Protein AF-0000000078397349 (afdb_homodimer)

Organism: Alligator mississippiensis (NCBI:txid8496)

Nearest PDB structures (foldseek):
  5ab0-assembly1_A  TM=7.774E-01  e=8.895E-48  Homo sapiens
  3se6-assembly1_A  TM=8.034E-01  e=4.137E-46  Homo sapiens
  7pfs-assembly1_B  TM=7.915E-01  e=5.146E-42  Homo sapiens
  5y1h-assembly1_A  TM=6.714E-01  e=1.731E-26  Plasmodium falciparum FcB1/Columbia
  2dqm-assembly1_A  TM=6.433E-01  e=1.733E-25  Escherichia coli

Radius of gyration: 44.64 Å; Cα contacts (8 Å, |Δi|>4): 2653; chains: 2; bounding box: 109×128×83 Å

Sequence (1582 aa):
MGLRGVYGALDEDLHGLFLTRYADRGRPSMLIASQLEPTYARNVFPCFDEPDMKATFNIRIVHDPSYVALSNMPAIGVSEMKDENGSIWTVTTFDTTPKMSTYITAFVVCDFDHVTVTERGKEIRIWARKEAVEKGCVDYALNITGPIFSFLEDLFNISYPLPKTDLVALPDFGAGAMENWGLMTFRESSLIYCPMENLINRKAFVSLIVSHEIGHQWFGNLVTMSWWNDLWLNEGFASYFEYIGAKYVEPKPPLDRMFYESVLQPVLRVEDTMSDRSLSQKEEKVKGTFLPDSLFDIVTYSKGASIIWMLSSFLTERLFLKALNSYLKAFSFSSANQDDLWTHIQMVIDAQDEVQLPASVKNIMDPWTCQDGFPVLTFDPSTGTISQEQFHNIRKKDNTTSYNNTWIVPITWVRNGSSQPIVWLDETSKMFPEMQISSSEHDWILLNMNLSGYYRVNYNSSYLKRIGKLLENNPEVFPVVNRLQLIDDAFSLTESGYLEIESALDLTKYLAKENDIFVWYIVLSNLMPNDLECTLKDYEIYPLLKKYLIKKMLPVYHYYAGIIRQNDDVLADDYFAETYLEHLLRKACWLGLQDCLDLCSELYAKWMDNPKDQIPAFVRRTIFCYGIAMGSDKEWEFAWEMYHHDNSTTDDKDILLYAMGCTRESWLLHRYMESGVNGSLFSSNNTIFLIYNLAATDTGLRIIWKFVTENWPLLQERFGNAPLYAVLNGMERLVNTDLQIQELQLFYNATLEENERISTTTRLQSAKLENKEKAKLIARVTDWLQKNIDDMGLRGVYGALDEDLHGLFLTRYADRGRPSMLIASQLEPTYARNVFPCFDEPDMKATFNIRIVHDPSYVALSNMPAIGVSEMKDENGSIWTVTTFDTTPKMSTYITAFVVCDFDHVTVTERGKEIRIWARKEAVEKGCVDYALNITGPIFSFLEDLFNISYPLPKTDLVALPDFGAGAMENWGLMTFRESSLIYCPMENLINRKAFVSLIVSHEIGHQWFGNLVTMSWWNDLWLNEGFASYFEYIGAKYVEPKPPLDRMFYESVLQPVLRVEDTMSDRSLSQKEEKVKGTFLPDSLFDIVTYSKGASIIWMLSSFLTERLFLKALNSYLKAFSFSSANQDDLWTHIQMVIDAQDEVQLPASVKNIMDPWTCQDGFPVLTFDPSTGTISQEQFHNIRKKDNTTSYNNTWIVPITWVRNGSSQPIVWLDETSKMFPEMQISSSEHDWILLNMNLSGYYRVNYNSSYLKRIGKLLENNPEVFPVVNRLQLIDDAFSLTESGYLEIESALDLTKYLAKENDIFVWYIVLSNLMPNDLECTLKDYEIYPLLKKYLIKKMLPVYHYYAGIIRQNDDVLADDYFAETYLEHLLRKACWLGLQDCLDLCSELYAKWMDNPKDQIPAFVRRTIFCYGIAMGSDKEWEFAWEMYHHDNSTTDDKDILLYAMGCTRESWLLHRYMESGVNGSLFSSNNTIFLIYNLAATDTGLRIIWKFVTENWPLLQERFGNAPLYAVLNGMERLVNTDLQIQELQLFYNATLEENERISTTTRLQSAKLENKEKAKLIARVTDWLQKNIDD

Foldseek 3Di:
DPPDDDDDDADCPQAAKHKDWDDFPNHIFMKIKHQQPPHRLVVHDPDDQFFFDWDKDWDKDKAAPLKDKDWQADFPDWDWDADPVRDIIIITTGDIDPTWGSRLTMMMIGNWDWDWDDAPQAIEIETERPVLVVLCFQVLLRVQLRVLQVVVCVLLVHHQDGRYAYEYADCDHPDQWALRRRYIYGHNQLRTHGVVLLAVQSSLSNLLSSQLSSQQSLQVIQEDANGLLQVLSRQQRSLQRSLVSSCVVPVLDPSLLVLCVPAQLVVLVVLLPDDQAFLGEDPVVCVPPHDSVVNPDNCSHRLSNLLLLLVCVQCPVVLSSQLSSQLSVVAGSGYDHVVSSQVSSQVSVVVDDPHDDPDRSCQQCCCSGHGGAAWEWEADQQFQKIFIAGRLVVVDDPPQDPLRRDHFWWKWKDWLLHTDDIDTDPDRMDTDNVSRFDPDLSTAMDICASVSTNYAYHYALVNLLSVLVVLLVPVVSHPPSSLLRSLSRQLSCCVSPNHPVLSSVSSCQSLLNPQQLVSVQSVCCRVPNLLCLQVCVVDPLLLLCLLQVCNSCVVNCCVVLVVQVVVDPVCSSPNRCLVRVQVSLLVNVSSPPPVSLVSLLVVLVVCLVPVVPDRNPSNRLSSLQSNQQVDDVVSLVSLVCQLPDPPDDPSSNVSSLLSQLSHPDLVSLLVSQCCCPPHPVDDLVSNLVSLLSLLSHPSSLVNSVVVCQVCVVVCCVVHNCSSVVSSLSSLLLVQQDPVSLVVVLVRCVVPDDDVVSVVSSVSSVVSNVVNVVVVVVSVVVSVSSVVVSPD/DPDDDDDDDADCPQAAKHKDWDDFPNHIFMKIKHQQPPHRLCVHDPDDQFFFDWDKDWDKDKAAPLKDKDWQADFPDKDWDADPVRDIIIITTGDIDPTWGSRLTMMMIGNWDWDWDDAPQAIEIETERPVLVVLCFQVLLRVQLRVLQVVVCVLLVHHQDGRYAYEYADCDHPDQWALRRRYIYGHNQLRTHRVVLLAVQSSLSNLLSSQLSSQQSLQVIQEDANGLLQVLSRQQRSLQRSLVSSCVVPVLDPSLLVLCVPAQLVVLVVLLPDDQAFLGEDPVVCVPPHDSVVNPDNCSHRLSNLLLLLVCVQCPVVLSSQLSSQLSVVAGSGYDHVVSSQVSSQVSVVVDDPHDDPDRSCQQCCCSGHGGAAWEWEADQQFQKIFIAGRLVVVDDPPQDPLRRDHFWWKWKDWLLHTDDIDTDPDRMDTDNVSRFDPDLSTAMDICASVSTNYAYDYALVNLLSVLVVLLVPVVSHDPSSLLRSLSRQLSCCVSPNHPVLSSVSSCQSLLRPQQLVSVQSVCCRVPNLLCLQVCVVDPQLLLCLLQVCNSCVVNCCVVLVVQVVVDPVCSSPNRCLVRVQVSLLVNVSSPPPVSLVSLLVVLVVCLVPVVPDRNPSNRLSSLQSNQQVDDVVSLVSLVCQLPDPPDDPSSNVSSLLNQLSHPDLVSLVVSQCCCPPHPVDDLVSNLVSLLSLLSHPSSLVNLVVVCQVCVVVCCVVHNCSSVVSSLSSLLLVQQDPVSLVVVLVRCVVPDDDVVSVVSSVSSVVSNVVNVVVVVVSVVVSVSSVVVSPD

Secondary structure (DSSP, 8-state):
----------BSSSSEEEEEEEEETTEEEEEEEEE-TTTTGGGTSS---STT-EE----EEEE-TTSEEEESS-EEEEEEEE-TT--EEEEEEEPPPPSEEGGG--EEEE--EEEEEEETTEEEEEEE-HHHHHTTTTHHHHHHHHHHHHHHHHHHT----SSEEEEEEESS-SSSEE--TTEEEEEHHHH---GGG--HHHHHHHHHHHHHHHHTTTBTTTEEESSGGGTHHHHHHHHHHHHHHHHHH--SS-HHHHHIIIIIHHHHHHHHHT----SS--HHHHHTT--GGGG-SHIIIIIHHHHHHHHHHHH-HHHHHHHHHHHHHHTTTEEE-HHHHHHHHHHHHHT-SS---SS-HHHHHHHHHHSSS-EEEEEETTTTEEEEEETTTTTS-----TTTT---EEE-EEETTEE---EEE-SSEEE-GGG---S-TT--EEESGGG-SSSEEEE-HHHHHHHHHHHHH-GGGS-HHHHHHHHHHHHHHHHTTSS-HHHHHHGGGGGGG---HHHHHHHHHHHS-GGGHHHHTTSTHHHHHHHHHHHHHHHHHHHHHHHHHTT-GGGGG-HHHHHHHHHHHHHHHHTT-HHHHHHHHHHHHHHHH-TTSPPPGGGHHHHHHHHHHTS-HHHHHHHHHHHT-TT--HHHHHHHHHHHTT-S-HHHHHHHHHHHHTSTT--HHHHHHHHHHHHTSHHHHHHHHHHHHHSHHHHHHHHTTHHHHHHHHHHGGG--SHHHHHHHHHHHHHHS-HHHHHHHHHHHHHHHHHHHHHHHHHHHHHHHHHHHTT-/----------BSSSSEEEEEEEEETTEEEEEEEEE-TTTTGGGTSS---STT-EE----EEEE-TTSEEEESS-EEEEEEEE-TT--EEEEEEEPPPPSEEGGG--EEEE--EEEEEEETTEEEEEEE-HHHHHTTTTHHHHHHHHHHHHHHHHHHT----SSEEEEEEESS-SSSEE--TTEEEEEHHHH---GGG--HHHHHHHHHHHHHHHHTTTBTTTEEESSGGGTHHHHHHHHHHHHHHHHHH--SS-HHHHHIIIIIHHHHHHTTTT----SSPPHHHHHTT--GGGG-SHIIIIIHHHHHHHHHHHH-HHHHHHHHHHHHHHTTTEEE-HHHHHHHHHHHHHT-SS---SS-HHHHHHHHHHSSS-EEEEEETTTTEEEEEETTTTTS-----TTTT---EEE-EEETTEE---EEE-SSEEE-GGG---S-TT--EEESGGG-SSSEEEE-HHHHHHHHHHHHH-GGGS-HHHHHHHHHHHHHHHHTTSS-HHHHHHGGGGGGG---HHHHHHHHHHHS-GGGHHHHTTSTHHHHHHHHHHHHHHHHHHHHHHHHHTT-GGGGG-HHHHHHHHHHHHHHHHTT-HHHHHHHHHHHHHHHH-TTSPPPGGGHHHHHHHHHHTS-HHHHHHHHHHHT-TT--HHHHHHHHHHHTT-S-HHHHHHHHHHHHTSTT--HHHHHHHHHHHHTSHHHHHHHHHHHHHSHHHHHHHHTTHHHHHHHHHHGGG--SHHHHHHHHHHHHHHS-HHHHHHHHHHHHHHHHHHHHHHHHHHHHHHHHHHHTT-

pLDDT: mean 90.52, std 9.83, range [25.45, 98.62]

InterPro domains:
  IPR001930 Peptidase M1, alanine aminopeptidase/leukotriene A4 hydrolase [PR00756] (42-57)
  IPR001930 Peptidase M1, alanine aminopeptidase/leukotriene A4 hydrolase [PR00756] (94-109)
  IPR001930 Peptidase M1, alanine aminopeptidase/leukotriene A4 hydrolase [PR00756] (173-183)
  IPR001930 Peptidase M1, alanine aminopeptidase/leukotriene A4 hydrolase [PR00756] (209-224)
  IPR001930 Peptidase M1, alanine aminopeptidase/leukotriene A4 hydrolase [PR00756] (228-240)
  IPR014782 Peptidase M1, membrane alanine aminopeptidase [PF01433] (140-368)
  IPR024571 ERAP1-like C-terminal domain [PF11838] (444-751)
  IPR027268 Peptidase M4/M1, CTD superfamily [G3DSA:1.10.390.10] (114-373)
  IPR034016 Aminopeptidase N-type [cd09601] (8-369)
  IPR042097 Aminopeptidase N-like , N-terminal domain superfamliy [G3DSA:2.60.40.1730] (5-112)
  IPR042097 Aminopeptidase N-like , N-terminal domain superfamliy [SSF63737] (7-111)
  IPR045357 Aminopeptidase N-like , N-terminal domain [PF17900] (8-104)
  IPR050344 Peptidase M1 family aminopeptidases [PTHR11533] (8-774)

Solvent-accessible surface area (backbone atoms only — not comparable to full-atom values): 83490 Å² total; per-residue (Å²): 131,81,84,78,80,75,87,72,83,71,37,80,50,74,52,17,51,20,54,45,77,47,72,51,85,88,38,85,46,63,34,36,40,49,38,16,65,70,71,24,34,57,73,57,42,95,68,60,42,48,52,55,47,56,45,64,47,78,50,70,49,77,41,58,66,84,44,46,82,47,39,42,41,63,75,76,43,75,45,77,44,65,50,98,87,63,49,73,31,27,35,41,31,33,43,66,44,65,60,31,37,48,23,38,54,42,45,36,38,33,71,55,40,70,51,75,50,72,44,96,87,24,43,39,36,42,34,28,49,51,55,43,56,72,65,41,15,44,48,60,49,58,66,46,48,45,57,40,51,51,50,51,22,61,62,44,69,49,73,78,86,62,69,41,37,34,39,36,37,32,88,78,52,83,54,64,58,42,52,21,56,30,30,26,39,24,16,30,80,40,40,49,44,47,67,88,70,62,49,45,58,52,50,51,49,25,38,31,47,51,23,22,39,56,36,20,53,53,27,50,48,32,29,23,32,48,44,76,34,38,47,27,63,22,43,4,49,11,51,41,35,10,53,56,37,23,35,72,76,44,63,80,57,60,52,70,57,47,43,40,62,71,25,46,51,52,38,60,54,45,49,64,78,66,55,86,56,36,50,34,50,59,58,73,62,47,71,55,92,44,57,76,72,71,58,75,40,57,52,26,31,25,45,31,16,39,51,48,49,26,49,34,57,77,58,34,62,66,54,38,38,52,16,50,30,52,38,50,64,75,28,55,64,34,50,40,54,69,66,55,49,32,50,30,40,40,54,49,46,73,72,46,84,86,61,83,71,96,57,55,52,53,72,41,44,42,41,68,32,58,33,56,69,43,42,31,36,39,47,39,49,82,61,15,32,42,32,52,38,43,58,55,47,86,76,47,72,91,71,78,50,100,52,68,58,51,53,53,42,69,40,35,33,28,48,68,82,41,79,50,80,72,45,76,42,73,51,59,59,47,75,36,72,88,53,38,47,62,93,48,91,75,50,50,76,45,73,39,52,83,59,43,44,77,58,44,67,45,65,46,64,71,58,44,50,52,54,30,51,48,33,54,72,39,54,77,76,44,58,68,66,47,54,40,46,53,53,52,35,37,51,53,33,26,76,63,66,76,38,61,63,67,54,38,55,54,53,54,70,30,40,55,70,52,71,55,59,65,50,50,48,55,52,45,50,69,76,55,32,79,91,40,51,71,60,41,35,72,42,82,37,36,69,49,50,31,56,43,49,51,67,29,41,45,61,49,48,51,55,52,51,53,46,58,73,68,68,50,77,71,55,42,80,36,55,61,54,50,68,36,43,35,59,56,52,39,51,42,36,73,55,59,39,61,69,51,46,48,50,18,38,51,53,42,49,50,24,70,77,36,75,82,57,68,68,60,76,56,43,32,58,48,28,47,19,44,19,20,35,75,45,53,70,66,46,44,50,50,46,54,50,49,52,70,35,86,88,51,50,71,67,53,35,53,40,39,59,55,17,59,65,40,43,76,46,66,43,55,48,47,50,55,53,47,26,23,72,78,37,92,49,47,41,76,68,46,28,52,50,48,46,40,57,28,18,70,37,74,71,35,29,54,55,47,50,53,49,46,71,76,40,38,73,63,46,37,73,75,55,46,63,54,62,58,56,38,41,45,63,38,51,38,77,72,26,72,47,71,65,54,49,51,44,52,41,59,55,47,55,72,71,45,54,70,71,56,33,52,52,50,51,51,49,47,54,50,28,23,54,49,46,52,52,48,50,53,52,48,50,51,51,34,53,49,39,68,77,49,52,87,106,130,81,83,75,83,73,88,73,82,72,36,81,50,74,52,16,52,20,53,45,78,49,72,51,86,86,38,84,45,62,34,37,40,50,37,16,66,70,72,24,35,59,74,57,42,96,68,59,43,48,52,55,46,56,44,62,47,77,50,70,48,77,42,57,68,85,44,45,81,45,37,40,40,63,73,75,43,76,46,77,46,65,49,98,86,63,50,72,32,27,35,41,32,33,41,66,44,66,61,29,38,48,23,38,56,41,45,37,37,31,72,55,39,71,52,76,50,72,43,96,87,23,42,38,36,42,34,28,50,51,56,44,56,73,66,43,14,44,47,60,49,59,66,46,48,45,56,39,51,53,48,51,23,61,62,44,70,50,74,78,86,60,69,40,37,35,37,33,38,32,89,79,51,81,54,65,60,44,53,21,56,30,31,26,40,24,16,30,81,41,42,49,45,48,67,87,68,61,49,45,58,52,51,51,49,27,39,30,46,50,24,22,38,54,34,18,53,53,28,50,47,31,29,22,32,47,44,74,34,38,46,27,63,23,43,3,49,10,51,39,34,9,50,56,36,23,35,72,77,43,64,81,58,59,50,70,58,46,44,41,62,72,25,45,51,52,38,62,55,46,49,64,78,66,55,88,56,36,50,35,49,58,59,73,61,47,73,56,92,44,57,76,71,72,58,76,42,58,52,26,31,25,44,31,18,39,51,49,49,26,49,33,60,76,57,34,62,64,55,40,38,52,16,49,28,52,37,49,65,73,31,56,64,35,48,41,53,69,66,54,50,34,50,32,40,41,53,50,46,72,72,48,82,86,63,82,71,98,57,55,52,53,71,42,44,42,42,68,32,57,33,57,68,42,41,32,35,38,48,38,48,84,61,14,32,42,31,52,40,43,60,56,46,87,76,47,73,90,71,78,50,102,53,69,60,50,56,54,41,68,41,36,32,27,48,70,82,39,79,50,80,72,44,74,42,74,52,59,58,48,77,36,71,90,52,40,47,62,92,48,90,75,49,49,75,44,75,41,52,83,60,41,44,78,59,46,68,44,65,47,66,69,58,45,50,51,54,30,51,49,32,55,73,38,54,77,76,42,59,70,66,47,53,40,45,52,53,53,35,37,52,55,33,26,77,63,66,78,37,61,61,66,55,37,54,54,52,55,71,29,40,55,72,53,72,55,59,64,52,50,47,56,52,43,48,68,78,54,32,80,92,41,52,69,60,41,35,71,44,82,38,37,70,48,49,31,56,44,49,51,66,29,41,46,60,50,46,50,53,52,52,51,45,57,71,69,68,49,77,70,54,41,80,35,53,60,55,50,68,36,44,33,58,54,52,41,50,41,36,74,54,58,39,60,67,49,47,48,49,19,38,52,55,40,51,50,24,70,75,36,73,81,57,69,68,60,76,56,43,33,56,48,28,47,19,43,19,21,34,75,45,53,71,66,47,42,51,49,47,55,51,49,53,70,35,86,86,52,49,72,68,54,34,52,40,39,59,54,17,59,65,40,43,76,47,66,43,54,48,45,48,53,52,47,26,21,70,77,37,92,48,48,40,76,68,45,28,50,49,50,46,39,57,28,19,71,37,72,70,34,27,54,54,50,51,54,49,47,72,75,40,39,74,63,46,38,73,74,56,46,63,55,62,58,56,39,40,45,64,36,51,38,77,71,25,73,49,70,64,53,48,52,46,52,40,59,56,48,54,71,70,43,54,71,71,57,33,52,51,49,51,51,48,47,54,50,28,23,54,50,46,53,53,48,50,54,50,48,52,53,52,34,54,49,40,68,76,48,53,88,107

Structure (mmCIF, N/CA/C/O backbone):
data_AF-0000000078397349-model_v1
#
loop_
_entity.id
_entity.type
_entity.pdbx_description
1 polymer Aminopeptidase
#
loop_
_atom_site.group_PDB
_atom_site.id
_atom_site.type_symbol
_atom_site.label_atom_id
_atom_site.label_alt_id
_atom_site.label_comp_id
_atom_site.label_asym_id
_atom_site.label_entity_id
_atom_site.label_seq_id
_atom_site.pdbx_PDB_ins_code
_atom_site.Cartn_x
_atom_site.Cartn_y
_atom_site.Cartn_z
_atom_site.occupancy
_atom_site.B_iso_or_equiv
_atom_site.auth_seq_id
_atom_site.auth_comp_id
_atom_site.auth_asym_id
_atom_site.auth_atom_id
_atom_site.pdbx_PDB_model_num
ATOM 1 N N . MET A 1 1 ? -32.75 63.219 9.531 1 25.45 1 MET A N 1
ATOM 2 C CA . MET A 1 1 ? -33.438 62.438 8.508 1 25.45 1 MET A CA 1
ATOM 3 C C . MET A 1 1 ? -33.75 61.031 9.008 1 25.45 1 MET A C 1
ATOM 5 O O . MET A 1 1 ? -32.844 60.25 9.258 1 25.45 1 MET A O 1
ATOM 9 N N . GLY A 1 2 ? -34.719 60.969 9.82 1 33.78 2 GLY A N 1
ATOM 10 C CA . GLY A 1 2 ? -35.188 59.688 10.359 1 33.78 2 GLY A CA 1
ATOM 11 C C . GLY A 1 2 ? -35.562 58.688 9.281 1 33.78 2 GLY A C 1
ATOM 12 O O . GLY A 1 2 ? -36.312 59 8.359 1 33.78 2 GLY A O 1
ATOM 13 N N . LEU A 1 3 ? -34.656 57.844 8.75 1 39.19 3 LEU A N 1
ATOM 14 C CA . LEU A 1 3 ? -34.969 56.812 7.797 1 39.19 3 LEU A CA 1
ATOM 15 C C . LEU A 1 3 ? -36.188 56 8.266 1 39.19 3 LEU A C 1
ATOM 17 O O . LEU A 1 3 ? -36.188 55.531 9.406 1 39.19 3 LEU A O 1
ATOM 21 N N . ARG A 1 4 ? -37.312 56.312 7.617 1 36.81 4 ARG A N 1
ATOM 22 C CA . ARG A 1 4 ? -38.594 55.594 7.684 1 36.81 4 ARG A CA 1
ATOM 23 C C . ARG A 1 4 ? -38.531 54.312 6.836 1 36.81 4 ARG A C 1
ATOM 25 O O . ARG A 1 4 ? -38.188 54.375 5.648 1 36.81 4 ARG A O 1
ATOM 32 N N . GLY A 1 5 ? -38.562 53 7.449 1 49.03 5 GLY A N 1
ATOM 33 C CA . GLY A 1 5 ? -38.719 51.594 7.227 1 49.03 5 GLY A CA 1
ATOM 34 C C . GLY A 1 5 ? -38.031 51.094 5.965 1 49.03 5 GLY A C 1
ATOM 35 O O . GLY A 1 5 ? -38 51.812 4.953 1 49.03 5 GLY A O 1
ATOM 36 N N . VAL A 1 6 ? -37 50.438 5.855 1 49.88 6 VAL A N 1
ATOM 37 C CA . VAL A 1 6 ? -36.438 49.75 4.695 1 49.88 6 VAL A CA 1
ATOM 38 C C . VAL A 1 6 ? -36.938 48.312 4.621 1 49.88 6 VAL A C 1
ATOM 40 O O . VAL A 1 6 ? -37.062 47.625 5.637 1 49.88 6 VAL A O 1
ATOM 43 N N . TYR A 1 7 ? -37.656 48.062 3.473 1 56.72 7 TYR A N 1
ATOM 44 C CA . TYR A 1 7 ? -38.156 46.688 3.234 1 56.72 7 TYR A CA 1
ATOM 45 C C . TYR A 1 7 ? -37.125 45.875 2.457 1 56.72 7 TYR A C 1
ATOM 47 O O . TYR A 1 7 ? -36.438 46.406 1.571 1 56.72 7 TYR A O 1
ATOM 55 N N . GLY A 1 8 ? -36.438 44.969 2.895 1 56.88 8 GLY A N 1
ATOM 56 C CA . GLY A 1 8 ? -35.594 44.094 2.086 1 56.88 8 GLY A CA 1
ATOM 57 C C . GLY A 1 8 ? -35.75 42.625 2.455 1 56.88 8 GLY A C 1
ATOM 58 O O . GLY A 1 8 ? -36.188 42.312 3.555 1 56.88 8 GLY A O 1
ATOM 59 N N . ALA A 1 9 ? -35.562 41.812 1.387 1 63.34 9 ALA A N 1
ATOM 60 C CA . ALA A 1 9 ? -35.594 40.344 1.555 1 63.34 9 ALA A CA 1
ATOM 61 C C . ALA A 1 9 ? -34.406 39.875 2.363 1 63.34 9 ALA A C 1
ATOM 63 O O . ALA A 1 9 ? -33.281 40.438 2.223 1 63.34 9 ALA A O 1
ATOM 64 N N . LEU A 1 10 ? -34.656 39.125 3.441 1 69.25 10 LEU A N 1
ATOM 65 C CA . LEU A 1 10 ? -33.594 38.469 4.211 1 69.25 10 LEU A CA 1
ATOM 66 C C . LEU A 1 10 ? -32.875 37.438 3.373 1 69.25 10 LEU A C 1
ATOM 68 O O . LEU A 1 10 ? -33.5 36.688 2.629 1 69.25 10 LEU A O 1
ATOM 72 N N . ASP A 1 11 ? -31.562 37.719 3.146 1 65.19 11 ASP A N 1
ATOM 73 C CA . ASP A 1 11 ? -30.734 36.781 2.402 1 65.19 11 ASP A CA 1
ATOM 74 C C . ASP A 1 11 ? -30.062 35.781 3.34 1 65.19 11 ASP A C 1
ATOM 76 O O . ASP A 1 11 ? -30.031 35.969 4.555 1 65.19 11 ASP A O 1
ATOM 80 N N . GLU A 1 12 ? -29.797 34.656 2.742 1 68.31 12 GLU A N 1
ATOM 81 C CA . GLU A 1 12 ? -29.109 33.625 3.531 1 68.31 12 GLU A CA 1
ATOM 82 C C . GLU A 1 12 ? -27.594 33.812 3.486 1 68.31 12 GLU A C 1
ATOM 84 O O . GLU A 1 12 ? -26.859 33 4.074 1 68.31 12 GLU A O 1
ATOM 89 N N . ASP A 1 13 ? -27.281 34.938 2.881 1 74.31 13 ASP A N 1
ATOM 90 C CA . ASP A 1 13 ? -25.859 35.219 2.916 1 74.31 13 ASP A CA 1
ATOM 91 C C . ASP A 1 13 ? -25.453 35.844 4.25 1 74.31 13 ASP A C 1
ATOM 93 O O . ASP A 1 13 ? -26.219 36.625 4.836 1 74.31 13 ASP A O 1
ATOM 97 N N . LEU A 1 14 ? -24.469 35.625 4.992 1 77.94 14 LEU A N 1
ATOM 98 C CA . LEU A 1 14 ? -24.094 35.969 6.355 1 77.94 14 LEU A CA 1
ATOM 99 C C . LEU A 1 14 ? -23.547 37.406 6.402 1 77.94 14 LEU A C 1
ATOM 101 O O . LEU A 1 14 ? -22.625 37.688 7.168 1 77.94 14 LEU A O 1
ATOM 105 N N . HIS A 1 15 ? -24.016 38.312 5.441 1 85.25 15 HIS A N 1
ATOM 106 C CA . HIS A 1 15 ? -23.688 39.75 5.457 1 85.25 15 HIS A CA 1
ATOM 107 C C . HIS A 1 15 ? -24.938 40.625 5.492 1 85.25 15 HIS A C 1
ATOM 109 O O . HIS A 1 15 ? -26 40.188 5.023 1 85.25 15 HIS A O 1
ATOM 115 N N . GLY A 1 16 ? -24.75 41.844 6.062 1 88.94 16 GLY A N 1
ATOM 116 C CA . GLY A 1 16 ? -25.938 42.656 6.242 1 88.94 16 GLY A CA 1
ATOM 117 C C . GLY A 1 16 ? -26.906 42.094 7.27 1 88.94 16 GLY A C 1
ATOM 118 O O . GLY A 1 16 ? -26.516 41.781 8.398 1 88.94 16 GLY A O 1
ATOM 119 N N . LEU A 1 17 ? -28.109 42.094 6.945 1 90.69 17 LEU A N 1
ATOM 120 C CA . LEU A 1 17 ? -29.141 41.438 7.766 1 90.69 17 LEU A CA 1
ATOM 121 C C . LEU A 1 17 ? -29.453 40.062 7.25 1 90.69 17 LEU A C 1
ATOM 123 O O . LEU A 1 17 ? -29.828 39.875 6.086 1 90.69 17 LEU A O 1
ATOM 127 N N . PHE A 1 18 ? -29.266 39.031 8.086 1 89.12 18 PHE A N 1
ATOM 128 C CA . PHE A 1 18 ? -29.422 37.656 7.574 1 89.12 18 PHE A CA 1
ATOM 129 C C . PHE A 1 18 ? -30.266 36.812 8.516 1 89.12 18 PHE A C 1
ATOM 131 O O . PHE A 1 18 ? -30.391 37.125 9.703 1 89.12 18 PHE A O 1
ATOM 138 N N . LEU A 1 19 ? -30.844 35.75 7.93 1 89.25 19 LEU A N 1
ATOM 139 C CA . LEU A 1 19 ? -31.656 34.781 8.648 1 89.25 19 LEU A CA 1
ATOM 140 C C . LEU A 1 19 ? -30.906 33.438 8.828 1 89.25 19 LEU A C 1
ATOM 142 O O . LEU A 1 19 ? -30.234 32.969 7.902 1 89.25 19 LEU A O 1
ATOM 146 N N . THR A 1 20 ? -30.859 33 10.055 1 88.12 20 THR A N 1
ATOM 147 C CA . THR A 1 20 ? -30.25 31.703 10.328 1 88.12 20 THR A CA 1
ATOM 148 C C . THR A 1 20 ? -31.266 30.734 10.93 1 88.12 20 THR A C 1
ATOM 150 O O . THR A 1 20 ? -32.094 31.141 11.766 1 88.12 20 THR A O 1
ATOM 153 N N . ARG A 1 21 ? -31.203 29.484 10.375 1 87.25 21 ARG A N 1
ATOM 154 C CA . ARG A 1 21 ? -32.031 28.422 10.93 1 87.25 21 ARG A CA 1
ATOM 155 C C . ARG A 1 21 ? -31.172 27.469 11.766 1 87.25 21 ARG A C 1
ATOM 157 O O . ARG A 1 21 ? -30.031 27.172 11.406 1 87.25 21 ARG A O 1
ATOM 164 N N . TYR A 1 22 ? -31.609 27.125 12.945 1 86.06 22 TYR A N 1
ATOM 165 C CA . TYR A 1 22 ? -30.875 26.234 13.836 1 86.06 22 TYR A CA 1
ATOM 166 C C . TYR A 1 22 ? -31.844 25.391 14.664 1 86.06 22 TYR A C 1
ATOM 168 O O . TYR A 1 22 ? -33.062 25.547 14.57 1 86.06 22 TYR A O 1
ATOM 176 N N . ALA A 1 23 ? -31.312 24.359 15.266 1 85.94 23 ALA A N 1
ATOM 177 C CA . ALA A 1 23 ? -32.125 23.531 16.172 1 85.94 23 ALA A CA 1
ATOM 178 C C . ALA A 1 23 ? -31.797 23.859 17.625 1 85.94 23 ALA A C 1
ATOM 180 O O . ALA A 1 23 ? -30.641 24.125 17.969 1 85.94 23 ALA A O 1
ATOM 181 N N . ASP A 1 24 ? -32.719 23.969 18.469 1 88.81 24 ASP A N 1
ATOM 182 C CA . ASP A 1 24 ? -32.594 24.156 19.922 1 88.81 24 ASP A CA 1
ATOM 183 C C . ASP A 1 24 ? -33.5 23.188 20.672 1 88.81 24 ASP A C 1
ATOM 185 O O . ASP A 1 24 ? -34.719 23.188 20.453 1 88.81 24 ASP A O 1
ATOM 189 N N . ARG A 1 25 ? -32.938 22.375 21.484 1 88.19 25 ARG A N 1
ATOM 190 C CA . ARG A 1 25 ? -33.656 21.328 22.188 1 88.19 25 ARG A CA 1
ATOM 191 C C . ARG A 1 25 ? -34.438 20.453 21.219 1 88.19 25 ARG A C 1
ATOM 193 O O . ARG A 1 25 ? -35.594 20.156 21.438 1 88.19 25 ARG A O 1
ATOM 200 N N . GLY A 1 26 ? -33.844 20.188 20.156 1 78.25 26 GLY A N 1
ATOM 201 C CA . GLY A 1 26 ? -34.406 19.281 19.172 1 78.25 26 GLY A CA 1
ATOM 202 C C . GLY A 1 26 ? -35.469 19.906 18.312 1 78.25 26 GLY A C 1
ATOM 203 O O . GLY A 1 26 ? -36.031 19.266 17.438 1 78.25 26 GLY A O 1
ATOM 204 N N . ARG A 1 27 ? -35.875 21.219 18.453 1 82.25 27 ARG A N 1
ATOM 205 C CA . ARG A 1 27 ? -36.906 21.906 17.703 1 82.25 27 ARG A CA 1
ATOM 206 C C . ARG A 1 27 ? -36.312 22.938 16.75 1 82.25 27 ARG A C 1
ATOM 208 O O . ARG A 1 27 ? -35.312 23.594 17.094 1 82.25 27 ARG A O 1
ATOM 215 N N . PRO A 1 28 ? -36.875 23.078 15.57 1 87.69 28 PRO A N 1
ATOM 216 C CA . PRO A 1 28 ? -36.406 24.094 14.641 1 87.69 28 PRO A CA 1
ATOM 217 C C . PRO A 1 28 ? -36.656 25.516 15.117 1 87.69 28 PRO A C 1
ATOM 219 O O . PRO A 1 28 ? -37.719 25.781 15.695 1 87.69 28 PRO A O 1
ATOM 222 N N . SER A 1 29 ? -35.75 26.344 15.008 1 90.56 29 SER A N 1
ATOM 223 C CA . SER A 1 29 ? -35.844 27.766 15.352 1 90.56 29 SER A CA 1
ATOM 224 C C . SER A 1 29 ? -35.125 28.625 14.32 1 90.56 29 SER A C 1
ATOM 226 O O . SER A 1 29 ? -34.438 28.109 13.438 1 90.56 29 SER A O 1
ATOM 228 N N . MET A 1 30 ? -35.406 29.891 14.367 1 90.38 30 MET A N 1
ATOM 229 C CA . MET A 1 30 ? -34.781 30.828 13.445 1 90.38 30 MET A CA 1
ATOM 230 C C . MET A 1 30 ? -34.375 32.125 14.164 1 90.38 30 MET A C 1
ATOM 232 O O . MET A 1 30 ? -34.938 32.438 15.219 1 90.38 30 MET A O 1
ATOM 236 N N . LEU A 1 31 ? -33.438 32.844 13.688 1 93.56 31 LEU A N 1
ATOM 237 C CA . LEU A 1 31 ? -33.062 34.156 14.203 1 93.56 31 LEU A CA 1
ATOM 238 C C . LEU A 1 31 ? -32.594 35.062 13.078 1 93.56 31 LEU A C 1
ATOM 240 O O . LEU A 1 31 ? -32.25 34.594 11.984 1 93.56 31 LEU A O 1
ATOM 244 N N . ILE A 1 32 ? -32.688 36.281 13.305 1 93.19 32 ILE A N 1
ATOM 245 C CA . ILE A 1 32 ? -32.156 37.312 12.406 1 93.19 32 ILE A CA 1
ATOM 246 C C . ILE A 1 32 ? -31.031 38.062 13.086 1 93.19 32 ILE A C 1
ATOM 248 O O . ILE A 1 32 ? -31.156 38.469 14.25 1 93.19 32 ILE A O 1
ATOM 252 N N . ALA A 1 33 ? -29.906 38.219 12.469 1 94.25 33 ALA A N 1
ATOM 253 C CA . ALA A 1 33 ? -28.766 38.969 12.984 1 94.25 33 ALA A CA 1
ATOM 254 C C . ALA A 1 33 ? -28.141 39.844 11.906 1 94.25 33 ALA A C 1
ATOM 256 O O . ALA A 1 33 ? -28.422 39.656 10.719 1 94.25 33 ALA A O 1
ATOM 257 N N . SER A 1 34 ? -27.328 40.75 12.305 1 93.44 34 SER A N 1
ATOM 258 C CA . SER A 1 34 ? -26.672 41.625 11.344 1 93.44 34 SER A CA 1
ATOM 259 C C . SER A 1 34 ? -25.156 41.469 11.383 1 93.44 34 SER A C 1
ATOM 261 O O . SER A 1 34 ? -24.594 41.094 12.414 1 93.44 34 SER A O 1
ATOM 263 N N . GLN A 1 35 ? -24.516 41.562 10.375 1 94.06 35 GLN A N 1
ATOM 264 C CA . GLN A 1 35 ? -23.078 41.75 10.18 1 94.06 35 GLN A CA 1
ATOM 265 C C . GLN A 1 35 ? -22.812 42.906 9.211 1 94.06 35 GLN A C 1
ATOM 267 O O . GLN A 1 35 ? -22.875 42.75 7.992 1 94.06 35 GLN A O 1
ATOM 272 N N . LEU A 1 36 ? -22.344 44.031 9.781 1 94.19 36 LEU A N 1
ATOM 273 C CA . LEU A 1 36 ? -22.375 45.219 8.953 1 94.19 36 LEU A CA 1
ATOM 274 C C . LEU A 1 36 ? -20.969 45.688 8.602 1 94.19 36 LEU A C 1
ATOM 276 O O . LEU A 1 36 ? -20.781 46.438 7.648 1 94.19 36 LEU A O 1
ATOM 280 N N . GLU A 1 37 ? -20.016 45.406 9.43 1 92.94 37 GLU A N 1
ATOM 281 C CA . GLU A 1 37 ? -18.625 45.75 9.117 1 92.94 37 GLU A CA 1
ATOM 282 C C . GLU A 1 37 ? -18.078 44.844 8.016 1 92.94 37 GLU A C 1
ATOM 284 O O . GLU A 1 37 ? -18.297 43.656 8.023 1 92.94 37 GLU A O 1
ATOM 289 N N . PRO A 1 38 ? -17.359 45.344 7.078 1 90.88 38 PRO A N 1
ATOM 290 C CA . PRO A 1 38 ? -16.828 46.688 7.023 1 90.88 38 PRO A CA 1
ATOM 291 C C . PRO A 1 38 ? -17.75 47.656 6.293 1 90.88 38 PRO A C 1
ATOM 293 O O . PRO A 1 38 ? -17.734 48.875 6.562 1 90.88 38 PRO A O 1
ATOM 296 N N . THR A 1 39 ? -18.5 47.094 5.215 1 90.38 39 THR A N 1
ATOM 297 C CA . THR A 1 39 ? -19.281 48 4.395 1 90.38 39 THR A CA 1
ATOM 298 C C . THR A 1 39 ? -20.672 47.438 4.117 1 90.38 39 THR A C 1
ATOM 300 O O . THR A 1 39 ? -21.234 47.625 3.037 1 90.38 39 THR A O 1
ATOM 303 N N . TYR A 1 40 ? -21.203 46.719 4.984 1 90.75 40 TYR A N 1
ATOM 304 C CA . TYR A 1 40 ? -22.453 46.031 4.691 1 90.75 40 TYR A CA 1
ATOM 305 C C . TYR A 1 40 ? -23.641 46.75 5.301 1 90.75 40 TYR A C 1
ATOM 307 O O . TYR A 1 40 ? -24.797 46.344 5.113 1 90.75 40 TYR A O 1
ATOM 315 N N . ALA A 1 41 ? -23.375 47.812 6.035 1 92.19 41 ALA A N 1
ATOM 316 C CA . ALA A 1 41 ? -24.484 48.594 6.574 1 92.19 41 ALA A CA 1
ATOM 317 C C . ALA A 1 41 ? -25.359 49.156 5.457 1 92.19 41 ALA A C 1
ATOM 319 O O . ALA A 1 41 ? -26.578 49.25 5.605 1 92.19 41 ALA A O 1
ATOM 320 N N . ARG A 1 42 ? -24.703 49.406 4.367 1 89 42 ARG A N 1
ATOM 321 C CA . ARG A 1 42 ? -25.391 50 3.217 1 89 42 ARG A CA 1
ATOM 322 C C . ARG A 1 42 ? -26.359 49 2.594 1 89 42 ARG A C 1
ATOM 324 O O . ARG A 1 42 ? -27.266 49.375 1.854 1 89 42 ARG A O 1
ATOM 331 N N . ASN A 1 43 ? -26.172 47.781 2.893 1 86.88 43 ASN A N 1
ATOM 332 C CA . ASN A 1 43 ? -27.094 46.75 2.418 1 86.88 43 ASN A CA 1
ATOM 333 C C . ASN A 1 43 ? -28.359 46.688 3.279 1 86.88 43 ASN A C 1
ATOM 335 O O . ASN A 1 43 ? -29.344 46.094 2.889 1 86.88 43 ASN A O 1
ATOM 339 N N . VAL A 1 44 ? -28.312 47.344 4.395 1 89.19 44 VAL A N 1
ATOM 340 C CA . VAL A 1 44 ? -29.422 47.219 5.344 1 89.19 44 VAL A CA 1
ATOM 341 C C . VAL A 1 44 ? -30.219 48.531 5.355 1 89.19 44 VAL A C 1
ATOM 343 O O . VAL A 1 44 ? -31.453 48.5 5.371 1 89.19 44 VAL A O 1
ATOM 346 N N . PHE A 1 45 ? -29.562 49.719 5.348 1 89.38 45 PHE A N 1
ATOM 347 C CA . PHE A 1 45 ? -30.203 51.031 5.324 1 89.38 45 PHE A CA 1
ATOM 348 C C . PHE A 1 45 ? -29.297 52.062 4.672 1 89.38 45 PHE A C 1
ATOM 350 O O . PHE A 1 45 ? -28.078 51.875 4.625 1 89.38 45 PHE A O 1
ATOM 357 N N . PRO A 1 46 ? -29.938 53.094 3.996 1 89.12 46 PRO A N 1
ATOM 358 C CA . PRO A 1 46 ? -29.094 54.156 3.42 1 89.12 46 PRO A CA 1
ATOM 359 C C . PRO A 1 46 ? -28.188 54.812 4.453 1 89.12 46 PRO A C 1
ATOM 361 O O . PRO A 1 46 ? -28.672 55.25 5.504 1 89.12 46 PRO A O 1
ATOM 364 N N . CYS A 1 47 ? -26.859 54.75 4.25 1 91 47 CYS A N 1
ATOM 365 C CA . CYS A 1 47 ? -25.922 55.281 5.227 1 91 47 CYS A CA 1
ATOM 366 C C . CYS A 1 47 ? -24.547 55.5 4.605 1 91 47 CYS A C 1
ATOM 368 O O . CYS A 1 47 ? -24.328 55.188 3.441 1 91 47 CYS A O 1
ATOM 370 N N . PHE A 1 48 ? -23.766 56.219 5.289 1 90.31 48 PHE A N 1
ATOM 371 C CA . PHE A 1 48 ? -22.328 56.281 5.062 1 90.31 48 PHE A CA 1
ATOM 372 C C . PHE A 1 48 ? -21.594 55.375 6.059 1 90.31 48 PHE A C 1
ATOM 374 O O . PHE A 1 48 ? -21.641 55.625 7.266 1 90.31 48 PHE A O 1
ATOM 381 N N . ASP A 1 49 ? -20.953 54.375 5.574 1 86.62 49 ASP A N 1
ATOM 382 C CA . ASP A 1 49 ? -20.391 53.438 6.527 1 86.62 49 ASP A CA 1
ATOM 383 C C . ASP A 1 49 ? -18.859 53.469 6.488 1 86.62 49 ASP A C 1
ATOM 385 O O . ASP A 1 49 ? -18.203 52.469 6.746 1 86.62 49 ASP A O 1
ATOM 389 N N . GLU A 1 50 ? -18.359 54.625 6.102 1 88.75 50 GLU A N 1
ATOM 390 C CA . GLU A 1 50 ? -16.938 54.906 6.301 1 88.75 50 GLU A CA 1
ATOM 391 C C . GLU A 1 50 ? -16.625 55.094 7.781 1 88.75 50 GLU A C 1
ATOM 393 O O . GLU A 1 50 ? -17.453 55.594 8.539 1 88.75 50 GLU A O 1
ATOM 398 N N . PRO A 1 51 ? -15.406 54.781 8.195 1 92 51 PRO A N 1
ATOM 399 C CA . PRO A 1 51 ? -15.094 54.781 9.625 1 92 51 PRO A CA 1
ATOM 400 C C . PRO A 1 51 ? -15.219 56.156 10.258 1 92 51 PRO A C 1
ATOM 402 O O . PRO A 1 51 ? -15.594 56.281 11.43 1 92 51 PRO A O 1
ATOM 405 N N . ASP A 1 52 ? -14.906 57.219 9.523 1 92.25 52 ASP A N 1
ATOM 406 C CA . ASP A 1 52 ? -14.867 58.531 10.125 1 92.25 52 ASP A CA 1
ATOM 407 C C . ASP A 1 52 ? -16.234 59.219 10.039 1 92.25 52 ASP A C 1
ATOM 409 O O . ASP A 1 52 ? -16.406 60.312 10.562 1 92.25 52 ASP A O 1
ATOM 413 N N . MET A 1 53 ? -17.172 58.656 9.422 1 93.31 53 MET A N 1
ATOM 414 C CA . MET A 1 53 ? -18.516 59.219 9.367 1 93.31 53 MET A CA 1
ATOM 415 C C . MET A 1 53 ? -19.406 58.594 10.438 1 93.31 53 MET A C 1
ATOM 417 O O . MET A 1 53 ? -20.172 57.656 10.164 1 93.31 53 MET A O 1
ATOM 421 N N . LYS A 1 54 ? -19.328 59.25 11.539 1 95.25 54 LYS A N 1
ATOM 422 C CA . LYS A 1 54 ? -20.031 58.75 12.711 1 95.25 54 LYS A CA 1
ATOM 423 C C . LYS A 1 54 ? -21.406 59.406 12.859 1 95.25 54 LYS A C 1
ATOM 425 O O . LYS A 1 54 ? -21.609 60.5 12.367 1 95.25 54 LYS A O 1
ATOM 430 N N . ALA A 1 55 ? -22.328 58.719 13.547 1 95.44 55 ALA A N 1
ATOM 431 C CA . ALA A 1 55 ? -23.672 59.25 13.773 1 95.44 55 ALA A CA 1
ATOM 432 C C . ALA A 1 55 ? -24.281 58.656 15.047 1 95.44 55 ALA A C 1
ATOM 434 O O . ALA A 1 55 ? -23.688 57.781 15.672 1 95.44 55 ALA A O 1
ATOM 435 N N . THR A 1 56 ? -25.359 59.281 15.445 1 96.25 56 THR A N 1
ATOM 436 C CA . THR A 1 56 ? -26.188 58.688 16.484 1 96.25 56 THR A CA 1
ATOM 437 C C . THR A 1 56 ? -27.391 57.969 15.883 1 96.25 56 THR A C 1
ATOM 439 O O . THR A 1 56 ? -27.859 58.312 14.805 1 96.25 56 THR A O 1
ATOM 442 N N . PHE A 1 57 ? -27.828 56.969 16.547 1 95.75 57 PHE A N 1
ATOM 443 C CA . PHE A 1 57 ? -28.891 56.156 15.977 1 95.75 57 PHE A CA 1
ATOM 444 C C . PHE A 1 57 ? -30.031 55.969 16.969 1 95.75 57 PHE A C 1
ATOM 446 O O . PHE A 1 57 ? -29.812 55.625 18.125 1 95.75 57 PHE A O 1
ATOM 453 N N . ASN A 1 58 ? -31.203 56.312 16.578 1 95.62 58 ASN A N 1
ATOM 454 C CA . ASN A 1 58 ? -32.438 55.906 17.234 1 95.62 58 ASN A CA 1
ATOM 455 C C . ASN A 1 58 ? -33.062 54.688 16.562 1 95.62 58 ASN A C 1
ATOM 457 O O . ASN A 1 58 ? -33.562 54.75 15.438 1 95.62 58 ASN A O 1
ATOM 461 N N . ILE A 1 59 ? -33.094 53.594 17.281 1 95 59 ILE A N 1
ATOM 462 C CA . ILE A 1 59 ? -33.438 52.312 16.641 1 95 59 ILE A CA 1
ATOM 463 C C . ILE A 1 59 ? -34.781 51.812 17.219 1 95 59 ILE A C 1
ATOM 465 O O . ILE A 1 59 ? -34.969 51.812 18.438 1 95 59 ILE A O 1
ATOM 469 N N . ARG A 1 60 ? -35.656 51.469 16.359 1 94.75 60 ARG A N 1
ATOM 470 C CA . ARG A 1 60 ? -36.875 50.75 16.672 1 94.75 60 ARG A CA 1
ATOM 471 C C . ARG A 1 60 ? -37 49.469 15.859 1 94.75 60 ARG A C 1
ATOM 473 O O . ARG A 1 60 ? -36.844 49.5 14.633 1 94.75 60 ARG A O 1
ATOM 480 N N . ILE A 1 61 ? -37.281 48.344 16.516 1 94.31 61 ILE A N 1
ATOM 481 C CA . ILE A 1 61 ? -37.375 47.062 15.828 1 94.31 61 ILE A CA 1
ATOM 482 C C . ILE A 1 61 ? -38.781 46.469 16.047 1 94.31 61 ILE A C 1
ATOM 484 O O . ILE A 1 61 ? -39.219 46.312 17.188 1 94.31 61 ILE A O 1
ATOM 488 N N . VAL A 1 62 ? -39.469 46.188 14.977 1 93.19 62 VAL A N 1
ATOM 489 C CA . VAL A 1 62 ? -40.75 45.5 15.016 1 93.19 62 VAL A CA 1
ATOM 490 C C . VAL A 1 62 ? -40.594 44.031 14.75 1 93.19 62 VAL A C 1
ATOM 492 O O . VAL A 1 62 ? -40.031 43.625 13.727 1 93.19 62 VAL A O 1
ATOM 495 N N . HIS A 1 63 ? -40.938 43.219 15.656 1 92.19 63 HIS A N 1
ATOM 496 C CA . HIS A 1 63 ? -40.688 41.781 15.555 1 92.19 63 HIS A CA 1
ATOM 497 C C . HIS A 1 63 ? -41.875 41 16.141 1 92.19 63 HIS A C 1
ATOM 499 O O . HIS A 1 63 ? -42.75 41.562 16.781 1 92.19 63 HIS A O 1
ATOM 505 N N . ASP A 1 64 ? -41.844 39.719 15.883 1 92.19 64 ASP A N 1
ATOM 506 C CA . ASP A 1 64 ? -42.844 38.812 16.438 1 92.19 64 ASP A CA 1
ATOM 507 C C . ASP A 1 64 ? -42.75 38.75 17.969 1 92.19 64 ASP A C 1
ATOM 509 O O . ASP A 1 64 ? -41.625 38.75 18.516 1 92.19 64 ASP A O 1
ATOM 513 N N . PRO A 1 65 ? -43.875 38.75 18.656 1 92.69 65 PRO A N 1
ATOM 514 C CA . PRO A 1 65 ? -43.875 38.812 20.125 1 92.69 65 PRO A CA 1
ATOM 515 C C . PRO A 1 65 ? -43.188 37.594 20.766 1 92.69 65 PRO A C 1
ATOM 517 O O . PRO A 1 65 ? -42.75 37.688 21.922 1 92.69 65 PRO A O 1
ATOM 520 N N . SER A 1 66 ? -43.062 36.594 20.109 1 92.75 66 SER A N 1
ATOM 521 C CA . SER A 1 66 ? -42.438 35.375 20.656 1 92.75 66 SER A CA 1
ATOM 522 C C . SER A 1 66 ? -40.906 35.531 20.672 1 92.75 66 SER A C 1
ATOM 524 O O . SER A 1 66 ? -40.219 34.688 21.25 1 92.75 66 SER A O 1
ATOM 526 N N . TYR A 1 67 ? -40.406 36.531 20.047 1 95.69 67 TYR A N 1
ATOM 527 C CA . TYR A 1 67 ? -38.969 36.781 19.953 1 95.69 67 TYR A CA 1
ATOM 528 C C . TYR A 1 67 ? -38.562 38 20.766 1 95.69 67 TYR A C 1
ATOM 530 O O . TYR A 1 67 ? -39.406 38.75 21.203 1 95.69 67 TYR A O 1
ATOM 538 N N . VAL A 1 68 ? -37.281 38.094 20.969 1 96.06 68 VAL A N 1
ATOM 539 C CA . VAL A 1 68 ? -36.719 39.281 21.609 1 96.06 68 VAL A CA 1
ATOM 540 C C . VAL A 1 68 ? -35.844 40.031 20.625 1 96.06 68 VAL A C 1
ATOM 542 O O . VAL A 1 68 ? -35.188 39.438 19.781 1 96.06 68 VAL A O 1
ATOM 545 N N . ALA A 1 69 ? -35.844 41.344 20.75 1 97.12 69 ALA A N 1
ATOM 546 C CA . ALA A 1 69 ? -35 42.188 19.922 1 97.12 69 ALA A CA 1
ATOM 547 C C . ALA A 1 69 ? -33.844 42.781 20.719 1 97.12 69 ALA A C 1
ATOM 549 O O . ALA A 1 69 ? -34.031 43.219 21.859 1 97.12 69 ALA A O 1
ATOM 550 N N . LEU A 1 70 ? -32.625 42.688 20.219 1 97.94 70 LEU A N 1
ATOM 551 C CA . LEU A 1 70 ? -31.406 43.219 20.812 1 97.94 70 LEU A CA 1
ATOM 552 C C . LEU A 1 70 ? -30.75 44.25 19.891 1 97.94 70 LEU A C 1
ATOM 554 O O . LEU A 1 70 ? -30.781 44.062 18.672 1 97.94 70 LEU A O 1
ATOM 558 N N . SER A 1 71 ? -30.141 45.219 20.469 1 97.94 71 SER A N 1
ATOM 559 C CA . SER A 1 71 ? -29.391 46.219 19.703 1 97.94 71 SER A CA 1
ATOM 560 C C . SER A 1 71 ? -28.328 46.875 20.578 1 97.94 71 SER A C 1
ATOM 562 O O . SER A 1 71 ? -28 46.375 21.672 1 97.94 71 SER A O 1
ATOM 564 N N . ASN A 1 72 ? -27.781 48 20.109 1 98.25 72 ASN A N 1
ATOM 565 C CA . ASN A 1 72 ? -26.625 48.625 20.719 1 98.25 72 ASN A CA 1
ATOM 566 C C . ASN A 1 72 ? -26.953 49.188 22.109 1 98.25 72 ASN A C 1
ATOM 568 O O . ASN A 1 72 ? -26.125 49.125 23.016 1 98.25 72 ASN A O 1
ATOM 572 N N . MET A 1 73 ? -28.141 49.656 22.328 1 98.31 73 MET A N 1
ATOM 573 C CA . MET A 1 73 ? -28.516 50.375 23.547 1 98.31 73 MET A CA 1
ATOM 574 C C . MET A 1 73 ? -29.656 49.656 24.266 1 98.31 73 MET A C 1
ATOM 576 O O . MET A 1 73 ? -30.328 48.812 23.672 1 98.31 73 MET A O 1
ATOM 580 N N . PRO A 1 74 ? -29.844 49.906 25.578 1 97.31 74 PRO A N 1
ATOM 581 C CA . PRO A 1 74 ? -30.953 49.281 26.281 1 97.31 74 PRO A CA 1
ATOM 582 C C . PRO A 1 74 ? -32.312 49.656 25.719 1 97.31 74 PRO A C 1
ATOM 584 O O . PRO A 1 74 ? -32.5 50.781 25.234 1 97.31 74 PRO A O 1
ATOM 587 N N . ALA A 1 75 ? -33.219 48.719 25.797 1 96.56 75 ALA A N 1
ATOM 588 C CA . ALA A 1 75 ? -34.625 49 25.422 1 96.56 75 ALA A CA 1
ATOM 589 C C . ALA A 1 75 ? -35.25 50 26.375 1 96.56 75 ALA A C 1
ATOM 591 O O . ALA A 1 75 ? -35.125 49.844 27.594 1 96.56 75 ALA A O 1
ATOM 592 N N . ILE A 1 76 ? -35.875 51.031 25.906 1 96.38 76 ILE A N 1
ATOM 593 C CA . ILE A 1 76 ? -36.531 52.031 26.766 1 96.38 76 ILE A CA 1
ATOM 594 C C . ILE A 1 76 ? -38.031 51.906 26.656 1 96.38 76 ILE A C 1
ATOM 596 O O . ILE A 1 76 ? -38.781 52.562 27.406 1 96.38 76 ILE A O 1
ATOM 600 N N . GLY A 1 77 ? -38.5 51.125 25.688 1 94.88 77 GLY A N 1
ATOM 601 C CA . GLY A 1 77 ? -39.938 50.906 25.562 1 94.88 77 GLY A CA 1
ATOM 602 C C . GLY A 1 77 ? -40.312 49.719 24.703 1 94.88 77 GLY A C 1
ATOM 603 O O . GLY A 1 77 ? -39.656 49.438 23.719 1 94.88 77 GLY A O 1
ATOM 604 N N . VAL A 1 78 ? -41.25 49.031 25.125 1 93.88 78 VAL A N 1
ATOM 605 C CA . VAL A 1 78 ? -41.844 47.938 24.359 1 93.88 78 VAL A CA 1
ATOM 606 C C . VAL A 1 78 ? -43.344 48.156 24.203 1 93.88 78 VAL A C 1
ATOM 608 O O . VAL A 1 78 ? -44.062 48.438 25.172 1 93.88 78 VAL A O 1
ATOM 611 N N . SER A 1 79 ? -43.812 48.156 22.969 1 94.56 79 SER A N 1
ATOM 612 C CA . SER A 1 79 ? -45.25 48.344 22.703 1 94.56 79 SER A CA 1
ATOM 613 C C . SER A 1 79 ? -45.719 47.344 21.656 1 94.56 79 SER A C 1
ATOM 615 O O . SER A 1 79 ? -44.938 46.625 21.062 1 94.56 79 SER A O 1
ATOM 617 N N . GLU A 1 80 ? -47.031 47.312 21.578 1 93.31 80 GLU A N 1
ATOM 618 C CA . GLU A 1 80 ? -47.625 46.406 20.594 1 93.31 80 GLU A CA 1
ATOM 619 C C . GLU A 1 80 ? -48.219 47.219 19.438 1 93.31 80 GLU A C 1
ATOM 621 O O . GLU A 1 80 ? -48.688 48.344 19.625 1 93.31 80 GLU A O 1
ATOM 626 N N . MET A 1 81 ? -48.062 46.625 18.312 1 91 81 MET A N 1
ATOM 627 C CA . MET A 1 81 ? -48.688 47.219 17.125 1 91 81 MET A CA 1
ATOM 628 C C . MET A 1 81 ? -49.438 46.156 16.312 1 91 81 MET A C 1
ATOM 630 O O . MET A 1 81 ? -49.031 45 16.297 1 91 81 MET A O 1
ATOM 634 N N . LYS A 1 82 ? -50.594 46.5 15.781 1 88.19 82 LYS A N 1
ATOM 635 C CA . LYS A 1 82 ? -51.375 45.594 14.93 1 88.19 82 LYS A CA 1
ATOM 636 C C . LYS A 1 82 ? -51.156 45.938 13.453 1 88.19 82 LYS A C 1
ATOM 638 O O . LYS A 1 82 ? -51.188 47.094 13.055 1 88.19 82 LYS A O 1
ATOM 643 N N . ASP A 1 83 ? -50.781 45 12.758 1 82.56 83 ASP A N 1
ATOM 644 C CA . ASP A 1 83 ? -50.625 45.25 11.328 1 82.56 83 ASP A CA 1
ATOM 645 C C . ASP A 1 83 ? -51.969 45.281 10.633 1 82.56 83 ASP A C 1
ATOM 647 O O . ASP A 1 83 ? -53.031 45.219 11.281 1 82.56 83 ASP A O 1
ATOM 651 N N . GLU A 1 84 ? -52.125 45.5 9.297 1 84.44 84 GLU A N 1
ATOM 652 C CA . GLU A 1 84 ? -53.344 45.656 8.516 1 84.44 84 GLU A CA 1
ATOM 653 C C . GLU A 1 84 ? -54.219 44.406 8.633 1 84.44 84 GLU A C 1
ATOM 655 O O . GLU A 1 84 ? -55.469 44.5 8.539 1 84.44 84 GLU A O 1
ATOM 660 N N . ASN A 1 85 ? -53.656 43.25 8.852 1 87.56 85 ASN A N 1
ATOM 661 C CA . ASN A 1 85 ? -54.375 42 8.914 1 87.56 85 ASN A CA 1
ATOM 662 C C . ASN A 1 85 ? -54.781 41.656 10.344 1 87.56 85 ASN A C 1
ATOM 664 O O . ASN A 1 85 ? -55.344 40.594 10.594 1 87.56 85 ASN A O 1
ATOM 668 N N . GLY A 1 86 ? -54.344 42.5 11.281 1 85.69 86 GLY A N 1
ATOM 669 C CA . GLY A 1 86 ? -54.75 42.281 12.664 1 85.69 86 GLY A CA 1
ATOM 670 C C . GLY A 1 86 ? -53.719 41.531 13.469 1 85.69 86 GLY A C 1
ATOM 671 O O . GLY A 1 86 ? -53.906 41.25 14.648 1 85.69 86 GLY A O 1
ATOM 672 N N . SER A 1 87 ? -52.656 41.156 12.758 1 89.31 87 SER A N 1
ATOM 673 C CA . SER A 1 87 ? -51.625 40.438 13.484 1 89.31 87 SER A CA 1
ATOM 674 C C . SER A 1 87 ? -50.906 41.344 14.469 1 89.31 87 SER A C 1
ATOM 676 O O . SER A 1 87 ? -50.625 42.5 14.156 1 89.31 87 SER A O 1
ATOM 678 N N . ILE A 1 88 ? -50.594 40.781 15.617 1 93 88 ILE A N 1
ATOM 679 C CA . ILE A 1 88 ? -49.969 41.562 16.688 1 93 88 ILE A CA 1
ATOM 680 C C . ILE A 1 88 ? -48.438 41.469 16.562 1 93 88 ILE A C 1
ATOM 682 O O . ILE A 1 88 ? -47.875 40.375 16.422 1 93 88 ILE A O 1
ATOM 686 N N . TRP A 1 89 ? -47.812 42.594 16.547 1 93.5 89 TRP A N 1
ATOM 687 C CA . TRP A 1 89 ? -46.344 42.719 16.531 1 93.5 89 TRP A CA 1
ATOM 688 C C . TRP A 1 89 ? -45.844 43.469 17.75 1 93.5 89 TRP A C 1
ATOM 690 O O . TRP A 1 89 ? -46.562 44.281 18.328 1 93.5 89 TRP A O 1
ATOM 700 N N . THR A 1 90 ? -44.625 43.125 18.125 1 94.81 90 THR A N 1
ATOM 701 C CA . THR A 1 90 ? -43.969 43.844 19.219 1 94.81 90 THR A CA 1
ATOM 702 C C . THR A 1 90 ? -43.031 44.906 18.672 1 94.81 90 THR A C 1
ATOM 704 O O . THR A 1 90 ? -42.25 44.625 17.75 1 94.81 90 THR A O 1
ATOM 707 N N . VAL A 1 91 ? -43.156 46.125 19.172 1 95.5 91 VAL A N 1
ATOM 708 C CA . VAL A 1 91 ? -42.219 47.188 18.812 1 95.5 91 VAL A CA 1
ATOM 709 C C . VAL A 1 91 ? -41.312 47.469 19.969 1 95.5 91 VAL A C 1
ATOM 711 O O . VAL A 1 91 ? -41.75 47.969 21.016 1 95.5 91 VAL A O 1
ATOM 714 N N . THR A 1 92 ? -40.062 47.156 19.828 1 96.69 92 THR A N 1
ATOM 715 C CA . THR A 1 92 ? -39.062 47.469 20.828 1 96.69 92 THR A CA 1
ATOM 716 C C . THR A 1 92 ? -38.312 48.75 20.422 1 96.69 92 THR A C 1
ATOM 718 O O . THR A 1 92 ? -37.688 48.781 19.359 1 96.69 92 THR A O 1
ATOM 721 N N . THR A 1 93 ? -38.344 49.781 21.266 1 96.81 93 THR A N 1
ATOM 722 C CA . THR A 1 93 ? -37.656 51.031 21.031 1 96.81 93 THR A CA 1
ATOM 723 C C . THR A 1 93 ? -36.406 51.125 21.938 1 96.81 93 THR A C 1
ATOM 725 O O . THR A 1 93 ? -36.5 50.938 23.141 1 96.81 93 THR A O 1
ATOM 728 N N . PHE A 1 94 ? -35.281 51.438 21.375 1 97.81 94 PHE A N 1
ATOM 729 C CA . PHE A 1 94 ? -34.031 51.469 22.109 1 97.81 94 PHE A CA 1
ATOM 730 C C . PHE A 1 94 ? -33.594 52.906 22.359 1 97.81 94 PHE A C 1
ATOM 732 O O . PHE A 1 94 ? -34.031 53.812 21.656 1 97.81 94 PHE A O 1
ATOM 739 N N . ASP A 1 95 ? -32.75 53.094 23.328 1 97.75 95 ASP A N 1
ATOM 740 C CA . ASP A 1 95 ? -32.188 54.406 23.625 1 97.75 95 ASP A CA 1
ATOM 741 C C . ASP A 1 95 ? -31.266 54.875 22.484 1 97.75 95 ASP A C 1
ATOM 743 O O . ASP A 1 95 ? -30.859 54.062 21.641 1 97.75 95 ASP A O 1
ATOM 747 N N . THR A 1 96 ? -31.047 56.125 22.375 1 97.44 96 THR A N 1
ATOM 748 C CA . THR A 1 96 ? -30.188 56.688 21.328 1 97.44 96 THR A CA 1
ATOM 749 C C . THR A 1 96 ? -28.734 56.312 21.578 1 97.44 96 THR A C 1
ATOM 751 O O . THR A 1 96 ? -28.25 56.375 22.719 1 97.44 96 THR A O 1
ATOM 754 N N . THR A 1 97 ? -28.062 55.844 20.609 1 97.12 97 THR A N 1
ATOM 755 C CA . THR A 1 97 ? -26.656 55.469 20.75 1 97.12 97 THR A CA 1
ATOM 756 C C . THR A 1 97 ? -25.797 56.719 20.906 1 97.12 97 THR A C 1
ATOM 758 O O . THR A 1 97 ? -26.219 57.812 20.547 1 97.12 97 THR A O 1
ATOM 761 N N . PRO A 1 98 ? -24.578 56.562 21.438 1 96.56 98 PRO A N 1
ATOM 762 C CA . PRO A 1 98 ? -23.609 57.656 21.25 1 96.56 98 PRO A CA 1
ATOM 763 C C . PRO A 1 98 ? -23.172 57.812 19.781 1 96.56 98 PRO A C 1
ATOM 765 O O . PRO A 1 98 ? -23.594 57.031 18.938 1 96.56 98 PRO A O 1
ATOM 768 N N . LYS A 1 99 ? -22.453 58.875 19.594 1 96.62 99 LYS A N 1
ATOM 769 C CA . LYS A 1 99 ? -21.891 59 18.25 1 96.62 99 LYS A CA 1
ATOM 770 C C . LYS A 1 99 ? -20.938 57.875 17.922 1 96.62 99 LYS A C 1
ATOM 772 O O . LYS A 1 99 ? -19.953 57.656 18.641 1 96.62 99 LYS A O 1
ATOM 777 N N . MET A 1 100 ? -21.203 57.125 16.938 1 95.75 100 MET A N 1
ATOM 778 C CA . MET A 1 100 ? -20.422 55.938 16.594 1 95.75 100 MET A CA 1
ATOM 779 C C . MET A 1 100 ? -20.438 55.688 15.094 1 95.75 100 MET A C 1
ATOM 781 O O . MET A 1 100 ? -21.25 56.25 14.375 1 95.75 100 MET A O 1
ATOM 785 N N . SER A 1 101 ? -19.5 54.906 14.594 1 95.75 101 SER A N 1
ATOM 786 C CA . SER A 1 101 ? -19.484 54.531 13.188 1 95.75 101 SER A CA 1
ATOM 787 C C . SER A 1 101 ? -20.703 53.688 12.844 1 95.75 101 SER A C 1
ATOM 789 O O . SER A 1 101 ? -21.141 52.844 13.648 1 95.75 101 SER A O 1
ATOM 791 N N . THR A 1 102 ? -21.172 53.75 11.68 1 95.56 102 THR A N 1
ATOM 792 C CA . THR A 1 102 ? -22.422 53.125 11.258 1 95.56 102 THR A CA 1
ATOM 793 C C . THR A 1 102 ? -22.266 51.594 11.203 1 95.56 102 THR A C 1
ATOM 795 O O . THR A 1 102 ? -23.219 50.875 11.5 1 95.56 102 THR A O 1
ATOM 798 N N . TYR A 1 103 ? -21.078 51.156 10.836 1 94.88 103 TYR A N 1
ATOM 799 C CA . TYR A 1 103 ? -20.891 49.75 10.57 1 94.88 103 TYR A CA 1
ATOM 800 C C . TYR A 1 103 ? -20.859 48.938 11.867 1 94.88 103 TYR A C 1
ATOM 802 O O . TYR A 1 103 ? -20.938 47.719 11.844 1 94.88 103 TYR A O 1
ATOM 810 N N . ILE A 1 104 ? -20.859 49.562 13.062 1 96.56 104 ILE A N 1
ATOM 811 C CA . ILE A 1 104 ? -20.844 48.812 14.32 1 96.56 104 ILE A CA 1
ATOM 812 C C . ILE A 1 104 ? -22.234 48.844 14.938 1 96.56 104 ILE A C 1
ATOM 814 O O . ILE A 1 104 ? -22.422 48.469 16.094 1 96.56 104 ILE A O 1
ATOM 818 N N . THR A 1 105 ? -23.219 49.344 14.219 1 96.38 105 THR A N 1
ATOM 819 C CA . THR A 1 105 ? -24.609 49.094 14.602 1 96.38 105 THR A CA 1
ATOM 820 C C . THR A 1 105 ? -24.938 47.625 14.508 1 96.38 105 THR A C 1
ATOM 822 O O . THR A 1 105 ? -24.391 46.906 13.656 1 96.38 105 THR A O 1
ATOM 825 N N . ALA A 1 106 ? -25.844 47.188 15.391 1 96.56 106 ALA A N 1
ATOM 826 C CA . ALA A 1 106 ? -26.125 45.75 15.391 1 96.56 106 ALA A CA 1
ATOM 827 C C . ALA A 1 106 ? -27.578 45.469 15.781 1 96.56 106 ALA A C 1
ATOM 829 O O . ALA A 1 106 ? -28.156 46.188 16.594 1 96.56 106 ALA A O 1
ATOM 830 N N . PHE A 1 107 ? -28.047 44.406 15.164 1 95.31 107 PHE A N 1
ATOM 831 C CA . PHE A 1 107 ? -29.406 43.969 15.398 1 95.31 107 PHE A CA 1
ATOM 832 C C . PHE A 1 107 ? -29.438 42.438 15.555 1 95.31 107 PHE A C 1
ATOM 834 O O . PHE A 1 107 ? -28.844 41.719 14.758 1 95.31 107 PHE A O 1
ATOM 841 N N . VAL A 1 108 ? -30.172 41.969 16.578 1 96.69 108 VAL A N 1
ATOM 842 C CA . VAL A 1 108 ? -30.438 40.531 16.703 1 96.69 108 VAL A CA 1
ATOM 843 C C . VAL A 1 108 ? -31.859 40.312 17.172 1 96.69 108 VAL A C 1
ATOM 845 O O . VAL A 1 108 ? -32.312 40.938 18.141 1 96.69 108 VAL A O 1
ATOM 848 N N . VAL A 1 109 ? -32.625 39.562 16.484 1 96.69 109 VAL A N 1
ATOM 849 C CA . VAL A 1 109 ? -33.938 39.094 16.906 1 96.69 109 VAL A CA 1
ATOM 850 C C . VAL A 1 109 ? -33.906 37.562 17.062 1 96.69 109 VAL A C 1
ATOM 852 O O . VAL A 1 109 ? -33.688 36.844 16.094 1 96.69 109 VAL A O 1
ATOM 855 N N . CYS A 1 110 ? -34.094 37.125 18.266 1 96.88 110 CYS A N 1
ATOM 856 C CA . CYS A 1 110 ? -33.938 35.719 18.516 1 96.88 110 CYS A CA 1
ATOM 857 C C . CYS A 1 110 ? -34.875 35.25 19.641 1 96.88 110 CYS A C 1
ATOM 859 O O . CYS A 1 110 ? -35.594 36.062 20.219 1 96.88 110 CYS A O 1
ATOM 861 N N . ASP A 1 111 ? -34.906 33.969 19.828 1 96.25 111 ASP A N 1
ATOM 862 C CA . ASP A 1 111 ? -35.625 33.406 20.969 1 96.25 111 ASP A CA 1
ATOM 863 C C . ASP A 1 111 ? -34.656 32.781 21.984 1 96.25 111 ASP A C 1
ATOM 865 O O . ASP A 1 111 ? -34.969 31.75 22.578 1 96.25 111 ASP A O 1
ATOM 869 N N . PHE A 1 112 ? -33.5 33.406 22.125 1 97.75 112 PHE A N 1
ATOM 870 C CA . PHE A 1 112 ? -32.438 32.938 23.031 1 97.75 112 PHE A CA 1
ATOM 871 C C . PHE A 1 112 ? -32.812 33.219 24.484 1 97.75 112 PHE A C 1
ATOM 873 O O . PHE A 1 112 ? -33.75 34 24.766 1 97.75 112 PHE A O 1
ATOM 880 N N . ASP A 1 113 ? -32.219 32.375 25.359 1 97.12 113 ASP A N 1
ATOM 881 C CA . ASP A 1 113 ? -32.188 32.75 26.766 1 97.12 113 ASP A CA 1
ATOM 882 C C . ASP A 1 113 ? -30.891 33.469 27.125 1 97.12 113 ASP A C 1
ATOM 884 O O . ASP A 1 113 ? -30 33.594 26.281 1 97.12 113 ASP A O 1
ATOM 888 N N . HIS A 1 114 ? -30.828 34.031 28.312 1 97.5 114 HIS A N 1
ATOM 889 C CA . HIS A 1 114 ? -29.609 34.781 28.656 1 97.5 114 HIS A CA 1
ATOM 890 C C . HIS A 1 114 ? -29.297 34.688 30.156 1 97.5 114 HIS A C 1
ATOM 892 O O . HIS A 1 114 ? -30.156 34.281 30.938 1 97.5 114 HIS A O 1
ATOM 898 N N . VAL A 1 115 ? -28.078 34.875 30.5 1 97.81 115 VAL A N 1
ATOM 899 C CA . VAL A 1 115 ? -27.594 35.062 31.875 1 97.81 115 VAL A CA 1
ATOM 900 C C . VAL A 1 115 ? -27.078 36.5 32.031 1 97.81 115 VAL A C 1
ATOM 902 O O . VAL A 1 115 ? -26.703 37.125 31.047 1 97.81 115 VAL A O 1
ATOM 905 N N . THR A 1 116 ? -27.094 37 33.281 1 96.88 116 THR A N 1
ATOM 906 C CA . THR A 1 116 ? -26.781 38.406 33.469 1 96.88 116 THR A CA 1
ATOM 907 C C . THR A 1 116 ? -25.891 38.594 34.719 1 96.88 116 THR A C 1
ATOM 909 O O . THR A 1 116 ? -25.938 37.781 35.625 1 96.88 116 THR A O 1
ATOM 912 N N . VAL A 1 117 ? -25.047 39.531 34.625 1 97.12 117 VAL A N 1
ATOM 913 C CA . VAL A 1 117 ? -24.25 40 35.75 1 97.12 117 VAL A CA 1
ATOM 914 C C . VAL A 1 117 ? -24.062 41.5 35.656 1 97.12 117 VAL A C 1
ATOM 916 O O . VAL A 1 117 ? -24.203 42.094 34.594 1 97.12 117 VAL A O 1
ATOM 919 N N . THR A 1 118 ? -23.922 42.188 36.75 1 96.5 118 THR A N 1
ATOM 920 C CA . THR A 1 118 ? -23.609 43.594 36.781 1 96.5 118 THR A CA 1
ATOM 921 C C . THR A 1 118 ? -22.172 43.844 37.188 1 96.5 118 THR A C 1
ATOM 923 O O . THR A 1 118 ? -21.703 43.25 38.156 1 96.5 118 THR A O 1
ATOM 926 N N . GLU A 1 119 ? -21.469 44.531 36.406 1 95.56 119 GLU A N 1
ATOM 927 C CA . GLU A 1 119 ? -20.094 44.938 36.688 1 95.56 119 GLU A CA 1
ATOM 928 C C . GLU A 1 119 ? -19.938 46.438 36.719 1 95.56 119 GLU A C 1
ATOM 930 O O . GLU A 1 119 ? -20.219 47.125 35.719 1 95.56 119 GLU A O 1
ATOM 935 N N . ARG A 1 120 ? -19.531 46.969 37.781 1 95.31 120 ARG A N 1
ATOM 936 C CA . ARG A 1 120 ? -19.344 48.406 37.969 1 95.31 120 ARG A CA 1
ATOM 937 C C . ARG A 1 120 ? -20.578 49.188 37.5 1 95.31 120 ARG A C 1
ATOM 939 O O . ARG A 1 120 ? -20.469 50.188 36.781 1 95.31 120 ARG A O 1
ATOM 946 N N . GLY A 1 121 ? -21.703 48.688 37.812 1 93.88 121 GLY A N 1
ATOM 947 C CA . GLY A 1 121 ? -22.969 49.375 37.562 1 93.88 121 GLY A CA 1
ATOM 948 C C . GLY A 1 121 ? -23.469 49.188 36.156 1 93.88 121 GLY A C 1
ATOM 949 O O . GLY A 1 121 ? -24.531 49.719 35.781 1 93.88 121 GLY A O 1
ATOM 950 N N . LYS A 1 122 ? -22.75 48.5 35.375 1 95.19 122 LYS A N 1
ATOM 951 C CA . LYS A 1 122 ? -23.156 48.25 34 1 95.19 122 LYS A CA 1
ATOM 952 C C . LYS A 1 122 ? -23.656 46.812 33.844 1 95.19 122 LYS A C 1
ATOM 954 O O . LYS A 1 122 ? -23.047 45.875 34.344 1 95.19 122 LYS A O 1
ATOM 959 N N . GLU A 1 123 ? -24.703 46.656 33.156 1 97.12 123 GLU A N 1
ATOM 960 C CA . GLU A 1 123 ? -25.312 45.344 32.969 1 97.12 123 GLU A CA 1
ATOM 961 C C . GLU A 1 123 ? -24.625 44.594 31.812 1 97.12 123 GLU A C 1
ATOM 963 O O . GLU A 1 123 ? -24.406 45.156 30.734 1 97.12 123 GLU A O 1
ATOM 968 N N . ILE A 1 124 ? -24.25 43.375 32.094 1 98.25 124 ILE A N 1
ATOM 969 C CA . ILE A 1 124 ? -23.672 42.469 31.094 1 98.25 124 ILE A CA 1
ATOM 970 C C . ILE A 1 124 ? -24.578 41.25 30.922 1 98.25 124 ILE A C 1
ATOM 972 O O . ILE A 1 124 ? -24.906 40.562 31.891 1 98.25 124 ILE A O 1
ATOM 976 N N . ARG A 1 125 ? -25.031 40.906 29.734 1 98.12 125 ARG A N 1
ATOM 977 C CA . ARG A 1 125 ? -25.859 39.75 29.453 1 98.12 125 ARG A CA 1
ATOM 978 C C . ARG A 1 125 ? -25.234 38.875 28.359 1 98.12 125 ARG A C 1
ATOM 980 O O . ARG A 1 125 ? -24.672 39.406 27.406 1 98.12 125 ARG A O 1
ATOM 987 N N . ILE A 1 126 ? -25.234 37.656 28.516 1 98.5 126 ILE A N 1
ATOM 988 C CA . ILE A 1 126 ? -24.812 36.719 27.484 1 98.5 126 ILE A CA 1
ATOM 989 C C . ILE A 1 126 ? -26.016 35.938 26.984 1 98.5 126 ILE A C 1
ATOM 991 O O . ILE A 1 126 ? -26.734 35.281 27.766 1 98.5 126 ILE A O 1
ATOM 995 N N . TRP A 1 127 ? -26.297 36.031 25.688 1 98.12 127 TRP A N 1
ATOM 996 C CA . TRP A 1 127 ? -27.438 35.406 25.047 1 98.12 127 TRP A CA 1
ATOM 997 C C . TRP A 1 127 ? -27 34.188 24.234 1 98.12 127 TRP A C 1
ATOM 999 O O . TRP A 1 127 ? -26 34.25 23.5 1 98.12 127 TRP A O 1
ATOM 1009 N N . ALA A 1 128 ? -27.609 33.094 24.359 1 97.38 128 ALA A N 1
ATOM 1010 C CA . ALA A 1 128 ? -27.344 31.859 23.625 1 97.38 128 ALA A CA 1
ATOM 1011 C C . ALA A 1 128 ? -28.594 30.984 23.562 1 97.38 128 ALA A C 1
ATOM 1013 O O . ALA A 1 128 ? -29.641 31.328 24.125 1 97.38 128 ALA A O 1
ATOM 1014 N N . ARG A 1 129 ? -28.484 29.828 22.766 1 94 129 ARG A N 1
ATOM 1015 C CA . ARG A 1 129 ? -29.562 28.844 22.734 1 94 129 ARG A CA 1
ATOM 1016 C C . ARG A 1 129 ? -29.969 28.438 24.156 1 94 129 ARG A C 1
ATOM 1018 O O . ARG A 1 129 ? -29.109 28.312 25.031 1 94 129 ARG A O 1
ATOM 1025 N N . LYS A 1 130 ? -31.234 28.172 24.328 1 95.94 130 LYS A N 1
ATOM 1026 C CA . LYS A 1 130 ? -31.75 27.797 25.641 1 95.94 130 LYS A CA 1
ATOM 1027 C C . LYS A 1 130 ? -31.016 26.578 26.203 1 95.94 130 LYS A C 1
ATOM 1029 O O . LYS A 1 130 ? -30.719 26.531 27.391 1 95.94 130 LYS A O 1
ATOM 1034 N N . GLU A 1 131 ? -30.734 25.703 25.406 1 92.88 131 GLU A N 1
ATOM 1035 C CA . GLU A 1 131 ? -30.031 24.484 25.812 1 92.88 131 GLU A CA 1
ATOM 1036 C C . GLU A 1 131 ? -28.641 24.812 26.344 1 92.88 131 GLU A C 1
ATOM 1038 O O . GLU A 1 131 ? -28.203 24.25 27.359 1 92.88 131 GLU A O 1
ATOM 1043 N N . ALA A 1 132 ? -27.922 25.656 25.672 1 92.88 132 ALA A N 1
ATOM 1044 C CA . ALA A 1 132 ? -26.562 26.047 26.062 1 92.88 132 ALA A CA 1
ATOM 1045 C C . ALA A 1 132 ? -26.578 26.766 27.406 1 92.88 132 ALA A C 1
ATOM 1047 O O . ALA A 1 132 ? -25.688 26.562 28.234 1 92.88 132 ALA A O 1
ATOM 1048 N N . VAL A 1 133 ? -27.594 27.609 27.656 1 95.69 133 VAL A N 1
ATOM 1049 C CA . VAL A 1 133 ? -27.719 28.344 28.906 1 95.69 133 VAL A CA 1
ATOM 1050 C C . VAL A 1 133 ? -28.031 27.375 30.047 1 95.69 133 VAL A C 1
ATOM 1052 O O . VAL A 1 133 ? -27.438 27.469 31.125 1 95.69 133 VAL A O 1
ATOM 1055 N N . GLU A 1 134 ? -28.891 26.438 29.672 1 94.62 134 GLU A N 1
ATOM 1056 C CA . GLU A 1 134 ? -29.297 25.453 30.672 1 94.62 134 GLU A CA 1
ATOM 1057 C C . GLU A 1 134 ? -28.109 24.594 31.094 1 94.62 134 GLU A C 1
ATOM 1059 O O . GLU A 1 134 ? -28 24.219 32.25 1 94.62 134 GLU A O 1
ATOM 1064 N N . LYS A 1 135 ? -27.25 24.328 30.188 1 91.75 135 LYS A N 1
ATOM 1065 C CA . LYS A 1 135 ? -26.109 23.438 30.453 1 91.75 135 LYS A CA 1
ATOM 1066 C C . LYS A 1 135 ? -24.938 24.219 31.062 1 91.75 135 LYS A C 1
ATOM 1068 O O . LYS A 1 135 ? -23.906 23.625 31.375 1 91.75 135 LYS A O 1
ATOM 1073 N N . GLY A 1 136 ? -25.094 25.547 31.203 1 93.81 136 GLY A N 1
ATOM 1074 C CA . GLY A 1 136 ? -24.062 26.359 31.812 1 93.81 136 GLY A CA 1
ATOM 1075 C C . GLY A 1 136 ? -22.906 26.672 30.875 1 93.81 136 GLY A C 1
ATOM 1076 O O . GLY A 1 136 ? -21.828 27.047 31.312 1 93.81 136 GLY A O 1
ATOM 1077 N N . CYS A 1 137 ? -23.094 26.562 29.594 1 94 137 CYS A N 1
ATOM 1078 C CA . CYS A 1 137 ? -22.031 26.688 28.594 1 94 137 CYS A CA 1
ATOM 1079 C C . CYS A 1 137 ? -21.641 28.156 28.406 1 94 137 CYS A C 1
ATOM 1081 O O . CYS A 1 137 ? -20.625 28.453 27.781 1 94 137 CYS A O 1
ATOM 1083 N N . VAL A 1 138 ? -22.375 29.094 28.953 1 95.81 138 VAL A N 1
ATOM 1084 C CA . VAL A 1 138 ? -22.078 30.516 28.766 1 95.81 138 VAL A CA 1
ATOM 1085 C C . VAL A 1 138 ? -21.578 31.109 30.078 1 95.81 138 VAL A C 1
ATOM 1087 O O . VAL A 1 138 ? -21.219 32.281 30.125 1 95.81 138 VAL A O 1
ATOM 1090 N N . ASP A 1 139 ? -21.469 30.312 31.109 1 95.81 139 ASP A N 1
ATOM 1091 C CA . ASP A 1 139 ? -21.109 30.797 32.438 1 95.81 139 ASP A CA 1
ATOM 1092 C C . ASP A 1 139 ? -19.672 31.312 32.469 1 95.81 139 ASP A C 1
ATOM 1094 O O . ASP A 1 139 ? -19.375 32.312 33.094 1 95.81 139 ASP A O 1
ATOM 1098 N N . TYR A 1 140 ? -18.828 30.609 31.891 1 94.88 140 TYR A N 1
ATOM 1099 C CA . TYR A 1 140 ? -17.438 31.047 31.859 1 94.88 140 TYR A CA 1
ATOM 1100 C C . TYR A 1 140 ? -17.312 32.438 31.219 1 94.88 140 TYR A C 1
ATOM 1102 O O . TYR A 1 140 ? -16.656 33.312 31.781 1 94.88 140 TYR A O 1
ATOM 1110 N N . ALA A 1 141 ? -17.922 32.562 30.016 1 96.88 141 ALA A N 1
ATOM 1111 C CA . ALA A 1 141 ? -17.891 33.875 29.344 1 96.88 141 ALA A CA 1
ATOM 1112 C C . ALA A 1 141 ? -18.469 34.969 30.234 1 96.88 141 ALA A C 1
ATOM 1114 O O . ALA A 1 141 ? -17.938 36.062 30.281 1 96.88 141 ALA A O 1
ATOM 1115 N N . LEU A 1 142 ? -19.562 34.625 30.922 1 97.44 142 LEU A N 1
ATOM 1116 C CA . LEU A 1 142 ? -20.203 35.594 31.812 1 97.44 142 LEU A CA 1
ATOM 1117 C C . LEU A 1 142 ? -19.234 36 32.938 1 97.44 142 LEU A C 1
ATOM 1119 O O . LEU A 1 142 ? -19.141 37.188 33.25 1 97.44 142 LEU A O 1
ATOM 1123 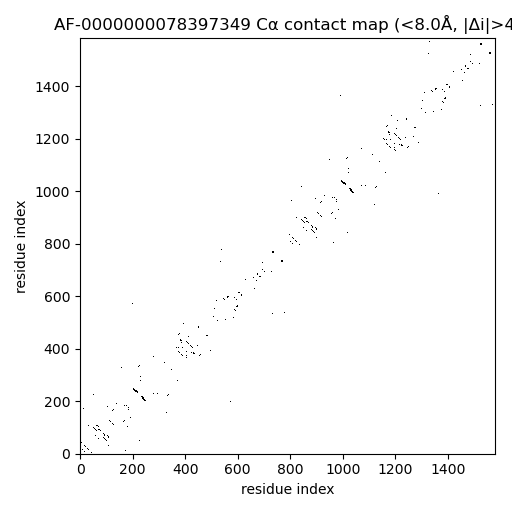N N . ASN A 1 143 ? -18.547 35.125 33.406 1 96.5 143 ASN A N 1
ATOM 1124 C CA . ASN A 1 143 ? -17.703 35.344 34.594 1 96.5 143 ASN A CA 1
ATOM 1125 C C . ASN A 1 143 ? -16.453 36.125 34.219 1 96.5 143 ASN A C 1
ATOM 1127 O O . ASN A 1 143 ? -15.867 36.812 35.062 1 96.5 143 ASN A O 1
ATOM 1131 N N . ILE A 1 144 ? -16.016 36.062 33.031 1 97 144 ILE A N 1
ATOM 1132 C CA . ILE A 1 144 ? -14.734 36.688 32.719 1 97 144 ILE A CA 1
ATOM 1133 C C . ILE A 1 144 ? -14.969 38.031 32.062 1 97 144 ILE A C 1
ATOM 1135 O O . ILE A 1 144 ? -14.078 38.906 32.031 1 97 144 ILE A O 1
ATOM 1139 N N . THR A 1 145 ? -16.141 38.281 31.438 1 98.19 145 THR A N 1
ATOM 1140 C CA . THR A 1 145 ? -16.406 39.5 30.672 1 98.19 145 THR A CA 1
ATOM 1141 C C . THR A 1 145 ? -16.297 40.719 31.562 1 98.19 145 THR A C 1
ATOM 1143 O O . THR A 1 145 ? -15.594 41.688 31.219 1 98.19 145 THR A O 1
ATOM 1146 N N . GLY A 1 146 ? -16.938 40.75 32.656 1 97.94 146 GLY A N 1
ATOM 1147 C CA . GLY A 1 146 ? -16.891 41.875 33.594 1 97.94 146 GLY A CA 1
ATOM 1148 C C . GLY A 1 146 ? -15.484 42.188 34.062 1 97.94 146 GLY A C 1
ATOM 1149 O O . GLY A 1 146 ? -15.023 43.344 33.938 1 97.94 146 GLY A O 1
ATOM 1150 N N . PRO A 1 147 ? -14.844 41.219 34.594 1 97.69 147 PRO A N 1
ATOM 1151 C CA . PRO A 1 147 ? -13.469 41.438 35.031 1 97.69 147 PRO A CA 1
ATOM 1152 C C . PRO A 1 147 ? -12.547 41.969 33.938 1 97.69 147 PRO A C 1
ATOM 1154 O O . PRO A 1 147 ? -11.695 42.812 34.219 1 97.69 147 PRO A O 1
ATOM 1157 N N . ILE A 1 148 ? -12.688 41.531 32.75 1 98.06 148 ILE A N 1
ATOM 1158 C CA . ILE A 1 148 ? -11.852 42.031 31.672 1 98.06 148 ILE A CA 1
ATOM 1159 C C . ILE A 1 148 ? -12.188 43.5 31.391 1 98.06 148 ILE A C 1
ATOM 1161 O O . ILE A 1 148 ? -11.289 44.312 31.203 1 98.06 148 ILE A O 1
ATOM 1165 N N . PHE A 1 149 ? -13.477 43.812 31.391 1 97.75 149 PHE A N 1
ATOM 1166 C CA . PHE A 1 149 ? -13.891 45.188 31.234 1 97.75 149 PHE A CA 1
ATOM 1167 C C . PHE A 1 149 ? -13.258 46.062 32.312 1 97.75 149 PHE A C 1
ATOM 1169 O O . PHE A 1 149 ? -12.648 47.094 32 1 97.75 149 PHE A O 1
ATOM 1176 N N . SER A 1 150 ? -13.422 45.625 33.5 1 97.88 150 SER A N 1
ATOM 1177 C CA . SER A 1 150 ? -12.898 46.406 34.625 1 97.88 150 SER A CA 1
ATOM 1178 C C . SER A 1 150 ? -11.391 46.562 34.531 1 97.88 150 SER A C 1
ATOM 1180 O O . SER A 1 150 ? -10.867 47.656 34.781 1 97.88 150 SER A O 1
ATOM 1182 N N . PHE A 1 151 ? -10.742 45.594 34.25 1 97.25 151 PHE A N 1
ATOM 1183 C CA . PHE A 1 151 ? -9.289 45.594 34.125 1 97.25 151 PHE A CA 1
ATOM 1184 C C . PHE A 1 151 ? -8.844 46.594 33.062 1 97.25 151 PHE A C 1
ATOM 1186 O O . PHE A 1 151 ? -7.957 47.406 33.281 1 97.25 151 PHE A O 1
ATOM 1193 N N . LEU A 1 152 ? -9.438 46.5 31.859 1 97.44 152 LEU A N 1
ATOM 1194 C CA . LEU A 1 152 ? -9.031 47.375 30.766 1 97.44 152 LEU A CA 1
ATOM 1195 C C . LEU A 1 152 ? -9.438 48.812 31.031 1 97.44 152 LEU A C 1
ATOM 1197 O O . LEU A 1 152 ? -8.727 49.75 30.656 1 97.44 152 LEU A O 1
ATOM 1201 N N . GLU A 1 153 ? -10.594 49.031 31.703 1 97.62 153 GLU A N 1
ATOM 1202 C CA . GLU A 1 153 ? -10.969 50.375 32.125 1 97.62 153 GLU A CA 1
ATOM 1203 C C . GLU A 1 153 ? -9.898 50.969 33.031 1 97.62 153 GLU A C 1
ATOM 1205 O O . GLU A 1 153 ? -9.547 52.156 32.875 1 97.62 153 GLU A O 1
ATOM 1210 N N . ASP A 1 154 ? -9.492 50.156 33.938 1 97.56 154 ASP A N 1
ATOM 1211 C CA . ASP A 1 154 ? -8.453 50.625 34.844 1 97.56 154 ASP A CA 1
ATOM 1212 C C . ASP A 1 154 ? -7.133 50.844 34.125 1 97.56 154 ASP A C 1
ATOM 1214 O O . ASP A 1 154 ? -6.426 51.812 34.375 1 97.56 154 ASP A O 1
ATOM 1218 N N . LEU A 1 155 ? -6.828 50 33.281 1 96.56 155 LEU A N 1
ATOM 1219 C CA . LEU A 1 155 ? -5.574 50.062 32.531 1 96.56 155 LEU A CA 1
ATOM 1220 C C . LEU A 1 155 ? -5.508 51.344 31.688 1 96.56 155 LEU A C 1
ATOM 1222 O O . LEU A 1 155 ? -4.469 52 31.641 1 96.56 155 LEU A O 1
ATOM 1226 N N . PHE A 1 156 ? -6.605 51.656 30.984 1 97.38 156 PHE A N 1
ATOM 1227 C CA . PHE A 1 156 ? -6.645 52.844 30.109 1 97.38 156 PHE A CA 1
ATOM 1228 C C . PHE A 1 156 ? -7.082 54.062 30.891 1 97.38 156 PHE A C 1
ATOM 1230 O O . PHE A 1 156 ? -6.934 55.188 30.391 1 97.38 156 PHE A O 1
ATOM 1237 N N . ASN A 1 157 ? -7.672 53.844 32.031 1 97.06 157 ASN A N 1
ATOM 1238 C CA . ASN A 1 157 ? -8.281 54.906 32.844 1 97.06 157 ASN A CA 1
ATOM 1239 C C . ASN A 1 157 ? -9.367 55.656 32.062 1 97.06 157 ASN A C 1
ATOM 1241 O O . ASN A 1 157 ? -9.398 56.875 32.031 1 97.06 157 ASN A O 1
ATOM 1245 N N . ILE A 1 158 ? -10.094 54.906 31.344 1 97.5 158 ILE A N 1
ATOM 1246 C CA . ILE A 1 158 ? -11.25 55.375 30.578 1 97.5 158 ILE A CA 1
ATOM 1247 C C . ILE A 1 158 ? -12.398 54.375 30.766 1 97.5 158 ILE A C 1
ATOM 1249 O O . ILE A 1 158 ? -12.273 53.188 30.422 1 97.5 158 ILE A O 1
ATOM 1253 N N . SER A 1 159 ? -13.5 54.812 31.219 1 96.25 159 SER A N 1
ATOM 1254 C CA . SER A 1 159 ? -14.641 53.969 31.5 1 96.25 159 SER A CA 1
ATOM 1255 C C . SER A 1 159 ? -15.391 53.594 30.219 1 96.25 159 SER A C 1
ATOM 1257 O O . SER A 1 159 ? -15.422 54.375 29.281 1 96.25 159 SER A O 1
ATOM 1259 N N . TYR A 1 160 ? -15.914 52.406 30.203 1 96.31 160 TYR A N 1
ATOM 1260 C CA . TYR A 1 160 ? -16.844 52.031 29.156 1 96.31 160 TYR A CA 1
ATOM 1261 C C . TYR A 1 160 ? -18.047 52.969 29.109 1 96.31 160 TYR A C 1
ATOM 1263 O O . TYR A 1 160 ? -18.719 53.188 30.125 1 96.31 160 TYR A O 1
ATOM 1271 N N . PRO A 1 161 ? -18.359 53.531 28 1 95 161 PRO A N 1
ATOM 1272 C CA . PRO A 1 161 ? -19.297 54.625 27.969 1 95 161 PRO A CA 1
ATOM 1273 C C . PRO A 1 161 ? -20.75 54.188 27.906 1 95 161 PRO A C 1
ATOM 1275 O O . PRO A 1 161 ? -21.656 54.969 28.109 1 95 161 PRO A O 1
ATOM 1278 N N . LEU A 1 162 ? -21.047 52.969 27.594 1 97.19 162 LEU A N 1
ATOM 1279 C CA . LEU A 1 162 ? -22.422 52.531 27.438 1 97.19 162 LEU A CA 1
ATOM 1280 C C . LEU A 1 162 ? -22.953 51.938 28.75 1 97.19 162 LEU A C 1
ATOM 1282 O O . LEU A 1 162 ? -22.172 51.438 29.562 1 97.19 162 LEU A O 1
ATOM 1286 N N . PRO A 1 163 ? -24.266 51.938 28.953 1 96.44 163 PRO A N 1
ATOM 1287 C CA . PRO A 1 163 ? -24.844 51.469 30.219 1 96.44 163 PRO A CA 1
ATOM 1288 C C . PRO A 1 163 ? -24.938 49.938 30.281 1 96.44 163 PRO A C 1
ATOM 1290 O O . PRO A 1 163 ? -25.156 49.375 31.359 1 96.44 163 PRO A O 1
ATOM 1293 N N . LYS A 1 164 ? -24.797 49.281 29.203 1 97.12 164 LYS A N 1
ATOM 1294 C CA . LYS A 1 164 ? -24.875 47.844 29.156 1 97.12 164 LYS A CA 1
ATOM 1295 C C . LYS A 1 164 ? -24.078 47.281 28 1 97.12 164 LYS A C 1
ATOM 1297 O O . LYS A 1 164 ? -23.672 48 27.094 1 97.12 164 LYS A O 1
ATOM 1302 N N . THR A 1 165 ? -23.859 46 28.031 1 97.62 165 THR A N 1
ATOM 1303 C CA . THR A 1 165 ? -23.359 45.281 26.859 1 97.62 165 THR A CA 1
ATOM 1304 C C . THR A 1 165 ? -23.953 43.875 26.797 1 97.62 165 THR A C 1
ATOM 1306 O O . THR A 1 165 ? -24.141 43.219 27.844 1 97.62 165 THR A O 1
ATOM 1309 N N . ASP A 1 166 ? -24.359 43.469 25.672 1 98.44 166 ASP A N 1
ATOM 1310 C CA . ASP A 1 166 ? -24.844 42.125 25.391 1 98.44 166 ASP A CA 1
ATOM 1311 C C . ASP A 1 166 ? -23.828 41.344 24.531 1 98.44 166 ASP A C 1
ATOM 1313 O O . ASP A 1 166 ? -23.219 41.906 23.641 1 98.44 166 ASP A O 1
ATOM 1317 N N . LEU A 1 167 ? -23.531 40.188 24.859 1 98.62 167 LEU A N 1
ATOM 1318 C CA . LEU A 1 167 ? -22.812 39.219 24.031 1 98.62 167 LEU A CA 1
ATOM 1319 C C . LEU A 1 167 ? -23.75 38.125 23.562 1 98.62 167 LEU A C 1
ATOM 1321 O O . LEU A 1 167 ? -24.453 37.5 24.359 1 98.62 167 LEU A O 1
ATOM 1325 N N . VAL A 1 168 ? -23.734 37.844 22.266 1 98.12 168 VAL A N 1
ATOM 1326 C CA . VAL A 1 168 ? -24.672 36.844 21.719 1 98.12 168 VAL A CA 1
ATOM 1327 C C . VAL A 1 168 ? -23.891 35.75 20.984 1 98.12 168 VAL A C 1
ATOM 1329 O O . VAL A 1 168 ? -23.031 36.062 20.141 1 98.12 168 VAL A O 1
ATOM 1332 N N . ALA A 1 169 ? -24.203 34.5 21.281 1 97.06 169 ALA A N 1
ATOM 1333 C CA . ALA A 1 169 ? -23.609 33.344 20.609 1 97.06 169 ALA A CA 1
ATOM 1334 C C . ALA A 1 169 ? -24.469 32.906 19.438 1 97.06 169 ALA A C 1
ATOM 1336 O O . ALA A 1 169 ? -25.469 32.188 19.625 1 97.06 169 ALA A O 1
ATOM 1337 N N . LEU A 1 170 ? -24.047 33.188 18.234 1 94.56 170 LEU A N 1
ATOM 1338 C CA . LEU A 1 170 ? -24.812 32.875 17.047 1 94.56 170 LEU A CA 1
ATOM 1339 C C . LEU A 1 170 ? -24.438 31.484 16.516 1 94.56 170 LEU A C 1
ATOM 1341 O O . LEU A 1 170 ? -23.25 31.188 16.344 1 94.56 170 LEU A O 1
ATOM 1345 N N . PRO A 1 171 ? -25.359 30.656 16.234 1 88.5 171 PRO A N 1
ATOM 1346 C CA . PRO A 1 171 ? -25.062 29.312 15.719 1 88.5 171 PRO A CA 1
ATOM 1347 C C . PRO A 1 171 ? -24.344 29.344 14.383 1 88.5 171 PRO A C 1
ATOM 1349 O O . PRO A 1 171 ? -23.469 28.516 14.133 1 88.5 171 PRO A O 1
ATOM 1352 N N . ASP A 1 172 ? -24.781 30.266 13.516 1 83.69 172 ASP A N 1
ATOM 1353 C CA . ASP A 1 172 ? -24.125 30.469 12.219 1 83.69 172 ASP A CA 1
ATOM 1354 C C . ASP A 1 172 ? -23.688 31.922 12.055 1 83.69 172 ASP A C 1
ATOM 1356 O O . ASP A 1 172 ? -24.5 32.844 12.109 1 83.69 172 ASP A O 1
ATOM 1360 N N . PHE A 1 173 ? -22.469 32.031 11.992 1 85.75 173 PHE A N 1
ATOM 1361 C CA . PHE A 1 173 ? -21.891 33.375 11.844 1 85.75 173 PHE A CA 1
ATOM 1362 C C . PHE A 1 173 ? -20.609 33.312 11.016 1 85.75 173 PHE A C 1
ATOM 1364 O O . PHE A 1 173 ? -19.781 32.406 11.211 1 85.75 173 PHE A O 1
ATOM 1371 N N . GLY A 1 174 ? -20.484 34.031 10.008 1 77.25 174 GLY A N 1
ATOM 1372 C CA . GLY A 1 174 ? -19.375 34 9.07 1 77.25 174 GLY A CA 1
ATOM 1373 C C . GLY A 1 174 ? -18.062 34.406 9.688 1 77.25 174 GLY A C 1
ATOM 1374 O O . GLY A 1 174 ? -17 33.969 9.25 1 77.25 174 GLY A O 1
ATOM 1375 N N . ALA A 1 175 ? -18.031 35.281 10.766 1 82.25 175 ALA A N 1
ATOM 1376 C CA . ALA A 1 175 ? -16.828 35.719 11.453 1 82.25 175 ALA A CA 1
ATOM 1377 C C . ALA A 1 175 ? -16.672 35 12.797 1 82.25 175 ALA A C 1
ATOM 1379 O O . ALA A 1 175 ? -17.578 34.281 13.234 1 82.25 175 ALA A O 1
ATOM 1380 N N . GLY A 1 176 ? -15.484 35.219 13.398 1 87.5 176 GLY A N 1
ATOM 1381 C CA . GLY A 1 176 ? -15.305 34.719 14.758 1 87.5 176 GLY A CA 1
ATOM 1382 C C . GLY A 1 176 ? -16.125 35.469 15.789 1 87.5 176 GLY A C 1
ATOM 1383 O O . GLY A 1 176 ? -16.734 34.875 16.672 1 87.5 176 GLY A O 1
ATOM 1384 N N . ALA A 1 177 ? -16.062 36.719 15.68 1 95.69 177 ALA A N 1
ATOM 1385 C CA . ALA A 1 177 ? -16.828 37.656 16.531 1 95.69 177 ALA A CA 1
ATOM 1386 C C . ALA A 1 177 ? -16.797 39.062 15.953 1 95.69 177 ALA A C 1
ATOM 1388 O O . ALA A 1 177 ? -16.047 39.344 15.016 1 95.69 177 ALA A O 1
ATOM 1389 N N . MET A 1 178 ? -17.688 39.812 16.484 1 96.5 178 MET A N 1
ATOM 1390 C CA . MET A 1 178 ? -17.75 41.219 16.078 1 96.5 178 MET A CA 1
ATOM 1391 C C . MET A 1 178 ? -17.953 42.125 17.281 1 96.5 178 MET A C 1
ATOM 1393 O O . MET A 1 178 ? -18.719 41.812 18.188 1 96.5 178 MET A O 1
ATOM 1397 N N . GLU A 1 179 ? -17.328 43.281 17.266 1 97.06 179 GLU A N 1
ATOM 1398 C CA . GLU A 1 179 ? -17.203 44.188 18.422 1 97.06 179 GLU A CA 1
ATOM 1399 C C . GLU A 1 179 ? -18.391 45.125 18.516 1 97.06 179 GLU A C 1
ATOM 1401 O O . GLU A 1 179 ? -18.375 46.062 19.312 1 97.06 179 GLU A O 1
ATOM 1406 N N . ASN A 1 180 ? -19.438 44.938 17.828 1 97.56 180 ASN A N 1
ATOM 1407 C CA . ASN A 1 180 ? -20.531 45.906 17.797 1 97.56 180 ASN A CA 1
ATOM 1408 C C . ASN A 1 180 ? -20.766 46.531 19.172 1 97.56 180 ASN A C 1
ATOM 1410 O O . ASN A 1 180 ? -20.922 45.812 20.156 1 97.56 180 ASN A O 1
ATOM 1414 N N . TRP A 1 181 ? -20.797 47.875 19.125 1 96.94 181 TRP A N 1
ATOM 1415 C CA . TRP A 1 181 ? -20.844 48.594 20.391 1 96.94 181 TRP A CA 1
ATOM 1416 C C . TRP A 1 181 ? -22.125 48.281 21.156 1 96.94 181 TRP A C 1
ATOM 1418 O O . TRP A 1 181 ? -23.219 48.562 20.656 1 96.94 181 TRP A O 1
ATOM 1428 N N . GLY A 1 182 ? -22.062 47.719 22.344 1 98.12 182 GLY A N 1
ATOM 1429 C CA . GLY A 1 182 ? -23.188 47.406 23.203 1 98.12 182 GLY A CA 1
ATOM 1430 C C . GLY A 1 182 ? -23.828 46.062 22.891 1 98.12 182 GLY A C 1
ATOM 1431 O O . GLY A 1 182 ? -24.672 45.594 23.641 1 98.12 182 GLY A O 1
ATOM 1432 N N . LEU A 1 183 ? -23.562 45.469 21.797 1 98.56 183 LEU A N 1
ATOM 1433 C CA . LEU A 1 183 ? -24.062 44.156 21.375 1 98.56 183 LEU A CA 1
ATOM 1434 C C . LEU A 1 183 ? -23 43.406 20.578 1 98.56 183 LEU A C 1
ATOM 1436 O O . LEU A 1 183 ? -23.062 43.344 19.359 1 98.56 183 LEU A O 1
ATOM 1440 N N . MET A 1 184 ? -22.141 42.781 21.25 1 98.31 184 MET A N 1
ATOM 1441 C CA . MET A 1 184 ? -21.109 42 20.594 1 98.31 184 MET A CA 1
ATOM 1442 C C . MET A 1 184 ? -21.672 40.688 20.094 1 98.31 184 MET A C 1
ATOM 1444 O O . MET A 1 184 ? -22.422 40 20.797 1 98.31 184 MET A O 1
ATOM 1448 N N . THR A 1 185 ? -21.344 40.312 18.922 1 97.62 185 THR A N 1
ATOM 1449 C CA . THR A 1 185 ? -21.812 39.062 18.344 1 97.62 185 THR A CA 1
ATOM 1450 C C . THR A 1 185 ? -20.656 38.062 18.188 1 97.62 185 THR A C 1
ATOM 1452 O O . THR A 1 185 ? -19.547 38.469 17.859 1 97.62 185 THR A O 1
ATOM 1455 N N . PHE A 1 186 ? -20.906 36.812 18.516 1 96.94 186 PHE A N 1
ATOM 1456 C CA . PHE A 1 186 ? -19.906 35.75 18.469 1 96.94 186 PHE A CA 1
ATOM 1457 C C . PHE A 1 186 ? -20.453 34.562 17.703 1 96.94 186 PHE A C 1
ATOM 1459 O O . PHE A 1 186 ? -21.641 34.25 17.766 1 96.94 186 PHE A O 1
ATOM 1466 N N . ARG A 1 187 ? -19.547 33.906 16.938 1 93.44 187 ARG A N 1
ATOM 1467 C CA . ARG A 1 187 ? -19.859 32.531 16.594 1 93.44 187 ARG A CA 1
ATOM 1468 C C . ARG A 1 187 ? -20.016 31.688 17.844 1 93.44 187 ARG A C 1
ATOM 1470 O O . ARG A 1 187 ? -19.281 31.844 18.812 1 93.44 187 ARG A O 1
ATOM 1477 N N . GLU A 1 188 ? -20.891 30.797 17.797 1 91 188 GLU A N 1
ATOM 1478 C CA . GLU A 1 188 ? -21.188 30.016 18.984 1 91 188 GLU A CA 1
ATOM 1479 C C . GLU A 1 188 ? -19.922 29.391 19.562 1 91 188 GLU A C 1
ATOM 1481 O O . GLU A 1 188 ? -19.703 29.438 20.781 1 91 188 GLU A O 1
ATOM 1486 N N . SER A 1 189 ? -19.062 28.906 18.766 1 86.12 189 SER A N 1
ATOM 1487 C CA . SER A 1 189 ? -17.844 28.219 19.219 1 86.12 189 SER A CA 1
ATOM 1488 C C . SER A 1 189 ? -16.875 29.203 19.859 1 86.12 189 SER A C 1
ATOM 1490 O O . SER A 1 189 ? -15.992 28.797 20.641 1 86.12 189 SER A O 1
ATOM 1492 N N . SER A 1 190 ? -17.016 30.469 19.609 1 93.94 190 SER A N 1
ATOM 1493 C CA . SER A 1 190 ? -16.094 31.469 20.125 1 93.94 190 SER A CA 1
ATOM 1494 C C . SER A 1 190 ? -16.531 32 21.484 1 93.94 190 SER A C 1
ATOM 1496 O O . SER A 1 190 ? -15.781 32.688 22.156 1 93.94 190 SER A O 1
ATOM 1498 N N . LEU A 1 191 ? -17.719 31.594 21.938 1 95.44 191 LEU A N 1
ATOM 1499 C CA . LEU A 1 191 ? -18.234 32.188 23.172 1 95.44 191 LEU A CA 1
ATOM 1500 C C . LEU A 1 191 ? -18.641 31.094 24.156 1 95.44 191 LEU A C 1
ATOM 1502 O O . LEU A 1 191 ? -18.688 31.344 25.375 1 95.44 191 LEU A O 1
ATOM 1506 N N . ILE A 1 192 ? -18.906 29.938 23.609 1 91.62 192 ILE A N 1
ATOM 1507 C CA . ILE A 1 192 ? -19.469 28.891 24.438 1 91.62 192 ILE A CA 1
ATOM 1508 C C . ILE A 1 192 ? -18.359 27.969 24.953 1 91.62 192 ILE A C 1
ATOM 1510 O O . ILE A 1 192 ? -17.438 27.641 24.203 1 91.62 192 ILE A O 1
ATOM 1514 N N . TYR A 1 193 ? -18.328 27.641 26.234 1 90.06 193 TYR A N 1
ATOM 1515 C CA . TYR A 1 193 ? -17.5 26.641 26.891 1 90.06 193 TYR A CA 1
ATOM 1516 C C . TYR A 1 193 ? -18.312 25.797 27.859 1 90.06 193 TYR A C 1
ATOM 1518 O O . TYR A 1 193 ? -18.719 26.281 28.922 1 90.06 193 TYR A O 1
ATOM 1526 N N . CYS A 1 194 ? -18.5 24.562 27.469 1 85.81 194 CYS A N 1
ATOM 1527 C CA . CYS A 1 194 ? -19.25 23.672 28.344 1 85.81 194 CYS A CA 1
ATOM 1528 C C . CYS A 1 194 ? -18.344 23 29.375 1 85.81 194 CYS A C 1
ATOM 1530 O O . CYS A 1 194 ? -17.391 22.328 29 1 85.81 194 CYS A O 1
ATOM 1532 N N . PRO A 1 195 ? -18.641 23.172 30.594 1 79.5 195 PRO A N 1
ATOM 1533 C CA . PRO A 1 195 ? -17.766 22.641 31.656 1 79.5 195 PRO A CA 1
ATOM 1534 C C . PRO A 1 195 ? -17.516 21.141 31.531 1 79.5 195 PRO A C 1
ATOM 1536 O O . PRO A 1 195 ? -16.453 20.656 31.922 1 79.5 195 PRO A O 1
ATOM 1539 N N . MET A 1 196 ? -18.391 20.422 30.984 1 72.19 196 MET A N 1
ATOM 1540 C CA . MET A 1 196 ? -18.266 18.969 30.875 1 72.19 196 MET A CA 1
ATOM 1541 C C . MET A 1 196 ? -17.109 18.609 29.953 1 72.19 196 MET A C 1
ATOM 1543 O O . MET A 1 196 ? -16.531 17.516 30.062 1 72.19 196 MET A O 1
ATOM 1547 N N . GLU A 1 197 ? -16.766 19.469 29.078 1 69.12 197 GLU A N 1
ATOM 1548 C CA . GLU A 1 197 ? -15.68 19.172 28.125 1 69.12 197 GLU A CA 1
ATOM 1549 C C . GLU A 1 197 ? -14.32 19.281 28.812 1 69.12 197 GLU A C 1
ATOM 1551 O O . GLU A 1 197 ? -13.398 18.531 28.469 1 69.12 197 GLU A O 1
ATOM 1556 N N . ASN A 1 198 ? -14.188 20 29.844 1 69.88 198 ASN A N 1
ATOM 1557 C CA . ASN A 1 198 ? -12.992 20.203 30.656 1 69.88 198 ASN A CA 1
ATOM 1558 C C . ASN A 1 198 ? -11.742 20.359 29.797 1 69.88 198 ASN A C 1
ATOM 1560 O O . ASN A 1 198 ? -10.758 19.641 30 1 69.88 198 ASN A O 1
ATOM 1564 N N . LEU A 1 199 ? -11.773 21.234 28.734 1 74.62 199 LEU A N 1
ATOM 1565 C CA . LEU A 1 199 ? -10.656 21.5 27.844 1 74.62 199 LEU A CA 1
ATOM 1566 C C . LEU A 1 199 ? -10.117 22.906 28.047 1 74.62 199 LEU A C 1
ATOM 1568 O O . LEU A 1 199 ? -10.797 23.891 27.75 1 74.62 199 LEU A O 1
ATOM 1572 N N . ILE A 1 200 ? -8.867 22.953 28.547 1 79.56 200 ILE A N 1
ATOM 1573 C CA . ILE A 1 200 ? -8.242 24.25 28.844 1 79.56 200 ILE A CA 1
ATOM 1574 C C . ILE A 1 200 ? -8.086 25.047 27.547 1 79.56 200 ILE A C 1
ATOM 1576 O O . ILE A 1 200 ? -8.164 26.281 27.562 1 79.56 200 ILE A O 1
ATOM 1580 N N . ASN A 1 201 ? -7.898 24.406 26.5 1 81.94 201 ASN A N 1
ATOM 1581 C CA . ASN A 1 201 ? -7.738 25.094 25.219 1 81.94 201 ASN A CA 1
ATOM 1582 C C . ASN A 1 201 ? -9.016 25.828 24.812 1 81.94 201 ASN A C 1
ATOM 1584 O O . ASN A 1 201 ? -8.953 26.906 24.219 1 81.94 201 ASN A O 1
ATOM 1588 N N . ARG A 1 202 ? -10.07 25.234 25.094 1 83.38 202 ARG A N 1
ATOM 1589 C CA . ARG A 1 202 ? -11.352 25.875 24.797 1 83.38 202 ARG A CA 1
ATOM 1590 C C . ARG A 1 202 ? -11.57 27.094 25.672 1 83.38 202 ARG A C 1
ATOM 1592 O O . ARG A 1 202 ? -12.086 28.109 25.219 1 83.38 202 ARG A O 1
ATOM 1599 N N . LYS A 1 203 ? -11.234 26.953 26.891 1 85.56 203 LYS A N 1
ATOM 1600 C CA . LYS A 1 203 ? -11.328 28.078 27.812 1 85.56 203 LYS A CA 1
ATOM 1601 C C . LYS A 1 203 ? -10.43 29.234 27.359 1 85.56 203 LYS A C 1
ATOM 1603 O O . LYS A 1 203 ? -10.852 30.391 27.375 1 85.56 203 LYS A O 1
ATOM 1608 N N . ALA A 1 204 ? -9.211 28.828 27.062 1 87.56 204 ALA A N 1
ATOM 1609 C CA . ALA A 1 204 ? -8.281 29.844 26.578 1 87.56 204 ALA A CA 1
ATOM 1610 C C . ALA A 1 204 ? -8.812 30.516 25.328 1 87.56 204 ALA A C 1
ATOM 1612 O O . ALA A 1 204 ? -8.711 31.75 25.188 1 87.56 204 ALA A O 1
ATOM 1613 N N . PHE A 1 205 ? -9.391 29.797 24.453 1 89.38 205 PHE A N 1
ATOM 1614 C CA . PHE A 1 205 ? -9.93 30.312 23.203 1 89.38 205 PHE A CA 1
ATOM 1615 C C . PHE A 1 205 ? -11.047 31.328 23.469 1 89.38 205 PHE A C 1
ATOM 1617 O O . PHE A 1 205 ? -11.047 32.406 22.906 1 89.38 205 PHE A O 1
ATOM 1624 N N . VAL A 1 206 ? -11.906 30.969 24.344 1 93 206 VAL A N 1
ATOM 1625 C CA . VAL A 1 206 ? -13.016 31.844 24.688 1 93 206 VAL A CA 1
ATOM 1626 C C . VAL A 1 206 ? -12.492 33.125 25.344 1 93 206 VAL A C 1
ATOM 1628 O O . VAL A 1 206 ? -12.93 34.219 25.016 1 93 206 VAL A O 1
ATOM 1631 N N . SER A 1 207 ? -11.57 33 26.266 1 93.81 207 SER A N 1
ATOM 1632 C CA . SER A 1 207 ? -11.039 34.156 26.953 1 93.81 207 SER A CA 1
ATOM 1633 C C . SER A 1 207 ? -10.328 35.094 25.984 1 93.81 207 SER A C 1
ATOM 1635 O O . SER A 1 207 ? -10.422 36.312 26.125 1 93.81 207 SER A O 1
ATOM 1637 N N . LEU A 1 208 ? -9.586 34.531 25.031 1 94.5 208 LEU A N 1
ATOM 1638 C CA . LEU A 1 208 ? -8.891 35.344 24.047 1 94.5 208 LEU A CA 1
ATOM 1639 C C . LEU A 1 208 ? -9.875 36.125 23.188 1 94.5 208 LEU A C 1
ATOM 1641 O O . LEU A 1 208 ? -9.719 37.344 22.984 1 94.5 208 LEU A O 1
ATOM 1645 N N . ILE A 1 209 ? -10.922 35.469 22.719 1 96.38 209 ILE A N 1
ATOM 1646 C CA . ILE A 1 209 ? -11.867 36.125 21.812 1 96.38 209 ILE A CA 1
ATOM 1647 C C . ILE A 1 209 ? -12.672 37.188 22.562 1 96.38 209 ILE A C 1
ATOM 1649 O O . ILE A 1 209 ? -12.906 38.281 22.047 1 96.38 209 ILE A O 1
ATOM 1653 N N . VAL A 1 210 ? -13.078 36.812 23.734 1 97.69 210 VAL A N 1
ATOM 1654 C CA . VAL A 1 210 ? -13.828 37.75 24.547 1 97.69 210 VAL A CA 1
ATOM 1655 C C . VAL A 1 210 ? -12.969 39 24.812 1 97.69 210 VAL A C 1
ATOM 1657 O O . VAL A 1 210 ? -13.438 40.125 24.656 1 97.69 210 VAL A O 1
ATOM 1660 N N . SER A 1 211 ? -11.758 38.781 25.203 1 97.25 211 SER A N 1
ATOM 1661 C CA . SER A 1 211 ? -10.859 39.906 25.469 1 97.25 211 SER A CA 1
ATOM 1662 C C . SER A 1 211 ? -10.625 40.719 24.203 1 97.25 211 SER A C 1
ATOM 1664 O O . SER A 1 211 ? -10.523 41.938 24.281 1 97.25 211 SER A O 1
ATOM 1666 N N . HIS A 1 212 ? -10.453 40.094 23.062 1 97.69 212 HIS A N 1
ATOM 1667 C CA . HIS A 1 212 ? -10.289 40.781 21.781 1 97.69 212 HIS A CA 1
ATOM 1668 C C . HIS A 1 212 ? -11.445 41.75 21.531 1 97.69 212 HIS A C 1
ATOM 1670 O O . HIS A 1 212 ? -11.219 42.906 21.219 1 97.69 212 HIS A O 1
ATOM 1676 N N . GLU A 1 213 ? -12.625 41.219 21.641 1 98.31 213 GLU A N 1
ATOM 1677 C CA . GLU A 1 213 ? -13.805 42.031 21.359 1 98.31 213 GLU A CA 1
ATOM 1678 C C . GLU A 1 213 ? -13.961 43.156 22.359 1 98.31 213 GLU A C 1
ATOM 1680 O O . GLU A 1 213 ? -14.43 44.25 22.016 1 98.31 213 GLU A O 1
ATOM 1685 N N . ILE A 1 214 ? -13.625 42.875 23.578 1 98.44 214 ILE A N 1
ATOM 1686 C CA . ILE A 1 214 ? -13.688 43.938 24.594 1 98.44 214 ILE A CA 1
ATOM 1687 C C . ILE A 1 214 ? -12.633 45 24.281 1 98.44 214 ILE A C 1
ATOM 1689 O O . ILE A 1 214 ? -12.867 46.188 24.469 1 98.44 214 ILE A O 1
ATOM 1693 N N . GLY A 1 215 ? -11.477 44.594 23.859 1 98.19 215 GLY A N 1
ATOM 1694 C CA . GLY A 1 215 ? -10.453 45.531 23.453 1 98.19 215 GLY A CA 1
ATOM 1695 C C . GLY A 1 215 ? -10.938 46.531 22.422 1 98.19 215 GLY A C 1
ATOM 1696 O O . GLY A 1 215 ? -10.578 47.719 22.453 1 98.19 215 GLY A O 1
ATOM 1697 N N . HIS A 1 216 ? -11.766 46.094 21.531 1 98.19 216 HIS A N 1
ATOM 1698 C CA . HIS A 1 216 ? -12.328 46.938 20.469 1 98.19 216 HIS A CA 1
ATOM 1699 C C . HIS A 1 216 ? -13.156 48.062 21.047 1 98.19 216 HIS A C 1
ATOM 1701 O O . HIS A 1 216 ? -13.383 49.094 20.359 1 98.19 216 HIS A O 1
ATOM 1707 N N . GLN A 1 217 ? -13.672 47.969 22.234 1 98.12 217 GLN A N 1
ATOM 1708 C CA . GLN A 1 217 ? -14.523 49 22.797 1 98.12 217 GLN A CA 1
ATOM 1709 C C . GLN A 1 217 ? -13.781 50.344 22.891 1 98.12 217 GLN A C 1
ATOM 1711 O O . GLN A 1 217 ? -14.391 51.406 22.766 1 98.12 217 GLN A O 1
ATOM 1716 N N . TRP A 1 218 ? -12.539 50.312 23.062 1 98.19 218 TRP A N 1
ATOM 1717 C CA . TRP A 1 218 ? -11.711 51.5 23.047 1 98.19 218 TRP A CA 1
ATOM 1718 C C . TRP A 1 218 ? -11.047 51.688 21.688 1 98.19 218 TRP A C 1
ATOM 1720 O O . TRP A 1 218 ? -11.031 52.781 21.141 1 98.19 218 TRP A O 1
ATOM 1730 N N . PHE A 1 219 ? -10.484 50.594 21.203 1 98.19 219 PHE A N 1
ATOM 1731 C CA . PHE A 1 219 ? -9.812 50.625 19.906 1 98.19 219 PHE A CA 1
ATOM 1732 C C . PHE A 1 219 ? -10.719 50.094 18.812 1 98.19 219 PHE A C 1
ATOM 1734 O O . PHE A 1 219 ? -10.75 48.875 18.562 1 98.19 219 PHE A O 1
ATOM 1741 N N . GLY A 1 220 ? -11.383 50.906 18.062 1 95.75 220 GLY A N 1
ATOM 1742 C CA . GLY A 1 220 ? -12.312 50.5 17.031 1 95.75 220 GLY A CA 1
ATOM 1743 C C . GLY A 1 220 ? -13.719 51 17.25 1 95.75 220 GLY A C 1
ATOM 1744 O O . GLY A 1 220 ? -14.516 51.094 16.312 1 95.75 220 GLY A O 1
ATOM 1745 N N . ASN A 1 221 ? -14.078 51.219 18.562 1 97.44 221 ASN A N 1
ATOM 1746 C CA . ASN A 1 221 ? -15.398 51.781 18.844 1 97.44 221 ASN A CA 1
ATOM 1747 C C . ASN A 1 221 ? -15.305 53.219 19.359 1 97.44 221 ASN A C 1
ATOM 1749 O O . ASN A 1 221 ? -15.75 54.156 18.672 1 97.44 221 ASN A O 1
ATOM 1753 N N . LEU A 1 222 ? -14.664 53.438 20.5 1 97.75 222 LEU A N 1
ATOM 1754 C CA . LEU A 1 222 ? -14.469 54.781 21.031 1 97.75 222 LEU A CA 1
ATOM 1755 C C . LEU A 1 222 ? -13.664 55.625 20.062 1 97.75 222 LEU A C 1
ATOM 1757 O O . LEU A 1 222 ? -14.031 56.781 19.797 1 97.75 222 LEU A O 1
ATOM 1761 N N . VAL A 1 223 ? -12.547 55.094 19.688 1 97.75 223 VAL A N 1
ATOM 1762 C CA . VAL A 1 223 ? -11.703 55.719 18.672 1 97.75 223 VAL A CA 1
ATOM 1763 C C . VAL A 1 223 ? -11.586 54.812 17.453 1 97.75 223 VAL A C 1
ATOM 1765 O O . VAL A 1 223 ? -11.219 53.625 17.594 1 97.75 223 VAL A O 1
ATOM 1768 N N . THR A 1 224 ? -11.938 55.25 16.281 1 96.31 224 THR A N 1
ATOM 1769 C CA . THR A 1 224 ? -11.797 54.5 15.047 1 96.31 224 THR A CA 1
ATOM 1770 C C . THR A 1 224 ? -10.703 55.062 14.164 1 96.31 224 THR A C 1
ATOM 1772 O O . THR A 1 224 ? -10.227 56.188 14.414 1 96.31 224 THR A O 1
ATOM 1775 N N . MET A 1 225 ? -10.305 54.344 13.164 1 95.62 225 MET A N 1
ATOM 1776 C CA . MET A 1 225 ? -9.406 54.906 12.156 1 95.62 225 MET A CA 1
ATOM 1777 C C . MET A 1 225 ? -10.148 55.875 11.258 1 95.62 225 MET A C 1
ATOM 1779 O O . MET A 1 225 ? -11.367 55.781 11.102 1 95.62 225 MET A O 1
ATOM 1783 N N . SER A 1 226 ? -9.43 56.719 10.695 1 94.06 226 SER A N 1
ATOM 1784 C CA . SER A 1 226 ? -10.031 57.688 9.797 1 94.06 226 SER A CA 1
ATOM 1785 C C . SER A 1 226 ? -10.438 57.062 8.469 1 94.06 226 SER A C 1
ATOM 1787 O O . SER A 1 226 ? -11.422 57.469 7.852 1 94.06 226 SER A O 1
ATOM 1789 N N . TRP A 1 227 ? -9.648 56.156 8.117 1 91.75 227 TRP A N 1
ATOM 1790 C CA . TRP A 1 227 ? -9.914 55.375 6.918 1 91.75 227 TRP A CA 1
ATOM 1791 C C . TRP A 1 227 ? -9.391 53.938 7.07 1 91.75 227 TRP A C 1
ATOM 1793 O O . TRP A 1 227 ? -8.68 53.625 8.031 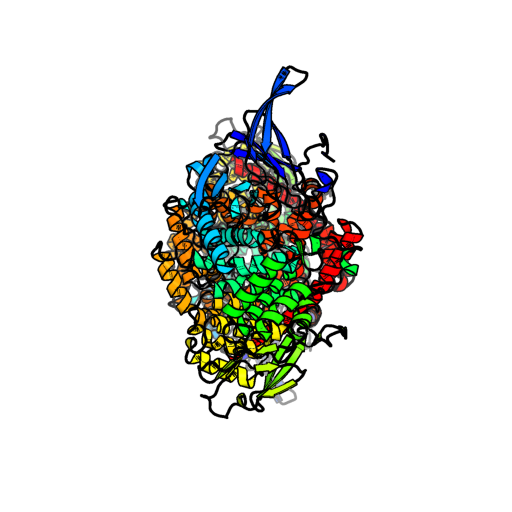1 91.75 227 TRP A O 1
ATOM 1803 N N . TRP A 1 228 ? -9.727 53.094 6.168 1 92.06 228 TRP A N 1
ATOM 1804 C CA . TRP A 1 228 ? -9.484 51.656 6.301 1 92.06 228 TRP A CA 1
ATOM 1805 C C . TRP A 1 228 ? -7.996 51.344 6.199 1 92.06 228 TRP A C 1
ATOM 1807 O O . TRP A 1 228 ? -7.551 50.281 6.625 1 92.06 228 TRP A O 1
ATOM 1817 N N . ASN A 1 229 ? -7.164 52.188 5.645 1 90.94 229 ASN A N 1
ATOM 1818 C CA . ASN A 1 229 ? -5.738 51.938 5.477 1 90.94 229 ASN A CA 1
ATOM 1819 C C . ASN A 1 229 ? -5.039 51.75 6.82 1 90.94 229 ASN A C 1
ATOM 1821 O O . ASN A 1 229 ? -3.943 51.188 6.879 1 90.94 229 ASN A O 1
ATOM 1825 N N . ASP A 1 230 ? -5.645 52.25 7.945 1 94.31 230 ASP A N 1
ATOM 1826 C CA . ASP A 1 230 ? -5.07 52.125 9.281 1 94.31 230 ASP A CA 1
ATOM 1827 C C . ASP A 1 230 ? -5.895 51.156 10.148 1 94.31 230 ASP A C 1
ATOM 1829 O O . ASP A 1 230 ? -6.023 51.375 11.352 1 94.31 230 ASP A O 1
ATOM 1833 N N . LEU A 1 231 ? -6.414 50.156 9.492 1 95.06 231 LEU A N 1
ATOM 1834 C CA . LEU A 1 231 ? -7.273 49.188 10.18 1 95.06 231 LEU A CA 1
ATOM 1835 C C . LEU A 1 231 ? -6.543 48.531 11.359 1 95.06 231 LEU A C 1
ATOM 1837 O O . LEU A 1 231 ? -7.172 48.094 12.32 1 95.06 231 LEU A O 1
ATOM 1841 N N . TRP A 1 232 ? -5.211 48.531 11.336 1 96.44 232 TRP A N 1
ATOM 1842 C CA . TRP A 1 232 ? -4.43 47.906 12.406 1 96.44 232 TRP A CA 1
ATOM 1843 C C . TRP A 1 232 ? -4.594 48.688 13.711 1 96.44 232 TRP A C 1
ATOM 1845 O O . TRP A 1 232 ? -4.363 48.125 14.797 1 96.44 232 TRP A O 1
ATOM 1855 N N . LEU A 1 233 ? -5.004 49.938 13.719 1 97.5 233 LEU A N 1
ATOM 1856 C CA . LEU A 1 233 ? -5.277 50.688 14.93 1 97.5 233 LEU A CA 1
ATOM 1857 C C . LEU A 1 233 ? -6.441 50.094 15.711 1 97.5 233 LEU A C 1
ATOM 1859 O O . LEU A 1 233 ? -6.574 50.312 16.906 1 97.5 233 LEU A O 1
ATOM 1863 N N . ASN A 1 234 ? -7.273 49.375 14.953 1 96.75 234 ASN A N 1
ATOM 1864 C CA . ASN A 1 234 ? -8.359 48.625 15.57 1 96.75 234 ASN A CA 1
ATOM 1865 C C . ASN A 1 234 ? -7.945 47.188 15.867 1 96.75 234 ASN A C 1
ATOM 1867 O O . ASN A 1 234 ? -7.852 46.781 17.031 1 96.75 234 ASN A O 1
ATOM 1871 N N . GLU A 1 235 ? -7.625 46.531 14.805 1 97.12 235 GLU A N 1
ATOM 1872 C CA . GLU A 1 235 ? -7.426 45.062 14.875 1 97.12 235 GLU A CA 1
ATOM 1873 C C . GLU A 1 235 ? -6.09 44.719 15.523 1 97.12 235 GLU A C 1
ATOM 1875 O O . GLU A 1 235 ? -5.969 43.719 16.203 1 97.12 235 GLU A O 1
ATOM 1880 N N . GLY A 1 236 ? -5.113 45.5 15.266 1 97.44 236 GLY A N 1
ATOM 1881 C CA . GLY A 1 236 ? -3.824 45.25 15.898 1 97.44 236 GLY A CA 1
ATOM 1882 C C . GLY A 1 236 ? -3.865 45.406 17.406 1 97.44 236 GLY A C 1
ATOM 1883 O O . GLY A 1 236 ? -3.363 44.562 18.141 1 97.44 236 GLY A O 1
ATOM 1884 N N . PHE A 1 237 ? -4.469 46.469 17.859 1 98.06 237 PHE A N 1
ATOM 1885 C CA . PHE A 1 237 ? -4.566 46.719 19.281 1 98.06 237 PHE A CA 1
ATOM 1886 C C . PHE A 1 237 ? -5.477 45.688 19.953 1 98.06 237 PHE A C 1
ATOM 1888 O O . PHE A 1 237 ? -5.176 45.219 21.047 1 98.06 237 PHE A O 1
ATOM 1895 N N . ALA A 1 238 ? -6.57 45.438 19.297 1 97.81 238 ALA A N 1
ATOM 1896 C CA . ALA A 1 238 ? -7.449 44.406 19.844 1 97.81 238 ALA A CA 1
ATOM 1897 C C . ALA A 1 238 ? -6.719 43.062 19.984 1 97.81 238 ALA A C 1
ATOM 1899 O O . ALA A 1 238 ? -6.879 42.344 20.969 1 97.81 238 ALA A O 1
ATOM 1900 N N . SER A 1 239 ? -5.934 42.75 18.969 1 97.25 239 SER A N 1
ATOM 1901 C CA . SER A 1 239 ? -5.18 41.5 18.969 1 97.25 239 SER A CA 1
ATOM 1902 C C . SER A 1 239 ? -4.113 41.5 20.062 1 97.25 239 SER A C 1
ATOM 1904 O O . SER A 1 239 ? -3.826 40.469 20.656 1 97.25 239 SER A O 1
ATOM 1906 N N . TYR A 1 240 ? -3.539 42.594 20.328 1 96.19 240 TYR A N 1
ATOM 1907 C CA . TYR A 1 240 ? -2.572 42.75 21.406 1 96.19 240 TYR A CA 1
ATOM 1908 C C . TYR A 1 240 ? -3.248 42.594 22.766 1 96.19 240 TYR A C 1
ATOM 1910 O O . TYR A 1 240 ? -2.797 41.812 23.609 1 96.19 240 TYR A O 1
ATOM 1918 N N . PHE A 1 241 ? -4.324 43.25 22.984 1 96.56 241 PHE A N 1
ATOM 1919 C CA . PHE A 1 241 ? -4.984 43.25 24.281 1 96.56 241 PHE A CA 1
ATOM 1920 C C . PHE A 1 241 ? -5.766 41.969 24.516 1 96.56 241 PHE A C 1
ATOM 1922 O O . PHE A 1 241 ? -6.172 41.688 25.641 1 96.56 241 PHE A O 1
ATOM 1929 N N . GLU A 1 242 ? -5.957 41.312 23.422 1 95.38 242 GLU A N 1
ATOM 1930 C CA . GLU A 1 242 ? -6.523 39.969 23.547 1 95.38 242 GLU A CA 1
ATOM 1931 C C . GLU A 1 242 ? -5.73 39.125 24.531 1 95.38 242 GLU A C 1
ATOM 1933 O O . GLU A 1 242 ? -6.312 38.438 25.375 1 95.38 242 GLU A O 1
ATOM 1938 N N . TYR A 1 243 ? -4.469 39.281 24.516 1 92.81 243 TYR A N 1
ATOM 1939 C CA . TYR A 1 243 ? -3.605 38.469 25.375 1 92.81 243 TYR A CA 1
ATOM 1940 C C . TYR A 1 243 ? -3.441 39.094 26.75 1 92.81 243 TYR A C 1
ATOM 1942 O O . TYR A 1 243 ? -3.35 38.406 27.766 1 92.81 243 TYR A O 1
ATOM 1950 N N . ILE A 1 244 ? -3.479 40.375 26.781 1 93.19 244 ILE A N 1
ATOM 1951 C CA . ILE A 1 244 ? -3.326 41.094 28.047 1 93.19 244 ILE A CA 1
ATOM 1952 C C . ILE A 1 244 ? -4.551 40.844 28.922 1 93.19 244 ILE A C 1
ATOM 1954 O O . ILE A 1 244 ? -4.418 40.531 30.109 1 93.19 244 ILE A O 1
ATOM 1958 N N . GLY A 1 245 ? -5.699 40.969 28.312 1 94.38 245 GLY A N 1
ATOM 1959 C CA . GLY A 1 245 ? -6.926 40.719 29.062 1 94.38 245 GLY A CA 1
ATOM 1960 C C . GLY A 1 245 ? -7.117 39.281 29.453 1 94.38 245 GLY A C 1
ATOM 1961 O O . GLY A 1 245 ? -7.555 38.969 30.578 1 94.38 245 GLY A O 1
ATOM 1962 N N . ALA A 1 246 ? -6.824 38.406 28.547 1 93.38 246 ALA A N 1
ATOM 1963 C CA . ALA A 1 246 ? -6.965 37 28.828 1 93.38 246 ALA A CA 1
ATOM 1964 C C . ALA A 1 246 ? -6.027 36.562 29.969 1 93.38 246 ALA A C 1
ATOM 1966 O O . ALA A 1 246 ? -6.387 35.719 30.797 1 93.38 246 ALA A O 1
ATOM 1967 N N . LYS A 1 247 ? -4.805 37.094 29.969 1 90.75 247 LYS A N 1
ATOM 1968 C CA . LYS A 1 247 ? -3.84 36.781 31.016 1 90.75 247 LYS A CA 1
ATOM 1969 C C . LYS A 1 247 ? -4.359 37.188 32.375 1 90.75 247 LYS A C 1
ATOM 1971 O O . LYS A 1 247 ? -4.094 36.531 33.375 1 90.75 247 LYS A O 1
ATOM 1976 N N . TYR A 1 248 ? -5.051 38.188 32.406 1 92.56 248 TYR A N 1
ATOM 1977 C CA . TYR A 1 248 ? -5.59 38.719 33.656 1 92.56 248 TYR A CA 1
ATOM 1978 C C . TYR A 1 248 ? -6.582 37.719 34.25 1 92.56 248 TYR A C 1
ATOM 1980 O O . TYR A 1 248 ? -6.574 37.5 35.469 1 92.56 248 TYR A O 1
ATOM 1988 N N . VAL A 1 249 ? -7.363 37.125 33.438 1 92.56 249 VAL A N 1
ATOM 1989 C CA . VAL A 1 249 ? -8.422 36.25 33.969 1 92.56 249 VAL A CA 1
ATOM 1990 C C . VAL A 1 249 ? -7.938 34.812 34 1 92.56 249 VAL A C 1
ATOM 1992 O O . VAL A 1 249 ? -8.453 34 34.781 1 92.56 249 VAL A O 1
ATOM 1995 N N . GLU A 1 250 ? -7.039 34.5 33.156 1 86.69 250 GLU A N 1
ATOM 1996 C CA . GLU A 1 250 ? -6.426 33.188 33.125 1 86.69 250 GLU A CA 1
ATOM 1997 C C . GLU A 1 250 ? -4.902 33.281 33.219 1 86.69 250 GLU A C 1
ATOM 1999 O O . GLU A 1 250 ? -4.207 33.156 32.219 1 86.69 250 GLU A O 1
ATOM 2004 N N . PRO A 1 251 ? -4.387 33.219 34.344 1 79.94 251 PRO A N 1
ATOM 2005 C CA . PRO A 1 251 ? -2.951 33.469 34.5 1 79.94 251 PRO A CA 1
ATOM 2006 C C . PRO A 1 251 ? -2.107 32.219 34.312 1 79.94 251 PRO A C 1
ATOM 2008 O O . PRO A 1 251 ? -0.895 32.312 34.094 1 79.94 251 PRO A O 1
ATOM 2011 N N . LYS A 1 252 ? -2.701 31.062 34.312 1 76.19 252 LYS A N 1
ATOM 2012 C CA . LYS A 1 252 ? -1.937 29.828 34.312 1 76.19 252 LYS A CA 1
ATOM 2013 C C . LYS A 1 252 ? -1.246 29.609 32.969 1 76.19 252 LYS A C 1
ATOM 2015 O O . LYS A 1 252 ? -0.045 29.328 32.938 1 76.19 252 LYS A O 1
ATOM 2020 N N . PRO A 1 253 ? -1.951 29.812 31.875 1 74.25 253 PRO A N 1
ATOM 2021 C CA . PRO A 1 253 ? -1.229 29.641 30.609 1 74.25 253 PRO A CA 1
ATOM 2022 C C . PRO A 1 253 ? -0.203 30.734 30.359 1 74.25 253 PRO A C 1
ATOM 2024 O O . PRO A 1 253 ? -0.458 31.906 30.672 1 74.25 253 PRO A O 1
ATOM 2027 N N . PRO A 1 254 ? 0.974 30.234 30.031 1 78.19 254 PRO A N 1
ATOM 2028 C CA . PRO A 1 254 ? 1.975 31.266 29.734 1 78.19 254 PRO A CA 1
ATOM 2029 C C . PRO A 1 254 ? 1.66 32.031 28.469 1 78.19 254 PRO A C 1
ATOM 2031 O O . PRO A 1 254 ? 2.115 31.672 27.375 1 78.19 254 PRO A O 1
ATOM 2034 N N . LEU A 1 255 ? 0.985 33.062 28.672 1 71.69 255 LEU A N 1
ATOM 2035 C CA . LEU A 1 255 ? 0.403 33.781 27.547 1 71.69 255 LEU A CA 1
ATOM 2036 C C . LEU A 1 255 ? 1.492 34.375 26.656 1 71.69 255 LEU A C 1
ATOM 2038 O O . LEU A 1 255 ? 1.254 34.625 25.469 1 71.69 255 LEU A O 1
ATOM 2042 N N . ASP A 1 256 ? 2.748 34.625 27.234 1 72.81 256 ASP A N 1
ATOM 2043 C CA . ASP A 1 256 ? 3.855 35.031 26.391 1 72.81 256 ASP A CA 1
ATOM 2044 C C . ASP A 1 256 ? 4.168 33.969 25.328 1 72.81 256 ASP A C 1
ATOM 2046 O O . ASP A 1 256 ? 4.395 34.281 24.172 1 72.81 256 ASP A O 1
ATOM 2050 N N . ARG A 1 257 ? 4.137 32.75 25.844 1 83.44 257 ARG A N 1
ATOM 2051 C CA . ARG A 1 257 ? 4.379 31.656 24.922 1 83.44 257 ARG A CA 1
ATOM 2052 C C . ARG A 1 257 ? 3.248 31.516 23.906 1 83.44 257 ARG A C 1
ATOM 2054 O O . ARG A 1 257 ? 3.488 31.188 22.75 1 83.44 257 ARG A O 1
ATOM 2061 N N . MET A 1 258 ? 2.152 31.828 24.391 1 87.12 258 MET A N 1
ATOM 2062 C CA . MET A 1 258 ? 0.993 31.734 23.5 1 87.12 258 MET A CA 1
ATOM 2063 C C . MET A 1 258 ? 1.027 32.844 22.453 1 87.12 258 MET A C 1
ATOM 2065 O O . MET A 1 258 ? 0.643 32.594 21.297 1 87.12 258 MET A O 1
ATOM 2069 N N . PHE A 1 259 ? 1.433 33.969 22.844 1 88.81 259 PHE A N 1
ATOM 2070 C CA . PHE A 1 259 ? 1.548 35.094 21.906 1 88.81 259 PHE A CA 1
ATOM 2071 C C . PHE A 1 259 ? 2.529 34.75 20.781 1 88.81 259 PHE A C 1
ATOM 2073 O O . PHE A 1 259 ? 2.26 35.031 19.625 1 88.81 259 PHE A O 1
ATOM 2080 N N . TYR A 1 260 ? 3.617 34.219 21.188 1 86.88 260 TYR A N 1
ATOM 2081 C CA . TYR A 1 260 ? 4.59 33.812 20.172 1 86.88 260 TYR A CA 1
ATOM 2082 C C . TYR A 1 260 ? 3.996 32.781 19.219 1 86.88 260 TYR A C 1
ATOM 2084 O O . TYR A 1 260 ? 4.133 32.906 18 1 86.88 260 TYR A O 1
ATOM 2092 N N . GLU A 1 261 ? 3.377 31.875 19.766 1 86.38 261 GLU A N 1
ATOM 2093 C CA . GLU A 1 261 ? 2.863 30.734 19.016 1 86.38 261 GLU A CA 1
ATOM 2094 C C . GLU A 1 261 ? 1.775 31.172 18.031 1 86.38 261 GLU A C 1
ATOM 2096 O O . GLU A 1 261 ? 1.741 30.719 16.891 1 86.38 261 GLU A O 1
ATOM 2101 N N . SER A 1 262 ? 0.949 31.984 18.5 1 88.19 262 SER A N 1
ATOM 2102 C CA . SER A 1 262 ? -0.28 32.25 17.75 1 88.19 262 SER A CA 1
ATOM 2103 C C . SER A 1 262 ? -0.194 33.531 16.953 1 88.19 262 SER A C 1
ATOM 2105 O O . SER A 1 262 ? -0.983 33.75 16.031 1 88.19 262 SER A O 1
ATOM 2107 N N . VAL A 1 263 ? 0.774 34.344 17.281 1 92.5 263 VAL A N 1
ATOM 2108 C CA . VAL A 1 263 ? 0.779 35.688 16.656 1 92.5 263 VAL A CA 1
ATOM 2109 C C . VAL A 1 263 ? 2.111 35.906 15.953 1 92.5 263 VAL A C 1
ATOM 2111 O O . VAL A 1 263 ? 2.164 35.969 14.719 1 92.5 263 VAL A O 1
ATOM 2114 N N . LEU A 1 264 ? 3.135 35.844 16.688 1 92.12 264 LEU A N 1
ATOM 2115 C CA . LEU A 1 264 ? 4.43 36.25 16.172 1 92.12 264 LEU A CA 1
ATOM 2116 C C . LEU A 1 264 ? 4.953 35.25 15.148 1 92.12 264 LEU A C 1
ATOM 2118 O O . LEU A 1 264 ? 5.316 35.625 14.031 1 92.12 264 LEU A O 1
ATOM 2122 N N . GLN A 1 265 ? 4.992 34 15.461 1 89.25 265 GLN A N 1
ATOM 2123 C CA . GLN A 1 265 ? 5.57 32.969 14.602 1 89.25 265 GLN A CA 1
ATOM 2124 C C . GLN A 1 265 ? 4.801 32.844 13.289 1 89.25 265 GLN A C 1
ATOM 2126 O O . GLN A 1 265 ? 5.398 32.812 12.219 1 89.25 265 GLN A O 1
ATOM 2131 N N . PRO A 1 266 ? 3.529 32.812 13.344 1 89.31 266 PRO A N 1
ATOM 2132 C CA . PRO A 1 266 ? 2.791 32.625 12.086 1 89.31 266 PRO A CA 1
ATOM 2133 C C . PRO A 1 266 ? 3.016 33.812 11.117 1 89.31 266 PRO A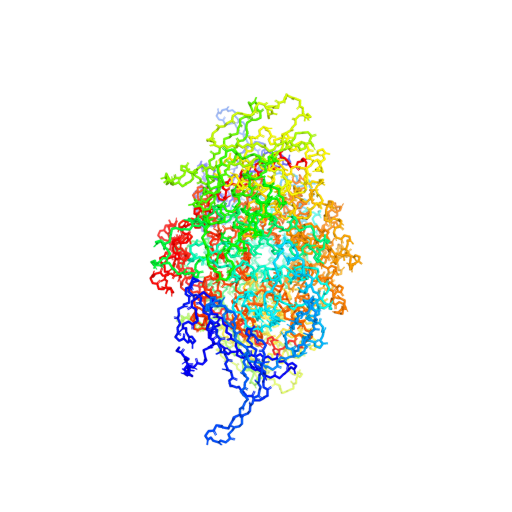 C 1
ATOM 2135 O O . PRO A 1 266 ? 3.148 33.594 9.914 1 89.31 266 PRO A O 1
ATOM 2138 N N . VAL A 1 267 ? 3.004 34.969 11.641 1 91.06 267 VAL A N 1
ATOM 2139 C CA . VAL A 1 267 ? 3.131 36.125 10.758 1 91.06 267 VAL A CA 1
ATOM 2140 C C . VAL A 1 267 ? 4.551 36.188 10.195 1 91.06 267 VAL A C 1
ATOM 2142 O O . VAL A 1 267 ? 4.754 36.594 9.047 1 91.06 267 VAL A O 1
ATOM 2145 N N . LEU A 1 268 ? 5.535 35.844 10.969 1 90.12 268 LEU A N 1
ATOM 2146 C CA . LEU A 1 268 ? 6.902 35.781 10.461 1 90.12 268 LEU A CA 1
ATOM 2147 C C . LEU A 1 268 ? 7.023 34.75 9.344 1 90.12 268 LEU A C 1
ATOM 2149 O O . LEU A 1 268 ? 7.762 34.969 8.383 1 90.12 268 LEU A O 1
ATOM 2153 N N . ARG A 1 269 ? 6.242 33.75 9.422 1 85.12 269 ARG A N 1
ATOM 2154 C CA . ARG A 1 269 ? 6.301 32.656 8.438 1 85.12 269 ARG A CA 1
ATOM 2155 C C . ARG A 1 269 ? 5.57 33.062 7.156 1 85.12 269 ARG A C 1
ATOM 2157 O O . ARG A 1 269 ? 6.027 32.75 6.055 1 85.12 269 ARG A O 1
ATOM 2164 N N . VAL A 1 270 ? 4.461 33.656 7.289 1 80.88 270 VAL A N 1
ATOM 2165 C CA . VAL A 1 270 ? 3.643 34 6.137 1 80.88 270 VAL A CA 1
ATOM 2166 C C . VAL A 1 270 ? 4.328 35.125 5.348 1 80.88 270 VAL A C 1
ATOM 2168 O O . VAL A 1 270 ? 4.305 35.125 4.113 1 80.88 270 VAL A O 1
ATOM 2171 N N . GLU A 1 271 ? 4.738 36.094 5.957 1 76.5 271 GLU A N 1
ATOM 2172 C CA . GLU A 1 271 ? 5.395 37.188 5.281 1 76.5 271 GLU A CA 1
ATOM 2173 C C . GLU A 1 271 ? 6.648 36.75 4.547 1 76.5 271 GLU A C 1
ATOM 2175 O O . GLU A 1 271 ? 7.105 37.406 3.615 1 76.5 271 GLU A O 1
ATOM 2180 N N . ASP A 1 272 ? 7.035 35.688 4.867 1 60.91 272 ASP A N 1
ATOM 2181 C CA . ASP A 1 272 ? 8.164 35.062 4.16 1 60.91 272 ASP A CA 1
ATOM 2182 C C . ASP A 1 272 ? 7.766 34.656 2.738 1 60.91 272 ASP A C 1
ATOM 2184 O O . ASP A 1 272 ? 8.578 34.75 1.816 1 60.91 272 ASP A O 1
ATOM 2188 N N . THR A 1 273 ? 6.434 34.25 2.52 1 59.09 273 THR A N 1
ATOM 2189 C CA . THR A 1 273 ? 6.027 33.656 1.258 1 59.09 273 THR A CA 1
ATOM 2190 C C . THR A 1 273 ? 5.223 34.625 0.416 1 59.09 273 THR A C 1
ATOM 2192 O O . THR A 1 273 ? 5.176 34.531 -0.811 1 59.09 273 THR A O 1
ATOM 2195 N N . MET A 1 274 ? 4.387 35.5 1.035 1 55.78 274 MET A N 1
ATOM 2196 C CA . MET A 1 274 ? 3.311 36.031 0.212 1 55.78 274 MET A CA 1
ATOM 2197 C C . MET A 1 274 ? 3.273 37.562 0.295 1 55.78 274 MET A C 1
ATOM 2199 O O . MET A 1 274 ? 2.949 38.219 -0.685 1 55.78 274 MET A O 1
ATOM 2203 N N . SER A 1 275 ? 3.342 38.219 1.505 1 57.88 275 SER A N 1
ATOM 2204 C CA . SER A 1 275 ? 2.555 39.438 1.623 1 57.88 275 SER A CA 1
ATOM 2205 C C . SER A 1 275 ? 3.33 40.656 1.109 1 57.88 275 SER A C 1
ATOM 2207 O O . SER A 1 275 ? 4.457 40.906 1.542 1 57.88 275 SER A O 1
ATOM 2209 N N . ASP A 1 276 ? 2.842 41.125 0.048 1 66.38 276 ASP A N 1
ATOM 2210 C CA . ASP A 1 276 ? 3.449 42.312 -0.532 1 66.38 276 ASP A CA 1
ATOM 2211 C C . ASP A 1 276 ? 2.766 43.562 -0.022 1 66.38 276 ASP A C 1
ATOM 2213 O O . ASP A 1 276 ? 2.775 44.594 -0.698 1 66.38 276 ASP A O 1
ATOM 2217 N N . ARG A 1 277 ? 2.273 43.375 1.354 1 79.88 277 ARG A N 1
ATOM 2218 C CA . ARG A 1 277 ? 1.674 44.656 1.742 1 79.88 277 ARG A CA 1
ATOM 2219 C C . ARG A 1 277 ? 2.168 45.094 3.115 1 79.88 277 ARG A C 1
ATOM 2221 O O . ARG A 1 277 ? 2.5 44.281 3.961 1 79.88 277 ARG A O 1
ATOM 2228 N N . SER A 1 278 ? 2.146 46.438 3.316 1 88.5 278 SER A N 1
ATOM 2229 C CA . SER A 1 278 ? 2.488 47.031 4.594 1 88.5 278 SER A CA 1
ATOM 2230 C C . SER A 1 278 ? 1.286 47.062 5.531 1 88.5 278 SER A C 1
ATOM 2232 O O . SER A 1 278 ? 0.152 46.844 5.105 1 88.5 278 SER A O 1
ATOM 2234 N N . LEU A 1 279 ? 1.572 47.281 6.719 1 91.44 279 LEU A N 1
ATOM 2235 C CA . LEU A 1 279 ? 0.535 47.344 7.742 1 91.44 279 LEU A CA 1
ATOM 2236 C C . LEU A 1 279 ? -0.369 48.562 7.5 1 91.44 279 LEU A C 1
ATOM 2238 O O . LEU A 1 279 ? -1.595 48.438 7.492 1 91.44 279 LEU A O 1
ATOM 2242 N N . SER A 1 280 ? 0.273 49.688 7.355 1 89.94 280 SER A N 1
ATOM 2243 C CA . SER A 1 280 ? -0.42 50.906 6.953 1 89.94 280 SER A CA 1
ATOM 2244 C C . SER A 1 280 ? -0.177 51.219 5.484 1 89.94 280 SER A C 1
ATOM 2246 O O . SER A 1 280 ? 0.971 51.312 5.039 1 89.94 280 SER A O 1
ATOM 2248 N N . GLN A 1 281 ? -1.257 51.375 4.766 1 82.38 281 GLN A N 1
ATOM 2249 C CA . GLN A 1 281 ? -1.15 51.656 3.34 1 82.38 281 GLN A CA 1
ATOM 2250 C C . GLN A 1 281 ? -1.492 53.125 3.049 1 82.38 281 GLN A C 1
ATOM 2252 O O . GLN A 1 281 ? -2.025 53.812 3.912 1 82.38 281 GLN A O 1
ATOM 2257 N N . LYS A 1 282 ? -1.071 53.438 1.855 1 81.44 282 LYS A N 1
ATOM 2258 C CA . LYS A 1 282 ? -1.513 54.781 1.428 1 81.44 282 LYS A CA 1
ATOM 2259 C C . LYS A 1 282 ? -3.016 54.781 1.158 1 81.44 282 LYS A C 1
ATOM 2261 O O . LYS A 1 282 ? -3.568 53.812 0.628 1 81.44 282 LYS A O 1
ATOM 2266 N N . GLU A 1 283 ? -3.592 55.75 1.637 1 75.31 283 GLU A N 1
ATOM 2267 C CA . GLU A 1 283 ? -5.043 55.875 1.512 1 75.31 283 GLU A CA 1
ATOM 2268 C C . GLU A 1 283 ? -5.488 55.719 0.063 1 75.31 283 GLU A C 1
ATOM 2270 O O . GLU A 1 283 ? -6.539 55.125 -0.204 1 75.31 283 GLU A O 1
ATOM 2275 N N . GLU A 1 284 ? -4.676 56.281 -0.78 1 70.94 284 GLU A N 1
ATOM 2276 C CA . GLU A 1 284 ? -5.02 56.25 -2.199 1 70.94 284 GLU A CA 1
ATOM 2277 C C . GLU A 1 284 ? -5.109 54.812 -2.73 1 70.94 284 GLU A C 1
ATOM 2279 O O . GLU A 1 284 ? -5.883 54.562 -3.648 1 70.94 284 GLU A O 1
ATOM 2284 N N . LYS A 1 285 ? -4.402 54 -2.211 1 69.06 285 LYS A N 1
ATOM 2285 C CA . LYS A 1 285 ? -4.379 52.625 -2.662 1 69.06 285 LYS A CA 1
ATOM 2286 C C . LYS A 1 285 ? -5.625 51.875 -2.205 1 69.06 285 LYS A C 1
ATOM 2288 O O . LYS A 1 285 ? -6.059 50.906 -2.855 1 69.06 285 LYS A O 1
ATOM 2293 N N . VAL A 1 286 ? -6.18 52.25 -1.192 1 64.88 286 VAL A N 1
ATOM 2294 C CA . VAL A 1 286 ? -7.344 51.562 -0.632 1 64.88 286 VAL A CA 1
ATOM 2295 C C . VAL A 1 286 ? -8.625 52.125 -1.239 1 64.88 286 VAL A C 1
ATOM 2297 O O . VAL A 1 286 ? -9.633 51.438 -1.364 1 64.88 286 VAL A O 1
ATOM 2300 N N . LYS A 1 287 ? -8.695 53.375 -1.679 1 63.06 287 LYS A N 1
ATOM 2301 C CA . LYS A 1 287 ? -9.867 54 -2.279 1 63.06 287 LYS A CA 1
ATOM 2302 C C . LYS A 1 287 ? -10.156 53.406 -3.662 1 63.06 287 LYS A C 1
ATOM 2304 O O . LYS A 1 287 ? -11.305 53.438 -4.117 1 63.06 287 LYS A O 1
ATOM 2309 N N . GLY A 1 288 ? -9.227 52.875 -4.207 1 52 288 GLY A N 1
ATOM 2310 C CA . GLY A 1 288 ? -9.453 52.344 -5.535 1 52 288 GLY A CA 1
ATOM 2311 C C . GLY A 1 288 ? -10.023 50.938 -5.52 1 52 288 GLY A C 1
ATOM 2312 O O . GLY A 1 288 ? -11.047 50.688 -4.879 1 52 288 GLY A O 1
ATOM 2313 N N . THR A 1 289 ? -9.312 50.031 -6.145 1 51.69 289 THR A N 1
ATOM 2314 C CA . THR A 1 289 ? -9.648 48.656 -6.555 1 51.69 289 THR A CA 1
ATOM 2315 C C . THR A 1 289 ? -9.609 47.719 -5.363 1 51.69 289 THR A C 1
ATOM 2317 O O . THR A 1 289 ? -10.023 46.562 -5.473 1 51.69 289 THR A O 1
ATOM 2320 N N . PHE A 1 290 ? -9.266 48.312 -4.172 1 57.12 290 PHE A N 1
ATOM 2321 C CA . PHE A 1 290 ? -9.008 47.375 -3.104 1 57.12 290 PHE A CA 1
ATOM 2322 C C . PHE A 1 290 ? -10.258 47.156 -2.244 1 57.12 290 PHE A C 1
ATOM 2324 O O . PHE A 1 290 ? -10.914 48.125 -1.866 1 57.12 290 PHE A O 1
ATOM 2331 N N . LEU A 1 291 ? -10.656 46 -2.084 1 67.88 291 LEU A N 1
ATOM 2332 C CA . LEU A 1 291 ? -11.789 45.625 -1.252 1 67.88 291 LEU A CA 1
ATOM 2333 C C . LEU A 1 291 ? -11.398 45.594 0.221 1 67.88 291 LEU A C 1
ATOM 2335 O O . LEU A 1 291 ? -10.43 44.906 0.595 1 67.88 291 LEU A O 1
ATOM 2339 N N . PRO A 1 292 ? -12.023 46.531 1.116 1 78.06 292 PRO A N 1
ATOM 2340 C CA . PRO A 1 292 ? -11.734 46.531 2.553 1 78.06 292 PRO A CA 1
ATOM 2341 C C . PRO A 1 292 ? -11.672 45.125 3.146 1 78.06 292 PRO A C 1
ATOM 2343 O O . PRO A 1 292 ? -10.922 44.875 4.098 1 78.06 292 PRO A O 1
ATOM 2346 N N . ASP A 1 293 ? -12.312 44.281 2.512 1 80.69 293 ASP A N 1
ATOM 2347 C CA . ASP A 1 293 ? -12.352 42.906 3.016 1 80.69 293 ASP A CA 1
ATOM 2348 C C . ASP A 1 293 ? -10.977 42.25 2.947 1 80.69 293 ASP A C 1
ATOM 2350 O O . ASP A 1 293 ? -10.633 41.406 3.787 1 80.69 293 ASP A O 1
ATOM 2354 N N . SER A 1 294 ? -10.18 42.625 2.08 1 82.5 294 SER A N 1
ATOM 2355 C CA . SER A 1 294 ? -8.875 42.031 1.867 1 82.5 294 SER A CA 1
ATOM 2356 C C . SER A 1 294 ? -7.875 42.469 2.932 1 82.5 294 SER A C 1
ATOM 2358 O O . SER A 1 294 ? -6.828 41.844 3.111 1 82.5 294 SER A O 1
ATOM 2360 N N . LEU A 1 295 ? -8.242 43.469 3.723 1 86.62 295 LEU A N 1
ATOM 2361 C CA . LEU A 1 295 ? -7.348 44 4.746 1 86.62 295 LEU A CA 1
ATOM 2362 C C . LEU A 1 295 ? -7.43 43.188 6.023 1 86.62 295 LEU A C 1
ATOM 2364 O O . LEU A 1 295 ? -6.559 43.281 6.891 1 86.62 295 LEU A O 1
ATOM 2368 N N . PHE A 1 296 ? -8.414 42.438 6.133 1 89.19 296 PHE A N 1
ATOM 2369 C CA . PHE A 1 296 ? -8.578 41.594 7.316 1 89.19 296 PHE A CA 1
ATOM 2370 C C . PHE A 1 296 ? -7.754 40.312 7.191 1 89.19 296 PHE A C 1
ATOM 2372 O O . PHE A 1 296 ? -8.297 39.25 6.879 1 89.19 296 PHE A O 1
ATOM 2379 N N . ASP A 1 297 ? -6.516 40.438 7.414 1 89.25 297 ASP A N 1
ATOM 2380 C CA . ASP A 1 297 ? -5.594 39.312 7.215 1 89.25 297 ASP A CA 1
ATOM 2381 C C . ASP A 1 297 ? -4.586 39.219 8.352 1 89.25 297 ASP A C 1
ATOM 2383 O O . ASP A 1 297 ? -4.699 39.938 9.352 1 89.25 297 ASP A O 1
ATOM 2387 N N . ILE A 1 298 ? -3.729 38.406 8.273 1 91.31 298 ILE A N 1
ATOM 2388 C CA . ILE A 1 298 ? -2.773 38.094 9.328 1 91.31 298 ILE A CA 1
ATOM 2389 C C . ILE A 1 298 ? -1.845 39.281 9.547 1 91.31 298 ILE A C 1
ATOM 2391 O O . ILE A 1 298 ? -1.391 39.531 10.664 1 91.31 298 ILE A O 1
ATOM 2395 N N . VAL A 1 299 ? -1.556 40.094 8.547 1 91.88 299 VAL A N 1
ATOM 2396 C CA . VAL A 1 299 ? -0.695 41.25 8.688 1 91.88 299 VAL A CA 1
ATOM 2397 C C . VAL A 1 299 ? -1.371 42.281 9.578 1 91.88 299 VAL A C 1
ATOM 2399 O O . VAL A 1 299 ? -0.758 42.812 10.523 1 91.88 299 VAL A O 1
ATOM 2402 N N . THR A 1 300 ? -2.59 42.531 9.312 1 93.75 300 THR A N 1
ATOM 2403 C CA . THR A 1 300 ? -3.34 43.5 10.086 1 93.75 300 THR A CA 1
ATOM 2404 C C . THR A 1 300 ? -3.463 43.062 11.547 1 93.75 300 THR A C 1
ATOM 2406 O O . THR A 1 300 ? -3.289 43.875 12.461 1 93.75 300 THR A O 1
ATOM 2409 N N . TYR A 1 301 ? -3.725 41.812 11.734 1 95.06 301 TYR A N 1
ATOM 2410 C CA . TYR A 1 301 ? -3.941 41.281 13.078 1 95.06 301 TYR A CA 1
ATOM 2411 C C . TYR A 1 301 ? -2.615 41.031 13.781 1 95.06 301 TYR A C 1
ATOM 2413 O O . TYR A 1 301 ? -2.289 41.656 14.773 1 95.06 301 TYR A O 1
ATOM 2421 N N . SER A 1 302 ? -1.855 40.125 13.211 1 95.38 302 SER A N 1
ATOM 2422 C CA . SER A 1 302 ? -0.694 39.594 13.906 1 95.38 302 SER A CA 1
ATOM 2423 C C . SER A 1 302 ? 0.5 40.531 13.812 1 95.38 302 SER A C 1
ATOM 2425 O O . SER A 1 302 ? 1.229 40.719 14.789 1 95.38 302 SER A O 1
ATOM 2427 N N . LYS A 1 303 ? 0.761 41.031 12.625 1 94.88 303 LYS A N 1
ATOM 2428 C CA . LYS A 1 303 ? 1.846 42 12.539 1 94.88 303 LYS A CA 1
ATOM 2429 C C . LYS A 1 303 ? 1.544 43.25 13.383 1 94.88 303 LYS A C 1
ATOM 2431 O O . LYS A 1 303 ? 2.428 43.781 14.062 1 94.88 303 LYS A O 1
ATOM 2436 N N . GLY A 1 304 ? 0.312 43.719 13.266 1 96.81 304 GLY A N 1
ATOM 2437 C CA . GLY A 1 304 ? -0.092 44.812 14.109 1 96.81 304 GLY A CA 1
ATOM 2438 C C . GLY A 1 304 ? 0.145 44.562 15.586 1 96.81 304 GLY A C 1
ATOM 2439 O O . GLY A 1 304 ? 0.73 45.406 16.281 1 96.81 304 GLY A O 1
ATOM 2440 N N . ALA A 1 305 ? -0.294 43.438 16.016 1 97.12 305 ALA A N 1
ATOM 2441 C CA . ALA A 1 305 ? -0.126 43.094 17.422 1 97.12 305 ALA A CA 1
ATOM 2442 C C . ALA A 1 305 ? 1.352 42.969 17.781 1 97.12 305 ALA A C 1
ATOM 2444 O O . ALA A 1 305 ? 1.763 43.344 18.891 1 97.12 305 ALA A O 1
ATOM 2445 N N . SER A 1 306 ? 2.129 42.469 16.922 1 96.19 306 SER A N 1
ATOM 2446 C CA . SER A 1 306 ? 3.551 42.25 17.172 1 96.19 306 SER A CA 1
ATOM 2447 C C . SER A 1 306 ? 4.289 43.594 17.281 1 96.19 306 SER A C 1
ATOM 2449 O O . SER A 1 306 ? 5.191 43.75 18.109 1 96.19 306 SER A O 1
ATOM 2451 N N . ILE A 1 307 ? 3.926 44.469 16.453 1 96.62 307 ILE A N 1
ATOM 2452 C CA . ILE A 1 307 ? 4.539 45.812 16.469 1 96.62 307 ILE A CA 1
ATOM 2453 C C . ILE A 1 307 ? 4.164 46.531 17.75 1 96.62 307 ILE A C 1
ATOM 2455 O O . ILE A 1 307 ? 4.992 47.219 18.344 1 96.62 307 ILE A O 1
ATOM 2459 N N . ILE A 1 308 ? 2.953 46.375 18.156 1 97.06 308 ILE A N 1
ATOM 2460 C CA . ILE A 1 308 ? 2.506 46.969 19.406 1 97.06 308 ILE A CA 1
ATOM 2461 C C . ILE A 1 308 ? 3.268 46.344 20.578 1 97.06 308 ILE A C 1
ATOM 2463 O O . ILE A 1 308 ? 3.656 47.031 21.516 1 97.06 308 ILE A O 1
ATOM 2467 N N . TRP A 1 309 ? 3.422 45.062 20.484 1 95.06 309 TRP A N 1
ATOM 2468 C CA . TRP A 1 309 ? 4.215 44.344 21.484 1 95.06 309 TRP A CA 1
ATOM 2469 C C . TRP A 1 309 ? 5.625 44.938 21.578 1 95.06 309 TRP A C 1
ATOM 2471 O O . TRP A 1 309 ? 6.133 45.188 22.672 1 95.06 309 TRP A O 1
ATOM 2481 N N . MET A 1 310 ? 6.273 45.125 20.453 1 95.88 310 MET A N 1
ATOM 2482 C CA . MET A 1 310 ? 7.609 45.719 20.406 1 95.88 310 MET A CA 1
ATOM 2483 C C . MET A 1 310 ? 7.605 47.125 20.953 1 95.88 310 MET A C 1
ATOM 2485 O O . MET A 1 310 ? 8.477 47.5 21.734 1 95.88 310 MET A O 1
ATOM 2489 N N . LEU A 1 311 ? 6.621 47.875 20.562 1 96.44 311 LEU A N 1
ATOM 2490 C CA . LEU A 1 311 ? 6.465 49.25 21.031 1 96.44 311 LEU A CA 1
ATOM 2491 C C . LEU A 1 311 ? 6.32 49.281 22.547 1 96.44 311 LEU A C 1
ATOM 2493 O O . LEU A 1 311 ? 6.992 50.094 23.203 1 96.44 311 LEU A O 1
ATOM 2497 N N . SER A 1 312 ? 5.449 48.5 23.062 1 94.56 312 SER A N 1
ATOM 2498 C CA . SER A 1 312 ? 5.23 48.438 24.5 1 94.56 312 SER A CA 1
ATOM 2499 C C . SER A 1 312 ? 6.496 48 25.234 1 94.56 312 SER A C 1
ATOM 2501 O O . SER A 1 312 ? 6.723 48.406 26.375 1 94.56 312 SER A O 1
ATOM 2503 N N . SER A 1 313 ? 7.293 47.25 24.625 1 92.5 313 SER A N 1
ATOM 2504 C CA . SER A 1 313 ? 8.5 46.719 25.25 1 92.5 313 SER A CA 1
ATOM 2505 C C . SER A 1 313 ? 9.578 47.781 25.375 1 92.5 313 SER A C 1
ATOM 2507 O O . SER A 1 313 ? 10.211 47.906 26.422 1 92.5 313 SER A O 1
ATOM 2509 N N . PHE A 1 314 ? 9.82 48.594 24.297 1 94.25 314 PHE A N 1
ATOM 2510 C CA . PHE A 1 314 ? 10.938 49.531 24.391 1 94.25 314 PHE A CA 1
ATOM 2511 C C . PHE A 1 314 ? 10.508 50.812 25.062 1 94.25 314 PHE A C 1
ATOM 2513 O O . PHE A 1 314 ? 11.352 51.594 25.531 1 94.25 314 PHE A O 1
ATOM 2520 N N . LEU A 1 315 ? 9.203 51.219 25.141 1 94.94 315 LEU A N 1
ATOM 2521 C CA . LEU A 1 315 ? 8.719 52.375 25.891 1 94.94 315 LEU A CA 1
ATOM 2522 C C . LEU A 1 315 ? 8.578 52.062 27.375 1 94.94 315 LEU A C 1
ATOM 2524 O O . LEU A 1 315 ? 8.523 52.969 28.203 1 94.94 315 LEU A O 1
ATOM 2528 N N . THR A 1 316 ? 8.492 50.906 27.828 1 91.44 316 THR A N 1
ATOM 2529 C CA . THR A 1 316 ? 8 50.344 29.094 1 91.44 316 THR A CA 1
ATOM 2530 C C . THR A 1 316 ? 6.473 50.344 29.125 1 91.44 316 THR A C 1
ATOM 2532 O O . THR A 1 316 ? 5.832 51.188 28.484 1 91.44 316 THR A O 1
ATOM 2535 N N . GLU A 1 317 ? 5.965 49.531 29.844 1 90.88 317 GLU A N 1
ATOM 2536 C CA . GLU A 1 317 ? 4.516 49.375 29.906 1 90.88 317 GLU A CA 1
ATOM 2537 C C . GLU A 1 317 ? 3.838 50.625 30.469 1 90.88 317 GLU A C 1
ATOM 2539 O O . GLU A 1 317 ? 2.766 51 30 1 90.88 317 GLU A O 1
ATOM 2544 N N . ARG A 1 318 ? 4.434 51.25 31.375 1 94.38 318 ARG A N 1
ATOM 2545 C CA . ARG A 1 318 ? 3.861 52.406 32 1 94.38 318 ARG A CA 1
ATOM 2546 C C . ARG A 1 318 ? 3.725 53.562 31.016 1 94.38 318 ARG A C 1
ATOM 2548 O O . ARG A 1 318 ? 2.656 54.188 30.906 1 94.38 318 ARG A O 1
ATOM 2555 N N . LEU A 1 319 ? 4.789 53.875 30.391 1 96.5 319 LEU A N 1
ATOM 2556 C CA . LEU A 1 319 ? 4.773 55 29.438 1 96.5 319 LEU A CA 1
ATOM 2557 C C . LEU A 1 319 ? 3.848 54.688 28.266 1 96.5 319 LEU A C 1
ATOM 2559 O O . LEU A 1 319 ? 3.17 55.594 27.766 1 96.5 319 LEU A O 1
ATOM 2563 N N . PHE A 1 320 ? 3.889 53.5 27.891 1 96.88 320 PHE A N 1
ATOM 2564 C CA . PHE A 1 320 ? 3.02 53.062 26.797 1 96.88 320 PHE A CA 1
ATOM 2565 C C . PHE A 1 320 ? 1.554 53.281 27.156 1 96.88 320 PHE A C 1
ATOM 2567 O O . PHE A 1 320 ? 0.796 53.844 26.375 1 96.88 320 PHE A O 1
ATOM 2574 N N . LEU A 1 321 ? 1.15 52.875 28.312 1 97.19 321 LEU A N 1
ATOM 2575 C CA . LEU A 1 321 ? -0.232 52.969 28.766 1 97.19 321 LEU A CA 1
ATOM 2576 C C . LEU A 1 321 ? -0.62 54.438 28.953 1 97.19 321 LEU A C 1
ATOM 2578 O O . LEU A 1 321 ? -1.756 54.844 28.672 1 97.19 321 LEU A O 1
ATOM 2582 N N . LYS A 1 322 ? 0.29 55.188 29.406 1 97.44 322 LYS A N 1
ATOM 2583 C CA . LYS A 1 322 ? 0.045 56.625 29.531 1 97.44 322 LYS A CA 1
ATOM 2584 C C . LYS A 1 322 ? -0.224 57.281 28.156 1 97.44 322 LYS A C 1
ATOM 2586 O O . LYS A 1 322 ? -1.096 58.125 28.031 1 97.44 322 LYS A O 1
ATOM 2591 N N . ALA A 1 323 ? 0.553 56.875 27.25 1 97.94 323 ALA A N 1
ATOM 2592 C CA . ALA A 1 323 ? 0.374 57.375 25.891 1 97.94 323 ALA A CA 1
ATOM 2593 C C . ALA A 1 323 ? -0.98 56.969 25.328 1 97.94 323 ALA A C 1
ATOM 2595 O O . ALA A 1 323 ? -1.645 57.75 24.656 1 97.94 323 ALA A O 1
ATOM 2596 N N . LEU A 1 324 ? -1.361 55.719 25.578 1 98.19 324 LEU A N 1
ATOM 2597 C CA . LEU A 1 324 ? -2.65 55.25 25.094 1 98.19 324 LEU A CA 1
ATOM 2598 C C . LEU A 1 324 ? -3.797 56.031 25.734 1 98.19 324 LEU A C 1
ATOM 2600 O O . LEU A 1 324 ? -4.797 56.312 25.078 1 98.19 324 LEU A O 1
ATOM 2604 N N . ASN A 1 325 ? -3.654 56.25 27.031 1 98.06 325 ASN A N 1
ATOM 2605 C CA . ASN A 1 325 ? -4.656 57.062 27.719 1 98.06 325 ASN A CA 1
ATOM 2606 C C . ASN A 1 325 ? -4.801 58.438 27.078 1 98.06 325 ASN A C 1
ATOM 2608 O O . ASN A 1 325 ? -5.918 58.906 26.828 1 98.06 325 ASN A O 1
ATOM 2612 N N . SER A 1 326 ? -3.705 59.062 26.812 1 98.12 326 SER A N 1
ATOM 2613 C CA . SER A 1 326 ? -3.701 60.375 26.172 1 98.12 326 SER A CA 1
ATOM 2614 C C . SER A 1 326 ? -4.355 60.312 24.797 1 98.12 326 SER A C 1
ATOM 2616 O O . SER A 1 326 ? -5.176 61.156 24.453 1 98.12 326 SER A O 1
ATOM 2618 N N . TYR A 1 327 ? -3.959 59.375 24.047 1 98.12 327 TYR A N 1
ATOM 2619 C CA . TYR A 1 327 ? -4.457 59.188 22.688 1 98.12 327 TYR A CA 1
ATOM 2620 C C . TYR A 1 327 ? -5.961 58.938 22.688 1 98.12 327 TYR A C 1
ATOM 2622 O O . TYR A 1 327 ? -6.703 59.594 21.953 1 98.12 327 TYR A O 1
ATOM 2630 N N . LEU A 1 328 ? -6.434 58.062 23.531 1 98.38 328 LEU A N 1
ATOM 2631 C CA . LEU A 1 328 ? -7.844 57.688 23.578 1 98.38 328 LEU A CA 1
ATOM 2632 C C . LEU A 1 328 ? -8.695 58.812 24.094 1 98.38 328 LEU A C 1
ATOM 2634 O O . LEU A 1 328 ? -9.82 59.031 23.609 1 98.38 328 LEU A O 1
ATOM 2638 N N . LYS A 1 329 ? -8.227 59.562 25.031 1 97.81 329 LYS A N 1
ATOM 2639 C CA . LYS A 1 329 ? -8.961 60.719 25.547 1 97.81 329 LYS A CA 1
ATOM 2640 C C . LYS A 1 329 ? -9.086 61.812 24.484 1 97.81 329 LYS A C 1
ATOM 2642 O O . LYS A 1 329 ? -10.156 62.375 24.297 1 97.81 329 LYS A O 1
ATOM 2647 N N . ALA A 1 330 ? -8.07 62.031 23.797 1 98.06 330 ALA A N 1
ATOM 2648 C CA . ALA A 1 330 ? -8.031 63.094 22.812 1 98.06 330 ALA A CA 1
ATOM 2649 C C . ALA A 1 330 ? -8.984 62.812 21.656 1 98.06 330 ALA A C 1
ATOM 2651 O O . ALA A 1 330 ? -9.57 63.75 21.094 1 98.06 330 ALA A O 1
ATOM 2652 N N . PHE A 1 331 ? -9.102 61.594 21.391 1 98 331 PHE A N 1
ATOM 2653 C CA . PHE A 1 331 ? -9.867 61.281 20.188 1 98 331 PHE A CA 1
ATOM 2654 C C . PHE A 1 331 ? -11.141 60.531 20.531 1 98 331 PHE A C 1
ATOM 2656 O O . PHE A 1 331 ? -11.734 59.875 19.688 1 98 331 PHE A O 1
ATOM 2663 N N . SER A 1 332 ? -11.555 60.594 21.734 1 97.06 332 SER A N 1
ATOM 2664 C CA . SER A 1 332 ? -12.797 59.969 22.156 1 97.06 332 SER A CA 1
ATOM 2665 C C . SER A 1 332 ? -13.961 60.375 21.25 1 97.06 332 SER A C 1
ATOM 2667 O O . SER A 1 332 ? -14.195 61.562 21.031 1 97.06 332 SER A O 1
ATOM 2669 N N . PHE A 1 333 ? -14.711 59.344 20.703 1 96.56 333 PHE A N 1
ATOM 2670 C CA . PHE A 1 333 ? -15.883 59.469 19.844 1 96.56 333 PHE A CA 1
ATOM 2671 C C . PHE A 1 333 ? -15.508 60.125 18.5 1 96.56 333 PHE A C 1
ATOM 2673 O O . PHE A 1 333 ? -16.359 60.688 17.828 1 96.56 333 PHE A O 1
ATOM 2680 N N . SER A 1 334 ? -14.227 59.969 18.25 1 96.69 334 SER A N 1
ATOM 2681 C CA . SER A 1 334 ? -13.727 60.5 16.984 1 96.69 334 SER A CA 1
ATOM 2682 C C . SER A 1 334 ? -12.852 59.469 16.281 1 96.69 334 SER A C 1
ATOM 2684 O O . SER A 1 334 ? -12.875 58.281 16.609 1 96.69 334 SER A O 1
ATOM 2686 N N . SER A 1 335 ? -12.211 59.906 15.18 1 96.75 335 SER A N 1
ATOM 2687 C CA . SER A 1 335 ? -11.336 59.031 14.391 1 96.75 335 SER A CA 1
ATOM 2688 C C . SER A 1 335 ? -9.906 59.562 14.375 1 96.75 335 SER A C 1
ATOM 2690 O O . SER A 1 335 ? -9.68 60.75 14.586 1 96.75 335 SER A O 1
ATOM 2692 N N . ALA A 1 336 ? -9.039 58.688 14.242 1 96.94 336 ALA A N 1
ATOM 2693 C CA . ALA A 1 336 ? -7.621 59.031 14.258 1 96.94 336 ALA A CA 1
ATOM 2694 C C . ALA A 1 336 ? -6.852 58.281 13.188 1 96.94 336 ALA A C 1
ATOM 2696 O O . ALA A 1 336 ? -7.367 57.312 12.609 1 96.94 336 ALA A O 1
ATOM 2697 N N . ASN A 1 337 ? -5.723 58.719 12.797 1 95.31 337 ASN A N 1
ATOM 2698 C CA . ASN A 1 337 ? -4.777 58 11.961 1 95.31 337 ASN A CA 1
ATOM 2699 C C . ASN A 1 337 ? -3.518 57.625 12.734 1 95.31 337 ASN A C 1
ATOM 2701 O O . ASN A 1 337 ? -3.391 57.938 13.914 1 95.31 337 ASN A O 1
ATOM 2705 N N . GLN A 1 338 ? -2.611 56.969 12.195 1 96.06 338 GLN A N 1
ATOM 2706 C CA . GLN A 1 338 ? -1.462 56.438 12.914 1 96.06 338 GLN A CA 1
ATOM 2707 C C . GLN A 1 338 ? -0.564 57.562 13.43 1 96.06 338 GLN A C 1
ATOM 2709 O O . GLN A 1 338 ? 0.034 57.438 14.5 1 96.06 338 GLN A O 1
ATOM 2714 N N . ASP A 1 339 ? -0.491 58.656 12.68 1 96.69 339 ASP A N 1
ATOM 2715 C CA . ASP A 1 339 ? 0.356 59.75 13.109 1 96.69 339 ASP A CA 1
ATOM 2716 C C . ASP A 1 339 ? -0.16 60.375 14.406 1 96.69 339 ASP A C 1
ATOM 2718 O O . ASP A 1 339 ? 0.625 60.875 15.211 1 96.69 339 ASP A O 1
ATOM 2722 N N . ASP A 1 340 ? -1.471 60.344 14.555 1 97.75 340 ASP A N 1
ATOM 2723 C CA . ASP A 1 340 ? -2.051 60.812 15.805 1 97.75 340 ASP A CA 1
ATOM 2724 C C . ASP A 1 340 ? -1.538 60 16.984 1 97.75 340 ASP A C 1
ATOM 2726 O O . ASP A 1 340 ? -1.228 60.531 18.047 1 97.75 340 ASP A O 1
ATOM 2730 N N . LEU A 1 341 ? -1.497 58.75 16.812 1 98.06 341 LEU A N 1
ATOM 2731 C CA . LEU A 1 341 ? -0.971 57.875 17.844 1 98.06 341 LEU A CA 1
ATOM 2732 C C . LEU A 1 341 ? 0.489 58.219 18.141 1 98.06 341 LEU A C 1
ATOM 2734 O O . LEU A 1 341 ? 0.876 58.312 19.312 1 98.06 341 LEU A O 1
ATOM 2738 N N . TRP A 1 342 ? 1.324 58.375 17.062 1 98.25 342 TRP A N 1
ATOM 2739 C CA . TRP A 1 342 ? 2.74 58.688 17.25 1 98.25 342 TRP A CA 1
ATOM 2740 C C . TRP A 1 342 ? 2.92 60 18.016 1 98.25 342 TRP A C 1
ATOM 2742 O O . TRP A 1 342 ? 3.793 60.094 18.875 1 98.25 342 TRP A O 1
ATOM 2752 N N . THR A 1 343 ? 2.086 60.906 17.688 1 98.25 343 THR A N 1
ATOM 2753 C CA . THR A 1 343 ? 2.16 62.219 18.312 1 98.25 343 THR A CA 1
ATOM 2754 C C . THR A 1 343 ? 1.92 62.094 19.828 1 98.25 343 THR A C 1
ATOM 2756 O O . THR A 1 343 ? 2.641 62.688 20.625 1 98.25 343 THR A O 1
ATOM 2759 N N . HIS A 1 344 ? 0.972 61.344 20.203 1 98.12 344 HIS A N 1
ATOM 2760 C CA . HIS A 1 344 ? 0.651 61.188 21.609 1 98.12 344 HIS A CA 1
ATOM 2761 C C . HIS A 1 344 ? 1.728 60.406 22.344 1 98.12 344 HIS A C 1
ATOM 2763 O O . HIS A 1 344 ? 2.023 60.688 23.516 1 98.12 344 HIS A O 1
ATOM 2769 N N . ILE A 1 345 ? 2.305 59.469 21.719 1 98.25 345 ILE A N 1
ATOM 2770 C CA . ILE A 1 345 ? 3.412 58.75 22.328 1 98.25 345 ILE A CA 1
ATOM 2771 C C . ILE A 1 345 ? 4.613 59.656 22.484 1 98.25 345 ILE A C 1
ATOM 2773 O O . ILE A 1 345 ? 5.27 59.656 23.531 1 98.25 345 ILE A O 1
ATOM 2777 N N . GLN A 1 346 ? 4.855 60.5 21.453 1 97.94 346 GLN A N 1
ATOM 2778 C CA . GLN A 1 346 ? 5.965 61.438 21.516 1 97.94 346 GLN A CA 1
ATOM 2779 C C . GLN A 1 346 ? 5.789 62.438 22.656 1 97.94 346 GLN A C 1
ATOM 2781 O O . GLN A 1 346 ? 6.758 62.781 23.344 1 97.94 346 GLN A O 1
ATOM 2786 N N . MET A 1 347 ? 4.578 62.844 22.844 1 98 347 MET A N 1
ATOM 2787 C CA . MET A 1 347 ? 4.273 63.781 23.922 1 98 347 MET A CA 1
ATOM 2788 C C . MET A 1 347 ? 4.641 63.188 25.281 1 98 347 MET A C 1
ATOM 2790 O O . MET A 1 347 ? 5.227 63.875 26.125 1 98 347 MET A O 1
ATOM 2794 N N . VAL A 1 348 ? 4.344 61.938 25.484 1 97.31 348 VAL A N 1
ATOM 2795 C CA . VAL A 1 348 ? 4.621 61.281 26.75 1 97.31 348 VAL A CA 1
ATOM 2796 C C . VAL A 1 348 ? 6.125 61.094 26.922 1 97.31 348 VAL A C 1
ATOM 2798 O O . VAL A 1 348 ? 6.66 61.25 28.016 1 97.31 348 VAL A O 1
ATOM 2801 N N . ILE A 1 349 ? 6.809 60.781 25.859 1 96.56 349 ILE A N 1
ATOM 2802 C CA . ILE A 1 349 ? 8.25 60.562 25.891 1 96.56 349 ILE A CA 1
ATOM 2803 C C . ILE A 1 349 ? 8.961 61.875 26.203 1 96.56 349 ILE A C 1
ATOM 2805 O O . ILE A 1 349 ? 9.922 61.875 26.984 1 96.56 349 ILE A O 1
ATOM 2809 N N . ASP A 1 350 ? 8.469 62.938 25.672 1 96.62 350 ASP A N 1
ATOM 2810 C CA . ASP A 1 350 ? 9.086 64.25 25.859 1 96.62 350 ASP A CA 1
ATOM 2811 C C . ASP A 1 350 ? 8.891 64.75 27.281 1 96.62 350 ASP A C 1
ATOM 2813 O O . ASP A 1 350 ? 9.641 65.625 27.75 1 96.62 350 ASP A O 1
ATOM 2817 N N . ALA A 1 351 ? 7.992 64.125 27.984 1 96.5 351 ALA A N 1
ATOM 2818 C CA . ALA A 1 351 ? 7.633 64.625 29.312 1 96.5 351 ALA A CA 1
ATOM 2819 C C . ALA A 1 351 ? 8.383 63.875 30.391 1 96.5 351 ALA A C 1
ATOM 2821 O O . ALA A 1 351 ? 8.172 64.062 31.594 1 96.5 351 ALA A O 1
ATOM 2822 N N . GLN A 1 352 ? 9.242 63 30 1 94.06 352 GLN A N 1
ATOM 2823 C CA . GLN A 1 352 ? 9.984 62.219 30.969 1 94.06 352 GLN A CA 1
ATOM 2824 C C . GLN A 1 352 ? 11.414 61.969 30.5 1 94.06 352 GLN A C 1
ATOM 2826 O O . GLN A 1 352 ? 11.734 62.188 29.328 1 94.06 352 GLN A O 1
ATOM 2831 N N . ASP A 1 353 ? 12.32 61.5 31.438 1 90.69 353 ASP A N 1
ATOM 2832 C CA . ASP A 1 353 ? 13.727 61.281 31.094 1 90.69 353 ASP A CA 1
ATOM 2833 C C . ASP A 1 353 ? 14.133 59.812 31.344 1 90.69 353 ASP A C 1
ATOM 2835 O O . ASP A 1 353 ? 15.32 59.5 31.297 1 90.69 353 ASP A O 1
ATOM 2839 N N . GLU A 1 354 ? 13.156 59 31.562 1 88.62 354 GLU A N 1
ATOM 2840 C CA . GLU A 1 354 ? 13.461 57.625 31.859 1 88.62 354 GLU A CA 1
ATOM 2841 C C . GLU A 1 354 ? 13.859 56.875 30.594 1 88.62 354 GLU A C 1
ATOM 2843 O O . GLU A 1 354 ? 14.781 56.031 30.625 1 88.62 354 GLU A O 1
ATOM 2848 N N . VAL A 1 355 ? 13.164 57.125 29.531 1 92.31 355 VAL A N 1
ATOM 2849 C CA . VAL A 1 355 ? 13.414 56.469 28.25 1 92.31 355 VAL A CA 1
ATOM 2850 C C . VAL A 1 355 ? 13.875 57.5 27.219 1 92.31 355 VAL A C 1
ATOM 2852 O O . VAL A 1 355 ? 13.234 58.531 27.047 1 92.31 355 VAL A O 1
ATOM 2855 N N . GLN A 1 356 ? 15.008 57.219 26.672 1 93 356 GLN A N 1
ATOM 2856 C CA . GLN A 1 356 ? 15.523 58.031 25.594 1 93 356 GLN A CA 1
ATOM 2857 C C . GLN A 1 356 ? 15.555 57.281 24.281 1 93 356 GLN A C 1
ATOM 2859 O O . GLN A 1 356 ? 16.109 56.156 24.219 1 93 356 GLN A O 1
ATOM 2864 N N . LEU A 1 357 ? 14.898 57.844 23.297 1 96.5 357 LEU A N 1
ATOM 2865 C CA . LEU A 1 357 ? 14.82 57.188 21.984 1 96.5 357 LEU A CA 1
ATOM 2866 C C . LEU A 1 357 ? 15.844 57.781 21.031 1 96.5 357 LEU A C 1
ATOM 2868 O O . LEU A 1 357 ? 16.219 58.969 21.156 1 96.5 357 LEU A O 1
ATOM 2872 N N . PRO A 1 358 ? 16.281 57.031 20.062 1 95.94 358 PRO A N 1
ATOM 2873 C CA . PRO A 1 358 ? 17.297 57.531 19.109 1 95.94 358 PRO A CA 1
ATOM 2874 C C . PRO A 1 358 ? 16.719 58.5 18.078 1 95.94 358 PRO A C 1
ATOM 2876 O O . PRO A 1 358 ? 17.469 59.188 17.406 1 95.94 358 PRO A O 1
ATOM 2879 N N . ALA A 1 359 ? 15.43 58.438 17.906 1 97 359 ALA A N 1
ATOM 2880 C CA . ALA A 1 359 ? 14.703 59.312 16.969 1 97 359 ALA A CA 1
ATOM 2881 C C . ALA A 1 359 ? 13.266 59.531 17.438 1 97 359 ALA A C 1
ATOM 2883 O O . ALA A 1 359 ? 12.852 58.969 18.469 1 97 359 ALA A O 1
ATOM 2884 N N . SER A 1 360 ? 12.555 60.344 16.672 1 97.12 360 SER A N 1
ATOM 2885 C CA . SER A 1 360 ? 11.148 60.531 17.016 1 97.12 360 SER A CA 1
ATOM 2886 C C . SER A 1 360 ? 10.375 59.219 16.859 1 97.12 360 SER A C 1
ATOM 2888 O O . SER A 1 360 ? 10.789 58.312 16.109 1 97.12 360 SER A O 1
ATOM 2890 N N . VAL A 1 361 ? 9.352 59.156 17.594 1 97.69 361 VAL A N 1
ATOM 2891 C CA . VAL A 1 361 ? 8.531 57.938 17.531 1 97.69 361 VAL A CA 1
ATOM 2892 C C . VAL A 1 361 ? 8.086 57.688 16.094 1 97.69 361 VAL A C 1
ATOM 2894 O O . VAL A 1 361 ? 8.117 56.562 15.617 1 97.69 361 VAL A O 1
ATOM 2897 N N . LYS A 1 362 ? 7.672 58.688 15.406 1 97.12 362 LYS A N 1
ATOM 2898 C CA . LYS A 1 362 ? 7.242 58.562 14.016 1 97.12 362 LYS A CA 1
ATOM 2899 C C . LYS A 1 362 ? 8.375 58 13.148 1 97.12 362 LYS A C 1
ATOM 2901 O O . LYS A 1 362 ? 8.148 57.125 12.32 1 97.12 362 LYS A O 1
ATOM 2906 N N . ASN A 1 363 ? 9.547 58.531 13.328 1 96.19 363 ASN A N 1
ATOM 2907 C CA . ASN A 1 363 ? 10.688 58.094 12.547 1 96.19 363 ASN A CA 1
ATOM 2908 C C . ASN A 1 363 ? 11.031 56.625 12.844 1 96.19 363 ASN A C 1
ATOM 2910 O O . ASN A 1 363 ? 11.461 55.906 11.961 1 96.19 363 ASN A O 1
ATOM 2914 N N . ILE A 1 364 ? 10.852 56.25 14.055 1 97.44 364 ILE A N 1
ATOM 2915 C CA . ILE A 1 364 ? 11.148 54.906 14.453 1 97.44 364 ILE A CA 1
ATOM 2916 C C . ILE A 1 364 ? 10.078 53.969 13.922 1 97.44 364 ILE A C 1
ATOM 2918 O O . ILE A 1 364 ? 10.383 52.875 13.414 1 97.44 364 ILE A O 1
ATOM 2922 N N . MET A 1 365 ? 8.797 54.344 13.961 1 97.38 365 MET A N 1
ATOM 2923 C CA . MET A 1 365 ? 7.695 53.406 13.773 1 97.38 365 MET A CA 1
ATOM 2924 C C . MET A 1 365 ? 7.23 53.375 12.32 1 97.38 365 MET A C 1
ATOM 2926 O O . MET A 1 365 ? 6.719 52.375 11.844 1 97.38 365 MET A O 1
ATOM 2930 N N . ASP A 1 366 ? 7.43 54.406 11.531 1 95.44 366 ASP A N 1
ATOM 2931 C CA . ASP A 1 366 ? 6.953 54.469 10.156 1 95.44 366 ASP A CA 1
ATOM 2932 C C . ASP A 1 366 ? 7.512 53.312 9.328 1 95.44 366 ASP A C 1
ATOM 2934 O O . ASP A 1 366 ? 6.77 52.625 8.609 1 95.44 366 ASP A O 1
ATOM 2938 N N . PRO A 1 367 ? 8.781 53.062 9.445 1 93.75 367 PRO A N 1
ATOM 2939 C CA . PRO A 1 367 ? 9.289 51.938 8.664 1 93.75 367 PRO A CA 1
ATOM 2940 C C . PRO A 1 367 ? 8.617 50.625 9.031 1 93.75 367 PRO A C 1
ATOM 2942 O O . PRO A 1 367 ? 8.469 49.719 8.18 1 93.75 367 PRO A O 1
ATOM 2945 N N . TRP A 1 368 ? 8.195 50.438 10.25 1 95.62 368 TRP A N 1
ATOM 2946 C CA . TRP A 1 368 ? 7.562 49.188 10.711 1 95.62 368 TRP A CA 1
ATOM 2947 C C . TRP A 1 368 ? 6.137 49.094 10.188 1 95.62 368 TRP A C 1
ATOM 2949 O O . TRP A 1 368 ? 5.633 48 9.953 1 95.62 368 TRP A O 1
ATOM 2959 N N . THR A 1 369 ? 5.449 50.219 9.961 1 95.44 369 THR A N 1
ATOM 2960 C CA . THR A 1 369 ? 4.043 50.156 9.586 1 95.44 369 THR A CA 1
ATOM 2961 C C . THR A 1 369 ? 3.873 50.438 8.094 1 95.44 369 THR A C 1
ATOM 2963 O O . THR A 1 369 ? 2.914 49.969 7.473 1 95.44 369 THR A O 1
ATOM 2966 N N . CYS A 1 370 ? 4.824 51.156 7.512 1 92.12 370 CYS A N 1
ATOM 2967 C CA . CYS A 1 370 ? 4.594 51.656 6.16 1 92.12 370 CYS A CA 1
ATOM 2968 C C . CYS A 1 370 ? 5.398 50.875 5.137 1 92.12 370 CYS A C 1
ATOM 2970 O O . CYS A 1 370 ? 5.227 51.031 3.932 1 92.12 370 CYS A O 1
ATOM 2972 N N . GLN A 1 371 ? 6.199 50.031 5.586 1 87 371 GLN A N 1
ATOM 2973 C CA . GLN A 1 371 ? 6.945 49.156 4.668 1 87 371 GLN A CA 1
ATOM 2974 C C . GLN A 1 371 ? 6.59 47.688 4.879 1 87 371 GLN A C 1
ATOM 2976 O O . GLN A 1 371 ? 6.234 47.281 5.984 1 87 371 GLN A O 1
ATOM 2981 N N . ASP A 1 372 ? 6.656 46.938 3.754 1 85.31 372 ASP A N 1
ATOM 2982 C CA . ASP A 1 372 ? 6.375 45.5 3.85 1 85.31 372 ASP A CA 1
ATOM 2983 C C . ASP A 1 372 ? 7.598 44.719 4.344 1 85.31 372 ASP A C 1
ATOM 2985 O O . ASP A 1 372 ? 8.727 45.188 4.207 1 85.31 372 ASP A O 1
ATOM 2989 N N . GLY A 1 373 ? 7.312 43.562 4.953 1 87.88 373 GLY A N 1
ATOM 2990 C CA . GLY A 1 373 ? 8.383 42.688 5.387 1 87.88 373 GLY A CA 1
ATOM 2991 C C . GLY A 1 373 ? 8.914 43.031 6.766 1 87.88 373 GLY A C 1
ATOM 2992 O O . GLY A 1 373 ? 8.266 43.75 7.531 1 87.88 373 GLY A O 1
ATOM 2993 N N . PHE A 1 374 ? 10.047 42.5 7.129 1 92.06 374 PHE A N 1
ATOM 2994 C CA . PHE A 1 374 ? 10.727 42.688 8.398 1 92.06 374 PHE A CA 1
ATOM 2995 C C . PHE A 1 374 ? 12.219 42.438 8.266 1 92.06 374 PHE A C 1
ATOM 2997 O O . PHE A 1 374 ? 12.656 41.781 7.309 1 92.06 374 PHE A O 1
ATOM 3004 N N . PRO A 1 375 ? 13 42.969 9.102 1 93.75 375 PRO A N 1
ATOM 3005 C CA . PRO A 1 375 ? 14.453 42.812 8.969 1 93.75 375 PRO A CA 1
ATOM 3006 C C . PRO A 1 375 ? 14.961 41.5 9.508 1 93.75 375 PRO A C 1
ATOM 3008 O O . PRO A 1 375 ? 14.359 40.906 10.422 1 93.75 375 PRO A O 1
ATOM 3011 N N . VAL A 1 376 ? 16.016 41 8.898 1 94.88 376 VAL A N 1
ATOM 3012 C CA . VAL A 1 376 ? 16.891 39.969 9.469 1 94.88 376 VAL A CA 1
ATOM 3013 C C . VAL A 1 376 ? 18.188 40.594 9.961 1 94.88 376 VAL A C 1
ATOM 3015 O O . VAL A 1 376 ? 18.828 41.344 9.234 1 94.88 376 VAL A O 1
ATOM 3018 N N . LEU A 1 377 ? 18.484 40.375 11.188 1 96.75 377 LEU A N 1
ATOM 3019 C CA . LEU A 1 377 ? 19.703 40.906 11.781 1 96.75 377 LEU A CA 1
ATOM 3020 C C . LEU A 1 377 ? 20.828 39.875 11.719 1 96.75 377 LEU A C 1
ATOM 3022 O O . LEU A 1 377 ? 20.688 38.781 12.281 1 96.75 377 LEU A O 1
ATOM 3026 N N . THR A 1 378 ? 21.859 40.219 11.023 1 96.12 378 THR A N 1
ATOM 3027 C CA . THR A 1 378 ? 23.031 39.344 10.992 1 96.12 378 THR A CA 1
ATOM 3028 C C . THR A 1 378 ? 24.062 39.781 12.023 1 96.12 378 THR A C 1
ATOM 3030 O O . THR A 1 378 ? 24.531 40.938 11.992 1 96.12 378 THR A O 1
ATOM 3033 N N . PHE A 1 379 ? 24.406 38.906 12.922 1 96.19 379 PHE A N 1
ATOM 3034 C CA . PHE A 1 379 ? 25.312 39.219 14.023 1 96.19 379 PHE A CA 1
ATOM 3035 C C . PHE A 1 379 ? 26.688 38.594 13.797 1 96.19 379 PHE A C 1
ATOM 3037 O O . PHE A 1 379 ? 26.797 37.406 13.555 1 96.19 379 PHE A O 1
ATOM 3044 N N . ASP A 1 380 ? 27.719 39.375 13.875 1 92.62 380 ASP A N 1
ATOM 3045 C CA . ASP A 1 380 ? 29.109 38.938 13.867 1 92.62 380 ASP A CA 1
ATOM 3046 C C . ASP A 1 380 ? 29.734 39.062 15.25 1 92.62 380 ASP A C 1
ATOM 3048 O O . ASP A 1 380 ? 30.141 40.156 15.664 1 92.62 380 ASP A O 1
ATOM 3052 N N . PRO A 1 381 ? 29.906 38 15.914 1 92.44 381 PRO A N 1
ATOM 3053 C CA . PRO A 1 381 ? 30.391 38.031 17.297 1 92.44 381 PRO A CA 1
ATOM 3054 C C . PRO A 1 381 ? 31.859 38.469 17.391 1 92.44 381 PRO A C 1
ATOM 3056 O O . PRO A 1 381 ? 32.312 38.906 18.453 1 92.44 381 PRO A O 1
ATOM 3059 N N . SER A 1 382 ? 32.656 38.344 16.328 1 90.44 382 SER A N 1
ATOM 3060 C CA . SER A 1 382 ? 34.062 38.688 16.359 1 90.44 382 SER A CA 1
ATOM 3061 C C . SER A 1 382 ? 34.281 40.219 16.484 1 90.44 382 SER A C 1
ATOM 3063 O O . SER A 1 382 ? 35.219 40.656 17.109 1 90.44 382 SER A O 1
ATOM 3065 N N . THR A 1 383 ? 33.375 40.969 15.898 1 92.44 383 THR A N 1
ATOM 3066 C CA . THR A 1 383 ? 33.5 42.438 15.891 1 92.44 383 THR A CA 1
ATOM 3067 C C . THR A 1 383 ? 32.406 43.094 16.719 1 92.44 383 THR A C 1
ATOM 3069 O O . THR A 1 383 ? 32.531 44.25 17.125 1 92.44 383 THR A O 1
ATOM 3072 N N . GLY A 1 384 ? 31.359 42.344 16.969 1 94.5 384 GLY A N 1
ATOM 3073 C CA . GLY A 1 384 ? 30.188 42.906 17.609 1 94.5 384 GLY A CA 1
ATOM 3074 C C . GLY A 1 384 ? 29.312 43.688 16.641 1 94.5 384 GLY A C 1
ATOM 3075 O O . GLY A 1 384 ? 28.469 44.5 17.078 1 94.5 384 GLY A O 1
ATOM 3076 N N . THR A 1 385 ? 29.484 43.438 15.398 1 96.31 385 THR A N 1
ATOM 3077 C CA . THR A 1 385 ? 28.734 44.156 14.375 1 96.31 385 THR A CA 1
ATOM 3078 C C . THR A 1 385 ? 27.406 43.5 14.102 1 96.31 385 THR A C 1
ATOM 3080 O O . THR A 1 385 ? 27.312 42.25 14.047 1 96.31 385 THR A O 1
ATOM 3083 N N . ILE A 1 386 ? 26.297 44.312 14.008 1 97.5 386 ILE A N 1
ATOM 3084 C CA . ILE A 1 386 ? 24.984 43.844 13.578 1 97.5 386 ILE A CA 1
ATOM 3085 C C . ILE A 1 386 ? 24.562 44.562 12.297 1 97.5 386 ILE A C 1
ATOM 3087 O O . ILE A 1 386 ? 24.656 45.781 12.211 1 97.5 386 ILE A O 1
ATOM 3091 N N . SER A 1 387 ? 24.219 43.812 11.32 1 96.19 387 SER A N 1
ATOM 3092 C CA . SER A 1 387 ? 23.703 44.375 10.07 1 96.19 387 SER A CA 1
ATOM 3093 C C . SER A 1 387 ? 22.266 43.906 9.836 1 96.19 387 SER A C 1
ATOM 3095 O O . SER A 1 387 ? 21.828 42.906 10.359 1 96.19 387 SER A O 1
ATOM 3097 N N . GLN A 1 388 ? 21.469 44.75 9.094 1 95.25 388 GLN A N 1
ATOM 3098 C CA . GLN A 1 388 ? 20.078 44.375 8.805 1 95.25 388 GLN A CA 1
ATOM 3099 C C . GLN A 1 388 ? 19.812 44.406 7.309 1 95.25 388 GLN A C 1
ATOM 3101 O O . GLN A 1 388 ? 20.453 45.156 6.57 1 95.25 388 GLN A O 1
ATOM 3106 N N . GLU A 1 389 ? 18.969 43.594 6.863 1 91.12 389 GLU A N 1
ATOM 3107 C CA . GLU A 1 389 ? 18.359 43.625 5.535 1 91.12 389 GLU A CA 1
ATOM 3108 C C . GLU A 1 389 ? 16.938 43.062 5.566 1 91.12 389 GLU A C 1
ATOM 3110 O O . GLU A 1 389 ? 16.531 42.406 6.527 1 91.12 389 GLU A O 1
ATOM 3115 N N . GLN A 1 390 ? 16.188 43.438 4.617 1 89.25 390 GLN A N 1
ATOM 3116 C CA . GLN A 1 390 ? 14.828 42.875 4.531 1 89.25 390 GLN A CA 1
ATOM 3117 C C . GLN A 1 390 ? 14.852 41.375 4.266 1 89.25 390 GLN A C 1
ATOM 3119 O O . GLN A 1 390 ? 15.586 40.906 3.393 1 89.25 390 GLN A O 1
ATOM 3124 N N . PHE A 1 391 ? 14.086 40.625 4.996 1 87.12 391 PHE A N 1
ATOM 3125 C CA . PHE A 1 391 ? 14.031 39.188 4.84 1 87.12 391 PHE A CA 1
ATOM 3126 C C . PHE A 1 391 ? 13.523 38.812 3.453 1 87.12 391 PHE A C 1
ATOM 3128 O O . PHE A 1 391 ? 12.562 39.406 2.955 1 87.12 391 PHE A O 1
ATOM 3135 N N . HIS A 1 392 ? 13.883 37.75 2.748 1 70.56 392 HIS A N 1
ATOM 3136 C CA . HIS A 1 392 ? 13.633 37.188 1.424 1 70.56 392 HIS A CA 1
ATOM 3137 C C . HIS A 1 392 ? 14.164 38.094 0.329 1 70.56 392 HIS A C 1
ATOM 3139 O O . HIS A 1 392 ? 13.852 37.906 -0.85 1 70.56 392 HIS A O 1
ATOM 3145 N N . ASN A 1 393 ? 14.773 39.25 0.726 1 56.69 393 ASN A N 1
ATOM 3146 C CA . ASN A 1 393 ? 15.359 40.156 -0.254 1 56.69 393 ASN A CA 1
ATOM 3147 C C . ASN A 1 393 ? 16.25 39.406 -1.243 1 56.69 393 ASN A C 1
ATOM 3149 O O . ASN A 1 393 ? 16.469 39.875 -2.363 1 56.69 393 ASN A O 1
ATOM 3153 N N . ILE A 1 394 ? 16.703 38.344 -0.868 1 47.5 394 ILE A N 1
ATOM 3154 C CA . ILE A 1 394 ? 17.609 37.625 -1.774 1 47.5 394 ILE A CA 1
ATOM 3155 C C . ILE A 1 394 ? 16.844 37.156 -3.012 1 47.5 394 ILE A C 1
ATOM 3157 O O . ILE A 1 394 ? 17.422 37.062 -4.098 1 47.5 394 ILE A O 1
ATOM 3161 N N . ARG A 1 395 ? 15.547 36.906 -2.709 1 50.12 395 ARG A N 1
ATOM 3162 C CA . ARG A 1 395 ? 14.773 36.438 -3.85 1 50.12 395 ARG A CA 1
ATOM 3163 C C . ARG A 1 395 ? 14.07 37.594 -4.555 1 50.12 395 ARG A C 1
ATOM 3165 O O . ARG A 1 395 ? 13.625 37.438 -5.691 1 50.12 395 ARG A O 1
ATOM 3172 N N . LYS A 1 396 ? 13.703 38.656 -3.754 1 52.84 396 LYS A N 1
ATOM 3173 C CA . LYS A 1 396 ? 12.906 39.75 -4.348 1 52.84 396 LYS A CA 1
ATOM 3174 C C . LYS A 1 396 ? 13.797 40.812 -4.969 1 52.84 396 LYS A C 1
ATOM 3176 O O . LYS A 1 396 ? 14.867 41.125 -4.441 1 52.84 396 LYS A O 1
ATOM 3181 N N . LYS A 1 397 ? 13.398 40.844 -6.043 1 51.5 397 LYS A N 1
ATOM 3182 C CA . LYS A 1 397 ? 13.938 41.906 -6.887 1 51.5 397 LYS A CA 1
ATOM 3183 C C . LYS A 1 397 ? 13.852 43.25 -6.188 1 51.5 397 LYS A C 1
ATOM 3185 O O . LYS A 1 397 ? 13.008 43.469 -5.316 1 51.5 397 LYS A O 1
ATOM 3190 N N . ASP A 1 398 ? 14.828 44.281 -6.457 1 49.91 398 ASP A N 1
ATOM 3191 C CA . ASP A 1 398 ? 15.234 45.625 -6.074 1 49.91 398 ASP A CA 1
ATOM 3192 C C . ASP A 1 398 ? 14.016 46.5 -5.809 1 49.91 398 ASP A C 1
ATOM 3194 O O . ASP A 1 398 ? 13.578 47.25 -6.688 1 49.91 398 ASP A O 1
ATOM 3198 N N . ASN A 1 399 ? 13.008 46.031 -5.129 1 52.12 399 ASN A N 1
ATOM 3199 C CA . ASN A 1 399 ? 12.023 47.125 -4.996 1 52.12 399 ASN A CA 1
ATOM 3200 C C . ASN A 1 399 ? 12.344 48.031 -3.824 1 52.12 399 ASN A C 1
ATOM 3202 O O . ASN A 1 399 ? 12.336 47.594 -2.67 1 52.12 399 ASN A O 1
ATOM 3206 N N . THR A 1 400 ? 13.125 49.062 -4.117 1 54.56 400 THR A N 1
ATOM 3207 C CA . THR A 1 400 ? 13.5 50.125 -3.182 1 54.56 400 THR A CA 1
ATOM 3208 C C . THR A 1 400 ? 12.258 50.844 -2.67 1 54.56 400 THR A C 1
ATOM 3210 O O . THR A 1 400 ? 11.461 51.344 -3.461 1 54.56 400 THR A O 1
ATOM 3213 N N . THR A 1 401 ? 11.805 50.5 -1.444 1 59.66 401 THR A N 1
ATOM 3214 C CA . THR A 1 401 ? 10.766 51.281 -0.777 1 59.66 401 THR A CA 1
ATOM 3215 C C . THR A 1 401 ? 11.32 52.625 -0.282 1 59.66 401 THR A C 1
ATOM 3217 O O . THR A 1 401 ? 12.531 52.844 -0.323 1 59.66 401 THR A O 1
ATOM 3220 N N . SER A 1 402 ? 10.461 53.562 0.027 1 64.62 402 SER A N 1
ATOM 3221 C CA . SER A 1 402 ? 10.797 54.906 0.528 1 64.62 402 SER A CA 1
ATOM 3222 C C . SER A 1 402 ? 11.656 54.812 1.786 1 64.62 402 SER A C 1
ATOM 3224 O O . SER A 1 402 ? 12.297 55.812 2.172 1 64.62 402 SER A O 1
ATOM 3226 N N . TYR A 1 403 ? 11.852 53.656 2.395 1 71.81 403 TYR A N 1
ATOM 3227 C CA . TYR A 1 403 ? 12.625 53.531 3.627 1 71.81 403 TYR A CA 1
ATOM 3228 C C . TYR A 1 403 ? 13.859 52.656 3.424 1 71.81 403 TYR A C 1
ATOM 3230 O O . TYR A 1 403 ? 14.43 52.156 4.387 1 71.81 403 TYR A O 1
ATOM 3238 N N . ASN A 1 404 ? 14.242 52.5 2.193 1 75.56 404 ASN A N 1
ATOM 3239 C CA . ASN A 1 404 ? 15.461 51.812 1.776 1 75.56 404 ASN A CA 1
ATOM 3240 C C . ASN A 1 404 ? 15.531 50.406 2.371 1 75.56 404 ASN A C 1
ATOM 3242 O O . ASN A 1 404 ? 16.609 49.938 2.727 1 75.56 404 ASN A O 1
ATOM 3246 N N . ASN A 1 405 ? 14.391 49.844 2.719 1 84.44 405 ASN A N 1
ATOM 3247 C CA . ASN A 1 405 ? 14.297 48.5 3.275 1 84.44 405 ASN A CA 1
ATOM 3248 C C . ASN A 1 405 ? 15.086 48.375 4.578 1 84.44 405 ASN A C 1
ATOM 3250 O O . ASN A 1 405 ? 15.742 47.375 4.82 1 84.44 405 ASN A O 1
ATOM 3254 N N . THR A 1 406 ? 15.109 49.469 5.336 1 91.31 406 THR A N 1
ATOM 3255 C CA . THR A 1 406 ? 15.789 49.5 6.629 1 91.31 406 THR A CA 1
ATOM 3256 C C . THR A 1 406 ? 14.828 49.938 7.73 1 91.31 406 THR A C 1
ATOM 3258 O O . THR A 1 406 ? 13.836 50.625 7.461 1 91.31 406 THR A O 1
ATOM 3261 N N . TRP A 1 407 ? 15.133 49.531 8.914 1 96.06 407 TRP A N 1
ATOM 3262 C CA . TRP A 1 407 ? 14.344 49.844 10.094 1 96.06 407 TRP A CA 1
ATOM 3263 C C . TRP A 1 407 ? 15.234 50.438 11.195 1 96.06 407 TRP A C 1
ATOM 3265 O O . TRP A 1 407 ? 16.469 50.344 11.117 1 96.06 407 TRP A O 1
ATOM 3275 N N . ILE A 1 408 ? 14.648 51.125 12.086 1 97.38 408 ILE A N 1
ATOM 3276 C CA . ILE A 1 408 ? 15.289 51.438 13.367 1 97.38 408 ILE A CA 1
ATOM 3277 C C . ILE A 1 408 ? 14.906 50.375 14.398 1 97.38 408 ILE A C 1
ATOM 3279 O O . ILE A 1 408 ? 13.789 50.406 14.93 1 97.38 408 ILE A O 1
ATOM 3283 N N . VAL A 1 409 ? 15.867 49.5 14.695 1 97.94 409 VAL A N 1
ATOM 3284 C CA . VAL A 1 409 ? 15.531 48.25 15.383 1 97.94 409 VAL A CA 1
ATOM 3285 C C . VAL A 1 409 ? 15.977 48.344 16.844 1 97.94 409 VAL A C 1
ATOM 3287 O O . VAL A 1 409 ? 17.156 48.531 17.125 1 97.94 409 VAL A O 1
ATOM 3290 N N . PRO A 1 410 ? 15.008 48.25 17.797 1 97.5 410 PRO A N 1
ATOM 3291 C CA . PRO A 1 410 ? 15.422 48.031 19.188 1 97.5 410 PRO A CA 1
ATOM 3292 C C . PRO A 1 410 ? 15.945 46.625 19.438 1 97.5 410 PRO A C 1
ATOM 3294 O O . PRO A 1 410 ? 15.242 45.656 19.172 1 97.5 410 PRO A O 1
ATOM 3297 N N . ILE A 1 411 ? 17.109 46.5 19.953 1 97.44 411 ILE A N 1
ATOM 3298 C CA . ILE A 1 411 ? 17.734 45.188 20.141 1 97.44 411 ILE A CA 1
ATOM 3299 C C . ILE A 1 411 ? 17.844 44.875 21.625 1 97.44 411 ILE A C 1
ATOM 3301 O O . ILE A 1 411 ? 18.594 45.531 22.359 1 97.44 411 ILE A O 1
ATOM 3305 N N . THR A 1 412 ? 17.031 43.969 22.094 1 95.94 412 THR A N 1
ATOM 3306 C CA . THR A 1 412 ? 17.234 43.375 23.422 1 95.94 412 THR A CA 1
ATOM 3307 C C . THR A 1 412 ? 18.219 42.219 23.375 1 95.94 412 THR A C 1
ATOM 3309 O O . THR A 1 412 ? 18.234 41.469 22.406 1 95.94 412 THR A O 1
ATOM 3312 N N . TRP A 1 413 ? 19.078 42.125 24.312 1 95.56 413 TRP A N 1
ATOM 3313 C CA . TRP A 1 413 ? 20.109 41.094 24.234 1 95.56 413 TRP A CA 1
ATOM 3314 C C . TRP A 1 413 ? 20.609 40.719 25.625 1 95.56 413 TRP A C 1
ATOM 3316 O O . TRP A 1 413 ? 20.328 41.406 26.609 1 95.56 413 TRP A O 1
ATOM 3326 N N . VAL A 1 414 ? 21.156 39.562 25.734 1 95.31 414 VAL A N 1
ATOM 3327 C CA . VAL A 1 414 ? 21.672 39 26.969 1 95.31 414 VAL A CA 1
ATOM 3328 C C . VAL A 1 414 ? 23.125 38.594 26.766 1 95.31 414 VAL A C 1
ATOM 3330 O O . VAL A 1 414 ? 23.5 38.094 25.703 1 95.31 414 VAL A O 1
ATOM 3333 N N . ARG A 1 415 ? 23.953 38.844 27.734 1 95.06 415 ARG A N 1
ATOM 3334 C CA . ARG A 1 415 ? 25.328 38.375 27.781 1 95.06 415 ARG A CA 1
ATOM 3335 C C . ARG A 1 415 ? 25.547 37.469 28.984 1 95.06 415 ARG A C 1
ATOM 3337 O O . ARG A 1 415 ? 25.344 37.906 30.125 1 95.06 415 ARG A O 1
ATOM 3344 N N . ASN A 1 416 ? 25.891 36.25 28.797 1 94.62 416 ASN A N 1
ATOM 3345 C CA . ASN A 1 416 ? 26.188 35.25 29.828 1 94.62 416 ASN A CA 1
ATOM 3346 C C . ASN A 1 416 ? 25.062 35.188 30.875 1 94.62 416 ASN A C 1
ATOM 3348 O O . ASN A 1 416 ? 25.328 35.125 32.062 1 94.62 416 ASN A O 1
ATOM 3352 N N . GLY A 1 417 ? 23.828 35.312 30.406 1 91.19 417 GLY A N 1
ATOM 3353 C CA . GLY A 1 417 ? 22.688 35.125 31.266 1 91.19 417 GLY A CA 1
ATOM 3354 C C . GLY A 1 417 ? 22.172 36.406 31.875 1 91.19 417 GLY A C 1
ATOM 3355 O O . GLY A 1 417 ? 21.094 36.438 32.469 1 91.19 417 GLY A O 1
ATOM 3356 N N . SER A 1 418 ? 22.891 37.469 31.641 1 93.81 418 SER A N 1
ATOM 3357 C CA . SER A 1 418 ? 22.5 38.781 32.219 1 93.81 418 SER A CA 1
ATOM 3358 C C . SER A 1 418 ? 21.906 39.688 31.141 1 93.81 418 SER A C 1
ATOM 3360 O O . SER A 1 418 ? 22.547 39.938 30.109 1 93.81 418 SER A O 1
ATOM 3362 N N . SER A 1 419 ? 20.719 40.156 31.391 1 93.56 419 SER A N 1
ATOM 3363 C CA . SER A 1 419 ? 20.094 41.094 30.469 1 93.56 419 SER A CA 1
ATOM 3364 C C . SER A 1 419 ? 20.875 42.406 30.375 1 93.56 419 SER A C 1
ATOM 3366 O O . SER A 1 419 ? 21.375 42.906 31.391 1 93.56 419 SER A O 1
ATOM 3368 N N . GLN A 1 420 ? 20.984 42.969 29.188 1 95 420 GLN A N 1
ATOM 3369 C CA . GLN A 1 420 ? 21.719 44.219 28.922 1 95 420 GLN A CA 1
ATOM 3370 C C . GLN A 1 420 ? 20.781 45.344 28.5 1 95 420 GLN A C 1
ATOM 3372 O O . GLN A 1 420 ? 19.641 45.062 28.109 1 95 420 GLN A O 1
ATOM 3377 N N . PRO A 1 421 ? 21.234 46.562 28.656 1 93.69 421 PRO A N 1
ATOM 3378 C CA . PRO A 1 421 ? 20.391 47.656 28.172 1 93.69 421 PRO A CA 1
ATOM 3379 C C . PRO A 1 421 ? 20.125 47.594 26.672 1 93.69 421 PRO A C 1
ATOM 3381 O O . PRO A 1 421 ? 21.016 47.188 25.906 1 93.69 421 PRO A O 1
ATOM 3384 N N . ILE A 1 422 ? 18.969 48.031 26.297 1 95.12 422 ILE A N 1
ATOM 3385 C CA . ILE A 1 422 ? 18.562 48 24.906 1 95.12 422 ILE A CA 1
ATOM 3386 C C . ILE A 1 422 ? 19.531 48.844 24.078 1 95.12 422 ILE A C 1
ATOM 3388 O O . ILE A 1 422 ? 19.953 49.906 24.516 1 95.12 422 ILE A O 1
ATOM 3392 N N . VAL A 1 423 ? 19.922 48.375 22.906 1 96.31 423 VAL A N 1
ATOM 3393 C CA . VAL A 1 423 ? 20.688 49.156 21.922 1 96.31 423 VAL A CA 1
ATOM 3394 C C . VAL A 1 423 ? 19.859 49.312 20.641 1 96.31 423 VAL A C 1
ATOM 3396 O O . VAL A 1 423 ? 18.906 48.562 20.422 1 96.31 423 VAL A O 1
ATOM 3399 N N . TRP A 1 424 ? 20.203 50.344 19.828 1 97.44 424 TRP A N 1
ATOM 3400 C CA . TRP A 1 424 ? 19.406 50.656 18.641 1 97.44 424 TRP A CA 1
ATOM 3401 C C . TRP A 1 424 ? 20.25 50.531 17.375 1 97.44 424 TRP A C 1
ATOM 3403 O O . TRP A 1 424 ? 21.375 51.062 17.297 1 97.44 424 TRP A O 1
ATOM 3413 N N . LEU A 1 425 ? 19.812 49.719 16.438 1 97.81 425 LEU A N 1
ATOM 3414 C CA . LEU A 1 425 ? 20.375 49.688 15.094 1 97.81 425 LEU A CA 1
ATOM 3415 C C . LEU A 1 425 ? 19.609 50.625 14.164 1 97.81 425 LEU A C 1
ATOM 3417 O O . LEU A 1 425 ? 18.531 50.281 13.688 1 97.81 425 LEU A O 1
ATOM 3421 N N . ASP A 1 426 ? 20.141 51.75 13.859 1 94.69 426 ASP A N 1
ATOM 3422 C CA . ASP A 1 426 ? 19.438 52.781 13.086 1 94.69 426 ASP A CA 1
ATOM 3423 C C . ASP A 1 426 ? 20.062 52.938 11.703 1 94.69 426 ASP A C 1
ATOM 3425 O O . ASP A 1 426 ? 19.703 53.875 10.969 1 94.69 426 ASP A O 1
ATOM 3429 N N . GLU A 1 427 ? 21.047 52.062 11.445 1 93.81 427 GLU A N 1
ATOM 3430 C CA . GLU A 1 427 ? 21.703 52 10.141 1 93.81 427 GLU A CA 1
ATOM 3431 C C . GLU A 1 427 ? 21.734 50.594 9.578 1 93.81 427 GLU A C 1
ATOM 3433 O O . GLU A 1 427 ? 21.219 49.656 10.203 1 93.81 427 GLU A O 1
ATOM 3438 N N . THR A 1 428 ? 22.234 50.531 8.367 1 93.88 428 THR A N 1
ATOM 3439 C CA . THR A 1 428 ? 22.328 49.219 7.734 1 93.88 428 THR A CA 1
ATOM 3440 C C . THR A 1 428 ? 23.25 48.281 8.523 1 93.88 428 THR A C 1
ATOM 3442 O O . THR A 1 428 ? 23.031 47.094 8.578 1 93.88 428 THR A O 1
ATOM 3445 N N . SER A 1 429 ? 24.266 48.875 9.016 1 95.94 429 SER A N 1
ATOM 3446 C CA . SER A 1 429 ? 25.219 48.156 9.82 1 95.94 429 SER A CA 1
ATOM 3447 C C . SER A 1 429 ? 25.812 49.031 10.922 1 95.94 429 SER A C 1
ATOM 3449 O O . SER A 1 429 ? 26.031 50.219 10.711 1 95.94 429 SER A O 1
ATOM 3451 N N . LYS A 1 430 ? 25.984 48.469 12.094 1 97.25 430 LYS A N 1
ATOM 3452 C CA . LYS A 1 430 ? 26.516 49.188 13.219 1 97.25 430 LYS A CA 1
ATOM 3453 C C . LYS A 1 430 ? 27.344 48.281 14.133 1 97.25 430 LYS A C 1
ATOM 3455 O O . LYS A 1 430 ? 26.984 47.125 14.344 1 97.25 430 LYS A O 1
ATOM 3460 N N . MET A 1 431 ? 28.469 48.844 14.609 1 96.88 431 MET A N 1
ATOM 3461 C CA . MET A 1 431 ? 29.312 48.094 15.531 1 96.88 431 MET A CA 1
ATOM 3462 C C . MET A 1 431 ? 28.938 48.406 16.984 1 96.88 431 MET A C 1
ATOM 3464 O O . MET A 1 431 ? 28.75 49.562 17.344 1 96.88 431 MET A O 1
ATOM 3468 N N . PHE A 1 432 ? 28.766 47.375 17.719 1 97.25 432 PHE A N 1
ATOM 3469 C CA . PHE A 1 432 ? 28.547 47.438 19.172 1 97.25 432 PHE A CA 1
ATOM 3470 C C . PHE A 1 432 ? 29.688 46.781 19.922 1 97.25 432 PHE A C 1
ATOM 3472 O O . PHE A 1 432 ? 29.656 45.562 20.188 1 97.25 432 PHE A O 1
ATOM 3479 N N . PRO A 1 433 ? 30.609 47.531 20.406 1 95.12 433 PRO A N 1
ATOM 3480 C CA . PRO A 1 433 ? 31.797 46.969 21.031 1 95.12 433 PRO A CA 1
ATOM 3481 C C . PRO A 1 433 ? 31.469 46.062 22.219 1 95.12 433 PRO A C 1
ATOM 3483 O O . PRO A 1 433 ? 32.188 45.094 22.484 1 95.12 433 PRO A O 1
ATOM 3486 N N . GLU A 1 434 ? 30.422 46.375 22.875 1 94.5 434 GLU A N 1
ATOM 3487 C CA . GLU A 1 434 ? 30.031 45.594 24.047 1 94.5 434 GLU A CA 1
ATOM 3488 C C . GLU A 1 434 ? 29.531 44.219 23.656 1 94.5 434 GLU A C 1
ATOM 3490 O O . GLU A 1 434 ? 29.422 43.312 24.5 1 94.5 434 GLU A O 1
ATOM 3495 N N . MET A 1 435 ? 29.328 43.938 22.375 1 95.31 435 MET A N 1
ATOM 3496 C CA . MET A 1 435 ? 28.797 42.656 21.922 1 95.31 435 MET A CA 1
ATOM 3497 C C . MET A 1 435 ? 29.906 41.781 21.328 1 95.31 435 MET A C 1
ATOM 3499 O O . MET A 1 435 ? 29.641 40.688 20.859 1 95.31 435 MET A O 1
ATOM 3503 N N . GLN A 1 436 ? 31.094 42.344 21.344 1 94.5 436 GLN A N 1
ATOM 3504 C CA . GLN A 1 436 ? 32.219 41.5 20.922 1 94.5 436 GLN A CA 1
ATOM 3505 C C . GLN A 1 436 ? 32.469 40.375 21.922 1 94.5 436 GLN A C 1
ATOM 3507 O O . GLN A 1 436 ? 32.531 40.594 23.125 1 94.5 436 GLN A O 1
ATOM 3512 N N . ILE A 1 437 ? 32.531 39.156 21.438 1 92 437 ILE A N 1
ATOM 3513 C CA . ILE A 1 437 ? 32.656 38.031 22.328 1 92 437 ILE A CA 1
ATOM 3514 C C . ILE A 1 437 ? 34.125 37.531 22.312 1 92 437 ILE A C 1
ATOM 3516 O O . ILE A 1 437 ? 34.812 37.656 21.297 1 92 437 ILE A O 1
ATOM 3520 N N . SER A 1 438 ? 34.531 37.031 23.391 1 88.25 438 SER A N 1
ATOM 3521 C CA . SER A 1 438 ? 35.875 36.438 23.516 1 88.25 438 SER A CA 1
ATOM 3522 C C . SER A 1 438 ? 35.875 35 22.984 1 88.25 438 SER A C 1
ATOM 3524 O O . SER A 1 438 ? 34.844 34.469 22.594 1 88.25 438 SER A O 1
ATOM 3526 N N . SER A 1 439 ? 37.156 34.438 22.984 1 84.44 439 SER A N 1
ATOM 3527 C CA . SER A 1 439 ? 37.312 33.062 22.5 1 84.44 439 SER A CA 1
ATOM 3528 C C . SER A 1 439 ? 36.844 32.062 23.531 1 84.44 439 SER A C 1
ATOM 3530 O O . SER A 1 439 ? 36.656 30.875 23.219 1 84.44 439 SER A O 1
ATOM 3532 N N . SER A 1 440 ? 36.406 32.531 24.656 1 84.31 440 SER A N 1
ATOM 3533 C CA . SER A 1 440 ? 35.969 31.641 25.719 1 84.31 440 SER A CA 1
ATOM 3534 C C . SER A 1 440 ? 34.594 31.062 25.391 1 84.31 440 SER A C 1
ATOM 3536 O O . SER A 1 440 ? 33.719 31.766 24.922 1 84.31 440 SER A O 1
ATOM 3538 N N . GLU A 1 441 ? 34.438 29.75 25.719 1 80.19 441 GLU A N 1
ATOM 3539 C CA . GLU A 1 441 ? 33.188 29.062 25.484 1 80.19 441 GLU A CA 1
ATOM 3540 C C . GLU A 1 441 ? 32.094 29.547 26.422 1 80.19 441 GLU A C 1
ATOM 3542 O O . GLU A 1 441 ? 30.906 29.344 26.172 1 80.19 441 GLU A O 1
ATOM 3547 N N . HIS A 1 442 ? 32.5 30.234 27.422 1 85.62 442 HIS A N 1
ATOM 3548 C CA . HIS A 1 442 ? 31.547 30.688 28.422 1 85.62 442 HIS A CA 1
ATOM 3549 C C . HIS A 1 442 ? 31.031 32.094 28.094 1 85.62 442 HIS A C 1
ATOM 3551 O O . HIS A 1 442 ? 30.094 32.562 28.734 1 85.62 442 HIS A O 1
ATOM 3557 N N . ASP A 1 443 ? 31.688 32.688 27.141 1 93.38 443 ASP A N 1
ATOM 3558 C CA . ASP A 1 443 ? 31.25 34.031 26.719 1 93.38 443 ASP A CA 1
ATOM 3559 C C . ASP A 1 443 ? 30.281 33.938 25.547 1 93.38 443 ASP A C 1
ATOM 3561 O O . ASP A 1 443 ? 30.656 33.531 24.438 1 93.38 443 ASP A O 1
ATOM 3565 N N . TRP A 1 444 ? 29.016 34.25 25.812 1 94.06 444 TRP A N 1
ATOM 3566 C CA . TRP A 1 444 ? 28 34.125 24.75 1 94.06 444 TRP A CA 1
ATOM 3567 C C . TRP A 1 444 ? 27 35.281 24.844 1 94.06 444 TRP A C 1
ATOM 3569 O O . TRP A 1 444 ? 26.844 35.906 25.891 1 94.06 444 TRP A O 1
ATOM 3579 N N . ILE A 1 445 ? 26.375 35.594 23.719 1 94.88 445 ILE A N 1
ATOM 3580 C CA . ILE A 1 445 ? 25.359 36.625 23.578 1 94.88 445 ILE A CA 1
ATOM 3581 C C . ILE A 1 445 ? 24.141 36.031 22.875 1 94.88 445 ILE A C 1
ATOM 3583 O O . ILE A 1 445 ? 24.266 35.219 21.984 1 94.88 445 ILE A O 1
ATOM 3587 N N . LEU A 1 446 ? 22.969 36.406 23.375 1 95.44 446 LEU A N 1
ATOM 3588 C CA . LEU A 1 446 ? 21.719 36.094 22.703 1 95.44 446 LEU A CA 1
ATOM 3589 C C . LEU A 1 446 ? 20.953 37.375 22.391 1 95.44 446 LEU A C 1
ATOM 3591 O O . LEU A 1 446 ? 20.797 38.25 23.266 1 95.44 446 LEU A O 1
ATOM 3595 N N . LEU A 1 447 ? 20.562 37.5 21.141 1 96.5 447 LEU A N 1
ATOM 3596 C CA . LEU A 1 447 ? 19.797 38.656 20.734 1 96.5 447 LEU A CA 1
ATOM 3597 C C . LEU A 1 447 ? 18.297 38.375 20.781 1 96.5 447 LEU A C 1
ATOM 3599 O O . LEU A 1 447 ? 17.891 37.219 20.703 1 96.5 447 LEU A O 1
ATOM 3603 N N . ASN A 1 448 ? 17.453 39.5 20.922 1 95.69 448 ASN A N 1
ATOM 3604 C CA . ASN A 1 448 ? 15.984 39.5 20.953 1 95.69 448 ASN A CA 1
ATOM 3605 C C . ASN A 1 448 ? 15.453 38.688 22.125 1 95.69 448 ASN A C 1
ATOM 3607 O O . ASN A 1 448 ? 14.602 37.812 21.953 1 95.69 448 ASN A O 1
ATOM 3611 N N . MET A 1 449 ? 16.047 38.938 23.172 1 89.56 449 MET A N 1
ATOM 3612 C CA . MET A 1 449 ? 15.633 38.25 24.406 1 89.56 449 MET A CA 1
ATOM 3613 C C . MET A 1 449 ? 14.133 38.438 24.625 1 89.56 449 MET A C 1
ATOM 3615 O O . MET A 1 449 ? 13.594 39.531 24.469 1 89.56 449 MET A O 1
ATOM 3619 N N . ASN A 1 450 ? 13.438 37.281 24.922 1 85.81 450 ASN A N 1
ATOM 3620 C CA . ASN A 1 450 ? 12.008 37.219 25.203 1 85.81 450 ASN A CA 1
ATOM 3621 C C . ASN A 1 450 ? 11.18 37.656 23.984 1 85.81 450 ASN A C 1
ATOM 3623 O O . ASN A 1 450 ? 10 37.969 24.125 1 85.81 450 ASN A O 1
ATOM 3627 N N . LEU A 1 451 ? 11.828 37.844 22.859 1 90.75 451 LEU A N 1
ATOM 3628 C CA . LEU A 1 451 ? 11.203 38.094 21.562 1 90.75 451 LEU A CA 1
ATOM 3629 C C . LEU A 1 451 ? 10.414 39.406 21.594 1 90.75 451 LEU A C 1
ATOM 3631 O O . LEU A 1 451 ? 9.242 39.438 21.219 1 90.75 451 LEU A O 1
ATOM 3635 N N . SER A 1 452 ? 11.086 40.344 22.094 1 90.94 452 SER A N 1
ATOM 3636 C CA . SER A 1 452 ? 10.461 41.656 22.188 1 90.94 452 SER A CA 1
ATOM 3637 C C . SER A 1 452 ? 10.438 42.344 20.844 1 90.94 452 SER A C 1
ATOM 3639 O O . SER A 1 452 ? 9.641 43.25 20.625 1 90.94 452 SER A O 1
ATOM 3641 N N . GLY A 1 453 ? 11.281 41.938 19.984 1 94.38 453 GLY A N 1
ATOM 3642 C CA . GLY A 1 453 ? 11.383 42.562 18.672 1 94.38 453 GLY A CA 1
ATOM 3643 C C . GLY A 1 453 ? 10.734 41.75 17.562 1 94.38 453 GLY A C 1
ATOM 3644 O O . GLY A 1 453 ? 10.562 40.531 17.703 1 94.38 453 GLY A O 1
ATOM 3645 N N . TYR A 1 454 ? 10.344 42.406 16.484 1 95.44 454 TYR A N 1
ATOM 3646 C CA . TYR A 1 454 ? 9.727 41.812 15.312 1 95.44 454 TYR A CA 1
ATOM 3647 C C . TYR A 1 454 ? 10.75 41.625 14.195 1 95.44 454 TYR A C 1
ATOM 3649 O O . TYR A 1 454 ? 10.695 42.312 13.18 1 95.44 454 TYR A O 1
ATOM 3657 N N . TYR A 1 455 ? 11.672 40.75 14.336 1 95.38 455 TYR A N 1
ATOM 3658 C CA . TYR A 1 455 ? 12.719 40.438 13.359 1 95.38 455 TYR A CA 1
ATOM 3659 C C . TYR A 1 455 ? 13.305 39.062 13.594 1 95.38 455 TYR A C 1
ATOM 3661 O O . TYR A 1 455 ? 13.039 38.438 14.617 1 95.38 455 TYR A O 1
ATOM 3669 N N . ARG A 1 456 ? 14.031 38.531 12.672 1 94.88 456 ARG A N 1
ATOM 3670 C CA . ARG A 1 456 ? 14.781 37.312 12.812 1 94.88 456 ARG A CA 1
ATOM 3671 C C . ARG A 1 456 ? 16.266 37.562 13.016 1 94.88 456 ARG A C 1
ATOM 3673 O O . ARG A 1 456 ? 16.766 38.625 12.625 1 94.88 456 ARG A O 1
ATOM 3680 N N . VAL A 1 457 ? 16.922 36.688 13.648 1 96.5 457 VAL A N 1
ATOM 3681 C CA . VAL A 1 457 ? 18.344 36.844 13.906 1 96.5 457 VAL A CA 1
ATOM 3682 C C . VAL A 1 457 ? 19.125 35.75 13.172 1 96.5 457 VAL A C 1
ATOM 3684 O O . VAL A 1 457 ? 18.812 34.562 13.289 1 96.5 457 VAL A O 1
ATOM 3687 N N . ASN A 1 458 ? 20.062 36.156 12.383 1 96.12 458 ASN A N 1
ATOM 3688 C CA . ASN A 1 458 ? 20.953 35.281 11.648 1 96.12 458 ASN A CA 1
ATOM 3689 C C . ASN A 1 458 ? 22.328 35.219 12.297 1 96.12 458 ASN A C 1
ATOM 3691 O O . ASN A 1 458 ? 23.125 36.156 12.188 1 96.12 458 ASN A O 1
ATOM 3695 N N . TYR A 1 459 ? 22.562 34.125 13.023 1 94.75 459 TYR A N 1
ATOM 3696 C CA . TYR A 1 459 ? 23.891 33.875 13.555 1 94.75 459 TYR A CA 1
ATOM 3697 C C . TYR A 1 459 ? 24.734 33.094 12.547 1 94.75 459 TYR A C 1
ATOM 3699 O O . TYR A 1 459 ? 24.203 32.25 11.82 1 94.75 459 TYR A O 1
ATOM 3707 N N . ASN A 1 460 ? 26 33.406 12.461 1 88.5 460 ASN A N 1
ATOM 3708 C CA . ASN A 1 460 ? 26.812 32.594 11.562 1 88.5 460 ASN A CA 1
ATOM 3709 C C . ASN A 1 460 ? 26.953 31.172 12.07 1 88.5 460 ASN A C 1
ATOM 3711 O O . ASN A 1 460 ? 26.688 30.891 13.242 1 88.5 460 ASN A O 1
ATOM 3715 N N . SER A 1 461 ? 27.422 30.297 11.266 1 89.75 461 SER A N 1
ATOM 3716 C CA . SER A 1 461 ? 27.422 28.859 11.531 1 89.75 461 SER A CA 1
ATOM 3717 C C . SER A 1 461 ? 28.297 28.531 12.734 1 89.75 461 SER A C 1
ATOM 3719 O O . SER A 1 461 ? 27.953 27.672 13.547 1 89.75 461 SER A O 1
ATOM 3721 N N . SER A 1 462 ? 29.422 29.203 12.805 1 89.75 462 SER A N 1
ATOM 3722 C CA . SER A 1 462 ? 30.344 28.938 13.906 1 89.75 462 SER A CA 1
ATOM 3723 C C . SER A 1 462 ? 29.734 29.328 15.242 1 89.75 462 SER A C 1
ATOM 3725 O O . SER A 1 462 ? 29.875 28.594 16.234 1 89.75 462 SER A O 1
ATOM 3727 N N . TYR A 1 463 ? 29.156 30.438 15.297 1 93 463 TYR A N 1
ATOM 3728 C CA . TYR A 1 463 ? 28.531 30.875 16.547 1 93 463 TYR A CA 1
ATOM 3729 C C . TYR A 1 463 ? 27.312 30.016 16.875 1 93 463 TYR A C 1
ATOM 3731 O O . TYR A 1 463 ? 27.047 29.734 18.047 1 93 463 TYR A O 1
ATOM 3739 N N . LEU A 1 464 ? 26.547 29.641 15.906 1 93.38 464 LEU A N 1
ATOM 3740 C CA . LEU A 1 464 ? 25.422 28.75 16.125 1 93.38 464 LEU A CA 1
ATOM 3741 C C . LEU A 1 464 ? 25.875 27.422 16.766 1 93.38 464 LEU A C 1
ATOM 3743 O O . LEU A 1 464 ? 25.156 26.844 17.562 1 93.38 464 LEU A O 1
ATOM 3747 N N . LYS A 1 465 ? 26.984 26.984 16.312 1 92.25 465 LYS A N 1
ATOM 3748 C CA . LYS A 1 465 ? 27.547 25.766 16.906 1 92.25 465 LYS A CA 1
ATOM 3749 C C . LYS A 1 465 ? 27.828 25.969 18.406 1 92.25 465 LYS A C 1
ATOM 3751 O O . LYS A 1 465 ? 27.625 25.062 19.203 1 92.25 465 LYS A O 1
ATOM 3756 N N . ARG A 1 466 ? 28.312 27.141 18.688 1 92.88 466 ARG A N 1
ATOM 3757 C CA . ARG A 1 466 ? 28.547 27.469 20.094 1 92.88 466 ARG A CA 1
ATOM 3758 C C . ARG A 1 466 ? 27.234 27.469 20.875 1 92.88 466 ARG A C 1
ATOM 3760 O O . ARG A 1 466 ? 27.172 26.938 21.984 1 92.88 466 ARG A O 1
ATOM 3767 N N . ILE A 1 467 ? 26.25 28.094 20.359 1 94.56 467 ILE A N 1
ATOM 3768 C CA . ILE A 1 467 ? 24.922 28.109 20.969 1 94.56 467 ILE A CA 1
ATOM 3769 C C . ILE A 1 467 ? 24.438 26.672 21.156 1 94.56 467 ILE A C 1
ATOM 3771 O O . ILE A 1 467 ? 23.875 26.328 22.203 1 94.56 467 ILE A O 1
ATOM 3775 N N . GLY A 1 468 ? 24.641 25.828 20.125 1 94.94 468 GLY A N 1
ATOM 3776 C CA . GLY A 1 468 ? 24.25 24.438 20.188 1 94.94 468 GLY A CA 1
ATOM 3777 C C . GLY A 1 468 ? 24.922 23.688 21.328 1 94.94 468 GLY A C 1
ATOM 3778 O O . GLY A 1 468 ? 24.266 22.891 22.016 1 94.94 468 GLY A O 1
ATOM 3779 N N . LYS A 1 469 ? 26.109 23.969 21.531 1 94.38 469 LYS A N 1
ATOM 3780 C CA . LYS A 1 469 ? 26.844 23.328 22.625 1 94.38 469 LYS A CA 1
ATOM 3781 C C . LYS A 1 469 ? 26.297 23.75 23.984 1 94.38 469 LYS A C 1
ATOM 3783 O O . LYS A 1 469 ? 26.234 22.938 24.906 1 94.38 469 LYS A O 1
ATOM 3788 N N . LEU A 1 470 ? 26 25.016 24.078 1 94.75 470 LEU A N 1
ATOM 3789 C CA . LEU A 1 470 ? 25.391 25.516 25.312 1 94.75 470 LEU A CA 1
ATOM 3790 C C . LEU A 1 470 ? 24.078 24.766 25.594 1 94.75 470 LEU A C 1
ATOM 3792 O O . LEU A 1 470 ? 23.828 24.375 26.734 1 94.75 470 LEU A O 1
ATOM 3796 N N . LEU A 1 471 ? 23.328 24.562 24.594 1 96.19 471 LEU A N 1
ATOM 3797 C CA . LEU A 1 471 ? 22.062 23.859 24.734 1 96.19 471 LEU A CA 1
ATOM 3798 C C . LEU A 1 471 ? 22.266 22.391 25.062 1 96.19 471 LEU A C 1
ATOM 3800 O O . LEU A 1 471 ? 21.5 21.812 25.828 1 96.19 471 LEU A O 1
ATOM 3804 N N . GLU A 1 472 ? 23.219 21.766 24.484 1 94.75 472 GLU A N 1
ATOM 3805 C CA . GLU A 1 472 ? 23.531 20.375 24.781 1 94.75 472 GLU A CA 1
ATOM 3806 C C . GLU A 1 472 ? 23.906 20.203 26.25 1 94.75 472 GLU A C 1
ATOM 3808 O O . GLU A 1 472 ? 23.641 19.156 26.844 1 94.75 472 GLU A O 1
ATOM 3813 N N . ASN A 1 473 ? 24.531 21.234 26.688 1 94.38 473 ASN A N 1
ATOM 3814 C CA . ASN A 1 473 ? 24.922 21.188 28.094 1 94.38 473 ASN A CA 1
ATOM 3815 C C . ASN A 1 473 ? 23.734 21.406 29.016 1 94.38 473 ASN A C 1
ATOM 3817 O O . ASN A 1 473 ? 23.547 20.688 30 1 94.38 473 ASN A O 1
ATOM 3821 N N . ASN A 1 474 ? 22.984 22.469 28.719 1 95.06 474 ASN A N 1
ATOM 3822 C CA . ASN A 1 474 ? 21.781 22.797 29.484 1 95.06 474 ASN A CA 1
ATOM 3823 C C . ASN A 1 474 ? 20.797 23.625 28.672 1 95.06 474 ASN A C 1
ATOM 3825 O O . ASN A 1 474 ? 20.953 24.844 28.578 1 95.06 474 ASN A O 1
ATOM 3829 N N . PRO A 1 475 ? 19.734 23.016 28.234 1 95.12 475 PRO A N 1
ATOM 3830 C CA . PRO A 1 475 ? 18.797 23.781 27.422 1 95.12 475 PRO A CA 1
ATOM 3831 C C . PRO A 1 475 ? 18.203 24.969 28.172 1 95.12 475 PRO A C 1
ATOM 3833 O O . PRO A 1 475 ? 17.812 25.969 27.562 1 95.12 475 PRO A O 1
ATOM 3836 N N . GLU A 1 476 ? 18.188 24.953 29.5 1 92.81 476 GLU A N 1
ATOM 3837 C CA . GLU A 1 476 ? 17.5 25.953 30.312 1 92.81 476 GLU A CA 1
ATOM 3838 C C . GLU A 1 476 ? 18.359 27.219 30.453 1 92.81 476 GLU A C 1
ATOM 3840 O O . GLU A 1 476 ? 17.938 28.188 31.078 1 92.81 476 GLU A O 1
ATOM 3845 N N . VAL A 1 477 ? 19.516 27.141 29.797 1 93.12 477 VAL A N 1
ATOM 3846 C CA . VAL A 1 477 ? 20.344 28.359 29.766 1 93.12 477 VAL A CA 1
ATOM 3847 C C . VAL A 1 477 ? 19.578 29.469 29.047 1 93.12 477 VAL A C 1
ATOM 3849 O O . VAL A 1 477 ? 19.766 30.656 29.359 1 93.12 477 VAL A O 1
ATOM 3852 N N . PHE A 1 478 ? 18.719 29.078 28.141 1 93.06 478 PHE A N 1
ATOM 3853 C CA . PHE A 1 478 ? 17.859 30.016 27.422 1 93.06 478 PHE A CA 1
ATOM 3854 C C . PHE A 1 478 ? 16.391 29.781 27.781 1 93.06 478 PHE A C 1
ATOM 3856 O O . PHE A 1 478 ? 15.961 28.641 27.953 1 93.06 478 PHE A O 1
ATOM 3863 N N . PRO A 1 479 ? 15.602 30.906 27.938 1 90.31 479 PRO A N 1
ATOM 3864 C CA . PRO A 1 479 ? 14.156 30.719 28.094 1 90.31 479 PRO A CA 1
ATOM 3865 C C . PRO A 1 479 ? 13.523 29.938 26.953 1 90.31 479 PRO A C 1
ATOM 3867 O O . PRO A 1 479 ? 14.07 29.906 25.844 1 90.31 479 PRO A O 1
ATOM 3870 N N . VAL A 1 480 ? 12.422 29.297 27.172 1 91.62 480 VAL A N 1
ATOM 3871 C CA . VAL A 1 480 ? 11.758 28.438 26.203 1 91.62 480 VAL A CA 1
ATOM 3872 C C . VAL A 1 480 ? 11.477 29.203 24.922 1 91.62 480 VAL A C 1
ATOM 3874 O O . VAL A 1 480 ? 11.68 28.688 23.828 1 91.62 480 VAL A O 1
ATOM 3877 N N . VAL A 1 481 ? 11.016 30.453 25.016 1 91.06 481 VAL A N 1
ATOM 3878 C CA . VAL A 1 481 ? 10.625 31.234 23.859 1 91.06 481 VAL A CA 1
ATOM 3879 C C . VAL A 1 481 ? 11.836 31.484 22.969 1 91.06 481 VAL A C 1
ATOM 3881 O O . VAL A 1 481 ? 11.719 31.562 21.734 1 91.06 481 VAL A O 1
ATOM 3884 N N . ASN A 1 482 ? 13 31.641 23.594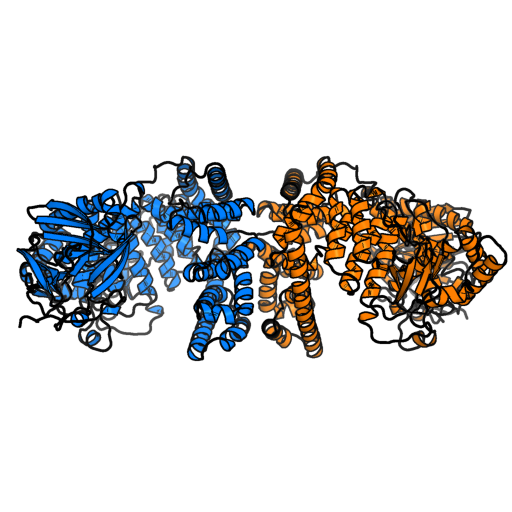 1 93.38 482 ASN A N 1
ATOM 3885 C CA . ASN A 1 482 ? 14.211 31.875 22.797 1 93.38 482 ASN A CA 1
ATOM 3886 C C . ASN A 1 482 ? 14.711 30.578 22.156 1 93.38 482 ASN A C 1
ATOM 3888 O O . ASN A 1 482 ? 15.297 30.609 21.078 1 93.38 482 ASN A O 1
ATOM 3892 N N . ARG A 1 483 ? 14.531 29.422 22.844 1 94.5 483 ARG A N 1
ATOM 3893 C CA . ARG A 1 483 ? 14.844 28.156 22.203 1 94.5 483 ARG A CA 1
ATOM 3894 C C . ARG A 1 483 ? 13.945 27.922 20.984 1 94.5 483 ARG A C 1
ATOM 3896 O O . ARG A 1 483 ? 14.414 27.453 19.953 1 94.5 483 ARG A O 1
ATOM 3903 N N . LEU A 1 484 ? 12.688 28.344 21.125 1 92.81 484 LEU A N 1
ATOM 3904 C CA . LEU A 1 484 ? 11.75 28.281 20.016 1 92.81 484 LEU A CA 1
ATOM 3905 C C . LEU A 1 484 ? 12.211 29.156 18.859 1 92.81 484 LEU A C 1
ATOM 3907 O O . LEU A 1 484 ? 12.219 28.734 17.703 1 92.81 484 LEU A O 1
ATOM 3911 N N . GLN A 1 485 ? 12.578 30.297 19.172 1 91.56 485 GLN A N 1
ATOM 3912 C CA . GLN A 1 485 ? 13.039 31.25 18.172 1 91.56 485 GLN A CA 1
ATOM 3913 C C . GLN A 1 485 ? 14.281 30.75 17.453 1 91.56 485 GLN A C 1
ATOM 3915 O O . GLN A 1 485 ? 14.391 30.875 16.234 1 91.56 485 GLN A O 1
ATOM 3920 N N . LEU A 1 486 ? 15.219 30.234 18.25 1 94.94 486 LEU A N 1
ATOM 3921 C CA . LEU A 1 486 ? 16.469 29.75 17.688 1 94.94 486 LEU A CA 1
ATOM 3922 C C . LEU A 1 486 ? 16.203 28.672 16.641 1 94.94 486 LEU A C 1
ATOM 3924 O O . LEU A 1 486 ? 16.75 28.734 15.531 1 94.94 486 LEU A O 1
ATOM 3928 N N . ILE A 1 487 ? 15.328 27.766 16.938 1 94.88 487 ILE A N 1
ATOM 3929 C CA . ILE A 1 487 ? 15.016 26.656 16.031 1 94.88 487 ILE A CA 1
ATOM 3930 C C . ILE A 1 487 ? 14.234 27.172 14.836 1 94.88 487 ILE A C 1
ATOM 3932 O O . ILE A 1 487 ? 14.578 26.875 13.688 1 94.88 487 ILE A O 1
ATOM 3936 N N . ASP A 1 488 ? 13.242 27.953 15.047 1 93.19 488 ASP A N 1
ATOM 3937 C CA . ASP A 1 488 ? 12.391 28.469 13.977 1 93.19 488 ASP A CA 1
ATOM 3938 C C . ASP A 1 488 ? 13.195 29.344 13.016 1 93.19 488 ASP A C 1
ATOM 3940 O O . ASP A 1 488 ? 13.039 29.25 11.797 1 93.19 488 ASP A O 1
ATOM 3944 N N . ASP A 1 489 ? 14.016 30.203 13.586 1 94.19 489 ASP A N 1
ATOM 3945 C CA . ASP A 1 489 ? 14.852 31.062 12.766 1 94.19 489 ASP A CA 1
ATOM 3946 C C . ASP A 1 489 ? 15.836 30.25 11.93 1 94.19 489 ASP A C 1
ATOM 3948 O O . ASP A 1 489 ? 16.016 30.516 10.734 1 94.19 489 ASP A O 1
ATOM 3952 N N . ALA A 1 490 ? 16.453 29.312 12.57 1 95.12 490 ALA A N 1
ATOM 3953 C CA . ALA A 1 490 ? 17.453 28.531 11.867 1 95.12 490 ALA A CA 1
ATOM 3954 C C . ALA A 1 490 ? 16.844 27.844 10.641 1 95.12 490 ALA A C 1
ATOM 3956 O O . ALA A 1 490 ? 17.406 27.922 9.539 1 95.12 490 ALA A O 1
ATOM 3957 N N . PHE A 1 491 ? 15.75 27.25 10.758 1 93.56 491 PHE A N 1
ATOM 3958 C CA . PHE A 1 491 ? 15.133 26.531 9.641 1 93.56 491 PHE A CA 1
ATOM 3959 C C . PHE A 1 491 ? 14.578 27.5 8.617 1 93.56 491 PHE A C 1
ATOM 3961 O O . PHE A 1 491 ? 14.672 27.266 7.41 1 93.56 491 PHE A O 1
ATOM 3968 N N . SER A 1 492 ? 13.961 28.594 9.039 1 91.88 492 SER A N 1
ATOM 3969 C CA . SER A 1 492 ? 13.43 29.594 8.109 1 91.88 492 SER A CA 1
ATOM 3970 C C . SER A 1 492 ? 14.547 30.234 7.297 1 91.88 492 SER A C 1
ATOM 3972 O O . SER A 1 492 ? 14.383 30.5 6.105 1 91.88 492 SER A O 1
ATOM 3974 N N . LEU A 1 493 ? 15.656 30.5 7.949 1 93.06 493 LEU A N 1
ATOM 3975 C CA . LEU A 1 493 ? 16.797 31.141 7.293 1 93.06 493 LEU A CA 1
ATOM 3976 C C . LEU A 1 493 ? 17.422 30.188 6.27 1 93.06 493 LEU A C 1
ATOM 3978 O O . LEU A 1 493 ? 17.922 30.641 5.238 1 93.06 493 LEU A O 1
ATOM 3982 N N . THR A 1 494 ? 17.406 28.922 6.531 1 91.56 494 THR A N 1
ATOM 3983 C CA . THR A 1 494 ? 17.891 27.938 5.57 1 91.56 494 THR A CA 1
ATOM 3984 C C . THR A 1 494 ? 17.031 27.938 4.316 1 91.56 494 THR A C 1
ATOM 3986 O O . THR A 1 494 ? 17.547 27.859 3.199 1 91.56 494 THR A O 1
ATOM 3989 N N . GLU A 1 495 ? 15.781 28.031 4.465 1 86.81 495 GLU A N 1
ATOM 3990 C CA . GLU A 1 495 ? 14.852 28.031 3.34 1 86.81 495 GLU A CA 1
ATOM 3991 C C . GLU A 1 495 ? 15.07 29.25 2.443 1 86.81 495 GLU A C 1
ATOM 3993 O O . GLU A 1 495 ? 14.859 29.172 1.23 1 86.81 495 GLU A O 1
ATOM 3998 N N . SER A 1 496 ? 15.539 30.312 3.076 1 86.25 496 SER A N 1
ATOM 3999 C CA . SER A 1 496 ? 15.719 31.547 2.332 1 86.25 496 SER A CA 1
ATOM 4000 C C . SER A 1 496 ? 17.172 31.703 1.871 1 86.25 496 SER A C 1
ATOM 4002 O O . SER A 1 496 ? 17.516 32.719 1.261 1 86.25 496 SER A O 1
ATOM 4004 N N . GLY A 1 497 ? 18.016 30.812 2.229 1 87 497 GLY A N 1
ATOM 4005 C CA . GLY A 1 497 ? 19.359 30.766 1.674 1 87 497 GLY A CA 1
ATOM 4006 C C . GLY A 1 497 ? 20.391 31.484 2.52 1 87 497 GLY A C 1
ATOM 4007 O O . GLY A 1 497 ? 21.547 31.625 2.119 1 87 497 GLY A O 1
ATOM 4008 N N . TYR A 1 498 ? 19.969 31.922 3.748 1 90 498 TYR A N 1
ATOM 4009 C CA . TYR A 1 498 ? 20.875 32.656 4.621 1 90 498 TYR A CA 1
ATOM 4010 C C . TYR A 1 498 ? 21.812 31.688 5.348 1 90 498 TYR A C 1
ATOM 4012 O O . TYR A 1 498 ? 22.922 32.062 5.727 1 90 498 TYR A O 1
ATOM 4020 N N . LEU A 1 499 ? 21.297 30.531 5.562 1 92.62 499 LEU A N 1
ATOM 4021 C CA . LEU A 1 499 ? 22 29.531 6.355 1 92.62 499 LEU A CA 1
ATOM 4022 C C . LEU A 1 499 ? 21.969 28.172 5.664 1 92.62 499 LEU A C 1
ATOM 4024 O O . LEU A 1 499 ? 21 27.859 4.949 1 92.62 499 LEU A O 1
ATOM 4028 N N . GLU A 1 500 ? 23.047 27.406 5.84 1 94.38 500 GLU A N 1
ATOM 4029 C CA . GLU A 1 500 ? 23.031 26.047 5.324 1 94.38 500 GLU A CA 1
ATOM 4030 C C . GLU A 1 500 ? 22.188 25.125 6.207 1 94.38 500 GLU A C 1
ATOM 4032 O O . GLU A 1 500 ? 22.172 25.281 7.434 1 94.38 500 GLU A O 1
ATOM 4037 N N . ILE A 1 501 ? 21.578 24.172 5.625 1 95.69 501 ILE A N 1
ATOM 4038 C CA . ILE A 1 501 ? 20.641 23.297 6.328 1 95.69 501 ILE A CA 1
ATOM 4039 C C . ILE A 1 501 ? 21.375 22.516 7.414 1 95.69 501 ILE A C 1
ATOM 4041 O O . ILE A 1 501 ? 20.812 22.219 8.469 1 95.69 501 ILE A O 1
ATOM 4045 N N . GLU A 1 502 ? 22.656 22.234 7.211 1 95.94 502 GLU A N 1
ATOM 4046 C CA . GLU A 1 502 ? 23.453 21.484 8.18 1 95.94 502 GLU A CA 1
ATOM 4047 C C . GLU A 1 502 ? 23.547 22.219 9.508 1 95.94 502 GLU A C 1
ATOM 4049 O O . GLU A 1 502 ? 23.578 21.609 10.57 1 95.94 502 GLU A O 1
ATOM 4054 N N . SER A 1 503 ? 23.578 23.562 9.422 1 95.5 503 SER A N 1
ATOM 4055 C CA . SER A 1 503 ? 23.656 24.359 10.633 1 95.5 503 SER A CA 1
ATOM 4056 C C . SER A 1 503 ? 22.391 24.25 11.461 1 95.5 503 SER A C 1
ATOM 4058 O O . SER A 1 503 ? 22.438 24.156 12.688 1 95.5 503 SER A O 1
ATOM 4060 N N . ALA A 1 504 ? 21.281 24.312 10.812 1 95.88 504 ALA A N 1
ATOM 4061 C CA . ALA A 1 504 ? 20 24.125 11.5 1 95.88 504 ALA A CA 1
ATOM 4062 C C . ALA A 1 504 ? 19.922 22.734 12.125 1 95.88 504 ALA A C 1
ATOM 4064 O O . ALA A 1 504 ? 19.453 22.578 13.258 1 95.88 504 ALA A O 1
ATOM 4065 N N . LEU A 1 505 ? 20.359 21.734 11.375 1 96.75 505 LEU A N 1
ATOM 4066 C CA . LEU A 1 505 ? 20.328 20.359 11.859 1 96.75 505 LEU A CA 1
ATOM 4067 C C . LEU A 1 505 ? 21.234 20.188 13.062 1 96.75 505 LEU A C 1
ATOM 4069 O O . LEU A 1 505 ? 20.906 19.438 13.992 1 96.75 505 LEU A O 1
ATOM 4073 N N . ASP A 1 506 ? 22.344 20.859 13.078 1 95.56 506 ASP A N 1
ATOM 4074 C CA . ASP A 1 506 ? 23.266 20.797 14.219 1 95.56 506 ASP A CA 1
ATOM 4075 C C . ASP A 1 506 ? 22.578 21.25 15.5 1 95.56 506 ASP A C 1
ATOM 4077 O O . ASP A 1 506 ? 22.875 20.734 16.578 1 95.56 506 ASP A O 1
ATOM 4081 N N . LEU A 1 507 ? 21.703 22.188 15.359 1 95.19 507 LEU A N 1
ATOM 4082 C CA . LEU A 1 507 ? 21 22.734 16.516 1 95.19 507 LEU A CA 1
ATOM 4083 C C . LEU A 1 507 ? 20.031 21.703 17.094 1 95.19 507 LEU A C 1
ATOM 4085 O O . LEU A 1 507 ? 19.578 21.859 18.234 1 95.19 507 LEU A O 1
ATOM 4089 N N . THR A 1 508 ? 19.703 20.641 16.391 1 96.44 508 THR A N 1
ATOM 4090 C CA . THR A 1 508 ? 18.75 19.656 16.875 1 96.44 508 THR A CA 1
ATOM 4091 C C . THR A 1 508 ? 19.453 18.609 17.734 1 96.44 508 THR A C 1
ATOM 4093 O O . THR A 1 508 ? 18.797 17.75 18.344 1 96.44 508 THR A O 1
ATOM 4096 N N . LYS A 1 509 ? 20.75 18.656 17.828 1 95.94 509 LYS A N 1
ATOM 4097 C CA . LYS A 1 509 ? 21.531 17.656 18.531 1 95.94 509 LYS A CA 1
ATOM 4098 C C . LYS A 1 509 ? 21.188 17.641 20.031 1 95.94 509 LYS A C 1
ATOM 4100 O O . LYS A 1 509 ? 21.281 16.609 20.688 1 95.94 509 LYS A O 1
ATOM 4105 N N . TYR A 1 510 ? 20.703 18.75 20.562 1 96.5 510 TYR A N 1
ATOM 4106 C CA . TYR A 1 510 ? 20.469 18.828 22 1 96.5 510 TYR A CA 1
ATOM 4107 C C . TYR A 1 510 ? 19.094 18.281 22.375 1 96.5 510 TYR A C 1
ATOM 4109 O O . TYR A 1 510 ? 18.781 18.141 23.562 1 96.5 510 TYR A O 1
ATOM 4117 N N . LEU A 1 511 ? 18.312 17.859 21.484 1 96.38 511 LEU A N 1
ATOM 4118 C CA . LEU A 1 511 ? 16.875 17.625 21.641 1 96.38 511 LEU A CA 1
ATOM 4119 C C . LEU A 1 511 ? 16.609 16.5 22.625 1 96.38 511 LEU A C 1
ATOM 4121 O O . LEU A 1 511 ? 15.531 16.406 23.203 1 96.38 511 LEU A O 1
ATOM 4125 N N . ALA A 1 512 ? 17.547 15.656 22.859 1 94.62 512 ALA A N 1
ATOM 4126 C CA . ALA A 1 512 ? 17.359 14.586 23.828 1 94.62 512 ALA A CA 1
ATOM 4127 C C . ALA A 1 512 ? 17.125 15.148 25.234 1 94.62 512 ALA A C 1
ATOM 4129 O O . ALA A 1 512 ? 16.531 14.484 26.078 1 94.62 512 ALA A O 1
ATOM 4130 N N . LYS A 1 513 ? 17.562 16.406 25.375 1 95.81 513 LYS A N 1
ATOM 4131 C CA . LYS A 1 513 ? 17.438 17.047 26.688 1 95.81 513 LYS A CA 1
ATOM 4132 C C . LYS A 1 513 ? 16.312 18.094 26.672 1 95.81 513 LYS A C 1
ATOM 4134 O O . LYS A 1 513 ? 16.109 18.797 27.656 1 95.81 513 LYS A O 1
ATOM 4139 N N . GLU A 1 514 ? 15.602 18.219 25.547 1 96.5 514 GLU A N 1
ATOM 4140 C CA . GLU A 1 514 ? 14.5 19.156 25.438 1 96.5 514 GLU A CA 1
ATOM 4141 C C . GLU A 1 514 ? 13.18 18.531 25.875 1 96.5 514 GLU A C 1
ATOM 4143 O O . GLU A 1 514 ? 12.711 17.578 25.25 1 96.5 514 GLU A O 1
ATOM 4148 N N . ASN A 1 515 ? 12.562 19.141 26.812 1 92.62 515 ASN A N 1
ATOM 4149 C CA . ASN A 1 515 ? 11.344 18.547 27.359 1 92.62 515 ASN A CA 1
ATOM 4150 C C . ASN A 1 515 ? 10.109 19.359 26.984 1 92.62 515 ASN A C 1
ATOM 4152 O O . ASN A 1 515 ? 8.984 18.953 27.266 1 92.62 515 ASN A O 1
ATOM 4156 N N . ASP A 1 516 ? 10.32 20.5 26.406 1 93.12 516 ASP A N 1
ATOM 4157 C CA . ASP A 1 516 ? 9.172 21.344 26.078 1 93.12 516 ASP A CA 1
ATOM 4158 C C . ASP A 1 516 ? 8.484 20.844 24.812 1 93.12 516 ASP A C 1
ATOM 4160 O O . ASP A 1 516 ? 9.102 20.75 23.75 1 93.12 516 ASP A O 1
ATOM 4164 N N . ILE A 1 517 ? 7.223 20.656 24.859 1 93.88 517 ILE A N 1
ATOM 4165 C CA . ILE A 1 517 ? 6.473 19.984 23.797 1 93.88 517 ILE A CA 1
ATOM 4166 C C . ILE A 1 517 ? 6.293 20.938 22.625 1 93.88 517 ILE A C 1
ATOM 4168 O O . ILE A 1 517 ? 6.211 20.5 21.469 1 93.88 517 ILE A O 1
ATOM 4172 N N . PHE A 1 518 ? 6.219 22.188 22.859 1 91.75 518 PHE A N 1
ATOM 4173 C CA . PHE A 1 518 ? 6.07 23.141 21.766 1 91.75 518 PHE A CA 1
ATOM 4174 C C . PHE A 1 518 ? 7.34 23.203 20.922 1 91.75 518 PHE A C 1
ATOM 4176 O O . PHE A 1 518 ? 7.273 23.344 19.703 1 91.75 518 PHE A O 1
ATOM 4183 N N . VAL A 1 519 ? 8.516 23.156 21.594 1 94.69 519 VAL A N 1
ATOM 4184 C CA . VAL A 1 519 ? 9.773 23.109 20.859 1 94.69 519 VAL A CA 1
ATOM 4185 C C . VAL A 1 519 ? 9.781 21.891 19.938 1 94.69 519 VAL A C 1
ATOM 4187 O O . VAL A 1 519 ? 10.148 22 18.766 1 94.69 519 VAL A O 1
ATOM 4190 N N . TRP A 1 520 ? 9.312 20.781 20.469 1 96.56 520 TRP A N 1
ATOM 4191 C CA . TRP A 1 520 ? 9.242 19.562 19.672 1 96.56 520 TRP A CA 1
ATOM 4192 C C . TRP A 1 520 ? 8.273 19.734 18.5 1 96.56 520 TRP A C 1
ATOM 4194 O O . TRP A 1 520 ? 8.523 19.219 17.406 1 96.56 520 TRP A O 1
ATOM 4204 N N . TYR A 1 521 ? 7.219 20.406 18.719 1 94.75 521 TYR A N 1
ATOM 4205 C CA . TYR A 1 521 ? 6.273 20.656 17.641 1 94.75 521 TYR A CA 1
ATOM 4206 C C . TYR A 1 521 ? 6.953 21.391 16.484 1 94.75 521 TYR A C 1
ATOM 4208 O O . TYR A 1 521 ? 6.781 21.016 15.32 1 94.75 521 TYR A O 1
ATOM 4216 N N . ILE A 1 522 ? 7.734 22.406 16.781 1 92.75 522 ILE A N 1
ATOM 4217 C CA . ILE A 1 522 ? 8.398 23.203 15.758 1 92.75 522 ILE A CA 1
ATOM 4218 C C . ILE A 1 522 ? 9.438 22.344 15.039 1 92.75 522 ILE A C 1
ATOM 4220 O O . ILE A 1 522 ? 9.531 22.375 13.812 1 92.75 522 ILE A O 1
ATOM 4224 N N . VAL A 1 523 ? 10.18 21.594 15.812 1 95.62 523 VAL A N 1
ATOM 4225 C CA . VAL A 1 523 ? 11.227 20.75 15.242 1 95.62 523 VAL A CA 1
ATOM 4226 C C . VAL A 1 523 ? 10.609 19.734 14.281 1 95.62 523 VAL A C 1
ATOM 4228 O O . VAL A 1 523 ? 11.047 19.609 13.141 1 95.62 523 VAL A O 1
ATOM 4231 N N . LEU A 1 524 ? 9.578 19.062 14.742 1 96.31 524 LEU A N 1
ATOM 4232 C CA . LEU A 1 524 ? 8.969 18 13.961 1 96.31 524 LEU A CA 1
ATOM 4233 C C . LEU A 1 524 ? 8.227 18.562 12.75 1 96.31 524 LEU A C 1
ATOM 4235 O O . LEU A 1 524 ? 8.18 17.938 11.695 1 96.31 524 LEU A O 1
ATOM 4239 N N . SER A 1 525 ? 7.711 19.734 12.859 1 93.12 525 SER A N 1
ATOM 4240 C CA . SER A 1 525 ? 7.016 20.375 11.75 1 93.12 525 SER A CA 1
ATOM 4241 C C . SER A 1 525 ? 7.992 20.766 10.641 1 93.12 525 SER A C 1
ATOM 4243 O O . SER A 1 525 ? 7.613 20.828 9.469 1 93.12 525 SER A O 1
ATOM 4245 N N . ASN A 1 526 ? 9.211 21 11.016 1 91.81 526 ASN A N 1
ATOM 4246 C CA . ASN A 1 526 ? 10.211 21.391 10.031 1 91.81 526 ASN A CA 1
ATOM 4247 C C . ASN A 1 526 ? 10.891 20.172 9.414 1 91.81 526 ASN A C 1
ATOM 4249 O O . ASN A 1 526 ? 11.156 20.141 8.211 1 91.81 526 ASN A O 1
ATOM 4253 N N . LEU A 1 527 ? 11.102 19.172 10.25 1 94.12 527 LEU A N 1
ATOM 4254 C CA . LEU A 1 527 ? 11.844 18.016 9.766 1 94.12 527 LEU A CA 1
ATOM 4255 C C . LEU A 1 527 ? 10.914 17.031 9.062 1 94.12 527 LEU A C 1
ATOM 4257 O O . LEU A 1 527 ? 11.336 16.297 8.164 1 94.12 527 LEU A O 1
ATOM 4261 N N . MET A 1 528 ? 9.68 17.031 9.516 1 93.44 528 MET A N 1
ATOM 4262 C CA . MET A 1 528 ? 8.703 16.094 8.961 1 93.44 528 MET A CA 1
ATOM 4263 C C . MET A 1 528 ? 7.359 16.797 8.727 1 93.44 528 MET A C 1
ATOM 4265 O O . MET A 1 528 ? 6.348 16.406 9.312 1 93.44 528 MET A O 1
ATOM 4269 N N . PRO A 1 529 ? 7.359 17.688 7.832 1 90.94 529 PRO A N 1
ATOM 4270 C CA . PRO A 1 529 ? 6.059 18.297 7.555 1 90.94 529 PRO A CA 1
ATOM 4271 C C . PRO A 1 529 ? 5.027 17.297 7.066 1 90.94 529 PRO A C 1
ATOM 4273 O O . PRO A 1 529 ? 5.375 16.328 6.367 1 90.94 529 PRO A O 1
ATOM 4276 N N . ASN A 1 530 ? 3.795 17.469 7.355 1 87.12 530 ASN A N 1
ATOM 4277 C CA . ASN A 1 530 ? 2.727 16.531 7.062 1 87.12 530 ASN A CA 1
ATOM 4278 C C . ASN A 1 530 ? 2.652 16.203 5.57 1 87.12 530 ASN A C 1
ATOM 4280 O O . ASN A 1 530 ? 2.426 15.055 5.188 1 87.12 530 ASN A O 1
ATOM 4284 N N . ASP A 1 531 ? 2.883 17.156 4.742 1 85.25 531 ASP A N 1
ATOM 4285 C CA . ASP A 1 531 ? 2.713 16.984 3.303 1 85.25 531 ASP A CA 1
ATOM 4286 C C . ASP A 1 531 ? 3.908 16.25 2.693 1 85.25 531 ASP A C 1
ATOM 4288 O O . ASP A 1 531 ? 3.887 15.891 1.517 1 85.25 531 ASP A O 1
ATOM 4292 N N . LEU A 1 532 ? 4.926 16 3.506 1 89.62 532 LEU A N 1
ATOM 4293 C CA . LEU A 1 532 ? 6.117 15.352 2.975 1 89.62 532 LEU A CA 1
ATOM 4294 C C . LEU A 1 532 ? 6.262 13.938 3.527 1 89.62 532 LEU A C 1
ATOM 4296 O O . LEU A 1 532 ? 7.199 13.219 3.178 1 89.62 532 LEU A O 1
ATOM 4300 N N . GLU A 1 533 ? 5.375 13.562 4.332 1 89.75 533 GLU A N 1
ATOM 4301 C CA . GLU A 1 533 ? 5.512 12.281 5.027 1 89.75 533 GLU A CA 1
ATOM 4302 C C . GLU A 1 533 ? 5.609 11.125 4.039 1 89.75 533 GLU A C 1
ATOM 4304 O O . GLU A 1 533 ? 6.48 10.266 4.176 1 89.75 533 GLU A O 1
ATOM 4309 N N . CYS A 1 534 ? 4.789 11.102 3.029 1 88.44 534 CYS A N 1
ATOM 4310 C CA . CYS A 1 534 ? 4.836 10.039 2.027 1 88.44 534 CYS A CA 1
ATOM 4311 C C . CYS A 1 534 ? 6.137 10.094 1.232 1 88.44 534 CYS A C 1
ATOM 4313 O O . CYS A 1 534 ? 6.758 9.062 0.979 1 88.44 534 CYS A O 1
ATOM 4315 N N . THR A 1 535 ? 6.555 11.281 0.887 1 91.12 535 THR A N 1
ATOM 4316 C CA . THR A 1 535 ? 7.766 11.484 0.094 1 91.12 535 THR A CA 1
ATOM 4317 C C . THR A 1 535 ? 9 11.016 0.859 1 91.12 535 THR A C 1
ATOM 4319 O O . THR A 1 535 ? 9.906 10.406 0.279 1 91.12 535 THR A O 1
ATOM 4322 N N . LEU A 1 536 ? 9.016 11.32 2.125 1 93.81 536 LEU A N 1
ATOM 4323 C CA . LEU A 1 536 ? 10.164 10.961 2.939 1 93.81 536 LEU A CA 1
ATOM 4324 C C . LEU A 1 536 ? 10.375 9.445 2.938 1 93.81 536 LEU A C 1
ATOM 4326 O O . LEU A 1 536 ? 11.516 8.977 2.973 1 93.81 536 LEU A O 1
ATOM 4330 N N . LYS A 1 537 ? 9.359 8.664 2.832 1 91.06 537 LYS A N 1
ATOM 4331 C CA . LYS A 1 537 ? 9.453 7.207 2.848 1 91.06 537 LYS A CA 1
ATOM 4332 C C . LYS A 1 537 ? 9.945 6.676 1.506 1 91.06 537 LYS A C 1
ATOM 4334 O O . LYS A 1 537 ? 10.336 5.508 1.399 1 91.06 537 LYS A O 1
ATOM 4339 N N . ASP A 1 538 ? 9.969 7.543 0.491 1 88.44 538 ASP A N 1
ATOM 4340 C CA . ASP A 1 538 ? 10.414 7.152 -0.843 1 88.44 538 ASP A CA 1
ATOM 4341 C C . ASP A 1 538 ? 11.938 7.23 -0.96 1 88.44 538 ASP A C 1
ATOM 4343 O O . ASP A 1 538 ? 12.508 6.793 -1.961 1 88.44 538 ASP A O 1
ATOM 4347 N N . TYR A 1 539 ? 12.562 7.809 0.089 1 90.5 539 TYR A N 1
ATOM 4348 C CA . TYR A 1 539 ? 14 8.039 0.016 1 90.5 539 TYR A CA 1
ATOM 4349 C C . TYR A 1 539 ? 14.727 7.348 1.168 1 90.5 539 TYR A C 1
ATOM 4351 O O . TYR A 1 539 ? 14.086 6.879 2.115 1 90.5 539 TYR A O 1
ATOM 4359 N N . GLU A 1 540 ? 15.992 7.328 1.085 1 90.56 540 GLU A N 1
ATOM 4360 C CA . GLU A 1 540 ? 16.844 6.676 2.076 1 90.56 540 GLU A CA 1
ATOM 4361 C C . GLU A 1 540 ? 16.859 7.453 3.389 1 90.56 540 GLU A C 1
ATOM 4363 O O . GLU A 1 540 ? 17.312 6.941 4.414 1 90.56 540 GLU A O 1
ATOM 4368 N N . ILE A 1 541 ? 16.25 8.562 3.385 1 94.88 541 ILE A N 1
ATOM 4369 C CA . ILE A 1 541 ? 16.266 9.438 4.555 1 94.88 541 ILE A CA 1
ATOM 4370 C C . ILE A 1 541 ? 15.43 8.82 5.672 1 94.88 541 ILE A C 1
ATOM 4372 O O . ILE A 1 541 ? 15.734 8.992 6.855 1 94.88 541 ILE A O 1
ATOM 4376 N N . TYR A 1 542 ? 14.398 8.125 5.398 1 95.31 542 TYR A N 1
ATOM 4377 C CA . TYR A 1 542 ? 13.383 7.742 6.379 1 95.31 542 TYR A CA 1
ATOM 4378 C C . TYR A 1 542 ? 13.992 6.883 7.48 1 95.31 542 TYR A C 1
ATOM 4380 O O . TYR A 1 542 ? 13.852 7.191 8.664 1 95.31 542 TYR A O 1
ATOM 4388 N N . PRO A 1 543 ? 14.703 5.789 7.156 1 93.75 543 PRO A N 1
ATOM 4389 C CA . PRO A 1 543 ? 15.258 4.973 8.242 1 93.75 543 PRO A CA 1
ATOM 4390 C C . PRO A 1 543 ? 16.266 5.738 9.094 1 93.75 543 PRO A C 1
ATOM 4392 O O . PRO A 1 543 ? 16.375 5.48 10.297 1 93.75 543 PRO A O 1
ATOM 4395 N N . LEU A 1 544 ? 16.969 6.656 8.484 1 96 544 LEU A N 1
ATOM 4396 C CA . LEU A 1 544 ? 17.922 7.465 9.227 1 96 544 LEU A CA 1
ATOM 4397 C C . LEU A 1 544 ? 17.219 8.445 10.148 1 96 544 LEU A C 1
ATOM 4399 O O . LEU A 1 544 ? 17.609 8.617 11.305 1 96 544 LEU A O 1
ATOM 4403 N N . LEU A 1 545 ? 16.203 9.109 9.602 1 96.38 545 LEU A N 1
ATOM 4404 C CA . LEU A 1 545 ? 15.391 10.023 10.398 1 96.38 545 LEU A CA 1
ATOM 4405 C C . LEU A 1 545 ? 14.734 9.289 11.562 1 96.38 545 LEU A C 1
ATOM 4407 O O . LEU A 1 545 ? 14.703 9.805 12.688 1 96.38 545 LEU A O 1
ATOM 4411 N N . LYS A 1 546 ? 14.164 8.109 11.273 1 95.31 546 LYS A N 1
ATOM 4412 C CA . LYS A 1 546 ? 13.562 7.25 12.289 1 95.31 546 LYS A CA 1
ATOM 4413 C C . LYS A 1 546 ? 14.531 6.98 13.43 1 95.31 546 LYS A C 1
ATOM 4415 O O . LYS A 1 546 ? 14.211 7.223 14.594 1 95.31 546 LYS A O 1
ATOM 4420 N N . LYS A 1 547 ? 15.695 6.523 13.117 1 95.44 547 LYS A N 1
ATOM 4421 C CA . LYS A 1 547 ? 16.688 6.188 14.125 1 95.44 547 LYS A CA 1
ATOM 4422 C C . LYS A 1 547 ? 17.109 7.422 14.922 1 95.44 547 LYS A C 1
ATOM 4424 O O . LYS A 1 547 ? 17.156 7.383 16.156 1 95.44 547 LYS A O 1
ATOM 4429 N N . TYR A 1 548 ? 17.375 8.523 14.25 1 96.94 548 TYR A N 1
ATOM 4430 C CA . TYR A 1 548 ? 17.859 9.758 14.859 1 96.94 548 TYR A CA 1
ATOM 4431 C C . TYR A 1 548 ? 16.812 10.375 15.766 1 96.94 548 TYR A C 1
ATOM 4433 O O . TYR A 1 548 ? 17.078 10.688 16.922 1 96.94 548 TYR A O 1
ATOM 4441 N N . LEU A 1 549 ? 15.578 10.555 15.312 1 97.19 549 LEU A N 1
ATOM 4442 C CA . LEU A 1 549 ? 14.547 11.273 16.047 1 97.19 549 LEU A CA 1
ATOM 4443 C C . LEU A 1 549 ? 13.984 10.414 17.172 1 97.19 549 LEU A C 1
ATOM 4445 O O . LEU A 1 549 ? 13.656 10.93 18.25 1 97.19 549 LEU A O 1
ATOM 4449 N N . ILE A 1 550 ? 13.82 9.125 16.969 1 96.19 550 ILE A N 1
ATOM 4450 C CA . ILE A 1 550 ? 13.312 8.266 18.031 1 96.19 550 ILE A CA 1
ATOM 4451 C C . ILE A 1 550 ? 14.266 8.312 19.219 1 96.19 550 ILE A C 1
ATOM 4453 O O . ILE A 1 550 ? 13.82 8.438 20.375 1 96.19 550 ILE A O 1
ATOM 4457 N N . LYS A 1 551 ? 15.539 8.234 18.953 1 95.88 551 LYS A N 1
ATOM 4458 C CA . LYS A 1 551 ? 16.531 8.305 20.031 1 95.88 551 LYS A CA 1
ATOM 4459 C C . LYS A 1 551 ? 16.375 9.586 20.828 1 95.88 551 LYS A C 1
ATOM 4461 O O . LYS A 1 551 ? 16.422 9.562 22.062 1 95.88 551 LYS A O 1
ATOM 4466 N N . LYS A 1 552 ? 16.141 10.703 20.188 1 96.75 552 LYS A N 1
ATOM 4467 C CA . LYS A 1 552 ? 16.047 12.008 20.812 1 96.75 552 LYS A CA 1
ATOM 4468 C C . LYS A 1 552 ? 14.703 12.195 21.516 1 96.75 552 LYS A C 1
ATOM 4470 O O . LYS A 1 552 ? 14.609 12.883 22.531 1 96.75 552 LYS A O 1
ATOM 4475 N N . MET A 1 553 ? 13.664 11.625 21.016 1 96.75 553 MET A N 1
ATOM 4476 C CA . MET A 1 553 ? 12.297 11.898 21.469 1 96.75 553 MET A CA 1
ATOM 4477 C C . MET A 1 553 ? 11.93 11.008 22.641 1 96.75 553 MET A C 1
ATOM 4479 O O . MET A 1 553 ? 10.945 11.266 23.344 1 96.75 553 MET A O 1
ATOM 4483 N N . LEU A 1 554 ? 12.641 9.914 22.953 1 96.81 554 LEU A N 1
ATOM 4484 C CA . LEU A 1 554 ? 12.266 8.875 23.906 1 96.81 554 LEU A CA 1
ATOM 4485 C C . LEU A 1 554 ? 11.93 9.477 25.266 1 96.81 554 LEU A C 1
ATOM 4487 O O . LEU A 1 554 ? 10.914 9.133 25.875 1 96.81 554 LEU A O 1
ATOM 4491 N N . PRO A 1 555 ? 12.789 10.461 25.781 1 96.5 555 PRO A N 1
ATOM 4492 C CA . PRO A 1 555 ? 12.477 11.008 27.109 1 96.5 555 PRO A CA 1
ATOM 4493 C C . PRO A 1 555 ? 11.125 11.719 27.141 1 96.5 555 PRO A C 1
ATOM 4495 O O . PRO A 1 555 ? 10.312 11.453 28.031 1 96.5 555 PRO A O 1
ATOM 4498 N N . VAL A 1 556 ? 10.883 12.617 26.219 1 96.62 556 VAL A N 1
ATOM 4499 C CA . VAL A 1 556 ? 9.641 13.383 26.219 1 96.62 556 VAL A CA 1
ATOM 4500 C C . VAL A 1 556 ? 8.469 12.453 25.906 1 96.62 556 VAL A C 1
ATOM 4502 O O . VAL A 1 556 ? 7.383 12.594 26.469 1 96.62 556 VAL A O 1
ATOM 4505 N N . TYR A 1 557 ? 8.633 11.469 25.031 1 96.75 557 TYR A N 1
ATOM 4506 C CA . TYR A 1 557 ? 7.586 10.516 24.688 1 96.75 557 TYR A CA 1
ATOM 4507 C C . TYR A 1 557 ? 7.176 9.695 25.906 1 96.75 557 TYR A C 1
ATOM 4509 O O . TYR A 1 557 ? 5.984 9.547 26.188 1 96.75 557 TYR A O 1
ATOM 4517 N N . HIS A 1 558 ? 8.164 9.164 26.609 1 96.19 558 HIS A N 1
ATOM 4518 C CA . HIS A 1 558 ? 7.863 8.32 27.75 1 96.19 558 HIS A CA 1
ATOM 4519 C C . HIS A 1 558 ? 7.129 9.102 28.844 1 96.19 558 HIS A C 1
ATOM 4521 O O . HIS A 1 558 ? 6.254 8.562 29.516 1 96.19 558 HIS A O 1
ATOM 4527 N N . TYR A 1 559 ? 7.547 10.328 28.953 1 93.75 559 TYR A N 1
ATOM 4528 C CA . TYR A 1 559 ? 6.863 11.18 29.922 1 93.75 559 TYR A CA 1
ATOM 4529 C C . TYR A 1 559 ? 5.375 11.281 29.609 1 93.75 559 TYR A C 1
ATOM 4531 O O . TYR A 1 559 ? 4.531 11 30.453 1 93.75 559 TYR A O 1
ATOM 4539 N N . TYR A 1 560 ? 5.023 11.609 28.406 1 93.56 560 TYR A N 1
ATOM 4540 C CA . TYR A 1 560 ? 3.625 11.812 28.047 1 93.56 560 TYR A CA 1
ATOM 4541 C C . TYR A 1 560 ? 2.898 10.484 27.891 1 93.56 560 TYR A C 1
ATOM 4543 O O . TYR A 1 560 ? 1.711 10.375 28.203 1 93.56 560 TYR A O 1
ATOM 4551 N N . ALA A 1 561 ? 3.566 9.438 27.312 1 93.62 561 ALA A N 1
ATOM 4552 C CA . ALA A 1 561 ? 2.963 8.117 27.219 1 93.62 561 ALA A CA 1
ATOM 4553 C C . ALA A 1 561 ? 2.561 7.59 28.594 1 93.62 561 ALA A C 1
ATOM 4555 O O . ALA A 1 561 ? 1.512 6.957 28.734 1 93.62 561 ALA A O 1
ATOM 4556 N N . GLY A 1 562 ? 3.492 7.867 29.578 1 91.06 562 GLY A N 1
ATOM 4557 C CA . GLY A 1 562 ? 3.164 7.5 30.938 1 91.06 562 GLY A CA 1
ATOM 4558 C C . GLY A 1 562 ? 1.909 8.18 31.453 1 91.06 562 GLY A C 1
ATOM 4559 O O . GLY A 1 562 ? 1.085 7.547 32.125 1 91.06 562 GLY A O 1
ATOM 4560 N N . ILE A 1 563 ? 1.756 9.391 31.141 1 89.5 563 ILE A N 1
ATOM 4561 C CA . ILE A 1 563 ? 0.594 10.164 31.578 1 89.5 563 ILE A CA 1
ATOM 4562 C C . ILE A 1 563 ? -0.66 9.633 30.875 1 89.5 563 ILE A C 1
ATOM 4564 O O . ILE A 1 563 ? -1.71 9.492 31.516 1 89.5 563 ILE A O 1
ATOM 4568 N N . ILE A 1 564 ? -0.607 9.344 29.609 1 89.12 564 ILE A N 1
ATOM 4569 C CA . ILE A 1 564 ? -1.737 8.859 28.828 1 89.12 564 ILE A CA 1
ATOM 4570 C C . ILE A 1 564 ? -2.215 7.52 29.375 1 89.12 564 ILE A C 1
ATOM 4572 O O . ILE A 1 564 ? -3.418 7.273 29.469 1 89.12 564 ILE A O 1
ATOM 4576 N N . ARG A 1 565 ? -1.316 6.66 29.719 1 87.31 565 ARG A N 1
ATOM 4577 C CA . ARG A 1 565 ? -1.655 5.34 30.234 1 87.31 565 ARG A CA 1
ATOM 4578 C C . ARG A 1 565 ? -2.334 5.449 31.609 1 87.31 565 ARG A C 1
ATOM 4580 O O . ARG A 1 565 ? -3.195 4.633 31.938 1 87.31 565 ARG A O 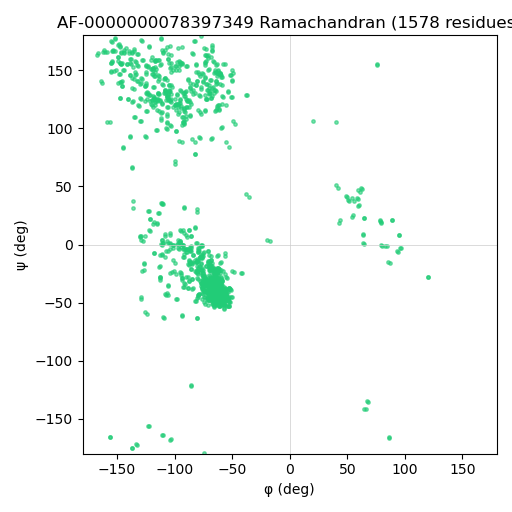1
ATOM 4587 N N . GLN A 1 566 ? -1.902 6.316 32.312 1 78.44 566 GLN A N 1
ATOM 4588 C CA . GLN A 1 566 ? -2.436 6.465 33.656 1 78.44 566 GLN A CA 1
ATOM 4589 C C . GLN A 1 566 ? -3.744 7.25 33.656 1 78.44 566 GLN A C 1
ATOM 4591 O O . GLN A 1 566 ? -4.512 7.199 34.625 1 78.44 566 GLN A O 1
ATOM 4596 N N . ASN A 1 567 ? -4.594 7.496 32.25 1 60.59 567 ASN A N 1
ATOM 4597 C CA . ASN A 1 567 ? -5.848 8.172 31.938 1 60.59 567 ASN A CA 1
ATOM 4598 C C . ASN A 1 567 ? -5.961 9.508 32.656 1 60.59 567 ASN A C 1
ATOM 4600 O O . ASN A 1 567 ? -7.07 9.984 32.938 1 60.59 567 ASN A O 1
ATOM 4604 N N . ASP A 1 568 ? -4.953 10.125 33.094 1 55.19 568 ASP A N 1
ATOM 4605 C CA . ASP A 1 568 ? -5.141 11.078 34.188 1 55.19 568 ASP A CA 1
ATOM 4606 C C . ASP A 1 568 ? -5.496 12.461 33.625 1 55.19 568 ASP A C 1
ATOM 4608 O O . ASP A 1 568 ? -5.098 12.828 32.531 1 55.19 568 ASP A O 1
ATOM 4612 N N . ASP A 1 569 ? -6.668 12.969 33.969 1 62.22 569 ASP A N 1
ATOM 4613 C CA . ASP A 1 569 ? -7.09 14.352 34.156 1 62.22 569 ASP A CA 1
ATOM 4614 C C . ASP A 1 569 ? -5.887 15.273 34.375 1 62.22 569 ASP A C 1
ATOM 4616 O O . ASP A 1 569 ? -6.035 16.5 34.438 1 62.22 569 ASP A O 1
ATOM 4620 N N . VAL A 1 570 ? -4.754 14.594 34.25 1 62.03 570 VAL A N 1
ATOM 4621 C CA . VAL A 1 570 ? -3.557 15.312 34.656 1 62.03 570 VAL A CA 1
ATOM 4622 C C . VAL A 1 570 ? -3.201 16.375 33.625 1 62.03 570 VAL A C 1
ATOM 4624 O O . VAL A 1 570 ? -2.709 17.453 33.969 1 62.03 570 VAL A O 1
ATOM 4627 N N . LEU A 1 571 ? -3.564 16.203 32.375 1 74.31 571 LEU A N 1
ATOM 4628 C CA . LEU A 1 571 ? -3.115 17.188 31.391 1 74.31 571 LEU A CA 1
ATOM 4629 C C . LEU A 1 571 ? -4.18 18.266 31.172 1 74.31 571 LEU A C 1
ATOM 4631 O O . LEU A 1 571 ? -4.047 19.109 30.281 1 74.31 571 LEU A O 1
ATOM 4635 N N . ALA A 1 572 ? -5.105 18.219 32.031 1 69.25 572 ALA A N 1
ATOM 4636 C CA . ALA A 1 572 ? -6.234 19.125 31.859 1 69.25 572 ALA A CA 1
ATOM 4637 C C . ALA A 1 572 ? -5.805 20.578 32.031 1 69.25 572 ALA A C 1
ATOM 4639 O O . ALA A 1 572 ? -6.383 21.484 31.406 1 69.25 572 ALA A O 1
ATOM 4640 N N . ASP A 1 573 ? -4.688 20.797 32.719 1 75 573 ASP A N 1
ATOM 4641 C CA . ASP A 1 573 ? -4.289 22.172 32.969 1 75 573 ASP A CA 1
ATOM 4642 C C . ASP A 1 573 ? -3.055 22.547 32.125 1 75 573 ASP A C 1
ATOM 4644 O O . ASP A 1 573 ? -2.492 23.625 32.312 1 75 573 ASP A O 1
ATOM 4648 N N . ASP A 1 574 ? -2.678 21.734 31.297 1 82.06 574 ASP A N 1
ATOM 4649 C CA . ASP A 1 574 ? -1.508 22.016 30.484 1 82.06 574 ASP A CA 1
ATOM 4650 C C . ASP A 1 574 ? -1.915 22.359 29.047 1 82.06 574 ASP A C 1
ATOM 4652 O O . ASP A 1 574 ? -2.053 21.484 28.203 1 82.06 574 ASP A O 1
ATOM 4656 N N . TYR A 1 575 ? -1.952 23.641 28.734 1 83.5 575 TYR A N 1
ATOM 4657 C CA . TYR A 1 575 ? -2.426 24.156 27.453 1 83.5 575 TYR A CA 1
ATOM 4658 C C . TYR A 1 575 ? -1.597 23.609 26.297 1 83.5 575 TYR A C 1
ATOM 4660 O O . TYR A 1 575 ? -2.145 23.188 25.281 1 83.5 575 TYR A O 1
ATOM 4668 N N . PHE A 1 576 ? -0.303 23.609 26.469 1 88.06 576 PHE A N 1
ATOM 4669 C CA . PHE A 1 576 ? 0.57 23.25 25.359 1 88.06 576 PHE A CA 1
ATOM 4670 C C . PHE A 1 576 ? 0.547 21.734 25.141 1 88.06 576 PHE A C 1
ATOM 4672 O O . PHE A 1 576 ? 0.627 21.281 23.984 1 88.06 576 PHE A O 1
ATOM 4679 N N . ALA A 1 577 ? 0.461 21 26.203 1 87.62 577 ALA A N 1
ATOM 4680 C CA . ALA A 1 577 ? 0.33 19.562 26.031 1 87.62 577 ALA A CA 1
ATOM 4681 C C . ALA A 1 577 ? -0.961 19.203 25.312 1 87.62 577 ALA A C 1
ATOM 4683 O O . ALA A 1 577 ? -0.964 18.344 24.422 1 87.62 577 ALA A O 1
ATOM 4684 N N . GLU A 1 578 ? -2.006 19.859 25.625 1 84.06 578 GLU A N 1
ATOM 4685 C CA . GLU A 1 578 ? -3.285 19.594 24.984 1 84.06 578 GLU A CA 1
ATOM 4686 C C . GLU A 1 578 ? -3.232 19.969 23.5 1 84.06 578 GLU A C 1
ATOM 4688 O O . GLU A 1 578 ? -3.895 19.328 22.672 1 84.06 578 GLU A O 1
ATOM 4693 N N . THR A 1 579 ? -2.441 20.891 23.219 1 87.44 579 THR A N 1
ATOM 4694 C CA . THR A 1 579 ? -2.396 21.422 21.859 1 87.44 579 THR A CA 1
ATOM 4695 C C . THR A 1 579 ? -1.478 20.578 20.969 1 87.44 579 THR A C 1
ATOM 4697 O O . THR A 1 579 ? -1.773 20.344 19.797 1 87.44 579 THR A O 1
ATOM 4700 N N . TYR A 1 580 ? -0.346 20.109 21.547 1 92.62 580 TYR A N 1
ATOM 4701 C CA . TYR A 1 580 ? 0.699 19.609 20.656 1 92.62 580 TYR A CA 1
ATOM 4702 C C . TYR A 1 580 ? 0.975 18.141 20.906 1 92.62 580 TYR A C 1
ATOM 4704 O O . TYR A 1 580 ? 1.704 17.5 20.156 1 92.62 580 TYR A O 1
ATOM 4712 N N . LEU A 1 581 ? 0.363 17.609 21.953 1 93.75 581 LEU A N 1
ATOM 4713 C CA . LEU A 1 581 ? 0.662 16.219 22.297 1 93.75 581 LEU A CA 1
ATOM 4714 C C . LEU A 1 581 ? 0.238 15.281 21.172 1 93.75 581 LEU A C 1
ATOM 4716 O O . LEU A 1 581 ? 0.931 14.305 20.891 1 93.75 581 LEU A O 1
ATOM 4720 N N . GLU A 1 582 ? -0.887 15.609 20.578 1 94.19 582 GLU A N 1
ATOM 4721 C CA . GLU A 1 582 ? -1.363 14.781 19.469 1 94.19 582 GLU A CA 1
ATOM 4722 C C . GLU A 1 582 ? -0.339 14.719 18.344 1 94.19 582 GLU A C 1
ATOM 4724 O O . GLU A 1 582 ? -0.146 13.672 17.719 1 94.19 582 GLU A O 1
ATOM 4729 N N . HIS A 1 583 ? 0.201 15.805 18.047 1 95.56 583 HIS A N 1
ATOM 4730 C CA . HIS A 1 583 ? 1.193 15.883 16.969 1 95.56 583 HIS A CA 1
ATOM 4731 C C . HIS A 1 583 ? 2.434 15.07 17.312 1 95.56 583 HIS A C 1
ATOM 4733 O O . HIS A 1 583 ? 2.953 14.344 16.469 1 95.56 583 HIS A O 1
ATOM 4739 N N . LEU A 1 584 ? 2.926 15.203 18.562 1 96.94 584 LEU A N 1
ATOM 4740 C CA . LEU A 1 584 ? 4.094 14.453 19 1 96.94 584 LEU A CA 1
ATOM 4741 C C . LEU A 1 584 ? 3.842 12.945 18.922 1 96.94 584 LEU A C 1
ATOM 4743 O O . LEU A 1 584 ? 4.684 12.203 18.406 1 96.94 584 LEU A O 1
ATOM 4747 N N . LEU A 1 585 ? 2.672 12.562 19.422 1 97.06 585 LEU A N 1
ATOM 4748 C CA . LEU A 1 585 ? 2.324 11.141 19.422 1 97.06 585 LEU A CA 1
ATOM 4749 C C . LEU A 1 585 ? 2.201 10.617 18 1 97.06 585 LEU A C 1
ATOM 4751 O O . LEU A 1 585 ? 2.693 9.523 17.688 1 97.06 585 LEU A O 1
ATOM 4755 N N . ARG A 1 586 ? 1.557 11.336 17.125 1 97.06 586 ARG A N 1
ATOM 4756 C CA . ARG A 1 586 ? 1.367 10.93 15.742 1 97.06 586 ARG A CA 1
ATOM 4757 C C . ARG A 1 586 ? 2.709 10.742 15.039 1 97.06 586 ARG A C 1
ATOM 4759 O O . ARG A 1 586 ? 2.889 9.781 14.281 1 97.06 586 ARG A O 1
ATOM 4766 N N . LYS A 1 587 ? 3.625 11.688 15.281 1 97.75 587 LYS A N 1
ATOM 4767 C CA . LYS A 1 587 ? 4.938 11.602 14.641 1 97.75 587 LYS A CA 1
ATOM 4768 C C . LYS A 1 587 ? 5.734 10.414 15.172 1 97.75 587 LYS A C 1
ATOM 4770 O O . LYS A 1 587 ? 6.453 9.758 14.414 1 97.75 587 LYS A O 1
ATOM 4775 N N . ALA A 1 588 ? 5.602 10.156 16.484 1 97.81 588 ALA A N 1
ATOM 4776 C CA . ALA A 1 588 ? 6.266 8.992 17.062 1 97.81 588 ALA A CA 1
ATOM 4777 C C . ALA A 1 588 ? 5.762 7.699 16.422 1 97.81 588 ALA A C 1
ATOM 4779 O O . ALA A 1 588 ? 6.555 6.816 16.078 1 97.81 588 ALA A O 1
ATOM 4780 N N . CYS A 1 589 ? 4.477 7.613 16.25 1 97.38 589 CYS A N 1
ATOM 4781 C CA . CYS A 1 589 ? 3.879 6.434 15.633 1 97.38 589 CYS A CA 1
ATOM 4782 C C . CYS A 1 589 ? 4.254 6.34 14.164 1 97.38 589 CYS A C 1
ATOM 4784 O O . CYS A 1 589 ? 4.551 5.254 13.656 1 97.38 589 CYS A O 1
ATOM 4786 N N . TRP A 1 590 ? 4.238 7.465 13.469 1 96 590 TRP A N 1
ATOM 4787 C CA . TRP A 1 590 ? 4.594 7.492 12.055 1 96 590 TRP A CA 1
ATOM 4788 C C . TRP A 1 590 ? 6.027 7.016 11.844 1 96 590 TRP A C 1
ATOM 4790 O O . TRP A 1 590 ? 6.324 6.336 10.859 1 96 590 TRP A O 1
ATOM 4800 N N . LEU A 1 591 ? 6.941 7.324 12.859 1 96.5 591 LEU A N 1
ATOM 4801 C CA . LEU A 1 591 ? 8.336 6.91 12.805 1 96.5 591 LEU A CA 1
ATOM 4802 C C . LEU A 1 591 ? 8.477 5.43 13.141 1 96.5 591 LEU A C 1
ATOM 4804 O O . LEU A 1 591 ? 9.562 4.852 12.984 1 96.5 591 LEU A O 1
ATOM 4808 N N . GLY A 1 592 ? 7.445 4.824 13.617 1 94.56 592 GLY A N 1
ATOM 4809 C CA . GLY A 1 592 ? 7.453 3.393 13.867 1 94.56 592 GLY A CA 1
ATOM 4810 C C . GLY A 1 592 ? 7.941 3.033 15.258 1 94.56 592 GLY A C 1
ATOM 4811 O O . GLY A 1 592 ? 8.43 1.924 15.484 1 94.56 592 GLY A O 1
ATOM 4812 N N . LEU A 1 593 ? 7.871 3.994 16.172 1 96.94 593 LEU A N 1
ATOM 4813 C CA . LEU A 1 593 ? 8.195 3.645 17.547 1 96.94 593 LEU A CA 1
ATOM 4814 C C . LEU A 1 593 ? 7.238 2.584 18.078 1 96.94 593 LEU A C 1
ATOM 4816 O O . LEU A 1 593 ? 6.051 2.85 18.266 1 96.94 593 LEU A O 1
ATOM 4820 N N . GLN A 1 594 ? 7.742 1.423 18.406 1 94.5 594 GLN A N 1
ATOM 4821 C CA . GLN A 1 594 ? 6.918 0.266 18.75 1 94.5 594 GLN A CA 1
ATOM 4822 C C . GLN A 1 594 ? 6.047 0.552 19.969 1 94.5 594 GLN A C 1
ATOM 4824 O O . GLN A 1 594 ? 4.875 0.167 20 1 94.5 594 GLN A O 1
ATOM 4829 N N . ASP A 1 595 ? 6.57 1.223 20.922 1 96.75 595 ASP A N 1
ATOM 4830 C CA . ASP A 1 595 ? 5.801 1.527 22.125 1 96.75 595 ASP A CA 1
ATOM 4831 C C . ASP A 1 595 ? 4.586 2.393 21.797 1 96.75 595 ASP A C 1
ATOM 4833 O O . ASP A 1 595 ? 3.529 2.25 22.422 1 96.75 595 ASP A O 1
ATOM 4837 N N . CYS A 1 596 ? 4.762 3.328 20.922 1 97.5 596 CYS A N 1
ATOM 4838 C CA . CYS A 1 596 ? 3.646 4.176 20.516 1 97.5 596 CYS A CA 1
ATOM 4839 C C . CYS A 1 596 ? 2.574 3.361 19.797 1 97.5 596 CYS A C 1
ATOM 4841 O O . CYS A 1 596 ? 1.383 3.521 20.062 1 97.5 596 CYS A O 1
ATOM 4843 N N . LEU A 1 597 ? 3.01 2.514 18.891 1 96.5 597 LEU A N 1
ATOM 4844 C CA . LEU A 1 597 ? 2.078 1.653 18.156 1 96.5 597 LEU A CA 1
ATOM 4845 C C . LEU A 1 597 ? 1.327 0.737 19.125 1 96.5 597 LEU A C 1
ATOM 4847 O O . LEU A 1 597 ? 0.11 0.578 19.016 1 96.5 597 LEU A O 1
ATOM 4851 N N . ASP A 1 598 ? 2.029 0.208 20.062 1 96.12 598 ASP A N 1
ATOM 4852 C CA . ASP A 1 598 ? 1.418 -0.646 21.078 1 96.12 598 ASP A CA 1
ATOM 4853 C C . ASP A 1 598 ? 0.411 0.134 21.922 1 96.12 598 ASP A C 1
ATOM 4855 O O . ASP A 1 598 ? -0.669 -0.371 22.234 1 96.12 598 ASP A O 1
ATOM 4859 N N . LEU A 1 599 ? 0.86 1.295 22.312 1 96.12 599 LEU A N 1
ATOM 4860 C CA . LEU A 1 599 ? -0.013 2.154 23.109 1 96.12 599 LEU A CA 1
ATOM 4861 C C . LEU A 1 599 ? -1.342 2.385 22.391 1 96.12 599 LEU A C 1
ATOM 4863 O O . LEU A 1 599 ? -2.406 2.264 23 1 96.12 599 LEU A O 1
ATOM 4867 N N . CYS A 1 600 ? -1.3 2.713 21.125 1 97.25 600 CYS A N 1
ATOM 4868 C CA . CYS A 1 600 ? -2.504 2.967 20.344 1 97.25 600 CYS A CA 1
ATOM 4869 C C . CYS A 1 600 ? -3.365 1.712 20.25 1 97.25 600 CYS A C 1
ATOM 4871 O O . CYS A 1 600 ? -4.582 1.772 20.438 1 97.25 600 CYS A O 1
ATOM 4873 N N . SER A 1 601 ? -2.736 0.572 19.969 1 96.31 601 SER A N 1
ATOM 4874 C CA . SER A 1 601 ? -3.457 -0.692 19.875 1 96.31 601 SER A CA 1
ATOM 4875 C C . SER A 1 601 ? -4.113 -1.061 21.188 1 96.31 601 SER A C 1
ATOM 4877 O O . SER A 1 601 ? -5.258 -1.525 21.219 1 96.31 601 SER A O 1
ATOM 4879 N N . GLU A 1 602 ? -3.404 -0.855 22.281 1 95.06 602 GLU A N 1
ATOM 4880 C CA . GLU A 1 602 ? -3.893 -1.186 23.609 1 95.06 602 GLU A CA 1
ATOM 4881 C C . GLU A 1 602 ? -5.105 -0.336 23.984 1 95.06 602 GLU A C 1
ATOM 4883 O O . GLU A 1 602 ? -6.113 -0.86 24.453 1 95.06 602 GLU A O 1
ATOM 4888 N N . LEU A 1 603 ? -4.965 0.933 23.828 1 94.31 603 LEU A N 1
ATOM 4889 C CA . LEU A 1 603 ? -6.051 1.836 24.188 1 94.31 603 LEU A CA 1
ATOM 4890 C C . LEU A 1 603 ? -7.27 1.614 23.297 1 94.31 603 LEU A C 1
ATOM 4892 O O . LEU A 1 603 ? -8.406 1.673 23.766 1 94.31 603 LEU A O 1
ATOM 4896 N N . TYR A 1 604 ? -7.055 1.377 22.031 1 96.38 604 TYR A N 1
ATOM 4897 C CA . TYR A 1 604 ? -8.164 1.091 21.125 1 96.38 604 TYR A CA 1
ATOM 4898 C C . TYR A 1 604 ? -8.875 -0.197 21.531 1 96.38 604 TYR A C 1
ATOM 4900 O O . TYR A 1 604 ? -10.109 -0.262 21.516 1 96.38 604 TYR A O 1
ATOM 4908 N N . ALA A 1 605 ? -8.07 -1.214 21.844 1 96.06 605 ALA A N 1
ATOM 4909 C CA . ALA A 1 605 ? -8.641 -2.488 22.266 1 96.06 605 ALA A CA 1
ATOM 4910 C C . ALA A 1 605 ? -9.469 -2.32 23.547 1 96.06 605 ALA A C 1
ATOM 4912 O O . ALA A 1 605 ? -10.539 -2.918 23.688 1 96.06 605 ALA A O 1
ATOM 4913 N N . LYS A 1 606 ? -8.953 -1.587 24.469 1 94.12 606 LYS A N 1
ATOM 4914 C CA . LYS A 1 606 ? -9.688 -1.306 25.703 1 94.12 606 LYS A CA 1
ATOM 4915 C C . LYS A 1 606 ? -11.016 -0.615 25.406 1 94.12 606 LYS A C 1
ATOM 4917 O O . LYS A 1 606 ? -12.031 -0.918 26.031 1 94.12 606 LYS A O 1
ATOM 4922 N N . TRP A 1 607 ? -10.977 0.349 24.516 1 93.94 607 TRP A N 1
ATOM 4923 C CA . TRP A 1 607 ? -12.188 1.048 24.109 1 93.94 607 TRP A CA 1
ATOM 4924 C C . TRP A 1 607 ? -13.18 0.088 23.453 1 93.94 607 TRP A C 1
ATOM 4926 O O . TRP A 1 607 ? -14.391 0.184 23.688 1 93.94 607 TRP A O 1
ATOM 4936 N N . MET A 1 608 ? -12.734 -0.812 22.656 1 95.12 608 MET A N 1
ATOM 4937 C CA . MET A 1 608 ? -13.578 -1.814 22.016 1 95.12 608 MET A CA 1
ATOM 4938 C C . MET A 1 608 ? -14.25 -2.701 23.062 1 95.12 608 MET A C 1
ATOM 4940 O O . MET A 1 608 ? -15.422 -3.064 22.906 1 95.12 608 MET A O 1
ATOM 4944 N N . ASP A 1 609 ? -13.484 -3.031 24.047 1 95.25 609 ASP A N 1
ATOM 4945 C CA . ASP A 1 609 ? -14.008 -3.889 25.109 1 95.25 609 ASP A CA 1
ATOM 4946 C C . ASP A 1 609 ? -15.07 -3.16 25.938 1 95.25 609 ASP A C 1
ATOM 4948 O O . ASP A 1 609 ? -16.062 -3.762 26.344 1 95.25 609 ASP A O 1
ATOM 4952 N N . ASN A 1 610 ? -14.812 -1.815 26.203 1 93.12 610 ASN A N 1
ATOM 4953 C CA . ASN A 1 610 ? -15.742 -0.976 26.953 1 93.12 610 ASN A CA 1
ATOM 4954 C C . ASN A 1 610 ? -15.859 0.417 26.344 1 93.12 610 ASN A C 1
ATOM 4956 O O . ASN A 1 610 ? -15.18 1.351 26.781 1 93.12 610 ASN A O 1
ATOM 4960 N N . PRO A 1 611 ? -16.828 0.621 25.469 1 88.31 611 PRO A N 1
ATOM 4961 C CA . PRO A 1 611 ? -16.969 1.877 24.734 1 88.31 611 PRO A CA 1
ATOM 4962 C C . PRO A 1 611 ? -17.234 3.072 25.641 1 88.31 611 PRO A C 1
ATOM 4964 O O . PRO A 1 611 ? -17.141 4.223 25.203 1 88.31 611 PRO A O 1
ATOM 4967 N N . LYS A 1 612 ? -17.516 2.832 26.953 1 82.44 612 LYS A N 1
ATOM 4968 C CA . LYS A 1 612 ? -17.734 3.924 27.906 1 82.44 612 LYS A CA 1
ATOM 4969 C C . LYS A 1 612 ? -16.422 4.527 28.375 1 82.44 612 LYS A C 1
ATOM 4971 O O . LYS A 1 612 ? -16.375 5.664 28.844 1 82.44 612 LYS A O 1
ATOM 4976 N N . ASP A 1 613 ? -15.406 3.686 28.297 1 79.31 613 ASP A N 1
ATOM 4977 C CA . ASP A 1 613 ? -14.07 4.172 28.625 1 79.31 613 ASP A CA 1
ATOM 4978 C C . ASP A 1 613 ? -13.477 4.984 27.484 1 79.31 613 ASP A C 1
ATOM 4980 O O . ASP A 1 613 ? -12.711 4.465 26.672 1 79.31 613 ASP A O 1
ATOM 4984 N N . GLN A 1 614 ? -13.711 6.262 27.562 1 78.56 614 GLN A N 1
ATOM 4985 C CA . GLN A 1 614 ? -13.359 7.094 26.422 1 78.56 614 GLN A CA 1
ATOM 4986 C C . GLN A 1 614 ? -11.867 7.418 26.406 1 78.56 614 GLN A C 1
ATOM 4988 O O . GLN A 1 614 ? -11.258 7.609 27.453 1 78.56 614 GLN A O 1
ATOM 4993 N N . ILE A 1 615 ? -11.305 7.414 25.25 1 86.44 615 ILE A N 1
ATOM 4994 C CA . ILE A 1 615 ? -9.953 7.883 25 1 86.44 615 ILE A CA 1
ATOM 4995 C C . ILE A 1 615 ? -9.898 9.406 25.109 1 86.44 615 ILE A C 1
ATOM 4997 O O . ILE A 1 615 ? -10.797 10.102 24.625 1 86.44 615 ILE A O 1
ATOM 5001 N N . PRO A 1 616 ? -8.852 9.883 25.875 1 80.88 616 PRO A N 1
ATOM 5002 C CA . PRO A 1 616 ? -8.773 11.336 26.016 1 80.88 616 PRO A CA 1
ATOM 5003 C C . PRO A 1 616 ? -8.859 12.07 24.672 1 80.88 616 PRO A C 1
ATOM 5005 O O . PRO A 1 616 ? -8.266 11.633 23.688 1 80.88 616 PRO A O 1
ATOM 5008 N N . ALA A 1 617 ? -9.539 13.164 24.625 1 80.5 617 ALA A N 1
ATOM 5009 C CA . ALA A 1 617 ? -9.867 13.883 23.406 1 80.5 617 ALA A CA 1
ATOM 5010 C C . ALA A 1 617 ? -8.602 14.391 22.703 1 80.5 617 ALA A C 1
ATOM 5012 O O . ALA A 1 617 ? -8.523 14.406 21.484 1 80.5 617 ALA A O 1
ATOM 5013 N N . PHE A 1 618 ? -7.602 14.711 23.516 1 82.44 618 PHE A N 1
ATOM 5014 C CA . PHE A 1 618 ? -6.441 15.391 22.953 1 82.44 618 PHE A CA 1
ATOM 5015 C C . PHE A 1 618 ? -5.516 14.406 22.25 1 82.44 618 PHE A C 1
ATOM 5017 O O . PHE A 1 618 ? -4.566 14.805 21.578 1 82.44 618 PHE A O 1
ATOM 5024 N N . VAL A 1 619 ? -5.777 13.086 22.328 1 90.88 619 VAL A N 1
ATOM 5025 C CA . VAL A 1 619 ? -4.941 12.125 21.625 1 90.88 619 VAL A CA 1
ATOM 5026 C C . VAL A 1 619 ? -5.82 11.164 20.828 1 90.88 619 VAL A C 1
ATOM 5028 O O . VAL A 1 619 ? -5.324 10.195 20.25 1 90.88 619 VAL A O 1
ATOM 5031 N N . ARG A 1 620 ? -7.059 11.43 20.797 1 91.62 620 ARG A N 1
ATOM 5032 C CA . ARG A 1 620 ? -8.055 10.5 20.266 1 91.62 620 ARG A CA 1
ATOM 5033 C C . ARG A 1 620 ? -7.824 10.242 18.781 1 91.62 620 ARG A C 1
ATOM 5035 O O . ARG A 1 620 ? -7.914 9.094 18.328 1 91.62 620 ARG A O 1
ATOM 5042 N N . ARG A 1 621 ? -7.562 11.234 18.016 1 94.38 621 ARG A N 1
ATOM 5043 C CA . ARG A 1 621 ? -7.379 11.109 16.578 1 94.38 621 ARG A CA 1
ATOM 5044 C C . ARG A 1 621 ? -6.246 10.141 16.25 1 94.38 621 ARG A C 1
ATOM 5046 O O . ARG A 1 621 ? -6.391 9.281 15.375 1 94.38 621 ARG A O 1
ATOM 5053 N N . THR A 1 622 ? -5.152 10.242 16.969 1 96.81 622 THR A N 1
ATOM 5054 C CA . THR A 1 622 ? -3.992 9.391 16.734 1 96.81 622 THR A CA 1
ATOM 5055 C C . THR A 1 622 ? -4.277 7.961 17.188 1 96.81 622 THR A C 1
ATOM 5057 O O . THR A 1 622 ? -3.928 7.004 16.5 1 96.81 622 THR A O 1
ATOM 5060 N N . ILE A 1 623 ? -4.938 7.84 18.344 1 96.56 623 ILE A N 1
ATOM 5061 C CA . ILE A 1 623 ? -5.23 6.516 18.891 1 96.56 623 ILE A CA 1
ATOM 5062 C C . ILE A 1 623 ? -6.18 5.773 17.953 1 96.56 623 ILE A C 1
ATOM 5064 O O . ILE A 1 623 ? -5.984 4.59 17.672 1 96.56 623 ILE A O 1
ATOM 5068 N N . PHE A 1 624 ? -7.219 6.469 17.469 1 97.19 624 PHE A N 1
ATOM 5069 C CA . PHE A 1 624 ? -8.148 5.836 16.531 1 97.19 624 PHE A CA 1
ATOM 5070 C C . PHE A 1 624 ? -7.43 5.434 15.25 1 97.19 624 PHE A C 1
ATOM 5072 O O . PHE A 1 624 ? -7.59 4.309 14.766 1 97.19 624 PHE A O 1
ATOM 5079 N N . CYS A 1 625 ? -6.645 6.328 14.719 1 97.75 625 CYS A N 1
ATOM 5080 C CA . CYS A 1 625 ? -5.973 6.102 13.445 1 97.75 625 CYS A CA 1
ATOM 5081 C C . CYS A 1 625 ? -5.031 4.906 13.531 1 97.75 625 CYS A C 1
ATOM 5083 O O . CYS A 1 625 ? -5.137 3.969 12.734 1 97.75 625 CYS A O 1
ATOM 5085 N N . TYR A 1 626 ? -4.176 4.867 14.477 1 97.81 626 TYR A N 1
ATOM 5086 C CA . TYR A 1 626 ? -3.176 3.809 14.555 1 97.81 626 TYR A CA 1
ATOM 5087 C C . TYR A 1 626 ? -3.762 2.551 15.18 1 97.81 626 TYR A C 1
ATOM 5089 O O . TYR A 1 626 ? -3.229 1.453 15 1 97.81 626 TYR A O 1
ATOM 5097 N N . GLY A 1 627 ? -4.859 2.697 15.992 1 97.38 627 GLY A N 1
ATOM 5098 C CA . GLY A 1 627 ? -5.598 1.511 16.391 1 97.38 627 GLY A CA 1
ATOM 5099 C C . GLY A 1 627 ? -6.145 0.721 15.227 1 97.38 627 GLY A C 1
ATOM 5100 O O . GLY A 1 627 ? -6.09 -0.51 15.219 1 97.38 627 GLY A O 1
ATOM 5101 N N . ILE A 1 628 ? -6.617 1.411 14.242 1 97.44 628 ILE A N 1
ATOM 5102 C CA . ILE A 1 628 ? -7.172 0.795 13.047 1 97.44 628 ILE A CA 1
ATOM 5103 C C . ILE A 1 628 ? -6.039 0.349 12.125 1 97.44 628 ILE A C 1
ATOM 5105 O O . ILE A 1 628 ? -6.078 -0.752 11.57 1 97.44 628 ILE A O 1
ATOM 5109 N N . ALA A 1 629 ? -5 1.189 11.969 1 95.94 629 ALA A N 1
ATOM 5110 C CA . ALA A 1 629 ? -3.881 0.896 11.078 1 95.94 629 ALA A CA 1
ATOM 5111 C C . ALA A 1 629 ? -3.182 -0.399 11.484 1 95.94 629 ALA A C 1
ATOM 5113 O O . ALA A 1 629 ? -2.734 -1.165 10.625 1 95.94 629 ALA A O 1
ATOM 5114 N N . MET A 1 630 ? -3.068 -0.628 12.773 1 94.12 630 MET A N 1
ATOM 5115 C CA . MET A 1 630 ? -2.338 -1.787 13.273 1 94.12 630 MET A CA 1
ATOM 5116 C C . MET A 1 630 ? -3.27 -2.982 13.453 1 94.12 630 MET A C 1
ATOM 5118 O O . MET A 1 630 ? -2.818 -4.086 13.766 1 94.12 630 MET A O 1
ATOM 5122 N N . GLY A 1 631 ? -4.586 -2.738 13.203 1 92.75 631 GLY A N 1
ATOM 5123 C CA . GLY A 1 631 ? -5.559 -3.793 13.43 1 92.75 631 GLY A CA 1
ATOM 5124 C C . GLY A 1 631 ? -6.031 -4.453 12.148 1 92.75 631 GLY A C 1
ATOM 5125 O O . GLY A 1 631 ? -5.344 -4.406 11.125 1 92.75 631 GLY A O 1
ATOM 5126 N N . SER A 1 632 ? -7.105 -5.227 12.273 1 90.75 632 SER A N 1
ATOM 5127 C CA . SER A 1 632 ? -7.742 -5.949 11.18 1 90.75 632 SER A CA 1
ATOM 5128 C C . SER A 1 632 ? -9.117 -5.367 10.859 1 90.75 632 SER A C 1
ATOM 5130 O O . SER A 1 632 ? -9.391 -4.203 11.164 1 90.75 632 SER A O 1
ATOM 5132 N N . ASP A 1 633 ? -9.922 -6.098 10.141 1 93.69 633 ASP A N 1
ATOM 5133 C CA . ASP A 1 633 ? -11.273 -5.66 9.82 1 93.69 633 ASP A CA 1
ATOM 5134 C C . ASP A 1 633 ? -12.117 -5.504 11.086 1 93.69 633 ASP A C 1
ATOM 5136 O O . ASP A 1 633 ? -13.047 -4.699 11.117 1 93.69 633 ASP A O 1
ATOM 5140 N N . LYS A 1 634 ? -11.672 -6.195 12.148 1 94.5 634 LYS A N 1
ATOM 5141 C CA . LYS A 1 634 ? -12.398 -6.094 13.414 1 94.5 634 LYS A CA 1
ATOM 5142 C C . LYS A 1 634 ? -12.359 -4.668 13.961 1 94.5 634 LYS A C 1
ATOM 5144 O O . LYS A 1 634 ? -13.391 -4.125 14.359 1 94.5 634 LYS A O 1
ATOM 5149 N N . GLU A 1 635 ? -11.18 -4.082 14.039 1 97 635 GLU A N 1
ATOM 5150 C CA . GLU A 1 635 ? -11.016 -2.719 14.539 1 97 635 GLU A CA 1
ATOM 5151 C C . GLU A 1 635 ? -11.727 -1.713 13.641 1 97 635 GLU A C 1
ATOM 5153 O O . GLU A 1 635 ? -12.328 -0.752 14.125 1 97 635 GLU A O 1
ATOM 5158 N N . TRP A 1 636 ? -11.688 -1.951 12.336 1 97 636 TRP A N 1
ATOM 5159 C CA . TRP A 1 636 ? -12.344 -1.071 11.375 1 97 636 TRP A CA 1
ATOM 5160 C C . TRP A 1 636 ? -13.859 -1.135 11.539 1 97 636 TRP A C 1
ATOM 5162 O O . TRP A 1 636 ? -14.539 -0.103 11.523 1 97 636 TRP A O 1
ATOM 5172 N N . GLU A 1 637 ? -14.398 -2.359 11.719 1 96.31 637 GLU A N 1
ATOM 5173 C CA . GLU A 1 637 ? -15.836 -2.551 11.891 1 96.31 637 GLU A CA 1
ATOM 5174 C C . GLU A 1 637 ? -16.328 -1.873 13.164 1 96.31 637 GLU A C 1
ATOM 5176 O O . GLU A 1 637 ? -17.453 -1.361 13.203 1 96.31 637 GLU A O 1
ATOM 5181 N N . PHE A 1 638 ? -15.555 -1.926 14.156 1 96.62 638 PHE A N 1
ATOM 5182 C CA . PHE A 1 638 ? -15.914 -1.247 15.398 1 96.62 638 PHE A CA 1
ATOM 5183 C C . PHE A 1 638 ? -16.031 0.256 15.172 1 96.62 638 PHE A C 1
ATOM 5185 O O . PHE A 1 638 ? -16.984 0.883 15.641 1 96.62 638 PHE A O 1
ATOM 5192 N N . ALA A 1 639 ? -15.023 0.858 14.484 1 96.19 639 ALA A N 1
ATOM 5193 C CA . ALA A 1 639 ? -15.102 2.279 14.156 1 96.19 639 ALA A CA 1
ATOM 5194 C C . ALA A 1 639 ? -16.359 2.59 13.359 1 96.19 639 ALA A C 1
ATOM 5196 O O . ALA A 1 639 ? -17.016 3.604 13.594 1 96.19 639 ALA A O 1
ATOM 5197 N N . TRP A 1 640 ? -16.656 1.7 12.43 1 95.19 640 TRP A N 1
ATOM 5198 C CA . TRP A 1 640 ? -17.844 1.831 11.602 1 95.19 640 TRP A CA 1
ATOM 5199 C C . TRP A 1 640 ? -19.109 1.843 12.461 1 95.19 640 TRP A C 1
ATOM 5201 O O . TRP A 1 640 ? -19.984 2.682 12.273 1 95.19 640 TRP A O 1
ATOM 5211 N N . GLU A 1 641 ? -19.172 1.002 13.406 1 94.81 641 GLU A N 1
ATOM 5212 C CA . GLU A 1 641 ? -20.312 0.913 14.312 1 94.81 641 GLU A CA 1
ATOM 5213 C C . GLU A 1 641 ? -20.422 2.164 15.18 1 94.81 641 GLU A C 1
ATOM 5215 O O . GLU A 1 641 ? -21.516 2.697 15.375 1 94.81 641 GLU A O 1
ATOM 5220 N N . MET A 1 642 ? -19.328 2.592 15.703 1 93.06 642 MET A N 1
ATOM 5221 C CA . MET A 1 642 ? -19.328 3.764 16.578 1 93.06 642 MET A CA 1
ATOM 5222 C C . MET A 1 642 ? -19.703 5.023 15.797 1 93.06 642 MET A C 1
ATOM 5224 O O . MET A 1 642 ? -20.344 5.922 16.344 1 93.06 642 MET A O 1
ATOM 5228 N N . TYR A 1 643 ? -19.312 5.145 14.578 1 92.69 643 TYR A N 1
ATOM 5229 C CA . TYR A 1 643 ? -19.672 6.281 13.734 1 92.69 643 TYR A CA 1
ATOM 5230 C C . TYR A 1 643 ? -21.188 6.391 13.594 1 92.69 643 TYR A C 1
ATOM 5232 O O . TYR A 1 643 ? -21.734 7.496 13.57 1 92.69 643 TYR A O 1
ATOM 5240 N N . HIS A 1 644 ? -21.797 5.254 13.477 1 89.44 644 HIS A N 1
ATOM 5241 C CA . HIS A 1 644 ? -23.219 5.242 13.211 1 89.44 644 HIS A CA 1
ATOM 5242 C C . HIS A 1 644 ? -24.031 5.176 14.508 1 89.44 644 HIS A C 1
ATOM 5244 O O . HIS A 1 644 ? -25.25 5.16 14.477 1 89.44 644 HIS A O 1
ATOM 5250 N N . HIS A 1 645 ? -23.281 5.141 15.547 1 85.06 645 HIS A N 1
ATOM 5251 C CA . HIS A 1 645 ? -23.953 5.066 16.844 1 85.06 645 HIS A CA 1
ATOM 5252 C C . HIS A 1 645 ? -24.594 6.398 17.203 1 85.06 645 HIS A C 1
ATOM 5254 O O . HIS A 1 645 ? -24.016 7.461 16.984 1 85.06 645 HIS A O 1
ATOM 5260 N N . ASP A 1 646 ? -25.688 6.418 17.812 1 68.88 646 ASP A N 1
ATOM 5261 C CA . ASP A 1 646 ? -26.516 7.582 18.078 1 68.88 646 ASP A CA 1
ATOM 5262 C C . ASP A 1 646 ? -25.859 8.508 19.109 1 68.88 646 ASP A C 1
ATOM 5264 O O . ASP A 1 646 ? -26.047 9.727 19.047 1 68.88 646 ASP A O 1
ATOM 5268 N N . ASN A 1 647 ? -25.078 8.031 20 1 70.75 647 ASN A N 1
ATOM 5269 C CA . ASN A 1 647 ? -24.516 8.828 21.094 1 70.75 647 ASN A CA 1
ATOM 5270 C C . ASN A 1 647 ? -23.188 9.461 20.703 1 70.75 647 ASN A C 1
ATOM 5272 O O . ASN A 1 647 ? -22.594 10.195 21.484 1 70.75 647 ASN A O 1
ATOM 5276 N N . SER A 1 648 ? -22.781 9.344 19.453 1 73.44 648 SER A N 1
ATOM 5277 C CA . SER A 1 648 ? -21.5 9.914 19.047 1 73.44 648 SER A CA 1
ATOM 5278 C C . SER A 1 648 ? -21.641 11.391 18.703 1 73.44 648 SER A C 1
ATOM 5280 O O . SER A 1 648 ? -22.578 11.797 18.016 1 73.44 648 SER A O 1
ATOM 5282 N N . THR A 1 649 ? -20.703 12.156 19.266 1 73.38 649 THR A N 1
ATOM 5283 C CA . THR A 1 649 ? -20.688 13.586 18.984 1 73.38 649 THR A CA 1
ATOM 5284 C C . THR A 1 649 ? -20.219 13.852 17.562 1 73.38 649 THR A C 1
ATOM 5286 O O . THR A 1 649 ? -19.656 12.969 16.906 1 73.38 649 THR A O 1
ATOM 5289 N N . THR A 1 650 ? -20.469 14.992 17.062 1 74.56 650 THR A N 1
ATOM 5290 C CA . THR A 1 650 ? -20.031 15.367 15.727 1 74.56 650 THR A CA 1
ATOM 5291 C C . THR A 1 650 ? -18.516 15.305 15.617 1 74.56 650 THR A C 1
ATOM 5293 O O . THR A 1 650 ? -17.969 14.867 14.609 1 74.56 650 THR A O 1
ATOM 5296 N N . ASP A 1 651 ? -17.828 15.742 16.656 1 76.88 651 ASP A N 1
ATOM 5297 C CA . ASP A 1 651 ? -16.359 15.711 16.672 1 76.88 651 ASP A CA 1
ATOM 5298 C C . ASP A 1 651 ? -15.844 14.273 16.594 1 76.88 651 ASP A C 1
ATOM 5300 O O . ASP A 1 651 ? -14.867 14 15.898 1 76.88 651 ASP A O 1
ATOM 5304 N N . ASP A 1 652 ? -16.547 13.445 17.297 1 84.06 652 ASP A N 1
ATOM 5305 C CA . ASP A 1 652 ? -16.156 12.039 17.281 1 84.06 652 ASP A CA 1
ATOM 5306 C C . ASP A 1 652 ? -16.359 11.422 15.898 1 84.06 652 ASP A C 1
ATOM 5308 O O . ASP A 1 652 ? -15.539 10.633 15.438 1 84.06 652 ASP A O 1
ATOM 5312 N N . LYS A 1 653 ? -17.438 11.828 15.305 1 86.38 653 LYS A N 1
ATOM 5313 C CA . LYS A 1 653 ? -17.75 11.305 13.977 1 86.38 653 LYS A CA 1
ATOM 5314 C C . LYS A 1 653 ? -16.688 11.75 12.961 1 86.38 653 LYS A C 1
ATOM 5316 O O . LYS A 1 653 ? -16.297 10.969 12.094 1 86.38 653 LYS A O 1
ATOM 5321 N N . ASP A 1 654 ? -16.281 12.953 13.109 1 88.06 654 ASP A N 1
ATOM 5322 C CA . ASP A 1 654 ? -15.242 13.453 12.219 1 88.06 654 ASP A CA 1
ATOM 5323 C C . ASP A 1 654 ? -13.938 12.68 12.398 1 88.06 654 ASP A C 1
ATOM 5325 O O . ASP A 1 654 ? -13.273 12.336 11.422 1 88.06 654 ASP A O 1
ATOM 5329 N N . ILE A 1 655 ? -13.633 12.43 13.641 1 93.44 655 ILE A N 1
ATOM 5330 C CA . ILE A 1 655 ? -12.398 11.719 13.938 1 93.44 655 ILE A CA 1
ATOM 5331 C C . ILE A 1 655 ? -12.5 10.281 13.422 1 93.44 655 ILE A C 1
ATOM 5333 O O . ILE A 1 655 ? -11.531 9.742 12.875 1 93.44 655 ILE A O 1
ATOM 5337 N N . LEU A 1 656 ? -13.664 9.695 13.617 1 94.88 656 LEU A N 1
ATOM 5338 C CA . LEU A 1 656 ? -13.867 8.32 13.172 1 94.88 656 LEU A CA 1
ATOM 5339 C C . LEU A 1 656 ? -13.812 8.227 11.648 1 94.88 656 LEU A C 1
ATOM 5341 O O . LEU A 1 656 ? -13.242 7.277 11.102 1 94.88 656 LEU A O 1
ATOM 5345 N N . LEU A 1 657 ? -14.414 9.242 11.016 1 93.94 657 LEU A N 1
ATOM 5346 C CA . LEU A 1 657 ? -14.367 9.297 9.555 1 93.94 657 LEU A CA 1
ATOM 5347 C C . LEU A 1 657 ? -12.93 9.375 9.062 1 93.94 657 LEU A C 1
ATOM 5349 O O . LEU A 1 657 ? -12.562 8.703 8.094 1 93.94 657 LEU A O 1
ATOM 5353 N N . TYR A 1 658 ? -12.133 10.141 9.68 1 94.81 658 TYR A N 1
ATOM 5354 C CA . TYR A 1 658 ? -10.711 10.242 9.367 1 94.81 658 TYR A CA 1
ATOM 5355 C C . TYR A 1 658 ? -10 8.93 9.648 1 94.81 658 TYR A C 1
ATOM 5357 O O . TYR A 1 658 ? -9.242 8.43 8.805 1 94.81 658 TYR A O 1
ATOM 5365 N N . ALA A 1 659 ? -10.242 8.305 10.781 1 97.12 659 ALA A N 1
ATOM 5366 C CA . ALA A 1 659 ? -9.516 7.137 11.266 1 97.12 659 ALA A CA 1
ATOM 5367 C C . ALA A 1 659 ? -9.781 5.922 10.383 1 97.12 659 ALA A C 1
ATOM 5369 O O . ALA A 1 659 ? -8.898 5.078 10.195 1 97.12 659 ALA A O 1
ATOM 5370 N N . MET A 1 660 ? -10.945 5.801 9.828 1 96.31 660 MET A N 1
ATOM 5371 C CA . MET A 1 660 ? -11.273 4.668 8.969 1 96.31 660 MET A CA 1
ATOM 5372 C C . MET A 1 660 ? -10.406 4.668 7.715 1 96.31 660 MET A C 1
ATOM 5374 O O . MET A 1 660 ? -10.156 3.613 7.129 1 96.31 660 MET A O 1
ATOM 5378 N N . GLY A 1 661 ? -9.93 5.852 7.34 1 95.75 661 GLY A N 1
ATOM 5379 C CA . GLY A 1 661 ? -9.023 5.953 6.203 1 95.75 661 GLY A CA 1
ATOM 5380 C C . GLY A 1 661 ? -7.598 5.566 6.543 1 95.75 661 GLY A C 1
ATOM 5381 O O . GLY A 1 661 ? -6.754 5.449 5.652 1 95.75 661 GLY A O 1
ATOM 5382 N N . CYS A 1 662 ? -7.324 5.254 7.801 1 96.44 662 CYS A N 1
ATOM 5383 C CA . CYS A 1 662 ? -5.973 4.949 8.25 1 96.44 662 CYS A CA 1
ATOM 5384 C C . CYS A 1 662 ? -5.668 3.463 8.102 1 96.44 662 CYS A C 1
ATOM 5386 O O . CYS A 1 662 ? -4.531 3.033 8.312 1 96.44 662 CYS A O 1
ATOM 5388 N N . THR A 1 663 ? -6.66 2.629 7.668 1 95.94 663 THR A N 1
ATOM 5389 C CA . THR A 1 663 ? -6.461 1.188 7.543 1 95.94 663 THR A CA 1
ATOM 5390 C C . THR A 1 663 ? -5.379 0.881 6.512 1 95.94 663 THR A C 1
ATOM 5392 O O . THR A 1 663 ? -5.207 1.626 5.543 1 95.94 663 THR A O 1
ATOM 5395 N N . ARG A 1 664 ? -4.676 -0.234 6.73 1 91.88 664 ARG A N 1
ATOM 5396 C CA . ARG A 1 664 ? -3.631 -0.675 5.812 1 91.88 664 ARG A CA 1
ATOM 5397 C C . ARG A 1 664 ? -4.16 -1.74 4.855 1 91.88 664 ARG A C 1
ATOM 5399 O O . ARG A 1 664 ? -3.414 -2.256 4.02 1 91.88 664 ARG A O 1
ATOM 5406 N N . GLU A 1 665 ? -5.391 -2.031 5.027 1 92.25 665 GLU A N 1
ATOM 5407 C CA . GLU A 1 665 ? -6.031 -3.004 4.148 1 92.25 665 GLU A CA 1
ATOM 5408 C C . GLU A 1 665 ? -6.691 -2.318 2.953 1 92.25 665 GLU A C 1
ATOM 5410 O O . GLU A 1 665 ? -7.68 -1.597 3.111 1 92.25 665 GLU A O 1
ATOM 5415 N N . SER A 1 666 ? -6.203 -2.635 1.747 1 91.25 666 SER A N 1
ATOM 5416 C CA . SER A 1 666 ? -6.688 -1.96 0.546 1 91.25 666 SER A CA 1
ATOM 5417 C C . SER A 1 666 ? -8.18 -2.199 0.342 1 91.25 666 SER A C 1
ATOM 5419 O O . SER A 1 666 ? -8.898 -1.309 -0.113 1 91.25 666 SER A O 1
ATOM 5421 N N . TRP A 1 667 ? -8.664 -3.422 0.636 1 92.69 667 TRP A N 1
ATOM 5422 C CA . TRP A 1 667 ? -10.07 -3.727 0.411 1 92.69 667 TRP A CA 1
ATOM 5423 C C . TRP A 1 667 ? -10.961 -2.9 1.333 1 92.69 667 TRP A C 1
ATOM 5425 O O . TRP A 1 667 ? -12.086 -2.543 0.966 1 92.69 667 TRP A O 1
ATOM 5435 N N . LEU A 1 668 ? -10.5 -2.58 2.535 1 95 668 LEU A N 1
ATOM 5436 C CA . LEU A 1 668 ? -11.25 -1.717 3.445 1 95 668 LEU A CA 1
ATOM 5437 C C . LEU A 1 668 ? -11.242 -0.274 2.951 1 95 668 LEU A C 1
ATOM 5439 O O . LEU A 1 668 ? -12.219 0.458 3.154 1 95 668 LEU A O 1
ATOM 5443 N N . LEU A 1 669 ? -10.156 0.188 2.334 1 94.69 669 LEU A N 1
ATOM 5444 C CA . LEU A 1 669 ? -10.125 1.515 1.729 1 94.69 669 LEU A CA 1
ATOM 5445 C C . LEU A 1 669 ? -11.133 1.622 0.592 1 94.69 669 LEU A C 1
ATOM 5447 O O . LEU A 1 669 ? -11.75 2.672 0.401 1 94.69 669 LEU A O 1
ATOM 5451 N N . HIS A 1 670 ? -11.281 0.508 -0.152 1 92.06 670 HIS A N 1
ATOM 5452 C CA . HIS A 1 670 ? -12.297 0.481 -1.194 1 92.06 670 HIS A CA 1
ATOM 5453 C C . HIS A 1 670 ? -13.695 0.608 -0.6 1 92.06 670 HIS A C 1
ATOM 5455 O O . HIS A 1 670 ? -14.531 1.353 -1.12 1 92.06 670 HIS A O 1
ATOM 5461 N N . ARG A 1 671 ? -13.891 -0.138 0.434 1 91.38 671 ARG A N 1
ATOM 5462 C CA . ARG A 1 671 ? -15.18 -0.048 1.118 1 91.38 671 ARG A CA 1
ATOM 5463 C C . ARG A 1 671 ? -15.414 1.36 1.652 1 91.38 671 ARG A C 1
ATOM 5465 O O . ARG A 1 671 ? -16.516 1.893 1.545 1 91.38 671 ARG A O 1
ATOM 5472 N N . TYR A 1 672 ? -14.406 1.906 2.285 1 94.38 672 TYR A N 1
ATOM 5473 C CA . TYR A 1 672 ? -14.422 3.275 2.785 1 94.38 672 TYR A CA 1
ATOM 5474 C C . TYR A 1 672 ? -14.812 4.254 1.687 1 94.38 672 TYR A C 1
ATOM 5476 O O . TYR A 1 672 ? -15.727 5.066 1.867 1 94.38 672 TYR A O 1
ATOM 5484 N N . MET A 1 673 ? -14.242 4.188 0.547 1 92 673 MET A N 1
ATOM 5485 C CA . MET A 1 673 ? -14.516 5.047 -0.601 1 92 673 MET A CA 1
ATOM 5486 C C . MET A 1 673 ? -15.945 4.852 -1.095 1 92 673 MET A C 1
ATOM 5488 O O . MET A 1 673 ? -16.672 5.824 -1.287 1 92 673 MET A O 1
ATOM 5492 N N . GLU A 1 674 ? -16.344 3.615 -1.257 1 88.94 674 GLU A N 1
ATOM 5493 C CA . GLU A 1 674 ? -17.672 3.297 -1.782 1 88.94 674 GLU A CA 1
ATOM 5494 C C . GLU A 1 674 ? -18.766 3.801 -0.852 1 88.94 674 GLU A C 1
ATOM 5496 O O . GLU A 1 674 ? -19.812 4.25 -1.311 1 88.94 674 GLU A O 1
ATOM 5501 N N . SER A 1 675 ? -18.516 3.713 0.406 1 89.12 675 SER A N 1
ATOM 5502 C CA . SER A 1 675 ? -19.5 4.145 1.393 1 89.12 675 SER A CA 1
ATOM 5503 C C . SER A 1 675 ? -19.703 5.656 1.338 1 89.12 675 SER A C 1
ATOM 5505 O O . SER A 1 675 ? -20.766 6.156 1.728 1 89.12 675 SER A O 1
ATOM 5507 N N . GLY A 1 676 ? -18.703 6.387 0.986 1 87.44 676 GLY A N 1
ATOM 5508 C CA . GLY A 1 676 ? -18.797 7.836 0.899 1 87.44 676 GLY A CA 1
ATOM 5509 C C . GLY A 1 676 ? -19.438 8.32 -0.386 1 87.44 676 GLY A C 1
ATOM 5510 O O . GLY A 1 676 ? -19.891 9.461 -0.468 1 87.44 676 GLY A O 1
ATOM 5511 N N . VAL A 1 677 ? -19.547 7.477 -1.355 1 83.81 677 VAL A N 1
ATOM 5512 C CA . VAL A 1 677 ? -20.062 7.891 -2.656 1 83.81 677 VAL A CA 1
ATOM 5513 C C . VAL A 1 677 ? -21.484 7.359 -2.842 1 83.81 677 VAL A C 1
ATOM 5515 O O . VAL A 1 677 ? -22.359 8.062 -3.357 1 83.81 677 VAL A O 1
ATOM 5518 N N . ASN A 1 678 ? -21.703 6.098 -2.465 1 77.44 678 ASN A N 1
ATOM 5519 C CA . ASN A 1 678 ? -23.016 5.492 -2.713 1 77.44 678 ASN A CA 1
ATOM 5520 C C . ASN A 1 678 ? -23.625 4.922 -1.433 1 77.44 678 ASN A C 1
ATOM 5522 O O . ASN A 1 678 ? -24.703 4.336 -1.462 1 77.44 678 ASN A O 1
ATOM 5526 N N . GLY A 1 679 ? -23 5.172 -0.372 1 76.62 679 GLY A N 1
ATOM 5527 C CA . GLY A 1 679 ? -23.453 4.473 0.817 1 76.62 679 GLY A CA 1
ATOM 5528 C C . GLY A 1 679 ? -23.844 5.41 1.944 1 76.62 679 GLY A C 1
ATOM 5529 O O . GLY A 1 679 ? -24.281 6.535 1.7 1 76.62 679 GLY A O 1
ATOM 5530 N N . SER A 1 680 ? -23.781 4.848 3.141 1 72.06 680 SER A N 1
ATOM 5531 C CA . SER A 1 680 ? -24.312 5.465 4.352 1 72.06 680 SER A CA 1
ATOM 5532 C C . SER A 1 680 ? -23.516 6.703 4.738 1 72.06 680 SER A C 1
ATOM 5534 O O . SER A 1 680 ? -23.984 7.531 5.52 1 72.06 680 SER A O 1
ATOM 5536 N N . LEU A 1 681 ? -22.312 6.797 4.199 1 76.88 681 LEU A N 1
ATOM 5537 C CA . LEU A 1 681 ? -21.484 7.957 4.531 1 76.88 681 LEU A CA 1
ATOM 5538 C C . LEU A 1 681 ? -21.703 9.078 3.523 1 76.88 681 LEU A C 1
ATOM 5540 O O . LEU A 1 681 ? -21.047 10.125 3.605 1 76.88 681 LEU A O 1
ATOM 5544 N N . PHE A 1 682 ? -22.703 8.852 2.73 1 75.81 682 PHE A N 1
ATOM 5545 C CA . PHE A 1 682 ? -22.844 9.781 1.614 1 75.81 682 PHE A CA 1
ATOM 5546 C C . PHE A 1 682 ? -23.359 11.133 2.092 1 75.81 682 PHE A C 1
ATOM 5548 O O . PHE A 1 682 ? -24.406 11.203 2.742 1 75.81 682 PHE A O 1
ATOM 5555 N N . SER A 1 683 ? -22.625 12.094 1.963 1 79.5 683 SER A N 1
ATOM 5556 C CA . SER A 1 683 ? -22.906 13.523 1.966 1 79.5 683 SER A CA 1
ATOM 5557 C C . SER A 1 683 ? -21.844 14.297 1.187 1 79.5 683 SER A C 1
ATOM 5559 O O . SER A 1 683 ? -20.719 13.836 1.042 1 79.5 683 SER A O 1
ATOM 5561 N N . SER A 1 684 ? -22.203 15.336 0.6 1 76.38 684 SER A N 1
ATOM 5562 C CA . SER A 1 684 ? -21.266 16.094 -0.21 1 76.38 684 SER A CA 1
ATOM 5563 C C . SER A 1 684 ? -19.969 16.375 0.557 1 76.38 684 SER A C 1
ATOM 5565 O O . SER A 1 684 ? -18.875 16.156 0.036 1 76.38 684 SER A O 1
ATOM 5567 N N . ASN A 1 685 ? -20.141 16.797 1.812 1 78.75 685 ASN A N 1
ATOM 5568 C CA . ASN A 1 685 ? -18.969 17.141 2.617 1 78.75 685 ASN A CA 1
ATOM 5569 C C . ASN A 1 685 ? -18.141 15.906 2.971 1 78.75 685 ASN A C 1
ATOM 5571 O O . ASN A 1 685 ? -16.922 15.922 2.879 1 78.75 685 ASN A O 1
ATOM 5575 N N . ASN A 1 686 ? -18.812 14.828 3.275 1 85.94 686 ASN A N 1
ATOM 5576 C CA . ASN A 1 686 ? -18.125 13.594 3.641 1 85.94 686 ASN A CA 1
ATOM 5577 C C . ASN A 1 686 ? -17.375 13 2.453 1 85.94 686 ASN A C 1
ATOM 5579 O O . ASN A 1 686 ? -16.25 12.516 2.602 1 85.94 686 ASN A O 1
ATOM 5583 N N . THR A 1 687 ? -18.016 13.109 1.349 1 88.06 687 THR A N 1
ATOM 5584 C CA . THR A 1 687 ? -17.406 12.523 0.159 1 88.06 687 THR A CA 1
ATOM 5585 C C . THR A 1 687 ? -16.125 13.258 -0.199 1 88.06 687 THR A C 1
ATOM 5587 O O . THR A 1 687 ? -15.094 12.633 -0.469 1 88.06 687 THR A O 1
ATOM 5590 N N . ILE A 1 688 ? -16.203 14.562 -0.183 1 87.31 688 ILE A N 1
ATOM 5591 C CA . ILE A 1 688 ? -15.023 15.359 -0.512 1 87.31 688 ILE A CA 1
ATOM 5592 C C . ILE A 1 688 ? -13.938 15.125 0.529 1 87.31 688 ILE A C 1
ATOM 5594 O O . ILE A 1 688 ? -12.758 14.992 0.186 1 87.31 688 ILE A O 1
ATOM 5598 N N . PHE A 1 689 ? -14.367 15.062 1.776 1 89.31 689 PHE A N 1
ATOM 5599 C CA . PHE A 1 689 ? -13.422 14.789 2.855 1 89.31 689 PHE A CA 1
ATOM 5600 C C . PHE A 1 689 ? -12.75 13.438 2.654 1 89.31 689 PHE A C 1
ATOM 5602 O O . PHE A 1 689 ? -11.531 13.312 2.814 1 89.31 689 PHE A O 1
ATOM 5609 N N . LEU A 1 690 ? -13.539 12.461 2.312 1 92.81 690 LEU A N 1
ATOM 5610 C CA . LEU A 1 690 ? -13.023 11.109 2.094 1 92.81 690 LEU A CA 1
ATOM 5611 C C . LEU A 1 690 ? -12.023 11.086 0.938 1 92.81 690 LEU A C 1
ATOM 5613 O O . LEU A 1 690 ? -11.008 10.391 1.001 1 92.81 690 LEU A O 1
ATOM 5617 N N . ILE A 1 691 ? -12.289 11.852 -0.079 1 92.62 691 ILE A N 1
ATOM 5618 C CA . ILE A 1 691 ? -11.398 11.914 -1.233 1 92.62 691 ILE A CA 1
ATOM 5619 C C . ILE A 1 691 ? -10.07 12.539 -0.825 1 92.62 691 ILE A C 1
ATOM 5621 O O . ILE A 1 691 ? -9 12.031 -1.181 1 92.62 691 ILE A O 1
ATOM 5625 N N . TYR A 1 692 ? -10.141 13.586 0.011 1 90.69 692 TYR A N 1
ATOM 5626 C CA . TYR A 1 692 ? -8.922 14.219 0.509 1 90.69 692 TYR A CA 1
ATOM 5627 C C . TYR A 1 692 ? -8.117 13.242 1.362 1 90.69 692 TYR A C 1
ATOM 5629 O O . TYR A 1 692 ? -6.891 13.172 1.24 1 90.69 692 TYR A O 1
ATOM 5637 N N . ASN A 1 693 ? -8.836 12.57 2.162 1 92.69 693 ASN A N 1
ATOM 5638 C CA . ASN A 1 693 ? -8.18 11.641 3.082 1 92.69 693 ASN A CA 1
ATOM 5639 C C . ASN A 1 693 ? -7.496 10.5 2.336 1 92.69 693 ASN A C 1
ATOM 5641 O O . ASN A 1 693 ? -6.383 10.102 2.688 1 92.69 693 ASN A O 1
ATOM 5645 N N . LEU A 1 694 ? -8.109 9.953 1.312 1 93.88 694 LEU A N 1
ATOM 5646 C CA . LEU A 1 694 ? -7.527 8.883 0.503 1 93.88 694 LEU A CA 1
ATOM 5647 C C . LEU A 1 694 ? -6.344 9.398 -0.308 1 93.88 694 LEU A C 1
ATOM 5649 O O . LEU A 1 694 ? -5.32 8.719 -0.416 1 93.88 694 LEU A O 1
ATOM 5653 N N . ALA A 1 695 ? -6.48 10.594 -0.809 1 93.38 695 ALA A N 1
ATOM 5654 C CA . ALA A 1 695 ? -5.441 11.164 -1.665 1 93.38 695 ALA A CA 1
ATOM 5655 C C . ALA A 1 695 ? -4.172 11.461 -0.871 1 93.38 695 ALA A C 1
ATOM 5657 O O . ALA A 1 695 ? -3.102 11.648 -1.449 1 93.38 695 ALA A O 1
ATOM 5658 N N . ALA A 1 696 ? -4.285 11.43 0.437 1 90.75 696 ALA A N 1
ATOM 5659 C CA . ALA A 1 696 ? -3.164 11.812 1.294 1 90.75 696 ALA A CA 1
ATOM 5660 C C . ALA A 1 696 ? -2.178 10.664 1.452 1 90.75 696 ALA A C 1
ATOM 5662 O O . ALA A 1 696 ? -1.037 10.867 1.875 1 90.75 696 ALA A O 1
ATOM 5663 N N . THR A 1 697 ? -2.547 9.422 1.105 1 88.25 697 THR A N 1
ATOM 5664 C CA . THR A 1 697 ? -1.671 8.258 1.204 1 88.25 697 THR A CA 1
ATOM 5665 C C . THR A 1 697 ? -1.409 7.66 -0.175 1 88.25 697 THR A C 1
ATOM 5667 O O . THR A 1 697 ? -2.176 7.891 -1.112 1 88.25 697 THR A O 1
ATOM 5670 N N . ASP A 1 698 ? -0.337 6.938 -0.274 1 84.88 698 ASP A N 1
ATOM 5671 C CA . ASP A 1 698 ? 0.018 6.383 -1.577 1 84.88 698 ASP A CA 1
ATOM 5672 C C . ASP A 1 698 ? -1.017 5.359 -2.039 1 84.88 698 ASP A C 1
ATOM 5674 O O . ASP A 1 698 ? -1.471 5.402 -3.186 1 84.88 698 ASP A O 1
ATOM 5678 N N . THR A 1 699 ? -1.369 4.453 -1.185 1 88 699 THR A N 1
ATOM 5679 C CA . THR A 1 699 ? -2.352 3.434 -1.534 1 88 699 THR A CA 1
ATOM 5680 C C . THR A 1 699 ? -3.715 4.066 -1.806 1 88 699 THR A C 1
ATOM 5682 O O . THR A 1 699 ? -4.387 3.715 -2.777 1 88 699 THR A O 1
ATOM 5685 N N . GLY A 1 700 ? -4.066 4.969 -0.922 1 92.06 700 GLY A N 1
ATOM 5686 C CA . GLY A 1 700 ? -5.332 5.66 -1.116 1 92.06 700 GLY A CA 1
ATOM 5687 C C . GLY A 1 700 ? -5.379 6.469 -2.4 1 92.06 700 GLY A C 1
ATOM 5688 O O . GLY A 1 700 ? -6.414 6.52 -3.068 1 92.06 700 GLY A O 1
ATOM 5689 N N . LEU A 1 701 ? -4.27 7.109 -2.723 1 91.5 701 LEU A N 1
ATOM 5690 C CA . LEU A 1 701 ? -4.211 7.93 -3.926 1 91.5 701 LEU A CA 1
ATOM 5691 C C . LEU A 1 701 ? -4.449 7.086 -5.172 1 91.5 701 LEU A C 1
ATOM 5693 O O . LEU A 1 701 ? -5.148 7.516 -6.094 1 91.5 701 LEU A O 1
ATOM 5697 N N . ARG A 1 702 ? -3.895 5.941 -5.234 1 87.56 702 ARG A N 1
ATOM 5698 C CA . ARG A 1 702 ? -4.109 5.039 -6.359 1 87.56 702 ARG A CA 1
ATOM 5699 C C . ARG A 1 702 ? -5.578 4.641 -6.469 1 87.56 702 ARG A C 1
ATOM 5701 O O . ARG A 1 702 ? -6.152 4.648 -7.559 1 87.56 702 ARG A O 1
ATOM 5708 N N . ILE A 1 703 ? -6.133 4.262 -5.402 1 90.94 703 ILE A N 1
ATOM 5709 C CA . ILE A 1 703 ? -7.516 3.797 -5.352 1 90.94 703 ILE A CA 1
ATOM 5710 C C . ILE A 1 703 ? -8.453 4.918 -5.797 1 90.94 703 ILE A C 1
ATOM 5712 O O . ILE A 1 703 ? -9.32 4.707 -6.645 1 90.94 703 ILE A O 1
ATOM 5716 N N . ILE A 1 704 ? -8.211 6.121 -5.254 1 93.44 704 ILE A N 1
ATOM 5717 C CA . ILE A 1 704 ? -9.148 7.207 -5.523 1 93.44 704 ILE A CA 1
ATOM 5718 C C . ILE A 1 704 ? -8.953 7.719 -6.949 1 93.44 704 ILE A C 1
ATOM 5720 O O . ILE A 1 704 ? -9.914 8.125 -7.605 1 93.44 704 ILE A O 1
ATOM 5724 N N . TRP A 1 705 ? -7.68 7.746 -7.438 1 91.06 705 TRP A N 1
ATOM 5725 C CA . TRP A 1 705 ? -7.441 8.164 -8.812 1 91.06 705 TRP A CA 1
ATOM 5726 C C . TRP A 1 705 ? -8.18 7.254 -9.789 1 91.06 705 TRP A C 1
ATOM 5728 O O . TRP A 1 705 ? -8.836 7.734 -10.719 1 91.06 705 TRP A O 1
ATOM 5738 N N . LYS A 1 706 ? -8.039 5.961 -9.594 1 87.44 706 LYS A N 1
ATOM 5739 C CA . LYS A 1 706 ? -8.766 5.004 -10.422 1 87.44 706 LYS A CA 1
ATOM 5740 C C . LYS A 1 706 ? -10.273 5.254 -10.352 1 87.44 706 LYS A C 1
ATOM 5742 O O . LYS A 1 706 ? -10.953 5.281 -11.375 1 87.44 706 LYS A O 1
ATOM 5747 N N . PHE A 1 707 ? -10.812 5.43 -9.242 1 90.31 707 PHE A N 1
ATOM 5748 C CA . PHE A 1 707 ? -12.242 5.621 -9.031 1 90.31 707 PHE A CA 1
ATOM 5749 C C . PHE A 1 707 ? -12.727 6.895 -9.727 1 90.31 707 PHE A C 1
ATOM 5751 O O . PHE A 1 707 ? -13.75 6.883 -10.414 1 90.31 707 PHE A O 1
ATOM 5758 N N . VAL A 1 708 ? -11.992 7.98 -9.492 1 91 708 VAL A N 1
ATOM 5759 C CA . VAL A 1 708 ? -12.383 9.281 -10.031 1 91 708 VAL A CA 1
ATOM 5760 C C . VAL A 1 708 ? -12.352 9.234 -11.562 1 91 708 VAL A C 1
ATOM 5762 O O . VAL A 1 708 ? -13.273 9.727 -12.219 1 91 708 VAL A O 1
ATOM 5765 N N . THR A 1 709 ? -11.375 8.672 -12.148 1 90.19 709 THR A N 1
ATOM 5766 C CA . THR A 1 709 ? -11.242 8.641 -13.602 1 90.19 709 THR A CA 1
ATOM 5767 C C . THR A 1 709 ? -12.289 7.723 -14.219 1 90.19 709 THR A C 1
ATOM 5769 O O . THR A 1 709 ? -12.766 7.969 -15.328 1 90.19 709 THR A O 1
ATOM 5772 N N . GLU A 1 710 ? -12.633 6.672 -13.555 1 87.25 710 GLU A N 1
ATOM 5773 C CA . GLU A 1 710 ? -13.602 5.715 -14.086 1 87.25 710 GLU A CA 1
ATOM 5774 C C . GLU A 1 710 ? -15.031 6.203 -13.875 1 87.25 710 GLU A C 1
ATOM 5776 O O . GLU A 1 710 ? -15.945 5.777 -14.578 1 87.25 710 GLU A O 1
ATOM 5781 N N . ASN A 1 711 ? -15.242 7.113 -12.859 1 88.12 711 ASN A N 1
ATOM 5782 C CA . ASN A 1 711 ? -16.594 7.539 -12.508 1 88.12 711 ASN A CA 1
ATOM 5783 C C . ASN A 1 711 ? -16.766 9.055 -12.625 1 88.12 711 ASN A C 1
ATOM 5785 O O . ASN A 1 711 ? -17.609 9.641 -11.961 1 88.12 711 ASN A O 1
ATOM 5789 N N . TRP A 1 712 ? -16.062 9.688 -13.453 1 90.56 712 TRP A N 1
ATOM 5790 C CA . TRP A 1 712 ? -15.969 11.141 -13.477 1 90.56 712 TRP A CA 1
ATOM 5791 C C . TRP A 1 712 ? -17.312 11.773 -13.844 1 90.56 712 TRP A C 1
ATOM 5793 O O . TRP A 1 712 ? -17.734 12.742 -13.211 1 90.56 712 TRP A O 1
ATOM 5803 N N . PRO A 1 713 ? -18.078 11.188 -14.844 1 89.81 713 PRO A N 1
ATOM 5804 C CA . PRO A 1 713 ? -19.344 11.828 -15.18 1 89.81 713 PRO A CA 1
ATOM 5805 C C . PRO A 1 713 ? -20.297 11.914 -13.984 1 89.81 713 PRO A C 1
ATOM 5807 O O . PRO A 1 713 ? -20.922 12.953 -13.758 1 89.81 713 PRO A O 1
ATOM 5810 N N . LEU A 1 714 ? -20.297 10.914 -13.25 1 87.81 714 LEU A N 1
ATOM 5811 C CA . LEU A 1 714 ? -21.141 10.867 -12.062 1 87.81 714 LEU A CA 1
ATOM 5812 C C . LEU A 1 714 ? -20.656 11.844 -11 1 87.81 714 LEU A C 1
ATOM 5814 O O . LEU A 1 714 ? -21.438 12.57 -10.398 1 87.81 714 LEU A O 1
ATOM 5818 N N . LEU A 1 715 ? -19.391 11.914 -10.719 1 89.94 715 LEU A N 1
ATOM 5819 C CA . LEU A 1 715 ? -18.797 12.758 -9.688 1 89.94 715 LEU A CA 1
ATOM 5820 C C . LEU A 1 715 ? -18.922 14.234 -10.055 1 89.94 715 LEU A C 1
ATOM 5822 O O . LEU A 1 715 ? -19.203 15.07 -9.195 1 89.94 715 LEU A O 1
ATOM 5826 N N . GLN A 1 716 ? -18.75 14.508 -11.336 1 90.5 716 GLN A N 1
ATOM 5827 C CA . GLN A 1 716 ? -18.859 15.883 -11.805 1 90.5 716 GLN A CA 1
ATOM 5828 C C . GLN A 1 716 ? -20.281 16.422 -11.641 1 90.5 716 GLN A C 1
ATOM 5830 O O . GLN A 1 716 ? -20.469 17.578 -11.273 1 90.5 716 GLN A O 1
ATOM 5835 N N . GLU A 1 717 ? -21.188 15.578 -11.938 1 89.44 717 GLU A N 1
ATOM 5836 C CA . GLU A 1 717 ? -22.594 15.961 -11.812 1 89.44 717 GLU A CA 1
ATOM 5837 C C . GLU A 1 717 ? -22.953 16.266 -10.359 1 89.44 717 GLU A C 1
ATOM 5839 O O . GLU A 1 717 ? -23.656 17.234 -10.078 1 89.44 717 GLU A O 1
ATOM 5844 N N . ARG A 1 718 ? -22.391 15.578 -9.508 1 86.19 718 ARG A N 1
ATOM 5845 C CA . ARG A 1 718 ? -22.781 15.656 -8.109 1 86.19 718 ARG A CA 1
ATOM 5846 C C . ARG A 1 718 ? -21.953 16.688 -7.359 1 86.19 718 ARG A C 1
ATOM 5848 O O . ARG A 1 718 ? -22.453 17.359 -6.453 1 86.19 718 ARG A O 1
ATOM 5855 N N . PHE A 1 719 ? -20.641 16.828 -7.695 1 87.88 719 PHE A N 1
ATOM 5856 C CA . PHE A 1 719 ? -19.734 17.578 -6.82 1 87.88 719 PHE A CA 1
ATOM 5857 C C . PHE A 1 719 ? -18.969 18.625 -7.609 1 87.88 719 PHE A C 1
ATOM 5859 O O . PHE A 1 719 ? -18.141 19.359 -7.047 1 87.88 719 PHE A O 1
ATOM 5866 N N . GLY A 1 720 ? -19.266 18.75 -8.867 1 89.56 720 GLY A N 1
ATOM 5867 C CA . GLY A 1 720 ? -18.453 19.641 -9.688 1 89.56 720 GLY A CA 1
ATOM 5868 C C . GLY A 1 720 ? -17.016 19.188 -9.828 1 89.56 720 GLY A C 1
ATOM 5869 O O . GLY A 1 720 ? -16.75 17.984 -9.914 1 89.56 720 GLY A O 1
ATOM 5870 N N . ASN A 1 721 ? -16.078 20.125 -9.812 1 90.81 721 ASN A N 1
ATOM 5871 C CA . ASN A 1 721 ? -14.68 19.797 -10.047 1 90.81 721 ASN A CA 1
ATOM 5872 C C . ASN A 1 721 ? -13.922 19.578 -8.734 1 90.81 721 ASN A C 1
ATOM 5874 O O . ASN A 1 721 ? -12.727 19.297 -8.742 1 90.81 721 ASN A O 1
ATOM 5878 N N . ALA A 1 722 ? -14.617 19.672 -7.605 1 87.88 722 ALA A N 1
ATOM 5879 C CA . ALA A 1 722 ? -13.984 19.594 -6.293 1 87.88 722 ALA A CA 1
ATOM 5880 C C . ALA A 1 722 ? -13.211 18.297 -6.125 1 87.88 722 ALA A C 1
ATOM 5882 O O . ALA A 1 722 ? -12.078 18.297 -5.641 1 87.88 722 ALA A O 1
ATOM 5883 N N . PRO A 1 723 ? -13.797 17.125 -6.594 1 89.62 723 PRO A N 1
ATOM 5884 C CA . PRO A 1 723 ? -13.039 15.883 -6.469 1 89.62 723 PRO A CA 1
ATOM 5885 C C . PRO A 1 723 ? -11.727 15.898 -7.254 1 89.62 723 PRO A C 1
ATOM 5887 O O . PRO A 1 723 ? -10.719 15.352 -6.797 1 89.62 723 PRO A O 1
ATOM 5890 N N . LEU A 1 724 ? -11.75 16.547 -8.344 1 90.81 724 LEU A N 1
ATOM 5891 C CA . LEU A 1 724 ? -10.562 16.594 -9.195 1 90.81 724 LEU A CA 1
ATOM 5892 C C . LEU A 1 724 ? -9.453 17.406 -8.531 1 90.81 724 LEU A C 1
ATOM 5894 O O . LEU A 1 724 ? -8.281 17.016 -8.594 1 90.81 724 LEU A O 1
ATOM 5898 N N . TYR A 1 725 ? -9.789 18.453 -7.879 1 89.44 725 TYR A N 1
ATOM 5899 C CA . TYR A 1 725 ? -8.797 19.297 -7.195 1 89.44 725 TYR A CA 1
ATOM 5900 C C . TYR A 1 725 ? -8.258 18.594 -5.957 1 89.44 725 TYR A C 1
ATOM 5902 O O . TYR A 1 725 ? -7.078 18.719 -5.625 1 89.44 725 TYR A O 1
ATOM 5910 N N . ALA A 1 726 ? -9.156 17.891 -5.328 1 89.69 726 ALA A N 1
ATOM 5911 C CA . ALA A 1 726 ? -8.727 17.141 -4.148 1 89.69 726 ALA A CA 1
ATOM 5912 C C . ALA A 1 726 ? -7.668 16.094 -4.516 1 89.69 726 ALA A C 1
ATOM 5914 O O . ALA A 1 726 ? -6.672 15.945 -3.805 1 89.69 726 ALA A O 1
ATOM 5915 N N . VAL A 1 727 ? -7.832 15.438 -5.609 1 93.62 727 VAL A N 1
ATOM 5916 C CA . VAL A 1 727 ? -6.898 14.398 -6.039 1 93.62 727 VAL A CA 1
ATOM 5917 C C . VAL A 1 727 ? -5.613 15.039 -6.555 1 93.62 727 VAL A C 1
ATOM 5919 O O . VAL A 1 727 ? -4.523 14.492 -6.383 1 93.62 727 VAL A O 1
ATOM 5922 N N . LEU A 1 728 ? -5.742 16.234 -7.152 1 93.12 728 LEU A N 1
ATOM 5923 C CA . LEU A 1 728 ? -4.582 16.938 -7.695 1 93.12 728 LEU A CA 1
ATOM 5924 C C . LEU A 1 728 ? -3.561 17.234 -6.602 1 93.12 728 LEU A C 1
ATOM 5926 O O . LEU A 1 728 ? -2.354 17.188 -6.844 1 93.12 728 LEU A O 1
ATOM 5930 N N . ASN A 1 729 ? -4.055 17.484 -5.438 1 89.44 729 ASN A N 1
ATOM 5931 C CA . ASN A 1 729 ? -3.166 17.734 -4.309 1 89.44 729 ASN A CA 1
ATOM 5932 C C . ASN A 1 729 ? -2.26 16.531 -4.035 1 89.44 729 ASN A C 1
ATOM 5934 O O . ASN A 1 729 ? -1.087 16.703 -3.699 1 89.44 729 ASN A O 1
ATOM 5938 N N . GLY A 1 730 ? -2.82 15.359 -4.125 1 89.31 730 GLY A N 1
ATOM 5939 C CA . GLY A 1 730 ? -2.033 14.148 -3.957 1 89.31 730 GLY A CA 1
ATOM 5940 C C . GLY A 1 730 ? -1.111 13.859 -5.129 1 89.31 730 GLY A C 1
ATOM 5941 O O . GLY A 1 730 ? 0.037 13.461 -4.938 1 89.31 730 GLY A O 1
ATOM 5942 N N . MET A 1 731 ? -1.537 14.18 -6.344 1 92.06 731 MET A N 1
ATOM 5943 C CA . MET A 1 731 ? -0.793 13.867 -7.562 1 92.06 731 MET A CA 1
ATOM 5944 C C . MET A 1 731 ? 0.435 14.758 -7.695 1 92.06 731 MET A C 1
ATOM 5946 O O . MET A 1 731 ? 1.453 14.344 -8.25 1 92.06 731 MET A O 1
ATOM 5950 N N . GLU A 1 732 ? 0.344 15.953 -7.168 1 92.88 732 GLU A N 1
ATOM 5951 C CA . GLU A 1 732 ? 1.438 16.906 -7.254 1 92.88 732 GLU A CA 1
ATOM 5952 C C . GLU A 1 732 ? 2.711 16.359 -6.617 1 92.88 732 GLU A C 1
ATOM 5954 O O . GLU A 1 732 ? 3.816 16.641 -7.09 1 92.88 732 GLU A O 1
ATOM 5959 N N . ARG A 1 733 ? 2.582 15.562 -5.672 1 90 733 ARG A N 1
ATOM 5960 C CA . ARG A 1 733 ? 3.729 15.023 -4.953 1 90 733 ARG A CA 1
ATOM 5961 C C . ARG A 1 733 ? 4.48 14 -5.801 1 90 733 ARG A C 1
ATOM 5963 O O . ARG A 1 733 ? 5.66 13.734 -5.562 1 90 733 ARG A O 1
ATOM 5970 N N . LEU A 1 734 ? 3.818 13.484 -6.832 1 87.62 734 LEU A N 1
ATOM 5971 C CA . LEU A 1 734 ? 4.383 12.367 -7.586 1 87.62 734 LEU A CA 1
ATOM 5972 C C . LEU A 1 734 ? 5 12.852 -8.891 1 87.62 734 LEU A C 1
ATOM 5974 O O . LEU A 1 734 ? 5.574 12.062 -9.641 1 87.62 734 LEU A O 1
ATOM 5978 N N . VAL A 1 735 ? 4.941 14.125 -9.164 1 92.38 735 VAL A N 1
ATOM 5979 C CA . VAL A 1 735 ? 5.391 14.648 -10.453 1 92.38 735 VAL A CA 1
ATOM 5980 C C . VAL A 1 735 ? 6.863 15.039 -10.359 1 92.38 735 VAL A C 1
ATOM 5982 O O . VAL A 1 735 ? 7.227 15.953 -9.617 1 92.38 735 VAL A O 1
ATOM 5985 N N . ASN A 1 736 ? 7.688 14.352 -11.07 1 91 736 ASN A N 1
ATOM 5986 C CA . ASN A 1 736 ? 9.117 14.625 -11.094 1 91 736 ASN A CA 1
ATOM 5987 C C . ASN A 1 736 ? 9.625 14.82 -12.523 1 91 736 ASN A C 1
ATOM 5989 O O . ASN A 1 736 ? 10.727 15.328 -12.734 1 91 736 ASN A O 1
ATOM 5993 N N . THR A 1 737 ? 8.797 14.391 -13.523 1 90.62 737 THR A N 1
ATOM 5994 C CA . THR A 1 737 ? 9.203 14.477 -14.922 1 90.62 737 THR A CA 1
ATOM 5995 C C . THR A 1 737 ? 8.086 15.078 -15.773 1 90.62 737 THR A C 1
ATOM 5997 O O . THR A 1 737 ? 6.93 15.125 -15.352 1 90.62 737 THR A O 1
ATOM 6000 N N . ASP A 1 738 ? 8.516 15.5 -17 1 91.5 738 ASP A N 1
ATOM 6001 C CA . ASP A 1 738 ? 7.531 16.031 -17.938 1 91.5 738 ASP A CA 1
ATOM 6002 C C . ASP A 1 738 ? 6.559 14.945 -18.391 1 91.5 738 ASP A C 1
ATOM 6004 O O . ASP A 1 738 ? 5.383 15.227 -18.641 1 91.5 738 ASP A O 1
ATOM 6008 N N . LEU A 1 739 ? 7.066 13.797 -18.469 1 88.75 739 LEU A N 1
ATOM 6009 C CA . LEU A 1 739 ? 6.219 12.68 -18.875 1 88.75 739 LEU A CA 1
ATOM 6010 C C . LEU A 1 739 ? 5.066 12.492 -17.891 1 88.75 739 LEU A C 1
ATOM 6012 O O . LEU A 1 739 ? 3.93 12.242 -18.297 1 88.75 739 LEU A O 1
ATOM 6016 N N . GLN A 1 740 ? 5.352 12.547 -16.656 1 90.56 740 GLN A N 1
ATOM 6017 C CA . GLN A 1 740 ? 4.324 12.375 -15.633 1 90.56 740 GLN A CA 1
ATOM 6018 C C . GLN A 1 740 ? 3.279 13.484 -15.719 1 90.56 740 GLN A C 1
ATOM 6020 O O . GLN A 1 740 ? 2.098 13.258 -15.445 1 90.56 740 GLN A O 1
ATOM 6025 N N . ILE A 1 741 ? 3.723 14.688 -16.062 1 93.81 741 ILE A N 1
ATOM 6026 C CA . ILE A 1 741 ? 2.795 15.789 -16.266 1 93.81 741 ILE A CA 1
ATOM 6027 C C . ILE A 1 741 ? 1.882 15.484 -17.453 1 93.81 741 ILE A C 1
ATOM 6029 O O . ILE A 1 741 ? 0.667 15.688 -17.375 1 93.81 741 ILE A O 1
ATOM 6033 N N . GLN A 1 742 ? 2.461 14.984 -18.516 1 92.81 742 GLN A N 1
ATOM 6034 C CA . GLN A 1 742 ? 1.693 14.648 -19.703 1 92.81 742 GLN A CA 1
ATOM 6035 C C . GLN A 1 742 ? 0.65 13.578 -19.406 1 92.81 742 GLN A C 1
ATOM 6037 O O . GLN A 1 742 ? -0.467 13.625 -19.922 1 92.81 742 GLN A O 1
ATOM 6042 N N . GLU A 1 743 ? 1.028 12.617 -18.656 1 90.44 743 GLU A N 1
ATOM 6043 C CA . GLU A 1 743 ? 0.1 11.562 -18.281 1 90.44 743 GLU A CA 1
ATOM 6044 C C . GLU A 1 743 ? -1.136 12.133 -17.594 1 90.44 743 GLU A C 1
ATOM 6046 O O . GLU A 1 743 ? -2.264 11.75 -17.906 1 90.44 743 GLU A O 1
ATOM 6051 N N . LEU A 1 744 ? -0.89 13.016 -16.625 1 91.88 744 LEU A N 1
ATOM 6052 C CA . LEU A 1 744 ? -1.995 13.602 -15.883 1 91.88 744 LEU A CA 1
ATOM 6053 C C . LEU A 1 744 ? -2.814 14.539 -16.766 1 91.88 744 LEU A C 1
ATOM 6055 O O . LEU A 1 744 ? -4.031 14.656 -16.594 1 91.88 744 LEU A O 1
ATOM 6059 N N . GLN A 1 745 ? -2.133 15.203 -17.719 1 92.75 745 GLN A N 1
ATOM 6060 C CA . GLN A 1 745 ? -2.795 16.156 -18.609 1 92.75 745 GLN A CA 1
ATOM 6061 C C . GLN A 1 745 ? -3.82 15.445 -19.5 1 92.75 745 GLN A C 1
ATOM 6063 O O . GLN A 1 745 ? -4.816 16.047 -19.906 1 92.75 745 GLN A O 1
ATOM 6068 N N . LEU A 1 746 ? -3.6 14.203 -19.828 1 91.44 746 LEU A N 1
ATOM 6069 C CA . LEU A 1 746 ? -4.547 13.461 -20.656 1 91.44 746 LEU A CA 1
ATOM 6070 C C . LEU A 1 746 ? -5.949 13.523 -20.062 1 91.44 746 LEU A C 1
ATOM 6072 O O . LEU A 1 746 ? -6.918 13.805 -20.766 1 91.44 746 LEU A O 1
ATOM 6076 N N . PHE A 1 747 ? -6.059 13.281 -18.781 1 91.69 747 PHE A N 1
ATOM 6077 C CA . PHE A 1 747 ? -7.371 13.297 -18.141 1 91.69 747 PHE A CA 1
ATOM 6078 C C . PHE A 1 747 ? -7.801 14.719 -17.812 1 91.69 747 PHE A C 1
ATOM 6080 O O . PHE A 1 747 ? -8.945 15.102 -18.078 1 91.69 747 PHE A O 1
ATOM 6087 N N . TYR A 1 748 ? -6.941 15.5 -17.203 1 91.38 748 TYR A N 1
ATOM 6088 C CA . TYR A 1 748 ? -7.297 16.844 -16.75 1 91.38 748 TYR A CA 1
ATOM 6089 C C . TYR A 1 748 ? -7.668 17.734 -17.938 1 91.38 748 TYR A C 1
ATOM 6091 O O . TYR A 1 748 ? -8.586 18.547 -17.844 1 91.38 748 TYR A O 1
ATOM 6099 N N . ASN A 1 749 ? -6.973 17.531 -19.031 1 88.62 749 ASN A N 1
ATOM 6100 C CA . ASN A 1 749 ? -7.27 18.344 -20.203 1 88.62 749 ASN A CA 1
ATOM 6101 C C . ASN A 1 749 ? -8.586 17.922 -20.859 1 88.62 749 ASN A C 1
ATOM 6103 O O . ASN A 1 749 ? -9.266 18.75 -21.484 1 88.62 749 ASN A O 1
ATOM 6107 N N . ALA A 1 750 ? -8.906 16.703 -20.719 1 87.25 750 ALA A N 1
ATOM 6108 C CA . ALA A 1 750 ? -10.141 16.188 -21.312 1 87.25 750 ALA A CA 1
ATOM 6109 C C . ALA A 1 750 ? -11.352 16.594 -20.469 1 87.25 750 ALA A C 1
ATOM 6111 O O . ALA A 1 750 ? -12.477 16.625 -20.969 1 87.25 750 ALA A O 1
ATOM 6112 N N . THR A 1 751 ? -11.156 16.953 -19.25 1 89.44 751 THR A N 1
ATOM 6113 C CA . THR A 1 751 ? -12.281 17.109 -18.344 1 89.44 751 THR A CA 1
ATOM 6114 C C . THR A 1 751 ? -12.469 18.562 -17.953 1 89.44 751 THR A C 1
ATOM 6116 O O . THR A 1 751 ? -13.586 19.016 -17.703 1 89.44 751 THR A O 1
ATOM 6119 N N . LEU A 1 752 ? -11.406 19.391 -17.891 1 90.81 752 LEU A N 1
ATOM 6120 C CA . LEU A 1 752 ? -11.469 20.766 -17.391 1 90.81 752 LEU A CA 1
ATOM 6121 C C . LEU A 1 752 ? -11.625 21.75 -18.547 1 90.81 752 LEU A C 1
ATOM 6123 O O . LEU A 1 752 ? -11.258 21.453 -19.688 1 90.81 752 LEU A O 1
ATOM 6127 N N . GLU A 1 753 ? -12.148 22.922 -18.156 1 90.25 753 GLU A N 1
ATOM 6128 C CA . GLU A 1 753 ? -12.219 24.016 -19.125 1 90.25 753 GLU A CA 1
ATOM 6129 C C . GLU A 1 753 ? -10.844 24.625 -19.359 1 90.25 753 GLU A C 1
ATOM 6131 O O . GLU A 1 753 ? -9.898 24.359 -18.625 1 90.25 753 GLU A O 1
ATOM 6136 N N . GLU A 1 754 ? -10.758 25.438 -20.328 1 89 754 GLU A N 1
ATOM 6137 C CA . GLU A 1 754 ? -9.469 25.906 -20.828 1 89 754 GLU A CA 1
ATOM 6138 C C . GLU A 1 754 ? -8.695 26.641 -19.734 1 89 754 GLU A C 1
ATOM 6140 O O . GLU A 1 754 ? -7.52 26.375 -19.516 1 89 754 GLU A O 1
ATOM 6145 N N . ASN A 1 755 ? -9.32 27.594 -19.047 1 88.19 755 ASN A N 1
ATOM 6146 C CA . ASN A 1 755 ? -8.641 28.344 -18.016 1 88.19 755 ASN A CA 1
ATOM 6147 C C . ASN A 1 755 ? -8.172 27.453 -16.875 1 88.19 755 ASN A C 1
ATOM 6149 O O . ASN A 1 755 ? -7.074 27.641 -16.328 1 88.19 755 ASN A O 1
ATOM 6153 N N . GLU A 1 756 ? -8.984 26.562 -16.547 1 90.44 756 GLU A N 1
ATOM 6154 C CA . GLU A 1 756 ? -8.641 25.625 -15.484 1 90.44 756 GLU A CA 1
ATOM 6155 C C . GLU A 1 756 ? -7.531 24.672 -15.914 1 90.44 756 GLU A C 1
ATOM 6157 O O . GLU A 1 756 ? -6.699 24.281 -15.102 1 90.44 756 GLU A O 1
ATOM 6162 N N . ARG A 1 757 ? -7.523 24.391 -17.219 1 91.12 757 ARG A N 1
ATOM 6163 C CA . ARG A 1 757 ? -6.473 23.531 -17.781 1 91.12 757 ARG A CA 1
ATOM 6164 C C . ARG A 1 757 ? -5.109 24.203 -17.656 1 91.12 757 ARG A C 1
ATOM 6166 O O . ARG A 1 757 ? -4.133 23.562 -17.25 1 91.12 757 ARG A O 1
ATOM 6173 N N . ILE A 1 758 ? -5.125 25.391 -17.969 1 91.62 758 ILE A N 1
ATOM 6174 C CA . ILE A 1 758 ? -3.881 26.156 -17.922 1 91.62 758 ILE A CA 1
ATOM 6175 C C . ILE A 1 758 ? -3.387 26.266 -16.484 1 91.62 758 ILE A C 1
ATOM 6177 O O . ILE A 1 758 ? -2.201 26.047 -16.219 1 91.62 758 ILE A O 1
ATOM 6181 N N . SER A 1 759 ? -4.293 26.578 -15.602 1 91.25 759 SER A N 1
ATOM 6182 C CA . SER A 1 759 ? -3.941 26.703 -14.188 1 91.25 759 SER A CA 1
ATOM 6183 C C . SER A 1 759 ? -3.406 25.391 -13.641 1 91.25 759 SER A C 1
ATOM 6185 O O . SER A 1 759 ? -2.43 25.375 -12.891 1 91.25 759 SER A O 1
ATOM 6187 N N . THR A 1 760 ? -4.043 24.328 -14.016 1 93 760 THR A N 1
ATOM 6188 C CA . THR A 1 760 ? -3.625 23 -13.562 1 93 760 THR A CA 1
ATOM 6189 C C . THR A 1 760 ? -2.24 22.656 -14.102 1 93 760 THR A C 1
ATOM 6191 O O . THR A 1 760 ? -1.402 22.109 -13.383 1 93 760 THR A O 1
ATOM 6194 N N . THR A 1 761 ? -1.994 22.938 -15.328 1 92.56 761 THR A N 1
ATOM 6195 C CA . THR A 1 761 ? -0.694 22.672 -15.938 1 92.56 761 THR A CA 1
ATOM 6196 C C . THR A 1 761 ? 0.402 23.469 -15.242 1 92.56 761 THR A C 1
ATOM 6198 O O . THR A 1 761 ? 1.488 22.953 -14.977 1 92.56 761 THR A O 1
ATOM 6201 N N . THR A 1 762 ? 0.099 24.703 -14.969 1 93.56 762 THR A N 1
ATOM 6202 C CA . THR A 1 762 ? 1.051 25.562 -14.266 1 93.56 762 THR A CA 1
ATOM 6203 C C . THR A 1 762 ? 1.349 25.016 -12.875 1 93.56 762 THR A C 1
ATOM 6205 O O . THR A 1 762 ? 2.5 25.016 -12.438 1 93.56 762 THR A O 1
ATOM 6208 N N . ARG A 1 763 ? 0.343 24.609 -12.305 1 93.69 763 ARG A N 1
ATOM 6209 C CA . ARG A 1 763 ? 0.494 24.016 -10.977 1 93.69 763 ARG A CA 1
ATOM 6210 C C . ARG A 1 763 ? 1.377 22.781 -11.031 1 93.69 763 ARG A C 1
ATOM 6212 O O . ARG A 1 763 ? 2.227 22.578 -10.164 1 93.69 763 ARG A O 1
ATOM 6219 N N . LEU A 1 764 ? 1.186 21.922 -11.969 1 95.25 764 LEU A N 1
ATOM 6220 C CA . LEU A 1 764 ? 1.956 20.703 -12.117 1 95.25 764 LEU A CA 1
ATOM 6221 C C . LEU A 1 764 ? 3.41 21 -12.453 1 95.25 764 LEU A C 1
ATOM 6223 O O . LEU A 1 764 ? 4.32 20.328 -11.969 1 95.25 764 LEU A O 1
ATOM 6227 N N . GLN A 1 765 ? 3.643 22 -13.273 1 95.12 765 GLN A N 1
ATOM 6228 C CA . GLN A 1 765 ? 5.004 22.406 -13.609 1 95.12 765 GLN A CA 1
ATOM 6229 C C . GLN A 1 765 ? 5.734 22.938 -12.375 1 95.12 765 GLN A C 1
ATOM 6231 O O . GLN A 1 765 ? 6.91 22.641 -12.172 1 95.12 765 GLN A O 1
ATOM 6236 N N . SER A 1 766 ? 4.98 23.75 -11.617 1 94.38 766 SER A N 1
ATOM 6237 C CA . SER A 1 766 ? 5.547 24.25 -10.375 1 94.38 766 SER A CA 1
ATOM 6238 C C . SER A 1 766 ? 5.875 23.125 -9.414 1 94.38 766 SER A C 1
ATOM 6240 O O . SER A 1 766 ? 6.914 23.141 -8.742 1 94.38 766 SER A O 1
ATOM 6242 N N . ALA A 1 767 ? 4.973 22.203 -9.336 1 94.31 767 ALA A N 1
ATOM 6243 C CA . ALA A 1 767 ? 5.172 21.047 -8.469 1 94.31 767 ALA A CA 1
ATOM 6244 C C . ALA A 1 767 ? 6.418 20.266 -8.867 1 94.31 767 ALA A C 1
ATOM 6246 O O . ALA A 1 767 ? 7.176 19.812 -8 1 94.31 767 ALA A O 1
ATOM 6247 N N . LYS A 1 768 ? 6.609 20.047 -10.148 1 94.75 768 LYS A N 1
ATOM 6248 C CA . LYS A 1 768 ? 7.785 19.344 -10.648 1 94.75 768 LYS A CA 1
ATOM 6249 C C . LYS A 1 768 ? 9.07 20.016 -10.164 1 94.75 768 LYS A C 1
ATOM 6251 O O . LYS A 1 768 ? 9.992 19.344 -9.695 1 94.75 768 LYS A O 1
ATOM 6256 N N . LEU A 1 769 ? 9.109 21.344 -10.266 1 94.19 769 LEU A N 1
ATOM 6257 C CA . LEU A 1 769 ? 10.281 22.094 -9.852 1 94.19 769 LEU A CA 1
ATOM 6258 C C . LEU A 1 769 ? 10.477 22.016 -8.336 1 94.19 769 LEU A C 1
ATOM 6260 O O . LEU A 1 769 ? 11.609 21.844 -7.867 1 94.19 769 LEU A O 1
ATOM 6264 N N . GLU A 1 770 ? 9.43 22.172 -7.621 1 92.62 770 GLU A N 1
ATOM 6265 C CA . GLU A 1 770 ? 9.492 22.094 -6.164 1 92.62 770 GLU A CA 1
ATOM 6266 C C . GLU A 1 770 ? 9.961 20.719 -5.703 1 92.62 770 GLU A C 1
ATOM 6268 O O . GLU A 1 770 ? 10.75 20.609 -4.758 1 92.62 770 GLU A O 1
ATOM 6273 N N . ASN A 1 771 ? 9.438 19.688 -6.312 1 93.44 771 ASN A N 1
ATOM 6274 C CA . ASN A 1 771 ? 9.812 18.328 -5.949 1 93.44 771 ASN A CA 1
ATOM 6275 C C . ASN A 1 771 ? 11.297 18.078 -6.203 1 93.44 771 ASN A C 1
ATOM 6277 O O . ASN A 1 771 ? 11.945 17.359 -5.441 1 93.44 771 ASN A O 1
ATOM 6281 N N . LYS A 1 772 ? 11.789 18.625 -7.234 1 93.06 772 LYS A N 1
ATOM 6282 C CA . LYS A 1 772 ? 13.211 18.484 -7.527 1 93.06 772 LYS A CA 1
ATOM 6283 C C . LYS A 1 772 ? 14.062 19.172 -6.457 1 93.06 772 LYS A C 1
ATOM 6285 O O . LYS A 1 772 ? 15.094 18.625 -6.047 1 93.06 772 LYS A O 1
ATOM 6290 N N . GLU A 1 773 ? 13.617 20.359 -6.043 1 91.88 773 GLU A N 1
ATOM 6291 C CA . GLU A 1 773 ? 14.328 21.078 -4.992 1 91.88 773 GLU A CA 1
ATOM 6292 C C . GLU A 1 773 ? 14.266 20.312 -3.666 1 91.88 773 GLU A C 1
ATOM 6294 O O . GLU A 1 773 ? 15.25 20.266 -2.924 1 91.88 773 GLU A O 1
ATOM 6299 N N . LYS A 1 774 ? 13.164 19.812 -3.412 1 92.38 774 LYS A N 1
ATOM 6300 C CA . LYS A 1 774 ? 12.992 19.016 -2.195 1 92.38 774 LYS A CA 1
ATOM 6301 C C . LYS A 1 774 ? 13.906 17.797 -2.199 1 92.38 774 LYS A C 1
ATOM 6303 O O . LYS A 1 774 ? 14.477 17.438 -1.166 1 92.38 774 LYS A O 1
ATOM 6308 N N . ALA A 1 775 ? 14.023 17.172 -3.318 1 93 775 ALA A N 1
ATOM 6309 C CA . ALA A 1 775 ? 14.875 15.992 -3.441 1 93 775 ALA A CA 1
ATOM 6310 C C . ALA A 1 775 ? 16.328 16.344 -3.133 1 93 775 ALA A C 1
ATOM 6312 O O . ALA A 1 775 ? 17.047 15.555 -2.498 1 93 775 ALA A O 1
ATOM 6313 N N . LYS A 1 776 ? 16.75 17.5 -3.604 1 93.81 776 LYS A N 1
ATOM 6314 C CA . LYS A 1 776 ? 18.109 17.953 -3.318 1 93.81 776 LYS A CA 1
ATOM 6315 C C . LYS A 1 776 ? 18.312 18.172 -1.824 1 93.81 776 LYS A C 1
ATOM 6317 O O . LYS A 1 776 ? 19.344 17.797 -1.268 1 93.81 776 LYS A O 1
ATOM 6322 N N . LEU A 1 777 ? 17.344 18.812 -1.269 1 94.25 777 LEU A N 1
ATOM 6323 C CA . LEU A 1 777 ? 17.406 19.062 0.166 1 94.25 777 LEU A CA 1
ATOM 6324 C C . LEU A 1 777 ? 17.422 17.766 0.953 1 94.25 777 LEU A C 1
ATOM 6326 O O . LEU A 1 777 ? 18.172 17.625 1.92 1 94.25 777 LEU A O 1
ATOM 6330 N N . ILE A 1 778 ? 16.609 16.812 0.58 1 95.25 778 ILE A N 1
ATOM 6331 C CA . ILE A 1 778 ? 16.516 15.508 1.222 1 95.25 778 ILE A CA 1
ATOM 6332 C C . ILE A 1 778 ? 17.875 14.805 1.151 1 95.25 778 ILE A C 1
ATOM 6334 O O . ILE A 1 778 ? 18.312 14.195 2.129 1 95.25 778 ILE A O 1
ATOM 6338 N N . ALA A 1 779 ? 18.5 14.922 0.034 1 95.56 779 ALA A N 1
ATOM 6339 C CA . ALA A 1 779 ? 19.812 14.305 -0.132 1 95.56 779 ALA A CA 1
ATOM 6340 C C . ALA A 1 779 ? 20.828 14.891 0.851 1 95.56 779 ALA A C 1
ATOM 6342 O O . ALA A 1 779 ? 21.625 14.164 1.437 1 95.56 779 ALA A O 1
ATOM 6343 N N . ARG A 1 780 ? 20.766 16.188 1.029 1 96.06 780 ARG A N 1
ATOM 6344 C CA . ARG A 1 780 ? 21.672 16.875 1.947 1 96.06 780 ARG A CA 1
ATOM 6345 C C . ARG A 1 780 ? 21.406 16.453 3.391 1 96.06 780 ARG A C 1
ATOM 6347 O O . ARG A 1 780 ? 22.344 16.203 4.156 1 96.06 780 ARG A O 1
ATOM 6354 N N . VAL A 1 781 ? 20.172 16.406 3.744 1 96.94 781 VAL A N 1
ATOM 6355 C CA . VAL A 1 781 ? 19.797 16.016 5.098 1 96.94 781 VAL A CA 1
ATOM 6356 C C . VAL A 1 781 ? 20.188 14.547 5.328 1 96.94 781 VAL A C 1
ATOM 6358 O O . VAL A 1 781 ? 20.656 14.188 6.414 1 96.94 781 VAL A O 1
ATOM 6361 N N . THR A 1 782 ? 19.969 13.727 4.328 1 96.5 782 THR A N 1
ATOM 6362 C CA . THR A 1 782 ? 20.344 12.32 4.398 1 96.5 782 THR A CA 1
ATOM 6363 C C . THR A 1 782 ? 21.844 12.18 4.699 1 96.5 782 THR A C 1
ATOM 6365 O O . THR A 1 782 ? 22.234 11.398 5.566 1 96.5 782 THR A O 1
ATOM 6368 N N . ASP A 1 783 ? 22.625 12.93 3.967 1 97.12 783 ASP A N 1
ATOM 6369 C CA . ASP A 1 783 ? 24.062 12.914 4.168 1 97.12 783 ASP A CA 1
ATOM 6370 C C . ASP A 1 783 ? 24.422 13.32 5.594 1 97.12 783 ASP A C 1
ATOM 6372 O O . ASP A 1 783 ? 25.297 12.711 6.215 1 97.12 783 ASP A O 1
ATOM 6376 N N . TRP A 1 784 ? 23.797 14.312 6.043 1 97.5 784 TRP A N 1
ATOM 6377 C CA . TRP A 1 784 ? 24.047 14.781 7.398 1 97.5 784 TRP A CA 1
ATOM 6378 C C . TRP A 1 784 ? 23.672 13.719 8.422 1 97.5 784 TRP A C 1
ATOM 6380 O O . TRP A 1 784 ? 24.422 13.477 9.383 1 97.5 784 TRP A O 1
ATOM 6390 N N . LEU A 1 785 ? 22.547 13.109 8.297 1 97.56 785 LEU A N 1
ATOM 6391 C CA . LEU A 1 785 ? 22.078 12.078 9.227 1 97.56 785 LEU A CA 1
ATOM 6392 C C . LEU A 1 785 ? 23.047 10.898 9.25 1 97.56 785 LEU A C 1
ATOM 6394 O O . LEU A 1 785 ? 23.312 10.336 10.312 1 97.56 785 LEU A O 1
ATOM 6398 N N . GLN A 1 786 ? 23.547 10.539 8.109 1 96.31 786 GLN A N 1
ATOM 6399 C CA . GLN A 1 786 ? 24.5 9.438 8.039 1 96.31 786 GLN A CA 1
ATOM 6400 C C . GLN A 1 786 ? 25.75 9.727 8.867 1 96.31 786 GLN A C 1
ATOM 6402 O O . GLN A 1 786 ? 26.266 8.844 9.547 1 96.31 786 GLN A O 1
ATOM 6407 N N . LYS A 1 787 ? 26.141 10.938 8.82 1 95.88 787 LYS A N 1
ATOM 6408 C CA . LYS A 1 787 ? 27.359 11.352 9.508 1 95.88 787 LYS A CA 1
ATOM 6409 C C . LYS A 1 787 ? 27.109 11.508 11.008 1 95.88 787 LYS A C 1
ATOM 6411 O O . LYS A 1 787 ? 28.047 11.406 11.812 1 95.88 787 LYS A O 1
ATOM 6416 N N . ASN A 1 788 ? 25.812 11.742 11.359 1 94.81 788 ASN A N 1
ATOM 6417 C CA . ASN A 1 788 ? 25.516 12.094 12.742 1 94.81 788 ASN A CA 1
ATOM 6418 C C . ASN A 1 788 ? 24.547 11.102 13.383 1 94.81 788 ASN A C 1
ATOM 6420 O O . ASN A 1 788 ? 23.891 11.422 14.375 1 94.81 788 ASN A O 1
ATOM 6424 N N . ILE A 1 789 ? 24.453 9.883 12.852 1 90.19 789 ILE A N 1
ATOM 6425 C CA . ILE A 1 789 ? 23.453 8.906 13.234 1 90.19 789 ILE A CA 1
ATOM 6426 C C . ILE A 1 789 ? 23.703 8.43 14.664 1 90.19 789 ILE A C 1
ATOM 6428 O O . ILE A 1 789 ? 22.766 8.07 15.383 1 90.19 789 ILE A O 1
ATOM 6432 N N . ASP A 1 790 ? 24.984 8.398 15.094 1 83.81 790 ASP A N 1
ATOM 6433 C CA . ASP A 1 790 ? 25.328 7.844 16.406 1 83.81 790 ASP A CA 1
ATOM 6434 C C . ASP A 1 790 ? 25.438 8.945 17.453 1 83.81 790 ASP A C 1
ATOM 6436 O O . ASP A 1 790 ? 25.797 8.68 18.609 1 83.81 790 ASP A O 1
ATOM 6440 N N . ASP A 1 791 ? 25.172 10.133 17.047 1 76.25 791 ASP A N 1
ATOM 6441 C CA . ASP A 1 791 ? 25.203 11.227 18.031 1 76.25 791 ASP A CA 1
ATOM 6442 C C . ASP A 1 791 ? 23.984 11.164 18.953 1 76.25 791 ASP A C 1
ATOM 6444 O O . ASP A 1 791 ? 22.922 10.672 18.562 1 76.25 791 ASP A O 1
ATOM 6448 N N . MET B 1 1 ? 31.516 -46.25 -44.688 1 26.5 1 MET B N 1
ATOM 6449 C CA . MET B 1 1 ? 32.156 -44.938 -44.812 1 26.5 1 MET B CA 1
ATOM 6450 C C . MET B 1 1 ? 32.562 -44.406 -43.469 1 26.5 1 MET B C 1
ATOM 64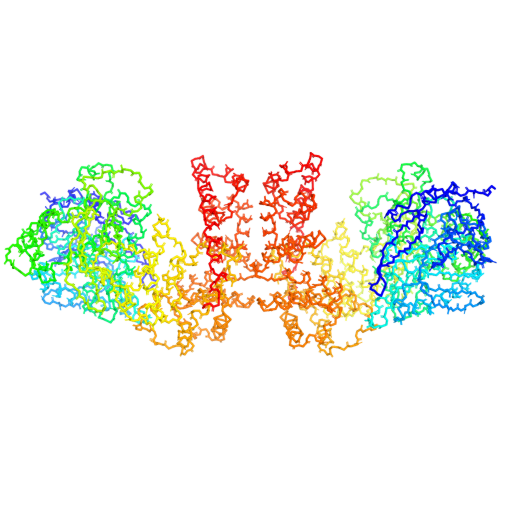52 O O . MET B 1 1 ? 31.703 -44.094 -42.625 1 26.5 1 MET B O 1
ATOM 6456 N N . GLY B 1 2 ? 33.594 -44.969 -42.969 1 34.56 2 GLY B N 1
ATOM 6457 C CA . GLY B 1 2 ? 34.188 -44.531 -41.719 1 34.56 2 GLY B CA 1
ATOM 6458 C C . GLY B 1 2 ? 34.5 -43.031 -41.688 1 34.56 2 GLY B C 1
ATOM 6459 O O . GLY B 1 2 ? 35.188 -42.531 -42.594 1 34.56 2 GLY B O 1
ATOM 6460 N N . LEU B 1 3 ? 33.594 -42.125 -41.375 1 39.81 3 LEU B N 1
ATOM 6461 C CA . LEU B 1 3 ? 33.875 -40.719 -41.25 1 39.81 3 LEU B CA 1
ATOM 6462 C C . LEU B 1 3 ? 35.094 -40.5 -40.375 1 39.81 3 LEU B C 1
ATOM 6464 O O . LEU B 1 3 ? 35.188 -41.031 -39.281 1 39.81 3 LEU B O 1
ATOM 6468 N N . ARG B 1 4 ? 36.219 -40.125 -41.125 1 38.94 4 ARG B N 1
ATOM 6469 C CA . ARG B 1 4 ? 37.438 -39.625 -40.562 1 38.94 4 ARG B CA 1
ATOM 6470 C C . ARG B 1 4 ? 37.281 -38.188 -40.062 1 38.94 4 ARG B C 1
ATOM 6472 O O . ARG B 1 4 ? 36.531 -37.406 -40.688 1 38.94 4 ARG B O 1
ATOM 6479 N N . GLY B 1 5 ? 37.656 -37.781 -38.781 1 49.53 5 GLY B N 1
ATOM 6480 C CA . GLY B 1 5 ? 37.844 -36.688 -37.812 1 49.53 5 GLY B CA 1
ATOM 6481 C C . GLY B 1 5 ? 37.062 -35.438 -38.188 1 49.53 5 GLY B C 1
ATOM 6482 O O . GLY B 1 5 ? 36.969 -35.094 -39.375 1 49.53 5 GLY B O 1
ATOM 6483 N N . VAL B 1 6 ? 36.062 -35 -37.688 1 50.12 6 VAL B N 1
ATOM 6484 C CA . VAL B 1 6 ? 35.406 -33.688 -37.844 1 50.12 6 VAL B CA 1
ATOM 6485 C C . VAL B 1 6 ? 35.969 -32.719 -36.812 1 50.12 6 VAL B C 1
ATOM 6487 O O . VAL B 1 6 ? 36.156 -33.062 -35.656 1 50.12 6 VAL B O 1
ATOM 6490 N N . TYR B 1 7 ? 36.594 -31.625 -37.375 1 57.66 7 TYR B N 1
ATOM 6491 C CA . TYR B 1 7 ? 37.062 -30.562 -36.5 1 57.66 7 TYR B CA 1
ATOM 6492 C C . TYR B 1 7 ? 36 -29.5 -36.281 1 57.66 7 TYR B C 1
ATOM 6494 O O . TYR B 1 7 ? 35.25 -29.172 -37.188 1 57.66 7 TYR B O 1
ATOM 6502 N N . GLY B 1 8 ? 35.406 -29.281 -35.281 1 56.91 8 GLY B N 1
ATOM 6503 C CA . GLY B 1 8 ? 34.531 -28.141 -35.031 1 56.91 8 GLY B CA 1
ATOM 6504 C C . GLY B 1 8 ? 34.719 -27.5 -33.688 1 56.91 8 GLY B C 1
ATOM 6505 O O . GLY B 1 8 ? 35.25 -28.141 -32.75 1 56.91 8 GLY B O 1
ATOM 6506 N N . ALA B 1 9 ? 34.406 -26.203 -33.625 1 61.69 9 ALA B N 1
ATOM 6507 C CA . ALA B 1 9 ? 34.469 -25.422 -32.406 1 61.69 9 ALA B CA 1
ATOM 6508 C C . ALA B 1 9 ? 33.344 -25.781 -31.438 1 61.69 9 ALA B C 1
ATOM 6510 O O . ALA B 1 9 ? 32.219 -26.031 -31.859 1 61.69 9 ALA B O 1
ATOM 6511 N N . LEU B 1 10 ? 33.812 -26.141 -30.203 1 68.56 10 LEU B N 1
ATOM 6512 C CA . LEU B 1 10 ? 32.812 -26.375 -29.156 1 68.56 10 LEU B CA 1
ATOM 6513 C C . LEU B 1 10 ? 32.062 -25.109 -28.812 1 68.56 10 LEU B C 1
ATOM 6515 O O . LEU B 1 10 ? 32.656 -24.031 -28.734 1 68.56 10 LEU B O 1
ATOM 6519 N N . ASP B 1 11 ? 30.734 -25.141 -29.109 1 65.5 11 ASP B N 1
ATOM 6520 C CA . ASP B 1 11 ? 29.891 -23.984 -28.781 1 65.5 11 ASP B CA 1
ATOM 6521 C C . ASP B 1 11 ? 29.312 -24.109 -27.375 1 65.5 11 ASP B C 1
ATOM 6523 O O . ASP B 1 11 ? 29.359 -25.188 -26.766 1 65.5 11 ASP B O 1
ATOM 6527 N N . GLU B 1 12 ? 29.062 -22.953 -26.875 1 68.25 12 GLU B N 1
ATOM 6528 C CA . GLU B 1 12 ? 28.453 -22.938 -25.531 1 68.25 12 GLU B CA 1
ATOM 6529 C C . GLU B 1 12 ? 26.938 -23.062 -25.609 1 68.25 12 GLU B C 1
ATOM 6531 O O . GLU B 1 12 ? 26.25 -23.031 -24.594 1 68.25 12 GLU B O 1
ATOM 6536 N N . ASP B 1 13 ? 26.547 -23.312 -26.859 1 74.12 13 ASP B N 1
ATOM 6537 C CA . ASP B 1 13 ? 25.125 -23.562 -26.969 1 74.12 13 ASP B CA 1
ATOM 6538 C C . ASP B 1 13 ? 24.781 -25.016 -26.594 1 74.12 13 ASP B C 1
ATOM 6540 O O . ASP B 1 13 ? 25.578 -25.922 -26.844 1 74.12 13 ASP B O 1
ATOM 6544 N N . LEU B 1 14 ? 23.828 -25.469 -25.891 1 78 14 LEU B N 1
ATOM 6545 C CA . LEU B 1 14 ? 23.531 -26.766 -25.297 1 78 14 LEU B CA 1
ATOM 6546 C C . LEU B 1 14 ? 22.938 -27.719 -26.344 1 78 14 LEU B C 1
ATOM 6548 O O . LEU B 1 14 ? 22.047 -28.516 -26.016 1 78 14 LEU B O 1
ATOM 6552 N N . HIS B 1 15 ? 23.359 -27.547 -27.703 1 85.5 15 HIS B N 1
ATOM 6553 C CA . HIS B 1 15 ? 22.984 -28.469 -28.781 1 85.5 15 HIS B CA 1
ATOM 6554 C C . HIS B 1 15 ? 24.219 -29 -29.5 1 85.5 15 HIS B C 1
ATOM 6556 O O . HIS B 1 15 ? 25.266 -28.344 -29.516 1 85.5 15 HIS B O 1
ATOM 6562 N N . GLY B 1 16 ? 24.047 -30.203 -30.078 1 89.12 16 GLY B N 1
ATOM 6563 C CA . GLY B 1 16 ? 25.219 -30.828 -30.672 1 89.12 16 GLY B CA 1
ATOM 6564 C C . GLY B 1 16 ? 26.25 -31.234 -29.656 1 89.12 16 GLY B C 1
ATOM 6565 O O . GLY B 1 16 ? 25.938 -31.938 -28.688 1 89.12 16 GLY B O 1
ATOM 6566 N N . LEU B 1 17 ? 27.438 -30.953 -29.922 1 90.81 17 LEU B N 1
ATOM 6567 C CA . LEU B 1 17 ? 28.531 -31.156 -28.984 1 90.81 17 LEU B CA 1
ATOM 6568 C C . LEU B 1 17 ? 28.859 -29.859 -28.234 1 90.81 17 LEU B C 1
ATOM 6570 O O . LEU B 1 17 ? 29.156 -28.844 -28.859 1 90.81 17 LEU B O 1
ATOM 6574 N N . PHE B 1 18 ? 28.75 -29.875 -26.906 1 89.25 18 PHE B N 1
ATOM 6575 C CA . PHE B 1 18 ? 28.891 -28.609 -26.188 1 89.25 18 PHE B CA 1
ATOM 6576 C C . PHE B 1 18 ? 29.812 -28.781 -24.984 1 89.25 18 PHE B C 1
ATOM 6578 O O . PHE B 1 18 ? 30.016 -29.906 -24.5 1 89.25 18 PHE B O 1
ATOM 6585 N N . LEU B 1 19 ? 30.375 -27.625 -24.547 1 89.38 19 LEU B N 1
ATOM 6586 C CA . LEU B 1 19 ? 31.266 -27.547 -23.375 1 89.38 19 LEU B CA 1
ATOM 6587 C C . LEU B 1 19 ? 30.562 -26.891 -22.203 1 89.38 19 LEU B C 1
ATOM 6589 O O . LEU B 1 19 ? 29.844 -25.906 -22.375 1 89.38 19 LEU B O 1
ATOM 6593 N N . THR B 1 20 ? 30.609 -27.562 -21.094 1 88.19 20 THR B N 1
ATOM 6594 C CA . THR B 1 20 ? 30.047 -26.984 -19.875 1 88.19 20 THR B CA 1
ATOM 6595 C C . THR B 1 20 ? 31.125 -26.812 -18.812 1 88.19 20 THR B C 1
ATOM 6597 O O . THR B 1 20 ? 31.984 -27.672 -18.641 1 88.19 20 THR B O 1
ATOM 6600 N N . ARG B 1 21 ? 31.062 -25.594 -18.172 1 87.25 21 ARG B N 1
ATOM 6601 C CA . ARG B 1 21 ? 31.938 -25.312 -17.047 1 87.25 21 ARG B CA 1
ATOM 6602 C C . ARG B 1 21 ? 31.172 -25.391 -15.727 1 87.25 21 ARG B C 1
ATOM 6604 O O . ARG B 1 21 ? 30.016 -24.953 -15.656 1 87.25 21 ARG B O 1
ATOM 6611 N N . TYR B 1 22 ? 31.703 -26.094 -14.742 1 86.19 22 TYR B N 1
ATOM 6612 C CA . TYR B 1 22 ? 31.047 -26.234 -13.445 1 86.19 22 TYR B CA 1
ATOM 6613 C C . TYR B 1 22 ? 32.062 -26.328 -12.328 1 86.19 22 TYR B C 1
ATOM 6615 O O . TYR B 1 22 ? 33.281 -26.312 -12.578 1 86.19 22 TYR B O 1
ATOM 6623 N N . ALA B 1 23 ? 31.609 -26.172 -11.109 1 85.94 23 ALA B N 1
ATOM 6624 C CA . ALA B 1 23 ? 32.469 -26.312 -9.945 1 85.94 23 ALA B CA 1
ATOM 6625 C C . ALA B 1 23 ? 32.25 -27.656 -9.258 1 85.94 23 ALA B C 1
ATOM 6627 O O . ALA B 1 23 ? 31.094 -28.141 -9.18 1 85.94 23 ALA B O 1
ATOM 6628 N N . ASP B 1 24 ? 33.219 -28.344 -8.883 1 88.5 24 ASP B N 1
ATOM 6629 C CA . ASP B 1 24 ? 33.188 -29.578 -8.102 1 88.5 24 ASP B CA 1
ATOM 6630 C C . ASP B 1 24 ? 34.156 -29.531 -6.938 1 88.5 24 ASP B C 1
ATOM 6632 O O . ASP B 1 24 ? 35.375 -29.312 -7.137 1 88.5 24 ASP B O 1
ATOM 6636 N N . ARG B 1 25 ? 33.719 -29.641 -5.773 1 83.19 25 ARG B N 1
ATOM 6637 C CA . ARG B 1 25 ? 34.5 -29.531 -4.559 1 83.19 25 ARG B CA 1
ATOM 6638 C C . ARG B 1 25 ? 35.25 -28.188 -4.512 1 83.19 25 ARG B C 1
ATOM 6640 O O . ARG B 1 25 ? 36.438 -28.125 -4.219 1 83.19 25 ARG B O 1
ATOM 6647 N N . GLY B 1 26 ? 34.562 -27.266 -4.98 1 75.75 26 GLY B N 1
ATOM 6648 C CA . GLY B 1 26 ? 35.094 -25.906 -4.922 1 75.75 26 GLY B CA 1
ATOM 6649 C C . GLY B 1 26 ? 36.094 -25.609 -6.016 1 75.75 26 GLY B C 1
ATOM 6650 O O . GLY B 1 26 ? 36.625 -24.5 -6.086 1 75.75 26 GLY B O 1
ATOM 6651 N N . ARG B 1 27 ? 36.469 -26.531 -6.926 1 81.5 27 ARG B N 1
ATOM 6652 C CA . ARG B 1 27 ? 37.438 -26.344 -7.996 1 81.5 27 ARG B CA 1
ATOM 6653 C C . ARG B 1 27 ? 36.75 -26.281 -9.359 1 81.5 27 ARG B C 1
ATOM 6655 O O . ARG B 1 27 ? 35.781 -26.984 -9.594 1 81.5 27 ARG B O 1
ATOM 6662 N N . PRO B 1 28 ? 37.25 -25.453 -10.234 1 87.56 28 PRO B N 1
ATOM 6663 C CA . PRO B 1 28 ? 36.656 -25.375 -11.578 1 87.56 28 PRO B CA 1
ATOM 6664 C C . PRO B 1 28 ? 36.938 -26.625 -12.414 1 87.56 28 PRO B C 1
ATOM 6666 O O . PRO B 1 28 ? 38.031 -27.203 -12.328 1 87.56 28 PRO B O 1
ATOM 6669 N N . SER B 1 29 ? 35.969 -27.062 -13.086 1 90.44 29 SER B N 1
ATOM 6670 C CA . SER B 1 29 ? 36.062 -28.219 -13.984 1 90.44 29 SER B CA 1
ATOM 6671 C C . SER B 1 29 ? 35.281 -27.984 -15.258 1 90.44 29 SER B C 1
ATOM 6673 O O . SER B 1 29 ? 34.531 -27 -15.375 1 90.44 29 SER B O 1
ATOM 6675 N N . MET B 1 30 ? 35.531 -28.828 -16.234 1 90.5 30 MET B N 1
ATOM 6676 C CA . MET B 1 30 ? 34.812 -28.719 -17.5 1 90.5 30 MET B CA 1
ATOM 6677 C C . MET B 1 30 ? 34.406 -30.094 -18.031 1 90.5 30 MET B C 1
ATOM 6679 O O . MET B 1 30 ? 35.031 -31.094 -17.656 1 90.5 30 MET B O 1
ATOM 6683 N N . LEU B 1 31 ? 33.406 -30.203 -18.844 1 93.62 31 LEU B N 1
ATOM 6684 C CA . LEU B 1 31 ? 33.031 -31.438 -19.5 1 93.62 31 LEU B CA 1
ATOM 6685 C C . LEU B 1 31 ? 32.469 -31.156 -20.891 1 93.62 31 LEU B C 1
ATOM 6687 O O . LEU B 1 31 ? 32.094 -30.016 -21.203 1 93.62 31 LEU B O 1
ATOM 6691 N N . ILE B 1 32 ? 32.562 -32.094 -21.703 1 93.25 32 ILE B N 1
ATOM 6692 C CA . ILE B 1 32 ? 31.953 -32.062 -23.031 1 93.25 32 ILE B CA 1
ATOM 6693 C C . ILE B 1 32 ? 30.844 -33.094 -23.141 1 93.25 32 ILE B C 1
ATOM 6695 O O . ILE B 1 32 ? 31.031 -34.25 -22.719 1 93.25 32 ILE B O 1
ATOM 6699 N N . ALA B 1 33 ? 29.672 -32.75 -23.578 1 94.31 33 ALA B N 1
ATOM 6700 C CA . ALA B 1 33 ? 28.547 -33.656 -23.766 1 94.31 33 ALA B CA 1
ATOM 6701 C C . ALA B 1 33 ? 27.828 -33.375 -25.078 1 94.31 33 ALA B C 1
ATOM 6703 O O . ALA B 1 33 ? 28.047 -32.344 -25.703 1 94.31 33 ALA B O 1
ATOM 6704 N N . SER B 1 34 ? 27.031 -34.281 -25.484 1 93.5 34 SER B N 1
ATOM 6705 C CA . SER B 1 34 ? 26.297 -34.125 -26.734 1 93.5 34 SER B CA 1
ATOM 6706 C C . SER B 1 34 ? 24.797 -34.094 -26.484 1 93.5 34 SER B C 1
ATOM 6708 O O . SER B 1 34 ? 24.312 -34.688 -25.516 1 93.5 34 SER B O 1
ATOM 6710 N N . GLN B 1 35 ? 24.078 -33.406 -27.156 1 94.19 35 GLN B N 1
ATOM 6711 C CA . GLN B 1 35 ? 22.625 -33.406 -27.359 1 94.19 35 GLN B CA 1
ATOM 6712 C C . GLN B 1 35 ? 22.266 -33.406 -28.844 1 94.19 35 GLN B C 1
ATOM 6714 O O . GLN B 1 35 ? 22.281 -32.344 -29.469 1 94.19 35 GLN B O 1
ATOM 6719 N N . LEU B 1 36 ? 21.812 -34.531 -29.312 1 94.25 36 LEU B N 1
ATOM 6720 C CA . LEU B 1 36 ? 21.766 -34.656 -30.766 1 94.25 36 LEU B CA 1
ATOM 6721 C C . LEU B 1 36 ? 20.328 -34.719 -31.25 1 94.25 36 LEU B C 1
ATOM 6723 O O . LEU B 1 36 ? 20.062 -34.469 -32.438 1 94.25 36 LEU B O 1
ATOM 6727 N N . GLU B 1 37 ? 19.438 -35.188 -30.469 1 92.88 37 GLU B N 1
ATOM 6728 C CA . GLU B 1 37 ? 18.031 -35.219 -30.844 1 92.88 37 GLU B CA 1
ATOM 6729 C C . GLU B 1 37 ? 17.422 -33.812 -30.812 1 92.88 37 GLU B C 1
ATOM 6731 O O . GLU B 1 37 ? 17.672 -33.062 -29.875 1 92.88 37 GLU B O 1
ATOM 6736 N N . PRO B 1 38 ? 16.625 -33.406 -31.719 1 90.81 38 PRO B N 1
ATOM 6737 C CA . PRO B 1 38 ? 16.062 -34.25 -32.781 1 90.81 38 PRO B CA 1
ATOM 6738 C C . PRO B 1 38 ? 16.922 -34.25 -34.031 1 90.81 38 PRO B C 1
ATOM 6740 O O . PRO B 1 38 ? 16.891 -35.219 -34.812 1 90.81 38 PRO B O 1
ATOM 6743 N N . THR B 1 39 ? 17.609 -33.031 -34.344 1 90.5 39 THR B N 1
ATOM 6744 C CA . THR B 1 39 ? 18.328 -32.969 -35.594 1 90.5 39 THR B CA 1
ATOM 6745 C C . THR B 1 39 ? 19.703 -32.312 -35.406 1 90.5 39 THR B C 1
ATOM 6747 O O . THR B 1 39 ? 20.172 -31.578 -36.25 1 90.5 39 THR B O 1
ATOM 6750 N N . TYR B 1 40 ? 20.328 -32.562 -34.344 1 90.88 40 TYR B N 1
ATOM 6751 C CA . TYR B 1 40 ? 21.562 -31.844 -34.062 1 90.88 40 TYR B CA 1
ATOM 6752 C C . TYR B 1 40 ? 22.781 -32.75 -34.312 1 90.88 40 TYR B C 1
ATOM 6754 O O . TYR B 1 40 ? 23.922 -32.281 -34.188 1 90.88 40 TYR B O 1
ATOM 6762 N N . ALA B 1 41 ? 22.531 -34 -34.656 1 92.38 41 ALA B N 1
ATOM 6763 C CA . ALA B 1 41 ? 23.641 -34.875 -35 1 92.38 41 ALA B CA 1
ATOM 6764 C C . ALA B 1 41 ? 24.422 -34.312 -36.188 1 92.38 41 ALA B C 1
ATOM 6766 O O . ALA B 1 41 ? 25.656 -34.469 -36.25 1 92.38 41 ALA B O 1
ATOM 6767 N N . ARG B 1 42 ? 23.703 -33.656 -37.031 1 89.12 42 ARG B N 1
ATOM 6768 C CA . ARG B 1 42 ? 24.297 -33.125 -38.25 1 89.12 42 ARG B CA 1
ATOM 6769 C C . ARG B 1 42 ? 25.25 -31.984 -37.938 1 89.12 42 ARG B C 1
ATOM 6771 O O . ARG B 1 42 ? 26.094 -31.609 -38.75 1 89.12 42 ARG B O 1
ATOM 6778 N N . ASN B 1 43 ? 25.109 -31.453 -36.781 1 87.06 43 ASN B N 1
ATOM 6779 C CA . ASN B 1 43 ? 26.031 -30.406 -36.344 1 87.06 43 ASN B CA 1
ATOM 6780 C C . ASN B 1 43 ? 27.344 -31 -35.844 1 87.06 43 ASN B C 1
ATOM 6782 O O . ASN B 1 43 ? 28.328 -30.281 -35.656 1 87.06 43 ASN B O 1
ATOM 6786 N N . VAL B 1 44 ? 27.359 -32.25 -35.625 1 89.38 44 VAL B N 1
ATOM 6787 C CA . VAL B 1 44 ? 28.516 -32.875 -35 1 89.38 44 VAL B CA 1
ATOM 6788 C C . VAL B 1 44 ? 29.281 -33.688 -36.062 1 89.38 44 VAL B C 1
ATOM 6790 O O . VAL B 1 44 ? 30.516 -33.656 -36.125 1 89.38 44 VAL B O 1
ATOM 6793 N N . PHE B 1 45 ? 28.609 -34.469 -36.938 1 89.44 45 PHE B N 1
ATOM 6794 C CA . PHE B 1 45 ? 29.219 -35.25 -38 1 89.44 45 PHE B CA 1
ATOM 6795 C C . PHE B 1 45 ? 28.25 -35.406 -39.156 1 89.44 45 PHE B C 1
ATOM 6797 O O . PHE B 1 45 ? 27.031 -35.312 -39 1 89.44 45 PHE B O 1
ATOM 6804 N N . PRO B 1 46 ? 28.812 -35.531 -40.438 1 89.38 46 PRO B N 1
ATOM 6805 C CA . PRO B 1 46 ? 27.906 -35.75 -41.562 1 89.38 46 PRO B CA 1
ATOM 6806 C C . PRO B 1 46 ? 27.062 -37.031 -41.375 1 89.38 46 PRO B C 1
ATOM 6808 O O . PRO B 1 46 ? 27.594 -38.094 -41.094 1 89.38 46 PRO B O 1
ATOM 6811 N N . CYS B 1 47 ? 25.719 -36.844 -41.375 1 91.12 47 CYS B N 1
ATOM 6812 C CA . CYS B 1 47 ? 24.828 -38 -41.125 1 91.12 47 CYS B CA 1
ATOM 6813 C C . CYS B 1 47 ? 23.422 -37.688 -41.625 1 91.12 47 CYS B C 1
ATOM 6815 O O . CYS B 1 47 ? 23.141 -36.562 -42.062 1 91.12 47 CYS B O 1
ATOM 6817 N N . PHE B 1 48 ? 22.672 -38.688 -41.688 1 90.25 48 PHE B N 1
ATOM 6818 C CA . PHE B 1 48 ? 21.219 -38.562 -41.781 1 90.25 48 PHE B CA 1
ATOM 6819 C C . PHE B 1 48 ? 20.562 -38.812 -40.438 1 90.25 48 PHE B C 1
ATOM 6821 O O . PHE B 1 48 ? 20.688 -39.875 -39.875 1 90.25 48 PHE B O 1
ATOM 6828 N N . ASP B 1 49 ? 19.906 -37.844 -39.938 1 86.75 49 ASP B N 1
ATOM 6829 C CA . ASP B 1 49 ? 19.406 -38 -38.562 1 86.75 49 ASP B CA 1
ATOM 6830 C C . ASP B 1 49 ? 17.891 -38.031 -38.531 1 86.75 49 ASP B C 1
ATOM 6832 O O . ASP B 1 49 ? 17.266 -37.594 -37.531 1 86.75 49 ASP B O 1
ATOM 6836 N N . GLU B 1 50 ? 17.328 -38.469 -39.625 1 88.69 50 GLU B N 1
ATOM 6837 C CA . GLU B 1 50 ? 15.922 -38.844 -39.625 1 88.69 50 GLU B CA 1
ATOM 6838 C C . GLU B 1 50 ? 15.688 -40.125 -38.844 1 88.69 50 GLU B C 1
ATOM 6840 O O . GLU B 1 50 ? 16.562 -41 -38.812 1 88.69 50 GLU B O 1
ATOM 6845 N N . PRO B 1 51 ? 14.508 -40.281 -38.25 1 91.94 51 PRO B N 1
ATOM 6846 C CA . PRO B 1 51 ? 14.281 -41.406 -37.344 1 91.94 51 PRO B CA 1
ATOM 6847 C C . PRO B 1 51 ? 14.414 -42.75 -38.031 1 91.94 51 PRO B C 1
ATOM 6849 O O . PRO B 1 51 ? 14.859 -43.719 -37.406 1 91.94 51 PRO B O 1
ATOM 6852 N N . ASP B 1 52 ? 14.039 -42.875 -39.281 1 92.12 52 ASP B N 1
ATOM 6853 C CA . ASP B 1 52 ? 14.008 -44.188 -39.938 1 92.12 52 ASP B CA 1
ATOM 6854 C C . ASP B 1 52 ? 15.344 -44.5 -40.594 1 92.12 52 ASP B C 1
ATOM 6856 O O . ASP B 1 52 ? 15.539 -45.594 -41.125 1 92.12 52 ASP B O 1
ATOM 6860 N N . MET B 1 53 ? 16.25 -43.625 -40.625 1 93.38 53 MET B N 1
ATOM 6861 C CA . MET B 1 53 ? 17.594 -43.875 -41.156 1 93.38 53 MET B CA 1
ATOM 6862 C C . MET B 1 53 ? 18.547 -44.281 -40.031 1 93.38 53 MET B C 1
ATOM 6864 O O . MET B 1 53 ? 19.328 -43.469 -39.562 1 93.38 53 MET B O 1
ATOM 6868 N N . LYS B 1 54 ? 18.531 -45.562 -39.844 1 95.25 54 LYS B N 1
ATOM 6869 C CA . LYS B 1 54 ? 19.312 -46.156 -38.75 1 95.25 54 LYS B CA 1
ATOM 6870 C C . LYS B 1 54 ? 20.672 -46.656 -39.281 1 95.25 54 LYS B C 1
ATOM 6872 O O . LYS B 1 54 ? 20.812 -46.969 -40.438 1 95.25 54 LYS B O 1
ATOM 6877 N N . ALA B 1 55 ? 21.656 -46.688 -38.344 1 95.44 55 ALA B N 1
ATOM 6878 C CA . ALA B 1 55 ? 23 -47.156 -38.688 1 95.44 55 ALA B CA 1
ATOM 6879 C C . ALA B 1 55 ? 23.688 -47.75 -37.469 1 95.44 55 ALA B C 1
ATOM 6881 O O . ALA B 1 55 ? 23.156 -47.719 -36.344 1 95.44 55 ALA B O 1
ATOM 6882 N N . THR B 1 56 ? 24.781 -48.438 -37.75 1 96.25 56 THR B N 1
ATOM 6883 C CA . THR B 1 56 ? 25.703 -48.844 -36.719 1 96.25 56 THR B CA 1
ATOM 6884 C C . THR B 1 56 ? 26.859 -47.875 -36.594 1 96.25 56 THR B C 1
ATOM 6886 O O . THR B 1 56 ? 27.266 -47.25 -37.562 1 96.25 56 THR B O 1
ATOM 6889 N N . PHE B 1 57 ? 27.391 -47.75 -35.438 1 95.81 57 PHE B N 1
ATOM 6890 C CA . PHE B 1 57 ? 28.422 -46.75 -35.219 1 95.81 57 PHE B CA 1
ATOM 6891 C C . PHE B 1 57 ? 29.625 -47.375 -34.531 1 95.81 57 PHE B C 1
ATOM 6893 O O . PHE B 1 57 ? 29.484 -48.062 -33.5 1 95.81 57 PHE B O 1
ATOM 6900 N N . ASN B 1 58 ? 30.781 -47.25 -35.062 1 95.62 58 ASN B N 1
ATOM 6901 C CA . ASN B 1 58 ? 32.062 -47.469 -34.438 1 95.62 58 ASN B CA 1
ATOM 6902 C C . ASN B 1 58 ? 32.688 -46.156 -33.938 1 95.62 58 ASN B C 1
ATOM 6904 O O . ASN B 1 58 ? 33.094 -45.312 -34.75 1 95.62 58 ASN B O 1
ATOM 6908 N N . ILE B 1 59 ? 32.781 -46.031 -32.656 1 95.12 59 ILE B N 1
ATOM 6909 C CA . ILE B 1 59 ? 33.125 -44.719 -32.094 1 95.12 59 ILE B CA 1
ATOM 6910 C C . ILE B 1 59 ? 34.5 -44.812 -31.406 1 95.12 59 ILE B C 1
ATOM 6912 O O . ILE B 1 59 ? 34.75 -45.75 -30.656 1 95.12 59 ILE B O 1
ATOM 6916 N N . ARG B 1 60 ? 35.344 -43.906 -31.734 1 94.81 60 ARG B N 1
ATOM 6917 C CA . ARG B 1 60 ? 36.594 -43.656 -31.047 1 94.81 60 ARG B CA 1
ATOM 6918 C C . ARG B 1 60 ? 36.688 -42.219 -30.562 1 94.81 60 ARG B C 1
ATOM 6920 O O . ARG B 1 60 ? 36.469 -41.281 -31.344 1 94.81 60 ARG B O 1
ATOM 6927 N N . ILE B 1 61 ? 37.031 -42.031 -29.297 1 94.5 61 ILE B N 1
ATOM 6928 C CA . ILE B 1 61 ? 37.125 -40.688 -28.734 1 94.5 61 ILE B CA 1
ATOM 6929 C C . ILE B 1 61 ? 38.562 -40.438 -28.234 1 94.5 61 ILE B C 1
ATOM 6931 O O . ILE B 1 61 ? 39.062 -41.219 -27.422 1 94.5 61 ILE B O 1
ATOM 6935 N N . VAL B 1 62 ? 39.188 -39.375 -28.719 1 93.19 62 VAL B N 1
ATOM 6936 C CA . VAL B 1 62 ? 40.5 -38.969 -28.25 1 93.19 62 VAL B CA 1
ATOM 6937 C C . VAL B 1 62 ? 40.344 -37.812 -27.234 1 93.19 62 VAL B C 1
ATOM 6939 O O . VAL B 1 62 ? 39.75 -36.781 -27.547 1 93.19 62 VAL B O 1
ATOM 6942 N N . HIS B 1 63 ? 40.781 -38 -26.078 1 92.31 63 HIS B N 1
ATOM 6943 C CA . HIS B 1 63 ? 40.562 -37.031 -25.016 1 92.31 63 HIS B CA 1
ATOM 6944 C C . HIS B 1 63 ? 41.781 -36.969 -24.094 1 92.31 63 HIS B C 1
ATOM 6946 O O . HIS B 1 63 ? 42.688 -37.781 -24.172 1 92.31 63 HIS B O 1
ATOM 6952 N N . ASP B 1 64 ? 41.781 -35.938 -23.266 1 92.12 64 ASP B N 1
ATOM 6953 C CA . ASP B 1 64 ? 42.844 -35.781 -22.266 1 92.12 64 ASP B CA 1
ATOM 6954 C C . ASP B 1 64 ? 42.844 -36.938 -21.266 1 92.12 64 ASP B C 1
ATOM 6956 O O . ASP B 1 64 ? 41.781 -37.406 -20.844 1 92.12 64 ASP B O 1
ATOM 6960 N N . PRO B 1 65 ? 44 -37.438 -20.891 1 92.75 65 PRO B N 1
ATOM 6961 C CA . PRO B 1 65 ? 44.094 -38.625 -20.031 1 92.75 65 PRO B CA 1
ATOM 6962 C C . PRO B 1 65 ? 43.469 -38.375 -18.656 1 92.75 65 PRO B C 1
ATOM 6964 O O . PRO B 1 65 ? 43.094 -39.344 -17.969 1 92.75 65 PRO B O 1
ATOM 6967 N N . SER B 1 66 ? 43.312 -37.219 -18.25 1 92.69 66 SER B N 1
ATOM 6968 C CA . SER B 1 66 ? 42.75 -36.906 -16.953 1 92.69 66 SER B CA 1
ATOM 6969 C C . SER B 1 66 ? 41.219 -37.062 -16.969 1 92.69 66 SER B C 1
ATOM 6971 O O . SER B 1 66 ? 40.594 -37.031 -15.914 1 92.69 66 SER B O 1
ATOM 6973 N N . TYR B 1 67 ? 40.656 -37.219 -18.109 1 95.69 67 TYR B N 1
ATOM 6974 C CA . TYR B 1 67 ? 39.219 -37.344 -18.266 1 95.69 67 TYR B CA 1
ATOM 6975 C C . TYR B 1 67 ? 38.844 -38.781 -18.688 1 95.69 67 TYR B C 1
ATOM 6977 O O . TYR B 1 67 ? 39.688 -39.562 -19.062 1 95.69 67 TYR B O 1
ATOM 6985 N N . VAL B 1 68 ? 37.562 -39.031 -18.562 1 96.06 68 VAL B N 1
ATOM 6986 C CA . VAL B 1 68 ? 37 -40.281 -19.047 1 96.06 68 VAL B CA 1
ATOM 6987 C C . VAL B 1 68 ? 36.062 -40.031 -20.203 1 96.06 68 VAL B C 1
ATOM 6989 O O . VAL B 1 68 ? 35.375 -39 -20.219 1 96.06 68 VAL B O 1
ATOM 6992 N N . ALA B 1 69 ? 36.031 -40.938 -21.156 1 97.19 69 ALA B N 1
ATOM 6993 C CA . ALA B 1 69 ? 35.094 -40.844 -22.281 1 97.19 69 ALA B CA 1
ATOM 6994 C C . ALA B 1 69 ? 34 -41.906 -22.156 1 97.19 69 ALA B C 1
ATOM 6996 O O . ALA B 1 69 ? 34.25 -43.062 -21.828 1 97.19 69 ALA B O 1
ATOM 6997 N N . LEU B 1 70 ? 32.75 -41.469 -22.328 1 98 70 LEU B N 1
ATOM 6998 C CA . LEU B 1 70 ? 31.562 -42.312 -22.312 1 98 70 LEU B CA 1
ATOM 6999 C C . LEU B 1 70 ? 30.812 -42.25 -23.641 1 98 70 LEU B C 1
ATOM 7001 O O . LEU B 1 70 ? 30.781 -41.219 -24.281 1 98 70 LEU B O 1
ATOM 7005 N N . SER B 1 71 ? 30.219 -43.344 -23.984 1 98 71 SER B N 1
ATOM 7006 C CA . SER B 1 71 ? 29.406 -43.406 -25.188 1 98 71 SER B CA 1
ATOM 7007 C C . SER B 1 71 ? 28.375 -44.531 -25.094 1 98 71 SER B C 1
ATOM 7009 O O . SER B 1 71 ? 28.125 -45.062 -24.016 1 98 71 SER B O 1
ATOM 7011 N N . ASN B 1 72 ? 27.781 -44.875 -26.234 1 98.25 72 ASN B N 1
ATOM 7012 C CA . ASN B 1 72 ? 26.656 -45.812 -26.281 1 98.25 72 ASN B CA 1
ATOM 7013 C C . ASN B 1 72 ? 27.062 -47.219 -25.844 1 98.25 72 ASN B C 1
ATOM 7015 O O . ASN B 1 72 ? 26.281 -47.906 -25.188 1 98.25 72 ASN B O 1
ATOM 7019 N N . MET B 1 73 ? 28.234 -47.625 -26.172 1 98.31 73 MET B N 1
ATOM 7020 C CA . MET B 1 73 ? 28.656 -49.031 -25.953 1 98.31 73 MET B CA 1
ATOM 7021 C C . MET B 1 73 ? 29.859 -49.094 -25.016 1 98.31 73 MET B C 1
ATOM 7023 O O . MET B 1 73 ? 30.531 -48.094 -24.781 1 98.31 73 MET B O 1
ATOM 7027 N N . PRO B 1 74 ? 30.125 -50.25 -24.422 1 97.31 74 PRO B N 1
ATOM 7028 C CA . PRO B 1 74 ? 31.297 -50.375 -23.547 1 97.31 74 PRO B CA 1
ATOM 7029 C C . PRO B 1 74 ? 32.625 -50.156 -24.281 1 97.31 74 PRO B C 1
ATOM 7031 O O . PRO B 1 74 ? 32.719 -50.469 -25.469 1 97.31 74 PRO B O 1
ATOM 7034 N N . ALA B 1 75 ? 33.531 -49.562 -23.562 1 96.56 75 ALA B N 1
ATOM 7035 C CA . ALA B 1 75 ? 34.906 -49.406 -24.094 1 96.56 75 ALA B CA 1
ATOM 7036 C C . ALA B 1 75 ? 35.562 -50.781 -24.297 1 96.56 75 ALA B C 1
ATOM 7038 O O . ALA B 1 75 ? 35.531 -51.625 -23.406 1 96.56 75 ALA B O 1
ATOM 7039 N N . ILE B 1 76 ? 36.156 -51.031 -25.422 1 96.44 76 ILE B N 1
ATOM 7040 C CA . ILE B 1 76 ? 36.812 -52.312 -25.688 1 96.44 76 ILE B CA 1
ATOM 7041 C C . ILE B 1 76 ? 38.312 -52.094 -25.781 1 96.44 76 ILE B C 1
ATOM 7043 O O . ILE B 1 76 ? 39.062 -53.062 -25.859 1 96.44 76 ILE B O 1
ATOM 7047 N N . GLY B 1 77 ? 38.75 -50.812 -25.797 1 95 77 GLY B N 1
ATOM 7048 C CA . GLY B 1 77 ? 40.188 -50.562 -25.797 1 95 77 GLY B CA 1
ATOM 7049 C C . GLY B 1 77 ? 40.531 -49.125 -25.422 1 95 77 GLY B C 1
ATOM 7050 O O . GLY B 1 77 ? 39.812 -48.188 -25.781 1 95 77 GLY B O 1
ATOM 7051 N N . VAL B 1 78 ? 41.531 -49 -24.688 1 94 78 VAL B N 1
ATOM 7052 C CA . VAL B 1 78 ? 42.094 -47.719 -24.344 1 94 78 VAL B CA 1
ATOM 7053 C C . VAL B 1 78 ? 43.562 -47.688 -24.688 1 94 78 VAL B C 1
ATOM 7055 O O . VAL B 1 78 ? 44.312 -48.594 -24.344 1 94 78 VAL B O 1
ATOM 7058 N N . SER B 1 79 ? 43.938 -46.719 -25.5 1 94.56 79 SER B N 1
ATOM 7059 C CA . SER B 1 79 ? 45.344 -46.562 -25.891 1 94.56 79 SER B CA 1
ATOM 7060 C C . SER B 1 79 ? 45.781 -45.094 -25.812 1 94.56 79 SER B C 1
ATOM 7062 O O . SER B 1 79 ? 44.969 -44.219 -25.578 1 94.56 79 SER B O 1
ATOM 7064 N N . GLU B 1 80 ? 47.094 -45 -25.875 1 93.38 80 GLU B N 1
ATOM 7065 C CA . GLU B 1 80 ? 47.656 -43.656 -25.844 1 93.38 80 GLU B CA 1
ATOM 7066 C C . GLU B 1 80 ? 48.188 -43.219 -27.219 1 93.38 80 GLU B C 1
ATOM 7068 O O . GLU B 1 80 ? 48.625 -44.062 -28.016 1 93.38 80 GLU B O 1
ATOM 7073 N N . MET B 1 81 ? 47.969 -42 -27.5 1 91.44 81 MET B N 1
ATOM 7074 C CA . MET B 1 81 ? 48.531 -41.438 -28.734 1 91.44 81 MET B CA 1
ATOM 7075 C C . MET B 1 81 ? 49.25 -40.094 -28.469 1 91.44 81 MET B C 1
ATOM 7077 O O . MET B 1 81 ? 48.844 -39.375 -27.547 1 91.44 81 MET B O 1
ATOM 7081 N N . LYS B 1 82 ? 50.406 -39.844 -29.141 1 90.75 82 LYS B N 1
ATOM 7082 C CA . LYS B 1 82 ? 51.156 -38.594 -29.031 1 90.75 82 LYS B CA 1
ATOM 7083 C C . LYS B 1 82 ? 50.844 -37.656 -30.203 1 90.75 82 LYS B C 1
ATOM 7085 O O . LYS B 1 82 ? 50.812 -38.094 -31.359 1 90.75 82 LYS B O 1
ATOM 7090 N N . ASP B 1 83 ? 50.375 -36.562 -29.875 1 83.12 83 ASP B N 1
ATOM 7091 C CA . ASP B 1 83 ? 50.125 -35.625 -30.969 1 83.12 83 ASP B CA 1
ATOM 7092 C C . ASP B 1 83 ? 51.438 -35.031 -31.5 1 83.12 83 ASP B C 1
ATOM 7094 O O . ASP B 1 83 ? 52.531 -35.469 -31.094 1 83.12 83 ASP B O 1
ATOM 7098 N N . GLU B 1 84 ? 51.469 -34.125 -32.5 1 84.44 84 GLU B N 1
ATOM 7099 C CA . GLU B 1 84 ? 52.656 -33.562 -33.188 1 84.44 84 GLU B CA 1
ATOM 7100 C C . GLU B 1 84 ? 53.562 -32.844 -32.188 1 84.44 84 GLU B C 1
ATOM 7102 O O . GLU B 1 84 ? 54.781 -32.812 -32.406 1 84.44 84 GLU B O 1
ATOM 7107 N N . ASN B 1 85 ? 53 -32.344 -31.125 1 87.62 85 ASN B N 1
ATOM 7108 C CA . ASN B 1 85 ? 53.781 -31.547 -30.156 1 87.62 85 ASN B CA 1
ATOM 7109 C C . ASN B 1 85 ? 54.281 -32.406 -29.016 1 87.62 85 ASN B C 1
ATOM 7111 O O . ASN B 1 85 ? 54.875 -31.922 -28.078 1 87.62 85 ASN B O 1
ATOM 7115 N N . GLY B 1 86 ? 53.906 -33.688 -29.062 1 85.81 86 GLY B N 1
ATOM 7116 C CA . GLY B 1 86 ? 54.406 -34.625 -28.047 1 85.81 86 GLY B CA 1
ATOM 7117 C C . GLY B 1 86 ? 53.438 -34.812 -26.891 1 85.81 86 GLY B C 1
ATOM 7118 O O . GLY B 1 86 ? 53.719 -35.562 -25.953 1 85.81 86 GLY B O 1
ATOM 7119 N N . SER B 1 87 ? 52.344 -34.062 -26.953 1 89.19 87 SER B N 1
ATOM 7120 C CA . SER B 1 87 ? 51.375 -34.219 -25.891 1 89.19 87 SER B CA 1
ATOM 7121 C C . SER B 1 87 ? 50.688 -35.594 -25.938 1 89.19 87 SER B C 1
ATOM 7123 O O . SER B 1 87 ? 50.344 -36.062 -27.016 1 89.19 87 SER B O 1
ATOM 7125 N N . ILE B 1 88 ? 50.469 -36.125 -24.766 1 93.12 88 ILE B N 1
ATOM 7126 C CA . ILE B 1 88 ? 49.875 -37.469 -24.672 1 93.12 88 ILE B CA 1
ATOM 7127 C C . ILE B 1 88 ? 48.344 -37.375 -24.594 1 93.12 88 ILE B C 1
ATOM 7129 O O . ILE B 1 88 ? 47.812 -36.594 -23.797 1 93.12 88 ILE B O 1
ATOM 7133 N N . TRP B 1 89 ? 47.688 -38.094 -25.438 1 93.5 89 TRP B N 1
ATOM 7134 C CA . TRP B 1 89 ? 46.25 -38.188 -25.453 1 93.5 89 TRP B CA 1
ATOM 7135 C C . TRP B 1 89 ? 45.781 -39.656 -25.25 1 93.5 89 TRP B C 1
ATOM 7137 O O . TRP B 1 89 ? 46.531 -40.562 -25.562 1 93.5 89 TRP B O 1
ATOM 7147 N N . THR B 1 90 ? 44.625 -39.75 -24.672 1 94.88 90 THR B N 1
ATOM 7148 C CA . THR B 1 90 ? 44.031 -41.062 -24.5 1 94.88 90 THR B CA 1
ATOM 7149 C C . THR B 1 90 ? 43 -41.344 -25.609 1 94.88 90 THR B C 1
ATOM 7151 O O . THR B 1 90 ? 42.188 -40.469 -25.938 1 94.88 90 THR B O 1
ATOM 7154 N N . VAL B 1 91 ? 43.156 -42.5 -26.25 1 95.62 91 VAL B N 1
ATOM 7155 C CA . VAL B 1 91 ? 42.188 -42.906 -27.25 1 95.62 91 VAL B CA 1
ATOM 7156 C C . VAL B 1 91 ? 41.312 -44.031 -26.703 1 95.62 91 VAL B C 1
ATOM 7158 O O . VAL B 1 91 ? 41.781 -45.125 -26.453 1 95.62 91 VAL B O 1
ATOM 7161 N N . THR B 1 92 ? 40.062 -43.719 -26.469 1 96.75 92 THR B N 1
ATOM 7162 C CA . THR B 1 92 ? 39.125 -44.75 -26.031 1 96.75 92 THR B CA 1
ATOM 7163 C C . THR B 1 92 ? 38.281 -45.25 -27.219 1 96.75 92 THR B C 1
ATOM 7165 O O . THR B 1 92 ? 37.594 -44.469 -27.891 1 96.75 92 THR B O 1
ATOM 7168 N N . THR B 1 93 ? 38.375 -46.562 -27.516 1 96.88 93 THR B N 1
ATOM 7169 C CA . THR B 1 93 ? 37.625 -47.188 -28.578 1 96.88 93 THR B CA 1
ATOM 7170 C C . THR B 1 93 ? 36.438 -48 -28.016 1 96.88 93 THR B C 1
ATOM 7172 O O . THR B 1 93 ? 36.625 -48.812 -27.125 1 96.88 93 THR B O 1
ATOM 7175 N N . PHE B 1 94 ? 35.281 -47.781 -28.547 1 97.81 94 PHE B N 1
ATOM 7176 C CA . PHE B 1 94 ? 34.062 -48.438 -28.031 1 97.81 94 PHE B CA 1
ATOM 7177 C C . PHE B 1 94 ? 33.594 -49.531 -28.969 1 97.81 94 PHE B C 1
ATOM 7179 O O . PHE B 1 94 ? 33.969 -49.562 -30.156 1 97.81 94 PHE B O 1
ATOM 7186 N N . ASP B 1 95 ? 32.812 -50.438 -28.469 1 97.75 95 ASP B N 1
ATOM 7187 C CA . ASP B 1 95 ? 32.219 -51.5 -29.266 1 97.75 95 ASP B CA 1
ATOM 7188 C C . ASP B 1 95 ? 31.219 -50.938 -30.281 1 97.75 95 ASP B C 1
ATOM 7190 O O . ASP B 1 95 ? 30.781 -49.781 -30.141 1 97.75 95 ASP B O 1
ATOM 7194 N N . THR B 1 96 ? 30.969 -51.656 -31.312 1 97.44 96 THR B N 1
ATOM 7195 C CA . THR B 1 96 ? 30.031 -51.219 -32.344 1 97.44 96 THR B CA 1
ATOM 7196 C C . THR B 1 96 ? 28.594 -51.219 -31.828 1 97.44 96 THR B C 1
ATOM 7198 O O . THR B 1 96 ? 28.188 -52.156 -31.141 1 97.44 96 THR B O 1
ATOM 7201 N N . THR B 1 97 ? 27.875 -50.188 -32 1 97.12 97 THR B N 1
ATOM 7202 C CA . THR B 1 97 ? 26.5 -50.125 -31.562 1 97.12 97 THR B CA 1
ATOM 7203 C C . THR B 1 97 ? 25.609 -51.062 -32.375 1 97.12 97 THR B C 1
ATOM 7205 O O . THR B 1 97 ? 25.969 -51.469 -33.5 1 97.12 97 THR B O 1
ATOM 7208 N N . PRO B 1 98 ? 24.422 -51.406 -31.859 1 96.5 98 PRO B N 1
ATOM 7209 C CA . PRO B 1 98 ? 23.406 -51.969 -32.75 1 96.5 98 PRO B CA 1
ATOM 7210 C C . PRO B 1 98 ? 22.891 -50.938 -33.75 1 96.5 98 PRO B C 1
ATOM 7212 O O . PRO B 1 98 ? 23.266 -49.781 -33.719 1 96.5 98 PRO B O 1
ATOM 7215 N N . LYS B 1 99 ? 22.125 -51.5 -34.688 1 96.56 99 LYS B N 1
ATOM 7216 C CA . LYS B 1 99 ? 21.484 -50.562 -35.594 1 96.56 99 LYS B CA 1
ATOM 7217 C C . LYS B 1 99 ? 20.547 -49.625 -34.875 1 96.56 99 LYS B C 1
ATOM 7219 O O . LYS B 1 99 ? 19.609 -50.062 -34.188 1 96.56 99 LYS B O 1
ATOM 7224 N N . MET B 1 100 ? 20.781 -48.375 -34.938 1 95.75 100 MET B N 1
ATOM 7225 C CA . MET B 1 100 ? 20 -47.375 -34.188 1 95.75 100 MET B CA 1
ATOM 7226 C C . MET B 1 100 ? 19.922 -46.062 -34.906 1 95.75 100 MET B C 1
ATOM 7228 O O . MET B 1 100 ? 20.688 -45.844 -35.875 1 95.75 100 MET B O 1
ATOM 7232 N N . SER B 1 101 ? 18.984 -45.219 -34.562 1 95.75 101 SER B N 1
ATOM 7233 C CA . SER B 1 101 ? 18.891 -43.875 -35.156 1 95.75 101 SER B CA 1
ATOM 7234 C C . SER B 1 101 ? 20.109 -43.031 -34.781 1 95.75 101 SER B C 1
ATOM 7236 O O . SER B 1 101 ? 20.609 -43.125 -33.656 1 95.75 101 SER B O 1
ATOM 7238 N N . THR B 1 102 ? 20.516 -42.156 -35.625 1 95.56 102 THR B N 1
ATOM 7239 C CA . THR B 1 102 ? 21.75 -41.406 -35.469 1 95.56 102 THR B CA 1
ATOM 7240 C C . THR B 1 102 ? 21.625 -40.406 -34.312 1 95.56 102 THR B C 1
ATOM 7242 O O . THR B 1 102 ? 22.609 -40.156 -33.594 1 95.56 102 THR B O 1
ATOM 7245 N N . TYR B 1 103 ? 20.422 -39.906 -34.125 1 94.88 103 TYR B N 1
ATOM 7246 C CA . TYR B 1 103 ? 20.266 -38.812 -33.188 1 94.88 103 TYR B CA 1
ATOM 7247 C C . TYR B 1 103 ? 20.344 -39.312 -31.734 1 94.88 103 TYR B C 1
ATOM 7249 O O . TYR B 1 103 ? 20.438 -38.5 -30.797 1 94.88 103 TYR B O 1
ATOM 7257 N N . ILE B 1 104 ? 20.391 -40.625 -31.484 1 96.56 104 ILE B N 1
ATOM 7258 C CA . ILE B 1 104 ? 20.469 -41.125 -30.109 1 96.56 104 ILE B CA 1
ATOM 7259 C C . ILE B 1 104 ? 21.906 -41.594 -29.828 1 96.56 104 ILE B C 1
ATOM 7261 O O . ILE B 1 104 ? 22.156 -42.25 -28.812 1 96.56 104 ILE B O 1
ATOM 7265 N N . THR B 1 105 ? 22.828 -41.312 -30.719 1 96.38 105 THR B N 1
ATOM 7266 C CA . THR B 1 105 ? 24.234 -41.406 -30.359 1 96.38 105 THR B CA 1
ATOM 7267 C C . THR B 1 105 ? 24.609 -40.375 -29.297 1 96.38 105 THR B C 1
ATOM 7269 O O . THR B 1 105 ? 24.031 -39.312 -29.234 1 96.38 105 THR B O 1
ATOM 7272 N N . ALA B 1 106 ? 25.578 -40.781 -28.453 1 96.56 106 ALA B N 1
ATOM 7273 C CA . ALA B 1 106 ? 25.891 -39.875 -27.359 1 96.56 106 ALA B CA 1
ATOM 7274 C C . ALA B 1 106 ? 27.375 -39.938 -26.984 1 96.56 106 ALA B C 1
ATOM 7276 O O . ALA B 1 106 ? 27.969 -41.031 -27.062 1 96.56 106 ALA B O 1
ATOM 7277 N N . PHE B 1 107 ? 27.828 -38.781 -26.578 1 95.25 107 PHE B N 1
ATOM 7278 C CA . PHE B 1 107 ? 29.219 -38.625 -26.156 1 95.25 107 PHE B CA 1
ATOM 7279 C C . PHE B 1 107 ? 29.297 -37.812 -24.875 1 95.25 107 PHE B C 1
ATOM 7281 O O . PHE B 1 107 ? 28.656 -36.75 -24.781 1 95.25 107 PHE B O 1
ATOM 7288 N N . VAL B 1 108 ? 30.094 -38.281 -23.906 1 96.75 108 VAL B N 1
ATOM 7289 C CA . VAL B 1 108 ? 30.406 -37.469 -22.734 1 96.75 108 VAL B CA 1
ATOM 7290 C C . VAL B 1 108 ? 31.859 -37.656 -22.344 1 96.75 108 VAL B C 1
ATOM 7292 O O . VAL B 1 108 ? 32.344 -38.781 -22.25 1 96.75 108 VAL B O 1
ATOM 7295 N N . VAL B 1 109 ? 32.594 -36.625 -22.25 1 96.69 109 VAL B N 1
ATOM 7296 C CA . VAL B 1 109 ? 33.938 -36.594 -21.688 1 96.69 109 VAL B CA 1
ATOM 7297 C C . VAL B 1 109 ? 33.969 -35.781 -20.422 1 96.69 109 VAL B C 1
ATOM 7299 O O . VAL B 1 109 ? 33.719 -34.562 -20.453 1 96.69 109 VAL B O 1
ATOM 7302 N N . CYS B 1 110 ? 34.25 -36.438 -19.344 1 96.88 110 CYS B N 1
ATOM 7303 C CA . CYS B 1 110 ? 34.125 -35.75 -18.062 1 96.88 110 CYS B CA 1
ATOM 7304 C C . CYS B 1 110 ? 35.125 -36.281 -17.062 1 96.88 110 CYS B C 1
ATOM 7306 O O . CYS B 1 110 ? 35.875 -37.25 -17.375 1 96.88 110 CYS B O 1
ATOM 7308 N N . ASP B 1 111 ? 35.219 -35.625 -15.938 1 96.19 111 ASP B N 1
ATOM 7309 C CA . ASP B 1 111 ? 36.031 -36.125 -14.828 1 96.19 111 ASP B CA 1
ATOM 7310 C C . ASP B 1 111 ? 35.156 -36.562 -13.656 1 96.19 111 ASP B C 1
ATOM 7312 O O . ASP B 1 111 ? 35.531 -36.375 -12.5 1 96.19 111 ASP B O 1
ATOM 7316 N N . PHE B 1 112 ? 33.969 -37.125 -13.992 1 97.75 112 PHE B N 1
ATOM 7317 C CA . PHE B 1 112 ? 33 -37.562 -13.008 1 97.75 112 PHE B CA 1
ATOM 7318 C C . PHE B 1 112 ? 33.469 -38.844 -12.32 1 97.75 112 PHE B C 1
ATOM 7320 O O . PHE B 1 112 ? 34.344 -39.531 -12.812 1 97.75 112 PHE B O 1
ATOM 7327 N N . ASP B 1 113 ? 32.906 -39 -11.102 1 97.12 113 ASP B N 1
ATOM 7328 C CA . ASP B 1 113 ? 32.969 -40.344 -10.492 1 97.12 113 ASP B CA 1
ATOM 7329 C C . ASP B 1 113 ? 31.672 -41.094 -10.758 1 97.12 113 ASP B C 1
ATOM 7331 O O . ASP B 1 113 ? 30.734 -40.562 -11.328 1 97.12 113 ASP B O 1
ATOM 7335 N N . HIS B 1 114 ? 31.672 -42.406 -10.453 1 97.56 114 HIS B N 1
ATOM 7336 C CA . HIS B 1 114 ? 30.469 -43.188 -10.75 1 97.56 114 HIS B CA 1
ATOM 7337 C C . HIS B 1 114 ? 30.25 -44.281 -9.719 1 97.56 114 HIS B C 1
ATOM 7339 O O . HIS B 1 114 ? 31.156 -44.625 -8.953 1 97.56 114 HIS B O 1
ATOM 7345 N N . VAL B 1 115 ? 29.047 -44.688 -9.57 1 97.81 115 VAL B N 1
ATOM 7346 C CA . VAL B 1 115 ? 28.641 -45.906 -8.844 1 97.81 115 VAL B CA 1
ATOM 7347 C C . VAL B 1 115 ? 28.094 -46.938 -9.82 1 97.81 115 VAL B C 1
ATOM 7349 O O . VAL B 1 115 ? 27.641 -46.594 -10.914 1 97.81 115 VAL B O 1
ATOM 7352 N N . THR B 1 116 ? 28.172 -48.219 -9.43 1 96.94 116 THR B N 1
ATOM 7353 C CA . THR B 1 116 ? 27.828 -49.281 -10.375 1 96.94 116 THR B CA 1
ATOM 7354 C C . THR B 1 116 ? 27.016 -50.375 -9.703 1 96.94 116 THR B C 1
ATOM 7356 O O . THR B 1 116 ? 27.141 -50.594 -8.492 1 96.94 116 THR B O 1
ATOM 7359 N N . VAL B 1 117 ? 26.141 -50.938 -10.43 1 97.06 117 VAL B N 1
ATOM 7360 C CA . VAL B 1 117 ? 25.391 -52.125 -10.039 1 97.06 117 VAL B CA 1
ATOM 7361 C C . VAL B 1 117 ? 25.156 -53 -11.258 1 97.06 117 VAL B C 1
ATOM 7363 O O . VAL B 1 117 ? 25.234 -52.531 -12.398 1 97.06 117 VAL B O 1
ATOM 7366 N N . THR B 1 118 ? 25.062 -54.25 -11.078 1 96.5 118 THR B N 1
ATOM 7367 C CA . THR B 1 118 ? 24.734 -55.188 -12.148 1 96.5 118 THR B CA 1
ATOM 7368 C C . THR B 1 118 ? 23.312 -55.719 -11.984 1 96.5 118 THR B C 1
ATOM 7370 O O . THR B 1 118 ? 22.906 -56.125 -10.891 1 96.5 118 THR B O 1
ATOM 7373 N N . GLU B 1 119 ? 22.547 -55.562 -12.984 1 95.5 119 GLU B N 1
ATOM 7374 C CA . GLU B 1 119 ? 21.172 -56.094 -13.023 1 95.5 119 GLU B CA 1
ATOM 7375 C C . GLU B 1 119 ? 20.984 -57.062 -14.188 1 95.5 119 GLU B C 1
ATOM 7377 O O . GLU B 1 119 ? 21.188 -56.688 -15.344 1 95.5 119 GLU B O 1
ATOM 7382 N N . ARG B 1 120 ? 20.625 -58.25 -13.898 1 95.25 120 ARG B N 1
ATOM 7383 C CA . ARG B 1 120 ? 20.406 -59.312 -14.883 1 95.25 120 ARG B CA 1
ATOM 7384 C C . ARG B 1 120 ? 21.594 -59.406 -15.836 1 95.25 120 ARG B C 1
ATOM 7386 O O . ARG B 1 120 ? 21.406 -59.469 -17.062 1 95.25 120 ARG B O 1
ATOM 7393 N N . GLY B 1 121 ? 22.75 -59.281 -15.336 1 93.88 121 GLY B N 1
ATOM 7394 C CA . GLY B 1 121 ? 23.969 -59.469 -16.094 1 93.88 121 GLY B CA 1
ATOM 7395 C C . GLY B 1 121 ? 24.406 -58.25 -16.859 1 93.88 121 GLY B C 1
ATOM 7396 O O . GLY B 1 121 ? 25.422 -58.25 -17.562 1 93.88 121 GLY B O 1
ATOM 7397 N N . LYS B 1 122 ? 23.641 -57.219 -16.766 1 95.25 122 LYS B N 1
ATOM 7398 C CA . LYS B 1 122 ? 23.984 -56 -17.453 1 95.25 122 LYS B CA 1
ATOM 7399 C C . LYS B 1 122 ? 24.516 -54.938 -16.469 1 95.25 122 LYS B C 1
ATOM 7401 O O . LYS B 1 122 ? 23.953 -54.75 -15.391 1 95.25 122 LYS B O 1
ATOM 7406 N N . GLU B 1 123 ? 25.516 -54.281 -16.844 1 97.12 123 GLU B N 1
ATOM 7407 C CA . GLU B 1 123 ? 26.141 -53.281 -15.992 1 97.12 123 GLU B CA 1
ATOM 7408 C C . GLU B 1 123 ? 25.406 -51.969 -16.078 1 97.12 123 GLU B C 1
ATOM 7410 O O . GLU B 1 123 ? 25.109 -51.469 -17.172 1 97.12 123 GLU B O 1
ATOM 7415 N N . ILE B 1 124 ? 25.078 -51.406 -14.945 1 98.25 124 ILE B N 1
ATOM 7416 C CA . ILE B 1 124 ? 24.469 -50.062 -14.836 1 98.25 124 ILE B CA 1
ATOM 7417 C C . ILE B 1 124 ? 25.406 -49.156 -14.047 1 98.25 124 ILE B C 1
ATOM 7419 O O . ILE B 1 124 ? 25.812 -49.469 -12.93 1 98.25 124 ILE B O 1
ATOM 7423 N N . ARG B 1 125 ? 25.797 -48 -14.562 1 98.12 125 ARG B N 1
ATOM 7424 C CA . ARG B 1 125 ? 26.641 -47.031 -13.883 1 98.12 125 ARG B CA 1
ATOM 7425 C C . ARG B 1 125 ? 25.969 -45.656 -13.859 1 98.12 125 ARG B C 1
ATOM 7427 O O . ARG B 1 125 ? 25.328 -45.25 -14.836 1 98.12 125 ARG B O 1
ATOM 7434 N N . ILE B 1 126 ? 26 -45 -12.805 1 98.56 126 ILE B N 1
ATOM 7435 C CA . ILE B 1 126 ? 25.531 -43.625 -12.695 1 98.56 126 ILE B CA 1
ATOM 7436 C C . ILE B 1 126 ? 26.734 -42.719 -12.469 1 98.56 126 ILE B C 1
ATOM 7438 O O . ILE B 1 126 ? 27.5 -42.906 -11.523 1 98.56 126 ILE B O 1
ATOM 7442 N N . TRP B 1 127 ? 26.922 -41.75 -13.383 1 98.19 127 TRP B N 1
ATOM 7443 C CA . TRP B 1 127 ? 28.047 -40.812 -13.359 1 98.19 127 TRP B CA 1
ATOM 7444 C C . TRP B 1 127 ? 27.578 -39.438 -12.891 1 98.19 127 TRP B C 1
ATOM 7446 O O . TRP B 1 127 ? 26.547 -38.938 -13.336 1 98.19 127 TRP B O 1
ATOM 7456 N N . ALA B 1 128 ? 28.234 -38.844 -12.008 1 97.38 128 ALA B N 1
ATOM 7457 C CA . ALA B 1 128 ? 27.953 -37.5 -11.5 1 97.38 128 ALA B CA 1
ATOM 7458 C C . ALA B 1 128 ? 29.219 -36.844 -10.93 1 97.38 128 ALA B C 1
ATOM 7460 O O . ALA B 1 128 ? 30.281 -37.469 -10.898 1 97.38 128 ALA B O 1
ATOM 7461 N N . ARG B 1 129 ? 29.109 -35.5 -10.508 1 93.94 129 ARG B N 1
ATOM 7462 C CA . ARG B 1 129 ? 30.203 -34.844 -9.828 1 93.94 129 ARG B CA 1
ATOM 7463 C C . ARG B 1 129 ? 30.703 -35.656 -8.641 1 93.94 129 ARG B C 1
ATOM 7465 O O . ARG B 1 129 ? 29.906 -36.281 -7.938 1 93.94 129 ARG B O 1
ATOM 7472 N N . LYS B 1 130 ? 31.969 -35.594 -8.398 1 95.94 130 LYS B N 1
ATOM 7473 C CA . LYS B 1 130 ? 32.562 -36.375 -7.316 1 95.94 130 LYS B CA 1
ATOM 7474 C C . LYS B 1 130 ? 31.906 -36.062 -5.98 1 95.94 130 LYS B C 1
ATOM 7476 O O . LYS B 1 130 ? 31.641 -36.969 -5.188 1 95.94 130 LYS B O 1
ATOM 7481 N N . GLU B 1 131 ? 31.594 -34.875 -5.773 1 92.94 131 GLU B N 1
ATOM 7482 C CA . GLU B 1 131 ? 30.953 -34.469 -4.535 1 92.94 131 GLU B CA 1
ATOM 7483 C C . GLU B 1 131 ? 29.578 -35.125 -4.379 1 92.94 131 GLU B C 1
ATOM 7485 O O . GLU B 1 131 ? 29.234 -35.562 -3.283 1 92.94 131 GLU B O 1
ATOM 7490 N N . ALA B 1 132 ? 28.812 -35.156 -5.422 1 93 132 ALA B N 1
ATOM 7491 C CA . ALA B 1 132 ? 27.469 -35.75 -5.391 1 93 132 ALA B CA 1
ATOM 7492 C C . ALA B 1 132 ? 27.547 -37.25 -5.121 1 93 132 ALA B C 1
ATOM 7494 O O . ALA B 1 132 ? 26.719 -37.812 -4.379 1 93 132 ALA B O 1
ATOM 7495 N N . VAL B 1 133 ? 28.547 -37.938 -5.672 1 95.69 133 VAL B N 1
ATOM 7496 C CA . VAL B 1 133 ? 28.734 -39.375 -5.465 1 95.69 133 VAL B CA 1
ATOM 7497 C C . VAL B 1 133 ? 29.141 -39.625 -4.016 1 95.69 133 VAL B C 1
ATOM 7499 O O . VAL B 1 133 ? 28.609 -40.531 -3.371 1 95.69 133 VAL B O 1
ATOM 7502 N N . GLU B 1 134 ? 30 -38.75 -3.57 1 94.62 134 GLU B N 1
ATOM 7503 C CA . GLU B 1 134 ? 30.484 -38.875 -2.199 1 94.62 134 GLU B CA 1
ATOM 7504 C C . GLU B 1 134 ? 29.359 -38.688 -1.192 1 94.62 134 GLU B C 1
ATOM 7506 O O . GLU B 1 134 ? 29.312 -39.375 -0.17 1 94.62 134 GLU B O 1
ATOM 7511 N N . LYS B 1 135 ? 28.453 -37.875 -1.509 1 91.81 135 LYS B N 1
ATOM 7512 C CA . LYS B 1 135 ? 27.344 -37.531 -0.601 1 91.81 135 LYS B CA 1
ATOM 7513 C C . LYS B 1 135 ? 26.203 -38.531 -0.75 1 91.81 135 LYS B C 1
ATOM 7515 O O . LYS B 1 135 ? 25.188 -38.438 -0.046 1 91.81 135 LYS B O 1
ATOM 7520 N N . GLY B 1 136 ? 26.328 -39.469 -1.702 1 93.81 136 GLY B N 1
ATOM 7521 C CA . GLY B 1 136 ? 25.312 -40.5 -1.903 1 93.81 136 GLY B CA 1
ATOM 7522 C C . GLY B 1 136 ? 24.094 -40 -2.66 1 93.81 136 GLY B C 1
ATOM 7523 O O . GLY B 1 136 ? 23.031 -40.594 -2.6 1 93.81 136 GLY B O 1
ATOM 7524 N N . CYS B 1 137 ? 24.203 -38.938 -3.398 1 94 137 CYS B N 1
ATOM 7525 C CA . CYS B 1 137 ? 23.078 -38.281 -4.051 1 94 137 CYS B CA 1
ATOM 7526 C C . CYS B 1 137 ? 22.641 -39.062 -5.285 1 94 137 CYS B C 1
ATOM 7528 O O . CYS B 1 137 ? 21.578 -38.781 -5.848 1 94 137 CYS B O 1
ATOM 7530 N N . VAL B 1 138 ? 23.391 -40.062 -5.707 1 95.81 138 VAL B N 1
ATOM 7531 C CA . VAL B 1 138 ? 23.047 -40.812 -6.906 1 95.81 138 VAL B CA 1
ATOM 7532 C C . VAL B 1 138 ? 22.609 -42.219 -6.523 1 95.81 138 VAL B C 1
ATOM 7534 O O . VAL B 1 138 ? 22.25 -43.031 -7.387 1 95.81 138 VAL B O 1
ATOM 7537 N N . ASP B 1 139 ? 22.578 -42.531 -5.238 1 95.75 139 ASP B N 1
ATOM 7538 C CA . ASP B 1 139 ? 22.281 -43.875 -4.762 1 95.75 139 ASP B CA 1
ATOM 7539 C C . ASP B 1 139 ? 20.828 -44.25 -5.074 1 95.75 139 ASP B C 1
ATOM 7541 O O . ASP B 1 139 ? 20.562 -45.406 -5.441 1 95.75 139 ASP B O 1
ATOM 7545 N N . TYR B 1 140 ? 19.984 -43.406 -4.844 1 94.94 140 TYR B N 1
ATOM 7546 C CA . TYR B 1 140 ? 18.594 -43.688 -5.121 1 94.94 140 TYR B CA 1
ATOM 7547 C C . TYR B 1 140 ? 18.391 -44.062 -6.582 1 94.94 140 TYR B C 1
ATOM 7549 O O . TYR B 1 140 ? 17.75 -45.062 -6.883 1 94.94 140 TYR B O 1
ATOM 7557 N N . ALA B 1 141 ? 18.906 -43.219 -7.48 1 96.88 141 ALA B N 1
ATOM 7558 C CA . ALA B 1 141 ? 18.812 -43.5 -8.906 1 96.88 141 ALA B CA 1
ATOM 7559 C C . ALA B 1 141 ? 19.406 -44.875 -9.227 1 96.88 141 ALA B C 1
ATOM 7561 O O . ALA B 1 141 ? 18.859 -45.625 -10.031 1 96.88 141 ALA B O 1
ATOM 7562 N N . LEU B 1 142 ? 20.562 -45.156 -8.609 1 97.44 142 LEU B N 1
ATOM 7563 C CA . LEU B 1 142 ? 21.219 -46.438 -8.828 1 97.44 142 LEU B CA 1
ATOM 7564 C C . LEU B 1 142 ? 20.312 -47.594 -8.406 1 97.44 142 LEU B C 1
ATOM 7566 O O . LEU B 1 142 ? 20.203 -48.594 -9.109 1 97.44 142 LEU B O 1
ATOM 7570 N N . ASN B 1 143 ? 19.688 -47.406 -7.359 1 96.5 143 ASN B N 1
ATOM 7571 C CA . ASN B 1 143 ? 18.906 -48.5 -6.75 1 96.5 143 ASN B CA 1
ATOM 7572 C C . ASN B 1 143 ? 17.609 -48.75 -7.527 1 96.5 143 ASN B C 1
ATOM 7574 O O . ASN B 1 143 ? 17.062 -49.844 -7.48 1 96.5 143 ASN B O 1
ATOM 7578 N N . ILE B 1 144 ? 17.109 -47.812 -8.18 1 97 144 ILE B N 1
ATOM 7579 C CA . ILE B 1 144 ? 15.797 -47.969 -8.789 1 97 144 ILE B CA 1
ATOM 7580 C C . ILE B 1 144 ? 15.961 -48.312 -10.273 1 97 144 ILE B C 1
ATOM 7582 O O . ILE B 1 144 ? 15.047 -48.875 -10.898 1 97 144 ILE B O 1
ATOM 7586 N N . THR B 1 145 ? 17.078 -47.938 -10.914 1 98.25 145 THR B N 1
ATOM 7587 C CA . THR B 1 145 ? 17.266 -48.125 -12.352 1 98.25 145 THR B CA 1
ATOM 7588 C C . THR B 1 145 ? 17.172 -49.594 -12.742 1 98.25 145 THR B C 1
ATOM 7590 O O . THR B 1 145 ? 16.422 -49.938 -13.648 1 98.25 145 THR B O 1
ATOM 7593 N N . GLY B 1 146 ? 17.891 -50.438 -12.109 1 98 146 GLY B N 1
ATOM 7594 C CA . GLY B 1 146 ? 17.859 -51.875 -12.391 1 98 146 GLY B CA 1
ATOM 7595 C C . GLY B 1 146 ? 16.484 -52.469 -12.266 1 98 146 GLY B C 1
ATOM 7596 O O . GLY B 1 146 ? 15.984 -53.094 -13.211 1 98 146 GLY B O 1
ATOM 7597 N N . PRO B 1 147 ? 15.898 -52.281 -11.156 1 97.69 147 PRO B N 1
ATOM 7598 C CA . PRO B 1 147 ? 14.547 -52.812 -10.945 1 97.69 147 PRO B CA 1
ATOM 7599 C C . PRO B 1 147 ? 13.555 -52.344 -12 1 97.69 147 PRO B C 1
ATOM 7601 O O . PRO B 1 147 ? 12.695 -53.125 -12.445 1 97.69 147 PRO B O 1
ATOM 7604 N N . ILE B 1 148 ? 13.625 -51.125 -12.398 1 98.06 148 ILE B N 1
ATOM 7605 C CA . ILE B 1 148 ? 12.711 -50.625 -13.422 1 98.06 148 ILE B CA 1
ATOM 7606 C C . ILE B 1 148 ? 12.992 -51.312 -14.75 1 98.06 148 ILE B C 1
ATOM 7608 O O . ILE B 1 148 ? 12.07 -51.719 -15.453 1 98.06 148 ILE B O 1
ATOM 7612 N N . PHE B 1 149 ? 14.281 -51.469 -15.062 1 97.75 149 PHE B N 1
ATOM 7613 C CA . PHE B 1 149 ? 14.648 -52.219 -16.266 1 97.75 149 PHE B CA 1
ATOM 7614 C C . PHE B 1 149 ? 14.055 -53.625 -16.234 1 97.75 149 PHE B C 1
ATOM 7616 O O . PHE B 1 149 ? 13.406 -54.031 -17.188 1 97.75 149 PHE B O 1
ATOM 7623 N N . SER B 1 150 ? 14.305 -54.281 -15.156 1 97.94 150 SER B N 1
ATOM 7624 C CA . SER B 1 150 ? 13.828 -55.656 -15.023 1 97.94 150 SER B CA 1
ATOM 7625 C C . SER B 1 150 ? 12.312 -55.719 -15.133 1 97.94 150 SER B C 1
ATOM 7627 O O . SER B 1 150 ? 11.773 -56.594 -15.805 1 97.94 150 SER B O 1
ATOM 7629 N N . PHE B 1 151 ? 11.672 -54.906 -14.523 1 97.25 151 PHE B N 1
ATOM 7630 C CA . PHE B 1 151 ? 10.219 -54.875 -14.523 1 97.25 151 PHE B CA 1
ATOM 7631 C C . PHE B 1 151 ? 9.68 -54.656 -15.938 1 97.25 151 PHE B C 1
ATOM 7633 O O . PHE B 1 151 ? 8.789 -55.406 -16.375 1 97.25 151 PHE B O 1
ATOM 7640 N N . LEU B 1 152 ? 10.203 -53.656 -16.641 1 97.5 152 LEU B N 1
ATOM 7641 C CA . LEU B 1 152 ? 9.711 -53.375 -17.984 1 97.5 152 LEU B CA 1
ATOM 7642 C C . LEU B 1 152 ? 10.094 -54.469 -18.953 1 97.5 152 LEU B C 1
ATOM 7644 O O . LEU B 1 152 ? 9.328 -54.812 -19.875 1 97.5 152 LEU B O 1
ATOM 7648 N N . GLU B 1 153 ? 11.281 -55.094 -18.766 1 97.69 153 GLU B N 1
ATOM 7649 C CA . GLU B 1 153 ? 11.648 -56.25 -19.562 1 97.69 153 GLU B CA 1
ATOM 7650 C C . GLU B 1 153 ? 10.617 -57.375 -19.406 1 97.69 153 GLU B C 1
ATOM 7652 O O . GLU B 1 153 ? 10.227 -58 -20.391 1 97.69 153 GLU B O 1
ATOM 7657 N N . ASP B 1 154 ? 10.281 -57.562 -18.188 1 97.56 154 ASP B N 1
ATOM 7658 C CA . ASP B 1 154 ? 9.289 -58.594 -17.906 1 97.56 154 ASP B CA 1
ATOM 7659 C C . ASP B 1 154 ? 7.918 -58.219 -18.469 1 97.56 154 ASP B C 1
ATOM 7661 O O . ASP B 1 154 ? 7.207 -59.062 -19.016 1 97.56 154 ASP B O 1
ATOM 7665 N N . LEU B 1 155 ? 7.59 -57.031 -18.312 1 96.62 155 LEU B N 1
ATOM 7666 C CA . LEU B 1 155 ? 6.293 -56.531 -18.766 1 96.62 155 LEU B CA 1
ATOM 7667 C C . LEU B 1 155 ? 6.141 -56.688 -20.266 1 96.62 155 LEU B C 1
ATOM 7669 O O . LEU B 1 155 ? 5.086 -57.094 -20.75 1 96.62 155 LEU B O 1
ATOM 7673 N N . PHE B 1 156 ? 7.184 -56.312 -21.031 1 97.38 156 PHE B N 1
ATOM 7674 C CA . PHE B 1 156 ? 7.141 -56.375 -22.484 1 97.38 156 PHE B CA 1
ATOM 7675 C C . PHE B 1 156 ? 7.59 -57.719 -23 1 97.38 156 PHE B C 1
ATOM 7677 O O . PHE B 1 156 ? 7.391 -58.062 -24.172 1 97.38 156 PHE B O 1
ATOM 7684 N N . ASN B 1 157 ? 8.266 -58.469 -22.141 1 97.06 157 ASN B N 1
ATOM 7685 C CA . ASN B 1 157 ? 8.898 -59.75 -22.516 1 97.06 157 ASN B CA 1
ATOM 7686 C C . ASN B 1 157 ? 9.914 -59.562 -23.625 1 97.06 157 ASN B C 1
ATOM 7688 O O . ASN B 1 157 ? 9.914 -60.312 -24.609 1 97.06 157 ASN B O 1
ATOM 7692 N N . ILE B 1 158 ? 10.609 -58.531 -23.531 1 97.56 158 ILE B N 1
ATOM 7693 C CA . ILE B 1 158 ? 11.711 -58.188 -24.438 1 97.56 158 ILE B CA 1
ATOM 7694 C C . ILE B 1 158 ? 12.891 -57.656 -23.625 1 97.56 158 ILE B C 1
ATOM 7696 O O . ILE B 1 158 ? 12.773 -56.656 -22.922 1 97.56 158 ILE B O 1
ATOM 7700 N N . SER B 1 159 ? 14.008 -58.25 -23.734 1 96.31 159 SER B N 1
ATOM 7701 C CA . SER B 1 159 ? 15.18 -57.906 -22.953 1 96.31 159 SER B CA 1
ATOM 7702 C C . SER B 1 159 ? 15.867 -56.656 -23.516 1 96.31 159 SER B C 1
ATOM 7704 O O . SER B 1 159 ? 15.82 -56.406 -24.719 1 96.31 159 SER B O 1
ATOM 7706 N N . TYR B 1 160 ? 16.422 -55.906 -22.641 1 96.31 160 TYR B N 1
ATOM 7707 C CA . TYR B 1 160 ? 17.297 -54.812 -23.062 1 96.31 160 TYR B CA 1
ATOM 7708 C C . TYR B 1 160 ? 18.469 -55.312 -23.891 1 96.31 160 TYR B C 1
ATOM 7710 O O . TYR B 1 160 ? 19.188 -56.219 -23.453 1 96.31 160 TYR B O 1
ATOM 7718 N N . PRO B 1 161 ? 18.703 -54.781 -25.031 1 95 161 PRO B N 1
ATOM 7719 C CA . PRO B 1 161 ? 19.609 -55.438 -25.969 1 95 161 PRO B CA 1
ATOM 7720 C C . PRO B 1 161 ? 21.078 -55.062 -25.734 1 95 161 PRO B C 1
ATOM 7722 O O . PRO B 1 161 ? 21.969 -55.688 -26.297 1 95 161 PRO B O 1
ATOM 7725 N N . LEU B 1 162 ? 21.375 -54.062 -25.016 1 97.19 162 LEU B N 1
ATOM 7726 C CA . LEU B 1 162 ? 22.75 -53.625 -24.844 1 97.19 162 LEU B CA 1
ATOM 7727 C C . LEU B 1 162 ? 23.375 -54.25 -23.594 1 97.19 162 LEU B C 1
ATOM 7729 O O . LEU B 1 162 ? 22.672 -54.594 -22.656 1 97.19 162 LEU B O 1
ATOM 7733 N N . PRO B 1 163 ? 24.703 -54.375 -23.547 1 96.44 163 PRO B N 1
ATOM 7734 C CA . PRO B 1 163 ? 25.375 -55.031 -22.422 1 96.44 163 PRO B CA 1
ATOM 7735 C C . PRO B 1 163 ? 25.516 -54.125 -21.203 1 96.44 163 PRO B C 1
ATOM 7737 O O . PRO B 1 163 ? 25.812 -54.594 -20.109 1 96.44 163 PRO B O 1
ATOM 7740 N N . LYS B 1 164 ? 25.312 -52.875 -21.375 1 97.06 164 LYS B N 1
ATOM 7741 C CA . LYS B 1 164 ? 25.422 -51.906 -20.266 1 97.06 164 LYS B CA 1
ATOM 7742 C C . LYS B 1 164 ? 24.578 -50.688 -20.516 1 97.06 164 LYS B C 1
ATOM 7744 O O . LYS B 1 164 ? 24.109 -50.469 -21.641 1 97.06 164 LYS B O 1
ATOM 7749 N N . THR B 1 165 ? 24.391 -49.906 -19.5 1 97.62 165 THR B N 1
ATOM 7750 C CA . THR B 1 165 ? 23.844 -48.562 -19.641 1 97.62 165 THR B CA 1
ATOM 7751 C C . THR B 1 165 ? 24.453 -47.625 -18.625 1 97.62 165 THR B C 1
ATOM 7753 O O . THR B 1 165 ? 24.719 -48 -17.484 1 97.62 165 THR B O 1
ATOM 7756 N N . ASP B 1 166 ? 24.797 -46.469 -19.047 1 98.5 166 ASP B N 1
ATOM 7757 C CA . ASP B 1 166 ? 25.297 -45.375 -18.203 1 98.5 166 ASP B CA 1
ATOM 7758 C C . ASP B 1 166 ? 24.266 -44.281 -18.078 1 98.5 166 ASP B C 1
ATOM 7760 O O . ASP B 1 166 ? 23.578 -43.938 -19.047 1 98.5 166 ASP B O 1
ATOM 7764 N N . LEU B 1 167 ? 24.016 -43.812 -16.953 1 98.62 167 LEU B N 1
ATOM 7765 C CA . LEU B 1 167 ? 23.266 -42.594 -16.688 1 98.62 167 LEU B CA 1
ATOM 7766 C C . LEU B 1 167 ? 24.203 -41.5 -16.172 1 98.62 167 LEU B C 1
ATOM 7768 O O . LEU B 1 167 ? 24.969 -41.719 -15.242 1 98.62 167 LEU B O 1
ATOM 7772 N N . VAL B 1 168 ? 24.109 -40.312 -16.766 1 98.12 168 VAL B N 1
ATOM 7773 C CA . VAL B 1 168 ? 25.031 -39.219 -16.406 1 98.12 168 VAL B CA 1
ATOM 7774 C C . VAL B 1 168 ? 24.25 -38 -15.969 1 98.12 168 VAL B C 1
ATOM 7776 O O . VAL B 1 168 ? 23.328 -37.562 -16.672 1 98.12 168 VAL B O 1
ATOM 7779 N N . ALA B 1 169 ? 24.594 -37.438 -14.82 1 97.06 169 ALA B N 1
ATOM 7780 C CA . ALA B 1 169 ? 24 -36.219 -14.312 1 97.06 169 ALA B CA 1
ATOM 7781 C C . ALA B 1 169 ? 24.797 -35 -14.75 1 97.06 169 ALA B C 1
ATOM 7783 O O . ALA B 1 169 ? 25.812 -34.625 -14.133 1 97.06 169 ALA B O 1
ATOM 7784 N N . LEU B 1 170 ? 24.297 -34.25 -15.711 1 94.62 170 LEU B N 1
ATOM 7785 C CA . LEU B 1 170 ? 25 -33.094 -16.25 1 94.62 170 LEU B CA 1
ATOM 7786 C C . LEU B 1 170 ? 24.625 -31.828 -15.477 1 94.62 170 LEU B C 1
ATOM 7788 O O . LEU B 1 170 ? 23.438 -31.531 -15.297 1 94.62 170 LEU B O 1
ATOM 7792 N N . PRO B 1 171 ? 25.531 -31.047 -15.07 1 88.62 171 PRO B N 1
ATOM 7793 C CA . PRO B 1 171 ? 25.25 -29.812 -14.336 1 88.62 171 PRO B CA 1
ATOM 7794 C C . PRO B 1 171 ? 24.438 -28.812 -15.156 1 88.62 171 PRO B C 1
ATOM 7796 O O . PRO B 1 171 ? 23.562 -28.125 -14.617 1 88.62 171 PRO B O 1
ATOM 7799 N N . ASP B 1 172 ? 24.797 -28.719 -16.438 1 83.94 172 ASP B N 1
ATOM 7800 C CA . ASP B 1 172 ? 24.062 -27.859 -17.375 1 83.94 172 ASP B CA 1
ATOM 7801 C C . ASP B 1 172 ? 23.578 -28.656 -18.578 1 83.94 172 ASP B C 1
ATOM 7803 O O . ASP B 1 172 ? 24.375 -29.25 -19.297 1 83.94 172 ASP B O 1
ATOM 7807 N N . PHE B 1 173 ? 22.359 -28.719 -18.641 1 85.88 173 PHE B N 1
ATOM 7808 C CA . PHE B 1 173 ? 21.734 -29.453 -19.734 1 85.88 173 PHE B CA 1
ATOM 7809 C C . PHE B 1 173 ? 20.406 -28.812 -20.125 1 85.88 173 PHE B C 1
ATOM 7811 O O . PHE B 1 173 ? 19.625 -28.422 -19.266 1 85.88 173 PHE B O 1
ATOM 7818 N N . GLY B 1 174 ? 20.219 -28.5 -21.328 1 77.5 174 GLY B N 1
ATOM 7819 C CA . GLY B 1 174 ? 19.062 -27.797 -21.828 1 77.5 174 GLY B CA 1
ATOM 7820 C C . GLY B 1 174 ? 17.766 -28.578 -21.688 1 77.5 174 GLY B C 1
ATOM 7821 O O . GLY B 1 174 ? 16.688 -27.984 -21.562 1 77.5 174 GLY B O 1
ATOM 7822 N N . ALA B 1 175 ? 17.797 -29.938 -21.656 1 82.5 175 ALA B N 1
ATOM 7823 C CA . ALA B 1 175 ? 16.625 -30.797 -21.5 1 82.5 175 ALA B CA 1
ATOM 7824 C C . ALA B 1 175 ? 16.578 -31.406 -20.094 1 82.5 175 ALA B C 1
ATOM 7826 O O . ALA B 1 175 ? 17.516 -31.25 -19.312 1 82.5 175 ALA B O 1
ATOM 7827 N N . GLY B 1 176 ? 15.414 -32.031 -19.812 1 87.5 176 GLY B N 1
ATOM 7828 C CA . GLY B 1 176 ? 15.336 -32.781 -18.562 1 87.5 176 GLY B CA 1
ATOM 7829 C C . GLY B 1 176 ? 16.188 -34.031 -18.547 1 87.5 176 GLY B C 1
ATOM 7830 O O . GLY B 1 176 ? 16.875 -34.312 -17.562 1 87.5 176 GLY B O 1
ATOM 7831 N N . ALA B 1 177 ? 16.094 -34.719 -19.578 1 95.62 177 ALA B N 1
ATOM 7832 C CA . ALA B 1 177 ? 16.859 -35.938 -19.812 1 95.62 177 ALA B CA 1
ATOM 7833 C C . ALA B 1 177 ? 16.766 -36.406 -21.266 1 95.62 177 ALA B C 1
ATOM 7835 O O . ALA B 1 177 ? 15.953 -35.875 -22.031 1 95.62 177 ALA B O 1
ATOM 7836 N N . MET B 1 178 ? 17.688 -37.25 -21.578 1 96.5 178 MET B N 1
ATOM 7837 C CA . MET B 1 178 ? 17.688 -37.812 -22.922 1 96.5 178 MET B CA 1
ATOM 7838 C C . MET B 1 178 ? 17.938 -39.312 -22.891 1 96.5 178 MET B C 1
ATOM 7840 O O . MET B 1 178 ? 18.766 -39.812 -22.109 1 96.5 178 MET B O 1
ATOM 7844 N N . GLU B 1 179 ? 17.281 -40.062 -23.75 1 97.06 179 GLU B N 1
ATOM 7845 C CA . GLU B 1 179 ? 17.203 -41.531 -23.719 1 97.06 179 GLU B CA 1
ATOM 7846 C C . GLU B 1 179 ? 18.375 -42.156 -24.469 1 97.06 179 GLU B C 1
ATOM 7848 O O . GLU B 1 179 ? 18.375 -43.375 -24.719 1 97.06 179 GLU B O 1
ATOM 7853 N N . ASN B 1 180 ? 19.375 -41.469 -24.812 1 97.62 180 ASN B N 1
ATOM 7854 C CA . ASN B 1 180 ? 20.453 -42 -25.641 1 97.62 180 ASN B CA 1
ATOM 7855 C C . ASN B 1 180 ? 20.75 -43.469 -25.281 1 97.62 180 ASN B C 1
ATOM 7857 O O . ASN B 1 180 ? 21 -43.781 -24.109 1 97.62 180 ASN B O 1
ATOM 7861 N N . TRP B 1 181 ? 20.75 -44.25 -26.359 1 96.94 181 TRP B N 1
ATOM 7862 C CA . TRP B 1 181 ? 20.859 -45.719 -26.141 1 96.94 181 TRP B CA 1
ATOM 7863 C C . TRP B 1 181 ? 22.188 -46.062 -25.5 1 96.94 181 TRP B C 1
ATOM 7865 O O . TRP B 1 181 ? 23.25 -45.844 -26.078 1 96.94 181 TRP B O 1
ATOM 7875 N N . GLY B 1 182 ? 22.203 -46.625 -24.297 1 98.12 182 GLY B N 1
ATOM 7876 C CA . GLY B 1 182 ? 23.406 -47.062 -23.594 1 98.12 182 GLY B CA 1
ATOM 7877 C C . GLY B 1 182 ? 24.047 -45.969 -22.781 1 98.12 182 GLY B C 1
ATOM 7878 O O . GLY B 1 182 ? 24.953 -46.219 -21.969 1 98.12 182 GLY B O 1
ATOM 7879 N N . LEU B 1 183 ? 23.734 -44.75 -22.984 1 98.56 183 LEU B N 1
ATOM 7880 C CA . LEU B 1 183 ? 24.234 -43.594 -22.25 1 98.56 183 LEU B CA 1
ATOM 7881 C C . LEU B 1 183 ? 23.141 -42.531 -22.109 1 98.56 183 LEU B C 1
ATOM 7883 O O . LEU B 1 183 ? 23.125 -41.531 -22.844 1 98.56 183 LEU B O 1
ATOM 7887 N N . MET B 1 184 ? 22.344 -42.688 -21.156 1 98.31 184 MET B N 1
ATOM 7888 C CA . MET B 1 184 ? 21.281 -41.719 -20.891 1 98.31 184 MET B CA 1
ATOM 7889 C C . MET B 1 184 ? 21.844 -40.469 -20.203 1 98.31 184 MET B C 1
ATOM 7891 O O . MET B 1 184 ? 22.656 -40.594 -19.281 1 98.31 184 MET B O 1
ATOM 7895 N N . THR B 1 185 ? 21.469 -39.344 -20.641 1 97.69 185 THR B N 1
ATOM 7896 C CA . THR B 1 185 ? 21.938 -38.094 -20.062 1 97.69 185 THR B CA 1
ATOM 7897 C C . THR B 1 185 ? 20.797 -37.406 -19.328 1 97.69 185 THR B C 1
ATOM 7899 O O . THR B 1 185 ? 19.656 -37.406 -19.781 1 97.69 185 THR B O 1
ATOM 7902 N N . PHE B 1 186 ? 21.078 -36.875 -18.172 1 96.88 186 PHE B N 1
ATOM 7903 C CA . PHE B 1 186 ? 20.125 -36.188 -17.312 1 96.88 186 PHE B CA 1
ATOM 7904 C C . PHE B 1 186 ? 20.641 -34.812 -16.891 1 96.88 186 PHE B C 1
ATOM 7906 O O . PHE B 1 186 ? 21.844 -34.625 -16.688 1 96.88 186 PHE B O 1
ATOM 7913 N N . ARG B 1 187 ? 19.719 -33.844 -16.828 1 93.56 187 ARG B N 1
ATOM 7914 C CA . ARG B 1 187 ? 20.047 -32.688 -15.984 1 93.56 187 ARG B CA 1
ATOM 7915 C C . ARG B 1 187 ? 20.297 -33.125 -14.547 1 93.56 187 ARG B C 1
ATOM 7917 O O . ARG B 1 187 ? 19.609 -34 -14.023 1 93.56 187 ARG B O 1
ATOM 7924 N N . GLU B 1 188 ? 21.172 -32.5 -13.945 1 91.06 188 GLU B N 1
ATOM 7925 C CA . GLU B 1 188 ? 21.578 -32.938 -12.609 1 91.06 188 GLU B CA 1
ATOM 7926 C C . GLU B 1 188 ? 20.359 -33.031 -11.68 1 91.06 188 GLU B C 1
ATOM 7928 O O . GLU B 1 188 ? 20.219 -34 -10.945 1 91.06 188 GLU B O 1
ATOM 7933 N N . SER B 1 189 ? 19.469 -32.125 -11.766 1 86.38 189 SER B N 1
ATOM 7934 C CA . SER B 1 189 ? 18.297 -32.094 -10.883 1 86.38 189 SER B CA 1
ATOM 7935 C C . SER B 1 189 ? 17.344 -33.219 -11.172 1 86.38 189 SER B C 1
ATOM 7937 O O . SER B 1 189 ? 16.531 -33.594 -10.32 1 86.38 189 SER B O 1
ATOM 7939 N N . SER B 1 190 ? 17.438 -33.844 -12.312 1 94 190 SER B N 1
ATOM 7940 C CA . SER B 1 190 ? 16.516 -34.875 -12.734 1 94 190 SER B CA 1
ATOM 7941 C C . SER B 1 190 ? 17.031 -36.25 -12.305 1 94 190 SER B C 1
ATOM 7943 O O . SER B 1 190 ? 16.297 -37.25 -12.391 1 94 190 SER B O 1
ATOM 7945 N N . LEU B 1 191 ? 18.266 -36.312 -11.789 1 95.44 191 LEU B N 1
ATOM 7946 C CA . LEU B 1 191 ? 18.828 -37.625 -11.5 1 95.44 191 LEU B CA 1
ATOM 7947 C C . LEU B 1 191 ? 19.328 -37.719 -10.055 1 95.44 191 LEU B C 1
ATOM 7949 O O . LEU B 1 191 ? 19.422 -38.781 -9.484 1 95.44 191 LEU B O 1
ATOM 7953 N N . ILE B 1 192 ? 19.578 -36.562 -9.516 1 91.62 192 ILE B N 1
ATOM 7954 C CA . ILE B 1 192 ? 20.219 -36.5 -8.203 1 91.62 192 ILE B CA 1
ATOM 7955 C C . ILE B 1 192 ? 19.156 -36.375 -7.117 1 91.62 192 ILE B C 1
ATOM 7957 O O . ILE B 1 192 ? 18.188 -35.625 -7.281 1 91.62 192 ILE B O 1
ATOM 7961 N N . TYR B 1 193 ? 19.203 -37.156 -6.051 1 90.06 193 TYR B N 1
ATOM 7962 C CA . TYR B 1 193 ? 18.438 -37.062 -4.812 1 90.06 193 TYR B CA 1
ATOM 7963 C C . TYR B 1 193 ? 19.344 -37.25 -3.6 1 90.06 193 TYR B C 1
ATOM 7965 O O . TYR B 1 193 ? 19.781 -38.375 -3.32 1 90.06 193 TYR B O 1
ATOM 7973 N N . CYS B 1 194 ? 19.547 -36.156 -2.887 1 86 194 CYS B N 1
ATOM 7974 C CA . CYS B 1 194 ? 20.375 -36.281 -1.693 1 86 194 CYS B CA 1
ATOM 7975 C C . CYS B 1 194 ? 19.547 -36.656 -0.48 1 86 194 CYS B C 1
ATOM 7977 O O . CYS B 1 194 ? 18.578 -35.969 -0.129 1 86 194 CYS B O 1
ATOM 7979 N N . PRO B 1 195 ? 19.891 -37.719 0.149 1 79.44 195 PRO B N 1
ATOM 7980 C CA . PRO B 1 195 ? 19.109 -38.25 1.266 1 79.44 195 PRO B CA 1
ATOM 7981 C C . PRO B 1 195 ? 18.875 -37.219 2.365 1 79.44 195 PRO B C 1
ATOM 7983 O O . PRO B 1 195 ? 17.859 -37.25 3.055 1 79.44 195 PRO B O 1
ATOM 7986 N N . MET B 1 196 ? 19.75 -36.312 2.525 1 72.19 196 MET B N 1
ATOM 7987 C CA . MET B 1 196 ? 19.656 -35.312 3.59 1 72.19 196 MET B CA 1
ATOM 7988 C C . MET B 1 196 ? 18.453 -34.406 3.369 1 72.19 196 MET B C 1
ATOM 7990 O O . MET B 1 196 ? 17.922 -33.812 4.32 1 72.19 196 MET B O 1
ATOM 7994 N N . GLU B 1 197 ? 18.031 -34.281 2.166 1 69.12 197 GLU B N 1
ATOM 7995 C CA . GLU B 1 197 ? 16.906 -33.406 1.862 1 69.12 197 GLU B CA 1
ATOM 7996 C C . GLU B 1 197 ? 15.586 -34.031 2.287 1 69.12 197 GLU B C 1
ATOM 7998 O O . GLU B 1 197 ? 14.672 -33.312 2.715 1 69.12 197 GLU B O 1
ATOM 8003 N N . ASN B 1 198 ? 15.508 -35.281 2.383 1 70 198 ASN B N 1
ATOM 8004 C CA . ASN B 1 198 ? 14.359 -36.094 2.807 1 70 198 ASN B CA 1
ATOM 8005 C C . ASN B 1 198 ? 13.062 -35.531 2.223 1 70 198 ASN B C 1
ATOM 8007 O O . ASN B 1 198 ? 12.102 -35.281 2.959 1 70 198 ASN B O 1
ATOM 8011 N N . LEU B 1 199 ? 13 -35.281 0.881 1 74.5 199 LEU B N 1
ATOM 8012 C CA . LEU B 1 199 ? 11.82 -34.781 0.178 1 74.5 199 LEU B CA 1
ATOM 8013 C C . LEU B 1 199 ? 11.258 -35.844 -0.756 1 74.5 199 LEU B C 1
ATOM 8015 O O . LEU B 1 199 ? 11.891 -36.219 -1.747 1 74.5 199 LEU B O 1
ATOM 8019 N N . ILE B 1 200 ? 10.039 -36.312 -0.406 1 79.56 200 ILE B N 1
ATOM 8020 C CA . ILE B 1 200 ? 9.398 -37.344 -1.186 1 79.56 200 ILE B CA 1
ATOM 8021 C C . ILE B 1 200 ? 9.141 -36.875 -2.607 1 79.56 200 ILE B C 1
ATOM 8023 O O . ILE B 1 200 ? 9.188 -37.656 -3.561 1 79.56 200 ILE B O 1
ATOM 8027 N N . ASN B 1 201 ? 8.914 -35.656 -2.768 1 81.81 201 ASN B N 1
ATOM 8028 C CA . ASN B 1 201 ? 8.656 -35.094 -4.09 1 81.81 201 ASN B CA 1
ATOM 8029 C C . ASN B 1 201 ? 9.883 -35.219 -4.992 1 81.81 201 ASN B C 1
ATOM 8031 O O . ASN B 1 201 ? 9.758 -35.438 -6.195 1 81.81 201 ASN B O 1
ATOM 8035 N N . ARG B 1 202 ? 10.977 -35 -4.402 1 83.25 202 ARG B N 1
ATOM 8036 C CA . ARG B 1 202 ? 12.211 -35.156 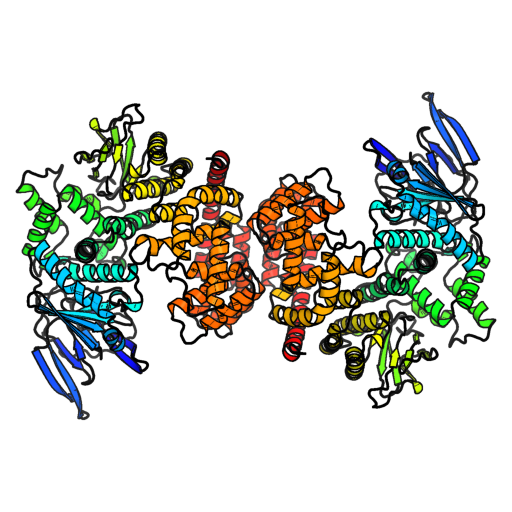-5.168 1 83.25 202 ARG B CA 1
ATOM 8037 C C . ARG B 1 202 ? 12.453 -36.594 -5.574 1 83.25 202 ARG B C 1
ATOM 8039 O O . ARG B 1 202 ? 12.906 -36.875 -6.688 1 83.25 202 ARG B O 1
ATOM 8046 N N . LYS B 1 203 ? 12.195 -37.438 -4.68 1 85.44 203 LYS B N 1
ATOM 8047 C CA . LYS B 1 203 ? 12.32 -38.875 -4.984 1 85.44 203 LYS B CA 1
ATOM 8048 C C . LYS B 1 203 ? 11.367 -39.281 -6.105 1 85.44 203 LYS B C 1
ATOM 8050 O O . LYS B 1 203 ? 11.758 -40 -7.023 1 85.44 203 LYS B O 1
ATOM 8055 N N . ALA B 1 204 ? 10.156 -38.844 -5.906 1 87.62 204 ALA B N 1
ATOM 8056 C CA . ALA B 1 204 ? 9.164 -39.125 -6.945 1 87.62 204 ALA B CA 1
ATOM 8057 C C . ALA B 1 204 ? 9.609 -38.562 -8.297 1 87.62 204 ALA B C 1
ATOM 8059 O O . ALA B 1 204 ? 9.469 -39.219 -9.32 1 87.62 204 ALA B O 1
ATOM 8060 N N . PHE B 1 205 ? 10.133 -37.406 -8.312 1 89.38 205 PHE B N 1
ATOM 8061 C CA . PHE B 1 205 ? 10.578 -36.75 -9.539 1 89.38 205 PHE B CA 1
ATOM 8062 C C . PHE B 1 205 ? 11.68 -37.562 -10.211 1 89.38 205 PHE B C 1
ATOM 8064 O O . PHE B 1 205 ? 11.625 -37.812 -11.414 1 89.38 205 PHE B O 1
ATOM 8071 N N . VAL B 1 206 ? 12.609 -38 -9.445 1 93 206 VAL B N 1
ATOM 8072 C CA . VAL B 1 206 ? 13.719 -38.781 -9.977 1 93 206 VAL B CA 1
ATOM 8073 C C . VAL B 1 206 ? 13.203 -40.094 -10.523 1 93 206 VAL B C 1
ATOM 8075 O O . VAL B 1 206 ? 13.586 -40.531 -11.617 1 93 206 VAL B O 1
ATOM 8078 N N . SER B 1 207 ? 12.336 -40.75 -9.789 1 93.81 207 SER B N 1
ATOM 8079 C CA . SER B 1 207 ? 11.82 -42.031 -10.227 1 93.81 207 SER B CA 1
ATOM 8080 C C . SER B 1 207 ? 11.031 -41.906 -11.531 1 93.81 207 SER B C 1
ATOM 8082 O O . SER B 1 207 ? 11.102 -42.781 -12.398 1 93.81 207 SER B O 1
ATOM 8084 N N . LEU B 1 208 ? 10.25 -40.844 -11.633 1 94.62 208 LEU B N 1
ATOM 8085 C CA . LEU B 1 208 ? 9.469 -40.594 -12.844 1 94.62 208 LEU B CA 1
ATOM 8086 C C . LEU B 1 208 ? 10.383 -40.375 -14.047 1 94.62 208 LEU B C 1
ATOM 8088 O O . LEU B 1 208 ? 10.18 -41 -15.102 1 94.62 208 LEU B O 1
ATOM 8092 N N . ILE B 1 209 ? 11.414 -39.594 -13.898 1 96.44 209 ILE B N 1
ATOM 8093 C CA . ILE B 1 209 ? 12.281 -39.25 -15.031 1 96.44 209 ILE B CA 1
ATOM 8094 C C . ILE B 1 209 ? 13.109 -40.469 -15.422 1 96.44 209 ILE B C 1
ATOM 8096 O O . ILE B 1 209 ? 13.281 -40.781 -16.609 1 96.44 209 ILE B O 1
ATOM 8100 N N . VAL B 1 210 ? 13.586 -41.156 -14.414 1 97.75 210 VAL B N 1
ATOM 8101 C CA . VAL B 1 210 ? 14.359 -42.344 -14.695 1 97.75 210 VAL B CA 1
ATOM 8102 C C . VAL B 1 210 ? 13.492 -43.375 -15.438 1 97.75 210 VAL B C 1
ATOM 8104 O O . VAL B 1 210 ? 13.914 -43.938 -16.438 1 97.75 210 VAL B O 1
ATOM 8107 N N . SER B 1 211 ? 12.32 -43.562 -14.945 1 97.31 211 SER B N 1
ATOM 8108 C CA . SER B 1 211 ? 11.406 -44.5 -15.594 1 97.31 211 SER B CA 1
ATOM 8109 C C . SER B 1 211 ? 11.086 -44.062 -17.016 1 97.31 211 SER B C 1
ATOM 8111 O O . SER B 1 211 ? 10.961 -44.875 -17.922 1 97.31 211 SER B O 1
ATOM 8113 N N . HIS B 1 212 ? 10.852 -42.781 -17.234 1 97.75 212 HIS B N 1
ATOM 8114 C CA . HIS B 1 212 ? 10.602 -42.219 -18.562 1 97.75 212 HIS B CA 1
ATOM 8115 C C . HIS B 1 212 ? 11.711 -42.594 -19.547 1 97.75 212 HIS B C 1
ATOM 8117 O O . HIS B 1 212 ? 11.438 -43.094 -20.625 1 97.75 212 HIS B O 1
ATOM 8123 N N . GLU B 1 213 ? 12.906 -42.312 -19.125 1 98.31 213 GLU B N 1
ATOM 8124 C CA . GLU B 1 213 ? 14.047 -42.562 -20 1 98.31 213 GLU B CA 1
ATOM 8125 C C . GLU B 1 213 ? 14.227 -44.031 -20.25 1 98.31 213 GLU B C 1
ATOM 8127 O O . GLU B 1 213 ? 14.641 -44.438 -21.344 1 98.31 213 GLU B O 1
ATOM 8132 N N . ILE B 1 214 ? 13.977 -44.812 -19.25 1 98.44 214 ILE B N 1
ATOM 8133 C CA . ILE B 1 214 ? 14.07 -46.25 -19.453 1 98.44 214 ILE B CA 1
ATOM 8134 C C . ILE B 1 214 ? 12.969 -46.719 -20.391 1 98.44 214 ILE B C 1
ATOM 8136 O O . ILE B 1 214 ? 13.195 -47.625 -21.234 1 98.44 214 ILE B O 1
ATOM 8140 N N . GLY B 1 215 ? 11.805 -46.188 -20.297 1 98.19 215 GLY B N 1
ATOM 8141 C CA . GLY B 1 215 ? 10.734 -46.5 -21.234 1 98.19 215 GLY B CA 1
ATOM 8142 C C . GLY B 1 215 ? 11.133 -46.312 -22.672 1 98.19 215 GLY B C 1
ATOM 8143 O O . GLY B 1 215 ? 10.742 -47.094 -23.547 1 98.19 215 GLY B O 1
ATOM 8144 N N . HIS B 1 216 ? 11.914 -45.312 -22.953 1 98.19 216 HIS B N 1
ATOM 8145 C CA . HIS B 1 216 ? 12.391 -45 -24.281 1 98.19 216 HIS B CA 1
ATOM 8146 C C . HIS B 1 216 ? 13.219 -46.125 -24.875 1 98.19 216 HIS B C 1
ATOM 8148 O O . HIS B 1 216 ? 13.375 -46.25 -26.094 1 98.19 216 HIS B O 1
ATOM 8154 N N . GLN B 1 217 ? 13.812 -46.969 -24.047 1 98.12 217 GLN B N 1
ATOM 8155 C CA . GLN B 1 217 ? 14.672 -48.031 -24.562 1 98.12 217 GLN B CA 1
ATOM 8156 C C . GLN B 1 217 ? 13.898 -48.969 -25.5 1 98.12 217 GLN B C 1
ATOM 8158 O O . GLN B 1 217 ? 14.469 -49.531 -26.438 1 98.12 217 GLN B O 1
ATOM 8163 N N . TRP B 1 218 ? 12.664 -49.125 -25.281 1 98.19 218 TRP B N 1
ATOM 8164 C CA . TRP B 1 218 ? 11.805 -49.906 -26.172 1 98.19 218 TRP B CA 1
ATOM 8165 C C . TRP B 1 218 ? 11.047 -48.969 -27.125 1 98.19 218 TRP B C 1
ATOM 8167 O O . TRP B 1 218 ? 10.969 -49.25 -28.328 1 98.19 218 TRP B O 1
ATOM 8177 N N . PHE B 1 219 ? 10.5 -47.938 -26.562 1 98.19 219 PHE B N 1
ATOM 8178 C CA . PHE B 1 219 ? 9.742 -46.969 -27.344 1 98.19 219 PHE B CA 1
ATOM 8179 C C . PHE B 1 219 ? 10.594 -45.75 -27.672 1 98.19 219 PHE B C 1
ATOM 8181 O O . PHE B 1 219 ? 10.633 -44.781 -26.891 1 98.19 219 PHE B O 1
ATOM 8188 N N . GLY B 1 220 ? 11.195 -45.656 -28.828 1 95.75 220 GLY B N 1
ATOM 8189 C CA . GLY B 1 220 ? 12.07 -44.562 -29.203 1 95.75 220 GLY B CA 1
ATOM 8190 C C . GLY B 1 220 ? 13.477 -45 -29.547 1 95.75 220 GLY B C 1
ATOM 8191 O O . GLY B 1 220 ? 14.203 -44.312 -30.25 1 95.75 220 GLY B O 1
ATOM 8192 N N . ASN B 1 221 ? 13.906 -46.156 -28.906 1 97.44 221 ASN B N 1
ATOM 8193 C CA . ASN B 1 221 ? 15.227 -46.688 -29.234 1 97.44 221 ASN B CA 1
ATOM 8194 C C . ASN B 1 221 ? 15.125 -47.969 -30.031 1 97.44 221 ASN B C 1
ATOM 8196 O O . ASN B 1 221 ? 15.492 -48.031 -31.203 1 97.44 221 ASN B O 1
ATOM 8200 N N . LEU B 1 222 ? 14.547 -49.031 -29.438 1 97.81 222 LEU B N 1
ATOM 8201 C CA . LEU B 1 222 ? 14.352 -50.281 -30.141 1 97.81 222 LEU B CA 1
ATOM 8202 C C . LEU B 1 222 ? 13.469 -50.094 -31.359 1 97.81 222 LEU B C 1
ATOM 8204 O O . LEU B 1 222 ? 13.789 -50.594 -32.438 1 97.81 222 LEU B O 1
ATOM 8208 N N . VAL B 1 223 ? 12.336 -49.5 -31.125 1 97.75 223 VAL B N 1
ATOM 8209 C CA . VAL B 1 223 ? 11.422 -49.125 -32.188 1 97.75 223 VAL B CA 1
ATOM 8210 C C . VAL B 1 223 ? 11.25 -47.625 -32.219 1 97.75 223 VAL B C 1
ATOM 8212 O O . VAL B 1 223 ? 10.914 -47 -31.219 1 97.75 223 VAL B O 1
ATOM 8215 N N . THR B 1 224 ? 11.516 -46.969 -33.344 1 96.31 224 THR B N 1
ATOM 8216 C CA . THR B 1 224 ? 11.32 -45.531 -33.5 1 96.31 224 THR B CA 1
ATOM 8217 C C . THR B 1 224 ? 10.164 -45.25 -34.469 1 96.31 224 THR B C 1
ATOM 8219 O O . THR B 1 224 ? 9.68 -46.156 -35.156 1 96.31 224 THR B O 1
ATOM 8222 N N . MET B 1 225 ? 9.727 -44.031 -34.5 1 95.69 225 MET B N 1
ATOM 8223 C CA . MET B 1 225 ? 8.758 -43.625 -35.5 1 95.69 225 MET B CA 1
ATOM 8224 C C . MET B 1 225 ? 9.422 -43.531 -36.875 1 95.69 225 MET B C 1
ATOM 8226 O O . MET B 1 225 ? 10.625 -43.281 -36.969 1 95.69 225 MET B O 1
ATOM 8230 N N . SER B 1 226 ? 8.641 -43.625 -37.844 1 94 226 SER B N 1
ATOM 8231 C CA . SER B 1 226 ? 9.164 -43.531 -39.188 1 94 226 SER B CA 1
ATOM 8232 C C . SER B 1 226 ? 9.508 -42.094 -39.562 1 94 226 SER B C 1
ATOM 8234 O O . SER B 1 226 ? 10.438 -41.844 -40.312 1 94 226 SER B O 1
ATOM 8236 N N . TRP B 1 227 ? 8.711 -41.281 -39.031 1 91.69 227 TRP B N 1
ATOM 8237 C CA . TRP B 1 227 ? 8.922 -39.844 -39.188 1 91.69 227 TRP B CA 1
ATOM 8238 C C . TRP B 1 227 ? 8.453 -39.062 -37.938 1 91.69 227 TRP B C 1
ATOM 8240 O O . TRP B 1 227 ? 7.805 -39.656 -37.062 1 91.69 227 TRP B O 1
ATOM 8250 N N . TRP B 1 228 ? 8.766 -37.844 -37.906 1 92.06 228 TRP B N 1
ATOM 8251 C CA . TRP B 1 228 ? 8.57 -37.062 -36.688 1 92.06 228 TRP B CA 1
ATOM 8252 C C . TRP B 1 228 ? 7.082 -36.812 -36.406 1 92.06 228 TRP B C 1
ATOM 8254 O O . TRP B 1 228 ? 6.691 -36.5 -35.281 1 92.06 228 TRP B O 1
ATOM 8264 N N . ASN B 1 229 ? 6.203 -36.938 -37.375 1 90.94 229 ASN B N 1
ATOM 8265 C CA . ASN B 1 229 ? 4.773 -36.719 -37.188 1 90.94 229 ASN B CA 1
ATOM 8266 C C . ASN B 1 229 ? 4.164 -37.656 -36.156 1 90.94 229 ASN B C 1
ATOM 8268 O O . ASN B 1 229 ? 3.088 -37.375 -35.625 1 90.94 229 ASN B O 1
ATOM 8272 N N . ASP B 1 230 ? 4.816 -38.812 -35.875 1 94.31 230 ASP B N 1
ATOM 8273 C CA . ASP B 1 230 ? 4.328 -39.781 -34.906 1 94.31 230 ASP B CA 1
ATOM 8274 C C . ASP B 1 230 ? 5.227 -39.844 -33.656 1 94.31 230 ASP B C 1
ATOM 8276 O O . ASP B 1 230 ? 5.434 -40.906 -33.094 1 94.31 230 ASP B O 1
ATOM 8280 N N . LEU B 1 231 ? 5.73 -38.688 -33.312 1 95.06 231 LEU B N 1
ATOM 8281 C CA . LEU B 1 231 ? 6.66 -38.562 -32.188 1 95.06 231 LEU B CA 1
ATOM 8282 C C . LEU B 1 231 ? 6.023 -39.125 -30.906 1 95.06 231 LEU B C 1
ATOM 8284 O O . LEU B 1 231 ? 6.727 -39.562 -30.016 1 95.06 231 LEU B O 1
ATOM 8288 N N . TRP B 1 232 ? 4.695 -39.125 -30.844 1 96.5 232 TRP B N 1
ATOM 8289 C CA . TRP B 1 232 ? 3.998 -39.594 -29.641 1 96.5 232 TRP B CA 1
ATOM 8290 C C . TRP B 1 232 ? 4.219 -41.094 -29.422 1 96.5 232 TRP B C 1
ATOM 8292 O O . TRP B 1 232 ? 4.078 -41.594 -28.312 1 96.5 232 TRP B O 1
ATOM 8302 N N . LEU B 1 233 ? 4.598 -41.844 -30.406 1 97.56 233 LEU B N 1
ATOM 8303 C CA . LEU B 1 233 ? 4.922 -43.281 -30.266 1 97.56 233 LEU B CA 1
ATOM 8304 C C . LEU B 1 233 ? 6.148 -43.438 -29.375 1 97.56 233 LEU B C 1
ATOM 8306 O O . LEU B 1 233 ? 6.352 -44.531 -28.797 1 97.56 233 LEU B O 1
ATOM 8310 N N . ASN B 1 234 ? 6.949 -42.406 -29.344 1 96.75 234 ASN B N 1
ATOM 8311 C CA . ASN B 1 234 ? 8.094 -42.375 -28.438 1 96.75 234 ASN B CA 1
ATOM 8312 C C . ASN B 1 234 ? 7.734 -41.688 -27.109 1 96.75 234 ASN B C 1
ATOM 8314 O O . ASN B 1 234 ? 7.73 -42.344 -26.062 1 96.75 234 ASN B O 1
ATOM 8318 N N . GLU B 1 235 ? 7.359 -40.469 -27.25 1 97.19 235 GLU B N 1
ATOM 8319 C CA . GLU B 1 235 ? 7.207 -39.625 -26.062 1 97.19 235 GLU B CA 1
ATOM 8320 C C . GLU B 1 235 ? 5.918 -39.938 -25.312 1 97.19 235 GLU B C 1
ATOM 8322 O O . GLU B 1 235 ? 5.867 -39.844 -24.094 1 97.19 235 GLU B O 1
ATOM 8327 N N . GLY B 1 236 ? 4.91 -40.25 -26.016 1 97.5 236 GLY B N 1
ATOM 8328 C CA . GLY B 1 236 ? 3.67 -40.656 -25.359 1 97.5 236 GLY B CA 1
ATOM 8329 C C . GLY B 1 236 ? 3.797 -41.906 -24.531 1 97.5 236 GLY B C 1
ATOM 8330 O O . GLY B 1 236 ? 3.369 -41.969 -23.375 1 97.5 236 GLY B O 1
ATOM 8331 N N . PHE B 1 237 ? 4.402 -42.906 -25.109 1 98.12 237 PHE B N 1
ATOM 8332 C CA . PHE B 1 237 ? 4.578 -44.156 -24.406 1 98.12 237 PHE B CA 1
ATOM 8333 C C . PHE B 1 237 ? 5.551 -44.031 -23.25 1 98.12 237 PHE B C 1
ATOM 8335 O O . PHE B 1 237 ? 5.332 -44.562 -22.172 1 98.12 237 PHE B O 1
ATOM 8342 N N . ALA B 1 238 ? 6.609 -43.312 -23.516 1 97.81 238 ALA B N 1
ATOM 8343 C CA . ALA B 1 238 ? 7.543 -43.062 -22.422 1 97.81 238 ALA B CA 1
ATOM 8344 C C . ALA B 1 238 ? 6.855 -42.344 -21.266 1 97.81 238 ALA B C 1
ATOM 8346 O O . ALA B 1 238 ? 7.09 -42.656 -20.094 1 97.81 238 ALA B O 1
ATOM 8347 N N . SER B 1 239 ? 6.012 -41.406 -21.609 1 97.25 239 SER B N 1
ATOM 8348 C CA . SER B 1 239 ? 5.293 -40.625 -20.594 1 97.25 239 SER B CA 1
ATOM 8349 C C . SER B 1 239 ? 4.293 -41.5 -19.859 1 97.25 239 SER B C 1
ATOM 8351 O O . SER B 1 239 ? 4.066 -41.344 -18.656 1 97.25 239 SER B O 1
ATOM 8353 N N . TYR B 1 240 ? 3.723 -42.438 -20.5 1 96.19 240 TYR B N 1
ATOM 8354 C CA . TYR B 1 240 ? 2.816 -43.375 -19.875 1 96.19 240 TYR B CA 1
ATOM 8355 C C . TYR B 1 240 ? 3.576 -44.312 -18.938 1 96.19 240 TYR B C 1
ATOM 8357 O O . TYR B 1 240 ? 3.195 -44.5 -17.781 1 96.19 240 TYR B O 1
ATOM 8365 N N . PHE B 1 241 ? 4.652 -44.875 -19.359 1 96.62 241 PHE B N 1
ATOM 8366 C CA . PHE B 1 241 ? 5.387 -45.875 -18.609 1 96.62 241 PHE B CA 1
ATOM 8367 C C . PHE B 1 241 ? 6.211 -45.219 -17.5 1 96.62 241 PHE B C 1
ATOM 8369 O O . PHE B 1 241 ? 6.695 -45.906 -16.594 1 96.62 241 PHE B O 1
ATOM 8376 N N . GLU B 1 242 ? 6.359 -43.938 -17.688 1 95.44 242 GLU B N 1
ATOM 8377 C CA . GLU B 1 242 ? 6.977 -43.188 -16.609 1 95.44 242 GLU B CA 1
ATOM 8378 C C . GLU B 1 242 ? 6.262 -43.438 -15.281 1 95.44 242 GLU B C 1
ATOM 8380 O O . GLU B 1 242 ? 6.91 -43.625 -14.25 1 95.44 242 GLU B O 1
ATOM 8385 N N . TYR B 1 243 ? 4.988 -43.562 -15.328 1 92.94 243 TYR B N 1
ATOM 8386 C CA . TYR B 1 243 ? 4.199 -43.75 -14.117 1 92.94 243 TYR B CA 1
ATOM 8387 C C . TYR B 1 243 ? 4.098 -45.219 -13.75 1 92.94 243 TYR B C 1
ATOM 8389 O O . TYR B 1 243 ? 4.086 -45.562 -12.57 1 92.94 243 TYR B O 1
ATOM 8397 N N . ILE B 1 244 ? 4.109 -46.031 -14.703 1 93.31 244 ILE B N 1
ATOM 8398 C CA . ILE B 1 244 ? 4.012 -47.469 -14.469 1 93.31 244 ILE B CA 1
ATOM 8399 C C . ILE B 1 244 ? 5.293 -47.969 -13.797 1 93.31 244 ILE B C 1
ATOM 8401 O O . ILE B 1 244 ? 5.238 -48.719 -12.812 1 93.31 244 ILE B O 1
ATOM 8405 N N . GLY B 1 245 ? 6.402 -47.531 -14.328 1 94.44 245 GLY B N 1
ATOM 8406 C CA . GLY B 1 245 ? 7.676 -47.938 -13.75 1 94.44 245 GLY B CA 1
ATOM 8407 C C . GLY B 1 245 ? 7.93 -47.312 -12.391 1 94.44 245 GLY B C 1
ATOM 8408 O O . GLY B 1 245 ? 8.438 -48 -11.484 1 94.44 245 GLY B O 1
ATOM 8409 N N . ALA B 1 246 ? 7.605 -46.094 -12.289 1 93.5 246 ALA B N 1
ATOM 8410 C CA . ALA B 1 246 ? 7.801 -45.406 -11.008 1 93.5 246 ALA B CA 1
ATOM 8411 C C . ALA B 1 246 ? 6.945 -46.031 -9.914 1 93.5 246 ALA B C 1
ATOM 8413 O O . ALA B 1 246 ? 7.379 -46.156 -8.766 1 93.5 246 ALA B O 1
ATOM 8414 N N . LYS B 1 247 ? 5.707 -46.438 -10.266 1 90.88 247 LYS B N 1
ATOM 8415 C CA . LYS B 1 247 ? 4.816 -47.062 -9.297 1 90.88 247 LYS B CA 1
ATOM 8416 C C . LYS B 1 247 ? 5.406 -48.375 -8.789 1 90.88 247 LYS B C 1
ATOM 8418 O O . LYS B 1 247 ? 5.227 -48.75 -7.625 1 90.88 247 LYS B O 1
ATOM 8423 N N . TYR B 1 248 ? 6.074 -49 -9.602 1 92.62 248 TYR B N 1
ATOM 8424 C CA . TYR B 1 248 ? 6.676 -50.281 -9.25 1 92.62 248 TYR B CA 1
ATOM 8425 C C . TYR B 1 248 ? 7.73 -50.094 -8.156 1 92.62 248 TYR B C 1
ATOM 8427 O O . TYR B 1 248 ? 7.801 -50.906 -7.223 1 92.62 248 TYR B O 1
ATOM 8435 N N . VAL B 1 249 ? 8.469 -49.062 -8.25 1 92.62 249 VAL B N 1
ATOM 8436 C CA . VAL B 1 249 ? 9.578 -48.875 -7.32 1 92.62 249 VAL B CA 1
ATOM 8437 C C . VAL B 1 249 ? 9.141 -48.031 -6.137 1 92.62 249 VAL B C 1
ATOM 8439 O O . VAL B 1 249 ? 9.734 -48.094 -5.059 1 92.62 249 VAL B O 1
ATOM 8442 N N . GLU B 1 250 ? 8.195 -47.188 -6.371 1 86.69 250 GLU B N 1
ATOM 8443 C CA . GLU B 1 250 ? 7.613 -46.375 -5.328 1 86.69 250 GLU B CA 1
ATOM 8444 C C . GLU B 1 250 ? 6.102 -46.531 -5.262 1 86.69 250 GLU B C 1
ATOM 8446 O O . GLU B 1 250 ? 5.352 -45.688 -5.738 1 86.69 250 GLU B O 1
ATOM 8451 N N . PRO B 1 251 ? 5.656 -47.375 -4.484 1 79.94 251 PRO B N 1
ATOM 8452 C CA . PRO B 1 251 ? 4.227 -47.688 -4.496 1 79.94 251 PRO B CA 1
ATOM 8453 C C . PRO B 1 251 ? 3.412 -46.781 -3.59 1 79.94 251 PRO B C 1
ATOM 8455 O O . PRO B 1 251 ? 2.186 -46.719 -3.711 1 79.94 251 PRO B O 1
ATOM 8458 N N . LYS B 1 252 ? 4.043 -46.062 -2.725 1 76.12 252 LYS B N 1
ATOM 8459 C CA . LYS B 1 252 ? 3.32 -45.281 -1.716 1 76.12 252 LYS B CA 1
ATOM 8460 C C . LYS B 1 252 ? 2.561 -44.125 -2.35 1 76.12 252 LYS B C 1
ATOM 8462 O O . LYS B 1 252 ? 1.366 -43.938 -2.102 1 76.12 252 LYS B O 1
ATOM 8467 N N . PRO B 1 253 ? 3.205 -43.375 -3.242 1 74 253 PRO B N 1
ATOM 8468 C CA . PRO B 1 253 ? 2.422 -42.312 -3.857 1 74 253 PRO B CA 1
ATOM 8469 C C . PRO B 1 253 ? 1.347 -42.844 -4.809 1 74 253 PRO B C 1
ATOM 8471 O O . PRO B 1 253 ? 1.578 -43.812 -5.535 1 74 253 PRO B O 1
ATOM 8474 N N . PRO B 1 254 ? 0.184 -42.312 -4.543 1 77.88 254 PRO B N 1
ATOM 8475 C CA . PRO B 1 254 ? -0.869 -42.75 -5.465 1 77.88 254 PRO B CA 1
ATOM 8476 C C . PRO B 1 254 ? -0.657 -42.219 -6.887 1 77.88 254 PRO B C 1
ATOM 8478 O O . PRO B 1 254 ? -1.178 -41.188 -7.258 1 77.88 254 PRO B O 1
ATOM 8481 N N . LEU B 1 255 ? 0.009 -43 -7.59 1 71.62 255 LEU B N 1
ATOM 8482 C CA . LEU B 1 255 ? 0.498 -42.594 -8.898 1 71.62 255 LEU B CA 1
ATOM 8483 C C . LEU B 1 255 ? -0.662 -42.281 -9.844 1 71.62 255 LEU B C 1
ATOM 8485 O O . LEU B 1 255 ? -0.506 -41.531 -10.805 1 71.62 255 LEU B O 1
ATOM 8489 N N . ASP B 1 256 ? -1.892 -42.938 -9.586 1 72.88 256 ASP B N 1
ATOM 8490 C CA . ASP B 1 256 ? -3.061 -42.594 -10.383 1 72.88 256 ASP B CA 1
ATOM 8491 C C . ASP B 1 256 ? -3.416 -41.125 -10.203 1 72.88 256 ASP B C 1
ATOM 8493 O O . ASP B 1 256 ? -3.717 -40.406 -11.18 1 72.88 256 ASP B O 1
ATOM 8497 N N . ARG B 1 257 ? -3.328 -40.75 -8.953 1 83.44 257 ARG B N 1
ATOM 8498 C CA . ARG B 1 257 ? -3.607 -39.344 -8.656 1 83.44 257 ARG B CA 1
ATOM 8499 C C . ARG B 1 257 ? -2.543 -38.438 -9.258 1 83.44 257 ARG B C 1
ATOM 8501 O O . ARG B 1 257 ? -2.854 -37.344 -9.734 1 83.44 257 ARG B O 1
ATOM 8508 N N . MET B 1 258 ? -1.42 -38.938 -9.258 1 87.06 258 MET B N 1
ATOM 8509 C CA . MET B 1 258 ? -0.319 -38.156 -9.812 1 87.06 258 MET B CA 1
ATOM 8510 C C . MET B 1 258 ? -0.448 -38.031 -11.328 1 87.06 258 MET B C 1
ATOM 8512 O O . MET B 1 258 ? -0.131 -37 -11.898 1 87.06 258 MET B O 1
ATOM 8516 N N . PHE B 1 259 ? -0.858 -39.062 -11.945 1 88.75 259 PHE B N 1
ATOM 8517 C CA . PHE B 1 259 ? -1.062 -39.062 -13.391 1 88.75 259 PHE B CA 1
ATOM 8518 C C . PHE B 1 259 ? -2.104 -38 -13.781 1 88.75 259 PHE B C 1
ATOM 8520 O O . PHE B 1 259 ? -1.917 -37.281 -14.742 1 88.75 259 PHE B O 1
ATOM 8527 N N . TYR B 1 260 ? -3.15 -38.031 -13.047 1 86.94 260 TYR B N 1
ATOM 8528 C CA . TYR B 1 260 ? -4.176 -37.031 -13.305 1 86.94 260 TYR B CA 1
ATOM 8529 C C . TYR B 1 260 ? -3.613 -35.625 -13.141 1 86.94 260 TYR B C 1
ATOM 8531 O O . TYR B 1 260 ? -3.83 -34.75 -13.992 1 86.94 260 TYR B O 1
ATOM 8539 N N . GLU B 1 261 ? -2.939 -35.438 -12.133 1 86.44 261 GLU B N 1
ATOM 8540 C CA . GLU B 1 261 ? -2.445 -34.125 -11.758 1 86.44 261 GLU B CA 1
ATOM 8541 C C . GLU B 1 261 ? -1.429 -33.594 -12.773 1 86.44 261 GLU B C 1
ATOM 8543 O O . GLU B 1 261 ? -1.458 -32.406 -13.141 1 86.44 261 GLU B O 1
ATOM 8548 N N . SER B 1 262 ? -0.603 -34.438 -13.156 1 88.19 262 SER B N 1
ATOM 8549 C CA . SER B 1 262 ? 0.572 -33.969 -13.891 1 88.19 262 SER B CA 1
ATOM 8550 C C . SER B 1 262 ? 0.409 -34.188 -15.391 1 88.19 262 SER B C 1
ATOM 8552 O O . SER B 1 262 ? 1.142 -33.594 -16.188 1 88.19 262 SER B O 1
ATOM 8554 N N . VAL B 1 263 ? -0.555 -34.969 -15.766 1 92.56 263 VAL B N 1
ATOM 8555 C CA . VAL B 1 263 ? -0.63 -35.344 -17.172 1 92.56 263 VAL B CA 1
ATOM 8556 C C . VAL B 1 263 ? -2.006 -35 -17.734 1 92.56 263 VAL B C 1
ATOM 8558 O O . VAL B 1 263 ? -2.131 -34.094 -18.562 1 92.56 263 VAL B O 1
ATOM 8561 N N . LEU B 1 264 ? -2.982 -35.531 -17.156 1 92.12 264 LEU B N 1
ATOM 8562 C CA . LEU B 1 264 ? -4.316 -35.438 -17.734 1 92.12 264 LEU B CA 1
ATOM 8563 C C . LEU B 1 264 ? -4.875 -34.031 -17.562 1 92.12 264 LEU B C 1
ATOM 8565 O O . LEU B 1 264 ? -5.301 -33.406 -18.531 1 92.12 264 LEU B O 1
ATOM 8569 N N . GLN B 1 265 ? -4.863 -33.469 -16.391 1 89.19 265 GLN B N 1
ATOM 8570 C CA . GLN B 1 265 ? -5.465 -32.188 -16.094 1 89.19 265 GLN B CA 1
ATOM 8571 C C . GLN B 1 265 ? -4.773 -31.062 -16.859 1 89.19 265 GLN B C 1
ATOM 8573 O O . GLN B 1 265 ? -5.434 -30.219 -17.484 1 89.19 265 GLN B O 1
ATOM 8578 N N . PRO B 1 266 ? -3.502 -31.031 -16.875 1 89.31 266 PRO B N 1
ATOM 8579 C CA . PRO B 1 266 ? -2.836 -29.938 -17.578 1 89.31 266 PRO B CA 1
ATOM 8580 C C . PRO B 1 266 ? -3.146 -29.922 -19.078 1 89.31 266 PRO B C 1
ATOM 8582 O O . PRO B 1 266 ? -3.346 -28.859 -19.656 1 89.31 266 PRO B O 1
ATOM 8585 N N . VAL B 1 267 ? -3.133 -31.078 -19.656 1 91.12 267 VAL B N 1
ATOM 8586 C CA . VAL B 1 267 ? -3.344 -31.109 -21.094 1 91.12 267 VAL B CA 1
ATOM 8587 C C . VAL B 1 267 ? -4.797 -30.766 -21.422 1 91.12 267 VAL B C 1
ATOM 8589 O O . VAL B 1 267 ? -5.078 -30.109 -22.438 1 91.12 267 VAL B O 1
ATOM 8592 N N . LEU B 1 268 ? -5.727 -31.172 -20.594 1 90.19 268 LEU B N 1
ATOM 8593 C CA . LEU B 1 268 ? -7.117 -30.781 -20.797 1 90.19 268 LEU B CA 1
ATOM 8594 C C . LEU B 1 268 ? -7.277 -29.266 -20.688 1 90.19 268 LEU B C 1
ATOM 8596 O O . LEU B 1 268 ? -8.078 -28.672 -21.406 1 90.19 268 LEU B O 1
ATOM 8600 N N . ARG B 1 269 ? -6.461 -28.672 -19.906 1 85.31 269 ARG B N 1
ATOM 8601 C CA . ARG B 1 269 ? -6.547 -27.219 -19.672 1 85.31 269 ARG B CA 1
ATOM 8602 C C . ARG B 1 269 ? -5.906 -26.453 -20.828 1 85.31 269 ARG B C 1
ATOM 8604 O O . ARG B 1 269 ? -6.422 -25.422 -21.25 1 85.31 269 ARG B O 1
ATOM 8611 N N . VAL B 1 270 ? -4.801 -26.891 -21.281 1 81.06 270 VAL B N 1
ATOM 8612 C CA . VAL B 1 270 ? -4.066 -26.203 -22.328 1 81.06 270 VAL B CA 1
ATOM 8613 C C . VAL B 1 270 ? -4.82 -26.312 -23.656 1 81.06 270 VAL B C 1
ATOM 8615 O O . VAL B 1 270 ? -4.867 -25.359 -24.438 1 81.06 270 VAL B O 1
ATOM 8618 N N . GLU B 1 271 ? -5.23 -27.391 -23.984 1 76.25 271 GLU B N 1
ATOM 8619 C CA . GLU B 1 271 ? -5.949 -27.609 -25.234 1 76.25 271 GLU B CA 1
ATOM 8620 C C . GLU B 1 271 ? -7.23 -26.781 -25.281 1 76.25 271 GLU B C 1
ATOM 8622 O O . GLU B 1 271 ? -7.75 -26.484 -26.359 1 76.25 271 GLU B O 1
ATOM 8627 N N . ASP B 1 272 ? -7.586 -26.344 -24.219 1 60.69 272 ASP B N 1
ATOM 8628 C CA . ASP B 1 272 ? -8.734 -25.438 -24.125 1 60.69 272 ASP B CA 1
ATOM 8629 C C . ASP B 1 272 ? -8.398 -24.078 -24.734 1 60.69 272 ASP B C 1
ATOM 8631 O O . ASP B 1 272 ? -9.266 -23.438 -25.344 1 60.69 272 ASP B O 1
ATOM 8635 N N . THR B 1 273 ? -7.059 -23.609 -24.625 1 59.06 273 THR B N 1
ATOM 8636 C CA . THR B 1 273 ? -6.707 -22.234 -24.969 1 59.06 273 THR B CA 1
ATOM 8637 C C . THR B 1 273 ? -5.969 -22.188 -26.297 1 59.06 273 THR B C 1
ATOM 8639 O O . THR B 1 273 ? -5.992 -21.156 -26.984 1 59.06 273 THR B O 1
ATOM 8642 N N . MET B 1 274 ? -5.109 -23.203 -26.625 1 55.5 274 MET B N 1
ATOM 8643 C CA . MET B 1 274 ? -4.094 -22.859 -27.609 1 55.5 274 MET B CA 1
ATOM 8644 C C . MET B 1 274 ? -4.066 -23.891 -28.734 1 55.5 274 MET B C 1
ATOM 8646 O O . MET B 1 274 ? -3.795 -23.547 -29.891 1 55.5 274 MET B O 1
ATOM 8650 N N . SER B 1 275 ? -4.109 -25.234 -28.469 1 57.84 275 SER B N 1
ATOM 8651 C CA . SER B 1 275 ? -3.354 -26.078 -29.391 1 57.84 275 SER B CA 1
ATOM 8652 C C . SER B 1 275 ? -4.191 -26.469 -30.609 1 57.84 275 SER B C 1
ATOM 8654 O O . SER B 1 275 ? -5.297 -26.984 -30.469 1 57.84 275 SER B O 1
ATOM 8656 N N . ASP B 1 276 ? -3.789 -25.906 -31.688 1 66.5 276 ASP B N 1
ATOM 8657 C CA . ASP B 1 276 ? -4.473 -26.219 -32.938 1 66.5 276 ASP B CA 1
ATOM 8658 C C . ASP B 1 276 ? -3.801 -27.391 -33.656 1 66.5 276 ASP B C 1
ATOM 8660 O O . ASP B 1 276 ? -3.881 -27.5 -34.875 1 66.5 276 ASP B O 1
ATOM 8664 N N . ARG B 1 277 ? -3.221 -28.344 -32.656 1 79.81 277 ARG B N 1
ATOM 8665 C CA . ARG B 1 277 ? -2.641 -29.422 -33.469 1 79.81 277 ARG B CA 1
ATOM 8666 C C . ARG B 1 277 ? -3.062 -30.781 -32.906 1 79.81 277 ARG B C 1
ATOM 8668 O O . ARG B 1 277 ? -3.322 -30.922 -31.719 1 79.81 277 ARG B O 1
ATOM 8675 N N . SER B 1 278 ? -3.062 -31.781 -33.812 1 88.5 278 SER B N 1
ATOM 8676 C CA . SER B 1 278 ? -3.344 -33.188 -33.469 1 88.5 278 SER B CA 1
ATOM 8677 C C . SER B 1 278 ? -2.09 -33.875 -32.969 1 88.5 278 SER B C 1
ATOM 8679 O O . SER B 1 278 ? -0.979 -33.375 -33.125 1 88.5 278 SER B O 1
ATOM 8681 N N . LEU B 1 279 ? -2.312 -34.938 -32.375 1 91.44 279 LEU B N 1
ATOM 8682 C CA . LEU B 1 279 ? -1.219 -35.75 -31.859 1 91.44 279 LEU B CA 1
ATOM 8683 C C . LEU B 1 279 ? -0.366 -36.312 -33 1 91.44 279 LEU B C 1
ATOM 8685 O O . LEU B 1 279 ? 0.861 -36.188 -32.969 1 91.44 279 LEU B O 1
ATOM 8689 N N . SER B 1 280 ? -1.046 -36.938 -33.938 1 89.75 280 SER B N 1
ATOM 8690 C CA . SER B 1 280 ? -0.411 -37.375 -35.156 1 89.75 280 SER B CA 1
ATOM 8691 C C . SER B 1 280 ? -0.753 -36.438 -36.312 1 89.75 280 SER B C 1
ATOM 8693 O O . SER B 1 280 ? -1.928 -36.188 -36.594 1 89.75 280 SER B O 1
ATOM 8695 N N . GLN B 1 281 ? 0.28 -35.906 -36.906 1 82.12 281 GLN B N 1
ATOM 8696 C CA . GLN B 1 281 ? 0.08 -35 -38.031 1 82.12 281 GLN B CA 1
ATOM 8697 C C . GLN B 1 281 ? 0.369 -35.656 -39.375 1 82.12 281 GLN B C 1
ATOM 8699 O O . GLN B 1 281 ? 0.938 -36.75 -39.406 1 82.12 281 GLN B O 1
ATOM 8704 N N . LYS B 1 282 ? -0.138 -34.969 -40.344 1 81.38 282 LYS B N 1
ATOM 8705 C CA . LYS B 1 282 ? 0.243 -35.438 -41.656 1 81.38 282 LYS B CA 1
ATOM 8706 C C . LYS B 1 282 ? 1.726 -35.219 -41.938 1 81.38 282 LYS B C 1
ATOM 8708 O O . LYS B 1 282 ? 2.27 -34.156 -41.562 1 81.38 282 LYS B O 1
ATOM 8713 N N . GLU B 1 283 ? 2.307 -36.188 -42.438 1 75.44 283 GLU B N 1
ATOM 8714 C CA . GLU B 1 283 ? 3.742 -36.125 -42.688 1 75.44 283 GLU B CA 1
ATOM 8715 C C . GLU B 1 283 ? 4.105 -34.875 -43.469 1 75.44 283 GLU B C 1
ATOM 8717 O O . GLU B 1 283 ? 5.148 -34.25 -43.25 1 75.44 283 GLU B O 1
ATOM 8722 N N . GLU B 1 284 ? 3.217 -34.594 -44.406 1 71 284 GLU B N 1
ATOM 8723 C CA . GLU B 1 284 ? 3.479 -33.469 -45.312 1 71 284 GLU B CA 1
ATOM 8724 C C . GLU B 1 284 ? 3.576 -32.156 -44.531 1 71 284 GLU B C 1
ATOM 8726 O O . GLU B 1 284 ? 4.301 -31.234 -44.938 1 71 284 GLU B O 1
ATOM 8731 N N . LYS B 1 285 ? 2.92 -32.062 -43.5 1 68.88 285 LYS B N 1
ATOM 8732 C CA . LYS B 1 285 ? 2.908 -30.844 -42.719 1 68.88 285 LYS B CA 1
ATOM 8733 C C . LYS B 1 285 ? 4.199 -30.688 -41.938 1 68.88 285 LYS B C 1
ATOM 8735 O O . LYS B 1 285 ? 4.621 -29.578 -41.625 1 68.88 285 LYS B O 1
ATOM 8740 N N . VAL B 1 286 ? 4.828 -31.703 -41.625 1 66.44 286 VAL B N 1
ATOM 8741 C CA . VAL B 1 286 ? 6.039 -31.672 -40.812 1 66.44 286 VAL B CA 1
ATOM 8742 C C . VAL B 1 286 ? 7.262 -31.531 -41.719 1 66.44 286 VAL B C 1
ATOM 8744 O O . VAL B 1 286 ? 8.281 -30.953 -41.312 1 66.44 286 VAL B O 1
ATOM 8747 N N . LYS B 1 287 ? 7.258 -31.969 -42.938 1 63.31 287 LYS B N 1
ATOM 8748 C CA . LYS B 1 287 ? 8.383 -31.875 -43.875 1 63.31 287 LYS B CA 1
ATOM 8749 C C . LYS B 1 287 ? 8.617 -30.422 -44.312 1 63.31 287 LYS B C 1
ATOM 8751 O O . LYS B 1 287 ? 9.734 -30.047 -44.656 1 63.31 287 LYS B O 1
ATOM 8756 N N . GLY B 1 288 ? 7.629 -29.656 -44.188 1 52.5 288 GLY B N 1
ATOM 8757 C CA . GLY B 1 288 ? 7.793 -28.281 -44.625 1 52.5 288 GLY B CA 1
ATOM 8758 C C . GLY B 1 288 ? 8.391 -27.391 -43.531 1 52.5 288 GLY B C 1
ATOM 8759 O O . GLY B 1 288 ? 9.453 -27.688 -43 1 52.5 288 GLY B O 1
ATOM 8760 N N . THR B 1 289 ? 7.637 -26.391 -43.188 1 51.72 289 THR B N 1
ATOM 8761 C CA . THR B 1 289 ? 7.969 -25.203 -42.406 1 51.72 289 THR B CA 1
ATOM 8762 C C . THR B 1 289 ? 8.039 -25.531 -40.906 1 51.72 289 THR B C 1
ATOM 8764 O O . THR B 1 289 ? 8.484 -24.703 -40.125 1 51.72 289 THR B O 1
ATOM 8767 N N . PHE B 1 290 ? 7.754 -26.828 -40.594 1 57.19 290 PHE B N 1
ATOM 8768 C CA . PHE B 1 290 ? 7.602 -27.078 -39.188 1 57.19 290 PHE B CA 1
ATOM 8769 C C . PHE B 1 290 ? 8.906 -27.578 -38.562 1 57.19 290 PHE B C 1
ATOM 8771 O O . PHE B 1 290 ? 9.547 -28.469 -39.125 1 57.19 290 PHE B O 1
ATOM 8778 N N . LEU B 1 291 ? 9.359 -26.953 -37.594 1 67.75 291 LEU B N 1
ATOM 8779 C CA . LEU B 1 291 ? 10.555 -27.312 -36.844 1 67.75 291 LEU B CA 1
ATOM 8780 C C . LEU B 1 291 ? 10.258 -28.453 -35.875 1 67.75 291 LEU B C 1
ATOM 8782 O O . LEU B 1 291 ? 9.328 -28.359 -35.062 1 67.75 291 LEU B O 1
ATOM 8786 N N . PRO B 1 292 ? 10.906 -29.734 -36.094 1 78.38 292 PRO B N 1
ATOM 8787 C CA . PRO B 1 292 ? 10.711 -30.859 -35.188 1 78.38 292 PRO B CA 1
ATOM 8788 C C . PRO B 1 292 ? 10.727 -30.438 -33.719 1 78.38 292 PRO B C 1
ATOM 8790 O O . PRO B 1 292 ? 10.047 -31.047 -32.875 1 78.38 292 PRO B O 1
ATOM 8793 N N . ASP B 1 293 ? 11.344 -29.375 -33.469 1 80.94 293 ASP B N 1
ATOM 8794 C CA . ASP B 1 293 ? 11.453 -28.906 -32.094 1 80.94 293 ASP B CA 1
ATOM 8795 C C . ASP B 1 293 ? 10.094 -28.484 -31.562 1 80.94 293 ASP B C 1
ATOM 8797 O O . ASP B 1 293 ? 9.828 -28.625 -30.359 1 80.94 293 ASP B O 1
ATOM 8801 N N . SER B 1 294 ? 9.234 -28.062 -32.375 1 82.75 294 SER B N 1
ATOM 8802 C CA . SER B 1 294 ? 7.938 -27.562 -31.938 1 82.75 294 SER B CA 1
ATOM 8803 C C . SER B 1 294 ? 6.992 -28.688 -31.562 1 82.75 294 SER B C 1
ATOM 8805 O O . SER B 1 294 ? 5.969 -28.469 -30.906 1 82.75 294 SER B O 1
ATOM 8807 N N . LEU B 1 295 ? 7.383 -29.938 -31.859 1 86.75 295 LEU B N 1
ATOM 8808 C CA . LEU B 1 295 ? 6.539 -31.094 -31.578 1 86.75 295 LEU B CA 1
ATOM 8809 C C . LEU B 1 295 ? 6.723 -31.562 -30.141 1 86.75 295 LEU B C 1
ATOM 8811 O O . LEU B 1 295 ? 5.906 -32.344 -29.625 1 86.75 295 LEU B O 1
ATOM 8815 N N . PHE B 1 296 ? 7.734 -31.141 -29.547 1 89.12 296 PHE B N 1
ATOM 8816 C CA . PHE B 1 296 ? 7.992 -31.531 -28.172 1 89.12 296 PHE B CA 1
ATOM 8817 C C . PHE B 1 296 ? 7.199 -30.656 -27.203 1 89.12 296 PHE B C 1
ATOM 8819 O O . PHE B 1 296 ? 7.754 -29.734 -26.594 1 89.12 296 PHE B O 1
ATOM 8826 N N . ASP B 1 297 ? 5.977 -30.938 -27.078 1 89.38 297 ASP B N 1
ATOM 8827 C CA . ASP B 1 297 ? 5.078 -30.109 -26.297 1 89.38 297 ASP B CA 1
ATOM 8828 C C . ASP B 1 297 ? 4.137 -30.953 -25.438 1 89.38 297 ASP B C 1
ATOM 8830 O O . ASP B 1 297 ? 4.293 -32.188 -25.375 1 89.38 297 ASP B O 1
ATOM 8834 N N . ILE B 1 298 ? 3.297 -30.406 -24.812 1 91.31 298 ILE B N 1
ATOM 8835 C CA . ILE B 1 298 ? 2.414 -31.062 -23.844 1 91.31 298 ILE B CA 1
ATOM 8836 C C . ILE B 1 298 ? 1.468 -32 -24.578 1 91.31 298 ILE B C 1
ATOM 8838 O O . ILE B 1 298 ? 1.071 -33.031 -24.047 1 91.31 298 ILE B O 1
ATOM 8842 N N . VAL B 1 299 ? 1.104 -31.75 -25.812 1 91.81 299 VAL B N 1
ATOM 8843 C CA . VAL B 1 299 ? 0.223 -32.625 -26.578 1 91.81 299 VAL B CA 1
ATOM 8844 C C . VAL B 1 299 ? 0.923 -33.938 -26.859 1 91.81 299 VAL B C 1
ATOM 8846 O O . VAL B 1 299 ? 0.358 -35 -26.625 1 91.81 299 VAL B O 1
ATOM 8849 N N . THR B 1 300 ? 2.115 -33.844 -27.297 1 93.69 300 THR B N 1
ATOM 8850 C CA . THR B 1 300 ? 2.881 -35.031 -27.609 1 93.69 300 THR B CA 1
ATOM 8851 C C . THR B 1 300 ? 3.102 -35.875 -26.359 1 93.69 300 THR B C 1
ATOM 8853 O O . THR B 1 300 ? 2.953 -37.125 -26.391 1 93.69 300 THR B O 1
ATOM 8856 N N . TYR B 1 301 ? 3.404 -35.25 -25.281 1 95.19 301 TYR B N 1
ATOM 8857 C CA . TYR B 1 301 ? 3.715 -35.938 -24.047 1 95.19 301 TYR B CA 1
ATOM 8858 C C . TYR B 1 301 ? 2.441 -36.375 -23.328 1 95.19 301 TYR B C 1
ATOM 8860 O O . TYR B 1 301 ? 2.154 -37.562 -23.188 1 95.19 301 TYR B O 1
ATOM 8868 N N . SER B 1 302 ? 1.675 -35.375 -22.938 1 95.38 302 SER B N 1
ATOM 8869 C CA . SER B 1 302 ? 0.571 -35.625 -22.016 1 95.38 302 SER B CA 1
ATOM 8870 C C . SER B 1 302 ? -0.65 -36.188 -22.734 1 95.38 302 SER B C 1
ATOM 8872 O O . SER B 1 302 ? -1.323 -37.094 -22.234 1 95.38 302 SER B O 1
ATOM 8874 N N . LYS B 1 303 ? -0.993 -35.594 -23.859 1 94.94 303 LYS B N 1
ATOM 8875 C CA . LYS B 1 303 ? -2.105 -36.156 -24.609 1 94.94 303 LYS B CA 1
ATOM 8876 C C . LYS B 1 303 ? -1.785 -37.594 -25.062 1 94.94 303 LYS B C 1
ATOM 8878 O O . LYS B 1 303 ? -2.639 -38.469 -24.984 1 94.94 303 LYS B O 1
ATOM 8883 N N . GLY B 1 304 ? -0.572 -37.75 -25.562 1 96.81 304 GLY B N 1
ATOM 8884 C CA . GLY B 1 304 ? -0.148 -39.094 -25.922 1 96.81 304 GLY B CA 1
ATOM 8885 C C . GLY B 1 304 ? -0.29 -40.094 -24.797 1 96.81 304 GLY B C 1
ATOM 8886 O O . GLY B 1 304 ? -0.863 -41.156 -24.969 1 96.81 304 GLY B O 1
ATOM 8887 N N . ALA B 1 305 ? 0.195 -39.719 -23.672 1 97.12 305 ALA B N 1
ATOM 8888 C CA . ALA B 1 305 ? 0.121 -40.594 -22.5 1 97.12 305 ALA B CA 1
ATOM 8889 C C . ALA B 1 305 ? -1.329 -40.844 -22.094 1 97.12 305 ALA B C 1
ATOM 8891 O O . ALA B 1 305 ? -1.686 -41.938 -21.688 1 97.12 305 ALA B O 1
ATOM 8892 N N . SER B 1 306 ? -2.141 -39.875 -22.188 1 96.19 306 SER B N 1
ATOM 8893 C CA . SER B 1 306 ? -3.539 -39.969 -21.797 1 96.19 306 SER B CA 1
ATOM 8894 C C . SER B 1 306 ? -4.305 -40.906 -22.719 1 96.19 306 SER B C 1
ATOM 8896 O O . SER B 1 306 ? -5.16 -41.688 -22.281 1 96.19 306 SER B O 1
ATOM 8898 N N . ILE B 1 307 ? -4.012 -40.812 -23.953 1 96.69 307 ILE B N 1
ATOM 8899 C CA . ILE B 1 307 ? -4.66 -41.688 -24.938 1 96.69 307 ILE B CA 1
ATOM 8900 C C . ILE B 1 307 ? -4.227 -43.125 -24.719 1 96.69 307 ILE B C 1
ATOM 8902 O O . ILE B 1 307 ? -5.035 -44.031 -24.828 1 96.69 307 ILE B O 1
ATOM 8906 N N . ILE B 1 308 ? -2.99 -43.312 -24.406 1 97.12 308 ILE B N 1
ATOM 8907 C CA . ILE B 1 308 ? -2.482 -44.656 -24.109 1 97.12 308 ILE B CA 1
ATOM 8908 C C . ILE B 1 308 ? -3.156 -45.188 -22.859 1 97.12 308 ILE B C 1
ATOM 8910 O O . ILE B 1 308 ? -3.512 -46.375 -22.781 1 97.12 308 ILE B O 1
ATOM 8914 N N . TRP B 1 309 ? -3.287 -44.312 -21.906 1 95.06 309 TRP B N 1
ATOM 8915 C CA . TRP B 1 309 ? -3.998 -44.688 -20.688 1 95.06 309 TRP B CA 1
ATOM 8916 C C . TRP B 1 309 ? -5.418 -45.125 -20.984 1 95.06 309 TRP B C 1
ATOM 8918 O O . TRP B 1 309 ? -5.863 -46.156 -20.484 1 95.06 309 TRP B O 1
ATOM 8928 N N . MET B 1 310 ? -6.133 -44.406 -21.797 1 95.94 310 MET B N 1
ATOM 8929 C CA . MET B 1 310 ? -7.484 -44.781 -22.203 1 95.94 310 MET B CA 1
ATOM 8930 C C . MET B 1 310 ? -7.484 -46.094 -22.969 1 95.94 310 MET B C 1
ATOM 8932 O O . MET B 1 310 ? -8.32 -46.969 -22.703 1 95.94 310 MET B O 1
ATOM 8936 N N . LEU B 1 311 ? -6.543 -46.219 -23.828 1 96.5 311 LEU B N 1
ATOM 8937 C CA . LEU B 1 311 ? -6.395 -47.438 -24.625 1 96.5 311 LEU B CA 1
ATOM 8938 C C . LEU B 1 311 ? -6.16 -48.656 -23.719 1 96.5 311 LEU B C 1
ATOM 8940 O O . LEU B 1 311 ? -6.812 -49.688 -23.875 1 96.5 311 LEU B O 1
ATOM 8944 N N . SER B 1 312 ? -5.242 -48.531 -22.828 1 94.62 312 SER B N 1
ATOM 8945 C CA . SER B 1 312 ? -4.934 -49.594 -21.891 1 94.62 312 SER B CA 1
ATOM 8946 C C . SER B 1 312 ? -6.141 -49.938 -21.016 1 94.62 312 SER B C 1
ATOM 8948 O O . SER B 1 312 ? -6.309 -51.094 -20.609 1 94.62 312 SER B O 1
ATOM 8950 N N . SER B 1 313 ? -6.957 -49 -20.75 1 92.56 313 SER B N 1
ATOM 8951 C CA . SER B 1 313 ? -8.109 -49.188 -19.875 1 92.56 313 SER B CA 1
ATOM 8952 C C . SER B 1 313 ? -9.203 -50 -20.578 1 92.56 313 SER B C 1
ATOM 8954 O O . SER B 1 313 ? -9.773 -50.906 -19.984 1 92.56 313 SER B O 1
ATOM 8956 N N . PHE B 1 314 ? -9.531 -49.688 -21.859 1 94.31 314 PHE B N 1
ATOM 8957 C CA . PHE B 1 314 ? -10.664 -50.375 -22.469 1 94.31 314 PHE B CA 1
ATOM 8958 C C . PHE B 1 314 ? -10.227 -51.688 -23.078 1 94.31 314 PHE B C 1
ATOM 8960 O O . PHE B 1 314 ? -11.062 -52.562 -23.344 1 94.31 314 PHE B O 1
ATOM 8967 N N . LEU B 1 315 ? -8.93 -51.969 -23.422 1 94.94 315 LEU B N 1
ATOM 8968 C CA . LEU B 1 315 ? -8.43 -53.281 -23.891 1 94.94 315 LEU B CA 1
ATOM 8969 C C . LEU B 1 315 ? -8.18 -54.219 -22.719 1 94.94 315 LEU B C 1
ATOM 8971 O O . LEU B 1 315 ? -8.094 -55.438 -22.891 1 94.94 315 LEU B O 1
ATOM 8975 N N . THR B 1 316 ? -8.047 -53.844 -21.531 1 91.25 316 THR B N 1
ATOM 8976 C CA . THR B 1 316 ? -7.465 -54.469 -20.344 1 91.25 316 THR B CA 1
ATOM 8977 C C . THR B 1 316 ? -5.941 -54.438 -20.406 1 91.25 316 THR B C 1
ATOM 8979 O O . THR B 1 316 ? -5.359 -54.438 -21.484 1 91.25 316 THR B O 1
ATOM 8982 N N . GLU B 1 317 ? -5.371 -54.469 -19.344 1 90.81 317 GLU B N 1
ATOM 8983 C CA . GLU B 1 317 ? -3.92 -54.375 -19.266 1 90.81 317 GLU B CA 1
ATOM 8984 C C . GLU B 1 317 ? -3.24 -55.562 -19.938 1 90.81 317 GLU B C 1
ATOM 8986 O O . GLU B 1 317 ? -2.209 -55.406 -20.594 1 90.81 317 GLU B O 1
ATOM 8991 N N . ARG B 1 318 ? -3.795 -56.656 -19.812 1 94.31 318 ARG B N 1
ATOM 8992 C CA . ARG B 1 318 ? -3.215 -57.875 -20.359 1 94.31 318 ARG B CA 1
ATOM 8993 C C . ARG B 1 318 ? -3.17 -57.844 -21.891 1 94.31 318 ARG B C 1
ATOM 8995 O O . ARG B 1 318 ? -2.127 -58.094 -22.484 1 94.31 318 ARG B O 1
ATOM 9002 N N . LEU B 1 319 ? -4.273 -57.594 -22.469 1 96.5 319 LEU B N 1
ATOM 9003 C CA . LEU B 1 319 ? -4.344 -57.562 -23.922 1 96.5 319 LEU B CA 1
ATOM 9004 C C . LEU B 1 319 ? -3.486 -56.406 -24.484 1 96.5 319 LEU B C 1
ATOM 9006 O O . LEU B 1 319 ? -2.865 -56.562 -25.531 1 96.5 319 LEU B O 1
ATOM 9010 N N . PHE B 1 320 ? -3.521 -55.375 -23.797 1 96.88 320 PHE B N 1
ATOM 9011 C CA . PHE B 1 320 ? -2.709 -54.219 -24.188 1 96.88 320 PHE B CA 1
ATOM 9012 C C . PHE B 1 320 ? -1.23 -54.594 -24.219 1 96.88 320 PHE B C 1
ATOM 9014 O O . PHE B 1 320 ? -0.539 -54.344 -25.203 1 96.88 320 PHE B O 1
ATOM 9021 N N . LEU B 1 321 ? -0.75 -55.219 -23.188 1 97.19 321 LEU B N 1
ATOM 9022 C CA . LEU B 1 321 ? 0.653 -55.594 -23.078 1 97.19 321 LEU B CA 1
ATOM 9023 C C . LEU B 1 321 ? 1.015 -56.656 -24.109 1 97.19 321 LEU B C 1
ATOM 9025 O O . LEU B 1 321 ? 2.121 -56.656 -24.656 1 97.19 321 LEU B O 1
ATOM 9029 N N . LYS B 1 322 ? 0.121 -57.5 -24.375 1 97.44 322 LYS B N 1
ATOM 9030 C CA . LYS B 1 322 ? 0.335 -58.5 -25.422 1 97.44 322 LYS B CA 1
ATOM 9031 C C . LYS B 1 322 ? 0.506 -57.812 -26.781 1 97.44 322 LYS B C 1
ATOM 9033 O O . LYS B 1 322 ? 1.346 -58.25 -27.578 1 97.44 322 LYS B O 1
ATOM 9038 N N . ALA B 1 323 ? -0.313 -56.906 -27 1 97.94 323 ALA B N 1
ATOM 9039 C CA . ALA B 1 323 ? -0.23 -56.156 -28.25 1 97.94 323 ALA B CA 1
ATOM 9040 C C . ALA B 1 323 ? 1.097 -55.406 -28.359 1 97.94 323 ALA B C 1
ATOM 9042 O O . ALA B 1 323 ? 1.701 -55.375 -29.438 1 97.94 323 ALA B O 1
ATOM 9043 N N . LEU B 1 324 ? 1.522 -54.844 -27.281 1 98.19 324 LEU B N 1
ATOM 9044 C CA . LEU B 1 324 ? 2.791 -54.094 -27.297 1 98.19 324 LEU B CA 1
ATOM 9045 C C . LEU B 1 324 ? 3.955 -55.062 -27.547 1 98.19 324 LEU B C 1
ATOM 9047 O O . LEU B 1 324 ? 4.902 -54.719 -28.25 1 98.19 324 LEU B O 1
ATOM 9051 N N . ASN B 1 325 ? 3.885 -56.219 -26.906 1 98.06 325 ASN B N 1
ATOM 9052 C CA . ASN B 1 325 ? 4.906 -57.219 -27.172 1 98.06 325 ASN B CA 1
ATOM 9053 C C . ASN B 1 325 ? 4.977 -57.594 -28.656 1 98.06 325 ASN B C 1
ATOM 9055 O O . ASN B 1 325 ? 6.062 -57.656 -29.219 1 98.06 325 ASN B O 1
ATOM 9059 N N . SER B 1 326 ? 3.848 -57.812 -29.234 1 98.12 326 SER B N 1
ATOM 9060 C CA . SER B 1 326 ? 3.771 -58.125 -30.641 1 98.12 326 SER B CA 1
ATOM 9061 C C . SER B 1 326 ? 4.34 -57 -31.5 1 98.12 326 SER B C 1
ATOM 9063 O O . SER B 1 326 ? 5.121 -57.25 -32.438 1 98.12 326 SER B O 1
ATOM 9065 N N . TYR B 1 327 ? 3.922 -55.844 -31.234 1 98.12 327 TYR B N 1
ATOM 9066 C CA . TYR B 1 327 ? 4.34 -54.656 -31.953 1 98.12 327 TYR B CA 1
ATOM 9067 C C . TYR B 1 327 ? 5.848 -54.469 -31.844 1 98.12 327 TYR B C 1
ATOM 9069 O O . TYR B 1 327 ? 6.527 -54.281 -32.844 1 98.12 327 TYR B O 1
ATOM 9077 N N . LEU B 1 328 ? 6.398 -54.531 -30.672 1 98.38 328 LEU B N 1
ATOM 9078 C CA . LEU B 1 328 ? 7.816 -54.312 -30.422 1 98.38 328 LEU B CA 1
ATOM 9079 C C . LEU B 1 328 ? 8.672 -55.406 -31.047 1 98.38 328 LEU B C 1
ATOM 9081 O O . LEU B 1 328 ? 9.742 -55.125 -31.594 1 98.38 328 LEU B O 1
ATOM 9085 N N . LYS B 1 329 ? 8.234 -56.594 -31 1 97.88 329 LYS B N 1
ATOM 9086 C CA . LYS B 1 329 ? 8.977 -57.719 -31.625 1 97.88 329 LYS B CA 1
ATOM 9087 C C . LYS B 1 329 ? 9.008 -57.562 -33.125 1 97.88 329 LYS B C 1
ATOM 9089 O O . LYS B 1 329 ? 10.055 -57.75 -33.75 1 97.88 329 LYS B O 1
ATOM 9094 N N . ALA B 1 330 ? 7.945 -57.188 -33.656 1 98.12 330 ALA B N 1
ATOM 9095 C CA . ALA B 1 330 ? 7.816 -57.094 -35.125 1 98.12 330 ALA B CA 1
ATOM 9096 C C . ALA B 1 330 ? 8.703 -56 -35.688 1 98.12 330 ALA B C 1
ATOM 9098 O O . ALA B 1 330 ? 9.234 -56.125 -36.781 1 98.12 330 ALA B O 1
ATOM 9099 N N . PHE B 1 331 ? 8.836 -55.031 -34.906 1 98 331 PHE B N 1
ATOM 9100 C CA . PHE B 1 331 ? 9.531 -53.875 -35.469 1 98 331 PHE B CA 1
ATOM 9101 C C . PHE B 1 331 ? 10.852 -53.625 -34.75 1 98 331 PHE B C 1
ATOM 9103 O O . PHE B 1 331 ? 11.391 -52.5 -34.781 1 98 331 PHE B O 1
ATOM 9110 N N . SER B 1 332 ? 11.336 -54.562 -34.062 1 97.12 332 SER B N 1
ATOM 9111 C CA . SER B 1 332 ? 12.617 -54.469 -33.375 1 97.12 332 SER B CA 1
ATOM 9112 C C . SER B 1 332 ? 13.719 -53.969 -34.312 1 97.12 332 SER B C 1
ATOM 9114 O O . SER B 1 332 ? 13.906 -54.531 -35.406 1 97.12 332 SER B O 1
ATOM 9116 N N . PHE B 1 333 ? 14.461 -52.875 -33.906 1 96.62 333 PHE B N 1
ATOM 9117 C CA . PHE B 1 333 ? 15.578 -52.25 -34.625 1 96.62 333 PHE B CA 1
ATOM 9118 C C . PHE B 1 333 ? 15.109 -51.656 -35.938 1 96.62 333 PHE B C 1
ATOM 9120 O O . PHE B 1 333 ? 15.906 -51.469 -36.875 1 96.62 333 PHE B O 1
ATOM 9127 N N . SER B 1 334 ? 13.812 -51.406 -35.906 1 96.69 334 SER B N 1
ATOM 9128 C CA . SER B 1 334 ? 13.234 -50.75 -37.094 1 96.69 334 SER B CA 1
ATOM 9129 C C . SER B 1 334 ? 12.328 -49.594 -36.688 1 96.69 334 SER B C 1
ATOM 9131 O O . SER B 1 334 ? 12.406 -49.094 -35.562 1 96.69 334 SER B O 1
ATOM 9133 N N . SER B 1 335 ? 11.609 -49.031 -37.656 1 96.81 335 SER B N 1
ATOM 9134 C CA . SER B 1 335 ? 10.711 -47.906 -37.438 1 96.81 335 SER B CA 1
ATOM 9135 C C . SER B 1 335 ? 9.273 -48.281 -37.781 1 96.81 335 SER B C 1
ATOM 9137 O O . SER B 1 335 ? 9.031 -49.188 -38.562 1 96.81 335 SER B O 1
ATOM 9139 N N . ALA B 1 336 ? 8.422 -47.625 -37.125 1 96.94 336 ALA B N 1
ATOM 9140 C CA . ALA B 1 336 ? 7 -47.906 -37.312 1 96.94 336 ALA B CA 1
ATOM 9141 C C . ALA B 1 336 ? 6.184 -46.625 -37.344 1 96.94 336 ALA B C 1
ATOM 9143 O O . ALA B 1 336 ? 6.691 -45.562 -37 1 96.94 336 ALA B O 1
ATOM 9144 N N . ASN B 1 337 ? 5.027 -46.656 -37.875 1 95.31 337 ASN B N 1
ATOM 9145 C CA . ASN B 1 337 ? 4.051 -45.562 -37.781 1 95.31 337 ASN B CA 1
ATOM 9146 C C . ASN B 1 337 ? 2.85 -45.969 -36.938 1 95.31 337 ASN B C 1
ATOM 9148 O O . ASN B 1 337 ? 2.789 -47.094 -36.438 1 95.31 337 ASN B O 1
ATOM 9152 N N . GLN B 1 338 ? 1.926 -45.156 -36.688 1 96.12 338 GLN B N 1
ATOM 9153 C CA . GLN B 1 338 ? 0.843 -45.438 -35.75 1 96.12 338 GLN B CA 1
ATOM 9154 C C . GLN B 1 338 ? -0.053 -46.562 -36.25 1 96.12 338 GLN B C 1
ATOM 9156 O O . GLN B 1 338 ? -0.565 -47.344 -35.469 1 96.12 338 GLN B O 1
ATOM 9161 N N . ASP B 1 339 ? -0.196 -46.656 -37.562 1 96.69 339 ASP B N 1
ATOM 9162 C CA . ASP B 1 339 ? -1.046 -47.719 -38.125 1 96.69 339 ASP B CA 1
ATOM 9163 C C . ASP B 1 339 ? -0.469 -49.094 -37.812 1 96.69 339 ASP B C 1
ATOM 9165 O O . ASP B 1 339 ? -1.216 -50.062 -37.656 1 96.69 339 ASP B O 1
ATOM 9169 N N . ASP B 1 340 ? 0.844 -49.156 -37.781 1 97.81 340 ASP B N 1
ATOM 9170 C CA . ASP B 1 340 ? 1.485 -50.406 -37.375 1 97.81 340 ASP B CA 1
ATOM 9171 C C . ASP B 1 340 ? 1.068 -50.844 -35.969 1 97.81 340 ASP B C 1
ATOM 9173 O O . ASP B 1 340 ? 0.8 -52 -35.719 1 97.81 340 ASP B O 1
ATOM 9177 N N . LEU B 1 341 ? 1.044 -49.906 -35.125 1 98.06 341 LEU B N 1
ATOM 9178 C CA . LEU B 1 341 ? 0.606 -50.188 -33.781 1 98.06 341 LEU B CA 1
ATOM 9179 C C . LEU B 1 341 ? -0.841 -50.656 -33.75 1 98.06 341 LEU B C 1
ATOM 9181 O O . LEU B 1 341 ? -1.16 -51.656 -33.094 1 98.06 341 LEU B O 1
ATOM 9185 N N . TRP B 1 342 ? -1.742 -49.969 -34.5 1 98.25 342 TRP B N 1
ATOM 9186 C CA . TRP B 1 342 ? -3.15 -50.344 -34.531 1 98.25 342 TRP B CA 1
ATOM 9187 C C . TRP B 1 342 ? -3.32 -51.75 -35.094 1 98.25 342 TRP B C 1
ATOM 9189 O O . TRP B 1 342 ? -4.137 -52.531 -34.562 1 98.25 342 TRP B O 1
ATOM 9199 N N . THR B 1 343 ? -2.523 -52.031 -36.031 1 98.31 343 THR B N 1
ATOM 9200 C CA . THR B 1 343 ? -2.596 -53.375 -36.656 1 98.31 343 THR B CA 1
ATOM 9201 C C . THR B 1 343 ? -2.264 -54.469 -35.656 1 98.31 343 THR B C 1
ATOM 9203 O O . THR B 1 343 ? -2.951 -55.469 -35.562 1 98.31 343 THR B O 1
ATOM 9206 N N . HIS B 1 344 ? -1.28 -54.25 -34.875 1 98.12 344 HIS B N 1
ATOM 9207 C CA . HIS B 1 344 ? -0.874 -55.25 -33.906 1 98.12 344 HIS B CA 1
ATOM 9208 C C . HIS B 1 344 ? -1.885 -55.375 -32.75 1 98.12 344 HIS B C 1
ATOM 9210 O O . HIS B 1 344 ? -2.121 -56.438 -32.219 1 98.12 344 HIS B O 1
ATOM 9216 N N . ILE B 1 345 ? -2.479 -54.281 -32.375 1 98.25 345 ILE B N 1
ATOM 9217 C CA . ILE B 1 345 ? -3.527 -54.344 -31.375 1 98.25 345 ILE B CA 1
ATOM 9218 C C . ILE B 1 345 ? -4.742 -55.094 -31.922 1 98.25 345 ILE B C 1
ATOM 9220 O O . ILE B 1 345 ? -5.328 -55.938 -31.234 1 98.25 345 ILE B O 1
ATOM 9224 N N . GLN B 1 346 ? -5.066 -54.812 -33.219 1 97.94 346 GLN B N 1
ATOM 9225 C CA . GLN B 1 346 ? -6.195 -55.469 -33.844 1 97.94 346 GLN B CA 1
ATOM 9226 C C . GLN B 1 346 ? -5.977 -57 -33.906 1 97.94 346 GLN B C 1
ATOM 9228 O O . GLN B 1 346 ? -6.906 -57.75 -33.656 1 97.94 346 GLN B O 1
ATOM 9233 N N . MET B 1 347 ? -4.762 -57.344 -34.156 1 98 347 MET B N 1
ATOM 9234 C CA . MET B 1 347 ? -4.422 -58.781 -34.219 1 98 347 MET B CA 1
ATOM 9235 C C . MET B 1 347 ? -4.691 -59.469 -32.906 1 98 347 MET B C 1
ATOM 9237 O O . MET B 1 347 ? -5.246 -60.562 -32.875 1 98 347 MET B O 1
ATOM 9241 N N . VAL B 1 348 ? -4.344 -58.844 -31.828 1 97.31 348 VAL B N 1
ATOM 9242 C CA . VAL B 1 348 ? -4.527 -59.406 -30.5 1 97.31 348 VAL B CA 1
ATOM 9243 C C . VAL B 1 348 ? -6.016 -59.469 -30.156 1 97.31 348 VAL B C 1
ATOM 9245 O O . VAL B 1 348 ? -6.484 -60.438 -29.562 1 97.31 348 VAL B O 1
ATOM 9248 N N . ILE B 1 349 ? -6.754 -58.469 -30.547 1 96.62 349 ILE B N 1
ATOM 9249 C CA . ILE B 1 349 ? -8.188 -58.406 -30.281 1 96.62 349 ILE B CA 1
ATOM 9250 C C . ILE B 1 349 ? -8.906 -59.5 -31.062 1 96.62 349 ILE B C 1
ATOM 9252 O O . ILE B 1 349 ? -9.82 -60.125 -30.531 1 96.62 349 ILE B O 1
ATOM 9256 N N . ASP B 1 350 ? -8.469 -59.719 -32.25 1 96.69 350 ASP B N 1
ATOM 9257 C CA . ASP B 1 350 ? -9.109 -60.688 -33.094 1 96.69 350 ASP B CA 1
ATOM 9258 C C . ASP B 1 350 ? -8.844 -62.125 -32.594 1 96.69 350 ASP B C 1
ATOM 9260 O O . ASP B 1 350 ? -9.578 -63.062 -32.938 1 96.69 350 ASP B O 1
ATOM 9264 N N . ALA B 1 351 ? -7.891 -62.25 -31.766 1 96.5 351 ALA B N 1
ATOM 9265 C CA . ALA B 1 351 ? -7.461 -63.562 -31.328 1 96.5 351 ALA B CA 1
ATOM 9266 C C . ALA B 1 351 ? -8.125 -63.969 -30.016 1 96.5 351 ALA B C 1
ATOM 9268 O O . ALA B 1 351 ? -7.844 -65 -29.453 1 96.5 351 ALA B O 1
ATOM 9269 N N . GLN B 1 352 ? -8.984 -63.156 -29.531 1 94.12 352 GLN B N 1
ATOM 9270 C CA . GLN B 1 352 ? -9.648 -63.406 -28.266 1 94.12 352 GLN B CA 1
ATOM 9271 C C . GLN B 1 352 ? -11.094 -62.938 -28.281 1 94.12 352 GLN B C 1
ATOM 9273 O O . GLN B 1 352 ? -11.5 -62.219 -29.188 1 94.12 352 GLN B O 1
ATOM 9278 N N . ASP B 1 353 ? -11.93 -63.406 -27.266 1 90.69 353 ASP B N 1
ATOM 9279 C CA . ASP B 1 353 ? -13.344 -63.031 -27.219 1 90.69 353 ASP B CA 1
ATOM 9280 C C . ASP B 1 353 ? -13.695 -62.344 -25.922 1 90.69 353 ASP B C 1
ATOM 9282 O O . ASP B 1 353 ? -14.875 -62.125 -25.625 1 90.69 353 ASP B O 1
ATOM 9286 N N . GLU B 1 354 ? -12.688 -61.969 -25.203 1 88.75 354 GLU B N 1
ATOM 9287 C CA . GLU B 1 354 ? -12.93 -61.312 -23.922 1 88.75 354 GLU B CA 1
ATOM 9288 C C . GLU B 1 354 ? -13.391 -59.875 -24.109 1 88.75 354 GLU B C 1
ATOM 9290 O O . GLU B 1 354 ? -14.281 -59.406 -23.391 1 88.75 354 GLU B O 1
ATOM 9295 N N . VAL B 1 355 ? -12.773 -59.188 -25.016 1 92.38 355 VAL B N 1
ATOM 9296 C CA . VAL B 1 355 ? -13.078 -57.812 -25.297 1 92.38 355 VAL B CA 1
ATOM 9297 C C . VAL B 1 355 ? -13.633 -57.656 -26.719 1 92.38 355 VAL B C 1
ATOM 9299 O O . VAL B 1 355 ? -13.039 -58.156 -27.672 1 92.38 355 VAL B O 1
ATOM 9302 N N . GLN B 1 356 ? -14.797 -57.094 -26.781 1 93.06 356 GLN B N 1
ATOM 9303 C CA . GLN B 1 356 ? -15.398 -56.781 -28.062 1 93.06 356 GLN B CA 1
ATOM 9304 C C . GLN B 1 356 ? -15.492 -55.281 -28.281 1 93.06 356 GLN B C 1
ATOM 9306 O O . GLN B 1 356 ? -16.031 -54.562 -27.438 1 93.06 356 GLN B O 1
ATOM 9311 N N . LEU B 1 357 ? -14.914 -54.875 -29.391 1 96.5 357 LEU B N 1
ATOM 9312 C CA . LEU B 1 357 ? -14.898 -53.438 -29.719 1 96.5 357 LEU B CA 1
ATOM 9313 C C . LEU B 1 357 ? -15.992 -53.094 -30.719 1 96.5 357 LEU B C 1
ATOM 9315 O O . LEU B 1 357 ? -16.391 -53.938 -31.516 1 96.5 357 LEU B O 1
ATOM 9319 N N . PRO B 1 358 ? -16.469 -51.875 -30.719 1 95.94 358 PRO B N 1
ATOM 9320 C CA . PRO B 1 358 ? -17.547 -51.469 -31.625 1 95.94 358 PRO B CA 1
ATOM 9321 C C . PRO B 1 358 ? -17.047 -51.281 -33.062 1 95.94 358 PRO B C 1
ATOM 9323 O O . PRO B 1 358 ? -17.859 -51.219 -34 1 95.94 358 PRO 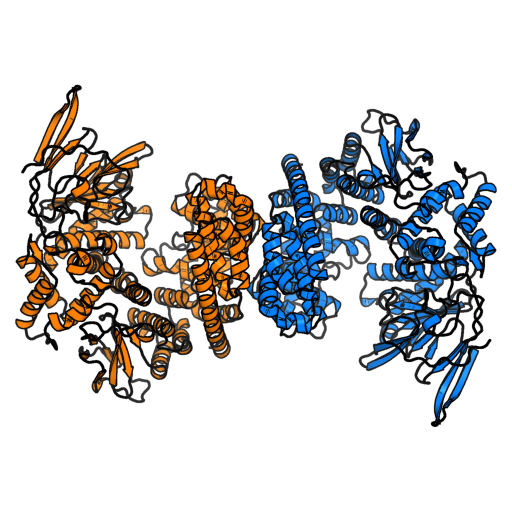B O 1
ATOM 9326 N N . ALA B 1 359 ? -15.781 -51.062 -33.219 1 97 359 ALA B N 1
ATOM 9327 C CA . ALA B 1 359 ? -15.133 -50.875 -34.5 1 97 359 ALA B CA 1
ATOM 9328 C C . ALA B 1 359 ? -13.672 -51.312 -34.469 1 97 359 ALA B C 1
ATOM 9330 O O . ALA B 1 359 ? -13.188 -51.781 -33.438 1 97 359 ALA B O 1
ATOM 9331 N N . SER B 1 360 ? -13.039 -51.219 -35.656 1 97.19 360 SER B N 1
ATOM 9332 C CA . SER B 1 360 ? -11.625 -51.562 -35.656 1 97.19 360 SER B CA 1
ATOM 9333 C C . SER B 1 360 ? -10.828 -50.594 -34.781 1 97.19 360 SER B C 1
ATOM 9335 O O . SER B 1 360 ? -11.258 -49.469 -34.531 1 97.19 360 SER B O 1
ATOM 9337 N N . VAL B 1 361 ? -9.758 -51.094 -34.344 1 97.69 361 VAL B N 1
ATOM 9338 C CA . VAL B 1 361 ? -8.906 -50.281 -33.469 1 97.69 361 VAL B CA 1
ATOM 9339 C C . VAL B 1 361 ? -8.539 -48.969 -34.188 1 97.69 361 VAL B C 1
ATOM 9341 O O . VAL B 1 361 ? -8.57 -47.906 -33.625 1 97.69 361 VAL B O 1
ATOM 9344 N N . LYS B 1 362 ? -8.195 -49.062 -35.438 1 97.12 362 LYS B N 1
ATOM 9345 C CA . LYS B 1 362 ? -7.848 -47.875 -36.219 1 97.12 362 LYS B CA 1
ATOM 9346 C C . LYS B 1 362 ? -9.016 -46.906 -36.281 1 97.12 362 LYS B C 1
ATOM 9348 O O . LYS B 1 362 ? -8.82 -45.688 -36.094 1 97.12 362 LYS B O 1
ATOM 9353 N N . ASN B 1 363 ? -10.188 -47.406 -36.5 1 96.19 363 ASN B N 1
ATOM 9354 C CA . ASN B 1 363 ? -11.359 -46.562 -36.562 1 96.19 363 ASN B CA 1
ATOM 9355 C C . ASN B 1 363 ? -11.641 -45.875 -35.219 1 96.19 363 ASN B C 1
ATOM 9357 O O . ASN B 1 363 ? -12.109 -44.75 -35.188 1 96.19 363 ASN B O 1
ATOM 9361 N N . ILE B 1 364 ? -11.383 -46.594 -34.188 1 97.44 364 ILE B N 1
ATOM 9362 C CA . ILE B 1 364 ? -11.617 -46.031 -32.844 1 97.44 364 ILE B CA 1
ATOM 9363 C C . ILE B 1 364 ? -10.547 -45 -32.531 1 97.44 364 ILE B C 1
ATOM 9365 O O . ILE B 1 364 ? -10.859 -43.938 -31.984 1 97.44 364 ILE B O 1
ATOM 9369 N N . MET B 1 365 ? -9.281 -45.25 -32.906 1 97.44 365 MET B N 1
ATOM 9370 C CA . MET B 1 365 ? -8.164 -44.469 -32.344 1 97.44 365 MET B CA 1
ATOM 9371 C C . MET B 1 365 ? -7.793 -43.312 -33.25 1 97.44 365 MET B C 1
ATOM 9373 O O . MET B 1 365 ? -7.289 -42.281 -32.812 1 97.44 365 MET B O 1
ATOM 9377 N N . ASP B 1 366 ? -8.07 -43.344 -34.531 1 95.44 366 ASP B N 1
ATOM 9378 C CA . ASP B 1 366 ? -7.676 -42.312 -35.469 1 95.44 366 ASP B CA 1
ATOM 9379 C C . ASP B 1 366 ? -8.25 -40.938 -35.062 1 95.44 366 ASP B C 1
ATOM 9381 O O . ASP B 1 366 ? -7.535 -39.938 -35.031 1 95.44 366 ASP B O 1
ATOM 9385 N N . PRO B 1 367 ? -9.5 -40.906 -34.719 1 93.75 367 PRO B N 1
ATOM 9386 C CA . PRO B 1 367 ? -10.016 -39.625 -34.312 1 93.75 367 PRO B CA 1
ATOM 9387 C C . PRO B 1 367 ? -9.289 -39.031 -33.094 1 93.75 367 PRO B C 1
ATOM 9389 O O . PRO B 1 367 ? -9.172 -37.812 -32.969 1 93.75 367 PRO B O 1
ATOM 9392 N N . TRP B 1 368 ? -8.797 -39.875 -32.219 1 95.62 368 TRP B N 1
ATOM 9393 C CA . TRP B 1 368 ? -8.102 -39.438 -31 1 95.62 368 TRP B CA 1
ATOM 9394 C C . TRP B 1 368 ? -6.703 -38.906 -31.344 1 95.62 368 TRP B C 1
ATOM 9396 O O . TRP B 1 368 ? -6.184 -38.031 -30.656 1 95.62 368 TRP B O 1
ATOM 9406 N N . THR B 1 369 ? -6.07 -39.438 -32.375 1 95.44 369 THR B N 1
ATOM 9407 C CA . THR B 1 369 ? -4.684 -39.062 -32.688 1 95.44 369 THR B CA 1
ATOM 9408 C C . THR B 1 369 ? -4.609 -38.094 -33.844 1 95.44 369 THR B C 1
ATOM 9410 O O . THR B 1 369 ? -3.676 -37.281 -33.938 1 95.44 369 THR B O 1
ATOM 9413 N N . CYS B 1 370 ? -5.625 -38.094 -34.688 1 92.06 370 CYS B N 1
ATOM 9414 C CA . CYS B 1 370 ? -5.488 -37.375 -35.938 1 92.06 370 CYS B CA 1
ATOM 9415 C C . CYS B 1 370 ? -6.332 -36.094 -35.938 1 92.06 370 CYS B C 1
ATOM 9417 O O . CYS B 1 370 ? -6.238 -35.25 -36.844 1 92.06 370 CYS B O 1
ATOM 9419 N N . GLN B 1 371 ? -7.074 -35.938 -34.938 1 86.88 371 GLN B N 1
ATOM 9420 C CA . GLN B 1 371 ? -7.848 -34.688 -34.812 1 86.88 371 GLN B CA 1
ATOM 9421 C C . GLN B 1 371 ? -7.445 -33.938 -33.562 1 86.88 371 GLN B C 1
ATOM 9423 O O . GLN B 1 371 ? -6.996 -34.531 -32.562 1 86.88 371 GLN B O 1
ATOM 9428 N N . ASP B 1 372 ? -7.57 -32.562 -33.656 1 85.12 372 ASP B N 1
ATOM 9429 C CA . ASP B 1 372 ? -7.246 -31.734 -32.5 1 85.12 372 ASP B CA 1
ATOM 9430 C C . ASP B 1 372 ? -8.414 -31.688 -31.516 1 85.12 372 ASP B C 1
ATOM 9432 O O . ASP B 1 372 ? -9.562 -31.922 -31.906 1 85.12 372 ASP B O 1
ATOM 9436 N N . GLY B 1 373 ? -8.062 -31.422 -30.266 1 87.81 373 GLY B N 1
ATOM 9437 C CA . GLY B 1 373 ? -9.086 -31.234 -29.25 1 87.81 373 GLY B CA 1
ATOM 9438 C C . GLY B 1 373 ? -9.547 -32.531 -28.609 1 87.81 373 GLY B C 1
ATOM 9439 O O . GLY B 1 373 ? -8.859 -33.562 -28.719 1 87.81 373 GLY B O 1
ATOM 9440 N N . PHE B 1 374 ? -10.633 -32.5 -27.891 1 92.06 374 PHE B N 1
ATOM 9441 C CA . PHE B 1 374 ? -11.242 -33.656 -27.203 1 92.06 374 PHE B CA 1
ATOM 9442 C C . PHE B 1 374 ? -12.734 -33.406 -27 1 92.06 374 PHE B C 1
ATOM 9444 O O . PHE B 1 374 ? -13.211 -32.281 -27.078 1 92.06 374 PHE B O 1
ATOM 9451 N N . PRO B 1 375 ? -13.469 -34.438 -26.859 1 93.75 375 PRO B N 1
ATOM 9452 C CA . PRO B 1 375 ? -14.922 -34.281 -26.734 1 93.75 375 PRO B CA 1
ATOM 9453 C C . PRO B 1 375 ? -15.367 -33.875 -25.344 1 93.75 375 PRO B C 1
ATOM 9455 O O . PRO B 1 375 ? -14.703 -34.219 -24.359 1 93.75 375 PRO B O 1
ATOM 9458 N N . VAL B 1 376 ? -16.438 -33.125 -25.266 1 94.88 376 VAL B N 1
ATOM 9459 C CA . VAL B 1 376 ? -17.25 -32.938 -24.062 1 94.88 376 VAL B CA 1
ATOM 9460 C C . VAL B 1 376 ? -18.531 -33.75 -24.172 1 94.88 376 VAL B C 1
ATOM 9462 O O . VAL B 1 376 ? -19.234 -33.688 -25.188 1 94.88 376 VAL B O 1
ATOM 9465 N N . LEU B 1 377 ? -18.75 -34.594 -23.219 1 96.81 377 LEU B N 1
ATOM 9466 C CA . LEU B 1 377 ? -19.953 -35.406 -23.188 1 96.81 377 LEU B CA 1
ATOM 9467 C C . LEU B 1 377 ? -21.031 -34.75 -22.344 1 96.81 377 LEU B C 1
ATOM 9469 O O . LEU B 1 377 ? -20.844 -34.5 -21.156 1 96.81 377 LEU B O 1
ATOM 9473 N N . THR B 1 378 ? -22.125 -34.469 -22.984 1 96.06 378 THR B N 1
ATOM 9474 C CA . THR B 1 378 ? -23.281 -33.938 -22.266 1 96.06 378 THR B CA 1
ATOM 9475 C C . THR B 1 378 ? -24.25 -35.031 -21.906 1 96.06 378 THR B C 1
ATOM 9477 O O . THR B 1 378 ? -24.75 -35.75 -22.781 1 96.06 378 THR B O 1
ATOM 9480 N N . PHE B 1 379 ? -24.531 -35.188 -20.641 1 96.12 379 PHE B N 1
ATOM 9481 C CA . PHE B 1 379 ? -25.375 -36.25 -20.141 1 96.12 379 PHE B CA 1
ATOM 9482 C C . PHE B 1 379 ? -26.734 -35.75 -19.719 1 96.12 379 PHE B C 1
ATOM 9484 O O . PHE B 1 379 ? -26.844 -34.781 -18.938 1 96.12 379 PHE B O 1
ATOM 9491 N N . ASP B 1 380 ? -27.781 -36.344 -20.219 1 92.62 380 ASP B N 1
ATOM 9492 C CA . ASP B 1 380 ? -29.156 -36.094 -19.797 1 92.62 380 ASP B CA 1
ATOM 9493 C C . ASP B 1 380 ? -29.703 -37.25 -18.984 1 92.62 380 ASP B C 1
ATOM 9495 O O . ASP B 1 380 ? -30.109 -38.281 -19.547 1 92.62 380 ASP B O 1
ATOM 9499 N N . PRO B 1 381 ? -29.812 -37.094 -17.734 1 92.44 381 PRO B N 1
ATOM 9500 C CA . PRO B 1 381 ? -30.219 -38.219 -16.875 1 92.44 381 PRO B CA 1
ATOM 9501 C C . PRO B 1 381 ? -31.672 -38.625 -17.078 1 92.44 381 PRO B C 1
ATOM 9503 O O . PRO B 1 381 ? -32.062 -39.719 -16.703 1 92.44 381 PRO B O 1
ATOM 9506 N N . SER B 1 382 ? -32.531 -37.719 -17.594 1 90.5 382 SER B N 1
ATOM 9507 C CA . SER B 1 382 ? -33.969 -38.031 -17.766 1 90.5 382 SER B CA 1
ATOM 9508 C C . SER B 1 382 ? -34.188 -39.062 -18.859 1 90.5 382 SER B C 1
ATOM 9510 O O . SER B 1 382 ? -35.094 -39.875 -18.766 1 90.5 382 SER B O 1
ATOM 9512 N N . THR B 1 383 ? -33.344 -39.094 -19.859 1 92.5 383 THR B N 1
ATOM 9513 C CA . THR B 1 383 ? -33.5 -40 -20.984 1 92.5 383 THR B CA 1
ATOM 9514 C C . THR B 1 383 ? -32.375 -41.031 -21.031 1 92.5 383 THR B C 1
ATOM 9516 O O . THR B 1 383 ? -32.5 -42.062 -21.672 1 92.5 383 THR B O 1
ATOM 9519 N N . GLY B 1 384 ? -31.297 -40.719 -20.359 1 94.56 384 GLY B N 1
ATOM 9520 C CA . GLY B 1 384 ? -30.109 -41.531 -20.484 1 94.56 384 GLY B CA 1
ATOM 9521 C C . GLY B 1 384 ? -29.312 -41.25 -21.734 1 94.56 384 GLY B C 1
ATOM 9522 O O . GLY B 1 384 ? -28.484 -42.062 -22.141 1 94.56 384 GLY B O 1
ATOM 9523 N N . THR B 1 385 ? -29.547 -40.125 -22.312 1 96.31 385 THR B N 1
ATOM 9524 C CA . THR B 1 385 ? -28.875 -39.75 -23.562 1 96.31 385 THR B CA 1
ATOM 9525 C C . THR B 1 385 ? -27.547 -39.094 -23.281 1 96.31 385 THR B C 1
ATOM 9527 O O . THR B 1 385 ? -27.438 -38.25 -22.359 1 96.31 385 THR B O 1
ATOM 9530 N N . ILE B 1 386 ? -26.469 -39.5 -24.047 1 97.5 386 ILE B N 1
ATOM 9531 C CA . ILE B 1 386 ? -25.172 -38.812 -24.031 1 97.5 386 ILE B CA 1
ATOM 9532 C C . ILE B 1 386 ? -24.859 -38.281 -25.422 1 97.5 386 ILE B C 1
ATOM 9534 O O . ILE B 1 386 ? -24.984 -38.969 -26.422 1 97.5 386 ILE B O 1
ATOM 9538 N N . SER B 1 387 ? -24.547 -37.031 -25.469 1 96.19 387 SER B N 1
ATOM 9539 C CA . SER B 1 387 ? -24.109 -36.375 -26.703 1 96.19 387 SER B CA 1
ATOM 9540 C C . SER B 1 387 ? -22.688 -35.875 -26.594 1 96.19 387 SER B C 1
ATOM 9542 O O . SER B 1 387 ? -22.188 -35.656 -25.484 1 96.19 387 SER B O 1
ATOM 9544 N N . GLN B 1 388 ? -21.969 -35.812 -27.734 1 95.25 388 GLN B N 1
ATOM 9545 C CA . GLN B 1 388 ? -20.594 -35.312 -27.734 1 95.25 388 GLN B CA 1
ATOM 9546 C C . GLN B 1 388 ? -20.406 -34.156 -28.719 1 95.25 388 GLN B C 1
ATOM 9548 O O . GLN B 1 388 ? -21.109 -34.094 -29.719 1 95.25 388 GLN B O 1
ATOM 9553 N N . GLU B 1 389 ? -19.578 -33.281 -28.391 1 91 389 GLU B N 1
ATOM 9554 C CA . GLU B 1 389 ? -19.062 -32.219 -29.266 1 91 389 GLU B CA 1
ATOM 9555 C C . GLU B 1 389 ? -17.625 -31.875 -28.922 1 91 389 GLU B C 1
ATOM 9557 O O . GLU B 1 389 ? -17.141 -32.188 -27.828 1 91 389 GLU B O 1
ATOM 9562 N N . GLN B 1 390 ? -16.938 -31.344 -29.844 1 89.19 390 GLN B N 1
ATOM 9563 C CA . GLN B 1 390 ? -15.578 -30.891 -29.562 1 89.19 390 GLN B CA 1
ATOM 9564 C C . GLN B 1 390 ? -15.578 -29.734 -28.562 1 89.19 390 GLN B C 1
ATOM 9566 O O . GLN B 1 390 ? -16.344 -28.781 -28.703 1 89.19 390 GLN B O 1
ATOM 9571 N N . PHE B 1 391 ? -14.742 -29.797 -27.562 1 87 391 PHE B N 1
ATOM 9572 C CA . PHE B 1 391 ? -14.656 -28.766 -26.547 1 87 391 PHE B CA 1
ATOM 9573 C C . PHE B 1 391 ? -14.227 -27.438 -27.156 1 87 391 PHE B C 1
ATOM 9575 O O . PHE B 1 391 ? -13.305 -27.406 -27.984 1 87 391 PHE B O 1
ATOM 9582 N N . HIS B 1 392 ? -14.602 -26.219 -26.734 1 70.31 392 HIS B N 1
ATOM 9583 C CA . HIS B 1 392 ? -14.414 -24.844 -27.156 1 70.31 392 HIS B CA 1
ATOM 9584 C C . HIS B 1 392 ? -15.047 -24.594 -28.531 1 70.31 392 HIS B C 1
ATOM 9586 O O . HIS B 1 392 ? -14.797 -23.562 -29.141 1 70.31 392 HIS B O 1
ATOM 9592 N N . ASN B 1 393 ? -15.68 -25.641 -29.109 1 56.47 393 ASN B N 1
ATOM 9593 C CA . ASN B 1 393 ? -16.344 -25.484 -30.406 1 56.47 393 ASN B CA 1
ATOM 9594 C C . ASN B 1 393 ? -17.266 -24.266 -30.422 1 56.47 393 ASN B C 1
ATOM 9596 O O . ASN B 1 393 ? -17.531 -23.703 -31.484 1 56.47 393 ASN B O 1
ATOM 9600 N N . ILE B 1 394 ? -17.672 -23.875 -29.328 1 47.59 394 ILE B N 1
ATOM 9601 C CA . ILE B 1 394 ? -18.609 -22.75 -29.312 1 47.59 394 ILE B CA 1
ATOM 9602 C C . ILE B 1 394 ? -17.891 -21.484 -29.781 1 47.59 394 ILE B C 1
ATOM 9604 O O . ILE B 1 394 ? -18.5 -20.594 -30.375 1 47.59 394 ILE B O 1
ATOM 9608 N N . ARG B 1 395 ? -16.562 -21.516 -29.469 1 50.19 395 ARG B N 1
ATOM 9609 C CA . ARG B 1 395 ? -15.828 -20.312 -29.859 1 50.19 395 ARG B CA 1
ATOM 9610 C C . ARG B 1 395 ? -15.195 -20.484 -31.234 1 50.19 395 ARG B C 1
ATOM 9612 O O . ARG B 1 395 ? -14.773 -19.516 -31.859 1 50.19 395 ARG B O 1
ATOM 9619 N N . LYS B 1 396 ? -14.852 -21.797 -31.594 1 53.19 396 LYS B N 1
ATOM 9620 C CA . LYS B 1 396 ? -14.102 -22 -32.844 1 53.19 396 LYS B CA 1
ATOM 9621 C C . LYS B 1 396 ? -15.047 -22.203 -34 1 53.19 396 LYS B C 1
ATOM 9623 O O . LYS B 1 396 ? -16.109 -22.828 -33.875 1 53.19 396 LYS B O 1
ATOM 9628 N N . LYS B 1 397 ? -14.672 -21.375 -34.719 1 51.62 397 LYS B N 1
ATOM 9629 C CA . LYS B 1 397 ? -15.273 -21.391 -36.062 1 51.62 397 LYS B CA 1
ATOM 9630 C C . LYS B 1 397 ? -15.211 -22.797 -36.656 1 51.62 397 LYS B C 1
ATOM 9632 O O . LYS B 1 397 ? -14.336 -23.578 -36.312 1 51.62 397 LYS B O 1
ATOM 9637 N N . ASP B 1 398 ? -16.234 -23.25 -37.531 1 50.25 398 ASP B N 1
ATOM 9638 C CA . ASP B 1 398 ? -16.656 -24.406 -38.312 1 50.25 398 ASP B CA 1
ATOM 9639 C C . ASP B 1 398 ? -15.469 -25.156 -38.906 1 50.25 398 ASP B C 1
ATOM 9641 O O . ASP B 1 398 ? -15.109 -24.938 -40.062 1 50.25 398 ASP B O 1
ATOM 9645 N N . ASN B 1 399 ? -14.406 -25.344 -38.219 1 52.41 399 ASN B N 1
ATOM 9646 C CA . ASN B 1 399 ? -13.445 -26.094 -39 1 52.41 399 ASN B CA 1
ATOM 9647 C C . ASN B 1 399 ? -13.711 -27.594 -38.969 1 52.41 399 ASN B C 1
ATOM 9649 O O . ASN B 1 399 ? -13.617 -28.203 -37.906 1 52.41 399 ASN B O 1
ATOM 9653 N N . THR B 1 400 ? -14.523 -28.047 -39.875 1 54.72 400 THR B N 1
ATOM 9654 C CA . THR B 1 400 ? -14.867 -29.453 -40.094 1 54.72 400 THR B CA 1
ATOM 9655 C C . THR B 1 400 ? -13.625 -30.266 -40.406 1 54.72 400 THR B C 1
ATOM 9657 O O . THR B 1 400 ? -12.883 -29.953 -41.344 1 54.72 400 THR B O 1
ATOM 9660 N N . THR B 1 401 ? -13.102 -31 -39.406 1 60.19 401 THR B N 1
ATOM 9661 C CA . THR B 1 401 ? -12.055 -31.984 -39.656 1 60.19 401 THR B CA 1
ATOM 9662 C C . THR B 1 401 ? -12.617 -33.219 -40.344 1 60.19 401 THR B C 1
ATOM 9664 O O . THR B 1 401 ? -13.836 -33.375 -40.469 1 60.19 401 THR B O 1
ATOM 9667 N N . SER B 1 402 ? -11.758 -34.031 -40.938 1 64.75 402 SER B N 1
ATOM 9668 C CA . SER B 1 402 ? -12.109 -35.281 -41.656 1 64.75 402 SER B CA 1
ATOM 9669 C C . SER B 1 402 ? -12.883 -36.219 -40.719 1 64.75 402 SER B C 1
ATOM 9671 O O . SER B 1 402 ? -13.531 -37.156 -41.219 1 64.75 402 SER B O 1
ATOM 9673 N N . TYR B 1 403 ? -13.031 -35.938 -39.438 1 72.25 403 TYR B N 1
ATOM 9674 C CA . TYR B 1 403 ? -13.727 -36.844 -38.5 1 72.25 403 TYR B CA 1
ATOM 9675 C C . TYR B 1 403 ? -14.938 -36.156 -37.906 1 72.25 403 TYR B C 1
ATOM 9677 O O . TYR B 1 403 ? -15.445 -36.594 -36.844 1 72.25 403 TYR B O 1
ATOM 9685 N N . ASN B 1 404 ? -15.398 -35.094 -38.5 1 75.75 404 ASN B N 1
ATOM 9686 C CA . ASN B 1 404 ? -16.609 -34.375 -38.156 1 75.75 404 ASN B CA 1
ATOM 9687 C C . ASN B 1 404 ? -16.609 -33.969 -36.688 1 75.75 404 ASN B C 1
ATOM 9689 O O . ASN B 1 404 ? -17.656 -33.938 -36.031 1 75.75 404 ASN B O 1
ATOM 9693 N N . ASN B 1 405 ? -15.422 -33.844 -36.125 1 84.38 405 ASN B N 1
ATOM 9694 C CA . ASN B 1 405 ? -15.258 -33.438 -34.75 1 84.38 405 ASN B CA 1
ATOM 9695 C C . ASN B 1 405 ? -15.961 -34.406 -33.781 1 84.38 405 ASN B C 1
ATOM 9697 O O . ASN B 1 405 ? -16.562 -33.969 -32.812 1 84.38 405 ASN B O 1
ATOM 9701 N N . THR B 1 406 ? -15.977 -35.656 -34.156 1 91.25 406 THR B N 1
ATOM 9702 C CA . THR B 1 406 ? -16.578 -36.719 -33.344 1 91.25 406 THR B CA 1
ATOM 9703 C C . THR B 1 406 ? -15.562 -37.812 -33.031 1 91.25 406 THR B C 1
ATOM 9705 O O . THR B 1 406 ? -14.609 -38 -33.781 1 91.25 406 THR B O 1
ATOM 9708 N N . TRP B 1 407 ? -15.781 -38.469 -31.938 1 96.06 407 TRP B N 1
ATOM 9709 C CA . TRP B 1 407 ? -14.938 -39.594 -31.5 1 96.06 407 TRP B CA 1
ATOM 9710 C C . TRP B 1 407 ? -15.773 -40.812 -31.203 1 96.06 407 TRP B C 1
ATOM 9712 O O . TRP B 1 407 ? -17 -40.75 -31.109 1 96.06 407 TRP B O 1
ATOM 9722 N N . ILE B 1 408 ? -15.156 -41.938 -31.234 1 97.38 408 ILE B N 1
ATOM 9723 C CA . ILE B 1 408 ? -15.719 -43.125 -30.625 1 97.38 408 ILE B CA 1
ATOM 9724 C C . ILE B 1 408 ? -15.242 -43.25 -29.188 1 97.38 408 ILE B C 1
ATOM 9726 O O . ILE B 1 408 ? -14.094 -43.625 -28.938 1 97.38 408 ILE B O 1
ATOM 9730 N N . VAL B 1 409 ? -16.156 -42.969 -28.25 1 98 409 VAL B N 1
ATOM 9731 C CA . VAL B 1 409 ? -15.75 -42.719 -26.875 1 98 409 VAL B CA 1
ATOM 9732 C C . VAL B 1 409 ? -16.109 -43.906 -26 1 98 409 VAL B C 1
ATOM 9734 O O . VAL B 1 409 ? -17.281 -44.281 -25.906 1 98 409 VAL B O 1
ATOM 9737 N N . PRO B 1 410 ? -15.094 -44.562 -25.375 1 97.56 410 PRO B N 1
ATOM 9738 C CA . PRO B 1 410 ? -15.422 -45.531 -24.312 1 97.56 410 PRO B CA 1
ATOM 9739 C C . PRO B 1 410 ? -15.891 -44.844 -23.031 1 97.56 410 PRO B C 1
ATOM 9741 O O . PRO B 1 410 ? -15.18 -44 -22.484 1 97.56 410 PRO B O 1
ATOM 9744 N N . ILE B 1 411 ? -17.031 -45.188 -22.547 1 97.44 411 ILE B N 1
ATOM 9745 C CA . ILE B 1 411 ? -17.594 -44.531 -21.375 1 97.44 411 ILE B CA 1
ATOM 9746 C C . ILE B 1 411 ? -17.609 -45.5 -20.203 1 97.44 411 ILE B C 1
ATOM 9748 O O . ILE B 1 411 ? -18.328 -46.5 -20.219 1 97.44 411 ILE B O 1
ATOM 9752 N N . THR B 1 412 ? -16.75 -45.25 -19.234 1 95.94 412 THR B N 1
ATOM 9753 C CA . THR B 1 412 ? -16.844 -45.938 -17.953 1 95.94 412 THR B CA 1
ATOM 9754 C C . THR B 1 412 ? -17.812 -45.188 -17.016 1 95.94 412 THR B C 1
ATOM 9756 O O . THR B 1 412 ? -17.859 -43.969 -17.031 1 95.94 412 THR B O 1
ATOM 9759 N N . TRP B 1 413 ? -18.609 -45.875 -16.297 1 95.62 413 TRP B N 1
ATOM 9760 C CA . TRP B 1 413 ? -19.625 -45.219 -15.477 1 95.62 413 TRP B CA 1
ATOM 9761 C C . TRP B 1 413 ? -20.016 -46.062 -14.289 1 95.62 413 TRP B C 1
ATOM 9763 O O . TRP B 1 413 ? -19.703 -47.25 -14.234 1 95.62 413 TRP B O 1
ATOM 9773 N N . VAL B 1 414 ? -20.516 -45.438 -13.297 1 95.38 414 VAL B N 1
ATOM 9774 C CA . VAL B 1 414 ? -20.953 -46.062 -12.047 1 95.38 414 VAL B CA 1
ATOM 9775 C C . VAL B 1 414 ? -22.406 -45.688 -11.766 1 95.38 414 VAL B C 1
ATOM 9777 O O . VAL B 1 414 ? -22.828 -44.562 -12.031 1 95.38 414 VAL B O 1
ATOM 9780 N N . ARG B 1 415 ? -23.188 -46.656 -11.328 1 95.06 415 ARG B N 1
ATOM 9781 C CA . ARG B 1 415 ? -24.531 -46.406 -10.844 1 95.06 415 ARG B CA 1
ATOM 9782 C C . ARG B 1 415 ? -24.656 -46.781 -9.367 1 95.06 415 ARG B C 1
ATOM 9784 O O . ARG B 1 415 ? -24.406 -47.938 -9 1 95.06 415 ARG B O 1
ATOM 9791 N N . ASN B 1 416 ? -24.984 -45.875 -8.508 1 94.62 416 ASN B N 1
ATOM 9792 C CA . ASN B 1 416 ? -25.188 -46.062 -7.082 1 94.62 416 ASN B CA 1
ATOM 9793 C C . ASN B 1 416 ? -24.016 -46.781 -6.434 1 94.62 416 ASN B C 1
ATOM 9795 O O . ASN B 1 416 ? -24.203 -47.719 -5.633 1 94.62 416 ASN B O 1
ATOM 9799 N N . GLY B 1 417 ? -22.812 -46.469 -6.891 1 91.06 417 GLY B N 1
ATOM 9800 C CA . GLY B 1 417 ? -21.594 -47 -6.273 1 91.06 417 GLY B CA 1
ATOM 9801 C C . GLY B 1 417 ? -21.094 -48.25 -6.938 1 91.06 417 GLY B C 1
ATOM 9802 O O . GLY B 1 417 ? -19.969 -48.688 -6.656 1 91.06 417 GLY B O 1
ATOM 9803 N N . SER B 1 418 ? -21.844 -48.781 -7.871 1 93.81 418 SER B N 1
ATOM 9804 C CA . SER B 1 418 ? -21.438 -50 -8.539 1 93.81 418 SER B CA 1
ATOM 9805 C C . SER B 1 418 ? -20.938 -49.719 -9.961 1 93.81 418 SER B C 1
ATOM 9807 O O . SER B 1 418 ? -21.656 -49.125 -10.758 1 93.81 418 SER B O 1
ATOM 9809 N N . SER B 1 419 ? -19.766 -50.188 -10.242 1 93.56 419 SER B N 1
ATOM 9810 C CA . SER B 1 419 ? -19.203 -50.062 -11.578 1 93.56 419 SER B CA 1
ATOM 9811 C C . SER B 1 419 ? -20.031 -50.844 -12.602 1 93.56 419 SER B C 1
ATOM 9813 O O . SER B 1 419 ? -20.469 -51.969 -12.336 1 93.56 419 SER B O 1
ATOM 9815 N N . GLN B 1 420 ? -20.219 -50.281 -13.789 1 95.06 420 GLN B N 1
ATOM 9816 C CA . GLN B 1 420 ? -21 -50.875 -14.867 1 95.06 420 GLN B CA 1
ATOM 9817 C C . GLN B 1 420 ? -20.109 -51.219 -16.062 1 95.06 420 GLN B C 1
ATOM 9819 O O . GLN B 1 420 ? -19 -50.719 -16.172 1 95.06 420 GLN B O 1
ATOM 9824 N N . PRO B 1 421 ? -20.578 -52.125 -16.891 1 93.69 421 PRO B N 1
ATOM 9825 C CA . PRO B 1 421 ? -19.812 -52.406 -18.094 1 93.69 421 PRO B CA 1
ATOM 9826 C C . PRO B 1 421 ? -19.625 -51.188 -19 1 93.69 421 PRO B C 1
ATOM 9828 O O . PRO B 1 421 ? -20.547 -50.375 -19.125 1 93.69 421 PRO B O 1
ATOM 9831 N N . ILE B 1 422 ? -18.516 -51.125 -19.641 1 95.19 422 ILE B N 1
ATOM 9832 C CA . ILE B 1 422 ? -18.203 -50.031 -20.531 1 95.19 422 ILE B CA 1
ATOM 9833 C C . ILE B 1 422 ? -19.234 -49.938 -21.641 1 95.19 422 ILE B C 1
ATOM 9835 O O . ILE B 1 422 ? -19.656 -50.969 -22.172 1 95.19 422 ILE B O 1
ATOM 9839 N N . VAL B 1 423 ? -19.688 -48.75 -21.984 1 96.38 423 VAL B N 1
ATOM 9840 C CA . VAL B 1 423 ? -20.516 -48.5 -23.156 1 96.38 423 VAL B CA 1
ATOM 9841 C C . VAL B 1 423 ? -19.781 -47.594 -24.141 1 96.38 423 VAL B C 1
ATOM 9843 O O . VAL B 1 423 ? -18.828 -46.906 -23.75 1 96.38 423 VAL B O 1
ATOM 9846 N N . TRP B 1 424 ? -20.203 -47.625 -25.438 1 97.44 424 TRP B N 1
ATOM 9847 C CA . TRP B 1 424 ? -19.5 -46.875 -26.469 1 97.44 424 TRP B CA 1
ATOM 9848 C C . TRP B 1 424 ? -20.406 -45.812 -27.109 1 97.44 424 TRP B C 1
ATOM 9850 O O . TRP B 1 424 ? -21.531 -46.125 -27.516 1 97.44 424 TRP B O 1
ATOM 9860 N N . LEU B 1 425 ? -20 -44.594 -27.109 1 97.81 425 LEU B N 1
ATOM 9861 C CA . LEU B 1 425 ? -20.641 -43.531 -27.891 1 97.81 425 LEU B CA 1
ATOM 9862 C C . LEU B 1 425 ? -19.953 -43.375 -29.234 1 97.81 425 LEU B C 1
ATOM 9864 O O . LEU B 1 425 ? -18.906 -42.75 -29.344 1 97.81 425 LEU B O 1
ATOM 9868 N N . ASP B 1 426 ? -20.531 -43.875 -30.266 1 94.75 426 ASP B N 1
ATOM 9869 C CA . ASP B 1 426 ? -19.906 -43.906 -31.594 1 94.75 426 ASP B CA 1
ATOM 9870 C C . ASP B 1 426 ? -20.625 -42.938 -32.562 1 94.75 426 ASP B C 1
ATOM 9872 O O . ASP B 1 426 ? -20.344 -42.938 -33.75 1 94.75 426 ASP B O 1
ATOM 9876 N N . GLU B 1 427 ? -21.609 -42.219 -31.969 1 93.81 427 GLU B N 1
ATOM 9877 C CA . GLU B 1 427 ? -22.328 -41.188 -32.719 1 93.81 427 GLU B CA 1
ATOM 9878 C C . GLU B 1 427 ? -22.359 -39.844 -31.969 1 93.81 427 GLU B C 1
ATOM 9880 O O . GLU B 1 427 ? -21.781 -39.75 -30.875 1 93.81 427 GLU B O 1
ATOM 9885 N N . THR B 1 428 ? -22.922 -38.906 -32.656 1 93.88 428 THR B N 1
ATOM 9886 C CA . THR B 1 428 ? -23.031 -37.594 -32.031 1 93.88 428 THR B CA 1
ATOM 9887 C C . THR B 1 428 ? -23.875 -37.656 -30.766 1 93.88 428 THR B C 1
ATOM 9889 O O . THR B 1 428 ? -23.625 -36.938 -29.797 1 93.88 428 THR B O 1
ATOM 9892 N N . SER B 1 429 ? -24.875 -38.438 -30.859 1 95.88 429 SER B N 1
ATOM 9893 C CA . SER B 1 429 ? -25.766 -38.625 -29.719 1 95.88 429 SER B CA 1
ATOM 9894 C C . SER B 1 429 ? -26.297 -40.062 -29.688 1 95.88 429 SER B C 1
ATOM 9896 O O . SER B 1 429 ? -26.562 -40.656 -30.734 1 95.88 429 SER B O 1
ATOM 9898 N N . LYS B 1 430 ? -26.391 -40.594 -28.484 1 97.25 430 LYS B N 1
ATOM 9899 C CA . LYS B 1 430 ? -26.875 -41.969 -28.328 1 97.25 430 LYS B CA 1
ATOM 9900 C C . LYS B 1 430 ? -27.609 -42.125 -27 1 97.25 430 LYS B C 1
ATOM 9902 O O . LYS B 1 430 ? -27.219 -41.562 -25.984 1 97.25 430 LYS B O 1
ATOM 9907 N N . MET B 1 431 ? -28.719 -42.875 -27.078 1 96.94 431 MET B N 1
ATOM 9908 C CA . MET B 1 431 ? -29.5 -43.156 -25.859 1 96.94 431 MET B CA 1
ATOM 9909 C C . MET B 1 431 ? -29.031 -44.469 -25.203 1 96.94 431 MET B C 1
ATOM 9911 O O . MET B 1 431 ? -28.844 -45.469 -25.891 1 96.94 431 MET B O 1
ATOM 9915 N N . PHE B 1 432 ? -28.797 -44.375 -23.938 1 97.31 432 PHE B N 1
ATOM 9916 C CA . PHE B 1 432 ? -28.484 -45.531 -23.109 1 97.31 432 PHE B CA 1
ATOM 9917 C C . PHE B 1 432 ? -29.562 -45.75 -22.047 1 97.31 432 PHE B C 1
ATOM 9919 O O . PHE B 1 432 ? -29.484 -45.188 -20.953 1 97.31 432 PHE B O 1
ATOM 9926 N N . PRO B 1 433 ? -30.469 -46.625 -22.281 1 95.25 433 PRO B N 1
ATOM 9927 C CA . PRO B 1 433 ? -31.609 -46.781 -21.375 1 95.25 433 PRO B CA 1
ATOM 9928 C C . PRO B 1 433 ? -31.172 -47.125 -19.953 1 95.25 433 PRO B C 1
ATOM 9930 O O . PRO B 1 433 ? -31.844 -46.75 -19 1 95.25 433 PRO B O 1
ATOM 9933 N N . GLU B 1 434 ? -30.109 -47.812 -19.844 1 94.5 434 GLU B N 1
ATOM 9934 C CA . GLU B 1 434 ? -29.625 -48.219 -18.531 1 94.5 434 GLU B CA 1
ATOM 9935 C C . GLU B 1 434 ? -29.125 -47.031 -17.719 1 94.5 434 GLU B C 1
ATOM 9937 O O . GLU B 1 434 ? -28.922 -47.125 -16.5 1 94.5 434 GLU B O 1
ATOM 9942 N N . MET B 1 435 ? -28.984 -45.844 -18.328 1 95.31 435 MET B N 1
ATOM 9943 C CA . MET B 1 435 ? -28.453 -44.656 -17.641 1 95.31 435 MET B CA 1
ATOM 9944 C C . MET B 1 435 ? -29.562 -43.688 -17.281 1 95.31 435 MET B C 1
ATOM 9946 O O . MET B 1 435 ? -29.312 -42.625 -16.734 1 95.31 435 MET B O 1
ATOM 9950 N N . GLN B 1 436 ? -30.766 -44.094 -17.625 1 94.56 436 GLN B N 1
ATOM 9951 C CA . GLN B 1 436 ? -31.891 -43.281 -17.188 1 94.56 436 GLN B CA 1
ATOM 9952 C C . GLN B 1 436 ? -32.062 -43.344 -15.664 1 94.56 436 GLN B C 1
ATOM 9954 O O . GLN B 1 436 ? -32.062 -44.438 -15.078 1 94.56 436 GLN B O 1
ATOM 9959 N N . ILE B 1 437 ? -32.094 -42.188 -15.031 1 92.06 437 ILE B N 1
ATOM 9960 C CA . ILE B 1 437 ? -32.156 -42.188 -13.578 1 92.06 437 ILE B CA 1
ATOM 9961 C C . ILE B 1 437 ? -33.594 -41.906 -13.125 1 92.06 437 ILE B C 1
ATOM 9963 O O . ILE B 1 437 ? -34.344 -41.219 -13.812 1 92.06 437 ILE B O 1
ATOM 9967 N N . SER B 1 438 ? -33.938 -42.438 -12.016 1 88.25 438 SER B N 1
ATOM 9968 C CA . SER B 1 438 ? -35.25 -42.188 -11.414 1 88.25 438 SER B CA 1
ATOM 9969 C C . SER B 1 438 ? -35.25 -40.906 -10.633 1 88.25 438 SER B C 1
ATOM 9971 O O . SER B 1 438 ? -34.25 -40.219 -10.523 1 88.25 438 SER B O 1
ATOM 9973 N N . SER B 1 439 ? -36.5 -40.562 -10.117 1 84.31 439 SER B N 1
ATOM 9974 C CA . SER B 1 439 ? -36.656 -39.344 -9.352 1 84.31 439 SER B CA 1
ATOM 9975 C C . SER B 1 439 ? -36.125 -39.5 -7.938 1 84.31 439 SER B C 1
ATOM 9977 O O . SER B 1 439 ? -35.938 -38.5 -7.223 1 84.31 439 SER B O 1
ATOM 9979 N N . SER B 1 440 ? -35.625 -40.656 -7.617 1 84.25 440 SER B N 1
ATOM 9980 C CA . SER B 1 440 ? -35.094 -40.906 -6.289 1 84.25 440 SER B CA 1
ATOM 9981 C C . SER B 1 440 ? -33.75 -40.25 -6.109 1 84.25 440 SER B C 1
ATOM 9983 O O . SER B 1 440 ? -32.906 -40.281 -7.008 1 84.25 440 SER B O 1
ATOM 9985 N N . GLU B 1 441 ? -33.562 -39.688 -4.914 1 80.25 441 GLU B N 1
ATOM 9986 C CA . GLU B 1 441 ? -32.281 -39 -4.594 1 80.25 441 GLU B CA 1
ATOM 9987 C C . GLU B 1 441 ? -31.156 -40.031 -4.438 1 80.25 441 GLU B C 1
ATOM 9989 O O . GLU B 1 441 ? -29.984 -39.656 -4.508 1 80.25 441 GLU B O 1
ATOM 9994 N N . HIS B 1 442 ? -31.516 -41.25 -4.328 1 85.75 442 HIS B N 1
ATOM 9995 C CA . HIS B 1 442 ? -30.516 -42.281 -4.113 1 85.75 442 HIS B CA 1
ATOM 9996 C C . HIS B 1 442 ? -30.047 -42.875 -5.438 1 85.75 442 HIS B C 1
ATOM 9998 O O . HIS B 1 442 ? -29.078 -43.625 -5.473 1 85.75 442 HIS B O 1
ATOM 10004 N N . ASP B 1 443 ? -30.766 -42.531 -6.461 1 93.38 443 ASP B N 1
ATOM 10005 C CA . ASP B 1 443 ? -30.391 -43.031 -7.789 1 93.38 443 ASP B CA 1
ATOM 10006 C C . ASP B 1 443 ? -29.484 -42.031 -8.5 1 93.38 443 ASP B C 1
ATOM 10008 O O . ASP B 1 443 ? -29.922 -40.906 -8.859 1 93.38 443 ASP B O 1
ATOM 10012 N N . TRP B 1 444 ? -28.219 -42.375 -8.656 1 94.06 444 TRP B N 1
ATOM 10013 C CA . TRP B 1 444 ? -27.281 -41.469 -9.289 1 94.06 444 TRP B CA 1
ATOM 10014 C C . TRP B 1 444 ? -26.297 -42.219 -10.18 1 94.06 444 TRP B C 1
ATOM 10016 O O . TRP B 1 444 ? -26.094 -43.438 -10.008 1 94.06 444 TRP B O 1
ATOM 10026 N N . ILE B 1 445 ? -25.75 -41.531 -11.172 1 94.94 445 ILE B N 1
ATOM 10027 C CA . ILE B 1 445 ? -24.766 -42.062 -12.117 1 94.94 445 ILE B CA 1
ATOM 10028 C C . ILE B 1 445 ? -23.578 -41.094 -12.188 1 94.94 445 ILE B C 1
ATOM 10030 O O . ILE B 1 445 ? -23.734 -39.875 -12.086 1 94.94 445 ILE B O 1
ATOM 10034 N N . LEU B 1 446 ? -22.406 -41.688 -12.219 1 95.5 446 LEU B N 1
ATOM 10035 C CA . LEU B 1 446 ? -21.188 -40.938 -12.484 1 95.5 446 LEU B CA 1
ATOM 10036 C C . LEU B 1 446 ? -20.469 -41.469 -13.711 1 95.5 446 LEU B C 1
ATOM 10038 O O . LEU B 1 446 ? -20.281 -42.688 -13.844 1 95.5 446 LEU B O 1
ATOM 10042 N N . LEU B 1 447 ? -20.156 -40.562 -14.602 1 96.56 447 LEU B N 1
ATOM 10043 C CA . LEU B 1 447 ? -19.438 -40.969 -15.812 1 96.56 447 LEU B CA 1
ATOM 10044 C C . LEU B 1 447 ? -17.938 -40.781 -15.641 1 96.56 447 LEU B C 1
ATOM 10046 O O . LEU B 1 447 ? -17.5 -39.969 -14.82 1 96.56 447 LEU B O 1
ATOM 10050 N N . ASN B 1 448 ? -17.109 -41.562 -16.484 1 95.75 448 ASN B N 1
ATOM 10051 C CA . ASN B 1 448 ? -15.648 -41.562 -16.547 1 95.75 448 ASN B CA 1
ATOM 10052 C C . ASN B 1 448 ? -15.023 -41.938 -15.219 1 95.75 448 ASN B C 1
ATOM 10054 O O . ASN B 1 448 ? -14.164 -41.219 -14.695 1 95.75 448 ASN B O 1
ATOM 10058 N N . MET B 1 449 ? -15.555 -42.938 -14.711 1 89.62 449 MET B N 1
ATOM 10059 C CA . MET B 1 449 ? -15.047 -43.438 -13.445 1 89.62 449 MET B CA 1
ATOM 10060 C C . MET B 1 449 ? -13.539 -43.688 -13.523 1 89.62 449 MET B C 1
ATOM 10062 O O . MET B 1 449 ? -13.039 -44.219 -14.508 1 89.62 449 MET B O 1
ATOM 10066 N N . ASN B 1 450 ? -12.805 -43.156 -12.492 1 85.94 450 ASN B N 1
ATOM 10067 C CA . ASN B 1 450 ? -11.359 -43.281 -12.344 1 85.94 450 ASN B CA 1
ATOM 10068 C C . ASN B 1 450 ? -10.617 -42.594 -13.484 1 85.94 450 ASN B C 1
ATOM 10070 O O . ASN B 1 450 ? -9.438 -42.875 -13.719 1 85.94 450 ASN B O 1
ATOM 10074 N N . LEU B 1 451 ? -11.344 -41.844 -14.305 1 90.81 451 LEU B N 1
ATOM 10075 C CA . LEU B 1 451 ? -10.805 -41 -15.352 1 90.81 451 LEU B CA 1
ATOM 10076 C C . LEU B 1 451 ? -10.055 -41.812 -16.391 1 90.81 451 LEU B C 1
ATOM 10078 O O . LEU B 1 451 ? -8.906 -41.5 -16.719 1 90.81 451 LEU B O 1
ATOM 10082 N N . SER B 1 452 ? -10.719 -42.781 -16.766 1 91.06 452 SER B N 1
ATOM 10083 C CA . SER B 1 452 ? -10.125 -43.688 -17.766 1 91.06 452 SER B CA 1
ATOM 10084 C C . SER B 1 452 ? -10.195 -43.062 -19.156 1 91.06 452 SER B C 1
ATOM 10086 O O . SER B 1 452 ? -9.438 -43.469 -20.047 1 91.06 452 SER B O 1
ATOM 10088 N N . GLY B 1 453 ? -11.078 -42.156 -19.328 1 94.38 453 GLY B N 1
ATOM 10089 C CA . GLY B 1 453 ? -11.266 -41.562 -20.641 1 94.38 453 GLY B CA 1
ATOM 10090 C C . GLY B 1 453 ? -10.672 -40.156 -20.734 1 94.38 453 GLY B C 1
ATOM 10091 O O . GLY B 1 453 ? -10.453 -39.5 -19.719 1 94.38 453 GLY B O 1
ATOM 10092 N N . TYR B 1 454 ? -10.359 -39.75 -21.953 1 95.44 454 TYR B N 1
ATOM 10093 C CA . TYR B 1 454 ? -9.805 -38.406 -22.25 1 95.44 454 TYR B CA 1
ATOM 10094 C C . TYR B 1 454 ? -10.883 -37.469 -22.75 1 95.44 454 TYR B C 1
ATOM 10096 O O . TYR B 1 454 ? -10.922 -37.125 -23.922 1 95.44 454 TYR B O 1
ATOM 10104 N N . TYR B 1 455 ? -11.773 -37.031 -21.922 1 95.44 455 TYR B N 1
ATOM 10105 C CA . TYR B 1 455 ? -12.867 -36.125 -22.25 1 95.44 455 TYR B CA 1
ATOM 10106 C C . TYR B 1 455 ? -13.406 -35.469 -20.984 1 95.44 455 TYR B C 1
ATOM 10108 O O . TYR B 1 455 ? -13.047 -35.844 -19.875 1 95.44 455 TYR B O 1
ATOM 10116 N N . ARG B 1 456 ? -14.18 -34.438 -21.125 1 94.88 456 ARG B N 1
ATOM 10117 C CA . ARG B 1 456 ? -14.883 -33.781 -20.031 1 94.88 456 ARG B CA 1
ATOM 10118 C C . ARG B 1 456 ? -16.359 -34.156 -20.031 1 94.88 456 ARG B C 1
ATOM 10120 O O . ARG B 1 456 ? -16.922 -34.531 -21.062 1 94.88 456 ARG B O 1
ATOM 10127 N N . VAL B 1 457 ? -16.953 -34.125 -18.891 1 96.5 457 VAL B N 1
ATOM 10128 C CA . VAL B 1 457 ? -18.359 -34.469 -18.766 1 96.5 457 VAL B CA 1
ATOM 10129 C C . VAL B 1 457 ? -19.156 -33.219 -18.344 1 96.5 457 VAL B C 1
ATOM 10131 O O . VAL B 1 457 ? -18.812 -32.562 -17.375 1 96.5 457 VAL B O 1
ATOM 10134 N N . ASN B 1 458 ? -20.141 -32.906 -19.109 1 96.12 458 ASN B N 1
ATOM 10135 C CA . ASN B 1 458 ? -21.047 -31.797 -18.828 1 96.12 458 ASN B CA 1
ATOM 10136 C C . ASN B 1 458 ? -22.391 -32.312 -18.297 1 96.12 458 ASN B C 1
ATOM 10138 O O . ASN B 1 458 ? -23.203 -32.844 -19.047 1 96.12 458 ASN B O 1
ATOM 10142 N N . TYR B 1 459 ? -22.547 -32.188 -16.984 1 94.75 459 TYR B N 1
ATOM 10143 C CA . TYR B 1 459 ? -23.828 -32.469 -16.359 1 94.75 459 TYR B CA 1
ATOM 10144 C C . TYR B 1 459 ? -24.703 -31.234 -16.344 1 94.75 459 TYR B C 1
ATOM 10146 O O . TYR B 1 459 ? -24.219 -30.125 -16.172 1 94.75 459 TYR B O 1
ATOM 10154 N N . ASN B 1 460 ? -25.984 -31.406 -16.562 1 88.5 460 ASN B N 1
ATOM 10155 C CA . ASN B 1 460 ? -26.828 -30.219 -16.453 1 88.5 460 ASN B CA 1
ATOM 10156 C C . ASN B 1 460 ? -26.906 -29.719 -15.008 1 88.5 460 ASN B C 1
ATOM 10158 O O . ASN B 1 460 ? -26.562 -30.438 -14.078 1 88.5 460 ASN B O 1
ATOM 10162 N N . SER B 1 461 ? -27.391 -28.562 -14.828 1 89.81 461 SER B N 1
ATOM 10163 C CA . SER B 1 461 ? -27.359 -27.875 -13.539 1 89.81 461 SER B CA 1
ATOM 10164 C C . SER B 1 461 ? -28.156 -28.625 -12.477 1 89.81 461 SER B C 1
ATOM 10166 O O . SER B 1 461 ? -27.734 -28.703 -11.32 1 89.81 461 SER B O 1
ATOM 10168 N N . SER B 1 462 ? -29.281 -29.141 -12.891 1 89.75 462 SER B N 1
ATOM 10169 C CA . SER B 1 462 ? -30.141 -29.844 -11.938 1 89.75 462 SER B CA 1
ATOM 10170 C C . SER B 1 462 ? -29.453 -31.109 -11.43 1 89.75 462 SER B C 1
ATOM 10172 O O . SER B 1 462 ? -29.516 -31.422 -10.242 1 89.75 462 SER B O 1
ATOM 10174 N N . TYR B 1 463 ? -28.891 -31.828 -12.297 1 93 463 TYR B N 1
ATOM 10175 C CA . TYR B 1 463 ? -28.203 -33.062 -11.891 1 93 463 TYR B CA 1
ATOM 10176 C C . TYR B 1 463 ? -26.953 -32.75 -11.078 1 93 463 TYR B C 1
ATOM 10178 O O . TYR B 1 463 ? -26.609 -33.469 -10.141 1 93 463 TYR B O 1
ATOM 10186 N N . LEU B 1 464 ? -26.234 -31.719 -11.438 1 93.38 464 LEU B N 1
ATOM 10187 C CA . LEU B 1 464 ? -25.078 -31.297 -10.672 1 93.38 464 LEU B CA 1
ATOM 10188 C C . LEU B 1 464 ? -25.469 -30.969 -9.227 1 93.38 464 LEU B C 1
ATOM 10190 O O . LEU B 1 464 ? -24.688 -31.203 -8.305 1 93.38 464 LEU B O 1
ATOM 10194 N N . LYS B 1 465 ? -26.594 -30.375 -9.102 1 92.19 465 LYS B N 1
ATOM 10195 C CA . LYS B 1 465 ? -27.078 -30.094 -7.754 1 92.19 465 LYS B CA 1
ATOM 10196 C C . LYS B 1 465 ? -27.281 -31.391 -6.961 1 92.19 465 LYS B C 1
ATOM 10198 O O . LYS B 1 465 ? -27 -31.438 -5.762 1 92.19 465 LYS B O 1
ATOM 10203 N N . ARG B 1 466 ? -27.766 -32.375 -7.656 1 92.94 466 ARG B N 1
ATOM 10204 C CA . ARG B 1 466 ? -27.922 -33.656 -7.02 1 92.94 466 ARG B CA 1
ATOM 10205 C C . ARG B 1 466 ? -26.562 -34.219 -6.605 1 92.94 466 ARG B C 1
ATOM 10207 O O . ARG B 1 466 ? -26.422 -34.75 -5.504 1 92.94 466 ARG B O 1
ATOM 10214 N N . ILE B 1 467 ? -25.625 -34.188 -7.477 1 94.56 467 ILE B N 1
ATOM 10215 C CA . ILE B 1 467 ? -24.266 -34.625 -7.176 1 94.56 467 ILE B CA 1
ATOM 10216 C C . ILE B 1 467 ? -23.734 -33.875 -5.973 1 94.56 467 ILE B C 1
ATOM 10218 O O . ILE B 1 467 ? -23.109 -34.438 -5.082 1 94.56 467 ILE B O 1
ATOM 10222 N N . GLY B 1 468 ? -23.984 -32.531 -5.957 1 94.94 468 GLY B N 1
ATOM 10223 C CA . GLY B 1 468 ? -23.562 -31.703 -4.848 1 94.94 468 GLY B CA 1
ATOM 10224 C C . GLY B 1 468 ? -24.125 -32.156 -3.514 1 94.94 468 GLY B C 1
ATOM 10225 O O . GLY B 1 468 ? -23.422 -32.156 -2.506 1 94.94 468 GLY B O 1
ATOM 10226 N N . LYS B 1 469 ? -25.312 -32.5 -3.537 1 94.38 469 LYS B N 1
ATOM 10227 C CA . LYS B 1 469 ? -25.969 -32.969 -2.314 1 94.38 469 LYS B CA 1
ATOM 10228 C C . LYS B 1 469 ? -25.344 -34.281 -1.822 1 94.38 469 LYS B C 1
ATOM 10230 O O . LYS B 1 469 ? -25.203 -34.5 -0.616 1 94.38 469 LYS B O 1
ATOM 10235 N N . LEU B 1 470 ? -25.078 -35.156 -2.764 1 94.81 470 LEU B N 1
ATOM 10236 C CA . LEU B 1 470 ? -24.406 -36.406 -2.408 1 94.81 470 LEU B CA 1
ATOM 10237 C C . LEU B 1 470 ? -23.062 -36.125 -1.727 1 94.81 470 LEU B C 1
ATOM 10239 O O . LEU B 1 470 ? -22.734 -36.75 -0.713 1 94.81 470 LEU B O 1
ATOM 10243 N N . LEU B 1 471 ? -22.375 -35.188 -2.238 1 96.19 471 LEU B N 1
ATOM 10244 C CA . LEU B 1 471 ? -21.078 -34.812 -1.689 1 96.19 471 LEU B CA 1
ATOM 10245 C C . LEU B 1 471 ? -21.234 -34.156 -0.324 1 96.19 471 LEU B C 1
ATOM 10247 O O . LEU B 1 471 ? -20.406 -34.375 0.57 1 96.19 471 LEU B O 1
ATOM 10251 N N . GLU B 1 472 ? -22.188 -33.344 -0.147 1 94.81 472 GLU B N 1
ATOM 10252 C CA . GLU B 1 472 ? -22.453 -32.719 1.14 1 94.81 472 GLU B CA 1
ATOM 10253 C C . GLU B 1 472 ? -22.75 -33.75 2.221 1 94.81 472 GLU B C 1
ATOM 10255 O O . GLU B 1 472 ? -22.406 -33.531 3.389 1 94.81 472 GLU B O 1
ATOM 10260 N N . ASN B 1 473 ? -23.359 -34.75 1.721 1 94.38 473 ASN B N 1
ATOM 10261 C CA . ASN B 1 473 ? -23.672 -35.812 2.662 1 94.38 473 ASN B CA 1
ATOM 10262 C C . ASN B 1 473 ? -22.438 -36.656 3 1 94.38 473 ASN B C 1
ATOM 10264 O O . ASN B 1 473 ? -22.188 -36.938 4.168 1 94.38 473 ASN B O 1
ATOM 10268 N N . ASN B 1 474 ? -21.719 -37.031 1.952 1 95.06 474 ASN B N 1
ATOM 10269 C CA . ASN B 1 474 ? -20.5 -37.812 2.111 1 95.06 474 ASN B CA 1
ATOM 10270 C C . ASN B 1 474 ? -19.594 -37.688 0.894 1 95.06 474 ASN B C 1
ATOM 10272 O O . ASN B 1 474 ? -19.766 -38.375 -0.102 1 95.06 474 ASN B O 1
ATOM 10276 N N . PRO B 1 475 ? -18.531 -36.938 1.045 1 95.12 475 PRO B N 1
ATOM 10277 C CA . PRO B 1 475 ? -17.656 -36.75 -0.113 1 95.12 475 PRO B CA 1
ATOM 10278 C C . PRO B 1 475 ? -17.047 -38.062 -0.599 1 95.12 475 PRO B C 1
ATOM 10280 O O . PRO B 1 475 ? -16.719 -38.188 -1.781 1 95.12 475 PRO B O 1
ATOM 10283 N N . GLU B 1 476 ? -16.953 -39.062 0.245 1 92.81 476 GLU B N 1
ATOM 10284 C CA . GLU B 1 476 ? -16.25 -40.312 -0.076 1 92.81 476 GLU B CA 1
ATOM 10285 C C . GLU B 1 476 ? -17.125 -41.25 -0.913 1 92.81 476 GLU B C 1
ATOM 10287 O O . GLU B 1 476 ? -16.703 -42.344 -1.292 1 92.81 476 GLU B O 1
ATOM 10292 N N . VAL B 1 477 ? -18.328 -40.719 -1.197 1 93.12 477 VAL B N 1
ATOM 10293 C CA . VAL B 1 477 ? -19.172 -41.5 -2.107 1 93.12 477 VAL B CA 1
ATOM 10294 C C . VAL B 1 477 ? -18.484 -41.625 -3.467 1 93.12 477 VAL B C 1
ATOM 10296 O O . VAL B 1 477 ? -18.688 -42.594 -4.176 1 93.12 477 VAL B O 1
ATOM 10299 N N . PHE B 1 478 ? -17.672 -40.625 -3.791 1 93.12 478 PHE B N 1
ATOM 10300 C CA . PHE B 1 478 ? -16.891 -40.656 -5.016 1 93.12 478 PHE B CA 1
ATOM 10301 C C . PHE B 1 478 ? -15.398 -40.75 -4.699 1 93.12 478 PHE B C 1
ATOM 10303 O O . PHE B 1 478 ? -14.93 -40.156 -3.729 1 93.12 478 PHE B O 1
ATOM 10310 N N . PRO B 1 479 ? -14.625 -41.531 -5.535 1 90.25 479 PRO B N 1
ATOM 10311 C CA . PRO B 1 479 ? -13.172 -41.531 -5.371 1 90.25 479 PRO B CA 1
ATOM 10312 C C . PRO B 1 479 ? -12.586 -40.125 -5.504 1 90.25 479 PRO B C 1
ATOM 10314 O O . PRO B 1 479 ? -13.203 -39.25 -6.137 1 90.25 479 PRO B O 1
ATOM 10317 N N . VAL B 1 480 ? -11.469 -39.844 -4.941 1 91.5 480 VAL B N 1
ATOM 10318 C CA . VAL B 1 480 ? -10.836 -38.531 -4.91 1 91.5 480 VAL B CA 1
ATOM 10319 C C . VAL B 1 480 ? -10.648 -38 -6.332 1 91.5 480 VAL B C 1
ATOM 10321 O O . VAL B 1 480 ? -10.906 -36.844 -6.613 1 91.5 480 VAL B O 1
ATOM 10324 N N . VAL B 1 481 ? -10.211 -38.875 -7.273 1 90.88 481 VAL B N 1
ATOM 10325 C CA . VAL B 1 481 ? -9.914 -38.438 -8.633 1 90.88 481 VAL B CA 1
ATOM 10326 C C . VAL B 1 481 ? -11.188 -37.938 -9.312 1 90.88 481 VAL B C 1
ATOM 10328 O O . VAL B 1 481 ? -11.141 -37.031 -10.141 1 90.88 481 VAL B O 1
ATOM 10331 N N . ASN B 1 482 ? -12.312 -38.562 -8.969 1 93.31 482 ASN B N 1
ATOM 10332 C CA . ASN B 1 482 ? -13.57 -38.125 -9.57 1 93.31 482 ASN B CA 1
ATOM 10333 C C . ASN B 1 482 ? -14.078 -36.812 -8.945 1 93.31 482 ASN B C 1
ATOM 10335 O O . ASN B 1 482 ? -14.727 -36 -9.609 1 93.31 482 ASN B O 1
ATOM 10339 N N . ARG B 1 483 ? -13.828 -36.625 -7.625 1 94.38 483 ARG B N 1
ATOM 10340 C CA . ARG B 1 483 ? -14.141 -35.344 -7.023 1 94.38 483 ARG B CA 1
ATOM 10341 C C . ARG B 1 483 ? -13.32 -34.219 -7.66 1 94.38 483 ARG B C 1
ATOM 10343 O O . ARG B 1 483 ? -13.836 -33.125 -7.926 1 94.38 483 ARG B O 1
ATOM 10350 N N . LEU B 1 484 ? -12.07 -34.562 -7.977 1 92.69 484 LEU B N 1
ATOM 10351 C CA . LEU B 1 484 ? -11.203 -33.625 -8.68 1 92.69 484 LEU B CA 1
ATOM 10352 C C . LEU B 1 484 ? -11.758 -33.312 -10.062 1 92.69 484 LEU B C 1
ATOM 10354 O O . LEU B 1 484 ? -11.812 -32.125 -10.453 1 92.69 484 LEU B O 1
ATOM 10358 N N . GLN B 1 485 ? -12.125 -34.281 -10.719 1 91.62 485 GLN B N 1
ATOM 10359 C CA . GLN B 1 485 ? -12.664 -34.125 -12.062 1 91.62 485 GLN B CA 1
ATOM 10360 C C . GLN B 1 485 ? -13.93 -33.281 -12.055 1 91.62 485 GLN B C 1
ATOM 10362 O O . GLN B 1 485 ? -14.125 -32.406 -12.914 1 91.62 485 GLN B O 1
ATOM 10367 N N . LEU B 1 486 ? -14.805 -33.594 -11.094 1 94.94 486 LEU B N 1
ATOM 10368 C CA . LEU B 1 486 ? -16.078 -32.875 -11.008 1 94.94 486 LEU B CA 1
ATOM 10369 C C . LEU B 1 486 ? -15.844 -31.375 -10.844 1 94.94 486 LEU B C 1
ATOM 10371 O O . LEU B 1 486 ? -16.453 -30.578 -11.555 1 94.94 486 LEU B O 1
ATOM 10375 N N . ILE B 1 487 ? -14.93 -31.016 -10 1 94.81 487 ILE B N 1
ATOM 10376 C CA . ILE B 1 487 ? -14.648 -29.609 -9.734 1 94.81 487 ILE B CA 1
ATOM 10377 C C . ILE B 1 487 ? -13.953 -28.984 -10.938 1 94.81 487 ILE B C 1
ATOM 10379 O O . ILE B 1 487 ? -14.352 -27.906 -11.406 1 94.81 487 ILE B O 1
ATOM 10383 N N . ASP B 1 488 ? -12.977 -29.594 -11.461 1 93.12 488 ASP B N 1
ATOM 10384 C CA . ASP B 1 488 ? -12.203 -29.078 -12.578 1 93.12 488 ASP B CA 1
ATOM 10385 C C . ASP B 1 488 ? -13.086 -28.906 -13.82 1 93.12 488 ASP B C 1
ATOM 10387 O O . ASP B 1 488 ? -13 -27.891 -14.516 1 93.12 488 ASP B O 1
ATOM 10391 N N . ASP B 1 489 ? -13.891 -29.922 -14.07 1 94.19 489 ASP B N 1
ATOM 10392 C CA . ASP B 1 489 ? -14.797 -29.844 -15.211 1 94.19 489 ASP B CA 1
ATOM 10393 C C . ASP B 1 489 ? -15.805 -28.719 -15.047 1 94.19 489 ASP B C 1
ATOM 10395 O O . ASP B 1 489 ? -16.047 -27.953 -15.984 1 94.19 489 ASP B O 1
ATOM 10399 N N . ALA B 1 490 ? -16.359 -28.625 -13.883 1 95.12 490 ALA B N 1
ATOM 10400 C CA . ALA B 1 490 ? -17.375 -27.609 -13.656 1 95.12 490 ALA B CA 1
ATOM 10401 C C . ALA B 1 490 ? -16.828 -26.219 -13.93 1 95.12 490 ALA B C 1
ATOM 10403 O O . ALA B 1 490 ? -17.438 -25.438 -14.656 1 95.12 490 ALA B O 1
ATOM 10404 N N . PHE B 1 491 ? -15.703 -25.906 -13.453 1 93.56 491 PHE B N 1
ATOM 10405 C CA . PHE B 1 491 ? -15.133 -24.562 -13.633 1 93.56 491 PHE B CA 1
ATOM 10406 C C . PHE B 1 491 ? -14.664 -24.375 -15.062 1 93.56 491 PHE B C 1
ATOM 10408 O O . PHE B 1 491 ? -14.828 -23.281 -15.633 1 93.56 491 PHE B O 1
ATOM 10415 N N . SER B 1 492 ? -14.062 -25.359 -15.68 1 91.81 492 SER B N 1
ATOM 10416 C CA . SER B 1 492 ? -13.609 -25.25 -17.062 1 91.81 492 SER B CA 1
ATOM 10417 C C . SER B 1 492 ? -14.789 -25.062 -18.016 1 91.81 492 SER B C 1
ATOM 10419 O O . SER B 1 492 ? -14.703 -24.297 -18.969 1 91.81 492 SER B O 1
ATOM 10421 N N . LEU B 1 493 ? -15.867 -25.766 -17.75 1 93.06 493 LEU B N 1
ATOM 10422 C CA . LEU B 1 493 ? -17.062 -25.688 -18.594 1 93.06 493 LEU B CA 1
ATOM 10423 C C . LEU B 1 493 ? -17.719 -24.328 -18.453 1 93.06 493 LEU B C 1
ATOM 10425 O O . LEU B 1 493 ? -18.297 -23.812 -19.422 1 93.06 493 LEU B O 1
ATOM 10429 N N . THR B 1 494 ? -17.656 -23.719 -17.312 1 91.44 494 THR B N 1
ATOM 10430 C CA . THR B 1 494 ? -18.172 -22.375 -17.125 1 91.44 494 THR B CA 1
ATOM 10431 C C . THR B 1 494 ? -17.375 -21.359 -17.953 1 91.44 494 THR B C 1
ATOM 10433 O O . THR B 1 494 ? -17.969 -20.469 -18.578 1 91.44 494 THR B O 1
ATOM 10436 N N . GLU B 1 495 ? -16.125 -21.516 -18.016 1 86.75 495 GLU B N 1
ATOM 10437 C CA . GLU B 1 495 ? -15.266 -20.609 -18.781 1 86.75 495 GLU B CA 1
ATOM 10438 C C . GLU B 1 495 ? -15.578 -20.688 -20.266 1 86.75 495 GLU B C 1
ATOM 10440 O O . GLU B 1 495 ? -15.43 -19.703 -20.984 1 86.75 495 GLU B O 1
ATOM 10445 N N . SER B 1 496 ? -16.031 -21.859 -20.672 1 86.06 496 SER B N 1
ATOM 10446 C CA . SER B 1 496 ? -16.297 -22.078 -22.094 1 86.06 496 SER B CA 1
ATOM 10447 C C . SER B 1 496 ? -17.766 -21.859 -22.422 1 86.06 496 SER B C 1
ATOM 10449 O O . SER B 1 496 ? -18.188 -22.031 -23.562 1 86.06 496 SER B O 1
ATOM 10451 N N . GLY B 1 497 ? -18.578 -21.594 -21.438 1 86.94 497 GLY B N 1
ATOM 10452 C CA . GLY B 1 497 ? -19.953 -21.172 -21.672 1 86.94 497 GLY B CA 1
ATOM 10453 C C . GLY B 1 497 ? -20.938 -22.312 -21.641 1 86.94 497 GLY B C 1
ATOM 10454 O O . GLY B 1 497 ? -22.125 -22.125 -21.938 1 86.94 497 GLY B O 1
ATOM 10455 N N . TYR B 1 498 ? -20.453 -23.531 -21.234 1 89.88 498 TYR B N 1
ATOM 10456 C CA . TYR B 1 498 ? -21.328 -24.688 -21.203 1 89.88 498 TYR B CA 1
ATOM 10457 C C . TYR B 1 498 ? -22.188 -24.672 -19.938 1 89.88 498 TYR B C 1
ATOM 10459 O O . TYR B 1 498 ? -23.297 -25.234 -19.938 1 89.88 498 TYR B O 1
ATOM 10467 N N . LEU B 1 499 ? -21.641 -24.094 -18.953 1 92.62 499 LEU B N 1
ATOM 10468 C CA . LEU B 1 499 ? -22.266 -24.109 -17.625 1 92.62 499 LEU B CA 1
ATOM 10469 C C . LEU B 1 499 ? -22.234 -22.703 -17.016 1 92.62 499 LEU B C 1
ATOM 10471 O O . LEU B 1 499 ? -21.312 -21.922 -17.266 1 92.62 499 LEU B O 1
ATOM 10475 N N . GLU B 1 500 ? -23.281 -22.391 -16.25 1 94.38 500 GLU B N 1
ATOM 10476 C CA . GLU B 1 500 ? -23.266 -21.125 -15.508 1 94.38 500 GLU B CA 1
ATOM 10477 C C . GLU B 1 500 ? -22.344 -21.219 -14.297 1 94.38 500 GLU B C 1
ATOM 10479 O O . GLU B 1 500 ? -22.25 -22.266 -13.641 1 94.38 500 GLU B O 1
ATOM 10484 N N . ILE B 1 501 ? -21.734 -20.156 -13.961 1 95.69 501 ILE B N 1
ATOM 10485 C CA . ILE B 1 501 ? -20.75 -20.125 -12.891 1 95.69 501 ILE B CA 1
ATOM 10486 C C . ILE B 1 501 ? -21.391 -20.5 -11.562 1 95.69 501 ILE B C 1
ATOM 10488 O O . ILE B 1 501 ? -20.766 -21.109 -10.703 1 95.69 501 ILE B O 1
ATOM 10492 N N . GLU B 1 502 ? -22.672 -20.188 -11.383 1 95.94 502 GLU B N 1
ATOM 10493 C CA . GLU B 1 502 ? -23.406 -20.5 -10.156 1 95.94 502 GLU B CA 1
ATOM 10494 C C . GLU B 1 502 ? -23.438 -22 -9.891 1 95.94 502 GLU B C 1
ATOM 10496 O O . GLU B 1 502 ? -23.375 -22.438 -8.742 1 95.94 502 GLU B O 1
ATOM 10501 N N . SER B 1 503 ? -23.5 -22.766 -10.977 1 95.5 503 SER B N 1
ATOM 10502 C CA . SER B 1 503 ? -23.531 -24.219 -10.836 1 95.5 503 SER B CA 1
ATOM 10503 C C . SER B 1 503 ? -22.203 -24.75 -10.297 1 95.5 503 SER B C 1
ATOM 10505 O O . SER B 1 503 ? -22.188 -25.656 -9.453 1 95.5 503 SER B O 1
ATOM 10507 N N . ALA B 1 504 ? -21.141 -24.266 -10.82 1 95.81 504 ALA B N 1
ATOM 10508 C CA . ALA B 1 504 ? -19.828 -24.641 -10.32 1 95.81 504 ALA B CA 1
ATOM 10509 C C . ALA B 1 504 ? -19.656 -24.25 -8.852 1 95.81 504 ALA B C 1
ATOM 10511 O O . ALA B 1 504 ? -19.125 -25.016 -8.055 1 95.81 504 ALA B O 1
ATOM 10512 N N . LEU B 1 505 ? -20.125 -23.047 -8.523 1 96.75 505 LEU B N 1
ATOM 10513 C CA . LEU B 1 505 ? -20.016 -22.547 -7.16 1 96.75 505 LEU B CA 1
ATOM 10514 C C . LEU B 1 505 ? -20.859 -23.406 -6.207 1 96.75 505 LEU B C 1
ATOM 10516 O O . LEU B 1 505 ? -20.453 -23.641 -5.07 1 96.75 505 LEU B O 1
ATOM 10520 N N . ASP B 1 506 ? -21.984 -23.875 -6.652 1 95.56 506 ASP B N 1
ATOM 10521 C CA . ASP B 1 506 ? -22.828 -24.734 -5.836 1 95.56 506 ASP B CA 1
ATOM 10522 C C . ASP B 1 506 ? -22.078 -26 -5.434 1 95.56 506 ASP B C 1
ATOM 10524 O O . ASP B 1 506 ? -22.297 -26.531 -4.336 1 95.56 506 ASP B O 1
ATOM 10528 N N . LEU B 1 507 ? -21.25 -26.469 -6.301 1 95.19 507 LEU B N 1
ATOM 10529 C CA . LEU B 1 507 ? -20.484 -27.688 -6.043 1 95.19 507 LEU B CA 1
ATOM 10530 C C . LEU B 1 507 ? -19.469 -27.453 -4.934 1 95.19 507 LEU B C 1
ATOM 10532 O O . LEU B 1 507 ? -18.953 -28.422 -4.359 1 95.19 507 LEU B O 1
ATOM 10536 N N . THR B 1 508 ? -19.141 -26.234 -4.566 1 96.38 508 THR B N 1
ATOM 10537 C CA . THR B 1 508 ? -18.141 -25.953 -3.547 1 96.38 508 THR B CA 1
ATOM 10538 C C . THR B 1 508 ? -18.75 -25.984 -2.152 1 96.38 508 THR B C 1
ATOM 10540 O O . THR B 1 508 ? -18.047 -25.906 -1.149 1 96.38 508 THR B O 1
ATOM 10543 N N . LYS B 1 509 ? -20.047 -26.141 -2.064 1 95.94 509 LYS B N 1
ATOM 10544 C CA . LYS B 1 509 ? -20.75 -26.078 -0.791 1 95.94 509 LYS B CA 1
ATOM 10545 C C . LYS B 1 509 ? -20.328 -27.219 0.126 1 95.94 509 LYS B C 1
ATOM 10547 O O . LYS B 1 509 ? -20.359 -27.094 1.352 1 95.94 509 LYS B O 1
ATOM 10552 N N . TYR B 1 510 ? -19.828 -28.312 -0.42 1 96.5 510 TYR B N 1
ATOM 10553 C CA . TYR B 1 510 ? -19.531 -29.484 0.401 1 96.5 510 TYR B CA 1
ATOM 10554 C C . TYR B 1 510 ? -18.125 -29.375 0.986 1 96.5 510 TYR B C 1
ATOM 10556 O O . TYR B 1 510 ? -17.719 -30.203 1.813 1 96.5 510 TYR B O 1
ATOM 10564 N N . LEU B 1 511 ? -17.375 -28.391 0.712 1 96.38 511 LEU B N 1
ATOM 10565 C CA . LEU B 1 511 ? -15.922 -28.328 0.91 1 96.38 511 LEU B CA 1
ATOM 10566 C C . LEU B 1 511 ? -15.578 -28.375 2.395 1 96.38 511 LEU B C 1
ATOM 10568 O O . LEU B 1 511 ? -14.453 -28.719 2.762 1 96.38 511 LEU B O 1
ATOM 10572 N N . ALA B 1 512 ? -16.469 -28.047 3.248 1 94.62 512 ALA B N 1
ATOM 10573 C CA . ALA B 1 512 ? -16.203 -28.125 4.68 1 94.62 512 ALA B CA 1
ATOM 10574 C C . ALA B 1 512 ? -15.898 -29.562 5.105 1 94.62 512 ALA B C 1
ATOM 10576 O O . ALA B 1 512 ? -15.227 -29.781 6.121 1 94.62 512 ALA B O 1
ATOM 10577 N N . LYS B 1 513 ? -16.344 -30.484 4.25 1 95.81 513 LYS B N 1
ATOM 10578 C CA . LYS B 1 513 ? -16.156 -31.906 4.559 1 95.81 513 LYS B CA 1
ATOM 10579 C C . LYS B 1 513 ? -15.062 -32.5 3.686 1 95.81 513 LYS B C 1
ATOM 10581 O O . LYS B 1 513 ? -14.812 -33.719 3.742 1 95.81 513 LYS B O 1
ATOM 10586 N N . GLU B 1 514 ? -14.438 -31.703 2.836 1 96.44 514 GLU B N 1
ATOM 10587 C CA . GLU B 1 514 ? -13.367 -32.188 1.965 1 96.44 514 GLU B CA 1
ATOM 10588 C C . GLU B 1 514 ? -12.016 -32.062 2.654 1 96.44 514 GLU B C 1
ATOM 10590 O O . GLU B 1 514 ? -11.555 -30.984 2.986 1 96.44 514 GLU B O 1
ATOM 10595 N N . ASN B 1 515 ? -11.352 -33.156 2.738 1 92.62 515 ASN B N 1
ATOM 10596 C CA . ASN B 1 515 ? -10.086 -33.188 3.469 1 92.62 515 ASN B CA 1
ATOM 10597 C C . ASN B 1 515 ? -8.898 -33.375 2.529 1 92.62 515 ASN B C 1
ATOM 10599 O O . ASN B 1 515 ? -7.746 -33.281 2.959 1 92.62 515 ASN B O 1
ATOM 10603 N N . ASP B 1 516 ? -9.172 -33.656 1.299 1 93.06 516 ASP B N 1
ATOM 10604 C CA . ASP B 1 516 ? -8.07 -33.875 0.37 1 93.06 516 ASP B CA 1
ATOM 10605 C C . ASP B 1 516 ? -7.441 -32.562 -0.083 1 93.06 516 ASP B C 1
ATOM 10607 O O . ASP B 1 516 ? -8.125 -31.703 -0.646 1 93.06 516 ASP B O 1
ATOM 10611 N N . ILE B 1 517 ? -6.18 -32.438 0.032 1 93.81 517 ILE B N 1
ATOM 10612 C CA . ILE B 1 517 ? -5.473 -31.188 -0.166 1 93.81 517 ILE B CA 1
ATOM 10613 C C . ILE B 1 517 ? -5.395 -30.875 -1.658 1 93.81 517 ILE B C 1
ATOM 10615 O O . ILE B 1 517 ? -5.363 -29.703 -2.049 1 93.81 517 ILE B O 1
ATOM 10619 N N . PHE B 1 518 ? -5.34 -31.844 -2.479 1 91.56 518 PHE B N 1
ATOM 10620 C CA . PHE B 1 518 ? -5.285 -31.594 -3.914 1 91.56 518 PHE B CA 1
ATOM 10621 C C . PHE B 1 518 ? -6.602 -31.016 -4.418 1 91.56 518 PHE B C 1
ATOM 10623 O O . PHE B 1 518 ? -6.609 -30.156 -5.297 1 91.56 518 PHE B O 1
ATOM 10630 N N . VAL B 1 519 ? -7.73 -31.531 -3.895 1 94.56 519 VAL B N 1
ATOM 10631 C CA . VAL B 1 519 ? -9.031 -30.953 -4.242 1 94.56 519 VAL B CA 1
ATOM 10632 C C . VAL B 1 519 ? -9.055 -29.484 -3.877 1 94.56 519 VAL B C 1
ATOM 10634 O O . VAL B 1 519 ? -9.484 -28.641 -4.676 1 94.56 519 VAL B O 1
ATOM 10637 N N . TRP B 1 520 ? -8.523 -29.188 -2.727 1 96.5 520 TRP B N 1
ATOM 10638 C CA . TRP B 1 520 ? -8.461 -27.797 -2.277 1 96.5 520 TRP B CA 1
ATOM 10639 C C . TRP B 1 520 ? -7.57 -26.969 -3.193 1 96.5 520 TRP B C 1
ATOM 10641 O O . TRP B 1 520 ? -7.867 -25.797 -3.467 1 96.5 520 TRP B O 1
ATOM 10651 N N . TYR B 1 521 ? -6.531 -27.547 -3.637 1 94.62 521 TYR B N 1
ATOM 10652 C CA . TYR B 1 521 ? -5.66 -26.828 -4.566 1 94.62 521 TYR B CA 1
ATOM 10653 C C . TYR B 1 521 ? -6.422 -26.422 -5.82 1 94.62 521 TYR B C 1
ATOM 10655 O O . TYR B 1 521 ? -6.309 -25.266 -6.27 1 94.62 521 TYR B O 1
ATOM 10663 N N . ILE B 1 522 ? -7.207 -27.297 -6.371 1 92.56 522 ILE B N 1
ATOM 10664 C CA . ILE B 1 522 ? -7.953 -27.016 -7.594 1 92.56 522 ILE B CA 1
ATOM 10665 C C . ILE B 1 522 ? -9.008 -25.953 -7.32 1 92.56 522 ILE B C 1
ATOM 10667 O O . ILE B 1 522 ? -9.172 -25.016 -8.109 1 92.56 522 ILE B O 1
ATOM 10671 N N . VAL B 1 523 ? -9.688 -26.094 -6.207 1 95.56 523 VAL B N 1
ATOM 10672 C CA . VAL B 1 523 ? -10.742 -25.156 -5.855 1 95.56 523 VAL B CA 1
ATOM 10673 C C . VAL B 1 523 ? -10.156 -23.75 -5.699 1 95.56 523 VAL B C 1
ATOM 10675 O O . VAL B 1 523 ? -10.656 -22.797 -6.289 1 95.56 523 VAL B O 1
ATOM 10678 N N . LEU B 1 524 ? -9.078 -23.672 -4.961 1 96.31 524 LEU B N 1
ATOM 10679 C CA . LEU B 1 524 ? -8.484 -22.375 -4.656 1 96.31 524 LEU B CA 1
ATOM 10680 C C . LEU B 1 524 ? -7.836 -21.781 -5.898 1 96.31 524 LEU B C 1
ATOM 10682 O O . LEU B 1 524 ? -7.836 -20.547 -6.074 1 96.31 524 LEU B O 1
ATOM 10686 N N . SER B 1 525 ? -7.355 -22.578 -6.762 1 93.06 525 SER B N 1
ATOM 10687 C CA . SER B 1 525 ? -6.746 -22.094 -7.996 1 93.06 525 SER B CA 1
ATOM 10688 C C . SER B 1 525 ? -7.793 -21.516 -8.938 1 93.06 525 SER B C 1
ATOM 10690 O O . SER B 1 525 ? -7.492 -20.625 -9.742 1 93.06 525 SER B O 1
ATOM 10692 N N . ASN B 1 526 ? -8.992 -21.984 -8.812 1 91.69 526 ASN B N 1
ATOM 10693 C CA . ASN B 1 526 ? -10.055 -21.5 -9.672 1 91.69 526 ASN B CA 1
ATOM 10694 C C . ASN B 1 526 ? -10.742 -20.266 -9.07 1 91.69 526 ASN B C 1
ATOM 10696 O O . ASN B 1 526 ? -11.078 -19.328 -9.789 1 91.69 526 ASN B O 1
ATOM 10700 N N . LEU B 1 527 ? -10.875 -20.297 -7.773 1 94 527 LEU B N 1
ATOM 10701 C CA . LEU B 1 527 ? -11.609 -19.203 -7.129 1 94 527 LEU B CA 1
ATOM 10702 C C . LEU B 1 527 ? -10.695 -18.016 -6.859 1 94 527 LEU B C 1
ATOM 10704 O O . LEU B 1 527 ? -11.148 -16.875 -6.832 1 94 527 LEU B O 1
ATOM 10708 N N . MET B 1 528 ? -9.438 -18.328 -6.652 1 93.38 528 MET B N 1
ATOM 10709 C CA . MET B 1 528 ? -8.469 -17.297 -6.336 1 93.38 528 MET B CA 1
ATOM 10710 C C . MET B 1 528 ? -7.164 -17.5 -7.094 1 93.38 528 MET B C 1
ATOM 10712 O O . MET B 1 528 ? -6.109 -17.703 -6.484 1 93.38 528 MET B O 1
ATOM 10716 N N . PRO B 1 529 ? -7.25 -17.375 -8.352 1 90.94 529 PRO B N 1
ATOM 10717 C CA . PRO B 1 529 ? -5.984 -17.5 -9.078 1 90.94 529 PRO B CA 1
ATOM 10718 C C . PRO B 1 529 ? -4.957 -16.453 -8.664 1 90.94 529 PRO B C 1
ATOM 10720 O O . PRO B 1 529 ? -5.32 -15.328 -8.336 1 90.94 529 PRO B O 1
ATOM 10723 N N . ASN B 1 530 ? -3.715 -16.766 -8.695 1 87.06 530 ASN B N 1
ATOM 10724 C CA . ASN B 1 530 ? -2.641 -15.906 -8.203 1 87.06 530 ASN B CA 1
ATOM 10725 C C . ASN B 1 530 ? -2.645 -14.547 -8.898 1 87.06 530 ASN B C 1
ATOM 10727 O O . ASN B 1 530 ? -2.412 -13.523 -8.258 1 87.06 530 ASN B O 1
ATOM 10731 N N . ASP B 1 531 ? -2.955 -14.516 -10.148 1 85.31 531 ASP B N 1
ATOM 10732 C CA . ASP B 1 531 ? -2.863 -13.281 -10.922 1 85.31 531 ASP B CA 1
ATOM 10733 C C . ASP B 1 531 ? -4.07 -12.383 -10.672 1 85.31 531 ASP B C 1
ATOM 10735 O O . ASP B 1 531 ? -4.113 -11.242 -11.141 1 85.31 531 ASP B O 1
ATOM 10739 N N . LEU B 1 532 ? -5.031 -12.883 -9.906 1 89.75 532 LEU B N 1
ATOM 10740 C CA . LEU B 1 532 ? -6.234 -12.094 -9.672 1 89.75 532 LEU B CA 1
ATOM 10741 C C . LEU B 1 532 ? -6.309 -11.641 -8.219 1 89.75 532 LEU B C 1
ATOM 10743 O O . LEU B 1 532 ? -7.25 -10.953 -7.824 1 89.75 532 LEU B O 1
ATOM 10747 N N . GLU B 1 533 ? -5.363 -11.992 -7.465 1 89.88 533 GLU B N 1
ATOM 10748 C CA . GLU B 1 533 ? -5.426 -11.734 -6.031 1 89.88 533 GLU B CA 1
ATOM 10749 C C . GLU B 1 533 ? -5.555 -10.242 -5.746 1 89.88 533 GLU B C 1
ATOM 10751 O O . GLU B 1 533 ? -6.395 -9.828 -4.941 1 89.88 533 GLU B O 1
ATOM 10756 N N . CYS B 1 534 ? -4.801 -9.414 -6.406 1 88.5 534 CYS B N 1
ATOM 10757 C CA . CYS B 1 534 ? -4.879 -7.973 -6.211 1 88.5 534 CYS B CA 1
ATOM 10758 C C . CYS B 1 534 ? -6.223 -7.43 -6.68 1 88.5 534 CYS B C 1
ATOM 10760 O O . CYS B 1 534 ? -6.836 -6.605 -6 1 88.5 534 CYS B O 1
ATOM 10762 N N . THR B 1 535 ? -6.695 -7.918 -7.789 1 91.19 535 THR B N 1
ATOM 10763 C CA . THR B 1 535 ? -7.953 -7.465 -8.375 1 91.19 535 THR B CA 1
ATOM 10764 C C . THR B 1 535 ? -9.125 -7.797 -7.453 1 91.19 535 THR B C 1
ATOM 10766 O O . THR B 1 535 ? -10.047 -6.988 -7.293 1 91.19 535 THR B O 1
ATOM 10769 N N . LEU B 1 536 ? -9.07 -8.977 -6.902 1 93.88 536 LEU B N 1
ATOM 10770 C CA . LEU B 1 536 ? -10.164 -9.414 -6.039 1 93.88 536 LEU B CA 1
ATOM 10771 C C . LEU B 1 536 ? -10.328 -8.469 -4.855 1 93.88 536 LEU B C 1
ATOM 10773 O O . LEU B 1 536 ? -11.453 -8.227 -4.398 1 93.88 536 LEU B O 1
ATOM 10777 N N . LYS B 1 537 ? -9.297 -7.867 -4.371 1 91.06 537 LYS B N 1
ATOM 10778 C CA . LYS B 1 537 ? -9.352 -6.965 -3.225 1 91.06 537 LYS B CA 1
ATOM 10779 C C . LYS B 1 537 ? -9.898 -5.602 -3.623 1 91.06 537 LYS B C 1
ATOM 10781 O O . LYS B 1 537 ? -10.25 -4.793 -2.762 1 91.06 537 LYS B O 1
ATOM 10786 N N . ASP B 1 538 ? -10.016 -5.359 -4.934 1 88.44 538 ASP B N 1
ATOM 10787 C CA . ASP B 1 538 ? -10.531 -4.09 -5.438 1 88.44 538 ASP B CA 1
ATOM 10788 C C . ASP B 1 538 ? -12.055 -4.09 -5.477 1 88.44 538 ASP B C 1
ATOM 10790 O O . ASP B 1 538 ? -12.672 -3.053 -5.73 1 88.44 538 ASP B O 1
ATOM 10794 N N . TYR B 1 539 ? -12.633 -5.293 -5.234 1 90.38 539 TYR B N 1
ATOM 10795 C CA . TYR B 1 539 ? -14.078 -5.422 -5.371 1 90.38 539 TYR B CA 1
ATOM 10796 C C . TYR B 1 539 ? -14.711 -5.898 -4.07 1 90.38 539 TYR B C 1
ATOM 10798 O O . TYR B 1 539 ? -14.008 -6.316 -3.148 1 90.38 539 TYR B O 1
ATOM 10806 N N . GLU B 1 540 ? -15.992 -5.863 -4.039 1 90.5 540 GLU B N 1
ATOM 10807 C CA . GLU B 1 540 ? -16.766 -6.246 -2.861 1 90.5 540 GLU B CA 1
ATOM 10808 C C . GLU B 1 540 ? -16.719 -7.754 -2.639 1 90.5 540 GLU B C 1
ATOM 10810 O O . GLU B 1 540 ? -17.109 -8.242 -1.574 1 90.5 540 GLU B O 1
ATOM 10815 N N . ILE B 1 541 ? -16.125 -8.438 -3.543 1 94.88 541 ILE B N 1
ATOM 10816 C CA . ILE B 1 541 ? -16.109 -9.891 -3.482 1 94.88 541 ILE B CA 1
ATOM 10817 C C . ILE B 1 541 ? -15.188 -10.352 -2.357 1 94.88 541 ILE B C 1
ATOM 10819 O O . ILE B 1 541 ? -15.43 -11.383 -1.728 1 94.88 541 ILE B O 1
ATOM 10823 N N . TYR B 1 542 ? -14.148 -9.672 -2.049 1 95.31 542 TYR B N 1
ATOM 10824 C CA . TYR B 1 542 ? -13.07 -10.164 -1.198 1 95.31 542 TYR B CA 1
ATOM 10825 C C . TYR B 1 542 ? -13.586 -10.492 0.198 1 95.31 542 TYR B C 1
ATOM 10827 O O . TYR B 1 542 ? -13.391 -11.602 0.694 1 95.31 542 TYR B O 1
ATOM 10835 N N . PRO B 1 543 ? -14.289 -9.57 0.894 1 93.69 543 PRO B N 1
ATOM 10836 C CA . PRO B 1 543 ? -14.758 -9.914 2.238 1 93.69 543 PRO B CA 1
ATOM 10837 C C . PRO B 1 543 ? -15.734 -11.086 2.242 1 93.69 543 PRO B C 1
ATOM 10839 O O . PRO B 1 543 ? -15.773 -11.859 3.203 1 93.69 543 PRO B O 1
ATOM 10842 N N . LEU B 1 544 ? -16.484 -11.211 1.179 1 96 544 LEU B N 1
ATOM 10843 C CA . LEU B 1 544 ? -17.422 -12.32 1.073 1 96 544 LEU B CA 1
ATOM 10844 C C . LEU B 1 544 ? -16.688 -13.641 0.846 1 96 544 LEU B C 1
ATOM 10846 O O . LEU B 1 544 ? -17.016 -14.648 1.469 1 96 544 LEU B O 1
ATOM 10850 N N . LEU B 1 545 ? -15.742 -13.609 -0.075 1 96.38 545 LEU B N 1
ATOM 10851 C CA . LEU B 1 545 ? -14.906 -14.781 -0.327 1 96.38 545 LEU B CA 1
ATOM 10852 C C . LEU B 1 545 ? -14.164 -15.203 0.937 1 96.38 545 LEU B C 1
ATOM 10854 O O . LEU B 1 545 ? -14.086 -16.391 1.244 1 96.38 545 LEU B O 1
ATOM 10858 N N . LYS B 1 546 ? -13.57 -14.203 1.636 1 95.25 546 LYS B N 1
ATOM 10859 C CA . LYS B 1 546 ? -12.883 -14.438 2.902 1 95.25 546 LYS B CA 1
ATOM 10860 C C . LYS B 1 546 ? -13.781 -15.18 3.887 1 95.25 546 LYS B C 1
ATOM 10862 O O . LYS B 1 546 ? -13.398 -16.234 4.414 1 95.25 546 LYS B O 1
ATOM 10867 N N . LYS B 1 547 ? -14.953 -14.68 4.117 1 95.38 547 LYS B N 1
ATOM 10868 C CA . LYS B 1 547 ? -15.875 -15.281 5.07 1 95.38 547 LYS B CA 1
ATOM 10869 C C . LYS B 1 547 ? -16.281 -16.688 4.637 1 95.38 547 LYS B C 1
ATOM 10871 O O . LYS B 1 547 ? -16.25 -17.625 5.441 1 95.38 547 LYS B O 1
ATOM 10876 N N . TYR B 1 548 ? -16.609 -16.875 3.373 1 96.94 548 TYR B N 1
ATOM 10877 C CA . TYR B 1 548 ? -17.094 -18.141 2.832 1 96.94 548 TYR B CA 1
ATOM 10878 C C . TYR B 1 548 ? -16 -19.203 2.863 1 96.94 548 TYR B C 1
ATOM 10880 O O . TYR B 1 548 ? -16.219 -20.312 3.365 1 96.94 548 TYR B O 1
ATOM 10888 N N . LEU B 1 549 ? -14.82 -18.938 2.352 1 97.19 549 LEU B N 1
ATOM 10889 C CA . LEU B 1 549 ? -13.758 -19.922 2.195 1 97.19 549 LEU B CA 1
ATOM 10890 C C . LEU B 1 549 ? -13.109 -20.234 3.537 1 97.19 549 LEU B C 1
ATOM 10892 O O . LEU B 1 549 ? -12.742 -21.391 3.797 1 97.19 549 LEU B O 1
ATOM 10896 N N . ILE B 1 550 ? -12.922 -19.266 4.398 1 96.25 550 ILE B N 1
ATOM 10897 C CA . ILE B 1 550 ? -12.328 -19.531 5.703 1 96.25 550 ILE B CA 1
ATOM 10898 C C . ILE B 1 550 ? -13.203 -20.5 6.48 1 96.25 550 ILE B C 1
ATOM 10900 O O . ILE B 1 550 ? -12.703 -21.469 7.07 1 96.25 550 ILE B O 1
ATOM 10904 N N . LYS B 1 551 ? -14.484 -20.281 6.434 1 95.81 551 LYS B N 1
ATOM 10905 C CA . LYS B 1 551 ? -15.406 -21.188 7.113 1 95.81 551 LYS B CA 1
ATOM 10906 C C . LYS B 1 551 ? -15.234 -22.625 6.613 1 95.81 551 LYS B C 1
ATOM 10908 O O . LYS B 1 551 ? -15.211 -23.562 7.414 1 95.81 551 LYS B O 1
ATOM 10913 N N . LYS B 1 552 ? -15.078 -22.812 5.336 1 96.75 552 LYS B N 1
ATOM 10914 C CA . LYS B 1 552 ? -14.992 -24.141 4.719 1 96.75 552 LYS B CA 1
ATOM 10915 C C . LYS B 1 552 ? -13.609 -24.75 4.934 1 96.75 552 LYS B C 1
ATOM 10917 O O . LYS B 1 552 ? -13.477 -25.969 5.031 1 96.75 552 LYS B O 1
ATOM 10922 N N . MET B 1 553 ? -12.578 -23.969 5 1 96.69 553 MET B N 1
ATOM 10923 C CA . MET B 1 553 ? -11.203 -24.453 4.996 1 96.69 553 MET B CA 1
ATOM 10924 C C . MET B 1 553 ? -10.742 -24.797 6.406 1 96.69 553 MET B C 1
ATOM 10926 O O . MET B 1 553 ? -9.711 -25.453 6.586 1 96.69 553 MET B O 1
ATOM 10930 N N . LEU B 1 554 ? -11.406 -24.359 7.488 1 96.75 554 LEU B N 1
ATOM 10931 C CA . LEU B 1 554 ? -10.945 -24.438 8.867 1 96.75 554 LEU B CA 1
ATOM 10932 C C . LEU B 1 554 ? -10.547 -25.859 9.234 1 96.75 554 LEU B C 1
ATOM 10934 O O . LEU B 1 554 ? -9.484 -26.094 9.812 1 96.75 554 LEU B O 1
ATOM 10938 N N . PRO B 1 555 ? -11.391 -26.906 8.852 1 96.5 555 PRO B N 1
ATOM 10939 C CA . PRO B 1 555 ? -11.016 -28.266 9.242 1 96.5 555 PRO B CA 1
ATOM 10940 C C . PRO B 1 555 ? -9.688 -28.719 8.633 1 96.5 555 PRO B C 1
ATOM 10942 O O . PRO B 1 555 ? -8.812 -29.203 9.344 1 96.5 555 PRO B O 1
ATOM 10945 N N . VAL B 1 556 ? -9.523 -28.562 7.336 1 96.62 556 VAL B N 1
ATOM 10946 C CA . VAL B 1 556 ? -8.305 -29 6.668 1 96.62 556 VAL B CA 1
ATOM 10947 C C . VAL B 1 556 ? -7.133 -28.125 7.117 1 96.62 556 VAL B C 1
ATOM 10949 O O . VAL B 1 556 ? -6.02 -28.625 7.301 1 96.62 556 VAL B O 1
ATOM 10952 N N . TYR B 1 557 ? -7.324 -26.844 7.348 1 96.69 557 TYR B N 1
ATOM 10953 C CA . TYR B 1 557 ? -6.273 -25.938 7.816 1 96.69 557 TYR B CA 1
ATOM 10954 C C . TYR B 1 557 ? -5.773 -26.359 9.195 1 96.69 557 TYR B C 1
ATOM 10956 O O . TYR B 1 557 ? -4.562 -26.469 9.414 1 96.69 557 TYR B O 1
ATOM 10964 N N . HIS B 1 558 ? -6.695 -26.594 10.102 1 96.19 558 HIS B N 1
ATOM 10965 C CA . HIS B 1 558 ? -6.301 -26.938 11.461 1 96.19 558 HIS B CA 1
ATOM 10966 C C . HIS B 1 558 ? -5.527 -28.25 11.484 1 96.19 558 HIS B C 1
ATOM 10968 O O . HIS B 1 558 ? -4.598 -28.422 12.281 1 96.19 558 HIS B O 1
ATOM 10974 N N . TYR B 1 559 ? -5.965 -29.141 10.633 1 93.75 559 TYR B N 1
ATOM 10975 C CA . TYR B 1 559 ? -5.25 -30.406 10.539 1 93.75 559 TYR B CA 1
ATOM 10976 C C . TYR B 1 559 ? -3.787 -30.188 10.18 1 93.75 559 TYR B C 1
ATOM 10978 O O . TYR B 1 559 ? -2.889 -30.641 10.883 1 93.75 559 TYR B O 1
ATOM 10986 N N . TYR B 1 560 ? -3.52 -29.453 9.148 1 93.5 560 TYR B N 1
ATOM 10987 C CA . TYR B 1 560 ? -2.152 -29.25 8.68 1 93.5 560 TYR B CA 1
ATOM 10988 C C . TYR B 1 560 ? -1.399 -28.281 9.578 1 93.5 560 TYR B C 1
ATOM 10990 O O . TYR B 1 560 ? -0.194 -28.422 9.789 1 93.5 560 TYR B O 1
ATOM 10998 N N . ALA B 1 561 ? -2.07 -27.188 10.062 1 93.62 561 ALA B N 1
ATOM 10999 C CA . ALA B 1 561 ? -1.438 -26.266 10.992 1 93.62 561 ALA B CA 1
ATOM 11000 C C . ALA B 1 561 ? -0.942 -26.984 12.242 1 93.62 561 ALA B C 1
ATOM 11002 O O . ALA B 1 561 ? 0.133 -26.672 12.758 1 93.62 561 ALA B O 1
ATOM 11003 N N . GLY B 1 562 ? -1.821 -27.953 12.695 1 91.06 562 GLY B N 1
ATOM 11004 C CA . GLY B 1 562 ? -1.402 -28.781 13.82 1 91.06 562 GLY B CA 1
ATOM 11005 C C . GLY B 1 562 ? -0.137 -29.562 13.539 1 91.06 562 GLY B C 1
ATOM 11006 O O . GLY B 1 562 ? 0.745 -29.656 14.398 1 91.06 562 GLY B O 1
ATOM 11007 N N . ILE B 1 563 ? -0.042 -30.078 12.391 1 89.56 563 ILE B N 1
ATOM 11008 C CA . ILE B 1 563 ? 1.122 -30.859 12 1 89.56 563 ILE B CA 1
ATOM 11009 C C . ILE B 1 563 ? 2.348 -29.953 11.898 1 89.56 563 ILE B C 1
ATOM 11011 O O . ILE B 1 563 ? 3.436 -30.328 12.352 1 89.56 563 ILE B O 1
ATOM 11015 N N . ILE B 1 564 ? 2.225 -28.781 11.336 1 89.12 564 ILE B N 1
ATOM 11016 C CA . ILE B 1 564 ? 3.316 -27.828 11.148 1 89.12 564 ILE B CA 1
ATOM 11017 C C . ILE B 1 564 ? 3.863 -27.406 12.5 1 89.12 564 ILE B C 1
ATOM 11019 O O . ILE B 1 564 ? 5.078 -27.281 12.68 1 89.12 564 ILE B O 1
ATOM 11023 N N . ARG B 1 565 ? 3.014 -27.156 13.43 1 87.38 565 ARG B N 1
ATOM 11024 C CA . ARG B 1 565 ? 3.418 -26.719 14.758 1 87.38 565 ARG B CA 1
ATOM 11025 C C . ARG B 1 565 ? 4.176 -27.812 15.492 1 87.38 565 ARG B C 1
ATOM 11027 O O . ARG B 1 565 ? 5.074 -27.531 16.297 1 87.38 565 ARG B O 1
ATOM 11034 N N . GLN B 1 566 ? 3.766 -28.938 15.273 1 78.5 566 GLN B N 1
ATOM 11035 C CA . GLN B 1 566 ? 4.379 -30.062 15.969 1 78.5 566 GLN B CA 1
ATOM 11036 C C . GLN B 1 566 ? 5.66 -30.5 15.273 1 78.5 566 GLN B C 1
ATOM 11038 O O . GLN B 1 566 ? 6.48 -31.219 15.859 1 78.5 566 GLN B O 1
ATOM 11043 N N . ASN B 1 567 ? 6.395 -29.531 14.125 1 60.91 567 ASN B N 1
ATOM 11044 C CA . ASN B 1 567 ? 7.602 -29.688 13.32 1 60.91 567 ASN B CA 1
ATOM 11045 C C . ASN B 1 567 ? 7.738 -31.094 12.758 1 60.91 567 ASN B C 1
ATOM 11047 O O . ASN B 1 567 ? 8.844 -31.531 12.438 1 60.91 567 ASN B O 1
ATOM 11051 N N . ASP B 1 568 ? 6.762 -31.859 12.695 1 55.03 568 ASP B N 1
ATOM 11052 C CA . ASP B 1 568 ? 7.035 -33.281 12.641 1 55.03 568 ASP B CA 1
ATOM 11053 C C . ASP B 1 568 ? 7.293 -33.75 11.203 1 55.03 568 ASP B C 1
ATOM 11055 O O . ASP B 1 568 ? 6.789 -33.156 10.258 1 55.03 568 ASP B O 1
ATOM 11059 N N . ASP B 1 569 ? 8.445 -34.312 10.93 1 62.25 569 ASP B N 1
ATOM 11060 C CA . ASP B 1 569 ? 8.828 -35.344 9.945 1 62.25 569 ASP B CA 1
ATOM 11061 C C . ASP B 1 569 ? 7.609 -36.094 9.43 1 62.25 569 ASP B C 1
ATOM 11063 O O . ASP B 1 569 ? 7.719 -36.906 8.508 1 62.25 569 ASP B O 1
ATOM 11067 N N . VAL B 1 570 ? 6.496 -35.594 9.938 1 61.94 570 VAL B N 1
ATOM 11068 C CA . VAL B 1 570 ? 5.305 -36.406 9.711 1 61.94 570 VAL B CA 1
ATOM 11069 C C . VAL B 1 570 ? 4.859 -36.281 8.258 1 61.94 570 VAL B C 1
ATOM 11071 O O . VAL B 1 570 ? 4.348 -37.219 7.672 1 61.94 570 VAL B O 1
ATOM 11074 N N . LEU B 1 571 ? 5.145 -35.188 7.566 1 74.06 571 LEU B N 1
ATOM 11075 C CA . LEU B 1 571 ? 4.617 -35.062 6.211 1 74.06 571 LEU B CA 1
ATOM 11076 C C . LEU B 1 571 ? 5.641 -35.531 5.184 1 74.06 571 LEU B C 1
ATOM 11078 O O . LEU B 1 571 ? 5.438 -35.375 3.979 1 74.06 571 LEU B O 1
ATOM 11082 N N . ALA B 1 572 ? 6.617 -36.156 5.688 1 69.19 572 ALA B N 1
ATOM 11083 C CA . ALA B 1 572 ? 7.711 -36.562 4.809 1 69.19 572 ALA B CA 1
ATOM 11084 C C . ALA B 1 572 ? 7.254 -37.594 3.805 1 69.19 572 ALA B C 1
ATOM 11086 O O . ALA B 1 572 ? 7.773 -37.656 2.688 1 69.19 572 ALA B O 1
ATOM 11087 N N . ASP B 1 573 ? 6.172 -38.312 4.145 1 74.88 573 ASP B N 1
ATOM 11088 C CA . ASP B 1 573 ? 5.75 -39.375 3.244 1 74.88 573 ASP B CA 1
ATOM 11089 C C . ASP B 1 573 ? 4.461 -39 2.516 1 74.88 573 ASP B C 1
ATOM 11091 O O . ASP B 1 573 ? 3.879 -39.812 1.811 1 74.88 573 ASP B O 1
ATOM 11095 N N . ASP B 1 574 ? 4.059 -37.844 2.637 1 81.94 574 ASP B N 1
ATOM 11096 C CA . ASP B 1 574 ? 2.834 -37.438 1.971 1 81.94 574 ASP B CA 1
ATOM 11097 C C . ASP B 1 574 ? 3.146 -36.531 0.777 1 81.94 574 ASP B C 1
ATOM 11099 O O . ASP B 1 574 ? 3.285 -35.312 0.929 1 81.94 574 ASP B O 1
ATOM 11103 N N . TYR B 1 575 ? 3.137 -37.062 -0.417 1 83.38 575 TYR B N 1
ATOM 11104 C CA . TYR B 1 575 ? 3.52 -36.375 -1.645 1 83.38 575 TYR B CA 1
ATOM 11105 C C . TYR B 1 575 ? 2.637 -35.156 -1.884 1 83.38 575 TYR B C 1
ATOM 11107 O O . TYR B 1 575 ? 3.133 -34.094 -2.221 1 83.38 575 TYR B O 1
ATOM 11115 N N . PHE B 1 576 ? 1.354 -35.344 -1.698 1 87.94 576 PHE B N 1
ATOM 11116 C CA . PHE B 1 576 ? 0.425 -34.281 -2.059 1 87.94 576 PHE B CA 1
ATOM 11117 C C . PHE B 1 576 ? 0.473 -33.156 -1.034 1 87.94 576 PHE B C 1
ATOM 11119 O O . PHE B 1 576 ? 0.337 -31.984 -1.389 1 87.94 576 PHE B O 1
ATOM 11126 N N . ALA B 1 577 ? 0.646 -33.531 0.2 1 87.56 577 ALA B N 1
ATOM 11127 C CA . ALA B 1 577 ? 0.805 -32.469 1.213 1 87.56 577 ALA B CA 1
ATOM 11128 C C . ALA B 1 577 ? 2.061 -31.656 0.955 1 87.56 577 ALA B C 1
ATOM 11130 O O . ALA B 1 577 ? 2.035 -30.422 1.066 1 87.56 577 ALA B O 1
ATOM 11131 N N . GLU B 1 578 ? 3.104 -32.281 0.591 1 83.94 578 GLU B N 1
ATOM 11132 C CA . GLU B 1 578 ? 4.348 -31.578 0.306 1 83.94 578 GLU B CA 1
ATOM 11133 C C . GLU B 1 578 ? 4.199 -30.656 -0.905 1 83.94 578 GLU B C 1
ATOM 11135 O O . GLU B 1 578 ? 4.828 -29.609 -0.971 1 83.94 578 GLU B O 1
ATOM 11140 N N . THR B 1 579 ? 3.365 -31.062 -1.761 1 87.31 579 THR B N 1
ATOM 11141 C CA . THR B 1 579 ? 3.227 -30.328 -3.021 1 87.31 579 THR B CA 1
ATOM 11142 C C . THR B 1 579 ? 2.279 -29.156 -2.865 1 87.31 579 THR B C 1
ATOM 11144 O O . THR B 1 579 ? 2.514 -28.078 -3.438 1 87.31 579 THR B O 1
ATOM 11147 N N . TYR B 1 580 ? 1.189 -29.328 -2.076 1 92.62 580 TYR B N 1
ATOM 11148 C CA . TYR B 1 580 ? 0.108 -28.359 -2.189 1 92.62 580 TYR B CA 1
ATOM 11149 C C . TYR B 1 580 ? -0.113 -27.625 -0.869 1 92.62 580 TYR B C 1
ATOM 11151 O O . TYR B 1 580 ? -0.874 -26.656 -0.806 1 92.62 580 TYR B O 1
ATOM 11159 N N . LEU B 1 581 ? 0.576 -28.078 0.156 1 93.75 581 LEU B N 1
ATOM 11160 C CA . LEU B 1 581 ? 0.336 -27.484 1.467 1 93.75 581 LEU B CA 1
ATOM 11161 C C . LEU B 1 581 ? 0.718 -26.016 1.473 1 93.75 581 LEU B C 1
ATOM 11163 O O . LEU B 1 581 ? 0.032 -25.188 2.086 1 93.75 581 LEU B O 1
ATOM 11167 N N . GLU B 1 582 ? 1.795 -25.719 0.77 1 94.12 582 GLU B N 1
ATOM 11168 C CA . GLU B 1 582 ? 2.227 -24.328 0.691 1 94.12 582 GLU B CA 1
ATOM 11169 C C . GLU B 1 582 ? 1.14 -23.438 0.085 1 94.12 582 GLU B C 1
ATOM 11171 O O . GLU B 1 582 ? 0.937 -22.312 0.524 1 94.12 582 GLU B O 1
ATOM 11176 N N . HIS B 1 583 ? 0.551 -23.906 -0.908 1 95.5 583 HIS B N 1
ATOM 11177 C CA . HIS B 1 583 ? -0.504 -23.156 -1.584 1 95.5 583 HIS B CA 1
ATOM 11178 C C . HIS B 1 583 ? -1.7 -22.938 -0.664 1 95.5 583 HIS B C 1
ATOM 11180 O O . HIS B 1 583 ? -2.252 -21.844 -0.606 1 95.5 583 HIS B O 1
ATOM 11186 N N . LEU B 1 584 ? -2.115 -24.016 0.047 1 96.94 584 LEU B N 1
ATOM 11187 C CA . LEU B 1 584 ? -3.234 -23.922 0.98 1 96.94 584 LEU B CA 1
ATOM 11188 C C . LEU B 1 584 ? -2.947 -22.891 2.072 1 96.94 584 LEU B C 1
ATOM 11190 O O . LEU B 1 584 ? -3.797 -22.047 2.379 1 96.94 584 LEU B O 1
ATOM 11194 N N . LEU B 1 585 ? -1.738 -23 2.621 1 97.06 585 LEU B N 1
ATOM 11195 C CA . LEU B 1 585 ? -1.354 -22.094 3.699 1 97.06 585 LEU B CA 1
ATOM 11196 C C . LEU B 1 585 ? -1.301 -20.656 3.205 1 97.06 585 LEU B C 1
ATOM 11198 O O . LEU B 1 585 ? -1.78 -19.75 3.885 1 97.06 585 LEU B O 1
ATOM 11202 N N . ARG B 1 586 ? -0.732 -20.422 2.057 1 97.12 586 ARG B N 1
ATOM 11203 C CA . ARG B 1 586 ? -0.616 -19.078 1.489 1 97.12 586 ARG B CA 1
ATOM 11204 C C . ARG B 1 586 ? -1.99 -18.453 1.273 1 97.12 586 ARG B C 1
ATOM 11206 O O . ARG B 1 586 ? -2.189 -17.281 1.548 1 97.12 586 ARG B O 1
ATOM 11213 N N . LYS B 1 587 ? -2.916 -19.266 0.759 1 97.75 587 LYS B N 1
ATOM 11214 C CA . LYS B 1 587 ? -4.258 -18.75 0.498 1 97.75 587 LYS B CA 1
ATOM 11215 C C . LYS B 1 587 ? -4.992 -18.438 1.8 1 97.75 587 LYS B C 1
ATOM 11217 O O . LYS B 1 587 ? -5.73 -17.453 1.88 1 97.75 587 LYS B O 1
ATOM 11222 N N . ALA B 1 588 ? -4.777 -19.297 2.82 1 97.81 588 ALA B N 1
ATOM 11223 C CA . ALA B 1 588 ? -5.371 -19.016 4.125 1 97.81 588 ALA B CA 1
ATOM 11224 C C . ALA B 1 588 ? -4.871 -17.703 4.695 1 97.81 588 ALA B C 1
ATOM 11226 O O . ALA B 1 588 ? -5.656 -16.906 5.207 1 97.81 588 ALA B O 1
ATOM 11227 N N . CYS B 1 589 ? -3.596 -17.484 4.578 1 97.38 589 CYS B N 1
ATOM 11228 C CA . CYS B 1 589 ? -3 -16.234 5.074 1 97.38 589 CYS B CA 1
ATOM 11229 C C . CYS B 1 589 ? -3.457 -15.047 4.242 1 97.38 589 CYS B C 1
ATOM 11231 O O . CYS B 1 589 ? -3.75 -13.984 4.789 1 97.38 589 CYS B O 1
ATOM 11233 N N . TRP B 1 590 ? -3.521 -15.227 2.936 1 96 590 TRP B N 1
ATOM 11234 C CA . TRP B 1 590 ? -3.959 -14.148 2.047 1 96 590 TRP B CA 1
ATOM 11235 C C . TRP B 1 590 ? -5.387 -13.727 2.369 1 96 590 TRP B C 1
ATOM 11237 O O . TRP B 1 590 ? -5.723 -12.539 2.297 1 96 590 TRP B O 1
ATOM 11247 N N . LEU B 1 591 ? -6.242 -14.727 2.83 1 96.5 591 LEU B N 1
ATOM 11248 C CA . LEU B 1 591 ? -7.629 -14.461 3.197 1 96.5 591 LEU B CA 1
ATOM 11249 C C . LEU B 1 591 ? -7.707 -13.797 4.566 1 96.5 591 LEU B C 1
ATOM 11251 O O . LEU B 1 591 ? -8.781 -13.352 4.984 1 96.5 591 LEU B O 1
ATOM 11255 N N . GLY B 1 592 ? -6.629 -13.758 5.266 1 94.62 592 GLY B N 1
ATOM 11256 C CA . GLY B 1 592 ? -6.586 -13.055 6.539 1 94.62 592 GLY B CA 1
ATOM 11257 C C . GLY B 1 592 ? -6.98 -13.922 7.719 1 94.62 592 GLY B C 1
ATOM 11258 O O . GLY B 1 592 ? -7.426 -13.414 8.75 1 94.62 592 GLY B O 1
ATOM 11259 N N . LEU B 1 593 ? -6.887 -15.234 7.543 1 96.94 593 LEU B N 1
ATOM 11260 C CA . LEU B 1 593 ? -7.117 -16.094 8.695 1 96.94 593 LEU B CA 1
ATOM 11261 C C . LEU B 1 593 ? -6.102 -15.812 9.797 1 96.94 593 LEU B C 1
ATOM 11263 O O . LEU B 1 593 ? -4.91 -16.094 9.641 1 96.94 593 LEU B O 1
ATOM 11267 N N . GLN B 1 594 ? -6.551 -15.344 10.93 1 94.5 594 GLN B N 1
ATOM 11268 C CA . GLN B 1 594 ? -5.68 -14.852 11.992 1 94.5 594 GLN B CA 1
ATOM 11269 C C . GLN B 1 594 ? -4.746 -15.953 12.484 1 94.5 594 GLN B C 1
ATOM 11271 O O . GLN B 1 594 ? -3.564 -15.703 12.734 1 94.5 594 GLN B O 1
ATOM 11276 N N . ASP B 1 595 ? -5.234 -17.141 12.594 1 96.69 595 ASP B N 1
ATOM 11277 C CA . ASP B 1 595 ? -4.406 -18.25 13.07 1 96.69 595 ASP B CA 1
ATOM 11278 C C . ASP B 1 595 ? -3.238 -18.5 12.125 1 96.69 595 ASP B C 1
ATOM 11280 O O . ASP B 1 595 ? -2.145 -18.859 12.555 1 96.69 595 ASP B O 1
ATOM 11284 N N . CYS B 1 596 ? -3.486 -18.406 10.859 1 97.56 596 CYS B N 1
ATOM 11285 C CA . CYS B 1 596 ? -2.424 -18.594 9.875 1 97.56 596 CYS B CA 1
ATOM 11286 C C . CYS B 1 596 ? -1.373 -17.5 10 1 97.56 596 CYS B C 1
ATOM 11288 O O . CYS B 1 596 ? -0.173 -17.781 9.969 1 97.56 596 CYS B O 1
ATOM 11290 N N . LEU B 1 597 ? -1.843 -16.266 10.102 1 96.5 597 LEU B N 1
ATOM 11291 C CA . LEU B 1 597 ? -0.934 -15.141 10.266 1 96.5 597 LEU B CA 1
ATOM 11292 C C . LEU B 1 597 ? -0.103 -15.281 11.531 1 96.5 597 LEU B C 1
ATOM 11294 O O . LEU B 1 597 ? 1.11 -15.062 11.516 1 96.5 597 LEU B O 1
ATOM 11298 N N . ASP B 1 598 ? -0.725 -15.703 12.586 1 96.12 598 ASP B N 1
ATOM 11299 C CA . ASP B 1 598 ? -0.031 -15.938 13.852 1 96.12 598 ASP B CA 1
ATOM 11300 C C . ASP B 1 598 ? 1.004 -17.047 13.711 1 96.12 598 ASP B C 1
ATOM 11302 O O . ASP B 1 598 ? 2.115 -16.938 14.234 1 96.12 598 ASP B O 1
ATOM 11306 N N . LEU B 1 599 ? 0.55 -18.109 13.086 1 96.12 599 LEU B N 1
ATOM 11307 C CA . LEU B 1 599 ? 1.445 -19.234 12.859 1 96.12 599 LEU B CA 1
ATOM 11308 C C . LEU B 1 599 ? 2.723 -18.781 12.156 1 96.12 599 LEU B C 1
ATOM 11310 O O . LEU B 1 599 ? 3.824 -19.156 12.57 1 96.12 599 LEU B O 1
ATOM 11314 N N . CYS B 1 600 ? 2.59 -18 11.102 1 97.31 600 CYS B N 1
ATOM 11315 C CA . CYS B 1 600 ? 3.738 -17.531 10.344 1 97.31 600 CYS B CA 1
ATOM 11316 C C . CYS B 1 600 ? 4.625 -16.641 11.211 1 97.31 600 CYS B C 1
ATOM 11318 O O . CYS B 1 600 ? 5.848 -16.781 11.203 1 97.31 600 CYS B O 1
ATOM 11320 N N . SER B 1 601 ? 4.012 -15.719 11.961 1 96.31 601 SER B N 1
ATOM 11321 C CA . SER B 1 601 ? 4.762 -14.828 12.836 1 96.31 601 SER B CA 1
ATOM 11322 C C . SER B 1 601 ? 5.508 -15.609 13.914 1 96.31 601 SER B C 1
ATOM 11324 O O . SER B 1 601 ? 6.66 -15.305 14.219 1 96.31 601 SER B O 1
ATOM 11326 N N . GLU B 1 602 ? 4.859 -16.594 14.477 1 95.06 602 GLU B N 1
ATOM 11327 C CA . GLU B 1 602 ? 5.434 -17.422 15.539 1 95.06 602 GLU B CA 1
ATOM 11328 C C . GLU B 1 602 ? 6.641 -18.203 15.039 1 95.06 602 GLU B C 1
ATOM 11330 O O . GLU B 1 602 ? 7.695 -18.219 15.688 1 95.06 602 GLU B O 1
ATOM 11335 N N . LEU B 1 603 ? 6.457 -18.891 13.961 1 94.31 603 LEU B N 1
ATOM 11336 C CA . LEU B 1 603 ? 7.535 -19.703 13.422 1 94.31 603 LEU B CA 1
ATOM 11337 C C . LEU B 1 603 ? 8.703 -18.844 12.969 1 94.31 603 LEU B C 1
ATOM 11339 O O . LEU B 1 603 ? 9.867 -19.203 13.148 1 94.31 603 LEU B O 1
ATOM 11343 N N . TYR B 1 604 ? 8.422 -17.703 12.359 1 96.44 604 TYR B N 1
ATOM 11344 C CA . TYR B 1 604 ? 9.484 -16.797 11.953 1 96.44 604 TYR B CA 1
ATOM 11345 C C . TYR B 1 604 ? 10.258 -16.281 13.164 1 96.44 604 TYR B C 1
ATOM 11347 O O . TYR B 1 604 ? 11.484 -16.188 13.141 1 96.44 604 TYR B O 1
ATOM 11355 N N . ALA B 1 605 ? 9.5 -15.898 14.211 1 96 605 ALA B N 1
ATOM 11356 C CA . ALA B 1 605 ? 10.133 -15.414 15.43 1 96 605 ALA B CA 1
ATOM 11357 C C . ALA B 1 605 ? 11.023 -16.484 16.047 1 96 605 ALA B C 1
ATOM 11359 O O . ALA B 1 605 ? 12.117 -16.188 16.531 1 96 605 ALA B O 1
ATOM 11360 N N . LYS B 1 606 ? 10.547 -17.688 16.094 1 94.06 606 LYS B N 1
ATOM 11361 C CA . LYS B 1 606 ? 11.352 -18.797 16.594 1 94.06 606 LYS B CA 1
ATOM 11362 C C . LYS B 1 606 ? 12.633 -18.953 15.797 1 94.06 606 LYS B C 1
ATOM 11364 O O . LYS B 1 606 ? 13.695 -19.219 16.359 1 94.06 606 LYS B O 1
ATOM 11369 N N . TRP B 1 607 ? 12.516 -18.875 14.5 1 93.94 607 TRP B N 1
ATOM 11370 C CA . TRP B 1 607 ? 13.68 -18.969 13.633 1 93.94 607 TRP B CA 1
ATOM 11371 C C . TRP B 1 607 ? 14.656 -17.828 13.914 1 93.94 607 TRP B C 1
ATOM 11373 O O . TRP B 1 607 ? 15.875 -18.031 13.906 1 93.94 607 TRP B O 1
ATOM 11383 N N . MET B 1 608 ? 14.188 -16.641 14.133 1 95.12 608 MET B N 1
ATOM 11384 C CA . MET B 1 608 ? 15.023 -15.5 14.461 1 95.12 608 MET B CA 1
ATOM 11385 C C . MET B 1 608 ? 15.781 -15.734 15.766 1 95.12 608 MET B C 1
ATOM 11387 O O . MET B 1 608 ? 16.953 -15.359 15.891 1 95.12 608 MET B O 1
ATOM 11391 N N . ASP B 1 609 ? 15.086 -16.312 16.688 1 95.25 609 ASP B N 1
ATOM 11392 C CA . ASP B 1 609 ? 15.695 -16.594 17.984 1 95.25 609 ASP B CA 1
ATOM 11393 C C . ASP B 1 609 ? 16.781 -17.656 17.875 1 95.25 609 ASP B C 1
ATOM 11395 O O . ASP B 1 609 ? 17.812 -17.578 18.547 1 95.25 609 ASP B O 1
ATOM 11399 N N . ASN B 1 610 ? 16.5 -18.719 17 1 93.06 610 ASN B N 1
ATOM 11400 C CA . ASN B 1 610 ? 17.453 -19.797 16.766 1 93.06 610 ASN B CA 1
ATOM 11401 C C . ASN B 1 610 ? 17.5 -20.188 15.297 1 93.06 610 ASN B C 1
ATOM 11403 O O . ASN B 1 610 ? 16.812 -21.141 14.883 1 93.06 610 ASN B O 1
ATOM 11407 N N . PRO B 1 611 ? 18.391 -19.609 14.531 1 88.12 611 PRO B N 1
ATOM 11408 C CA . PRO B 1 611 ? 18.453 -19.828 13.086 1 88.12 611 PRO B CA 1
ATOM 11409 C C . PRO B 1 611 ? 18.75 -21.266 12.711 1 88.12 611 PRO B C 1
ATOM 11411 O O . PRO B 1 611 ? 18.594 -21.656 11.555 1 88.12 611 PRO B O 1
ATOM 11414 N N . LYS B 1 612 ? 19.109 -22.141 13.711 1 82.75 612 LYS B N 1
ATOM 11415 C CA . LYS B 1 612 ? 19.359 -23.547 13.445 1 82.75 612 LYS B CA 1
ATOM 11416 C C . LYS B 1 612 ? 18.062 -24.328 13.352 1 82.75 612 LYS B C 1
ATOM 11418 O O . LYS B 1 612 ? 18.016 -25.422 12.758 1 82.75 612 LYS B O 1
ATOM 11423 N N . ASP B 1 613 ? 17.062 -23.766 14 1 79.25 613 ASP B N 1
ATOM 11424 C CA . ASP B 1 613 ? 15.734 -24.375 13.914 1 79.25 613 ASP B CA 1
ATOM 11425 C C . ASP B 1 613 ? 15.055 -24.016 12.594 1 79.25 613 ASP B C 1
ATOM 11427 O O . ASP B 1 613 ? 14.266 -23.062 12.531 1 79.25 613 ASP B O 1
ATOM 11431 N N . GLN B 1 614 ? 15.258 -24.891 11.648 1 78.69 614 GLN B N 1
ATOM 11432 C CA . GLN B 1 614 ? 14.82 -24.531 10.305 1 78.69 614 GLN B CA 1
ATOM 11433 C C . GLN B 1 614 ? 13.32 -24.766 10.133 1 78.69 614 GLN B C 1
ATOM 11435 O O . GLN B 1 614 ? 12.773 -25.734 10.672 1 78.69 614 GLN B O 1
ATOM 11440 N N . ILE B 1 615 ? 12.688 -23.891 9.453 1 86.5 615 ILE B N 1
ATOM 11441 C CA . ILE B 1 615 ? 11.312 -24.016 9.008 1 86.5 615 ILE B CA 1
ATOM 11442 C C . ILE B 1 615 ? 11.227 -25.078 7.906 1 86.5 615 ILE B C 1
ATOM 11444 O O . ILE B 1 615 ? 12.07 -25.109 7.004 1 86.5 615 ILE B O 1
ATOM 11448 N N . PRO B 1 616 ? 10.219 -25.984 8.078 1 80.75 616 PRO B N 1
ATOM 11449 C CA . PRO B 1 616 ? 10.109 -27.016 7.039 1 80.75 616 PRO B CA 1
ATOM 11450 C C . PRO B 1 616 ? 10.094 -26.438 5.629 1 80.75 616 PRO B C 1
ATOM 11452 O O . PRO B 1 616 ? 9.453 -25.406 5.383 1 80.75 616 PRO B O 1
ATOM 11455 N N . ALA B 1 617 ? 10.734 -27.078 4.703 1 80.56 617 ALA B N 1
ATOM 11456 C CA . ALA B 1 617 ? 10.969 -26.562 3.354 1 80.56 617 ALA B CA 1
ATOM 11457 C C . ALA B 1 617 ? 9.648 -26.391 2.605 1 80.56 617 ALA B C 1
ATOM 11459 O O . ALA B 1 617 ? 9.492 -25.438 1.826 1 80.56 617 ALA B O 1
ATOM 11460 N N . PHE B 1 618 ? 8.703 -27.234 2.912 1 82.31 618 PHE B N 1
ATOM 11461 C CA . PHE B 1 618 ? 7.492 -27.266 2.096 1 82.31 618 PHE B CA 1
ATOM 11462 C C . PHE B 1 618 ? 6.555 -26.125 2.479 1 82.31 618 PHE B C 1
ATOM 11464 O O . PHE B 1 618 ? 5.559 -25.875 1.795 1 82.31 618 PHE B O 1
ATOM 11471 N N . VAL B 1 619 ? 6.848 -25.359 3.541 1 90.81 619 VAL B N 1
ATOM 11472 C CA . VAL B 1 619 ? 5.996 -24.219 3.885 1 90.81 619 VAL B CA 1
ATOM 11473 C C . VAL B 1 619 ? 6.855 -22.969 4.086 1 90.81 619 VAL B C 1
ATOM 11475 O O . VAL B 1 619 ? 6.352 -21.922 4.496 1 90.81 619 VAL B O 1
ATOM 11478 N N . ARG B 1 620 ? 8.078 -23.078 3.789 1 91.56 620 ARG B N 1
ATOM 11479 C CA . ARG B 1 620 ? 9.07 -22.062 4.121 1 91.56 620 ARG B CA 1
ATOM 11480 C C . ARG B 1 620 ? 8.758 -20.75 3.406 1 91.56 620 ARG B C 1
ATOM 11482 O O . ARG B 1 620 ? 8.852 -19.672 4.004 1 91.56 620 ARG B O 1
ATOM 11489 N N . ARG B 1 621 ? 8.422 -20.781 2.158 1 94.44 621 ARG B N 1
ATOM 11490 C CA . ARG B 1 621 ? 8.156 -19.594 1.361 1 94.44 621 ARG B CA 1
ATOM 11491 C C . ARG B 1 621 ? 7.035 -18.766 1.973 1 94.44 621 ARG B C 1
ATOM 11493 O O . ARG B 1 621 ? 7.152 -17.547 2.09 1 94.44 621 ARG B O 1
ATOM 11500 N N . THR B 1 622 ? 5.984 -19.406 2.408 1 96.81 622 THR B N 1
ATOM 11501 C CA . THR B 1 622 ? 4.836 -18.734 2.998 1 96.81 622 THR B CA 1
ATOM 11502 C C . THR B 1 622 ? 5.188 -18.172 4.375 1 96.81 622 THR B C 1
ATOM 11504 O O . THR B 1 622 ? 4.824 -17.047 4.703 1 96.81 622 THR B O 1
ATOM 11507 N N . ILE B 1 623 ? 5.914 -18.984 5.16 1 96.56 623 ILE B N 1
ATOM 11508 C CA . ILE B 1 623 ? 6.277 -18.562 6.512 1 96.56 623 ILE B CA 1
ATOM 11509 C C . ILE B 1 623 ? 7.188 -17.344 6.445 1 96.56 623 ILE B C 1
ATOM 11511 O O . ILE B 1 623 ? 7.004 -16.375 7.195 1 96.56 623 ILE B O 1
ATOM 11515 N N . PHE B 1 624 ? 8.172 -17.375 5.535 1 97.25 624 PHE B N 1
ATOM 11516 C CA . PHE B 1 624 ? 9.062 -16.219 5.391 1 97.25 624 PHE B CA 1
ATOM 11517 C C . PHE B 1 624 ? 8.281 -14.992 4.938 1 97.25 624 PHE B C 1
ATOM 11519 O O . PHE B 1 624 ? 8.445 -13.906 5.5 1 97.25 624 PHE B O 1
ATOM 11526 N N . CYS B 1 625 ? 7.438 -15.164 3.959 1 97.75 625 CYS B N 1
ATOM 11527 C CA . CYS B 1 625 ? 6.699 -14.047 3.373 1 97.75 625 CYS B CA 1
ATOM 11528 C C . CYS B 1 625 ? 5.797 -13.391 4.41 1 97.75 625 CYS B C 1
ATOM 11530 O O . CYS B 1 625 ? 5.875 -12.18 4.629 1 97.75 625 CYS B O 1
ATOM 11532 N N . TYR B 1 626 ? 5.004 -14.125 5.086 1 97.81 626 TYR B N 1
ATOM 11533 C CA . TYR B 1 626 ? 4.039 -13.547 6.012 1 97.81 626 TYR B CA 1
ATOM 11534 C C . TYR B 1 626 ? 4.691 -13.227 7.352 1 97.81 626 TYR B C 1
ATOM 11536 O O . TYR B 1 626 ? 4.176 -12.414 8.117 1 97.81 626 TYR B O 1
ATOM 11544 N N . GLY B 1 627 ? 5.836 -13.914 7.68 1 97.44 627 GLY B N 1
ATOM 11545 C CA . GLY B 1 627 ? 6.625 -13.461 8.812 1 97.44 627 GLY B CA 1
ATOM 11546 C C . GLY B 1 627 ? 7.125 -12.039 8.656 1 97.44 627 GLY B C 1
ATOM 11547 O O . GLY B 1 627 ? 7.098 -11.25 9.609 1 97.44 627 GLY B O 1
ATOM 11548 N N . ILE B 1 628 ? 7.523 -11.703 7.477 1 97.5 628 ILE B N 1
ATOM 11549 C CA . ILE B 1 628 ? 8.023 -10.367 7.164 1 97.5 628 ILE B CA 1
ATOM 11550 C C . ILE B 1 628 ? 6.855 -9.398 7 1 97.5 628 ILE B C 1
ATOM 11552 O O . ILE B 1 628 ? 6.895 -8.273 7.5 1 97.5 628 ILE B O 1
ATOM 11556 N N . ALA B 1 629 ? 5.785 -9.836 6.316 1 96 629 ALA B N 1
ATOM 11557 C CA . ALA B 1 629 ? 4.625 -8.992 6.051 1 96 629 ALA B CA 1
ATOM 11558 C C . ALA B 1 629 ? 3.988 -8.508 7.352 1 96 629 ALA B C 1
ATOM 11560 O O . ALA B 1 629 ? 3.518 -7.371 7.434 1 96 629 ALA B O 1
ATOM 11561 N N . MET B 1 630 ? 3.959 -9.359 8.352 1 94.19 630 MET B N 1
ATOM 11562 C CA . MET B 1 630 ? 3.291 -9.039 9.609 1 94.19 630 MET B CA 1
ATOM 11563 C C . MET B 1 630 ? 4.266 -8.406 10.594 1 94.19 630 MET B C 1
ATOM 11565 O O . MET B 1 630 ? 3.865 -7.965 11.672 1 94.19 630 MET B O 1
ATOM 11569 N N . GLY B 1 631 ? 5.555 -8.328 10.164 1 92.75 631 GLY B N 1
ATOM 11570 C CA . GLY B 1 631 ? 6.57 -7.812 11.07 1 92.75 631 GLY B CA 1
ATOM 11571 C C . GLY B 1 631 ? 6.988 -6.391 10.75 1 92.75 631 GLY B C 1
ATOM 11572 O O . GLY B 1 631 ? 6.238 -5.645 10.117 1 92.75 631 GLY B O 1
ATOM 11573 N N . SER B 1 632 ? 8.078 -5.977 11.383 1 90.75 632 SER B N 1
ATOM 11574 C CA . SER B 1 632 ? 8.672 -4.652 11.219 1 90.75 632 SER B CA 1
ATOM 11575 C C . SER B 1 632 ? 10 -4.727 10.484 1 90.75 632 SER B C 1
ATOM 11577 O O . SER B 1 632 ? 10.266 -5.691 9.758 1 90.75 632 SER B O 1
ATOM 11579 N N . ASP B 1 633 ? 10.781 -3.682 10.547 1 93.69 633 ASP B N 1
ATOM 11580 C CA . ASP B 1 633 ? 12.102 -3.67 9.922 1 93.69 633 ASP B CA 1
ATOM 11581 C C . ASP B 1 633 ? 13.008 -4.727 10.547 1 93.69 633 ASP B C 1
ATOM 11583 O O . ASP B 1 633 ? 13.922 -5.234 9.891 1 93.69 633 ASP B O 1
ATOM 11587 N N . LYS B 1 634 ? 12.648 -5.133 11.781 1 94.5 634 LYS B N 1
ATOM 11588 C CA . LYS B 1 634 ? 13.445 -6.156 12.453 1 94.5 634 LYS B CA 1
ATOM 11589 C C . LYS B 1 634 ? 13.398 -7.477 11.688 1 94.5 634 LYS B C 1
ATOM 11591 O O . LYS B 1 634 ? 14.438 -8.102 11.461 1 94.5 634 LYS B O 1
ATOM 11596 N N . GLU B 1 635 ? 12.219 -7.957 11.352 1 97.06 635 GLU B N 1
ATOM 11597 C CA . GLU B 1 635 ? 12.047 -9.203 10.617 1 97.06 635 GLU B CA 1
ATOM 11598 C C . GLU B 1 635 ? 12.68 -9.117 9.227 1 97.06 635 GLU B C 1
ATOM 11600 O O . GLU B 1 635 ? 13.281 -10.086 8.75 1 97.06 635 GLU B O 1
ATOM 11605 N N . TRP B 1 636 ? 12.555 -7.957 8.594 1 97.12 636 TRP B N 1
ATOM 11606 C CA . TRP B 1 636 ? 13.133 -7.75 7.273 1 97.12 636 TRP B CA 1
ATOM 11607 C C . TRP B 1 636 ? 14.656 -7.789 7.332 1 97.12 636 TRP B C 1
ATOM 11609 O O . TRP B 1 636 ? 15.305 -8.414 6.484 1 97.12 636 TRP B O 1
ATOM 11619 N N . GLU B 1 637 ? 15.234 -7.133 8.367 1 96.44 637 GLU B N 1
ATOM 11620 C CA . GLU B 1 637 ? 16.688 -7.105 8.539 1 96.44 637 GLU B CA 1
ATOM 11621 C C . GLU B 1 637 ? 17.234 -8.508 8.781 1 96.44 637 GLU B C 1
ATOM 11623 O O . GLU B 1 637 ? 18.344 -8.828 8.344 1 96.44 637 GLU B O 1
ATOM 11628 N N . PHE B 1 638 ? 16.516 -9.273 9.484 1 96.75 638 PHE B N 1
ATOM 11629 C CA . PHE B 1 638 ? 16.938 -10.648 9.719 1 96.75 638 PHE B CA 1
ATOM 11630 C C . PHE B 1 638 ? 17 -11.422 8.406 1 96.75 638 PHE B C 1
ATOM 11632 O O . PHE B 1 638 ? 17.969 -12.148 8.156 1 96.75 638 PHE B O 1
ATOM 11639 N N . ALA B 1 639 ? 15.945 -11.297 7.566 1 96.38 639 ALA B N 1
ATOM 11640 C CA . ALA B 1 639 ? 15.961 -11.938 6.254 1 96.38 639 ALA B CA 1
ATOM 11641 C C . ALA B 1 639 ? 17.172 -11.469 5.434 1 96.38 639 ALA B C 1
ATOM 11643 O O . ALA B 1 639 ? 17.812 -12.273 4.762 1 96.38 639 ALA B O 1
ATOM 11644 N N . TRP B 1 640 ? 17.422 -10.18 5.52 1 95.44 640 TRP B N 1
ATOM 11645 C CA . TRP B 1 640 ? 18.562 -9.586 4.828 1 95.44 640 TRP B CA 1
ATOM 11646 C C . TRP B 1 640 ? 19.875 -10.227 5.289 1 95.44 640 TRP B C 1
ATOM 11648 O O . TRP B 1 640 ? 20.719 -10.578 4.465 1 95.44 640 TRP B O 1
ATOM 11658 N N . GLU B 1 641 ? 20.016 -10.43 6.535 1 95 641 GLU B N 1
ATOM 11659 C CA . GLU B 1 641 ? 21.203 -11.047 7.109 1 95 641 GLU B CA 1
ATOM 11660 C C . GLU B 1 641 ? 21.328 -12.508 6.676 1 95 641 GLU B C 1
ATOM 11662 O O . GLU B 1 641 ? 22.422 -12.961 6.32 1 95 641 GLU B O 1
ATOM 11667 N N . MET B 1 642 ? 20.266 -13.211 6.727 1 93.38 642 MET B N 1
ATOM 11668 C CA . MET B 1 642 ? 20.281 -14.625 6.363 1 93.38 642 MET B CA 1
ATOM 11669 C C . MET B 1 642 ? 20.578 -14.805 4.875 1 93.38 642 MET B C 1
ATOM 11671 O O . MET B 1 642 ? 21.234 -15.773 4.48 1 93.38 642 MET B O 1
ATOM 11675 N N . TYR B 1 643 ? 20.109 -13.945 4.035 1 93.19 643 TYR B N 1
ATOM 11676 C CA . TYR B 1 643 ? 20.391 -13.992 2.604 1 93.19 643 TYR B CA 1
ATOM 11677 C C . TYR B 1 643 ? 21.891 -13.914 2.342 1 93.19 643 TYR B C 1
ATOM 11679 O O . TYR B 1 643 ? 22.406 -14.578 1.439 1 93.19 643 TYR B O 1
ATOM 11687 N N . HIS B 1 644 ? 22.531 -13.086 3.127 1 90 644 HIS B N 1
ATOM 11688 C CA . HIS B 1 644 ? 23.938 -12.836 2.889 1 90 644 HIS B CA 1
ATOM 11689 C C . HIS B 1 644 ? 24.812 -13.781 3.707 1 90 644 HIS B C 1
ATOM 11691 O O . HIS B 1 644 ? 26.047 -13.719 3.637 1 90 644 HIS B O 1
ATOM 11697 N N . HIS B 1 645 ? 24.125 -14.594 4.434 1 85.38 645 HIS B N 1
ATOM 11698 C CA . HIS B 1 645 ? 24.875 -15.531 5.27 1 85.38 645 HIS B CA 1
ATOM 11699 C C . HIS B 1 645 ? 25.5 -16.641 4.426 1 85.38 645 HIS B C 1
ATOM 11701 O O . HIS B 1 645 ? 24.875 -17.156 3.502 1 85.38 645 HIS B O 1
ATOM 11707 N N . ASP B 1 646 ? 26.625 -17.078 4.723 1 68.94 646 ASP B N 1
ATOM 11708 C CA . ASP B 1 646 ? 27.438 -18 3.943 1 68.94 646 ASP B CA 1
ATOM 11709 C C . ASP B 1 646 ? 26.812 -19.391 3.9 1 68.94 646 ASP B C 1
ATOM 11711 O O . ASP B 1 646 ? 26.969 -20.125 2.914 1 68.94 646 ASP B O 1
ATOM 11715 N N . ASN B 1 647 ? 26.094 -19.812 4.883 1 70.56 647 ASN B N 1
ATOM 11716 C CA . ASN B 1 647 ? 25.578 -21.188 4.98 1 70.56 647 ASN B CA 1
ATOM 11717 C C . ASN B 1 647 ? 24.203 -21.312 4.32 1 70.56 647 ASN B C 1
ATOM 11719 O O . ASN B 1 647 ? 23.641 -22.406 4.277 1 70.56 647 ASN B O 1
ATOM 11723 N N . SER B 1 648 ? 23.75 -20.281 3.637 1 73.06 648 SER B N 1
ATOM 11724 C CA . SER B 1 648 ? 22.422 -20.359 3.014 1 73.06 648 SER B CA 1
ATOM 11725 C C . SER B 1 648 ? 22.5 -21.016 1.641 1 73.06 648 SER B C 1
ATOM 11727 O O . SER B 1 648 ? 23.406 -20.703 0.851 1 73.06 648 SER B O 1
ATOM 11729 N N . THR B 1 649 ? 21.578 -21.969 1.458 1 73.31 649 THR B N 1
ATOM 11730 C CA . THR B 1 649 ? 21.516 -22.641 0.168 1 73.31 649 THR B CA 1
ATOM 11731 C C . THR B 1 649 ? 20.969 -21.719 -0.905 1 73.31 649 THR B C 1
ATOM 11733 O O . THR B 1 649 ? 20.375 -20.672 -0.591 1 73.31 649 THR B O 1
ATOM 11736 N N . THR B 1 650 ? 21.156 -22.031 -2.119 1 74.75 650 THR B N 1
ATOM 11737 C CA . THR B 1 650 ? 20.625 -21.234 -3.225 1 74.75 650 THR B CA 1
ATOM 11738 C C . THR B 1 650 ? 19.094 -21.172 -3.156 1 74.75 650 THR B C 1
ATOM 11740 O O . THR B 1 650 ? 18.516 -20.109 -3.412 1 74.75 650 THR B O 1
ATOM 11743 N N . ASP B 1 651 ? 18.469 -22.266 -2.803 1 77.06 651 ASP B N 1
ATOM 11744 C CA . ASP B 1 651 ? 17.016 -22.297 -2.686 1 77.06 651 ASP B CA 1
ATOM 11745 C C . ASP B 1 651 ? 16.531 -21.359 -1.587 1 77.06 651 ASP B C 1
ATOM 11747 O O . ASP B 1 651 ? 15.523 -20.656 -1.757 1 77.06 651 ASP B O 1
ATOM 11751 N N . ASP B 1 652 ? 17.281 -21.359 -0.535 1 84.31 652 ASP B N 1
ATOM 11752 C CA . ASP B 1 652 ? 16.922 -20.469 0.572 1 84.31 652 ASP B CA 1
ATOM 11753 C C . ASP B 1 652 ? 17.078 -19 0.172 1 84.31 652 ASP B C 1
ATOM 11755 O O . ASP B 1 652 ? 16.25 -18.172 0.544 1 84.31 652 ASP B O 1
ATOM 11759 N N . LYS B 1 653 ? 18.109 -18.766 -0.581 1 86.62 653 LYS B N 1
ATOM 11760 C CA . LYS B 1 653 ? 18.344 -17.406 -1.024 1 86.62 653 LYS B CA 1
ATOM 11761 C C . LYS B 1 653 ? 17.219 -16.922 -1.946 1 86.62 653 LYS B C 1
ATOM 11763 O O . LYS B 1 653 ? 16.797 -15.773 -1.857 1 86.62 653 LYS B O 1
ATOM 11768 N N . ASP B 1 654 ? 16.781 -17.797 -2.766 1 88.44 654 ASP B N 1
ATOM 11769 C CA . ASP B 1 654 ? 15.688 -17.453 -3.656 1 88.44 654 ASP B CA 1
ATOM 11770 C C . ASP B 1 654 ? 14.414 -17.141 -2.865 1 88.44 654 ASP B C 1
ATOM 11772 O O . ASP B 1 654 ? 13.703 -16.188 -3.172 1 88.44 654 ASP B O 1
ATOM 11776 N N . ILE B 1 655 ? 14.188 -17.969 -1.881 1 93.56 655 ILE B N 1
ATOM 11777 C CA . ILE B 1 655 ? 12.992 -17.781 -1.066 1 93.56 655 ILE B CA 1
ATOM 11778 C C . ILE B 1 655 ? 13.102 -16.469 -0.278 1 93.56 655 ILE B C 1
ATOM 11780 O O . ILE B 1 655 ? 12.117 -15.734 -0.154 1 93.56 655 ILE B O 1
ATOM 11784 N N . LEU B 1 656 ? 14.289 -16.219 0.245 1 95.12 656 LEU B N 1
ATOM 11785 C CA . LEU B 1 656 ? 14.5 -15.008 1.021 1 95.12 656 LEU B CA 1
ATOM 11786 C C . LEU B 1 656 ? 14.359 -13.773 0.142 1 95.12 656 LEU B C 1
ATOM 11788 O O . LEU B 1 656 ? 13.781 -12.766 0.565 1 95.12 656 LEU B O 1
ATOM 11792 N N . LEU B 1 657 ? 14.898 -13.898 -1.089 1 94.31 657 LEU B N 1
ATOM 11793 C CA . LEU B 1 657 ? 14.758 -12.805 -2.043 1 94.31 657 LEU B CA 1
ATOM 11794 C C . LEU B 1 657 ? 13.289 -12.516 -2.328 1 94.31 657 LEU B C 1
ATOM 11796 O O . LEU B 1 657 ? 12.883 -11.352 -2.393 1 94.31 657 LEU B O 1
ATOM 11800 N N . TYR B 1 658 ? 12.516 -13.5 -2.488 1 95 658 TYR B N 1
ATOM 11801 C CA . TYR B 1 658 ? 11.078 -13.367 -2.682 1 95 658 TYR B CA 1
ATOM 11802 C C . TYR B 1 658 ? 10.414 -12.773 -1.444 1 95 658 TYR B C 1
ATOM 11804 O O . TYR B 1 658 ? 9.625 -11.828 -1.547 1 95 658 TYR B O 1
ATOM 11812 N N . ALA B 1 659 ? 10.75 -13.25 -0.269 1 97.25 659 ALA B N 1
ATOM 11813 C CA . ALA B 1 659 ? 10.086 -12.906 0.985 1 97.25 659 ALA B CA 1
ATOM 11814 C C . ALA B 1 659 ? 10.328 -11.445 1.358 1 97.25 659 ALA B C 1
ATOM 11816 O O . ALA B 1 659 ? 9.461 -10.797 1.947 1 97.25 659 ALA B O 1
ATOM 11817 N N . MET B 1 660 ? 11.461 -10.906 1.043 1 96.5 660 MET B N 1
ATOM 11818 C CA . MET B 1 660 ? 11.773 -9.516 1.363 1 96.5 660 MET B CA 1
ATOM 11819 C C . MET B 1 660 ? 10.836 -8.562 0.627 1 96.5 660 MET B C 1
ATOM 11821 O O . MET B 1 660 ? 10.594 -7.449 1.09 1 96.5 660 MET B O 1
ATOM 11825 N N . GLY B 1 661 ? 10.297 -9.039 -0.495 1 96 661 GLY B N 1
ATOM 11826 C CA . GLY B 1 661 ? 9.328 -8.25 -1.231 1 96 661 GLY B CA 1
ATOM 11827 C C . GLY B 1 661 ? 7.934 -8.305 -0.632 1 96 661 GLY B C 1
ATOM 11828 O O . GLY B 1 661 ? 7.043 -7.566 -1.052 1 96 661 GLY B O 1
ATOM 11829 N N . CYS B 1 662 ? 7.746 -9.094 0.417 1 96.5 662 CYS B N 1
ATOM 11830 C CA . CYS B 1 662 ? 6.43 -9.289 1.013 1 96.5 662 CYS B CA 1
ATOM 11831 C C . CYS B 1 662 ? 6.152 -8.242 2.086 1 96.5 662 CYS B C 1
ATOM 11833 O O . CYS B 1 662 ? 5.043 -8.18 2.621 1 96.5 662 CYS B O 1
ATOM 11835 N N . THR B 1 663 ? 7.145 -7.352 2.412 1 96.06 663 THR B N 1
ATOM 11836 C CA . THR B 1 663 ? 6.973 -6.352 3.463 1 96.06 663 THR B CA 1
ATOM 11837 C C . THR B 1 663 ? 5.844 -5.391 3.115 1 96.06 663 THR B C 1
ATOM 11839 O O . THR B 1 663 ? 5.594 -5.113 1.94 1 96.06 663 THR B O 1
ATOM 11842 N N . ARG B 1 664 ? 5.176 -4.883 4.164 1 91.88 664 ARG B N 1
ATOM 11843 C CA . ARG B 1 664 ? 4.094 -3.92 3.99 1 91.88 664 ARG B CA 1
ATOM 11844 C C . ARG B 1 664 ? 4.594 -2.492 4.184 1 91.88 664 ARG B C 1
ATOM 11846 O O . ARG B 1 664 ? 3.818 -1.539 4.094 1 91.88 664 ARG B O 1
ATOM 11853 N N . GLU B 1 665 ? 5.848 -2.408 4.449 1 92.38 665 GLU B N 1
ATOM 11854 C CA . GLU B 1 665 ? 6.465 -1.097 4.613 1 92.38 665 GLU B CA 1
ATOM 11855 C C . GLU B 1 665 ? 7.027 -0.581 3.295 1 92.38 665 GLU B C 1
ATOM 11857 O O . GLU B 1 665 ? 8 -1.131 2.773 1 92.38 665 GLU B O 1
ATOM 11862 N N . SER B 1 666 ? 6.484 0.535 2.816 1 91.31 666 SER B N 1
ATOM 11863 C CA . SER B 1 666 ? 6.875 1.058 1.512 1 91.31 666 SER B CA 1
ATOM 11864 C C . SER B 1 666 ? 8.359 1.409 1.478 1 91.31 666 SER B C 1
ATOM 11866 O O . SER B 1 666 ? 9.023 1.222 0.457 1 91.31 666 SER B O 1
ATOM 11868 N N . TRP B 1 667 ? 8.891 1.971 2.58 1 92.81 667 TRP B N 1
ATOM 11869 C CA . TRP B 1 667 ? 10.297 2.377 2.59 1 92.81 667 TRP B CA 1
ATOM 11870 C C . TRP B 1 667 ? 11.211 1.166 2.473 1 92.81 667 TRP B C 1
ATOM 11872 O O . TRP B 1 667 ? 12.297 1.257 1.897 1 92.81 667 TRP B O 1
ATOM 11882 N N . LEU B 1 668 ? 10.805 0.016 3.014 1 95.25 668 LEU B N 1
ATOM 11883 C CA . LEU B 1 668 ? 11.578 -1.212 2.869 1 95.25 668 LEU B CA 1
ATOM 11884 C C . LEU B 1 668 ? 11.508 -1.736 1.439 1 95.25 668 LEU B C 1
ATOM 11886 O O . LEU B 1 668 ? 12.469 -2.33 0.941 1 95.25 668 LEU B O 1
ATOM 11890 N N . LEU B 1 669 ? 10.383 -1.584 0.756 1 94.88 669 LEU B N 1
ATOM 11891 C CA . LEU B 1 669 ? 10.273 -1.952 -0.652 1 94.88 669 LEU B CA 1
ATOM 11892 C C . LEU B 1 669 ? 11.211 -1.111 -1.508 1 94.88 669 LEU B C 1
ATOM 11894 O O . LEU B 1 669 ? 11.789 -1.61 -2.477 1 94.88 669 LEU B O 1
ATOM 11898 N N . HIS B 1 670 ? 11.344 0.17 -1.121 1 92.31 670 HIS B N 1
ATOM 11899 C CA . HIS B 1 670 ? 12.305 1.023 -1.815 1 92.31 670 HIS B CA 1
ATOM 11900 C C . HIS B 1 670 ? 13.727 0.521 -1.622 1 92.31 670 HIS B C 1
ATOM 11902 O O . HIS B 1 670 ? 14.516 0.478 -2.574 1 92.31 670 HIS B O 1
ATOM 11908 N N . ARG B 1 671 ? 14 0.195 -0.402 1 91.88 671 ARG B N 1
ATOM 11909 C CA . ARG B 1 671 ? 15.32 -0.355 -0.118 1 91.88 671 ARG B CA 1
ATOM 11910 C C . ARG B 1 671 ? 15.555 -1.65 -0.89 1 91.88 671 ARG B C 1
ATOM 11912 O O . ARG B 1 671 ? 16.641 -1.867 -1.438 1 91.88 671 ARG B O 1
ATOM 11919 N N . TYR B 1 672 ? 14.57 -2.516 -0.859 1 94.75 672 TYR B N 1
ATOM 11920 C CA . TYR B 1 672 ? 14.578 -3.768 -1.607 1 94.75 672 TYR B CA 1
ATOM 11921 C C . TYR B 1 672 ? 14.891 -3.521 -3.08 1 94.75 672 TYR B C 1
ATOM 11923 O O . TYR B 1 672 ? 15.789 -4.141 -3.643 1 94.75 672 TYR B O 1
ATOM 11931 N N . MET B 1 673 ? 14.242 -2.611 -3.709 1 92.62 673 MET B N 1
ATOM 11932 C CA . MET B 1 673 ? 14.43 -2.254 -5.113 1 92.62 673 MET B CA 1
ATOM 11933 C C . MET B 1 673 ? 15.828 -1.712 -5.352 1 92.62 673 MET B C 1
ATOM 11935 O O . MET B 1 673 ? 16.531 -2.158 -6.266 1 92.62 673 MET B O 1
ATOM 11939 N N . GLU B 1 674 ? 16.25 -0.799 -4.512 1 89.69 674 GLU B N 1
ATOM 11940 C CA . GLU B 1 674 ? 17.547 -0.157 -4.672 1 89.69 674 GLU B CA 1
ATOM 11941 C C . GLU B 1 674 ? 18.688 -1.169 -4.539 1 89.69 674 GLU B C 1
ATOM 11943 O O . GLU B 1 674 ? 19.703 -1.07 -5.234 1 89.69 674 GLU B O 1
ATOM 11948 N N . SER B 1 675 ? 18.5 -2.104 -3.672 1 90.38 675 SER B N 1
ATOM 11949 C CA . SER B 1 675 ? 19.516 -3.117 -3.441 1 90.38 675 SER B CA 1
ATOM 11950 C C . SER B 1 675 ? 19.688 -4.02 -4.66 1 90.38 675 SER B C 1
ATOM 11952 O O . SER B 1 675 ? 20.75 -4.613 -4.855 1 90.38 675 SER B O 1
ATOM 11954 N N . GLY B 1 676 ? 18.641 -4.223 -5.395 1 88.56 676 GLY B N 1
ATOM 11955 C CA . GLY B 1 676 ? 18.703 -5.066 -6.578 1 88.56 676 GLY B CA 1
ATOM 11956 C C . GLY B 1 676 ? 19.234 -4.348 -7.801 1 88.56 676 GLY B C 1
ATOM 11957 O O . GLY B 1 676 ? 19.641 -4.988 -8.773 1 88.56 676 GLY B O 1
ATOM 11958 N N . VAL B 1 677 ? 19.312 -3.049 -7.754 1 85 677 VAL B N 1
ATOM 11959 C CA . VAL B 1 677 ? 19.719 -2.279 -8.922 1 85 677 VAL B CA 1
ATOM 11960 C C . VAL B 1 677 ? 21.141 -1.747 -8.727 1 85 677 VAL B C 1
ATOM 11962 O O . VAL B 1 677 ? 21.938 -1.729 -9.656 1 85 677 VAL B O 1
ATOM 11965 N N . ASN B 1 678 ? 21.438 -1.278 -7.52 1 79.31 678 ASN B N 1
ATOM 11966 C CA . ASN B 1 678 ? 22.734 -0.661 -7.285 1 79.31 678 ASN B CA 1
ATOM 11967 C C . ASN B 1 678 ? 23.422 -1.251 -6.059 1 79.31 678 ASN B C 1
ATOM 11969 O O . ASN B 1 678 ? 24.5 -0.801 -5.672 1 79.31 678 ASN B O 1
ATOM 11973 N N . GLY B 1 679 ? 22.859 -2.246 -5.535 1 79.44 679 GLY B N 1
ATOM 11974 C CA . GLY B 1 679 ? 23.406 -2.707 -4.27 1 79.44 679 GLY B CA 1
ATOM 11975 C C . GLY B 1 679 ? 23.859 -4.156 -4.301 1 79.44 679 GLY B C 1
ATOM 11976 O O . GLY B 1 679 ? 24.281 -4.66 -5.344 1 79.44 679 GLY B O 1
ATOM 11977 N N . SER B 1 680 ? 23.875 -4.738 -3.111 1 74.75 680 SER B N 1
ATOM 11978 C CA . SER B 1 680 ? 24.469 -6.047 -2.873 1 74.75 680 SER B CA 1
ATOM 11979 C C . SER B 1 680 ? 23.672 -7.152 -3.559 1 74.75 680 SER B C 1
ATOM 11981 O O . SER B 1 680 ? 24.172 -8.266 -3.74 1 74.75 680 SER B O 1
ATOM 11983 N N . LEU B 1 681 ? 22.453 -6.848 -3.904 1 78 681 LEU B N 1
ATOM 11984 C CA . LEU B 1 681 ? 21.641 -7.855 -4.566 1 78 681 LEU B CA 1
ATOM 11985 C C . LEU B 1 681 ? 21.75 -7.746 -6.082 1 78 681 LEU B C 1
ATOM 11987 O O . LEU B 1 681 ? 21.047 -8.438 -6.816 1 78 681 LEU B O 1
ATOM 11991 N N . PHE B 1 682 ? 22.719 -6.961 -6.492 1 77.06 682 PHE B N 1
ATOM 11992 C CA . PHE B 1 682 ? 22.766 -6.641 -7.914 1 77.06 682 PHE B CA 1
ATOM 11993 C C . PHE B 1 682 ? 23.25 -7.836 -8.727 1 77.06 682 PHE B C 1
ATOM 11995 O O . PHE B 1 682 ? 24.328 -8.375 -8.461 1 77.06 682 PHE B O 1
ATOM 12002 N N . SER B 1 683 ? 22.484 -8.359 -9.516 1 80.81 683 SER B N 1
ATOM 12003 C CA . SER B 1 683 ? 22.703 -9.266 -10.641 1 80.81 683 SER B CA 1
ATOM 12004 C C . SER B 1 683 ? 21.578 -9.172 -11.656 1 80.81 683 SER B C 1
ATOM 12006 O O . SER B 1 683 ? 20.453 -8.789 -11.312 1 80.81 683 SER B O 1
ATOM 12008 N N . SER B 1 684 ? 21.844 -9.383 -12.867 1 77.25 684 SER B N 1
ATOM 12009 C CA . SER B 1 684 ? 20.828 -9.266 -13.898 1 77.25 684 SER B CA 1
ATOM 12010 C C . SER B 1 684 ? 19.578 -10.078 -13.539 1 77.25 684 SER B C 1
ATOM 12012 O O . SER B 1 684 ? 18.453 -9.57 -13.625 1 77.25 684 SER B O 1
ATOM 12014 N N . ASN B 1 685 ? 19.812 -11.312 -13.078 1 79.94 685 ASN B N 1
ATOM 12015 C CA . ASN B 1 685 ? 18.703 -12.203 -12.758 1 79.94 685 ASN B CA 1
ATOM 12016 C C . ASN B 1 685 ? 17.938 -11.711 -11.531 1 79.94 685 ASN B C 1
ATOM 12018 O O . ASN B 1 685 ? 16.703 -11.703 -11.523 1 79.94 685 ASN B O 1
ATOM 12022 N N . ASN B 1 686 ? 18.672 -11.242 -10.547 1 86.94 686 ASN B N 1
ATOM 12023 C CA . ASN B 1 686 ? 18.031 -10.758 -9.328 1 86.94 686 ASN B CA 1
ATOM 12024 C C . ASN B 1 686 ? 17.219 -9.492 -9.578 1 86.94 686 ASN B C 1
ATOM 12026 O O . ASN B 1 686 ? 16.125 -9.336 -9.047 1 86.94 686 ASN B O 1
ATOM 12030 N N . THR B 1 687 ? 17.797 -8.68 -10.391 1 88.81 687 THR B N 1
ATOM 12031 C CA . THR B 1 687 ? 17.125 -7.414 -10.664 1 88.81 687 THR B CA 1
ATOM 12032 C C . THR B 1 687 ? 15.797 -7.648 -11.375 1 88.81 687 THR B C 1
ATOM 12034 O O . THR B 1 687 ? 14.773 -7.074 -11 1 88.81 687 THR B O 1
ATOM 12037 N N . ILE B 1 688 ? 15.844 -8.484 -12.375 1 88.12 688 ILE B N 1
ATOM 12038 C CA . ILE B 1 688 ? 14.625 -8.773 -13.125 1 88.12 688 ILE B CA 1
ATOM 12039 C C . ILE B 1 688 ? 13.617 -9.469 -12.219 1 88.12 688 ILE B C 1
ATOM 12041 O O . ILE B 1 688 ? 12.422 -9.156 -12.258 1 88.12 688 ILE B O 1
ATOM 12045 N N . PHE B 1 689 ? 14.117 -10.391 -11.414 1 89.69 689 PHE B N 1
ATOM 12046 C CA . PHE B 1 689 ? 13.258 -11.078 -10.461 1 89.69 689 PHE B CA 1
ATOM 12047 C C . PHE B 1 689 ? 12.602 -10.094 -9.5 1 89.69 689 PHE B C 1
ATOM 12049 O O . PHE B 1 689 ? 11.406 -10.18 -9.234 1 89.69 689 PHE B O 1
ATOM 12056 N N . LEU B 1 690 ? 13.398 -9.188 -9 1 93.31 690 LEU B N 1
ATOM 12057 C CA . LEU B 1 690 ? 12.914 -8.18 -8.055 1 93.31 690 LEU B CA 1
ATOM 12058 C C . LEU B 1 690 ? 11.852 -7.305 -8.711 1 93.31 690 LEU B C 1
ATOM 12060 O O . LEU B 1 690 ? 10.859 -6.945 -8.07 1 93.31 690 LEU B O 1
ATOM 12064 N N . ILE B 1 691 ? 12.023 -6.984 -9.945 1 92.94 691 ILE B N 1
ATOM 12065 C CA . ILE B 1 691 ? 11.062 -6.156 -10.664 1 92.94 691 ILE B CA 1
ATOM 12066 C C . ILE B 1 691 ? 9.742 -6.906 -10.812 1 92.94 691 ILE B C 1
ATOM 12068 O O . ILE B 1 691 ? 8.672 -6.344 -10.57 1 92.94 691 ILE B O 1
ATOM 12072 N N . TYR B 1 692 ? 9.844 -8.203 -11.109 1 91.12 692 TYR B N 1
ATOM 12073 C CA . TYR B 1 692 ? 8.641 -9.023 -11.211 1 91.12 692 TYR B CA 1
ATOM 12074 C C . TYR B 1 692 ? 7.914 -9.102 -9.875 1 91.12 692 TYR B C 1
ATOM 12076 O O . TYR B 1 692 ? 6.688 -9 -9.82 1 91.12 692 TYR B O 1
ATOM 12084 N N . ASN B 1 693 ? 8.695 -9.281 -8.891 1 92.94 693 ASN B N 1
ATOM 12085 C CA . ASN B 1 693 ? 8.133 -9.43 -7.551 1 92.94 693 ASN B CA 1
ATOM 12086 C C . ASN B 1 693 ? 7.438 -8.156 -7.094 1 92.94 693 ASN B C 1
ATOM 12088 O O . ASN B 1 693 ? 6.355 -8.211 -6.504 1 92.94 693 ASN B O 1
ATOM 12092 N N . LEU B 1 694 ? 7.992 -7 -7.348 1 94.06 694 LEU B N 1
ATOM 12093 C CA . LEU B 1 694 ? 7.398 -5.715 -6.988 1 94.06 694 LEU B CA 1
ATOM 12094 C C . LEU B 1 694 ? 6.152 -5.441 -7.828 1 94.06 694 LEU B C 1
ATOM 12096 O O . LEU B 1 694 ? 5.141 -4.965 -7.305 1 94.06 694 LEU B O 1
ATOM 12100 N N . ALA B 1 695 ? 6.219 -5.789 -9.086 1 93.44 695 ALA B N 1
ATOM 12101 C CA . ALA B 1 695 ? 5.121 -5.512 -10 1 93.44 695 ALA B CA 1
ATOM 12102 C C . ALA B 1 695 ? 3.893 -6.352 -9.656 1 93.44 695 ALA B C 1
ATOM 12104 O O . ALA B 1 695 ? 2.783 -6.059 -10.109 1 93.44 695 ALA B O 1
ATOM 12105 N N . ALA B 1 696 ? 4.09 -7.348 -8.82 1 90.94 696 ALA B N 1
ATOM 12106 C CA . ALA B 1 696 ? 3.014 -8.289 -8.516 1 90.94 696 ALA B CA 1
ATOM 12107 C C . ALA B 1 696 ? 2.068 -7.711 -7.461 1 90.94 696 ALA B C 1
ATOM 12109 O O . ALA B 1 696 ? 0.949 -8.195 -7.289 1 90.94 696 ALA B O 1
ATOM 12110 N N . THR B 1 697 ? 2.443 -6.652 -6.746 1 88.31 697 THR B N 1
ATOM 12111 C CA . THR B 1 697 ? 1.605 -6.02 -5.73 1 88.31 697 THR B CA 1
ATOM 12112 C C . THR B 1 697 ? 1.281 -4.582 -6.117 1 88.31 697 THR B C 1
ATOM 12114 O O . THR B 1 697 ? 1.987 -3.977 -6.926 1 88.31 697 THR B O 1
ATOM 12117 N N . ASP B 1 698 ? 0.23 -4.078 -5.559 1 84.94 698 ASP B N 1
ATOM 12118 C CA . ASP B 1 698 ? -0.184 -2.727 -5.93 1 84.94 698 ASP B CA 1
ATOM 12119 C C . ASP B 1 698 ? 0.85 -1.694 -5.484 1 84.94 698 ASP B C 1
ATOM 12121 O O . ASP B 1 698 ? 1.234 -0.818 -6.262 1 84.94 698 ASP B O 1
ATOM 12125 N N . THR B 1 699 ? 1.268 -1.783 -4.258 1 88.06 699 THR B N 1
ATOM 12126 C CA . THR B 1 699 ? 2.256 -0.843 -3.742 1 88.06 699 THR B CA 1
ATOM 12127 C C . THR B 1 699 ? 3.582 -0.992 -4.48 1 88.06 699 THR B C 1
ATOM 12129 O O . THR B 1 699 ? 4.203 0.004 -4.859 1 88.06 699 THR B O 1
ATOM 12132 N N . GLY B 1 700 ? 3.961 -2.23 -4.656 1 92.25 700 GLY B N 1
ATOM 12133 C CA . GLY B 1 700 ? 5.195 -2.479 -5.387 1 92.25 700 GLY B CA 1
ATOM 12134 C C . GLY B 1 700 ? 5.145 -1.991 -6.82 1 92.25 700 GLY B C 1
ATOM 12135 O O . GLY B 1 700 ? 6.137 -1.475 -7.34 1 92.25 700 GLY B O 1
ATOM 12136 N N . LEU B 1 701 ? 4.004 -2.174 -7.457 1 91.56 701 LEU B N 1
ATOM 12137 C CA . LEU B 1 701 ? 3.852 -1.761 -8.844 1 91.56 701 LEU B CA 1
ATOM 12138 C C . LEU B 1 701 ? 4.039 -0.254 -8.992 1 91.56 701 LEU B C 1
ATOM 12140 O O . LEU B 1 701 ? 4.672 0.209 -9.938 1 91.56 701 LEU B O 1
ATOM 12144 N N . ARG B 1 702 ? 3.512 0.491 -8.109 1 87.62 702 ARG B N 1
ATOM 12145 C CA . ARG B 1 702 ? 3.686 1.939 -8.125 1 87.62 702 ARG B CA 1
ATOM 12146 C C . ARG B 1 702 ? 5.156 2.316 -7.969 1 87.62 702 ARG B C 1
ATOM 12148 O O . ARG B 1 702 ? 5.664 3.176 -8.695 1 87.62 702 ARG B O 1
ATOM 12155 N N . ILE B 1 703 ? 5.781 1.753 -7.043 1 91.12 703 ILE B N 1
ATOM 12156 C CA . ILE B 1 703 ? 7.176 2.047 -6.73 1 91.12 703 ILE B CA 1
ATOM 12157 C C . ILE B 1 703 ? 8.055 1.712 -7.934 1 91.12 703 ILE B C 1
ATOM 12159 O O . ILE B 1 703 ? 8.883 2.527 -8.352 1 91.12 703 ILE B O 1
ATOM 12163 N N . ILE B 1 704 ? 7.816 0.531 -8.516 1 93.56 704 ILE B N 1
ATOM 12164 C CA . ILE B 1 704 ? 8.703 0.081 -9.578 1 93.56 704 ILE B CA 1
ATOM 12165 C C . ILE B 1 704 ? 8.406 0.86 -10.859 1 93.56 704 ILE B C 1
ATOM 12167 O O . ILE B 1 704 ? 9.312 1.143 -11.641 1 93.56 704 ILE B O 1
ATOM 12171 N N . TRP B 1 705 ? 7.109 1.185 -11.109 1 91.25 705 TRP B N 1
ATOM 12172 C CA . TRP B 1 705 ? 6.777 1.984 -12.281 1 91.25 705 TRP B CA 1
ATOM 12173 C C . TRP B 1 705 ? 7.48 3.338 -12.234 1 91.25 705 TRP B C 1
ATOM 12175 O O . TRP B 1 705 ? 8.062 3.773 -13.234 1 91.25 705 TRP B O 1
ATOM 12185 N N . LYS B 1 706 ? 7.375 3.988 -11.109 1 87.81 706 LYS B N 1
ATOM 12186 C CA . LYS B 1 706 ? 8.078 5.254 -10.922 1 87.81 706 LYS B CA 1
ATOM 12187 C C . LYS B 1 706 ? 9.578 5.086 -11.164 1 87.81 706 LYS B C 1
ATOM 12189 O O . LYS B 1 706 ? 10.195 5.887 -11.875 1 87.81 706 LYS B O 1
ATOM 12194 N N . PHE B 1 707 ? 10.195 4.121 -10.633 1 90.56 707 PHE B N 1
ATOM 12195 C CA . PHE B 1 707 ? 11.633 3.887 -10.742 1 90.56 707 PHE B CA 1
ATOM 12196 C C . PHE B 1 707 ? 12.031 3.635 -12.188 1 90.56 707 PHE B C 1
ATOM 12198 O O . PHE B 1 707 ? 13.008 4.211 -12.672 1 90.56 707 PHE B O 1
ATOM 12205 N N . VAL B 1 708 ? 11.273 2.744 -12.844 1 91.44 708 VAL B N 1
ATOM 12206 C CA . VAL B 1 708 ? 11.594 2.359 -14.219 1 91.44 708 VAL B CA 1
ATOM 12207 C C . VAL B 1 708 ? 11.477 3.572 -15.133 1 91.44 708 VAL B C 1
ATOM 12209 O O . VAL B 1 708 ? 12.344 3.803 -15.984 1 91.44 708 VAL B O 1
ATOM 12212 N N . THR B 1 709 ? 10.484 4.355 -15.016 1 90.56 709 THR B N 1
ATOM 12213 C CA . THR B 1 709 ? 10.266 5.5 -15.898 1 90.56 709 THR B CA 1
ATOM 12214 C C . THR B 1 709 ? 11.297 6.59 -15.633 1 90.56 709 THR B C 1
ATOM 12216 O O . THR B 1 709 ? 11.695 7.309 -16.547 1 90.56 709 THR B O 1
ATOM 12219 N N . GLU B 1 710 ? 11.703 6.742 -14.414 1 88 710 GLU B N 1
ATOM 12220 C CA . GLU B 1 710 ? 12.656 7.789 -14.07 1 88 710 GLU B CA 1
ATOM 12221 C C . GLU B 1 710 ? 14.086 7.363 -14.398 1 88 710 GLU B C 1
ATOM 12223 O O . GLU B 1 710 ? 14.969 8.211 -14.555 1 88 710 GLU B O 1
ATOM 12228 N N . ASN B 1 711 ? 14.336 6.008 -14.492 1 88.75 711 ASN B N 1
ATOM 12229 C CA . ASN B 1 711 ? 15.695 5.512 -14.68 1 88.75 711 ASN B CA 1
ATOM 12230 C C . ASN B 1 711 ? 15.812 4.648 -15.93 1 88.75 711 ASN B C 1
ATOM 12232 O O . ASN B 1 711 ? 16.703 3.795 -16.016 1 88.75 711 ASN B O 1
ATOM 12236 N N . TRP B 1 712 ? 15.047 4.859 -16.906 1 90.94 712 TRP B N 1
ATOM 12237 C CA . TRP B 1 712 ? 14.914 3.955 -18.047 1 90.94 712 TRP B CA 1
ATOM 12238 C C . TRP B 1 712 ? 16.219 3.885 -18.844 1 90.94 712 TRP B C 1
ATOM 12240 O O . TRP B 1 712 ? 16.656 2.799 -19.219 1 90.94 712 TRP B O 1
ATOM 12250 N N . PRO B 1 713 ? 16.922 5.055 -19.062 1 90.19 713 PRO B N 1
ATOM 12251 C CA . PRO B 1 713 ? 18.156 4.949 -19.844 1 90.19 713 PRO B CA 1
ATOM 12252 C C . PRO B 1 713 ? 19.188 4.004 -19.219 1 90.19 713 PRO B C 1
ATOM 12254 O O . PRO B 1 713 ? 19.797 3.195 -19.922 1 90.19 713 PRO B O 1
ATOM 12257 N N . LEU B 1 714 ? 19.25 4.07 -17.969 1 88.62 714 LEU B N 1
ATOM 12258 C CA . LEU B 1 714 ? 20.172 3.213 -17.234 1 88.62 714 LEU B CA 1
ATOM 12259 C C . LEU B 1 714 ? 19.719 1.757 -17.297 1 88.62 714 LEU B C 1
ATOM 12261 O O . LEU B 1 714 ? 20.531 0.858 -17.516 1 88.62 714 LEU B O 1
ATOM 12265 N N . LEU B 1 715 ? 18.484 1.452 -17.094 1 90.62 715 LEU B N 1
ATOM 12266 C CA . LEU B 1 715 ? 17.938 0.099 -17.062 1 90.62 715 LEU B CA 1
ATOM 12267 C C . LEU B 1 715 ? 18 -0.542 -18.453 1 90.62 715 LEU B C 1
ATOM 12269 O O . LEU B 1 715 ? 18.297 -1.731 -18.578 1 90.62 715 LEU B O 1
ATOM 12273 N N . GLN B 1 716 ? 17.734 0.268 -19.453 1 90.94 716 GLN B N 1
ATOM 12274 C CA . GLN B 1 716 ? 17.781 -0.231 -20.828 1 90.94 716 GLN B CA 1
ATOM 12275 C C . GLN B 1 716 ? 19.188 -0.651 -21.219 1 90.94 716 GLN B C 1
ATOM 12277 O O . GLN B 1 716 ? 19.375 -1.671 -21.891 1 90.94 716 GLN B O 1
ATOM 12282 N N . GLU B 1 717 ? 20.109 0.146 -20.812 1 90.31 717 GLU B N 1
ATOM 12283 C CA . GLU B 1 717 ? 21.516 -0.149 -21.109 1 90.31 717 GLU B CA 1
ATOM 12284 C C . GLU B 1 717 ? 21.953 -1.45 -20.453 1 90.31 717 GLU B C 1
ATOM 12286 O O . GLU B 1 717 ? 22.656 -2.262 -21.062 1 90.31 717 GLU B O 1
ATOM 12291 N N . ARG B 1 718 ? 21.438 -1.695 -19.359 1 87.31 718 ARG B N 1
ATOM 12292 C CA . ARG B 1 718 ? 21.922 -2.816 -18.562 1 87.31 718 ARG B CA 1
ATOM 12293 C C . ARG B 1 718 ? 21.109 -4.078 -18.844 1 87.31 718 ARG B C 1
ATOM 12295 O O . ARG B 1 718 ? 21.656 -5.188 -18.828 1 87.31 718 ARG B O 1
ATOM 12302 N N . PHE B 1 719 ? 19.797 -3.961 -19.062 1 88.56 719 PHE B N 1
ATOM 12303 C CA . PHE B 1 719 ? 18.938 -5.141 -19.047 1 88.56 719 PHE B CA 1
ATOM 12304 C C . PHE B 1 719 ? 18.094 -5.223 -20.312 1 88.56 719 PHE B C 1
ATOM 12306 O O . PHE B 1 719 ? 17.281 -6.141 -20.469 1 88.56 719 PHE B O 1
ATOM 12313 N N . GLY B 1 720 ? 18.297 -4.312 -21.203 1 90.06 720 GLY B N 1
ATOM 12314 C CA . GLY B 1 720 ? 17.422 -4.27 -22.375 1 90.06 720 GLY B CA 1
ATOM 12315 C C . GLY B 1 720 ? 15.992 -3.918 -22.031 1 90.06 720 GLY B C 1
ATOM 12316 O O . GLY B 1 720 ? 15.742 -3.094 -21.156 1 90.06 720 GLY B O 1
ATOM 12317 N N . ASN B 1 721 ? 15.031 -4.551 -22.703 1 90.88 721 ASN B N 1
ATOM 12318 C CA . ASN B 1 721 ? 13.633 -4.199 -22.5 1 90.88 721 ASN B CA 1
ATOM 12319 C C . ASN B 1 721 ? 12.961 -5.105 -21.484 1 90.88 721 ASN B C 1
ATOM 12321 O O . ASN B 1 721 ? 11.773 -4.953 -21.188 1 90.88 721 ASN B O 1
ATOM 12325 N N . ALA B 1 722 ? 13.711 -6.02 -20.891 1 88.19 722 ALA B N 1
ATOM 12326 C CA . ALA B 1 722 ? 13.164 -7.012 -19.969 1 88.19 722 ALA B CA 1
ATOM 12327 C C . ALA B 1 722 ? 12.438 -6.34 -18.797 1 88.19 722 ALA B C 1
ATOM 12329 O O . ALA B 1 722 ? 11.336 -6.746 -18.438 1 88.19 722 ALA B O 1
ATOM 12330 N N . PRO B 1 723 ? 13.016 -5.227 -18.219 1 90 723 PRO B N 1
ATOM 12331 C CA . PRO B 1 723 ? 12.305 -4.559 -17.125 1 90 723 PRO B CA 1
ATOM 12332 C C . PRO B 1 723 ? 10.953 -4 -17.562 1 90 723 PRO B C 1
ATOM 12334 O O . PRO B 1 723 ? 9.992 -4.039 -16.797 1 90 723 PRO B O 1
ATOM 12337 N N . LEU B 1 724 ? 10.898 -3.559 -18.75 1 90.81 724 LEU B N 1
ATOM 12338 C CA . LEU B 1 724 ? 9.656 -2.969 -19.25 1 90.81 724 LEU B CA 1
ATOM 12339 C C . LEU B 1 724 ? 8.57 -4.027 -19.391 1 90.81 724 LEU B C 1
ATOM 12341 O O . LEU B 1 724 ? 7.406 -3.773 -19.078 1 90.81 724 LEU B O 1
ATOM 12345 N N . TYR B 1 725 ? 8.914 -5.191 -19.828 1 89.38 725 TYR B N 1
ATOM 12346 C CA . TYR B 1 725 ? 7.949 -6.273 -19.984 1 89.38 725 TYR B CA 1
ATOM 12347 C C . TYR B 1 725 ? 7.5 -6.809 -18.625 1 89.38 725 TYR B C 1
ATOM 12349 O O . TYR B 1 725 ? 6.34 -7.184 -18.453 1 89.38 725 TYR B O 1
ATOM 12357 N N . ALA B 1 726 ? 8.453 -6.816 -17.734 1 89.94 726 ALA B N 1
ATOM 12358 C CA . ALA B 1 726 ? 8.117 -7.266 -16.391 1 89.94 726 ALA B CA 1
ATOM 12359 C C . ALA B 1 726 ? 7.066 -6.363 -15.75 1 89.94 726 ALA B C 1
ATOM 12361 O O . ALA B 1 726 ? 6.121 -6.844 -15.125 1 89.94 726 ALA B O 1
ATOM 12362 N N . VAL B 1 727 ? 7.18 -5.094 -15.945 1 93.75 727 VAL B N 1
ATOM 12363 C CA . VAL B 1 727 ? 6.25 -4.133 -15.352 1 93.75 727 VAL B CA 1
ATOM 12364 C C . VAL B 1 727 ? 4.918 -4.18 -16.094 1 93.75 727 VAL B C 1
ATOM 12366 O O . VAL B 1 727 ? 3.855 -3.996 -15.492 1 93.75 727 VAL B O 1
ATOM 12369 N N . LEU B 1 728 ? 4.977 -4.469 -17.406 1 93.12 728 LEU B N 1
ATOM 12370 C CA . LEU B 1 728 ? 3.771 -4.523 -18.219 1 93.12 728 LEU B CA 1
ATOM 12371 C C . LEU B 1 728 ? 2.805 -5.578 -17.703 1 93.12 728 LEU B C 1
ATOM 12373 O O . LEU B 1 728 ? 1.587 -5.391 -17.75 1 93.12 728 LEU B O 1
ATOM 12377 N N . ASN B 1 729 ? 3.357 -6.625 -17.188 1 89.44 729 ASN B N 1
ATOM 12378 C CA . ASN B 1 729 ? 2.527 -7.68 -16.625 1 89.44 729 ASN B CA 1
ATOM 12379 C C . ASN B 1 729 ? 1.669 -7.16 -15.469 1 89.44 729 ASN B C 1
ATOM 12381 O O . ASN B 1 729 ? 0.51 -7.551 -15.328 1 89.44 729 ASN B O 1
ATOM 12385 N N . GLY B 1 730 ? 2.254 -6.336 -14.641 1 89.38 730 GLY B N 1
ATOM 12386 C CA . GLY B 1 730 ? 1.511 -5.723 -13.555 1 89.38 730 GLY B CA 1
ATOM 12387 C C . GLY B 1 730 ? 0.532 -4.664 -14.016 1 89.38 730 GLY B C 1
ATOM 12388 O O . GLY B 1 730 ? -0.594 -4.59 -13.523 1 89.38 730 GLY B O 1
ATOM 12389 N N . MET B 1 731 ? 0.878 -3.906 -15.055 1 92 731 MET B N 1
ATOM 12390 C CA . MET B 1 731 ? 0.075 -2.785 -15.531 1 92 731 MET B CA 1
ATOM 12391 C C . MET B 1 731 ? -1.183 -3.281 -16.234 1 92 731 MET B C 1
ATOM 12393 O O . MET B 1 731 ? -2.221 -2.617 -16.203 1 92 731 MET B O 1
ATOM 12397 N N . GLU B 1 732 ? -1.089 -4.438 -16.828 1 92.81 732 GLU B N 1
ATOM 12398 C CA . GLU B 1 732 ? -2.211 -5.008 -17.578 1 92.81 732 GLU B CA 1
ATOM 12399 C C . GLU B 1 732 ? -3.43 -5.191 -16.672 1 92.81 732 GLU B C 1
ATOM 12401 O O . GLU B 1 732 ? -4.566 -5.035 -17.125 1 92.81 732 GLU B O 1
ATOM 12406 N N . ARG B 1 733 ? -3.223 -5.418 -15.469 1 90 733 ARG B N 1
ATOM 12407 C CA . ARG B 1 733 ? -4.312 -5.672 -14.531 1 90 733 ARG B CA 1
ATOM 12408 C C . ARG B 1 733 ? -5.086 -4.395 -14.227 1 90 733 ARG B C 1
ATOM 12410 O O . ARG B 1 733 ? -6.238 -4.445 -13.797 1 90 733 ARG B O 1
ATOM 12417 N N . LEU B 1 734 ? -4.473 -3.246 -14.508 1 87.5 734 LEU B N 1
ATOM 12418 C CA . LEU B 1 734 ? -5.051 -1.978 -14.086 1 87.5 734 LEU B CA 1
ATOM 12419 C C . LEU B 1 734 ? -5.758 -1.285 -15.242 1 87.5 734 LEU B C 1
ATOM 12421 O O . LEU B 1 734 ? -6.359 -0.222 -15.062 1 87.5 734 LEU B O 1
ATOM 12425 N N . VAL B 1 735 ? -5.754 -1.872 -16.406 1 92.31 735 VAL B N 1
ATOM 12426 C CA . VAL B 1 735 ? -6.297 -1.211 -17.578 1 92.31 735 VAL B CA 1
ATOM 12427 C C . VAL B 1 735 ? -7.77 -1.569 -17.75 1 92.31 735 VAL B C 1
ATOM 12429 O O . VAL B 1 735 ? -8.109 -2.734 -17.969 1 92.31 735 VAL B O 1
ATOM 12432 N N . ASN B 1 736 ? -8.617 -0.61 -17.625 1 90.75 736 ASN B N 1
ATOM 12433 C CA . ASN B 1 736 ? -10.055 -0.803 -17.766 1 90.75 736 ASN B CA 1
ATOM 12434 C C . ASN B 1 736 ? -10.648 0.166 -18.797 1 90.75 736 ASN B C 1
ATOM 12436 O O . ASN B 1 736 ? -11.773 -0.025 -19.25 1 90.75 736 ASN B O 1
ATOM 12440 N N . THR B 1 737 ? -9.867 1.234 -19.125 1 90.44 737 THR B N 1
ATOM 12441 C CA . THR B 1 737 ? -10.352 2.258 -20.047 1 90.44 737 THR B CA 1
ATOM 12442 C C . THR B 1 737 ? -9.312 2.564 -21.125 1 90.44 737 THR B C 1
ATOM 12444 O O . THR B 1 737 ? -8.133 2.25 -20.953 1 90.44 737 THR B O 1
ATOM 12447 N N . ASP B 1 738 ? -9.82 3.234 -22.203 1 91.31 738 ASP B N 1
ATOM 12448 C CA . ASP B 1 738 ? -8.906 3.654 -23.266 1 91.31 738 ASP B CA 1
ATOM 12449 C C . ASP B 1 738 ? -7.938 4.719 -22.766 1 91.31 738 ASP B C 1
ATOM 12451 O O . ASP B 1 738 ? -6.789 4.777 -23.203 1 91.31 738 ASP B O 1
ATOM 12455 N N . LEU B 1 739 ? -8.422 5.496 -21.891 1 88.5 739 LEU B N 1
ATOM 12456 C CA . LEU B 1 739 ? -7.566 6.539 -21.328 1 88.5 739 LEU B CA 1
ATOM 12457 C C . LEU B 1 739 ? -6.355 5.934 -20.641 1 88.5 739 LEU B C 1
ATOM 12459 O O . LEU B 1 739 ? -5.238 6.441 -20.766 1 88.5 739 LEU B O 1
ATOM 12463 N N . GLN B 1 740 ? -6.574 4.93 -19.875 1 90.31 740 GLN B N 1
ATOM 12464 C CA . GLN B 1 740 ? -5.484 4.273 -19.156 1 90.31 740 GLN B CA 1
ATOM 12465 C C . GLN B 1 740 ? -4.473 3.668 -20.125 1 90.31 740 GLN B C 1
ATOM 12467 O O . GLN B 1 740 ? -3.273 3.635 -19.844 1 90.31 740 GLN B O 1
ATOM 12472 N N . ILE B 1 741 ? -4.965 3.172 -21.25 1 93.75 741 ILE B N 1
ATOM 12473 C CA . ILE B 1 741 ? -4.082 2.66 -22.281 1 93.75 741 ILE B CA 1
ATOM 12474 C C . ILE B 1 741 ? -3.23 3.799 -22.844 1 93.75 741 ILE B C 1
ATOM 12476 O O . ILE B 1 741 ? -2.02 3.648 -23.031 1 93.75 741 ILE B O 1
ATOM 12480 N N . GLN B 1 742 ? -3.857 4.91 -23.094 1 92.81 742 GLN B N 1
ATOM 12481 C CA . GLN B 1 742 ? -3.152 6.07 -23.641 1 92.81 742 GLN B CA 1
ATOM 12482 C C . GLN B 1 742 ? -2.066 6.547 -22.672 1 92.81 742 GLN B C 1
ATOM 12484 O O . GLN B 1 742 ? -0.983 6.949 -23.094 1 92.81 742 GLN B O 1
ATOM 12489 N N . GLU B 1 743 ? -2.377 6.559 -21.438 1 90.31 743 GLU B N 1
ATOM 12490 C CA . GLU B 1 743 ? -1.399 6.957 -20.422 1 90.31 743 GLU B CA 1
ATOM 12491 C C . GLU B 1 743 ? -0.143 6.098 -20.516 1 90.31 743 GLU B C 1
ATOM 12493 O O . GLU B 1 743 ? 0.975 6.617 -20.484 1 90.31 743 GLU B O 1
ATOM 12498 N N . LEU B 1 744 ? -0.353 4.785 -20.594 1 91.88 744 LEU B N 1
ATOM 12499 C CA . LEU B 1 744 ? 0.777 3.865 -20.641 1 91.88 744 LEU B CA 1
ATOM 12500 C C . LEU B 1 744 ? 1.517 3.984 -21.969 1 91.88 744 LEU B C 1
ATOM 12502 O O . LEU B 1 744 ? 2.736 3.814 -22.016 1 91.88 744 LEU B O 1
ATOM 12506 N N . GLN B 1 745 ? 0.765 4.289 -23.031 1 92.81 745 GLN B N 1
ATOM 12507 C CA . GLN B 1 745 ? 1.35 4.406 -24.375 1 92.81 745 GLN B CA 1
ATOM 12508 C C . GLN B 1 745 ? 2.338 5.566 -24.438 1 92.81 745 GLN B C 1
ATOM 12510 O O . GLN B 1 745 ? 3.293 5.527 -25.219 1 92.81 745 GLN B O 1
ATOM 12515 N N . LEU B 1 746 ? 2.133 6.594 -23.672 1 91.5 746 LEU B N 1
ATOM 12516 C CA . LEU B 1 746 ? 3.051 7.727 -23.672 1 91.5 746 LEU B CA 1
ATOM 12517 C C . LEU B 1 746 ? 4.484 7.27 -23.422 1 91.5 746 LEU B C 1
ATOM 12519 O O . LEU B 1 746 ? 5.402 7.668 -24.141 1 91.5 746 LEU B O 1
ATOM 12523 N N . PHE B 1 747 ? 4.668 6.438 -22.453 1 91.88 747 PHE B N 1
ATOM 12524 C CA . PHE B 1 747 ? 6.012 5.969 -22.125 1 91.88 747 PHE B CA 1
ATOM 12525 C C . PHE B 1 747 ? 6.422 4.832 -23.047 1 91.88 747 PHE B C 1
ATOM 12527 O O . PHE B 1 747 ? 7.535 4.824 -23.578 1 91.88 747 PHE B O 1
ATOM 12534 N N . TYR B 1 748 ? 5.582 3.84 -23.234 1 91.44 748 TYR B N 1
ATOM 12535 C CA . TYR B 1 748 ? 5.926 2.654 -24.016 1 91.44 748 TYR B CA 1
ATOM 12536 C C . TYR B 1 748 ? 6.199 3.018 -25.469 1 91.44 748 TYR B C 1
ATOM 12538 O O . TYR B 1 748 ? 7.098 2.451 -26.094 1 91.44 748 TYR B O 1
ATOM 12546 N N . ASN B 1 749 ? 5.441 3.977 -25.953 1 88.75 749 ASN B N 1
ATOM 12547 C CA . ASN B 1 749 ? 5.641 4.383 -27.344 1 88.75 749 ASN B CA 1
ATOM 12548 C C . ASN B 1 749 ? 6.926 5.188 -27.516 1 88.75 749 ASN B C 1
ATOM 12550 O O . ASN B 1 749 ? 7.543 5.164 -28.578 1 88.75 749 ASN B O 1
ATOM 12554 N N . ALA B 1 750 ? 7.293 5.852 -26.484 1 87.56 750 ALA B N 1
ATOM 12555 C CA . ALA B 1 750 ? 8.508 6.664 -26.547 1 87.56 750 ALA B CA 1
ATOM 12556 C C . ALA B 1 750 ? 9.75 5.797 -26.391 1 87.56 750 ALA B C 1
ATOM 12558 O O . ALA B 1 750 ? 10.844 6.199 -26.797 1 87.56 750 ALA B O 1
ATOM 12559 N N . THR B 1 751 ? 9.625 4.629 -25.891 1 89.5 751 THR B N 1
ATOM 12560 C CA . THR B 1 751 ? 10.797 3.859 -25.5 1 89.5 751 THR B CA 1
ATOM 12561 C C . THR B 1 751 ? 10.961 2.635 -26.391 1 89.5 751 THR B C 1
ATOM 12563 O O . THR B 1 751 ? 12.086 2.188 -26.641 1 89.5 751 THR B O 1
ATOM 12566 N N . LEU B 1 752 ? 9.898 2.041 -26.953 1 90.81 752 LEU B N 1
ATOM 12567 C CA . LEU B 1 752 ? 9.945 0.79 -27.688 1 90.81 752 LEU B CA 1
ATOM 12568 C C . LEU B 1 752 ? 10.008 1.056 -29.188 1 90.81 752 LEU B C 1
ATOM 12570 O O . LEU B 1 752 ? 9.586 2.117 -29.656 1 90.81 752 LEU B O 1
ATOM 12574 N N . GLU B 1 753 ? 10.531 0.039 -29.891 1 90.25 753 GLU B N 1
ATOM 12575 C CA . GLU B 1 753 ? 10.508 0.086 -31.344 1 90.25 753 GLU B CA 1
ATOM 12576 C C . GLU B 1 753 ? 9.102 -0.141 -31.891 1 90.25 753 GLU B C 1
ATOM 12578 O O . GLU B 1 753 ? 8.211 -0.577 -31.156 1 90.25 753 GLU B O 1
ATOM 12583 N N . GLU B 1 754 ? 8.938 0.108 -33.125 1 89.12 754 GLU B N 1
ATOM 12584 C CA . GLU B 1 754 ? 7.609 0.157 -33.719 1 89.12 754 GLU B CA 1
ATOM 12585 C C . GLU B 1 754 ? 6.883 -1.175 -33.562 1 89.12 754 GLU B C 1
ATOM 12587 O O . GLU B 1 754 ? 5.727 -1.208 -33.125 1 89.12 754 GLU B O 1
ATOM 12592 N N . ASN B 1 755 ? 7.523 -2.285 -33.906 1 87.94 755 ASN B N 1
ATOM 12593 C CA . ASN B 1 755 ? 6.883 -3.592 -33.812 1 87.94 755 ASN B CA 1
ATOM 12594 C C . ASN B 1 755 ? 6.504 -3.92 -32.344 1 87.94 755 ASN B C 1
ATOM 12596 O O . ASN B 1 755 ? 5.441 -4.484 -32.094 1 87.94 755 ASN B O 1
ATOM 12600 N N . GLU B 1 756 ? 7.367 -3.582 -31.516 1 90.25 756 GLU B N 1
ATOM 12601 C CA . GLU B 1 756 ? 7.113 -3.832 -30.109 1 90.25 756 GLU B CA 1
ATOM 12602 C C . GLU B 1 756 ? 6.004 -2.93 -29.578 1 90.25 756 GLU B C 1
ATOM 12604 O O . GLU B 1 756 ? 5.23 -3.334 -28.703 1 90.25 756 GLU B O 1
ATOM 12609 N N . ARG B 1 757 ? 5.934 -1.733 -30.156 1 91.12 757 ARG B N 1
ATOM 12610 C CA . ARG B 1 757 ? 4.875 -0.799 -29.781 1 91.12 757 ARG B CA 1
ATOM 12611 C C . ARG B 1 757 ? 3.502 -1.354 -30.156 1 91.12 757 ARG B C 1
ATOM 12613 O O . ARG B 1 757 ? 2.566 -1.278 -29.344 1 91.12 757 ARG B O 1
ATOM 12620 N N . ILE B 1 758 ? 3.475 -1.854 -31.281 1 91.62 758 ILE B N 1
ATOM 12621 C CA . ILE B 1 758 ? 2.213 -2.396 -31.766 1 91.62 758 ILE B CA 1
ATOM 12622 C C . ILE B 1 758 ? 1.801 -3.598 -30.922 1 91.62 758 ILE B C 1
ATOM 12624 O O . ILE B 1 758 ? 0.642 -3.709 -30.516 1 91.62 758 ILE B O 1
ATOM 12628 N N . SER B 1 759 ? 2.74 -4.461 -30.672 1 91.25 759 SER B N 1
ATOM 12629 C CA . SER B 1 759 ? 2.471 -5.645 -29.859 1 91.25 759 SER B CA 1
ATOM 12630 C C . SER B 1 759 ? 2.004 -5.254 -28.453 1 91.25 759 SER B C 1
ATOM 12632 O O . SER B 1 759 ? 1.073 -5.859 -27.906 1 91.25 759 SER B O 1
ATOM 12634 N N . THR B 1 760 ? 2.643 -4.277 -27.906 1 92.94 760 THR B N 1
ATOM 12635 C CA . THR B 1 760 ? 2.287 -3.812 -26.562 1 92.94 760 THR B CA 1
ATOM 12636 C C . THR B 1 760 ? 0.884 -3.213 -26.547 1 92.94 760 THR B C 1
ATOM 12638 O O . THR B 1 760 ? 0.104 -3.459 -25.625 1 92.94 760 THR B O 1
ATOM 12641 N N . THR B 1 761 ? 0.563 -2.449 -27.531 1 92.56 761 THR B N 1
ATOM 12642 C CA . THR B 1 761 ? -0.762 -1.847 -27.625 1 92.56 761 THR B CA 1
ATOM 12643 C C . THR B 1 761 ? -1.837 -2.922 -27.75 1 92.56 761 THR B C 1
ATOM 12645 O O . THR B 1 761 ? -2.891 -2.832 -27.125 1 92.56 761 THR B O 1
ATOM 12648 N N . THR B 1 762 ? -1.551 -3.902 -28.562 1 93.56 762 THR B N 1
ATOM 12649 C CA . THR B 1 762 ? -2.48 -5.012 -28.719 1 93.56 762 THR B CA 1
ATOM 12650 C C . THR B 1 762 ? -2.682 -5.754 -27.406 1 93.56 762 THR B C 1
ATOM 12652 O O . THR B 1 762 ? -3.807 -6.129 -27.062 1 93.56 762 THR B O 1
ATOM 12655 N N . ARG B 1 763 ? -1.638 -5.91 -26.781 1 93.62 763 ARG B N 1
ATOM 12656 C CA . ARG B 1 763 ? -1.693 -6.57 -25.484 1 93.62 763 ARG B CA 1
ATOM 12657 C C . ARG B 1 763 ? -2.543 -5.77 -24.5 1 93.62 763 ARG B C 1
ATOM 12659 O O . ARG B 1 763 ? -3.34 -6.344 -23.75 1 93.62 763 ARG B O 1
ATOM 12666 N N . LEU B 1 764 ? -2.379 -4.504 -24.453 1 95.19 764 LEU B N 1
ATOM 12667 C CA . LEU B 1 764 ? -3.123 -3.639 -23.547 1 95.19 764 LEU B CA 1
ATOM 12668 C C . LEU B 1 764 ? -4.602 -3.609 -23.906 1 95.19 764 LEU B C 1
ATOM 12670 O O . LEU B 1 764 ? -5.465 -3.592 -23.031 1 95.19 764 LEU B O 1
ATOM 12674 N N . GLN B 1 765 ? -4.906 -3.609 -25.172 1 95.12 765 GLN B N 1
ATOM 12675 C CA . GLN B 1 765 ? -6.297 -3.648 -25.625 1 95.12 765 GLN B CA 1
ATOM 12676 C C . GLN B 1 765 ? -6.965 -4.961 -25.219 1 95.12 765 GLN B C 1
ATOM 12678 O O . GLN B 1 765 ? -8.117 -4.969 -24.797 1 95.12 765 GLN B O 1
ATOM 12683 N N . SER B 1 766 ? -6.195 -6.039 -25.422 1 94.38 766 SER B N 1
ATOM 12684 C CA . SER B 1 766 ? -6.699 -7.34 -25 1 94.38 766 SER B CA 1
ATOM 12685 C C . SER B 1 766 ? -6.941 -7.379 -23.484 1 94.38 766 SER B C 1
ATOM 12687 O O . SER B 1 766 ? -7.938 -7.941 -23.031 1 94.38 766 SER B O 1
ATOM 12689 N N . ALA B 1 767 ? -6.008 -6.828 -22.781 1 94.38 767 ALA B N 1
ATOM 12690 C CA . ALA B 1 767 ? -6.125 -6.785 -21.328 1 94.38 767 ALA B CA 1
ATOM 12691 C C . ALA B 1 767 ? -7.375 -6.02 -20.906 1 94.38 767 ALA B C 1
ATOM 12693 O O . ALA B 1 767 ? -8.062 -6.422 -19.969 1 94.38 767 ALA B O 1
ATOM 12694 N N . LYS B 1 768 ? -7.633 -4.898 -21.531 1 94.75 768 LYS B N 1
ATOM 12695 C CA . LYS B 1 768 ? -8.82 -4.102 -21.234 1 94.75 768 LYS B CA 1
ATOM 12696 C C . LYS B 1 768 ? -10.086 -4.938 -21.375 1 94.75 768 LYS B C 1
ATOM 12698 O O . LYS B 1 768 ? -10.961 -4.906 -20.5 1 94.75 768 LYS B O 1
ATOM 12703 N N . LEU B 1 769 ? -10.164 -5.695 -22.453 1 94.25 769 LEU B N 1
ATOM 12704 C CA . LEU B 1 769 ? -11.336 -6.531 -22.719 1 94.25 769 LEU B CA 1
ATOM 12705 C C . LEU B 1 769 ? -11.438 -7.652 -21.688 1 94.25 769 LEU B C 1
ATOM 12707 O O . LEU B 1 769 ? -12.531 -7.945 -21.188 1 94.25 769 LEU B O 1
ATOM 12711 N N . GLU B 1 770 ? -10.359 -8.266 -21.406 1 92.69 770 GLU B N 1
ATOM 12712 C CA . GLU B 1 770 ? -10.328 -9.352 -20.438 1 92.69 770 GLU B CA 1
ATOM 12713 C C . GLU B 1 770 ? -10.734 -8.852 -19.047 1 92.69 770 GLU B C 1
ATOM 12715 O O . GLU B 1 770 ? -11.461 -9.539 -18.328 1 92.69 770 GLU B O 1
ATOM 12720 N N . ASN B 1 771 ? -10.211 -7.73 -18.672 1 93.44 771 ASN B N 1
ATOM 12721 C CA . ASN B 1 771 ? -10.531 -7.16 -17.375 1 93.44 771 ASN B CA 1
ATOM 12722 C C . ASN B 1 771 ? -12.016 -6.844 -17.234 1 93.44 771 ASN B C 1
ATOM 12724 O O . ASN B 1 771 ? -12.602 -7.004 -16.172 1 93.44 771 ASN B O 1
ATOM 12728 N N . LYS B 1 772 ? -12.578 -6.406 -18.297 1 93.06 772 LYS B N 1
ATOM 12729 C CA . LYS B 1 772 ? -14.016 -6.133 -18.281 1 93.06 772 LYS B CA 1
ATOM 12730 C C . LYS B 1 772 ? -14.82 -7.414 -18.094 1 93.06 772 LYS B C 1
ATOM 12732 O O . LYS B 1 772 ? -15.805 -7.426 -17.344 1 93.06 772 LYS B O 1
ATOM 12737 N N . GLU B 1 773 ? -14.391 -8.469 -18.766 1 91.88 773 GLU B N 1
ATOM 12738 C CA . GLU B 1 773 ? -15.055 -9.758 -18.625 1 91.88 773 GLU B CA 1
ATOM 12739 C C . GLU B 1 773 ? -14.891 -10.312 -17.203 1 91.88 773 GLU B C 1
ATOM 12741 O O . GLU B 1 773 ? -15.828 -10.883 -16.641 1 91.88 773 GLU B O 1
ATOM 12746 N N . LYS B 1 774 ? -13.758 -10.156 -16.719 1 92.5 774 LYS B N 1
ATOM 12747 C CA . LYS B 1 774 ? -13.5 -10.594 -15.352 1 92.5 774 LYS B CA 1
ATOM 12748 C C . LYS B 1 774 ? -14.375 -9.844 -14.352 1 92.5 774 LYS B C 1
ATOM 12750 O O . LYS B 1 774 ? -14.875 -10.438 -13.391 1 92.5 774 LYS B O 1
ATOM 12755 N N . ALA B 1 775 ? -14.539 -8.594 -14.57 1 93 775 ALA B N 1
ATOM 12756 C CA . ALA B 1 775 ? -15.367 -7.777 -13.688 1 93 775 ALA B CA 1
ATOM 12757 C C . ALA B 1 775 ? -16.812 -8.273 -13.672 1 93 775 ALA B C 1
ATOM 12759 O O . ALA B 1 775 ? -17.453 -8.297 -12.625 1 93 775 ALA B O 1
ATOM 12760 N N . LYS B 1 776 ? -17.281 -8.648 -14.844 1 93.88 776 LYS B N 1
ATOM 12761 C CA . LYS B 1 776 ? -18.625 -9.195 -14.938 1 93.88 776 LYS B CA 1
ATOM 12762 C C . LYS B 1 776 ? -18.75 -10.5 -14.164 1 93.88 776 LYS B C 1
ATOM 12764 O O . LYS B 1 776 ? -19.734 -10.727 -13.461 1 93.88 776 LYS B O 1
ATOM 12769 N N . LEU B 1 777 ? -17.781 -11.305 -14.359 1 94.25 777 LEU B N 1
ATOM 12770 C CA . LEU B 1 777 ? -17.766 -12.586 -13.656 1 94.25 777 LEU B CA 1
ATOM 12771 C C . LEU B 1 777 ? -17.703 -12.367 -12.141 1 94.25 777 LEU B C 1
ATOM 12773 O O . LEU B 1 777 ? -18.391 -13.047 -11.383 1 94.25 777 LEU B O 1
ATOM 12777 N N . ILE B 1 778 ? -16.875 -11.453 -11.695 1 95.25 778 ILE B N 1
ATOM 12778 C CA . ILE B 1 778 ? -16.719 -11.125 -10.289 1 95.25 778 ILE B CA 1
ATOM 12779 C C . ILE B 1 778 ? -18.062 -10.664 -9.711 1 95.25 778 ILE B C 1
ATOM 12781 O O . ILE B 1 778 ? -18.422 -11.055 -8.594 1 95.25 778 ILE B O 1
ATOM 12785 N N . ALA B 1 779 ? -18.766 -9.891 -10.453 1 95.56 779 ALA B N 1
ATOM 12786 C CA . ALA B 1 779 ? -20.062 -9.414 -10.008 1 95.56 779 ALA B CA 1
ATOM 12787 C C . ALA B 1 779 ? -21.031 -10.578 -9.789 1 95.56 779 ALA B C 1
ATOM 12789 O O . ALA B 1 779 ? -21.781 -10.594 -8.805 1 95.56 779 ALA B O 1
ATOM 12790 N N . ARG B 1 780 ? -20.984 -11.539 -10.695 1 96.06 780 ARG B N 1
ATOM 12791 C CA . ARG B 1 780 ? -21.859 -12.703 -10.594 1 96.06 780 ARG B CA 1
ATOM 12792 C C . ARG B 1 780 ? -21.484 -13.555 -9.383 1 96.06 780 ARG B C 1
ATOM 12794 O O . ARG B 1 780 ? -22.375 -14.016 -8.648 1 96.06 780 ARG B O 1
ATOM 12801 N N . VAL B 1 781 ? -20.25 -13.766 -9.195 1 96.94 781 VAL B N 1
ATOM 12802 C CA . VAL B 1 781 ? -19.781 -14.555 -8.055 1 96.94 781 VAL B CA 1
ATOM 12803 C C . VAL B 1 781 ? -20.125 -13.82 -6.754 1 96.94 781 VAL B C 1
ATOM 12805 O O . VAL B 1 781 ? -20.516 -14.453 -5.766 1 96.94 781 VAL B O 1
ATOM 12808 N N . THR B 1 782 ? -19.922 -12.523 -6.758 1 96.5 782 THR B N 1
ATOM 12809 C CA . THR B 1 782 ? -20.266 -11.703 -5.602 1 96.5 782 THR B CA 1
ATOM 12810 C C . THR B 1 782 ? -21.734 -11.891 -5.219 1 96.5 782 THR B C 1
ATOM 12812 O O . THR B 1 782 ? -22.047 -12.086 -4.043 1 96.5 782 THR B O 1
ATOM 12815 N N . ASP B 1 783 ? -22.578 -11.82 -6.207 1 97.19 783 ASP B N 1
ATOM 12816 C CA . ASP B 1 783 ? -24.016 -12 -5.984 1 97.19 783 ASP B CA 1
ATOM 12817 C C . ASP B 1 783 ? -24.297 -13.375 -5.383 1 97.19 783 ASP B C 1
ATOM 12819 O O . ASP B 1 783 ? -25.109 -13.5 -4.469 1 97.19 783 ASP B O 1
ATOM 12823 N N . TRP B 1 784 ? -23.656 -14.336 -5.906 1 97.5 784 TRP B N 1
ATOM 12824 C CA . TRP B 1 784 ? -23.859 -15.688 -5.406 1 97.5 784 TRP B CA 1
ATOM 12825 C C . TRP B 1 784 ? -23.391 -15.805 -3.957 1 97.5 784 TRP B C 1
ATOM 12827 O O . TRP B 1 784 ? -24.078 -16.422 -3.129 1 97.5 784 TRP B O 1
ATOM 12837 N N . LEU B 1 785 ? -22.25 -15.289 -3.635 1 97.56 785 LEU B N 1
ATOM 12838 C CA . LEU B 1 785 ? -21.719 -15.352 -2.281 1 97.56 785 LEU B CA 1
ATOM 12839 C C . LEU B 1 785 ? -22.641 -14.656 -1.294 1 97.56 785 LEU B C 1
ATOM 12841 O O . LEU B 1 785 ? -22.844 -15.133 -0.175 1 97.56 785 LEU B O 1
ATOM 12845 N N . GLN B 1 786 ? -23.188 -13.547 -1.699 1 96.31 786 GLN B N 1
ATOM 12846 C CA . GLN B 1 786 ? -24.125 -12.828 -0.838 1 96.31 786 GLN B CA 1
ATOM 12847 C C . GLN B 1 786 ? -25.328 -13.688 -0.471 1 96.31 786 GLN B C 1
ATOM 12849 O O . GLN B 1 786 ? -25.781 -13.672 0.674 1 96.31 786 GLN B O 1
ATOM 12854 N N . LYS B 1 787 ? -25.734 -14.445 -1.402 1 95.88 787 LYS B N 1
ATOM 12855 C CA . LYS B 1 787 ? -26.922 -15.273 -1.217 1 95.88 787 LYS B CA 1
ATOM 12856 C C . LYS B 1 787 ? -26.594 -16.531 -0.413 1 95.88 787 LYS B C 1
ATOM 12858 O O . LYS B 1 787 ? -27.469 -17.109 0.223 1 95.88 787 LYS B O 1
ATOM 12863 N N . ASN B 1 788 ? -25.297 -16.906 -0.447 1 94.88 788 ASN B N 1
ATOM 12864 C CA . ASN B 1 788 ? -24.922 -18.188 0.13 1 94.88 788 ASN B CA 1
ATOM 12865 C C . ASN B 1 788 ? -23.891 -18.031 1.245 1 94.88 788 ASN B C 1
ATOM 12867 O O . ASN B 1 788 ? -23.188 -18.984 1.587 1 94.88 788 ASN B O 1
ATOM 12871 N N . ILE B 1 789 ? -23.797 -16.859 1.848 1 90.31 789 ILE B N 1
ATOM 12872 C CA . ILE B 1 789 ? -22.75 -16.516 2.791 1 90.31 789 ILE B CA 1
ATOM 12873 C C . ILE B 1 789 ? -22.906 -17.328 4.074 1 90.31 789 ILE B C 1
ATOM 12875 O O . ILE B 1 789 ? -21.938 -17.625 4.758 1 90.31 789 ILE B O 1
ATOM 12879 N N . ASP B 1 790 ? -24.156 -17.672 4.449 1 84.12 790 ASP B N 1
ATOM 12880 C CA . ASP B 1 790 ? -24.422 -18.344 5.715 1 84.12 790 ASP B CA 1
ATOM 12881 C C . ASP B 1 790 ? -24.484 -19.859 5.531 1 84.12 790 ASP B C 1
ATOM 12883 O O . ASP B 1 790 ? -24.766 -20.594 6.48 1 84.12 790 ASP B O 1
ATOM 12887 N N . ASP B 1 791 ? -24.297 -20.297 4.336 1 76.44 791 ASP B N 1
ATOM 12888 C CA . ASP B 1 791 ? -24.297 -21.734 4.102 1 76.44 791 ASP B CA 1
ATOM 12889 C C . ASP B 1 791 ? -23.031 -22.375 4.656 1 76.44 791 ASP B C 1
ATOM 12891 O O . ASP B 1 791 ? -21.969 -21.734 4.73 1 76.44 791 ASP B O 1
#